Protein 1HOY (pdb70)

Secondary structure (DSSP, 8-state):
-EEE-SSSSSS-EEE--TT-SEEEEE----TT--TT-S--EEEEESS----SSS-----B-STT----TT-S--/----SS-SSTTTT-

InterPro domains:
  IPR003571 Snake three-finger toxin [cd00206] (29-87)
  IPR018354 Snake toxin, conserved site [PS00272] (64-84)
  IPR045860 Snake toxin-like superfamily [G3DSA:2.10.60.10] (22-95)
  IPR045860 Snake toxin-like superfamily [SSF57302] (14-92)
  IPR054131 Snake toxin cobra-type [PF21947] (24-87)

GO terms:
  GO:0005576 extracellular region (C, EXP)
  GO:0005515 protein binding (F, IPI)

CATH classification: 2.10.60.10

Nearest PDB structures (foldseek):
  1hoy-assembly1_A  TM=9.989E-01  e=5.665E-15  Bungarus multicinctus
  1jbd-assembly1_A  TM=8.588E-01  e=6.688E-11  Bungarus multicinctus
  1hc9-assembly1_A  TM=7.743E-01  e=1.215E-10  Bungarus multicinctus
  1haj-assembly1_A  TM=7.677E-01  e=2.976E-10  Bungarus multicinctus
  1kc4-assembly1_A  TM=6.108E-01  e=3.354E-10  Bungarus multicinctus

Organism: Bungarus multicinctus (NCBI:txid8616)

Radius of gyration: 12.23 Å; Cα contacts (8 Å, |Δi|>4): 233; chains: 2; bounding box: 27×25×37 Å

Solvent-accessible surface area: 5371 Å² total; per-residue (Å²): 102,34,1,18,16,0,56,109,56,90,42,48,22,68,97,48,84,138,44,50,107,29,0,26,63,45,33,67,40,21,98,152,75,39,113,97,29,95,0,0,20,2,5,14,13,50,81,82,36,50,80,173,86,142,50,109,7,56,37,9,68,93,129,114,24,0,61,1,89,10,116,185,108,100,113,45,13,0,85,27,1,23,87,75,216,136,5,89

Sequence (88 aa):
IVCHTTATSPISAVTCPPGENLCYRKMWCDAFCSSRGKVVELGCAATCPSKKPYEEVTCCSTDKCNPHPKQRPGHRYYESSLEPWYPDIVCHTTATSPISAVTCPPGENLCYRKMWCDAFCSSRGKVVELGCAATCPSKKPYEEVTCCSTDKCNPHPKQRPGHRYYESSLEPWYPDIVCHTTATSPISAVTCPPGENLCYRKMWCDAFCSSRGKVVELGCAATCPSKKPYEEVTCCSTDKCNPHPKQRPGHRYYESSLEPWYPDIVCHTTATSPISAVTCPPGENLCYRKMWCDAFCSSRGKVVELGCAATCPSKKPYEEVTCCSTDKCNPHPKQRPGHRYYESSLEPWYPDIVCHTTATSPISAVTCPPGENLCYRKMWCDAFCSSRGKVVELGCAATCPSKKPYEEVTCCSTDKCNPHPKQRPGHRYYESSLEPWYPDIVCHTTATSPISAVTCPPGENLCYRKMWCDAFCSSRGKVVELGCAATCPSKKPYEEVTCCSTDKCNPHPKQRPGHRYYESSLEPWYPDIVCHTTATSPISAVTCPPGENLCYRKMWCDAFCSSRGKVVELGCAATCPSKKPYEEVTCCSTDKCNPHPKQRPGHRYYESSLEPWYPDIVCHTTATSPISAVTCPPGENLCYRKMWCDAFCSSRGKVVELGCAATCPSKKPYEEVTCCSTDKCNPHPKQRPGHRYYESSLEPWYPDIVCHTTATSPISAVTCPPGENLCYRKMWCDAFCSSRGKVVELGCAATCPSKKPYEEVTCCSTDKCNPHPKQRPGHRYYESSLEPWYPDIVCHTTATSPISAVTCPPGENLCYRKMWCDAFCSSRGKVVELGCAATCPSKKPYEEVTCCSTDKCNPHPKQRPGHRYYESSLEPWYPDIVCHTTATSPISAVTCPPGENLCYRKMWCDAFCSSRGKVVELGCAATCPSKKPYEEVTCCSTDKCNPHPKQRPGHRYYESSLEPWYPDIVCHTTATSPISAVTCPPGENLCYRKMWCDAFCSSRGKVVELGCAATCPSKKPYEEVTCCSTDKCNPHPKQRPGHRYYESSLEPWYPDIVCHTTATSPISAVTCPPGENLCYRKMWCDAFCSSRGKVVELGCAATCPSKKPYEEVTCCSTDKCNPHPKQRPGHRYYESSLEPWYPDIVCHTTATSPISAVTCPPGENLCYRKMWCDAFCSSRGKVVELGCAATCPSKKPYEEVTCCSTDKCNPHPKQRPGHRYYESSLEPWYPDIVCHTTATSPISAVTCPPGENLCYRKMWCDAFCSSRGKVVELGCAATCPSKKPYEEVTCCSTDKCNPHPKQRPGHRYYESSLEPWYPDIVCHTTATSPISAVTCPPGENLCYRKMWCDAFCSSRGKVVELGCAATCPSKKPYEEVTCCSTDKCNPHPKQRPGHRYYESSLEPWYPDIVCHTTATSPISAVTCPPGENLCYRKMWCDAFCSSRGKVVELGCAATCPSKKPYEEVTCCSTDKCNPHPKQRPGHRYYESSLEPWYPDIVCHTTATSPISAVTCPPGENLCYRKMWCDAFCSSRGKVVELGCAATCPSKKPYEEVTCCSTDKCNPHPKQRPGHRYYESSLEPWYPDIVCHTTATSPISAVTCPPGENLCYRKMWCDAFCSSRGKVVELGCAATCPSKKPYEEVTCCSTDKCNPHPKQRPGHRYYESSLEPWYPDIVCHTTATSPISAVTCPPGENLCYRKMWCDAFCSSRGKVVELGCAATCPSKKPYEEVTCCSTDKCNPHPKQRPGHRYYESSLEPWYPD

Structure (mmCIF, N/CA/C/O backbone):
data_1HOY
#
_entry.id   1HOY
#
_cell.length_a   1.000
_cell.length_b   1.000
_cell.length_c   1.000
_cell.angle_alpha   90.00
_cell.angle_beta   90.00
_cell.angle_gamma   90.00
#
_symmetry.space_group_name_H-M   'P 1'
#
loop_
_entity.id
_entity.type
_entity.pdbx_description
1 polymer 'LONG NEUROTOXIN 1'
2 polymer 'MIMOTOPE OF THE NICOTINIC ACETYLCHOLINE RECEPTOR'
#
loop_
_atom_site.group_PDB
_atom_site.id
_atom_site.type_symbol
_atom_site.label_atom_id
_atom_site.label_alt_id
_atom_site.label_comp_id
_atom_site.label_asym_id
_atom_site.label_entity_id
_atom_site.label_seq_id
_atom_site.pdbx_PDB_ins_code
_atom_site.Cartn_x
_atom_site.Cartn_y
_atom_site.Cartn_z
_atom_site.occupancy
_atom_site.B_iso_or_equiv
_atom_site.auth_seq_id
_atom_site.auth_comp_id
_atom_site.auth_asym_id
_atom_site.auth_atom_id
_atom_site.pdbx_PDB_model_num
ATOM 1 N N . ILE A 1 1 ? -5.886 6.540 12.443 1.00 0.00 1 ILE A N 1
ATOM 2 C CA . ILE A 1 1 ? -6.505 6.655 11.134 1.00 0.00 1 ILE A CA 1
ATOM 3 C C . ILE A 1 1 ? -6.770 5.256 10.575 1.00 0.00 1 ILE A C 1
ATOM 4 O O . ILE A 1 1 ? -6.663 4.265 11.297 1.00 0.00 1 ILE A O 1
ATOM 20 N N . VAL A 1 2 ? -7.113 5.219 9.296 1.00 0.00 2 VAL A N 1
ATOM 21 C CA . VAL A 1 2 ? -7.395 3.957 8.633 1.00 0.00 2 VAL A CA 1
ATOM 22 C C . VAL A 1 2 ? -6.517 3.835 7.384 1.00 0.00 2 VAL A C 1
ATOM 23 O O . VAL A 1 2 ? -6.039 4.838 6.857 1.00 0.00 2 VAL A O 1
ATOM 36 N N . CYS A 1 3 ? -6.334 2.598 6.949 1.00 0.00 3 CYS A N 1
ATOM 37 C CA . CYS A 1 3 ? -5.522 2.330 5.772 1.00 0.00 3 CYS A CA 1
ATOM 38 C C . CYS A 1 3 ? -6.114 1.122 5.044 1.00 0.00 3 CYS A C 1
ATOM 39 O O . CYS A 1 3 ? -6.709 0.246 5.670 1.00 0.00 3 CYS A O 1
ATOM 47 N N . HIS A 1 4 ? -5.931 1.115 3.732 1.00 0.00 4 HIS A N 1
ATOM 48 C CA . HIS A 1 4 ? -6.440 0.029 2.911 1.00 0.00 4 HIS A CA 1
ATOM 49 C C . HIS A 1 4 ? -5.439 -1.129 2.914 1.00 0.00 4 HIS A C 1
ATOM 50 O O . HIS A 1 4 ? -4.232 -0.909 2.998 1.00 0.00 4 HIS A O 1
ATOM 65 N N . THR A 1 5 ? -5.978 -2.335 2.821 1.00 0.00 5 THR A N 1
ATOM 66 C CA . THR A 1 5 ? -5.148 -3.527 2.813 1.00 0.00 5 THR A CA 1
ATOM 67 C C . THR A 1 5 ? -5.223 -4.218 1.449 1.00 0.00 5 THR A C 1
ATOM 68 O O . THR A 1 5 ? -6.277 -4.718 1.060 1.00 0.00 5 THR A O 1
ATOM 79 N N . THR A 1 6 ? -4.089 -4.226 0.762 1.00 0.00 6 THR A N 1
ATOM 80 C CA . THR A 1 6 ? -4.013 -4.847 -0.548 1.00 0.00 6 THR A CA 1
ATOM 81 C C . THR A 1 6 ? -3.318 -6.206 -0.455 1.00 0.00 6 THR A C 1
ATOM 82 O O . THR A 1 6 ? -3.421 -7.025 -1.368 1.00 0.00 6 THR A O 1
ATOM 93 N N . ALA A 1 7 ? -2.628 -6.407 0.658 1.00 0.00 7 ALA A N 1
ATOM 94 C CA . ALA A 1 7 ? -1.916 -7.654 0.884 1.00 0.00 7 ALA A CA 1
ATOM 95 C C . ALA A 1 7 ? -2.878 -8.684 1.481 1.00 0.00 7 ALA A C 1
ATOM 96 O O . ALA A 1 7 ? -2.958 -9.813 1.002 1.00 0.00 7 ALA A O 1
ATOM 103 N N . THR A 1 8 ? -3.582 -8.256 2.518 1.00 0.00 8 THR A N 1
ATOM 104 C CA . THR A 1 8 ? -4.534 -9.126 3.187 1.00 0.00 8 THR A CA 1
ATOM 105 C C . THR A 1 8 ? -5.797 -9.287 2.337 1.00 0.00 8 THR A C 1
ATOM 106 O O . THR A 1 8 ? -5.793 -10.013 1.343 1.00 0.00 8 THR A O 1
ATOM 117 N N . SER A 1 9 ? -6.847 -8.600 2.760 1.00 0.00 9 SER A N 1
ATOM 118 C CA . SER A 1 9 ? -8.114 -8.658 2.052 1.00 0.00 9 SER A CA 1
ATOM 119 C C . SER A 1 9 ? -7.949 -8.100 0.637 1.00 0.00 9 SER A C 1
ATOM 120 O O . SER A 1 9 ? -6.831 -8.001 0.132 1.00 0.00 9 SER A O 1
ATOM 128 N N . PRO A 1 10 ? -9.106 -7.740 0.021 1.00 0.00 10 PRO A N 1
ATOM 129 C CA . PRO A 1 10 ? -9.100 -7.193 -1.325 1.00 0.00 10 PRO A CA 1
ATOM 130 C C . PRO A 1 10 ? -8.609 -5.745 -1.328 1.00 0.00 10 PRO A C 1
ATOM 131 O O . PRO A 1 10 ? -7.670 -5.406 -2.045 1.00 0.00 10 PRO A O 1
ATOM 142 N N . ILE A 1 11 ? -9.264 -4.930 -0.516 1.00 0.00 11 ILE A N 1
ATOM 143 C CA . ILE A 1 11 ? -8.906 -3.525 -0.414 1.00 0.00 11 ILE A CA 1
ATOM 144 C C . ILE A 1 11 ? -10.020 -2.769 0.314 1.00 0.00 11 ILE A C 1
ATOM 145 O O . ILE A 1 11 ? -11.064 -2.485 -0.269 1.00 0.00 11 ILE A O 1
ATOM 161 N N . SER A 1 12 ? -9.757 -2.466 1.577 1.00 0.00 12 SER A N 1
ATOM 162 C CA . SER A 1 12 ? -10.725 -1.751 2.390 1.00 0.00 12 SER A CA 1
ATOM 163 C C . SER A 1 12 ? -10.008 -0.997 3.513 1.00 0.00 12 SER A C 1
ATOM 164 O O . SER A 1 12 ? -9.069 -1.516 4.113 1.00 0.00 12 SER A O 1
ATOM 172 N N . ALA A 1 13 ? -10.478 0.217 3.763 1.00 0.00 13 ALA A N 1
ATOM 173 C CA . ALA A 1 13 ? -9.895 1.047 4.802 1.00 0.00 13 ALA A CA 1
ATOM 174 C C . ALA A 1 13 ? -10.373 0.557 6.170 1.00 0.00 13 ALA A C 1
ATOM 175 O O . ALA A 1 13 ? -11.479 0.883 6.598 1.00 0.00 13 ALA A O 1
ATOM 182 N N . VAL A 1 14 ? -9.516 -0.220 6.818 1.00 0.00 14 VAL A N 1
ATOM 183 C CA . VAL A 1 14 ? -9.838 -0.760 8.127 1.00 0.00 14 VAL A CA 1
ATOM 184 C C . VAL A 1 14 ? -8.723 -0.397 9.110 1.00 0.00 14 VAL A C 1
ATOM 185 O O . VAL A 1 14 ? -7.548 -0.647 8.842 1.00 0.00 14 VAL A O 1
ATOM 198 N N . THR A 1 15 ? -9.131 0.185 10.229 1.00 0.00 15 THR A N 1
ATOM 199 C CA . THR A 1 15 ? -8.180 0.584 11.253 1.00 0.00 15 THR A CA 1
ATOM 200 C C . THR A 1 15 ? -7.210 -0.560 11.557 1.00 0.00 15 THR A C 1
ATOM 201 O O . THR A 1 15 ? -7.604 -1.725 11.574 1.00 0.00 15 THR A O 1
ATOM 212 N N . CYS A 1 16 ? -5.959 -0.187 11.786 1.00 0.00 16 CYS A N 1
ATOM 213 C CA . CYS A 1 16 ? -4.930 -1.167 12.087 1.00 0.00 16 CYS A CA 1
ATOM 214 C C . CYS A 1 16 ? -4.748 -1.222 13.605 1.00 0.00 16 CYS A C 1
ATOM 215 O O . CYS A 1 16 ? -5.404 -0.486 14.339 1.00 0.00 16 CYS A O 1
ATOM 223 N N . PRO A 1 17 ? -3.829 -2.126 14.041 1.00 0.00 17 PRO A N 1
ATOM 224 C CA . PRO A 1 17 ? -3.552 -2.286 15.457 1.00 0.00 17 PRO A CA 1
ATOM 225 C C . PRO A 1 17 ? -2.712 -1.122 15.988 1.00 0.00 17 PRO A C 1
ATOM 226 O O . PRO A 1 17 ? -2.449 -0.163 15.267 1.00 0.00 17 PRO A O 1
ATOM 237 N N . PRO A 1 18 ? -2.301 -1.252 17.279 1.00 0.00 18 PRO A N 1
ATOM 238 C CA . PRO A 1 18 ? -1.494 -0.223 17.914 1.00 0.00 18 PRO A CA 1
ATOM 239 C C . PRO A 1 18 ? -0.050 -0.272 17.412 1.00 0.00 18 PRO A C 1
ATOM 240 O O . PRO A 1 18 ? 0.656 -1.254 17.635 1.00 0.00 18 PRO A O 1
ATOM 251 N N . GLY A 1 19 ? 0.348 0.802 16.743 1.00 0.00 19 GLY A N 1
ATOM 252 C CA . GLY A 1 19 ? 1.695 0.894 16.209 1.00 0.00 19 GLY A CA 1
ATOM 253 C C . GLY A 1 19 ? 1.733 1.792 14.972 1.00 0.00 19 GLY A C 1
ATOM 254 O O . GLY A 1 19 ? 2.488 2.763 14.929 1.00 0.00 19 GLY A O 1
ATOM 258 N N . GLU A 1 20 ? 0.911 1.438 13.996 1.00 0.00 20 GLU A N 1
ATOM 259 C CA . GLU A 1 20 ? 0.842 2.200 12.761 1.00 0.00 20 GLU A CA 1
ATOM 260 C C . GLU A 1 20 ? 0.274 3.595 13.029 1.00 0.00 20 GLU A C 1
ATOM 261 O O . GLU A 1 20 ? -0.927 3.749 13.246 1.00 0.00 20 GLU A O 1
ATOM 274 N N . ASN A 1 21 ? 1.163 4.576 13.006 1.00 0.00 21 ASN A N 1
ATOM 275 C CA . ASN A 1 21 ? 0.766 5.953 13.245 1.00 0.00 21 ASN A CA 1
ATOM 276 C C . ASN A 1 21 ? 0.303 6.581 11.929 1.00 0.00 21 ASN A C 1
ATOM 277 O O . ASN A 1 21 ? 0.046 7.783 11.867 1.00 0.00 21 ASN A O 1
ATOM 288 N N . LEU A 1 22 ? 0.212 5.741 10.910 1.00 0.00 22 LEU A N 1
ATOM 289 C CA . LEU A 1 22 ? -0.215 6.199 9.598 1.00 0.00 22 LEU A CA 1
ATOM 290 C C . LEU A 1 22 ? -0.353 4.996 8.662 1.00 0.00 22 LEU A C 1
ATOM 291 O O . LEU A 1 22 ? -0.277 3.850 9.103 1.00 0.00 22 LEU A O 1
ATOM 307 N N . CYS A 1 23 ? -0.552 5.297 7.388 1.00 0.00 23 CYS A N 1
ATOM 308 C CA . CYS A 1 23 ? -0.703 4.256 6.387 1.00 0.00 23 CYS A CA 1
ATOM 309 C C . CYS A 1 23 ? 0.600 4.166 5.589 1.00 0.00 23 CYS A C 1
ATOM 310 O O . CYS A 1 23 ? 1.595 4.794 5.946 1.00 0.00 23 CYS A O 1
ATOM 318 N N . TYR A 1 24 ? 0.551 3.378 4.525 1.00 0.00 24 TYR A N 1
ATOM 319 C CA . TYR A 1 24 ? 1.716 3.196 3.675 1.00 0.00 24 TYR A CA 1
ATOM 320 C C . TYR A 1 24 ? 1.332 2.518 2.358 1.00 0.00 24 TYR A C 1
ATOM 321 O O . TYR A 1 24 ? 0.222 2.006 2.220 1.00 0.00 24 TYR A O 1
ATOM 339 N N . ARG A 1 25 ? 2.272 2.537 1.424 1.00 0.00 25 ARG A N 1
ATOM 340 C CA . ARG A 1 25 ? 2.047 1.930 0.123 1.00 0.00 25 ARG A CA 1
ATOM 341 C C . ARG A 1 25 ? 3.279 1.136 -0.314 1.00 0.00 25 ARG A C 1
ATOM 342 O O . ARG A 1 25 ? 4.244 1.708 -0.820 1.00 0.00 25 ARG A O 1
ATOM 363 N N . LYS A 1 26 ? 3.208 -0.170 -0.102 1.00 0.00 26 LYS A N 1
ATOM 364 C CA . LYS A 1 26 ? 4.306 -1.048 -0.466 1.00 0.00 26 LYS A CA 1
ATOM 365 C C . LYS A 1 26 ? 4.214 -1.381 -1.956 1.00 0.00 26 LYS A C 1
ATOM 366 O O . LYS A 1 26 ? 3.136 -1.314 -2.546 1.00 0.00 26 LYS A O 1
ATOM 385 N N . MET A 1 27 ? 5.359 -1.733 -2.524 1.00 0.00 27 MET A N 1
ATOM 386 C CA . MET A 1 27 ? 5.420 -2.077 -3.934 1.00 0.00 27 MET A CA 1
ATOM 387 C C . MET A 1 27 ? 6.525 -3.099 -4.201 1.00 0.00 27 MET A C 1
ATOM 388 O O . MET A 1 27 ? 7.540 -3.119 -3.505 1.00 0.00 27 MET A O 1
ATOM 402 N N . TRP A 1 28 ? 6.293 -3.925 -5.211 1.00 0.00 28 TRP A N 1
ATOM 403 C CA . TRP A 1 28 ? 7.256 -4.949 -5.580 1.00 0.00 28 TRP A CA 1
ATOM 404 C C . TRP A 1 28 ? 6.870 -5.487 -6.959 1.00 0.00 28 TRP A C 1
ATOM 405 O O . TRP A 1 28 ? 7.142 -4.851 -7.975 1.00 0.00 28 TRP A O 1
ATOM 426 N N . CYS A 1 29 ? 6.243 -6.654 -6.948 1.00 0.00 29 CYS A N 1
ATOM 427 C CA . CYS A 1 29 ? 5.816 -7.285 -8.187 1.00 0.00 29 CYS A CA 1
ATOM 428 C C . CYS A 1 29 ? 5.035 -8.552 -7.834 1.00 0.00 29 CYS A C 1
ATOM 429 O O . CYS A 1 29 ? 5.570 -9.464 -7.206 1.00 0.00 29 CYS A O 1
ATOM 437 N N . ASP A 1 30 ? 3.776 -8.567 -8.254 1.00 0.00 30 ASP A N 1
ATOM 438 C CA . ASP A 1 30 ? 2.914 -9.706 -7.991 1.00 0.00 30 ASP A CA 1
ATOM 439 C C . ASP A 1 30 ? 3.649 -10.994 -8.365 1.00 0.00 30 ASP A C 1
ATOM 440 O O . ASP A 1 30 ? 4.780 -10.951 -8.845 1.00 0.00 30 ASP A O 1
ATOM 450 N N . ALA A 1 31 ? 2.977 -12.112 -8.131 1.00 0.00 31 ALA A N 1
ATOM 451 C CA . ALA A 1 31 ? 3.552 -13.410 -8.436 1.00 0.00 31 ALA A CA 1
ATOM 452 C C . ALA A 1 31 ? 3.570 -13.610 -9.953 1.00 0.00 31 ALA A C 1
ATOM 453 O O . ALA A 1 31 ? 4.031 -14.641 -10.441 1.00 0.00 31 ALA A O 1
ATOM 460 N N . PHE A 1 32 ? 3.063 -12.607 -10.656 1.00 0.00 32 PHE A N 1
ATOM 461 C CA . PHE A 1 32 ? 3.016 -12.660 -12.108 1.00 0.00 32 PHE A CA 1
ATOM 462 C C . PHE A 1 32 ? 3.817 -11.513 -12.724 1.00 0.00 32 PHE A C 1
ATOM 463 O O . PHE A 1 32 ? 4.078 -11.509 -13.926 1.00 0.00 32 PHE A O 1
ATOM 480 N N . CYS A 1 33 ? 4.186 -10.566 -11.873 1.00 0.00 33 CYS A N 1
ATOM 481 C CA . CYS A 1 33 ? 4.953 -9.416 -12.320 1.00 0.00 33 CYS A CA 1
ATOM 482 C C . CYS A 1 33 ? 4.447 -9.010 -13.706 1.00 0.00 33 CYS A C 1
ATOM 483 O O . CYS A 1 33 ? 5.212 -8.995 -14.671 1.00 0.00 33 CYS A O 1
ATOM 491 N N . SER A 1 34 ? 3.162 -8.691 -13.763 1.00 0.00 34 SER A N 1
ATOM 492 C CA . SER A 1 34 ? 2.546 -8.287 -15.013 1.00 0.00 34 SER A CA 1
ATOM 493 C C . SER A 1 34 ? 3.245 -7.042 -15.564 1.00 0.00 34 SER A C 1
ATOM 494 O O . SER A 1 34 ? 4.144 -6.499 -14.926 1.00 0.00 34 SER A O 1
ATOM 502 N N . SER A 1 35 ? 2.806 -6.629 -16.744 1.00 0.00 35 SER A N 1
ATOM 503 C CA . SER A 1 35 ? 3.380 -5.460 -17.389 1.00 0.00 35 SER A CA 1
ATOM 504 C C . SER A 1 35 ? 2.920 -4.189 -16.671 1.00 0.00 35 SER A C 1
ATOM 505 O O . SER A 1 35 ? 3.326 -3.085 -17.034 1.00 0.00 35 SER A O 1
ATOM 513 N N . ARG A 1 36 ? 2.077 -4.386 -15.669 1.00 0.00 36 ARG A N 1
ATOM 514 C CA . ARG A 1 36 ? 1.555 -3.269 -14.898 1.00 0.00 36 ARG A CA 1
ATOM 515 C C . ARG A 1 36 ? 2.612 -2.765 -13.915 1.00 0.00 36 ARG A C 1
ATOM 516 O O . ARG A 1 36 ? 2.345 -1.866 -13.118 1.00 0.00 36 ARG A O 1
ATOM 537 N N . GLY A 1 37 ? 3.790 -3.364 -14.002 1.00 0.00 37 GLY A N 1
ATOM 538 C CA . GLY A 1 37 ? 4.889 -2.986 -13.129 1.00 0.00 37 GLY A CA 1
ATOM 539 C C . GLY A 1 37 ? 4.849 -3.781 -11.823 1.00 0.00 37 GLY A C 1
ATOM 540 O O . GLY A 1 37 ? 4.847 -5.011 -11.840 1.00 0.00 37 GLY A O 1
ATOM 544 N N . LYS A 1 38 ? 4.819 -3.046 -10.720 1.00 0.00 38 LYS A N 1
ATOM 545 C CA . LYS A 1 38 ? 4.779 -3.666 -9.407 1.00 0.00 38 LYS A CA 1
ATOM 546 C C . LYS A 1 38 ? 3.335 -3.698 -8.905 1.00 0.00 38 LYS A C 1
ATOM 547 O O . LYS A 1 38 ? 2.404 -3.429 -9.663 1.00 0.00 38 LYS A O 1
ATOM 566 N N . VAL A 1 39 ? 3.192 -4.026 -7.631 1.00 0.00 39 VAL A N 1
ATOM 567 C CA . VAL A 1 39 ? 1.876 -4.097 -7.019 1.00 0.00 39 VAL A CA 1
ATOM 568 C C . VAL A 1 39 ? 1.664 -2.870 -6.130 1.00 0.00 39 VAL A C 1
ATOM 569 O O . VAL A 1 39 ? 2.372 -1.872 -6.265 1.00 0.00 39 VAL A O 1
ATOM 582 N N . VAL A 1 40 ? 0.688 -2.982 -5.242 1.00 0.00 40 VAL A N 1
ATOM 583 C CA . VAL A 1 40 ? 0.374 -1.893 -4.332 1.00 0.00 40 VAL A CA 1
ATOM 584 C C . VAL A 1 40 ? -0.261 -2.461 -3.062 1.00 0.00 40 VAL A C 1
ATOM 585 O O . VAL A 1 40 ? -1.473 -2.368 -2.876 1.00 0.00 40 VAL A O 1
ATOM 598 N N . GLU A 1 41 ? 0.586 -3.038 -2.222 1.00 0.00 41 GLU A N 1
ATOM 599 C CA . GLU A 1 41 ? 0.121 -3.622 -0.975 1.00 0.00 41 GLU A CA 1
ATOM 600 C C . GLU A 1 41 ? 0.153 -2.580 0.144 1.00 0.00 41 GLU A C 1
ATOM 601 O O . GLU A 1 41 ? 0.953 -2.686 1.073 1.00 0.00 41 GLU A O 1
ATOM 614 N N . LEU A 1 42 ? -0.725 -1.597 0.018 1.00 0.00 42 LEU A N 1
ATOM 615 C CA . LEU A 1 42 ? -0.807 -0.535 1.007 1.00 0.00 42 LEU A CA 1
ATOM 616 C C . LEU A 1 42 ? -1.302 -1.118 2.333 1.00 0.00 42 LEU A C 1
ATOM 617 O O . LEU A 1 42 ? -1.549 -2.318 2.435 1.00 0.00 42 LEU A O 1
ATOM 633 N N . GLY A 1 43 ? -1.432 -0.239 3.316 1.00 0.00 43 GLY A N 1
ATOM 634 C CA . GLY A 1 43 ? -1.893 -0.650 4.632 1.00 0.00 43 GLY A CA 1
ATOM 635 C C . GLY A 1 43 ? -1.494 0.373 5.697 1.00 0.00 43 GLY A C 1
ATOM 636 O O . GLY A 1 43 ? -1.440 1.571 5.424 1.00 0.00 43 GLY A O 1
ATOM 640 N N . CYS A 1 44 ? -1.224 -0.138 6.890 1.00 0.00 44 CYS A N 1
ATOM 641 C CA . CYS A 1 44 ? -0.831 0.717 7.998 1.00 0.00 44 CYS A CA 1
ATOM 642 C C . CYS A 1 44 ? 0.631 0.422 8.337 1.00 0.00 44 CYS A C 1
ATOM 643 O O . CYS A 1 44 ? 1.130 -0.668 8.058 1.00 0.00 44 CYS A O 1
ATOM 651 N N . ALA A 1 45 ? 1.279 1.413 8.933 1.00 0.00 45 ALA A N 1
ATOM 652 C CA . ALA A 1 45 ? 2.674 1.274 9.312 1.00 0.00 45 ALA A CA 1
ATOM 653 C C . ALA A 1 45 ? 3.065 2.429 10.236 1.00 0.00 45 ALA A C 1
ATOM 654 O O . ALA A 1 45 ? 2.583 3.549 10.073 1.00 0.00 45 ALA A O 1
ATOM 661 N N . ALA A 1 46 ? 3.934 2.116 11.186 1.00 0.00 46 ALA A N 1
ATOM 662 C CA . ALA A 1 46 ? 4.395 3.115 12.138 1.00 0.00 46 ALA A CA 1
ATOM 663 C C . ALA A 1 46 ? 4.922 4.333 11.375 1.00 0.00 46 ALA A C 1
ATOM 664 O O . ALA A 1 46 ? 4.587 5.469 11.705 1.00 0.00 46 ALA A O 1
ATOM 671 N N . THR A 1 47 ? 5.740 4.053 10.371 1.00 0.00 47 THR A N 1
ATOM 672 C CA . THR A 1 47 ? 6.320 5.111 9.560 1.00 0.00 47 THR A CA 1
ATOM 673 C C . THR A 1 47 ? 6.810 4.552 8.224 1.00 0.00 47 THR A C 1
ATOM 674 O O . THR A 1 47 ? 6.987 3.343 8.081 1.00 0.00 47 THR A O 1
ATOM 685 N N . CYS A 1 48 ? 7.016 5.458 7.280 1.00 0.00 48 CYS A N 1
ATOM 686 C CA . CYS A 1 48 ? 7.484 5.069 5.960 1.00 0.00 48 CYS A CA 1
ATOM 687 C C . CYS A 1 48 ? 8.438 3.884 6.117 1.00 0.00 48 CYS A C 1
ATOM 688 O O . CYS A 1 48 ? 9.618 4.066 6.413 1.00 0.00 48 CYS A O 1
ATOM 696 N N . PRO A 1 49 ? 7.877 2.663 5.907 1.00 0.00 49 PRO A N 1
ATOM 697 C CA . PRO A 1 49 ? 8.664 1.446 6.023 1.00 0.00 49 PRO A CA 1
ATOM 698 C C . PRO A 1 49 ? 9.584 1.271 4.812 1.00 0.00 49 PRO A C 1
ATOM 699 O O . PRO A 1 49 ? 10.387 0.342 4.768 1.00 0.00 49 PRO A O 1
ATOM 710 N N . SER A 1 50 ? 9.433 2.179 3.859 1.00 0.00 50 SER A N 1
ATOM 711 C CA . SER A 1 50 ? 10.237 2.137 2.650 1.00 0.00 50 SER A CA 1
ATOM 712 C C . SER A 1 50 ? 11.555 1.408 2.925 1.00 0.00 50 SER A C 1
ATOM 713 O O . SER A 1 50 ? 12.165 1.597 3.976 1.00 0.00 50 SER A O 1
ATOM 721 N N . LYS A 1 51 ? 11.956 0.592 1.962 1.00 0.00 51 LYS A N 1
ATOM 722 C CA . LYS A 1 51 ? 13.189 -0.165 2.087 1.00 0.00 51 LYS A CA 1
ATOM 723 C C . LYS A 1 51 ? 14.329 0.614 1.429 1.00 0.00 51 LYS A C 1
ATOM 724 O O . LYS A 1 51 ? 14.694 1.695 1.889 1.00 0.00 51 LYS A O 1
ATOM 743 N N . LYS A 1 52 ? 14.861 0.033 0.363 1.00 0.00 52 LYS A N 1
ATOM 744 C CA . LYS A 1 52 ? 15.953 0.659 -0.364 1.00 0.00 52 LYS A CA 1
ATOM 745 C C . LYS A 1 52 ? 15.967 0.139 -1.803 1.00 0.00 52 LYS A C 1
ATOM 746 O O . LYS A 1 52 ? 15.971 0.924 -2.750 1.00 0.00 52 LYS A O 1
ATOM 765 N N . PRO A 1 53 ? 15.975 -1.215 -1.925 1.00 0.00 53 PRO A N 1
ATOM 766 C CA . PRO A 1 53 ? 15.989 -1.849 -3.232 1.00 0.00 53 PRO A CA 1
ATOM 767 C C . PRO A 1 53 ? 14.613 -1.762 -3.897 1.00 0.00 53 PRO A C 1
ATOM 768 O O . PRO A 1 53 ? 14.203 -0.693 -4.344 1.00 0.00 53 PRO A O 1
ATOM 779 N N . TYR A 1 54 ? 13.940 -2.903 -3.942 1.00 0.00 54 TYR A N 1
ATOM 780 C CA . TYR A 1 54 ? 12.622 -2.970 -4.545 1.00 0.00 54 TYR A CA 1
ATOM 781 C C . TYR A 1 54 ? 11.544 -2.513 -3.560 1.00 0.00 54 TYR A C 1
ATOM 782 O O . TYR A 1 54 ? 10.742 -1.634 -3.875 1.00 0.00 54 TYR A O 1
ATOM 800 N N . GLU A 1 55 ? 11.558 -3.130 -2.388 1.00 0.00 55 GLU A N 1
ATOM 801 C CA . GLU A 1 55 ? 10.592 -2.797 -1.355 1.00 0.00 55 GLU A CA 1
ATOM 802 C C . GLU A 1 55 ? 10.298 -1.297 -1.367 1.00 0.00 55 GLU A C 1
ATOM 803 O O . GLU A 1 55 ? 10.735 -0.568 -0.476 1.00 0.00 55 GLU A O 1
ATOM 816 N N . GLU A 1 56 ? 9.560 -0.878 -2.383 1.00 0.00 56 GLU A N 1
ATOM 817 C CA . GLU A 1 56 ? 9.203 0.524 -2.523 1.00 0.00 56 GLU A CA 1
ATOM 818 C C . GLU A 1 56 ? 7.922 0.824 -1.743 1.00 0.00 56 GLU A C 1
ATOM 819 O O . GLU A 1 56 ? 6.822 0.706 -2.280 1.00 0.00 56 GLU A O 1
ATOM 832 N N . VAL A 1 57 ? 8.107 1.209 -0.488 1.00 0.00 57 VAL A N 1
ATOM 833 C CA . VAL A 1 57 ? 6.979 1.527 0.371 1.00 0.00 57 VAL A CA 1
ATOM 834 C C . VAL A 1 57 ? 6.780 3.045 0.401 1.00 0.00 57 VAL A C 1
ATOM 835 O O . VAL A 1 57 ? 7.706 3.801 0.116 1.00 0.00 57 VAL A O 1
ATOM 848 N N . THR A 1 58 ? 5.565 3.442 0.749 1.00 0.00 58 THR A N 1
ATOM 849 C CA . THR A 1 58 ? 5.231 4.856 0.820 1.00 0.00 58 THR A CA 1
ATOM 850 C C . THR A 1 58 ? 4.613 5.190 2.179 1.00 0.00 58 THR A C 1
ATOM 851 O O . THR A 1 58 ? 4.989 4.608 3.196 1.00 0.00 58 THR A O 1
ATOM 862 N N . CYS A 1 59 ? 3.676 6.126 2.152 1.00 0.00 59 CYS A N 1
ATOM 863 C CA . CYS A 1 59 ? 3.002 6.545 3.369 1.00 0.00 59 CYS A CA 1
ATOM 864 C C . CYS A 1 59 ? 1.614 7.067 2.996 1.00 0.00 59 CYS A C 1
ATOM 865 O O . CYS A 1 59 ? 1.300 7.215 1.815 1.00 0.00 59 CYS A O 1
ATOM 873 N N . CYS A 1 60 ? 0.819 7.331 4.022 1.00 0.00 60 CYS A N 1
ATOM 874 C CA . CYS A 1 60 ? -0.528 7.833 3.816 1.00 0.00 60 CYS A CA 1
ATOM 875 C C . CYS A 1 60 ? -1.180 8.036 5.185 1.00 0.00 60 CYS A C 1
ATOM 876 O O . CYS A 1 60 ? -1.406 7.073 5.916 1.00 0.00 60 CYS A O 1
ATOM 884 N N . SER A 1 61 ? -1.465 9.292 5.489 1.00 0.00 61 SER A N 1
ATOM 885 C CA . SER A 1 61 ? -2.086 9.634 6.757 1.00 0.00 61 SER A CA 1
ATOM 886 C C . SER A 1 61 ? -3.527 10.091 6.528 1.00 0.00 61 SER A C 1
ATOM 887 O O . SER A 1 61 ? -4.403 9.834 7.353 1.00 0.00 61 SER A O 1
ATOM 895 N N . THR A 1 62 ? -3.731 10.761 5.402 1.00 0.00 62 THR A N 1
ATOM 896 C CA . THR A 1 62 ? -5.052 11.256 5.054 1.00 0.00 62 THR A CA 1
ATOM 897 C C . THR A 1 62 ? -6.094 10.145 5.202 1.00 0.00 62 THR A C 1
ATOM 898 O O . THR A 1 62 ? -5.744 8.970 5.300 1.00 0.00 62 THR A O 1
ATOM 909 N N . ASP A 1 63 ? -7.353 10.557 5.211 1.00 0.00 63 ASP A N 1
ATOM 910 C CA . ASP A 1 63 ? -8.448 9.612 5.346 1.00 0.00 63 ASP A CA 1
ATOM 911 C C . ASP A 1 63 ? -8.569 8.791 4.060 1.00 0.00 63 ASP A C 1
ATOM 912 O O . ASP A 1 63 ? -9.076 9.280 3.052 1.00 0.00 63 ASP A O 1
ATOM 922 N N . LYS A 1 64 ? -8.092 7.557 4.137 1.00 0.00 64 LYS A N 1
ATOM 923 C CA . LYS A 1 64 ? -8.139 6.664 2.993 1.00 0.00 64 LYS A CA 1
ATOM 924 C C . LYS A 1 64 ? -7.242 7.217 1.882 1.00 0.00 64 LYS A C 1
ATOM 925 O O . LYS A 1 64 ? -7.675 7.348 0.739 1.00 0.00 64 LYS A O 1
ATOM 944 N N . CYS A 1 65 ? -6.011 7.528 2.258 1.00 0.00 65 CYS A N 1
ATOM 945 C CA . CYS A 1 65 ? -5.051 8.064 1.309 1.00 0.00 65 CYS A CA 1
ATOM 946 C C . CYS A 1 65 ? -4.139 6.923 0.852 1.00 0.00 65 CYS A C 1
ATOM 947 O O . CYS A 1 65 ? -2.991 7.154 0.477 1.00 0.00 65 CYS A O 1
ATOM 955 N N . ASN A 1 66 ? -4.683 5.717 0.899 1.00 0.00 66 ASN A N 1
ATOM 956 C CA . ASN A 1 66 ? -3.933 4.539 0.496 1.00 0.00 66 ASN A CA 1
ATOM 957 C C . ASN A 1 66 ? -4.489 4.015 -0.829 1.00 0.00 66 ASN A C 1
ATOM 958 O O . ASN A 1 66 ? -4.127 2.927 -1.272 1.00 0.00 66 ASN A O 1
ATOM 969 N N . PRO A 1 67 ? -5.386 4.835 -1.442 1.00 0.00 67 PRO A N 1
ATOM 970 C CA . PRO A 1 67 ? -5.996 4.466 -2.706 1.00 0.00 67 PRO A CA 1
ATOM 971 C C . PRO A 1 67 ? -5.006 4.628 -3.862 1.00 0.00 67 PRO A C 1
ATOM 972 O O . PRO A 1 67 ? -5.163 5.514 -4.699 1.00 0.00 67 PRO A O 1
ATOM 983 N N . HIS A 1 68 ? -4.006 3.758 -3.869 1.00 0.00 68 HIS A N 1
ATOM 984 C CA . HIS A 1 68 ? -2.990 3.794 -4.906 1.00 0.00 68 HIS A CA 1
ATOM 985 C C . HIS A 1 68 ? -3.639 4.144 -6.248 1.00 0.00 68 HIS A C 1
ATOM 986 O O . HIS A 1 68 ? -4.840 3.956 -6.428 1.00 0.00 68 HIS A O 1
ATOM 1001 N N . PRO A 1 69 ? -2.791 4.661 -7.179 1.00 0.00 69 PRO A N 1
ATOM 1002 C CA . PRO A 1 69 ? -3.269 5.038 -8.498 1.00 0.00 69 PRO A CA 1
ATOM 1003 C C . PRO A 1 69 ? -3.522 3.803 -9.363 1.00 0.00 69 PRO A C 1
ATOM 1004 O O . PRO A 1 69 ? -2.580 3.181 -9.854 1.00 0.00 69 PRO A O 1
ATOM 1015 N N . LYS A 1 70 ? -4.798 3.484 -9.524 1.00 0.00 70 LYS A N 1
ATOM 1016 C CA . LYS A 1 70 ? -5.187 2.334 -10.323 1.00 0.00 70 LYS A CA 1
ATOM 1017 C C . LYS A 1 70 ? -6.656 2.471 -10.727 1.00 0.00 70 LYS A C 1
ATOM 1018 O O . LYS A 1 70 ? -7.025 2.152 -11.856 1.00 0.00 70 LYS A O 1
ATOM 1037 N N . GLN A 1 71 ? -7.454 2.947 -9.782 1.00 0.00 71 GLN A N 1
ATOM 1038 C CA . GLN A 1 71 ? -8.874 3.131 -10.027 1.00 0.00 71 GLN A CA 1
ATOM 1039 C C . GLN A 1 71 ? -9.092 4.051 -11.229 1.00 0.00 71 GLN A C 1
ATOM 1040 O O . GLN A 1 71 ? -9.397 5.231 -11.066 1.00 0.00 71 GLN A O 1
ATOM 1054 N N . ARG A 1 72 ? -8.926 3.474 -12.412 1.00 0.00 72 ARG A N 1
ATOM 1055 C CA . ARG A 1 72 ? -9.100 4.228 -13.642 1.00 0.00 72 ARG A CA 1
ATOM 1056 C C . ARG A 1 72 ? -9.148 3.281 -14.842 1.00 0.00 72 ARG A C 1
ATOM 1057 O O . ARG A 1 72 ? -8.414 2.295 -14.889 1.00 0.00 72 ARG A O 1
ATOM 1078 N N . PRO A 1 73 ? -10.043 3.621 -15.808 1.00 0.00 73 PRO A N 1
ATOM 1079 C CA . PRO A 1 73 ? -10.196 2.811 -17.005 1.00 0.00 73 PRO A CA 1
ATOM 1080 C C . PRO A 1 73 ? -9.025 3.027 -17.966 1.00 0.00 73 PRO A C 1
ATOM 1081 O O . PRO A 1 73 ? -8.910 4.086 -18.582 1.00 0.00 73 PRO A O 1
ATOM 1092 N N . GLY A 1 74 ? -8.186 2.006 -18.063 1.00 0.00 74 GLY A N 1
ATOM 1093 C CA . GLY A 1 74 ? -7.028 2.071 -18.938 1.00 0.00 74 GLY A CA 1
ATOM 1094 C C . GLY A 1 74 ? -6.310 0.721 -18.998 1.00 0.00 74 GLY A C 1
ATOM 1095 O O . GLY A 1 74 ? -5.430 0.519 -19.833 1.00 0.00 74 GLY A O 1
ATOM 1099 N N . HIS B 2 1 ? -7.102 -10.426 -10.916 1.00 0.00 1 HIS B N 1
ATOM 1100 C CA . HIS B 2 1 ? -7.433 -10.118 -9.535 1.00 0.00 1 HIS B CA 1
ATOM 1101 C C . HIS B 2 1 ? -6.176 -9.646 -8.800 1.00 0.00 1 HIS B C 1
ATOM 1102 O O . HIS B 2 1 ? -5.376 -10.461 -8.343 1.00 0.00 1 HIS B O 1
ATOM 1117 N N . ARG B 2 2 ? -6.042 -8.330 -8.710 1.00 0.00 2 ARG B N 1
ATOM 1118 C CA . ARG B 2 2 ? -4.896 -7.740 -8.038 1.00 0.00 2 ARG B CA 1
ATOM 1119 C C . ARG B 2 2 ? -5.076 -6.225 -7.915 1.00 0.00 2 ARG B C 1
ATOM 1120 O O . ARG B 2 2 ? -5.968 -5.651 -8.538 1.00 0.00 2 ARG B O 1
ATOM 1141 N N . TYR B 2 3 ? -4.215 -5.623 -7.107 1.00 0.00 3 TYR B N 1
ATOM 1142 C CA . TYR B 2 3 ? -4.267 -4.187 -6.895 1.00 0.00 3 TYR B CA 1
ATOM 1143 C C . TYR B 2 3 ? -2.989 -3.513 -7.394 1.00 0.00 3 TYR B C 1
ATOM 1144 O O . TYR B 2 3 ? -2.380 -2.721 -6.676 1.00 0.00 3 TYR B O 1
ATOM 1162 N N . TYR B 2 4 ? -2.620 -3.849 -8.622 1.00 0.00 4 TYR B N 1
ATOM 1163 C CA . TYR B 2 4 ? -1.425 -3.285 -9.225 1.00 0.00 4 TYR B CA 1
ATOM 1164 C C . TYR B 2 4 ? -1.511 -1.759 -9.289 1.00 0.00 4 TYR B C 1
ATOM 1165 O O . TYR B 2 4 ? -2.359 -1.152 -8.636 1.00 0.00 4 TYR B O 1
ATOM 1183 N N . GLU B 2 5 ? -0.621 -1.181 -10.083 1.00 0.00 5 GLU B N 1
ATOM 1184 C CA . GLU B 2 5 ? -0.586 0.264 -10.241 1.00 0.00 5 GLU B CA 1
ATOM 1185 C C . GLU B 2 5 ? -1.139 0.661 -11.611 1.00 0.00 5 GLU B C 1
ATOM 1186 O O . GLU B 2 5 ? -0.610 1.561 -12.260 1.00 0.00 5 GLU B O 1
ATOM 1199 N N . SER B 2 6 ? -2.196 -0.029 -12.010 1.00 0.00 6 SER B N 1
ATOM 1200 C CA . SER B 2 6 ? -2.826 0.239 -13.291 1.00 0.00 6 SER B CA 1
ATOM 1201 C C . SER B 2 6 ? -4.327 -0.048 -13.207 1.00 0.00 6 SER B C 1
ATOM 1202 O O . SER B 2 6 ? -5.064 0.195 -14.161 1.00 0.00 6 SER B O 1
ATOM 1210 N N . SER B 2 7 ? -4.735 -0.561 -12.056 1.00 0.00 7 SER B N 1
ATOM 1211 C CA . SER B 2 7 ? -6.134 -0.885 -11.834 1.00 0.00 7 SER B CA 1
ATOM 1212 C C . SER B 2 7 ? -6.352 -1.296 -10.377 1.00 0.00 7 SER B C 1
ATOM 1213 O O . SER B 2 7 ? -5.393 -1.549 -9.649 1.00 0.00 7 SER B O 1
ATOM 1221 N N . LEU B 2 8 ? -7.620 -1.350 -9.993 1.00 0.00 8 LEU B N 1
ATOM 1222 C CA . LEU B 2 8 ? -7.976 -1.726 -8.636 1.00 0.00 8 LEU B CA 1
ATOM 1223 C C . LEU B 2 8 ? -8.969 -2.889 -8.676 1.00 0.00 8 LEU B C 1
ATOM 1224 O O . LEU B 2 8 ? -9.088 -3.643 -7.712 1.00 0.00 8 LEU B O 1
ATOM 1240 N N . GLU B 2 9 ? -9.656 -2.998 -9.805 1.00 0.00 9 GLU B N 1
ATOM 1241 C CA . GLU B 2 9 ? -10.635 -4.057 -9.984 1.00 0.00 9 GLU B CA 1
ATOM 1242 C C . GLU B 2 9 ? -9.946 -5.347 -10.433 1.00 0.00 9 GLU B C 1
ATOM 1243 O O . GLU B 2 9 ? -8.979 -5.307 -11.190 1.00 0.00 9 GLU B O 1
ATOM 1256 N N . PRO B 2 10 ? -10.486 -6.490 -9.932 1.00 0.00 10 PRO B N 1
ATOM 1257 C CA . PRO B 2 10 ? -9.935 -7.791 -10.274 1.00 0.00 10 PRO B CA 1
ATOM 1258 C C . PRO B 2 10 ? -10.319 -8.191 -11.699 1.00 0.00 10 PRO B C 1
ATOM 1259 O O . PRO B 2 10 ? -10.359 -9.377 -12.025 1.00 0.00 10 PRO B O 1
ATOM 1270 N N . TRP B 2 11 ? -10.589 -7.181 -12.512 1.00 0.00 11 TRP B N 1
ATOM 1271 C CA . TRP B 2 11 ? -10.969 -7.415 -13.895 1.00 0.00 11 TRP B CA 1
ATOM 1272 C C . TRP B 2 11 ? -10.006 -6.627 -14.788 1.00 0.00 11 TRP B C 1
ATOM 1273 O O . TRP B 2 11 ? -9.665 -7.073 -15.883 1.00 0.00 11 TRP B O 1
ATOM 1294 N N . TYR B 2 12 ? -9.598 -5.471 -14.288 1.00 0.00 12 TYR B N 1
ATOM 1295 C CA . TYR B 2 12 ? -8.683 -4.617 -15.026 1.00 0.00 12 TYR B CA 1
ATOM 1296 C C . TYR B 2 12 ? -7.238 -4.837 -14.570 1.00 0.00 12 TYR B C 1
ATOM 1297 O O . TYR B 2 12 ? -6.313 -4.780 -15.378 1.00 0.00 12 TYR B O 1
ATOM 1315 N N . PRO B 2 13 ? -7.089 -5.090 -13.242 1.00 0.00 13 PRO B N 1
ATOM 1316 C CA . PRO B 2 13 ? -5.772 -5.318 -12.668 1.00 0.00 13 PRO B CA 1
ATOM 1317 C C . PRO B 2 13 ? -5.252 -6.711 -13.029 1.00 0.00 13 PRO B C 1
ATOM 1318 O O . PRO B 2 13 ? -4.061 -6.886 -13.278 1.00 0.00 13 PRO B O 1
ATOM 1329 N N . ASP B 2 14 ? -6.171 -7.666 -13.047 1.00 0.00 14 ASP B N 1
ATOM 1330 C CA . ASP B 2 14 ? -5.818 -9.038 -13.372 1.00 0.00 14 ASP B CA 1
ATOM 1331 C C . ASP B 2 14 ? -7.091 -9.884 -13.437 1.00 0.00 14 ASP B C 1
ATOM 1332 O O . ASP B 2 14 ? -7.938 -9.674 -14.304 1.00 0.00 14 ASP B O 1
ATOM 1342 N N . ILE A 1 1 ? -5.985 6.481 12.444 1.00 0.00 1 ILE A N 2
ATOM 1343 C CA . ILE A 1 1 ? -6.551 6.622 11.114 1.00 0.00 1 ILE A CA 2
ATOM 1344 C C . ILE A 1 1 ? -6.840 5.235 10.537 1.00 0.00 1 ILE A C 2
ATOM 1345 O O . ILE A 1 1 ? -6.785 4.237 11.254 1.00 0.00 1 ILE A O 2
ATOM 1361 N N . VAL A 1 2 ? -7.143 5.216 9.247 1.00 0.00 2 VAL A N 2
ATOM 1362 C CA . VAL A 1 2 ? -7.442 3.968 8.567 1.00 0.00 2 VAL A CA 2
ATOM 1363 C C . VAL A 1 2 ? -6.555 3.844 7.326 1.00 0.00 2 VAL A C 2
ATOM 1364 O O . VAL A 1 2 ? -6.089 4.847 6.788 1.00 0.00 2 VAL A O 2
ATOM 1377 N N . CYS A 1 3 ? -6.347 2.603 6.907 1.00 0.00 3 CYS A N 2
ATOM 1378 C CA . CYS A 1 3 ? -5.524 2.335 5.742 1.00 0.00 3 CYS A CA 2
ATOM 1379 C C . CYS A 1 3 ? -6.116 1.133 5.002 1.00 0.00 3 CYS A C 2
ATOM 1380 O O . CYS A 1 3 ? -6.720 0.256 5.619 1.00 0.00 3 CYS A O 2
ATOM 1388 N N . HIS A 1 4 ? -5.922 1.131 3.691 1.00 0.00 4 HIS A N 2
ATOM 1389 C CA . HIS A 1 4 ? -6.430 0.052 2.862 1.00 0.00 4 HIS A CA 2
ATOM 1390 C C . HIS A 1 4 ? -5.429 -1.107 2.859 1.00 0.00 4 HIS A C 2
ATOM 1391 O O . HIS A 1 4 ? -4.220 -0.888 2.914 1.00 0.00 4 HIS A O 2
ATOM 1406 N N . THR A 1 5 ? -5.971 -2.314 2.793 1.00 0.00 5 THR A N 2
ATOM 1407 C CA . THR A 1 5 ? -5.141 -3.507 2.783 1.00 0.00 5 THR A CA 2
ATOM 1408 C C . THR A 1 5 ? -5.212 -4.194 1.418 1.00 0.00 5 THR A C 2
ATOM 1409 O O . THR A 1 5 ? -6.268 -4.684 1.020 1.00 0.00 5 THR A O 2
ATOM 1420 N N . THR A 1 6 ? -4.075 -4.206 0.736 1.00 0.00 6 THR A N 2
ATOM 1421 C CA . THR A 1 6 ? -3.995 -4.825 -0.575 1.00 0.00 6 THR A CA 2
ATOM 1422 C C . THR A 1 6 ? -3.298 -6.183 -0.483 1.00 0.00 6 THR A C 2
ATOM 1423 O O . THR A 1 6 ? -3.385 -6.993 -1.405 1.00 0.00 6 THR A O 2
ATOM 1434 N N . ALA A 1 7 ? -2.620 -6.391 0.636 1.00 0.00 7 ALA A N 2
ATOM 1435 C CA . ALA A 1 7 ? -1.908 -7.636 0.859 1.00 0.00 7 ALA A CA 2
ATOM 1436 C C . ALA A 1 7 ? -2.867 -8.668 1.458 1.00 0.00 7 ALA A C 2
ATOM 1437 O O . ALA A 1 7 ? -2.943 -9.800 0.982 1.00 0.00 7 ALA A O 2
ATOM 1444 N N . THR A 1 8 ? -3.578 -8.240 2.491 1.00 0.00 8 THR A N 2
ATOM 1445 C CA . THR A 1 8 ? -4.529 -9.112 3.158 1.00 0.00 8 THR A CA 2
ATOM 1446 C C . THR A 1 8 ? -5.788 -9.280 2.305 1.00 0.00 8 THR A C 2
ATOM 1447 O O . THR A 1 8 ? -5.780 -10.010 1.317 1.00 0.00 8 THR A O 2
ATOM 1458 N N . SER A 1 9 ? -6.840 -8.589 2.719 1.00 0.00 9 SER A N 2
ATOM 1459 C CA . SER A 1 9 ? -8.104 -8.652 2.006 1.00 0.00 9 SER A CA 2
ATOM 1460 C C . SER A 1 9 ? -7.938 -8.088 0.594 1.00 0.00 9 SER A C 2
ATOM 1461 O O . SER A 1 9 ? -6.820 -7.986 0.090 1.00 0.00 9 SER A O 2
ATOM 1469 N N . PRO A 1 10 ? -9.095 -7.726 -0.020 1.00 0.00 10 PRO A N 2
ATOM 1470 C CA . PRO A 1 10 ? -9.089 -7.174 -1.365 1.00 0.00 10 PRO A CA 2
ATOM 1471 C C . PRO A 1 10 ? -8.597 -5.725 -1.360 1.00 0.00 10 PRO A C 2
ATOM 1472 O O . PRO A 1 10 ? -7.658 -5.382 -2.077 1.00 0.00 10 PRO A O 2
ATOM 1483 N N . ILE A 1 11 ? -9.254 -4.914 -0.545 1.00 0.00 11 ILE A N 2
ATOM 1484 C CA . ILE A 1 11 ? -8.896 -3.510 -0.437 1.00 0.00 11 ILE A CA 2
ATOM 1485 C C . ILE A 1 11 ? -10.014 -2.756 0.287 1.00 0.00 11 ILE A C 2
ATOM 1486 O O . ILE A 1 11 ? -11.057 -2.471 -0.300 1.00 0.00 11 ILE A O 2
ATOM 1502 N N . SER A 1 12 ? -9.759 -2.456 1.552 1.00 0.00 12 SER A N 2
ATOM 1503 C CA . SER A 1 12 ? -10.730 -1.744 2.362 1.00 0.00 12 SER A CA 2
ATOM 1504 C C . SER A 1 12 ? -10.019 -0.979 3.482 1.00 0.00 12 SER A C 2
ATOM 1505 O O . SER A 1 12 ? -9.084 -1.495 4.091 1.00 0.00 12 SER A O 2
ATOM 1513 N N . ALA A 1 13 ? -10.490 0.236 3.716 1.00 0.00 13 ALA A N 2
ATOM 1514 C CA . ALA A 1 13 ? -9.909 1.077 4.749 1.00 0.00 13 ALA A CA 2
ATOM 1515 C C . ALA A 1 13 ? -10.391 0.598 6.120 1.00 0.00 13 ALA A C 2
ATOM 1516 O O . ALA A 1 13 ? -11.504 0.911 6.536 1.00 0.00 13 ALA A O 2
ATOM 1523 N N . VAL A 1 14 ? -9.527 -0.157 6.785 1.00 0.00 14 VAL A N 2
ATOM 1524 C CA . VAL A 1 14 ? -9.850 -0.683 8.100 1.00 0.00 14 VAL A CA 2
ATOM 1525 C C . VAL A 1 14 ? -8.729 -0.325 9.077 1.00 0.00 14 VAL A C 2
ATOM 1526 O O . VAL A 1 14 ? -7.559 -0.604 8.815 1.00 0.00 14 VAL A O 2
ATOM 1539 N N . THR A 1 15 ? -9.125 0.286 10.185 1.00 0.00 15 THR A N 2
ATOM 1540 C CA . THR A 1 15 ? -8.167 0.684 11.203 1.00 0.00 15 THR A CA 2
ATOM 1541 C C . THR A 1 15 ? -7.219 -0.473 11.525 1.00 0.00 15 THR A C 2
ATOM 1542 O O . THR A 1 15 ? -7.634 -1.630 11.553 1.00 0.00 15 THR A O 2
ATOM 1553 N N . CYS A 1 16 ? -5.965 -0.119 11.760 1.00 0.00 16 CYS A N 2
ATOM 1554 C CA . CYS A 1 16 ? -4.953 -1.113 12.079 1.00 0.00 16 CYS A CA 2
ATOM 1555 C C . CYS A 1 16 ? -4.788 -1.161 13.599 1.00 0.00 16 CYS A C 2
ATOM 1556 O O . CYS A 1 16 ? -5.439 -0.406 14.321 1.00 0.00 16 CYS A O 2
ATOM 1564 N N . PRO A 1 17 ? -3.892 -2.076 14.052 1.00 0.00 17 PRO A N 2
ATOM 1565 C CA . PRO A 1 17 ? -3.631 -2.231 15.473 1.00 0.00 17 PRO A CA 2
ATOM 1566 C C . PRO A 1 17 ? -2.776 -1.079 16.002 1.00 0.00 17 PRO A C 2
ATOM 1567 O O . PRO A 1 17 ? -2.499 -0.122 15.281 1.00 0.00 17 PRO A O 2
ATOM 1578 N N . PRO A 1 18 ? -2.368 -1.211 17.294 1.00 0.00 18 PRO A N 2
ATOM 1579 C CA . PRO A 1 18 ? -1.549 -0.194 17.929 1.00 0.00 18 PRO A CA 2
ATOM 1580 C C . PRO A 1 18 ? -0.104 -0.262 17.431 1.00 0.00 18 PRO A C 2
ATOM 1581 O O . PRO A 1 18 ? 0.594 -1.243 17.677 1.00 0.00 18 PRO A O 2
ATOM 1592 N N . GLY A 1 19 ? 0.300 0.792 16.737 1.00 0.00 19 GLY A N 2
ATOM 1593 C CA . GLY A 1 19 ? 1.648 0.864 16.202 1.00 0.00 19 GLY A CA 2
ATOM 1594 C C . GLY A 1 19 ? 1.700 1.761 14.962 1.00 0.00 19 GLY A C 2
ATOM 1595 O O . GLY A 1 19 ? 2.462 2.726 14.923 1.00 0.00 19 GLY A O 2
ATOM 1599 N N . GLU A 1 20 ? 0.878 1.412 13.984 1.00 0.00 20 GLU A N 2
ATOM 1600 C CA . GLU A 1 20 ? 0.821 2.174 12.748 1.00 0.00 20 GLU A CA 2
ATOM 1601 C C . GLU A 1 20 ? 0.261 3.573 13.013 1.00 0.00 20 GLU A C 2
ATOM 1602 O O . GLU A 1 20 ? -0.945 3.739 13.192 1.00 0.00 20 GLU A O 2
ATOM 1615 N N . ASN A 1 21 ? 1.162 4.544 13.028 1.00 0.00 21 ASN A N 2
ATOM 1616 C CA . ASN A 1 21 ? 0.773 5.922 13.268 1.00 0.00 21 ASN A CA 2
ATOM 1617 C C . ASN A 1 21 ? 0.308 6.552 11.954 1.00 0.00 21 ASN A C 2
ATOM 1618 O O . ASN A 1 21 ? 0.033 7.750 11.899 1.00 0.00 21 ASN A O 2
ATOM 1629 N N . LEU A 1 22 ? 0.237 5.718 10.928 1.00 0.00 22 LEU A N 2
ATOM 1630 C CA . LEU A 1 22 ? -0.190 6.179 9.617 1.00 0.00 22 LEU A CA 2
ATOM 1631 C C . LEU A 1 22 ? -0.327 4.978 8.678 1.00 0.00 22 LEU A C 2
ATOM 1632 O O . LEU A 1 22 ? -0.242 3.832 9.116 1.00 0.00 22 LEU A O 2
ATOM 1648 N N . CYS A 1 23 ? -0.537 5.283 7.407 1.00 0.00 23 CYS A N 2
ATOM 1649 C CA . CYS A 1 23 ? -0.688 4.243 6.403 1.00 0.00 23 CYS A CA 2
ATOM 1650 C C . CYS A 1 23 ? 0.619 4.145 5.613 1.00 0.00 23 CYS A C 2
ATOM 1651 O O . CYS A 1 23 ? 1.620 4.755 5.985 1.00 0.00 23 CYS A O 2
ATOM 1659 N N . TYR A 1 24 ? 0.567 3.371 4.539 1.00 0.00 24 TYR A N 2
ATOM 1660 C CA . TYR A 1 24 ? 1.734 3.185 3.695 1.00 0.00 24 TYR A CA 2
ATOM 1661 C C . TYR A 1 24 ? 1.355 2.508 2.375 1.00 0.00 24 TYR A C 2
ATOM 1662 O O . TYR A 1 24 ? 0.248 1.988 2.237 1.00 0.00 24 TYR A O 2
ATOM 1680 N N . ARG A 1 25 ? 2.293 2.535 1.442 1.00 0.00 25 ARG A N 2
ATOM 1681 C CA . ARG A 1 25 ? 2.071 1.932 0.139 1.00 0.00 25 ARG A CA 2
ATOM 1682 C C . ARG A 1 25 ? 3.303 1.134 -0.295 1.00 0.00 25 ARG A C 2
ATOM 1683 O O . ARG A 1 25 ? 4.273 1.705 -0.792 1.00 0.00 25 ARG A O 2
ATOM 1704 N N . LYS A 1 26 ? 3.225 -0.172 -0.089 1.00 0.00 26 LYS A N 2
ATOM 1705 C CA . LYS A 1 26 ? 4.321 -1.055 -0.452 1.00 0.00 26 LYS A CA 2
ATOM 1706 C C . LYS A 1 26 ? 4.232 -1.386 -1.943 1.00 0.00 26 LYS A C 2
ATOM 1707 O O . LYS A 1 26 ? 3.156 -1.310 -2.537 1.00 0.00 26 LYS A O 2
ATOM 1726 N N . MET A 1 27 ? 5.375 -1.745 -2.507 1.00 0.00 27 MET A N 2
ATOM 1727 C CA . MET A 1 27 ? 5.440 -2.088 -3.917 1.00 0.00 27 MET A CA 2
ATOM 1728 C C . MET A 1 27 ? 6.544 -3.113 -4.182 1.00 0.00 27 MET A C 2
ATOM 1729 O O . MET A 1 27 ? 7.543 -3.155 -3.466 1.00 0.00 27 MET A O 2
ATOM 1743 N N . TRP A 1 28 ? 6.324 -3.918 -5.212 1.00 0.00 28 TRP A N 2
ATOM 1744 C CA . TRP A 1 28 ? 7.289 -4.941 -5.581 1.00 0.00 28 TRP A CA 2
ATOM 1745 C C . TRP A 1 28 ? 6.910 -5.471 -6.965 1.00 0.00 28 TRP A C 2
ATOM 1746 O O . TRP A 1 28 ? 7.190 -4.830 -7.976 1.00 0.00 28 TRP A O 2
ATOM 1767 N N . CYS A 1 29 ? 6.277 -6.635 -6.964 1.00 0.00 29 CYS A N 2
ATOM 1768 C CA . CYS A 1 29 ? 5.857 -7.260 -8.208 1.00 0.00 29 CYS A CA 2
ATOM 1769 C C . CYS A 1 29 ? 5.083 -8.533 -7.869 1.00 0.00 29 CYS A C 2
ATOM 1770 O O . CYS A 1 29 ? 5.630 -9.456 -7.266 1.00 0.00 29 CYS A O 2
ATOM 1778 N N . ASP A 1 30 ? 3.819 -8.545 -8.271 1.00 0.00 30 ASP A N 2
ATOM 1779 C CA . ASP A 1 30 ? 2.963 -9.690 -8.016 1.00 0.00 30 ASP A CA 2
ATOM 1780 C C . ASP A 1 30 ? 3.707 -10.972 -8.396 1.00 0.00 30 ASP A C 2
ATOM 1781 O O . ASP A 1 30 ? 4.837 -10.918 -8.880 1.00 0.00 30 ASP A O 2
ATOM 1791 N N . ALA A 1 31 ? 3.042 -12.095 -8.163 1.00 0.00 31 ALA A N 2
ATOM 1792 C CA . ALA A 1 31 ? 3.627 -13.388 -8.475 1.00 0.00 31 ALA A CA 2
ATOM 1793 C C . ALA A 1 31 ? 3.643 -13.583 -9.993 1.00 0.00 31 ALA A C 2
ATOM 1794 O O . ALA A 1 31 ? 4.110 -14.609 -10.485 1.00 0.00 31 ALA A O 2
ATOM 1801 N N . PHE A 1 32 ? 3.129 -12.582 -10.692 1.00 0.00 32 PHE A N 2
ATOM 1802 C CA . PHE A 1 32 ? 3.078 -12.630 -12.143 1.00 0.00 32 PHE A CA 2
ATOM 1803 C C . PHE A 1 32 ? 3.850 -11.462 -12.758 1.00 0.00 32 PHE A C 2
ATOM 1804 O O . PHE A 1 32 ? 4.080 -11.433 -13.966 1.00 0.00 32 PHE A O 2
ATOM 1821 N N . CYS A 1 33 ? 4.229 -10.528 -11.899 1.00 0.00 33 CYS A N 2
ATOM 1822 C CA . CYS A 1 33 ? 4.972 -9.360 -12.344 1.00 0.00 33 CYS A CA 2
ATOM 1823 C C . CYS A 1 33 ? 4.433 -8.941 -13.713 1.00 0.00 33 CYS A C 2
ATOM 1824 O O . CYS A 1 33 ? 5.162 -8.959 -14.702 1.00 0.00 33 CYS A O 2
ATOM 1832 N N . SER A 1 34 ? 3.160 -8.574 -13.725 1.00 0.00 34 SER A N 2
ATOM 1833 C CA . SER A 1 34 ? 2.516 -8.151 -14.957 1.00 0.00 34 SER A CA 2
ATOM 1834 C C . SER A 1 34 ? 3.226 -6.921 -15.524 1.00 0.00 34 SER A C 2
ATOM 1835 O O . SER A 1 34 ? 4.141 -6.386 -14.902 1.00 0.00 34 SER A O 2
ATOM 1843 N N . SER A 1 35 ? 2.776 -6.508 -16.701 1.00 0.00 35 SER A N 2
ATOM 1844 C CA . SER A 1 35 ? 3.358 -5.349 -17.359 1.00 0.00 35 SER A CA 2
ATOM 1845 C C . SER A 1 35 ? 2.931 -4.069 -16.639 1.00 0.00 35 SER A C 2
ATOM 1846 O O . SER A 1 35 ? 3.387 -2.979 -16.982 1.00 0.00 35 SER A O 2
ATOM 1854 N N . ARG A 1 36 ? 2.064 -4.244 -15.653 1.00 0.00 36 ARG A N 2
ATOM 1855 C CA . ARG A 1 36 ? 1.571 -3.116 -14.881 1.00 0.00 36 ARG A CA 2
ATOM 1856 C C . ARG A 1 36 ? 2.638 -2.643 -13.890 1.00 0.00 36 ARG A C 2
ATOM 1857 O O . ARG A 1 36 ? 2.381 -1.763 -13.070 1.00 0.00 36 ARG A O 2
ATOM 1878 N N . GLY A 1 37 ? 3.810 -3.251 -13.999 1.00 0.00 37 GLY A N 2
ATOM 1879 C CA . GLY A 1 37 ? 4.916 -2.904 -13.123 1.00 0.00 37 GLY A CA 2
ATOM 1880 C C . GLY A 1 37 ? 4.863 -3.715 -11.826 1.00 0.00 37 GLY A C 2
ATOM 1881 O O . GLY A 1 37 ? 4.828 -4.944 -11.860 1.00 0.00 37 GLY A O 2
ATOM 1885 N N . LYS A 1 38 ? 4.856 -2.994 -10.715 1.00 0.00 38 LYS A N 2
ATOM 1886 C CA . LYS A 1 38 ? 4.809 -3.632 -9.410 1.00 0.00 38 LYS A CA 2
ATOM 1887 C C . LYS A 1 38 ? 3.361 -3.656 -8.912 1.00 0.00 38 LYS A C 2
ATOM 1888 O O . LYS A 1 38 ? 2.437 -3.361 -9.667 1.00 0.00 38 LYS A O 2
ATOM 1907 N N . VAL A 1 39 ? 3.211 -4.011 -7.645 1.00 0.00 39 VAL A N 2
ATOM 1908 C CA . VAL A 1 39 ? 1.893 -4.080 -7.038 1.00 0.00 39 VAL A CA 2
ATOM 1909 C C . VAL A 1 39 ? 1.682 -2.854 -6.147 1.00 0.00 39 VAL A C 2
ATOM 1910 O O . VAL A 1 39 ? 2.388 -1.855 -6.283 1.00 0.00 39 VAL A O 2
ATOM 1923 N N . VAL A 1 40 ? 0.709 -2.969 -5.256 1.00 0.00 40 VAL A N 2
ATOM 1924 C CA . VAL A 1 40 ? 0.397 -1.883 -4.343 1.00 0.00 40 VAL A CA 2
ATOM 1925 C C . VAL A 1 40 ? -0.243 -2.453 -3.077 1.00 0.00 40 VAL A C 2
ATOM 1926 O O . VAL A 1 40 ? -1.456 -2.363 -2.896 1.00 0.00 40 VAL A O 2
ATOM 1939 N N . GLU A 1 41 ? 0.600 -3.029 -2.233 1.00 0.00 41 GLU A N 2
ATOM 1940 C CA . GLU A 1 41 ? 0.131 -3.615 -0.989 1.00 0.00 41 GLU A CA 2
ATOM 1941 C C . GLU A 1 41 ? 0.167 -2.577 0.134 1.00 0.00 41 GLU A C 2
ATOM 1942 O O . GLU A 1 41 ? 0.964 -2.688 1.063 1.00 0.00 41 GLU A O 2
ATOM 1955 N N . LEU A 1 42 ? -0.708 -1.588 0.011 1.00 0.00 42 LEU A N 2
ATOM 1956 C CA . LEU A 1 42 ? -0.786 -0.531 1.004 1.00 0.00 42 LEU A CA 2
ATOM 1957 C C . LEU A 1 42 ? -1.281 -1.115 2.328 1.00 0.00 42 LEU A C 2
ATOM 1958 O O . LEU A 1 42 ? -1.514 -2.318 2.431 1.00 0.00 42 LEU A O 2
ATOM 1974 N N . GLY A 1 43 ? -1.427 -0.236 3.308 1.00 0.00 43 GLY A N 2
ATOM 1975 C CA . GLY A 1 43 ? -1.891 -0.650 4.621 1.00 0.00 43 GLY A CA 2
ATOM 1976 C C . GLY A 1 43 ? -1.490 0.369 5.690 1.00 0.00 43 GLY A C 2
ATOM 1977 O O . GLY A 1 43 ? -1.431 1.568 5.420 1.00 0.00 43 GLY A O 2
ATOM 1981 N N . CYS A 1 44 ? -1.226 -0.145 6.883 1.00 0.00 44 CYS A N 2
ATOM 1982 C CA . CYS A 1 44 ? -0.833 0.705 7.995 1.00 0.00 44 CYS A CA 2
ATOM 1983 C C . CYS A 1 44 ? 0.626 0.403 8.338 1.00 0.00 44 CYS A C 2
ATOM 1984 O O . CYS A 1 44 ? 1.119 -0.690 8.063 1.00 0.00 44 CYS A O 2
ATOM 1992 N N . ALA A 1 45 ? 1.278 1.389 8.935 1.00 0.00 45 ALA A N 2
ATOM 1993 C CA . ALA A 1 45 ? 2.671 1.243 9.319 1.00 0.00 45 ALA A CA 2
ATOM 1994 C C . ALA A 1 45 ? 3.063 2.393 10.250 1.00 0.00 45 ALA A C 2
ATOM 1995 O O . ALA A 1 45 ? 2.588 3.515 10.089 1.00 0.00 45 ALA A O 2
ATOM 2002 N N . ALA A 1 46 ? 3.927 2.073 11.202 1.00 0.00 46 ALA A N 2
ATOM 2003 C CA . ALA A 1 46 ? 4.389 3.064 12.158 1.00 0.00 46 ALA A CA 2
ATOM 2004 C C . ALA A 1 46 ? 4.922 4.284 11.404 1.00 0.00 46 ALA A C 2
ATOM 2005 O O . ALA A 1 46 ? 4.579 5.419 11.730 1.00 0.00 46 ALA A O 2
ATOM 2012 N N . THR A 1 47 ? 5.752 4.007 10.408 1.00 0.00 47 THR A N 2
ATOM 2013 C CA . THR A 1 47 ? 6.337 5.068 9.605 1.00 0.00 47 THR A CA 2
ATOM 2014 C C . THR A 1 47 ? 6.838 4.512 8.271 1.00 0.00 47 THR A C 2
ATOM 2015 O O . THR A 1 47 ? 7.044 3.307 8.135 1.00 0.00 47 THR A O 2
ATOM 2026 N N . CYS A 1 48 ? 7.023 5.416 7.321 1.00 0.00 48 CYS A N 2
ATOM 2027 C CA . CYS A 1 48 ? 7.496 5.031 6.003 1.00 0.00 48 CYS A CA 2
ATOM 2028 C C . CYS A 1 48 ? 8.440 3.839 6.161 1.00 0.00 48 CYS A C 2
ATOM 2029 O O . CYS A 1 48 ? 9.619 4.012 6.466 1.00 0.00 48 CYS A O 2
ATOM 2037 N N . PRO A 1 49 ? 7.872 2.621 5.941 1.00 0.00 49 PRO A N 2
ATOM 2038 C CA . PRO A 1 49 ? 8.650 1.400 6.057 1.00 0.00 49 PRO A CA 2
ATOM 2039 C C . PRO A 1 49 ? 9.577 1.224 4.852 1.00 0.00 49 PRO A C 2
ATOM 2040 O O . PRO A 1 49 ? 10.381 0.295 4.813 1.00 0.00 49 PRO A O 2
ATOM 2051 N N . SER A 1 50 ? 9.431 2.131 3.897 1.00 0.00 50 SER A N 2
ATOM 2052 C CA . SER A 1 50 ? 10.244 2.088 2.693 1.00 0.00 50 SER A CA 2
ATOM 2053 C C . SER A 1 50 ? 11.558 1.356 2.975 1.00 0.00 50 SER A C 2
ATOM 2054 O O . SER A 1 50 ? 12.159 1.538 4.032 1.00 0.00 50 SER A O 2
ATOM 2062 N N . LYS A 1 51 ? 11.962 0.542 2.011 1.00 0.00 51 LYS A N 2
ATOM 2063 C CA . LYS A 1 51 ? 13.194 -0.219 2.142 1.00 0.00 51 LYS A CA 2
ATOM 2064 C C . LYS A 1 51 ? 14.341 0.557 1.493 1.00 0.00 51 LYS A C 2
ATOM 2065 O O . LYS A 1 51 ? 14.708 1.636 1.958 1.00 0.00 51 LYS A O 2
ATOM 2084 N N . LYS A 1 52 ? 14.875 -0.019 0.426 1.00 0.00 52 LYS A N 2
ATOM 2085 C CA . LYS A 1 52 ? 15.972 0.605 -0.292 1.00 0.00 52 LYS A CA 2
ATOM 2086 C C . LYS A 1 52 ? 15.995 0.087 -1.732 1.00 0.00 52 LYS A C 2
ATOM 2087 O O . LYS A 1 52 ? 16.011 0.872 -2.678 1.00 0.00 52 LYS A O 2
ATOM 2106 N N . PRO A 1 53 ? 15.996 -1.268 -1.855 1.00 0.00 53 PRO A N 2
ATOM 2107 C CA . PRO A 1 53 ? 16.016 -1.901 -3.162 1.00 0.00 53 PRO A CA 2
ATOM 2108 C C . PRO A 1 53 ? 14.648 -1.805 -3.838 1.00 0.00 53 PRO A C 2
ATOM 2109 O O . PRO A 1 53 ? 14.253 -0.737 -4.302 1.00 0.00 53 PRO A O 2
ATOM 2120 N N . TYR A 1 54 ? 13.961 -2.938 -3.874 1.00 0.00 54 TYR A N 2
ATOM 2121 C CA . TYR A 1 54 ? 12.645 -2.997 -4.486 1.00 0.00 54 TYR A CA 2
ATOM 2122 C C . TYR A 1 54 ? 11.563 -2.535 -3.507 1.00 0.00 54 TYR A C 2
ATOM 2123 O O . TYR A 1 54 ? 10.776 -1.644 -3.822 1.00 0.00 54 TYR A O 2
ATOM 2141 N N . GLU A 1 55 ? 11.560 -3.162 -2.340 1.00 0.00 55 GLU A N 2
ATOM 2142 C CA . GLU A 1 55 ? 10.588 -2.828 -1.314 1.00 0.00 55 GLU A CA 2
ATOM 2143 C C . GLU A 1 55 ? 10.300 -1.325 -1.325 1.00 0.00 55 GLU A C 2
ATOM 2144 O O . GLU A 1 55 ? 10.726 -0.601 -0.427 1.00 0.00 55 GLU A O 2
ATOM 2157 N N . GLU A 1 56 ? 9.578 -0.901 -2.352 1.00 0.00 56 GLU A N 2
ATOM 2158 C CA . GLU A 1 56 ? 9.229 0.503 -2.491 1.00 0.00 56 GLU A CA 2
ATOM 2159 C C . GLU A 1 56 ? 7.946 0.810 -1.716 1.00 0.00 56 GLU A C 2
ATOM 2160 O O . GLU A 1 56 ? 6.847 0.696 -2.255 1.00 0.00 56 GLU A O 2
ATOM 2173 N N . VAL A 1 57 ? 8.129 1.195 -0.461 1.00 0.00 57 VAL A N 2
ATOM 2174 C CA . VAL A 1 57 ? 7.001 1.519 0.395 1.00 0.00 57 VAL A CA 2
ATOM 2175 C C . VAL A 1 57 ? 6.810 3.037 0.427 1.00 0.00 57 VAL A C 2
ATOM 2176 O O . VAL A 1 57 ? 7.741 3.789 0.142 1.00 0.00 57 VAL A O 2
ATOM 2189 N N . THR A 1 58 ? 5.597 3.442 0.774 1.00 0.00 58 THR A N 2
ATOM 2190 C CA . THR A 1 58 ? 5.272 4.856 0.845 1.00 0.00 58 THR A CA 2
ATOM 2191 C C . THR A 1 58 ? 4.658 5.195 2.206 1.00 0.00 58 THR A C 2
ATOM 2192 O O . THR A 1 58 ? 5.049 4.627 3.225 1.00 0.00 58 THR A O 2
ATOM 2203 N N . CYS A 1 59 ? 3.707 6.117 2.178 1.00 0.00 59 CYS A N 2
ATOM 2204 C CA . CYS A 1 59 ? 3.036 6.537 3.396 1.00 0.00 59 CYS A CA 2
ATOM 2205 C C . CYS A 1 59 ? 1.649 7.063 3.023 1.00 0.00 59 CYS A C 2
ATOM 2206 O O . CYS A 1 59 ? 1.336 7.215 1.843 1.00 0.00 59 CYS A O 2
ATOM 2214 N N . CYS A 1 60 ? 0.855 7.326 4.050 1.00 0.00 60 CYS A N 2
ATOM 2215 C CA . CYS A 1 60 ? -0.491 7.833 3.845 1.00 0.00 60 CYS A CA 2
ATOM 2216 C C . CYS A 1 60 ? -1.146 8.027 5.214 1.00 0.00 60 CYS A C 2
ATOM 2217 O O . CYS A 1 60 ? -1.374 7.061 5.941 1.00 0.00 60 CYS A O 2
ATOM 2225 N N . SER A 1 61 ? -1.427 9.285 5.525 1.00 0.00 61 SER A N 2
ATOM 2226 C CA . SER A 1 61 ? -2.049 9.619 6.794 1.00 0.00 61 SER A CA 2
ATOM 2227 C C . SER A 1 61 ? -3.487 10.088 6.566 1.00 0.00 61 SER A C 2
ATOM 2228 O O . SER A 1 61 ? -4.365 9.840 7.390 1.00 0.00 61 SER A O 2
ATOM 2236 N N . THR A 1 62 ? -3.684 10.758 5.440 1.00 0.00 62 THR A N 2
ATOM 2237 C CA . THR A 1 62 ? -5.001 11.265 5.091 1.00 0.00 62 THR A CA 2
ATOM 2238 C C . THR A 1 62 ? -6.051 10.162 5.232 1.00 0.00 62 THR A C 2
ATOM 2239 O O . THR A 1 62 ? -5.710 8.986 5.348 1.00 0.00 62 THR A O 2
ATOM 2250 N N . ASP A 1 63 ? -7.309 10.580 5.218 1.00 0.00 63 ASP A N 2
ATOM 2251 C CA . ASP A 1 63 ? -8.411 9.642 5.343 1.00 0.00 63 ASP A CA 2
ATOM 2252 C C . ASP A 1 63 ? -8.532 8.828 4.052 1.00 0.00 63 ASP A C 2
ATOM 2253 O O . ASP A 1 63 ? -9.036 9.324 3.047 1.00 0.00 63 ASP A O 2
ATOM 2263 N N . LYS A 1 64 ? -8.060 7.593 4.125 1.00 0.00 64 LYS A N 2
ATOM 2264 C CA . LYS A 1 64 ? -8.107 6.705 2.974 1.00 0.00 64 LYS A CA 2
ATOM 2265 C C . LYS A 1 64 ? -7.201 7.257 1.872 1.00 0.00 64 LYS A C 2
ATOM 2266 O O . LYS A 1 64 ? -7.627 7.399 0.726 1.00 0.00 64 LYS A O 2
ATOM 2285 N N . CYS A 1 65 ? -5.968 7.553 2.257 1.00 0.00 65 CYS A N 2
ATOM 2286 C CA . CYS A 1 65 ? -4.999 8.087 1.315 1.00 0.00 65 CYS A CA 2
ATOM 2287 C C . CYS A 1 65 ? -4.090 6.944 0.861 1.00 0.00 65 CYS A C 2
ATOM 2288 O O . CYS A 1 65 ? -2.938 7.170 0.495 1.00 0.00 65 CYS A O 2
ATOM 2296 N N . ASN A 1 66 ? -4.642 5.740 0.901 1.00 0.00 66 ASN A N 2
ATOM 2297 C CA . ASN A 1 66 ? -3.894 4.560 0.498 1.00 0.00 66 ASN A CA 2
ATOM 2298 C C . ASN A 1 66 ? -4.450 4.038 -0.827 1.00 0.00 66 ASN A C 2
ATOM 2299 O O . ASN A 1 66 ? -4.089 2.948 -1.270 1.00 0.00 66 ASN A O 2
ATOM 2310 N N . PRO A 1 67 ? -5.342 4.862 -1.442 1.00 0.00 67 PRO A N 2
ATOM 2311 C CA . PRO A 1 67 ? -5.949 4.494 -2.710 1.00 0.00 67 PRO A CA 2
ATOM 2312 C C . PRO A 1 67 ? -4.956 4.652 -3.862 1.00 0.00 67 PRO A C 2
ATOM 2313 O O . PRO A 1 67 ? -5.107 5.543 -4.698 1.00 0.00 67 PRO A O 2
ATOM 2324 N N . HIS A 1 68 ? -3.961 3.776 -3.869 1.00 0.00 68 HIS A N 2
ATOM 2325 C CA . HIS A 1 68 ? -2.943 3.809 -4.904 1.00 0.00 68 HIS A CA 2
ATOM 2326 C C . HIS A 1 68 ? -3.588 4.154 -6.249 1.00 0.00 68 HIS A C 2
ATOM 2327 O O . HIS A 1 68 ? -4.789 3.963 -6.432 1.00 0.00 68 HIS A O 2
ATOM 2342 N N . PRO A 1 69 ? -2.739 4.666 -7.179 1.00 0.00 69 PRO A N 2
ATOM 2343 C CA . PRO A 1 69 ? -3.214 5.037 -8.501 1.00 0.00 69 PRO A CA 2
ATOM 2344 C C . PRO A 1 69 ? -3.464 3.799 -9.362 1.00 0.00 69 PRO A C 2
ATOM 2345 O O . PRO A 1 69 ? -2.522 3.172 -9.845 1.00 0.00 69 PRO A O 2
ATOM 2356 N N . LYS A 1 70 ? -4.740 3.481 -9.529 1.00 0.00 70 LYS A N 2
ATOM 2357 C CA . LYS A 1 70 ? -5.127 2.326 -10.323 1.00 0.00 70 LYS A CA 2
ATOM 2358 C C . LYS A 1 70 ? -6.593 2.467 -10.738 1.00 0.00 70 LYS A C 2
ATOM 2359 O O . LYS A 1 70 ? -6.951 2.158 -11.873 1.00 0.00 70 LYS A O 2
ATOM 2378 N N . GLN A 1 71 ? -7.400 2.933 -9.796 1.00 0.00 71 GLN A N 2
ATOM 2379 C CA . GLN A 1 71 ? -8.818 3.117 -10.050 1.00 0.00 71 GLN A CA 2
ATOM 2380 C C . GLN A 1 71 ? -9.027 3.998 -11.283 1.00 0.00 71 GLN A C 2
ATOM 2381 O O . GLN A 1 71 ? -9.292 5.192 -11.161 1.00 0.00 71 GLN A O 2
ATOM 2395 N N . ARG A 1 72 ? -8.897 3.373 -12.445 1.00 0.00 72 ARG A N 2
ATOM 2396 C CA . ARG A 1 72 ? -9.069 4.086 -13.700 1.00 0.00 72 ARG A CA 2
ATOM 2397 C C . ARG A 1 72 ? -9.248 3.096 -14.853 1.00 0.00 72 ARG A C 2
ATOM 2398 O O . ARG A 1 72 ? -8.492 2.132 -14.972 1.00 0.00 72 ARG A O 2
ATOM 2419 N N . PRO A 1 73 ? -10.280 3.374 -15.694 1.00 0.00 73 PRO A N 2
ATOM 2420 C CA . PRO A 1 73 ? -10.570 2.518 -16.832 1.00 0.00 73 PRO A CA 2
ATOM 2421 C C . PRO A 1 73 ? -9.552 2.736 -17.954 1.00 0.00 73 PRO A C 2
ATOM 2422 O O . PRO A 1 73 ? -9.518 3.801 -18.567 1.00 0.00 73 PRO A O 2
ATOM 2433 N N . GLY A 1 74 ? -8.748 1.709 -18.187 1.00 0.00 74 GLY A N 2
ATOM 2434 C CA . GLY A 1 74 ? -7.732 1.775 -19.224 1.00 0.00 74 GLY A CA 2
ATOM 2435 C C . GLY A 1 74 ? -6.922 0.478 -19.281 1.00 0.00 74 GLY A C 2
ATOM 2436 O O . GLY A 1 74 ? -6.012 0.346 -20.098 1.00 0.00 74 GLY A O 2
ATOM 2440 N N . HIS B 2 1 ? -7.122 -10.455 -10.818 1.00 0.00 1 HIS B N 2
ATOM 2441 C CA . HIS B 2 1 ? -7.476 -10.096 -9.456 1.00 0.00 1 HIS B CA 2
ATOM 2442 C C . HIS B 2 1 ? -6.227 -9.625 -8.709 1.00 0.00 1 HIS B C 2
ATOM 2443 O O . HIS B 2 1 ? -5.495 -10.436 -8.142 1.00 0.00 1 HIS B O 2
ATOM 2458 N N . ARG B 2 2 ? -6.021 -8.316 -8.731 1.00 0.00 2 ARG B N 2
ATOM 2459 C CA . ARG B 2 2 ? -4.873 -7.728 -8.063 1.00 0.00 2 ARG B CA 2
ATOM 2460 C C . ARG B 2 2 ? -5.049 -6.213 -7.940 1.00 0.00 2 ARG B C 2
ATOM 2461 O O . ARG B 2 2 ? -5.933 -5.635 -8.568 1.00 0.00 2 ARG B O 2
ATOM 2482 N N . TYR B 2 3 ? -4.193 -5.614 -7.125 1.00 0.00 3 TYR B N 2
ATOM 2483 C CA . TYR B 2 3 ? -4.243 -4.178 -6.910 1.00 0.00 3 TYR B CA 2
ATOM 2484 C C . TYR B 2 3 ? -2.964 -3.504 -7.412 1.00 0.00 3 TYR B C 2
ATOM 2485 O O . TYR B 2 3 ? -2.352 -2.714 -6.693 1.00 0.00 3 TYR B O 2
ATOM 2503 N N . TYR B 2 4 ? -2.599 -3.838 -8.641 1.00 0.00 4 TYR B N 2
ATOM 2504 C CA . TYR B 2 4 ? -1.404 -3.276 -9.246 1.00 0.00 4 TYR B CA 2
ATOM 2505 C C . TYR B 2 4 ? -1.494 -1.749 -9.319 1.00 0.00 4 TYR B C 2
ATOM 2506 O O . TYR B 2 4 ? -2.350 -1.143 -8.678 1.00 0.00 4 TYR B O 2
ATOM 2524 N N . GLU B 2 5 ? -0.596 -1.174 -10.105 1.00 0.00 5 GLU B N 2
ATOM 2525 C CA . GLU B 2 5 ? -0.562 0.270 -10.271 1.00 0.00 5 GLU B CA 2
ATOM 2526 C C . GLU B 2 5 ? -1.122 0.661 -11.640 1.00 0.00 5 GLU B C 2
ATOM 2527 O O . GLU B 2 5 ? -0.602 1.564 -12.292 1.00 0.00 5 GLU B O 2
ATOM 2540 N N . SER B 2 6 ? -2.175 -0.039 -12.035 1.00 0.00 6 SER B N 2
ATOM 2541 C CA . SER B 2 6 ? -2.810 0.222 -13.316 1.00 0.00 6 SER B CA 2
ATOM 2542 C C . SER B 2 6 ? -4.307 -0.077 -13.229 1.00 0.00 6 SER B C 2
ATOM 2543 O O . SER B 2 6 ? -5.043 0.133 -14.191 1.00 0.00 6 SER B O 2
ATOM 2551 N N . SER B 2 7 ? -4.714 -0.564 -12.065 1.00 0.00 7 SER B N 2
ATOM 2552 C CA . SER B 2 7 ? -6.111 -0.894 -11.840 1.00 0.00 7 SER B CA 2
ATOM 2553 C C . SER B 2 7 ? -6.323 -1.295 -10.378 1.00 0.00 7 SER B C 2
ATOM 2554 O O . SER B 2 7 ? -5.362 -1.535 -9.650 1.00 0.00 7 SER B O 2
ATOM 2562 N N . LEU B 2 8 ? -7.591 -1.356 -9.993 1.00 0.00 8 LEU B N 2
ATOM 2563 C CA . LEU B 2 8 ? -7.942 -1.723 -8.632 1.00 0.00 8 LEU B CA 2
ATOM 2564 C C . LEU B 2 8 ? -8.940 -2.883 -8.662 1.00 0.00 8 LEU B C 2
ATOM 2565 O O . LEU B 2 8 ? -9.059 -3.630 -7.693 1.00 0.00 8 LEU B O 2
ATOM 2581 N N . GLU B 2 9 ? -9.631 -2.996 -9.787 1.00 0.00 9 GLU B N 2
ATOM 2582 C CA . GLU B 2 9 ? -10.615 -4.052 -9.957 1.00 0.00 9 GLU B CA 2
ATOM 2583 C C . GLU B 2 9 ? -9.935 -5.345 -10.409 1.00 0.00 9 GLU B C 2
ATOM 2584 O O . GLU B 2 9 ? -8.961 -5.308 -11.159 1.00 0.00 9 GLU B O 2
ATOM 2597 N N . PRO B 2 10 ? -10.486 -6.488 -9.921 1.00 0.00 10 PRO B N 2
ATOM 2598 C CA . PRO B 2 10 ? -9.943 -7.789 -10.266 1.00 0.00 10 PRO B CA 2
ATOM 2599 C C . PRO B 2 10 ? -10.319 -8.178 -11.697 1.00 0.00 10 PRO B C 2
ATOM 2600 O O . PRO B 2 10 ? -10.354 -9.361 -12.034 1.00 0.00 10 PRO B O 2
ATOM 2611 N N . TRP B 2 11 ? -10.591 -7.161 -12.500 1.00 0.00 11 TRP B N 2
ATOM 2612 C CA . TRP B 2 11 ? -10.963 -7.381 -13.887 1.00 0.00 11 TRP B CA 2
ATOM 2613 C C . TRP B 2 11 ? -9.983 -6.606 -14.770 1.00 0.00 11 TRP B C 2
ATOM 2614 O O . TRP B 2 11 ? -9.587 -7.083 -15.831 1.00 0.00 11 TRP B O 2
ATOM 2635 N N . TYR B 2 12 ? -9.620 -5.424 -14.296 1.00 0.00 12 TYR B N 2
ATOM 2636 C CA . TYR B 2 12 ? -8.692 -4.577 -15.029 1.00 0.00 12 TYR B CA 2
ATOM 2637 C C . TYR B 2 12 ? -7.252 -4.819 -14.574 1.00 0.00 12 TYR B C 2
ATOM 2638 O O . TYR B 2 12 ? -6.325 -4.770 -15.382 1.00 0.00 12 TYR B O 2
ATOM 2656 N N . PRO B 2 13 ? -7.105 -5.079 -13.247 1.00 0.00 13 PRO B N 2
ATOM 2657 C CA . PRO B 2 13 ? -5.793 -5.329 -12.674 1.00 0.00 13 PRO B CA 2
ATOM 2658 C C . PRO B 2 13 ? -5.291 -6.727 -13.041 1.00 0.00 13 PRO B C 2
ATOM 2659 O O . PRO B 2 13 ? -4.103 -6.916 -13.298 1.00 0.00 13 PRO B O 2
ATOM 2670 N N . ASP B 2 14 ? -6.221 -7.669 -13.054 1.00 0.00 14 ASP B N 2
ATOM 2671 C CA . ASP B 2 14 ? -5.888 -9.045 -13.384 1.00 0.00 14 ASP B CA 2
ATOM 2672 C C . ASP B 2 14 ? -7.163 -9.890 -13.378 1.00 0.00 14 ASP B C 2
ATOM 2673 O O . ASP B 2 14 ? -7.953 -9.837 -14.321 1.00 0.00 14 ASP B O 2
ATOM 2683 N N . ILE A 1 1 ? -5.864 6.490 12.462 1.00 0.00 1 ILE A N 3
ATOM 2684 C CA . ILE A 1 1 ? -6.489 6.622 11.157 1.00 0.00 1 ILE A CA 3
ATOM 2685 C C . ILE A 1 1 ? -6.761 5.229 10.584 1.00 0.00 1 ILE A C 3
ATOM 2686 O O . ILE A 1 1 ? -6.645 4.230 11.290 1.00 0.00 1 ILE A O 3
ATOM 2702 N N . VAL A 1 2 ? -7.116 5.209 9.307 1.00 0.00 2 VAL A N 3
ATOM 2703 C CA . VAL A 1 2 ? -7.405 3.955 8.630 1.00 0.00 2 VAL A CA 3
ATOM 2704 C C . VAL A 1 2 ? -6.537 3.848 7.375 1.00 0.00 2 VAL A C 3
ATOM 2705 O O . VAL A 1 2 ? -6.097 4.859 6.831 1.00 0.00 2 VAL A O 3
ATOM 2718 N N . CYS A 1 3 ? -6.321 2.613 6.949 1.00 0.00 3 CYS A N 3
ATOM 2719 C CA . CYS A 1 3 ? -5.514 2.358 5.767 1.00 0.00 3 CYS A CA 3
ATOM 2720 C C . CYS A 1 3 ? -6.102 1.150 5.035 1.00 0.00 3 CYS A C 3
ATOM 2721 O O . CYS A 1 3 ? -6.678 0.261 5.659 1.00 0.00 3 CYS A O 3
ATOM 2729 N N . HIS A 1 4 ? -5.937 1.158 3.720 1.00 0.00 4 HIS A N 3
ATOM 2730 C CA . HIS A 1 4 ? -6.444 0.074 2.896 1.00 0.00 4 HIS A CA 3
ATOM 2731 C C . HIS A 1 4 ? -5.443 -1.083 2.897 1.00 0.00 4 HIS A C 3
ATOM 2732 O O . HIS A 1 4 ? -4.235 -0.865 2.965 1.00 0.00 4 HIS A O 3
ATOM 2747 N N . THR A 1 5 ? -5.984 -2.291 2.821 1.00 0.00 5 THR A N 3
ATOM 2748 C CA . THR A 1 5 ? -5.154 -3.483 2.814 1.00 0.00 5 THR A CA 3
ATOM 2749 C C . THR A 1 5 ? -5.228 -4.175 1.451 1.00 0.00 5 THR A C 3
ATOM 2750 O O . THR A 1 5 ? -6.283 -4.668 1.056 1.00 0.00 5 THR A O 3
ATOM 2761 N N . THR A 1 6 ? -4.092 -4.189 0.768 1.00 0.00 6 THR A N 3
ATOM 2762 C CA . THR A 1 6 ? -4.013 -4.812 -0.542 1.00 0.00 6 THR A CA 3
ATOM 2763 C C . THR A 1 6 ? -3.322 -6.173 -0.445 1.00 0.00 6 THR A C 3
ATOM 2764 O O . THR A 1 6 ? -3.431 -6.995 -1.355 1.00 0.00 6 THR A O 3
ATOM 2775 N N . ALA A 1 7 ? -2.626 -6.370 0.666 1.00 0.00 7 ALA A N 3
ATOM 2776 C CA . ALA A 1 7 ? -1.917 -7.617 0.892 1.00 0.00 7 ALA A CA 3
ATOM 2777 C C . ALA A 1 7 ? -2.880 -8.646 1.488 1.00 0.00 7 ALA A C 3
ATOM 2778 O O . ALA A 1 7 ? -2.956 -9.778 1.013 1.00 0.00 7 ALA A O 3
ATOM 2785 N N . THR A 1 8 ? -3.592 -8.216 2.519 1.00 0.00 8 THR A N 3
ATOM 2786 C CA . THR A 1 8 ? -4.547 -9.084 3.185 1.00 0.00 8 THR A CA 3
ATOM 2787 C C . THR A 1 8 ? -5.805 -9.248 2.330 1.00 0.00 8 THR A C 3
ATOM 2788 O O . THR A 1 8 ? -5.796 -9.975 1.339 1.00 0.00 8 THR A O 3
ATOM 2799 N N . SER A 1 9 ? -6.857 -8.558 2.746 1.00 0.00 9 SER A N 3
ATOM 2800 C CA . SER A 1 9 ? -8.120 -8.618 2.032 1.00 0.00 9 SER A CA 3
ATOM 2801 C C . SER A 1 9 ? -7.951 -8.058 0.618 1.00 0.00 9 SER A C 3
ATOM 2802 O O . SER A 1 9 ? -6.831 -7.961 0.116 1.00 0.00 9 SER A O 3
ATOM 2810 N N . PRO A 1 10 ? -9.105 -7.697 -0.001 1.00 0.00 10 PRO A N 3
ATOM 2811 C CA . PRO A 1 10 ? -9.093 -7.150 -1.347 1.00 0.00 10 PRO A CA 3
ATOM 2812 C C . PRO A 1 10 ? -8.599 -5.701 -1.346 1.00 0.00 10 PRO A C 3
ATOM 2813 O O . PRO A 1 10 ? -7.651 -5.365 -2.053 1.00 0.00 10 PRO A O 3
ATOM 2824 N N . ILE A 1 11 ? -9.267 -4.883 -0.546 1.00 0.00 11 ILE A N 3
ATOM 2825 C CA . ILE A 1 11 ? -8.908 -3.478 -0.445 1.00 0.00 11 ILE A CA 3
ATOM 2826 C C . ILE A 1 11 ? -10.025 -2.723 0.277 1.00 0.00 11 ILE A C 3
ATOM 2827 O O . ILE A 1 11 ? -11.071 -2.446 -0.307 1.00 0.00 11 ILE A O 3
ATOM 2843 N N . SER A 1 12 ? -9.765 -2.409 1.537 1.00 0.00 12 SER A N 3
ATOM 2844 C CA . SER A 1 12 ? -10.736 -1.690 2.347 1.00 0.00 12 SER A CA 3
ATOM 2845 C C . SER A 1 12 ? -10.026 -0.951 3.482 1.00 0.00 12 SER A C 3
ATOM 2846 O O . SER A 1 12 ? -9.105 -1.487 4.097 1.00 0.00 12 SER A O 3
ATOM 2854 N N . ALA A 1 13 ? -10.480 0.271 3.724 1.00 0.00 13 ALA A N 3
ATOM 2855 C CA . ALA A 1 13 ? -9.900 1.091 4.774 1.00 0.00 13 ALA A CA 3
ATOM 2856 C C . ALA A 1 13 ? -10.386 0.586 6.136 1.00 0.00 13 ALA A C 3
ATOM 2857 O O . ALA A 1 13 ? -11.490 0.918 6.566 1.00 0.00 13 ALA A O 3
ATOM 2864 N N . VAL A 1 14 ? -9.538 -0.205 6.775 1.00 0.00 14 VAL A N 3
ATOM 2865 C CA . VAL A 1 14 ? -9.868 -0.757 8.078 1.00 0.00 14 VAL A CA 3
ATOM 2866 C C . VAL A 1 14 ? -8.750 -0.422 9.067 1.00 0.00 14 VAL A C 3
ATOM 2867 O O . VAL A 1 14 ? -7.578 -0.678 8.796 1.00 0.00 14 VAL A O 3
ATOM 2880 N N . THR A 1 15 ? -9.152 0.148 10.194 1.00 0.00 15 THR A N 3
ATOM 2881 C CA . THR A 1 15 ? -8.200 0.522 11.225 1.00 0.00 15 THR A CA 3
ATOM 2882 C C . THR A 1 15 ? -7.227 -0.629 11.495 1.00 0.00 15 THR A C 3
ATOM 2883 O O . THR A 1 15 ? -7.617 -1.793 11.470 1.00 0.00 15 THR A O 3
ATOM 2894 N N . CYS A 1 16 ? -5.979 -0.259 11.746 1.00 0.00 16 CYS A N 3
ATOM 2895 C CA . CYS A 1 16 ? -4.948 -1.246 12.021 1.00 0.00 16 CYS A CA 3
ATOM 2896 C C . CYS A 1 16 ? -4.751 -1.326 13.535 1.00 0.00 16 CYS A C 3
ATOM 2897 O O . CYS A 1 16 ? -5.402 -0.606 14.289 1.00 0.00 16 CYS A O 3
ATOM 2905 N N . PRO A 1 17 ? -3.826 -2.234 13.947 1.00 0.00 17 PRO A N 3
ATOM 2906 C CA . PRO A 1 17 ? -3.535 -2.419 15.358 1.00 0.00 17 PRO A CA 3
ATOM 2907 C C . PRO A 1 17 ? -2.692 -1.263 15.901 1.00 0.00 17 PRO A C 3
ATOM 2908 O O . PRO A 1 17 ? -2.433 -0.291 15.189 1.00 0.00 17 PRO A O 3
ATOM 2919 N N . PRO A 1 18 ? -2.276 -1.408 17.186 1.00 0.00 18 PRO A N 3
ATOM 2920 C CA . PRO A 1 18 ? -1.467 -0.387 17.832 1.00 0.00 18 PRO A CA 3
ATOM 2921 C C . PRO A 1 18 ? -0.024 -0.428 17.324 1.00 0.00 18 PRO A C 3
ATOM 2922 O O . PRO A 1 18 ? 0.666 -1.433 17.484 1.00 0.00 18 PRO A O 3
ATOM 2933 N N . GLY A 1 19 ? 0.389 0.678 16.722 1.00 0.00 19 GLY A N 3
ATOM 2934 C CA . GLY A 1 19 ? 1.738 0.781 16.189 1.00 0.00 19 GLY A CA 3
ATOM 2935 C C . GLY A 1 19 ? 1.774 1.699 14.965 1.00 0.00 19 GLY A C 3
ATOM 2936 O O . GLY A 1 19 ? 2.539 2.662 14.930 1.00 0.00 19 GLY A O 3
ATOM 2940 N N . GLU A 1 20 ? 0.937 1.367 13.992 1.00 0.00 20 GLU A N 3
ATOM 2941 C CA . GLU A 1 20 ? 0.866 2.149 12.769 1.00 0.00 20 GLU A CA 3
ATOM 2942 C C . GLU A 1 20 ? 0.287 3.536 13.060 1.00 0.00 20 GLU A C 3
ATOM 2943 O O . GLU A 1 20 ? -0.912 3.675 13.297 1.00 0.00 20 GLU A O 3
ATOM 2956 N N . ASN A 1 21 ? 1.166 4.527 13.029 1.00 0.00 21 ASN A N 3
ATOM 2957 C CA . ASN A 1 21 ? 0.758 5.897 13.286 1.00 0.00 21 ASN A CA 3
ATOM 2958 C C . ASN A 1 21 ? 0.285 6.538 11.980 1.00 0.00 21 ASN A C 3
ATOM 2959 O O . ASN A 1 21 ? -0.018 7.730 11.943 1.00 0.00 21 ASN A O 3
ATOM 2970 N N . LEU A 1 22 ? 0.237 5.719 10.941 1.00 0.00 22 LEU A N 3
ATOM 2971 C CA . LEU A 1 22 ? -0.193 6.190 9.634 1.00 0.00 22 LEU A CA 3
ATOM 2972 C C . LEU A 1 22 ? -0.337 4.997 8.689 1.00 0.00 22 LEU A C 3
ATOM 2973 O O . LEU A 1 22 ? -0.252 3.846 9.115 1.00 0.00 22 LEU A O 3
ATOM 2989 N N . CYS A 1 23 ? -0.550 5.312 7.419 1.00 0.00 23 CYS A N 3
ATOM 2990 C CA . CYS A 1 23 ? -0.706 4.280 6.408 1.00 0.00 23 CYS A CA 3
ATOM 2991 C C . CYS A 1 23 ? 0.599 4.184 5.614 1.00 0.00 23 CYS A C 3
ATOM 2992 O O . CYS A 1 23 ? 1.597 4.802 5.978 1.00 0.00 23 CYS A O 3
ATOM 3000 N N . TYR A 1 24 ? 0.547 3.403 4.545 1.00 0.00 24 TYR A N 3
ATOM 3001 C CA . TYR A 1 24 ? 1.712 3.217 3.697 1.00 0.00 24 TYR A CA 3
ATOM 3002 C C . TYR A 1 24 ? 1.329 2.543 2.379 1.00 0.00 24 TYR A C 3
ATOM 3003 O O . TYR A 1 24 ? 0.218 2.033 2.238 1.00 0.00 24 TYR A O 3
ATOM 3021 N N . ARG A 1 25 ? 2.270 2.559 1.446 1.00 0.00 25 ARG A N 3
ATOM 3022 C CA . ARG A 1 25 ? 2.044 1.955 0.144 1.00 0.00 25 ARG A CA 3
ATOM 3023 C C . ARG A 1 25 ? 3.277 1.159 -0.293 1.00 0.00 25 ARG A C 3
ATOM 3024 O O . ARG A 1 25 ? 4.244 1.732 -0.793 1.00 0.00 25 ARG A O 3
ATOM 3045 N N . LYS A 1 26 ? 3.201 -0.147 -0.086 1.00 0.00 26 LYS A N 3
ATOM 3046 C CA . LYS A 1 26 ? 4.297 -1.027 -0.453 1.00 0.00 26 LYS A CA 3
ATOM 3047 C C . LYS A 1 26 ? 4.205 -1.358 -1.943 1.00 0.00 26 LYS A C 3
ATOM 3048 O O . LYS A 1 26 ? 3.128 -1.292 -2.532 1.00 0.00 26 LYS A O 3
ATOM 3067 N N . MET A 1 27 ? 5.350 -1.708 -2.511 1.00 0.00 27 MET A N 3
ATOM 3068 C CA . MET A 1 27 ? 5.412 -2.048 -3.922 1.00 0.00 27 MET A CA 3
ATOM 3069 C C . MET A 1 27 ? 6.515 -3.075 -4.190 1.00 0.00 27 MET A C 3
ATOM 3070 O O . MET A 1 27 ? 7.528 -3.099 -3.494 1.00 0.00 27 MET A O 3
ATOM 3084 N N . TRP A 1 28 ? 6.279 -3.898 -5.202 1.00 0.00 28 TRP A N 3
ATOM 3085 C CA . TRP A 1 28 ? 7.240 -4.924 -5.570 1.00 0.00 28 TRP A CA 3
ATOM 3086 C C . TRP A 1 28 ? 6.849 -5.465 -6.948 1.00 0.00 28 TRP A C 3
ATOM 3087 O O . TRP A 1 28 ? 7.124 -4.834 -7.966 1.00 0.00 28 TRP A O 3
ATOM 3108 N N . CYS A 1 29 ? 6.213 -6.627 -6.933 1.00 0.00 29 CYS A N 3
ATOM 3109 C CA . CYS A 1 29 ? 5.781 -7.259 -8.168 1.00 0.00 29 CYS A CA 3
ATOM 3110 C C . CYS A 1 29 ? 4.964 -8.502 -7.812 1.00 0.00 29 CYS A C 3
ATOM 3111 O O . CYS A 1 29 ? 5.456 -9.400 -7.130 1.00 0.00 29 CYS A O 3
ATOM 3119 N N . ASP A 1 30 ? 3.727 -8.514 -8.287 1.00 0.00 30 ASP A N 3
ATOM 3120 C CA . ASP A 1 30 ? 2.835 -9.632 -8.027 1.00 0.00 30 ASP A CA 3
ATOM 3121 C C . ASP A 1 30 ? 3.555 -10.940 -8.359 1.00 0.00 30 ASP A C 3
ATOM 3122 O O . ASP A 1 30 ? 4.700 -10.927 -8.808 1.00 0.00 30 ASP A O 3
ATOM 3132 N N . ALA A 1 31 ? 2.853 -12.040 -8.125 1.00 0.00 31 ALA A N 3
ATOM 3133 C CA . ALA A 1 31 ? 3.410 -13.355 -8.394 1.00 0.00 31 ALA A CA 3
ATOM 3134 C C . ALA A 1 31 ? 3.480 -13.575 -9.905 1.00 0.00 31 ALA A C 3
ATOM 3135 O O . ALA A 1 31 ? 3.946 -14.617 -10.364 1.00 0.00 31 ALA A O 3
ATOM 3142 N N . PHE A 1 32 ? 3.010 -12.576 -10.639 1.00 0.00 32 PHE A N 3
ATOM 3143 C CA . PHE A 1 32 ? 3.012 -12.649 -12.091 1.00 0.00 32 PHE A CA 3
ATOM 3144 C C . PHE A 1 32 ? 3.903 -11.561 -12.692 1.00 0.00 32 PHE A C 3
ATOM 3145 O O . PHE A 1 32 ? 4.253 -11.620 -13.871 1.00 0.00 32 PHE A O 3
ATOM 3162 N N . CYS A 1 33 ? 4.247 -10.593 -11.856 1.00 0.00 33 CYS A N 3
ATOM 3163 C CA . CYS A 1 33 ? 5.091 -9.493 -12.290 1.00 0.00 33 CYS A CA 3
ATOM 3164 C C . CYS A 1 33 ? 4.740 -9.161 -13.742 1.00 0.00 33 CYS A C 3
ATOM 3165 O O . CYS A 1 33 ? 5.589 -9.254 -14.627 1.00 0.00 33 CYS A O 3
ATOM 3173 N N . SER A 1 34 ? 3.486 -8.785 -13.942 1.00 0.00 34 SER A N 3
ATOM 3174 C CA . SER A 1 34 ? 3.011 -8.441 -15.272 1.00 0.00 34 SER A CA 3
ATOM 3175 C C . SER A 1 34 ? 3.585 -7.089 -15.699 1.00 0.00 34 SER A C 3
ATOM 3176 O O . SER A 1 34 ? 4.288 -6.437 -14.928 1.00 0.00 34 SER A O 3
ATOM 3184 N N . SER A 1 35 ? 3.263 -6.706 -16.926 1.00 0.00 35 SER A N 3
ATOM 3185 C CA . SER A 1 35 ? 3.738 -5.443 -17.464 1.00 0.00 35 SER A CA 3
ATOM 3186 C C . SER A 1 35 ? 3.155 -4.279 -16.661 1.00 0.00 35 SER A C 3
ATOM 3187 O O . SER A 1 35 ? 3.562 -3.131 -16.839 1.00 0.00 35 SER A O 3
ATOM 3195 N N . ARG A 1 36 ? 2.209 -4.614 -15.796 1.00 0.00 36 ARG A N 3
ATOM 3196 C CA . ARG A 1 36 ? 1.565 -3.610 -14.965 1.00 0.00 36 ARG A CA 3
ATOM 3197 C C . ARG A 1 36 ? 2.560 -3.040 -13.953 1.00 0.00 36 ARG A C 3
ATOM 3198 O O . ARG A 1 36 ? 2.204 -2.194 -13.135 1.00 0.00 36 ARG A O 3
ATOM 3219 N N . GLY A 1 37 ? 3.791 -3.528 -14.040 1.00 0.00 37 GLY A N 3
ATOM 3220 C CA . GLY A 1 37 ? 4.839 -3.078 -13.142 1.00 0.00 37 GLY A CA 3
ATOM 3221 C C . GLY A 1 37 ? 4.799 -3.849 -11.821 1.00 0.00 37 GLY A C 3
ATOM 3222 O O . GLY A 1 37 ? 4.762 -5.079 -11.817 1.00 0.00 37 GLY A O 3
ATOM 3226 N N . LYS A 1 38 ? 4.805 -3.094 -10.731 1.00 0.00 38 LYS A N 3
ATOM 3227 C CA . LYS A 1 38 ? 4.770 -3.691 -9.408 1.00 0.00 38 LYS A CA 3
ATOM 3228 C C . LYS A 1 38 ? 3.325 -3.721 -8.905 1.00 0.00 38 LYS A C 3
ATOM 3229 O O . LYS A 1 38 ? 2.393 -3.483 -9.671 1.00 0.00 38 LYS A O 3
ATOM 3248 N N . VAL A 1 39 ? 3.185 -4.014 -7.621 1.00 0.00 39 VAL A N 3
ATOM 3249 C CA . VAL A 1 39 ? 1.869 -4.078 -7.007 1.00 0.00 39 VAL A CA 3
ATOM 3250 C C . VAL A 1 39 ? 1.666 -2.849 -6.119 1.00 0.00 39 VAL A C 3
ATOM 3251 O O . VAL A 1 39 ? 2.384 -1.858 -6.250 1.00 0.00 39 VAL A O 3
ATOM 3264 N N . VAL A 1 40 ? 0.685 -2.952 -5.234 1.00 0.00 40 VAL A N 3
ATOM 3265 C CA . VAL A 1 40 ? 0.378 -1.862 -4.325 1.00 0.00 40 VAL A CA 3
ATOM 3266 C C . VAL A 1 40 ? -0.261 -2.426 -3.055 1.00 0.00 40 VAL A C 3
ATOM 3267 O O . VAL A 1 40 ? -1.473 -2.330 -2.870 1.00 0.00 40 VAL A O 3
ATOM 3280 N N . GLU A 1 41 ? 0.583 -3.004 -2.213 1.00 0.00 41 GLU A N 3
ATOM 3281 C CA . GLU A 1 41 ? 0.116 -3.585 -0.965 1.00 0.00 41 GLU A CA 3
ATOM 3282 C C . GLU A 1 41 ? 0.155 -2.542 0.153 1.00 0.00 41 GLU A C 3
ATOM 3283 O O . GLU A 1 41 ? 0.963 -2.645 1.074 1.00 0.00 41 GLU A O 3
ATOM 3296 N N . LEU A 1 42 ? -0.728 -1.561 0.035 1.00 0.00 42 LEU A N 3
ATOM 3297 C CA . LEU A 1 42 ? -0.803 -0.498 1.025 1.00 0.00 42 LEU A CA 3
ATOM 3298 C C . LEU A 1 42 ? -1.288 -1.082 2.355 1.00 0.00 42 LEU A C 3
ATOM 3299 O O . LEU A 1 42 ? -1.488 -2.289 2.471 1.00 0.00 42 LEU A O 3
ATOM 3315 N N . GLY A 1 43 ? -1.461 -0.195 3.323 1.00 0.00 43 GLY A N 3
ATOM 3316 C CA . GLY A 1 43 ? -1.918 -0.605 4.641 1.00 0.00 43 GLY A CA 3
ATOM 3317 C C . GLY A 1 43 ? -1.502 0.410 5.706 1.00 0.00 43 GLY A C 3
ATOM 3318 O O . GLY A 1 43 ? -1.412 1.605 5.429 1.00 0.00 43 GLY A O 3
ATOM 3322 N N . CYS A 1 44 ? -1.262 -0.101 6.904 1.00 0.00 44 CYS A N 3
ATOM 3323 C CA . CYS A 1 44 ? -0.859 0.747 8.013 1.00 0.00 44 CYS A CA 3
ATOM 3324 C C . CYS A 1 44 ? 0.598 0.427 8.358 1.00 0.00 44 CYS A C 3
ATOM 3325 O O . CYS A 1 44 ? 1.071 -0.678 8.102 1.00 0.00 44 CYS A O 3
ATOM 3333 N N . ALA A 1 45 ? 1.266 1.416 8.932 1.00 0.00 45 ALA A N 3
ATOM 3334 C CA . ALA A 1 45 ? 2.659 1.255 9.313 1.00 0.00 45 ALA A CA 3
ATOM 3335 C C . ALA A 1 45 ? 3.063 2.397 10.247 1.00 0.00 45 ALA A C 3
ATOM 3336 O O . ALA A 1 45 ? 2.600 3.527 10.089 1.00 0.00 45 ALA A O 3
ATOM 3343 N N . ALA A 1 46 ? 3.923 2.065 11.199 1.00 0.00 46 ALA A N 3
ATOM 3344 C CA . ALA A 1 46 ? 4.394 3.050 12.157 1.00 0.00 46 ALA A CA 3
ATOM 3345 C C . ALA A 1 46 ? 4.919 4.275 11.407 1.00 0.00 46 ALA A C 3
ATOM 3346 O O . ALA A 1 46 ? 4.574 5.408 11.742 1.00 0.00 46 ALA A O 3
ATOM 3353 N N . THR A 1 47 ? 5.746 4.008 10.408 1.00 0.00 47 THR A N 3
ATOM 3354 C CA . THR A 1 47 ? 6.323 5.076 9.607 1.00 0.00 47 THR A CA 3
ATOM 3355 C C . THR A 1 47 ? 6.823 4.528 8.270 1.00 0.00 47 THR A C 3
ATOM 3356 O O . THR A 1 47 ? 7.026 3.323 8.125 1.00 0.00 47 THR A O 3
ATOM 3367 N N . CYS A 1 48 ? 7.010 5.439 7.327 1.00 0.00 48 CYS A N 3
ATOM 3368 C CA . CYS A 1 48 ? 7.483 5.062 6.005 1.00 0.00 48 CYS A CA 3
ATOM 3369 C C . CYS A 1 48 ? 8.435 3.874 6.156 1.00 0.00 48 CYS A C 3
ATOM 3370 O O . CYS A 1 48 ? 9.616 4.053 6.457 1.00 0.00 48 CYS A O 3
ATOM 3378 N N . PRO A 1 49 ? 7.873 2.656 5.937 1.00 0.00 49 PRO A N 3
ATOM 3379 C CA . PRO A 1 49 ? 8.660 1.439 6.045 1.00 0.00 49 PRO A CA 3
ATOM 3380 C C . PRO A 1 49 ? 9.580 1.271 4.835 1.00 0.00 49 PRO A C 3
ATOM 3381 O O . PRO A 1 49 ? 10.389 0.344 4.789 1.00 0.00 49 PRO A O 3
ATOM 3392 N N . SER A 1 50 ? 9.427 2.180 3.886 1.00 0.00 50 SER A N 3
ATOM 3393 C CA . SER A 1 50 ? 10.234 2.144 2.678 1.00 0.00 50 SER A CA 3
ATOM 3394 C C . SER A 1 50 ? 11.550 1.414 2.950 1.00 0.00 50 SER A C 3
ATOM 3395 O O . SER A 1 50 ? 12.157 1.592 4.005 1.00 0.00 50 SER A O 3
ATOM 3403 N N . LYS A 1 51 ? 11.954 0.607 1.979 1.00 0.00 51 LYS A N 3
ATOM 3404 C CA . LYS A 1 51 ? 13.186 -0.153 2.102 1.00 0.00 51 LYS A CA 3
ATOM 3405 C C . LYS A 1 51 ? 14.328 0.627 1.444 1.00 0.00 51 LYS A C 3
ATOM 3406 O O . LYS A 1 51 ? 14.701 1.702 1.912 1.00 0.00 51 LYS A O 3
ATOM 3425 N N . LYS A 1 52 ? 14.851 0.055 0.369 1.00 0.00 52 LYS A N 3
ATOM 3426 C CA . LYS A 1 52 ? 15.940 0.683 -0.357 1.00 0.00 52 LYS A CA 3
ATOM 3427 C C . LYS A 1 52 ? 15.954 0.165 -1.798 1.00 0.00 52 LYS A C 3
ATOM 3428 O O . LYS A 1 52 ? 15.958 0.951 -2.743 1.00 0.00 52 LYS A O 3
ATOM 3447 N N . PRO A 1 53 ? 15.961 -1.189 -1.921 1.00 0.00 53 PRO A N 3
ATOM 3448 C CA . PRO A 1 53 ? 15.973 -1.822 -3.229 1.00 0.00 53 PRO A CA 3
ATOM 3449 C C . PRO A 1 53 ? 14.598 -1.732 -3.894 1.00 0.00 53 PRO A C 3
ATOM 3450 O O . PRO A 1 53 ? 14.189 -0.663 -4.340 1.00 0.00 53 PRO A O 3
ATOM 3461 N N . TYR A 1 54 ? 13.923 -2.871 -3.939 1.00 0.00 54 TYR A N 3
ATOM 3462 C CA . TYR A 1 54 ? 12.604 -2.936 -4.542 1.00 0.00 54 TYR A CA 3
ATOM 3463 C C . TYR A 1 54 ? 11.526 -2.480 -3.556 1.00 0.00 54 TYR A C 3
ATOM 3464 O O . TYR A 1 54 ? 10.728 -1.597 -3.868 1.00 0.00 54 TYR A O 3
ATOM 3482 N N . GLU A 1 55 ? 11.540 -3.101 -2.385 1.00 0.00 55 GLU A N 3
ATOM 3483 C CA . GLU A 1 55 ? 10.574 -2.769 -1.352 1.00 0.00 55 GLU A CA 3
ATOM 3484 C C . GLU A 1 55 ? 10.279 -1.268 -1.362 1.00 0.00 55 GLU A C 3
ATOM 3485 O O . GLU A 1 55 ? 10.707 -0.542 -0.466 1.00 0.00 55 GLU A O 3
ATOM 3498 N N . GLU A 1 56 ? 9.551 -0.847 -2.386 1.00 0.00 56 GLU A N 3
ATOM 3499 C CA . GLU A 1 56 ? 9.195 0.554 -2.524 1.00 0.00 56 GLU A CA 3
ATOM 3500 C C . GLU A 1 56 ? 7.916 0.857 -1.740 1.00 0.00 56 GLU A C 3
ATOM 3501 O O . GLU A 1 56 ? 6.815 0.757 -2.278 1.00 0.00 56 GLU A O 3
ATOM 3514 N N . VAL A 1 57 ? 8.105 1.223 -0.481 1.00 0.00 57 VAL A N 3
ATOM 3515 C CA . VAL A 1 57 ? 6.980 1.541 0.384 1.00 0.00 57 VAL A CA 3
ATOM 3516 C C . VAL A 1 57 ? 6.783 3.057 0.420 1.00 0.00 57 VAL A C 3
ATOM 3517 O O . VAL A 1 57 ? 7.709 3.814 0.134 1.00 0.00 57 VAL A O 3
ATOM 3530 N N . THR A 1 58 ? 5.571 3.456 0.773 1.00 0.00 58 THR A N 3
ATOM 3531 C CA . THR A 1 58 ? 5.240 4.869 0.850 1.00 0.00 58 THR A CA 3
ATOM 3532 C C . THR A 1 58 ? 4.622 5.199 2.209 1.00 0.00 58 THR A C 3
ATOM 3533 O O . THR A 1 58 ? 4.989 4.606 3.223 1.00 0.00 58 THR A O 3
ATOM 3544 N N . CYS A 1 59 ? 3.696 6.146 2.188 1.00 0.00 59 CYS A N 3
ATOM 3545 C CA . CYS A 1 59 ? 3.023 6.563 3.408 1.00 0.00 59 CYS A CA 3
ATOM 3546 C C . CYS A 1 59 ? 1.635 7.088 3.036 1.00 0.00 59 CYS A C 3
ATOM 3547 O O . CYS A 1 59 ? 1.319 7.235 1.856 1.00 0.00 59 CYS A O 3
ATOM 3555 N N . CYS A 1 60 ? 0.845 7.357 4.064 1.00 0.00 60 CYS A N 3
ATOM 3556 C CA . CYS A 1 60 ? -0.502 7.862 3.861 1.00 0.00 60 CYS A CA 3
ATOM 3557 C C . CYS A 1 60 ? -1.155 8.059 5.230 1.00 0.00 60 CYS A C 3
ATOM 3558 O O . CYS A 1 60 ? -1.372 7.094 5.962 1.00 0.00 60 CYS A O 3
ATOM 3566 N N . SER A 1 61 ? -1.449 9.314 5.535 1.00 0.00 61 SER A N 3
ATOM 3567 C CA . SER A 1 61 ? -2.071 9.649 6.806 1.00 0.00 61 SER A CA 3
ATOM 3568 C C . SER A 1 61 ? -3.513 10.108 6.576 1.00 0.00 61 SER A C 3
ATOM 3569 O O . SER A 1 61 ? -4.392 9.836 7.392 1.00 0.00 61 SER A O 3
ATOM 3577 N N . THR A 1 62 ? -3.710 10.797 5.461 1.00 0.00 62 THR A N 3
ATOM 3578 C CA . THR A 1 62 ? -5.029 11.297 5.115 1.00 0.00 62 THR A CA 3
ATOM 3579 C C . THR A 1 62 ? -6.073 10.187 5.249 1.00 0.00 62 THR A C 3
ATOM 3580 O O . THR A 1 62 ? -5.725 9.010 5.345 1.00 0.00 62 THR A O 3
ATOM 3591 N N . ASP A 1 63 ? -7.333 10.598 5.251 1.00 0.00 63 ASP A N 3
ATOM 3592 C CA . ASP A 1 63 ? -8.429 9.653 5.372 1.00 0.00 63 ASP A CA 3
ATOM 3593 C C . ASP A 1 63 ? -8.544 8.842 4.079 1.00 0.00 63 ASP A C 3
ATOM 3594 O O . ASP A 1 63 ? -9.031 9.347 3.067 1.00 0.00 63 ASP A O 3
ATOM 3604 N N . LYS A 1 64 ? -8.087 7.601 4.153 1.00 0.00 64 LYS A N 3
ATOM 3605 C CA . LYS A 1 64 ? -8.132 6.717 3.001 1.00 0.00 64 LYS A CA 3
ATOM 3606 C C . LYS A 1 64 ? -7.228 7.276 1.899 1.00 0.00 64 LYS A C 3
ATOM 3607 O O . LYS A 1 64 ? -7.656 7.422 0.756 1.00 0.00 64 LYS A O 3
ATOM 3626 N N . CYS A 1 65 ? -5.995 7.573 2.283 1.00 0.00 65 CYS A N 3
ATOM 3627 C CA . CYS A 1 65 ? -5.029 8.113 1.342 1.00 0.00 65 CYS A CA 3
ATOM 3628 C C . CYS A 1 65 ? -4.117 6.973 0.884 1.00 0.00 65 CYS A C 3
ATOM 3629 O O . CYS A 1 65 ? -2.966 7.204 0.516 1.00 0.00 65 CYS A O 3
ATOM 3637 N N . ASN A 1 66 ? -4.666 5.768 0.921 1.00 0.00 66 ASN A N 3
ATOM 3638 C CA . ASN A 1 66 ? -3.916 4.591 0.513 1.00 0.00 66 ASN A CA 3
ATOM 3639 C C . ASN A 1 66 ? -4.472 4.072 -0.814 1.00 0.00 66 ASN A C 3
ATOM 3640 O O . ASN A 1 66 ? -4.119 2.979 -1.255 1.00 0.00 66 ASN A O 3
ATOM 3651 N N . PRO A 1 67 ? -5.360 4.900 -1.429 1.00 0.00 67 PRO A N 3
ATOM 3652 C CA . PRO A 1 67 ? -5.969 4.535 -2.696 1.00 0.00 67 PRO A CA 3
ATOM 3653 C C . PRO A 1 67 ? -4.972 4.688 -3.848 1.00 0.00 67 PRO A C 3
ATOM 3654 O O . PRO A 1 67 ? -5.123 5.573 -4.688 1.00 0.00 67 PRO A O 3
ATOM 3665 N N . HIS A 1 68 ? -3.978 3.811 -3.848 1.00 0.00 68 HIS A N 3
ATOM 3666 C CA . HIS A 1 68 ? -2.959 3.839 -4.883 1.00 0.00 68 HIS A CA 3
ATOM 3667 C C . HIS A 1 68 ? -3.601 4.179 -6.229 1.00 0.00 68 HIS A C 3
ATOM 3668 O O . HIS A 1 68 ? -4.801 3.984 -6.414 1.00 0.00 68 HIS A O 3
ATOM 3683 N N . PRO A 1 69 ? -2.751 4.693 -7.158 1.00 0.00 69 PRO A N 3
ATOM 3684 C CA . PRO A 1 69 ? -3.223 5.061 -8.482 1.00 0.00 69 PRO A CA 3
ATOM 3685 C C . PRO A 1 69 ? -3.468 3.820 -9.343 1.00 0.00 69 PRO A C 3
ATOM 3686 O O . PRO A 1 69 ? -2.521 3.192 -9.816 1.00 0.00 69 PRO A O 3
ATOM 3697 N N . LYS A 1 70 ? -4.741 3.502 -9.519 1.00 0.00 70 LYS A N 3
ATOM 3698 C CA . LYS A 1 70 ? -5.122 2.348 -10.312 1.00 0.00 70 LYS A CA 3
ATOM 3699 C C . LYS A 1 70 ? -6.582 2.491 -10.749 1.00 0.00 70 LYS A C 3
ATOM 3700 O O . LYS A 1 70 ? -6.926 2.178 -11.887 1.00 0.00 70 LYS A O 3
ATOM 3719 N N . GLN A 1 71 ? -7.399 2.967 -9.822 1.00 0.00 71 GLN A N 3
ATOM 3720 C CA . GLN A 1 71 ? -8.813 3.158 -10.095 1.00 0.00 71 GLN A CA 3
ATOM 3721 C C . GLN A 1 71 ? -9.001 4.040 -11.331 1.00 0.00 71 GLN A C 3
ATOM 3722 O O . GLN A 1 71 ? -9.261 5.236 -11.210 1.00 0.00 71 GLN A O 3
ATOM 3736 N N . ARG A 1 72 ? -8.859 3.416 -12.491 1.00 0.00 72 ARG A N 3
ATOM 3737 C CA . ARG A 1 72 ? -9.009 4.130 -13.749 1.00 0.00 72 ARG A CA 3
ATOM 3738 C C . ARG A 1 72 ? -9.210 3.142 -14.899 1.00 0.00 72 ARG A C 3
ATOM 3739 O O . ARG A 1 72 ? -8.481 2.158 -15.012 1.00 0.00 72 ARG A O 3
ATOM 3760 N N . PRO A 1 73 ? -10.229 3.447 -15.747 1.00 0.00 73 PRO A N 3
ATOM 3761 C CA . PRO A 1 73 ? -10.535 2.597 -16.886 1.00 0.00 73 PRO A CA 3
ATOM 3762 C C . PRO A 1 73 ? -9.504 2.784 -18.001 1.00 0.00 73 PRO A C 3
ATOM 3763 O O . PRO A 1 73 ? -9.412 3.858 -18.594 1.00 0.00 73 PRO A O 3
ATOM 3774 N N . GLY A 1 74 ? -8.756 1.721 -18.254 1.00 0.00 74 GLY A N 3
ATOM 3775 C CA . GLY A 1 74 ? -7.734 1.753 -19.288 1.00 0.00 74 GLY A CA 3
ATOM 3776 C C . GLY A 1 74 ? -6.948 0.441 -19.322 1.00 0.00 74 GLY A C 3
ATOM 3777 O O . GLY A 1 74 ? -6.034 0.282 -20.131 1.00 0.00 74 GLY A O 3
ATOM 3781 N N . HIS B 2 1 ? -7.194 -10.427 -10.753 1.00 0.00 1 HIS B N 3
ATOM 3782 C CA . HIS B 2 1 ? -7.546 -10.056 -9.393 1.00 0.00 1 HIS B CA 3
ATOM 3783 C C . HIS B 2 1 ? -6.294 -9.587 -8.650 1.00 0.00 1 HIS B C 3
ATOM 3784 O O . HIS B 2 1 ? -5.572 -10.397 -8.069 1.00 0.00 1 HIS B O 3
ATOM 3799 N N . ARG B 2 2 ? -6.074 -8.282 -8.690 1.00 0.00 2 ARG B N 3
ATOM 3800 C CA . ARG B 2 2 ? -4.921 -7.696 -8.028 1.00 0.00 2 ARG B CA 3
ATOM 3801 C C . ARG B 2 2 ? -5.095 -6.180 -7.901 1.00 0.00 2 ARG B C 3
ATOM 3802 O O . ARG B 2 2 ? -5.988 -5.602 -8.517 1.00 0.00 2 ARG B O 3
ATOM 3823 N N . TYR B 2 3 ? -4.228 -5.582 -7.098 1.00 0.00 3 TYR B N 3
ATOM 3824 C CA . TYR B 2 3 ? -4.274 -4.146 -6.883 1.00 0.00 3 TYR B CA 3
ATOM 3825 C C . TYR B 2 3 ? -2.998 -3.473 -7.392 1.00 0.00 3 TYR B C 3
ATOM 3826 O O . TYR B 2 3 ? -2.390 -2.671 -6.685 1.00 0.00 3 TYR B O 3
ATOM 3844 N N . TYR B 2 4 ? -2.628 -3.826 -8.615 1.00 0.00 4 TYR B N 3
ATOM 3845 C CA . TYR B 2 4 ? -1.436 -3.266 -9.227 1.00 0.00 4 TYR B CA 3
ATOM 3846 C C . TYR B 2 4 ? -1.502 -1.737 -9.260 1.00 0.00 4 TYR B C 3
ATOM 3847 O O . TYR B 2 4 ? -2.330 -1.134 -8.583 1.00 0.00 4 TYR B O 3
ATOM 3865 N N . GLU B 2 5 ? -0.619 -1.158 -10.059 1.00 0.00 5 GLU B N 3
ATOM 3866 C CA . GLU B 2 5 ? -0.567 0.290 -10.193 1.00 0.00 5 GLU B CA 3
ATOM 3867 C C . GLU B 2 5 ? -1.125 0.719 -11.550 1.00 0.00 5 GLU B C 3
ATOM 3868 O O . GLU B 2 5 ? -0.652 1.688 -12.142 1.00 0.00 5 GLU B O 3
ATOM 3881 N N . SER B 2 6 ? -2.124 -0.025 -12.006 1.00 0.00 6 SER B N 3
ATOM 3882 C CA . SER B 2 6 ? -2.752 0.267 -13.283 1.00 0.00 6 SER B CA 3
ATOM 3883 C C . SER B 2 6 ? -4.247 -0.051 -13.216 1.00 0.00 6 SER B C 3
ATOM 3884 O O . SER B 2 6 ? -4.968 0.130 -14.196 1.00 0.00 6 SER B O 3
ATOM 3892 N N . SER B 2 7 ? -4.667 -0.522 -12.051 1.00 0.00 7 SER B N 3
ATOM 3893 C CA . SER B 2 7 ? -6.062 -0.869 -11.843 1.00 0.00 7 SER B CA 3
ATOM 3894 C C . SER B 2 7 ? -6.293 -1.266 -10.383 1.00 0.00 7 SER B C 3
ATOM 3895 O O . SER B 2 7 ? -5.339 -1.498 -9.643 1.00 0.00 7 SER B O 3
ATOM 3903 N N . LEU B 2 8 ? -7.563 -1.329 -10.015 1.00 0.00 8 LEU B N 3
ATOM 3904 C CA . LEU B 2 8 ? -7.931 -1.691 -8.657 1.00 0.00 8 LEU B CA 3
ATOM 3905 C C . LEU B 2 8 ? -8.938 -2.843 -8.695 1.00 0.00 8 LEU B C 3
ATOM 3906 O O . LEU B 2 8 ? -9.059 -3.599 -7.734 1.00 0.00 8 LEU B O 3
ATOM 3922 N N . GLU B 2 9 ? -9.635 -2.938 -9.817 1.00 0.00 9 GLU B N 3
ATOM 3923 C CA . GLU B 2 9 ? -10.629 -3.984 -9.995 1.00 0.00 9 GLU B CA 3
ATOM 3924 C C . GLU B 2 9 ? -9.955 -5.290 -10.420 1.00 0.00 9 GLU B C 3
ATOM 3925 O O . GLU B 2 9 ? -8.970 -5.273 -11.157 1.00 0.00 9 GLU B O 3
ATOM 3938 N N . PRO B 2 10 ? -10.527 -6.420 -9.926 1.00 0.00 10 PRO B N 3
ATOM 3939 C CA . PRO B 2 10 ? -9.993 -7.732 -10.246 1.00 0.00 10 PRO B CA 3
ATOM 3940 C C . PRO B 2 10 ? -10.352 -8.136 -11.677 1.00 0.00 10 PRO B C 3
ATOM 3941 O O . PRO B 2 10 ? -10.412 -9.322 -11.996 1.00 0.00 10 PRO B O 3
ATOM 3952 N N . TRP B 2 11 ? -10.580 -7.125 -12.504 1.00 0.00 11 TRP B N 3
ATOM 3953 C CA . TRP B 2 11 ? -10.933 -7.359 -13.894 1.00 0.00 11 TRP B CA 3
ATOM 3954 C C . TRP B 2 11 ? -9.941 -6.588 -14.768 1.00 0.00 11 TRP B C 3
ATOM 3955 O O . TRP B 2 11 ? -9.537 -7.070 -15.826 1.00 0.00 11 TRP B O 3
ATOM 3976 N N . TYR B 2 12 ? -9.580 -5.405 -14.295 1.00 0.00 12 TYR B N 3
ATOM 3977 C CA . TYR B 2 12 ? -8.644 -4.564 -15.022 1.00 0.00 12 TYR B CA 3
ATOM 3978 C C . TYR B 2 12 ? -7.208 -4.804 -14.547 1.00 0.00 12 TYR B C 3
ATOM 3979 O O . TYR B 2 12 ? -6.271 -4.754 -15.343 1.00 0.00 12 TYR B O 3
ATOM 3997 N N . PRO B 2 13 ? -7.078 -5.063 -13.218 1.00 0.00 13 PRO B N 3
ATOM 3998 C CA . PRO B 2 13 ? -5.773 -5.310 -12.628 1.00 0.00 13 PRO B CA 3
ATOM 3999 C C . PRO B 2 13 ? -5.265 -6.709 -12.988 1.00 0.00 13 PRO B C 3
ATOM 4000 O O . PRO B 2 13 ? -4.079 -6.891 -13.256 1.00 0.00 13 PRO B O 3
ATOM 4011 N N . ASP B 2 14 ? -6.189 -7.659 -12.981 1.00 0.00 14 ASP B N 3
ATOM 4012 C CA . ASP B 2 14 ? -5.849 -9.034 -13.303 1.00 0.00 14 ASP B CA 3
ATOM 4013 C C . ASP B 2 14 ? -7.123 -9.882 -13.302 1.00 0.00 14 ASP B C 3
ATOM 4014 O O . ASP B 2 14 ? -7.306 -10.733 -14.172 1.00 0.00 14 ASP B O 3
ATOM 4024 N N . ILE A 1 1 ? -5.955 6.448 12.438 1.00 0.00 1 ILE A N 4
ATOM 4025 C CA . ILE A 1 1 ? -6.539 6.598 11.116 1.00 0.00 1 ILE A CA 4
ATOM 4026 C C . ILE A 1 1 ? -6.838 5.216 10.534 1.00 0.00 1 ILE A C 4
ATOM 4027 O O . ILE A 1 1 ? -6.783 4.213 11.246 1.00 0.00 1 ILE A O 4
ATOM 4043 N N . VAL A 1 2 ? -7.148 5.205 9.245 1.00 0.00 2 VAL A N 4
ATOM 4044 C CA . VAL A 1 2 ? -7.457 3.961 8.561 1.00 0.00 2 VAL A CA 4
ATOM 4045 C C . VAL A 1 2 ? -6.570 3.834 7.321 1.00 0.00 2 VAL A C 4
ATOM 4046 O O . VAL A 1 2 ? -6.105 4.835 6.780 1.00 0.00 2 VAL A O 4
ATOM 4059 N N . CYS A 1 3 ? -6.361 2.591 6.909 1.00 0.00 3 CYS A N 4
ATOM 4060 C CA . CYS A 1 3 ? -5.537 2.319 5.743 1.00 0.00 3 CYS A CA 4
ATOM 4061 C C . CYS A 1 3 ? -6.129 1.117 5.005 1.00 0.00 3 CYS A C 4
ATOM 4062 O O . CYS A 1 3 ? -6.744 0.249 5.622 1.00 0.00 3 CYS A O 4
ATOM 4070 N N . HIS A 1 4 ? -5.923 1.105 3.696 1.00 0.00 4 HIS A N 4
ATOM 4071 C CA . HIS A 1 4 ? -6.429 0.024 2.869 1.00 0.00 4 HIS A CA 4
ATOM 4072 C C . HIS A 1 4 ? -5.425 -1.129 2.861 1.00 0.00 4 HIS A C 4
ATOM 4073 O O . HIS A 1 4 ? -4.217 -0.906 2.914 1.00 0.00 4 HIS A O 4
ATOM 4088 N N . THR A 1 5 ? -5.962 -2.339 2.794 1.00 0.00 5 THR A N 4
ATOM 4089 C CA . THR A 1 5 ? -5.128 -3.528 2.778 1.00 0.00 5 THR A CA 4
ATOM 4090 C C . THR A 1 5 ? -5.206 -4.217 1.414 1.00 0.00 5 THR A C 4
ATOM 4091 O O . THR A 1 5 ? -6.265 -4.706 1.022 1.00 0.00 5 THR A O 4
ATOM 4102 N N . THR A 1 6 ? -4.072 -4.234 0.729 1.00 0.00 6 THR A N 4
ATOM 4103 C CA . THR A 1 6 ? -4.000 -4.854 -0.583 1.00 0.00 6 THR A CA 4
ATOM 4104 C C . THR A 1 6 ? -3.304 -6.213 -0.491 1.00 0.00 6 THR A C 4
ATOM 4105 O O . THR A 1 6 ? -3.417 -7.036 -1.401 1.00 0.00 6 THR A O 4
ATOM 4116 N N . ALA A 1 7 ? -2.600 -6.410 0.614 1.00 0.00 7 ALA A N 4
ATOM 4117 C CA . ALA A 1 7 ? -1.887 -7.656 0.835 1.00 0.00 7 ALA A CA 4
ATOM 4118 C C . ALA A 1 7 ? -2.843 -8.686 1.438 1.00 0.00 7 ALA A C 4
ATOM 4119 O O . ALA A 1 7 ? -2.925 -9.818 0.961 1.00 0.00 7 ALA A O 4
ATOM 4126 N N . THR A 1 8 ? -3.542 -8.259 2.480 1.00 0.00 8 THR A N 4
ATOM 4127 C CA . THR A 1 8 ? -4.489 -9.131 3.153 1.00 0.00 8 THR A CA 4
ATOM 4128 C C . THR A 1 8 ? -5.752 -9.303 2.306 1.00 0.00 8 THR A C 4
ATOM 4129 O O . THR A 1 8 ? -5.746 -10.037 1.319 1.00 0.00 8 THR A O 4
ATOM 4140 N N . SER A 1 9 ? -6.804 -8.615 2.725 1.00 0.00 9 SER A N 4
ATOM 4141 C CA . SER A 1 9 ? -8.070 -8.683 2.017 1.00 0.00 9 SER A CA 4
ATOM 4142 C C . SER A 1 9 ? -7.913 -8.113 0.606 1.00 0.00 9 SER A C 4
ATOM 4143 O O . SER A 1 9 ? -6.798 -8.007 0.097 1.00 0.00 9 SER A O 4
ATOM 4151 N N . PRO A 1 10 ? -9.075 -7.754 -0.003 1.00 0.00 10 PRO A N 4
ATOM 4152 C CA . PRO A 1 10 ? -9.077 -7.198 -1.344 1.00 0.00 10 PRO A CA 4
ATOM 4153 C C . PRO A 1 10 ? -8.592 -5.747 -1.338 1.00 0.00 10 PRO A C 4
ATOM 4154 O O . PRO A 1 10 ? -7.654 -5.399 -2.055 1.00 0.00 10 PRO A O 4
ATOM 4165 N N . ILE A 1 11 ? -9.251 -4.940 -0.521 1.00 0.00 11 ILE A N 4
ATOM 4166 C CA . ILE A 1 11 ? -8.898 -3.535 -0.411 1.00 0.00 11 ILE A CA 4
ATOM 4167 C C . ILE A 1 11 ? -10.017 -2.787 0.316 1.00 0.00 11 ILE A C 4
ATOM 4168 O O . ILE A 1 11 ? -11.059 -2.501 -0.270 1.00 0.00 11 ILE A O 4
ATOM 4184 N N . SER A 1 12 ? -9.763 -2.494 1.583 1.00 0.00 12 SER A N 4
ATOM 4185 C CA . SER A 1 12 ? -10.736 -1.786 2.397 1.00 0.00 12 SER A CA 4
ATOM 4186 C C . SER A 1 12 ? -10.024 -1.009 3.507 1.00 0.00 12 SER A C 4
ATOM 4187 O O . SER A 1 12 ? -9.083 -1.513 4.116 1.00 0.00 12 SER A O 4
ATOM 4195 N N . ALA A 1 13 ? -10.501 0.205 3.734 1.00 0.00 13 ALA A N 4
ATOM 4196 C CA . ALA A 1 13 ? -9.922 1.057 4.759 1.00 0.00 13 ALA A CA 4
ATOM 4197 C C . ALA A 1 13 ? -10.405 0.593 6.134 1.00 0.00 13 ALA A C 4
ATOM 4198 O O . ALA A 1 13 ? -11.525 0.901 6.541 1.00 0.00 13 ALA A O 4
ATOM 4205 N N . VAL A 1 14 ? -9.535 -0.141 6.814 1.00 0.00 14 VAL A N 4
ATOM 4206 C CA . VAL A 1 14 ? -9.860 -0.652 8.136 1.00 0.00 14 VAL A CA 4
ATOM 4207 C C . VAL A 1 14 ? -8.732 -0.292 9.106 1.00 0.00 14 VAL A C 4
ATOM 4208 O O . VAL A 1 14 ? -7.565 -0.579 8.843 1.00 0.00 14 VAL A O 4
ATOM 4221 N N . THR A 1 15 ? -9.121 0.333 10.208 1.00 0.00 15 THR A N 4
ATOM 4222 C CA . THR A 1 15 ? -8.157 0.735 11.219 1.00 0.00 15 THR A CA 4
ATOM 4223 C C . THR A 1 15 ? -7.218 -0.425 11.552 1.00 0.00 15 THR A C 4
ATOM 4224 O O . THR A 1 15 ? -7.642 -1.578 11.602 1.00 0.00 15 THR A O 4
ATOM 4235 N N . CYS A 1 16 ? -5.957 -0.079 11.773 1.00 0.00 16 CYS A N 4
ATOM 4236 C CA . CYS A 1 16 ? -4.953 -1.078 12.098 1.00 0.00 16 CYS A CA 4
ATOM 4237 C C . CYS A 1 16 ? -4.789 -1.113 13.618 1.00 0.00 16 CYS A C 4
ATOM 4238 O O . CYS A 1 16 ? -5.435 -0.350 14.335 1.00 0.00 16 CYS A O 4
ATOM 4246 N N . PRO A 1 17 ? -3.898 -2.032 14.079 1.00 0.00 17 PRO A N 4
ATOM 4247 C CA . PRO A 1 17 ? -3.640 -2.178 15.501 1.00 0.00 17 PRO A CA 4
ATOM 4248 C C . PRO A 1 17 ? -2.776 -1.028 16.022 1.00 0.00 17 PRO A C 4
ATOM 4249 O O . PRO A 1 17 ? -2.497 -0.077 15.294 1.00 0.00 17 PRO A O 4
ATOM 4260 N N . PRO A 1 18 ? -2.367 -1.156 17.313 1.00 0.00 18 PRO A N 4
ATOM 4261 C CA . PRO A 1 18 ? -1.541 -0.139 17.940 1.00 0.00 18 PRO A CA 4
ATOM 4262 C C . PRO A 1 18 ? -0.097 -0.219 17.438 1.00 0.00 18 PRO A C 4
ATOM 4263 O O . PRO A 1 18 ? 0.597 -1.203 17.688 1.00 0.00 18 PRO A O 4
ATOM 4274 N N . GLY A 1 19 ? 0.312 0.831 16.741 1.00 0.00 19 GLY A N 4
ATOM 4275 C CA . GLY A 1 19 ? 1.659 0.892 16.201 1.00 0.00 19 GLY A CA 4
ATOM 4276 C C . GLY A 1 19 ? 1.713 1.784 14.959 1.00 0.00 19 GLY A C 4
ATOM 4277 O O . GLY A 1 19 ? 2.484 2.741 14.911 1.00 0.00 19 GLY A O 4
ATOM 4281 N N . GLU A 1 20 ? 0.884 1.438 13.985 1.00 0.00 20 GLU A N 4
ATOM 4282 C CA . GLU A 1 20 ? 0.828 2.195 12.747 1.00 0.00 20 GLU A CA 4
ATOM 4283 C C . GLU A 1 20 ? 0.262 3.593 13.004 1.00 0.00 20 GLU A C 4
ATOM 4284 O O . GLU A 1 20 ? -0.946 3.756 13.173 1.00 0.00 20 GLU A O 4
ATOM 4297 N N . ASN A 1 21 ? 1.161 4.565 13.026 1.00 0.00 21 ASN A N 4
ATOM 4298 C CA . ASN A 1 21 ? 0.766 5.944 13.260 1.00 0.00 21 ASN A CA 4
ATOM 4299 C C . ASN A 1 21 ? 0.299 6.567 11.944 1.00 0.00 21 ASN A C 4
ATOM 4300 O O . ASN A 1 21 ? 0.014 7.762 11.884 1.00 0.00 21 ASN A O 4
ATOM 4311 N N . LEU A 1 22 ? 0.234 5.729 10.919 1.00 0.00 22 LEU A N 4
ATOM 4312 C CA . LEU A 1 22 ? -0.193 6.183 9.606 1.00 0.00 22 LEU A CA 4
ATOM 4313 C C . LEU A 1 22 ? -0.330 4.978 8.674 1.00 0.00 22 LEU A C 4
ATOM 4314 O O . LEU A 1 22 ? -0.244 3.833 9.117 1.00 0.00 22 LEU A O 4
ATOM 4330 N N . CYS A 1 23 ? -0.540 5.276 7.401 1.00 0.00 23 CYS A N 4
ATOM 4331 C CA . CYS A 1 23 ? -0.689 4.231 6.403 1.00 0.00 23 CYS A CA 4
ATOM 4332 C C . CYS A 1 23 ? 0.615 4.133 5.607 1.00 0.00 23 CYS A C 4
ATOM 4333 O O . CYS A 1 23 ? 1.619 4.740 5.980 1.00 0.00 23 CYS A O 4
ATOM 4341 N N . TYR A 1 24 ? 0.558 3.367 4.529 1.00 0.00 24 TYR A N 4
ATOM 4342 C CA . TYR A 1 24 ? 1.723 3.183 3.680 1.00 0.00 24 TYR A CA 4
ATOM 4343 C C . TYR A 1 24 ? 1.340 2.505 2.363 1.00 0.00 24 TYR A C 4
ATOM 4344 O O . TYR A 1 24 ? 0.230 1.991 2.225 1.00 0.00 24 TYR A O 4
ATOM 4362 N N . ARG A 1 25 ? 2.278 2.523 1.429 1.00 0.00 25 ARG A N 4
ATOM 4363 C CA . ARG A 1 25 ? 2.053 1.916 0.129 1.00 0.00 25 ARG A CA 4
ATOM 4364 C C . ARG A 1 25 ? 3.284 1.119 -0.306 1.00 0.00 25 ARG A C 4
ATOM 4365 O O . ARG A 1 25 ? 4.249 1.689 -0.815 1.00 0.00 25 ARG A O 4
ATOM 4386 N N . LYS A 1 26 ? 3.213 -0.185 -0.090 1.00 0.00 26 LYS A N 4
ATOM 4387 C CA . LYS A 1 26 ? 4.310 -1.067 -0.452 1.00 0.00 26 LYS A CA 4
ATOM 4388 C C . LYS A 1 26 ? 4.221 -1.399 -1.943 1.00 0.00 26 LYS A C 4
ATOM 4389 O O . LYS A 1 26 ? 3.145 -1.324 -2.536 1.00 0.00 26 LYS A O 4
ATOM 4408 N N . MET A 1 27 ? 5.365 -1.759 -2.506 1.00 0.00 27 MET A N 4
ATOM 4409 C CA . MET A 1 27 ? 5.429 -2.103 -3.916 1.00 0.00 27 MET A CA 4
ATOM 4410 C C . MET A 1 27 ? 6.532 -3.129 -4.180 1.00 0.00 27 MET A C 4
ATOM 4411 O O . MET A 1 27 ? 7.527 -3.176 -3.459 1.00 0.00 27 MET A O 4
ATOM 4425 N N . TRP A 1 28 ? 6.319 -3.925 -5.217 1.00 0.00 28 TRP A N 4
ATOM 4426 C CA . TRP A 1 28 ? 7.282 -4.949 -5.587 1.00 0.00 28 TRP A CA 4
ATOM 4427 C C . TRP A 1 28 ? 6.905 -5.476 -6.973 1.00 0.00 28 TRP A C 4
ATOM 4428 O O . TRP A 1 28 ? 7.199 -4.840 -7.984 1.00 0.00 28 TRP A O 4
ATOM 4449 N N . CYS A 1 29 ? 6.261 -6.633 -6.975 1.00 0.00 29 CYS A N 4
ATOM 4450 C CA . CYS A 1 29 ? 5.841 -7.253 -8.220 1.00 0.00 29 CYS A CA 4
ATOM 4451 C C . CYS A 1 29 ? 5.092 -8.544 -7.886 1.00 0.00 29 CYS A C 4
ATOM 4452 O O . CYS A 1 29 ? 5.663 -9.464 -7.300 1.00 0.00 29 CYS A O 4
ATOM 4460 N N . ASP A 1 30 ? 3.825 -8.573 -8.272 1.00 0.00 30 ASP A N 4
ATOM 4461 C CA . ASP A 1 30 ? 2.991 -9.735 -8.020 1.00 0.00 30 ASP A CA 4
ATOM 4462 C C . ASP A 1 30 ? 3.736 -10.996 -8.461 1.00 0.00 30 ASP A C 4
ATOM 4463 O O . ASP A 1 30 ? 4.828 -10.913 -9.020 1.00 0.00 30 ASP A O 4
ATOM 4473 N N . ALA A 1 31 ? 3.115 -12.136 -8.193 1.00 0.00 31 ALA A N 4
ATOM 4474 C CA . ALA A 1 31 ? 3.704 -13.413 -8.555 1.00 0.00 31 ALA A CA 4
ATOM 4475 C C . ALA A 1 31 ? 3.681 -13.569 -10.077 1.00 0.00 31 ALA A C 4
ATOM 4476 O O . ALA A 1 31 ? 4.166 -14.566 -10.611 1.00 0.00 31 ALA A O 4
ATOM 4483 N N . PHE A 1 32 ? 3.111 -12.569 -10.732 1.00 0.00 32 PHE A N 4
ATOM 4484 C CA . PHE A 1 32 ? 3.015 -12.582 -12.183 1.00 0.00 32 PHE A CA 4
ATOM 4485 C C . PHE A 1 32 ? 3.804 -11.423 -12.794 1.00 0.00 32 PHE A C 4
ATOM 4486 O O . PHE A 1 32 ? 4.044 -11.398 -14.001 1.00 0.00 32 PHE A O 4
ATOM 4503 N N . CYS A 1 33 ? 4.187 -10.490 -11.934 1.00 0.00 33 CYS A N 4
ATOM 4504 C CA . CYS A 1 33 ? 4.944 -9.332 -12.375 1.00 0.00 33 CYS A CA 4
ATOM 4505 C C . CYS A 1 33 ? 4.410 -8.900 -13.741 1.00 0.00 33 CYS A C 4
ATOM 4506 O O . CYS A 1 33 ? 5.148 -8.887 -14.726 1.00 0.00 33 CYS A O 4
ATOM 4514 N N . SER A 1 34 ? 3.130 -8.556 -13.759 1.00 0.00 34 SER A N 4
ATOM 4515 C CA . SER A 1 34 ? 2.487 -8.126 -14.990 1.00 0.00 34 SER A CA 4
ATOM 4516 C C . SER A 1 34 ? 3.191 -6.884 -15.540 1.00 0.00 34 SER A C 4
ATOM 4517 O O . SER A 1 34 ? 4.087 -6.338 -14.899 1.00 0.00 34 SER A O 4
ATOM 4525 N N . SER A 1 35 ? 2.760 -6.474 -16.724 1.00 0.00 35 SER A N 4
ATOM 4526 C CA . SER A 1 35 ? 3.338 -5.307 -17.369 1.00 0.00 35 SER A CA 4
ATOM 4527 C C . SER A 1 35 ? 2.901 -4.036 -16.637 1.00 0.00 35 SER A C 4
ATOM 4528 O O . SER A 1 35 ? 3.344 -2.939 -16.974 1.00 0.00 35 SER A O 4
ATOM 4536 N N . ARG A 1 36 ? 2.038 -4.226 -15.651 1.00 0.00 36 ARG A N 4
ATOM 4537 C CA . ARG A 1 36 ? 1.536 -3.108 -14.869 1.00 0.00 36 ARG A CA 4
ATOM 4538 C C . ARG A 1 36 ? 2.601 -2.635 -13.876 1.00 0.00 36 ARG A C 4
ATOM 4539 O O . ARG A 1 36 ? 2.336 -1.768 -13.044 1.00 0.00 36 ARG A O 4
ATOM 4560 N N . GLY A 1 37 ? 3.781 -3.225 -13.996 1.00 0.00 37 GLY A N 4
ATOM 4561 C CA . GLY A 1 37 ? 4.885 -2.876 -13.119 1.00 0.00 37 GLY A CA 4
ATOM 4562 C C . GLY A 1 37 ? 4.839 -3.694 -11.827 1.00 0.00 37 GLY A C 4
ATOM 4563 O O . GLY A 1 37 ? 4.801 -4.922 -11.867 1.00 0.00 37 GLY A O 4
ATOM 4567 N N . LYS A 1 38 ? 4.843 -2.979 -10.711 1.00 0.00 38 LYS A N 4
ATOM 4568 C CA . LYS A 1 38 ? 4.802 -3.623 -9.410 1.00 0.00 38 LYS A CA 4
ATOM 4569 C C . LYS A 1 38 ? 3.358 -3.657 -8.907 1.00 0.00 38 LYS A C 4
ATOM 4570 O O . LYS A 1 38 ? 2.429 -3.362 -9.657 1.00 0.00 38 LYS A O 4
ATOM 4589 N N . VAL A 1 39 ? 3.213 -4.018 -7.640 1.00 0.00 39 VAL A N 4
ATOM 4590 C CA . VAL A 1 39 ? 1.898 -4.094 -7.029 1.00 0.00 39 VAL A CA 4
ATOM 4591 C C . VAL A 1 39 ? 1.683 -2.868 -6.138 1.00 0.00 39 VAL A C 4
ATOM 4592 O O . VAL A 1 39 ? 2.392 -1.872 -6.266 1.00 0.00 39 VAL A O 4
ATOM 4605 N N . VAL A 1 40 ? 0.700 -2.982 -5.257 1.00 0.00 40 VAL A N 4
ATOM 4606 C CA . VAL A 1 40 ? 0.382 -1.897 -4.346 1.00 0.00 40 VAL A CA 4
ATOM 4607 C C . VAL A 1 40 ? -0.263 -2.468 -3.083 1.00 0.00 40 VAL A C 4
ATOM 4608 O O . VAL A 1 40 ? -1.478 -2.386 -2.909 1.00 0.00 40 VAL A O 4
ATOM 4621 N N . GLU A 1 41 ? 0.579 -3.036 -2.232 1.00 0.00 41 GLU A N 4
ATOM 4622 C CA . GLU A 1 41 ? 0.106 -3.623 -0.989 1.00 0.00 41 GLU A CA 4
ATOM 4623 C C . GLU A 1 41 ? 0.146 -2.586 0.136 1.00 0.00 41 GLU A C 4
ATOM 4624 O O . GLU A 1 41 ? 0.939 -2.706 1.068 1.00 0.00 41 GLU A O 4
ATOM 4637 N N . LEU A 1 42 ? -0.720 -1.591 0.011 1.00 0.00 42 LEU A N 4
ATOM 4638 C CA . LEU A 1 42 ? -0.794 -0.533 1.006 1.00 0.00 42 LEU A CA 4
ATOM 4639 C C . LEU A 1 42 ? -1.283 -1.120 2.332 1.00 0.00 42 LEU A C 4
ATOM 4640 O O . LEU A 1 42 ? -1.506 -2.325 2.437 1.00 0.00 42 LEU A O 4
ATOM 4656 N N . GLY A 1 43 ? -1.435 -0.240 3.311 1.00 0.00 43 GLY A N 4
ATOM 4657 C CA . GLY A 1 43 ? -1.891 -0.655 4.625 1.00 0.00 43 GLY A CA 4
ATOM 4658 C C . GLY A 1 43 ? -1.492 0.366 5.693 1.00 0.00 43 GLY A C 4
ATOM 4659 O O . GLY A 1 43 ? -1.438 1.564 5.422 1.00 0.00 43 GLY A O 4
ATOM 4663 N N . CYS A 1 44 ? -1.220 -0.147 6.884 1.00 0.00 44 CYS A N 4
ATOM 4664 C CA . CYS A 1 44 ? -0.827 0.705 7.994 1.00 0.00 44 CYS A CA 4
ATOM 4665 C C . CYS A 1 44 ? 0.634 0.407 8.334 1.00 0.00 44 CYS A C 4
ATOM 4666 O O . CYS A 1 44 ? 1.131 -0.684 8.054 1.00 0.00 44 CYS A O 4
ATOM 4674 N N . ALA A 1 45 ? 1.283 1.396 8.931 1.00 0.00 45 ALA A N 4
ATOM 4675 C CA . ALA A 1 45 ? 2.679 1.255 9.311 1.00 0.00 45 ALA A CA 4
ATOM 4676 C C . ALA A 1 45 ? 3.071 2.409 10.235 1.00 0.00 45 ALA A C 4
ATOM 4677 O O . ALA A 1 45 ? 2.596 3.531 10.067 1.00 0.00 45 ALA A O 4
ATOM 4684 N N . ALA A 1 46 ? 3.933 2.094 11.190 1.00 0.00 46 ALA A N 4
ATOM 4685 C CA . ALA A 1 46 ? 4.394 3.090 12.142 1.00 0.00 46 ALA A CA 4
ATOM 4686 C C . ALA A 1 46 ? 4.922 4.309 11.381 1.00 0.00 46 ALA A C 4
ATOM 4687 O O . ALA A 1 46 ? 4.572 5.444 11.700 1.00 0.00 46 ALA A O 4
ATOM 4694 N N . THR A 1 47 ? 5.755 4.031 10.387 1.00 0.00 47 THR A N 4
ATOM 4695 C CA . THR A 1 47 ? 6.334 5.091 9.580 1.00 0.00 47 THR A CA 4
ATOM 4696 C C . THR A 1 47 ? 6.833 4.531 8.246 1.00 0.00 47 THR A C 4
ATOM 4697 O O . THR A 1 47 ? 7.039 3.326 8.112 1.00 0.00 47 THR A O 4
ATOM 4708 N N . CYS A 1 48 ? 7.016 5.434 7.294 1.00 0.00 48 CYS A N 4
ATOM 4709 C CA . CYS A 1 48 ? 7.487 5.046 5.974 1.00 0.00 48 CYS A CA 4
ATOM 4710 C C . CYS A 1 48 ? 8.439 3.858 6.135 1.00 0.00 48 CYS A C 4
ATOM 4711 O O . CYS A 1 48 ? 9.617 4.040 6.435 1.00 0.00 48 CYS A O 4
ATOM 4719 N N . PRO A 1 49 ? 7.876 2.638 5.923 1.00 0.00 49 PRO A N 4
ATOM 4720 C CA . PRO A 1 49 ? 8.663 1.422 6.040 1.00 0.00 49 PRO A CA 4
ATOM 4721 C C . PRO A 1 49 ? 9.585 1.245 4.832 1.00 0.00 49 PRO A C 4
ATOM 4722 O O . PRO A 1 49 ? 10.400 0.325 4.798 1.00 0.00 49 PRO A O 4
ATOM 4733 N N . SER A 1 50 ? 9.426 2.144 3.871 1.00 0.00 50 SER A N 4
ATOM 4734 C CA . SER A 1 50 ? 10.235 2.099 2.666 1.00 0.00 50 SER A CA 4
ATOM 4735 C C . SER A 1 50 ? 11.548 1.366 2.943 1.00 0.00 50 SER A C 4
ATOM 4736 O O . SER A 1 50 ? 12.158 1.553 3.993 1.00 0.00 50 SER A O 4
ATOM 4744 N N . LYS A 1 51 ? 11.946 0.544 1.980 1.00 0.00 51 LYS A N 4
ATOM 4745 C CA . LYS A 1 51 ? 13.174 -0.219 2.109 1.00 0.00 51 LYS A CA 4
ATOM 4746 C C . LYS A 1 51 ? 14.321 0.556 1.455 1.00 0.00 51 LYS A C 4
ATOM 4747 O O . LYS A 1 51 ? 14.690 1.634 1.917 1.00 0.00 51 LYS A O 4
ATOM 4766 N N . LYS A 1 52 ? 14.852 -0.024 0.389 1.00 0.00 52 LYS A N 4
ATOM 4767 C CA . LYS A 1 52 ? 15.950 0.597 -0.333 1.00 0.00 52 LYS A CA 4
ATOM 4768 C C . LYS A 1 52 ? 15.966 0.080 -1.773 1.00 0.00 52 LYS A C 4
ATOM 4769 O O . LYS A 1 52 ? 15.977 0.866 -2.719 1.00 0.00 52 LYS A O 4
ATOM 4788 N N . PRO A 1 53 ? 15.968 -1.273 -1.896 1.00 0.00 53 PRO A N 4
ATOM 4789 C CA . PRO A 1 53 ? 15.982 -1.907 -3.204 1.00 0.00 53 PRO A CA 4
ATOM 4790 C C . PRO A 1 53 ? 14.610 -1.811 -3.875 1.00 0.00 53 PRO A C 4
ATOM 4791 O O . PRO A 1 53 ? 14.208 -0.741 -4.328 1.00 0.00 53 PRO A O 4
ATOM 4802 N N . TYR A 1 54 ? 13.929 -2.947 -3.916 1.00 0.00 54 TYR A N 4
ATOM 4803 C CA . TYR A 1 54 ? 12.611 -3.007 -4.524 1.00 0.00 54 TYR A CA 4
ATOM 4804 C C . TYR A 1 54 ? 11.532 -2.545 -3.542 1.00 0.00 54 TYR A C 4
ATOM 4805 O O . TYR A 1 54 ? 10.739 -1.659 -3.856 1.00 0.00 54 TYR A O 4
ATOM 4823 N N . GLU A 1 55 ? 11.538 -3.165 -2.372 1.00 0.00 55 GLU A N 4
ATOM 4824 C CA . GLU A 1 55 ? 10.571 -2.830 -1.341 1.00 0.00 55 GLU A CA 4
ATOM 4825 C C . GLU A 1 55 ? 10.284 -1.327 -1.351 1.00 0.00 55 GLU A C 4
ATOM 4826 O O . GLU A 1 55 ? 10.716 -0.602 -0.456 1.00 0.00 55 GLU A O 4
ATOM 4839 N N . GLU A 1 56 ? 9.557 -0.902 -2.375 1.00 0.00 56 GLU A N 4
ATOM 4840 C CA . GLU A 1 56 ? 9.209 0.501 -2.514 1.00 0.00 56 GLU A CA 4
ATOM 4841 C C . GLU A 1 56 ? 7.928 0.809 -1.735 1.00 0.00 56 GLU A C 4
ATOM 4842 O O . GLU A 1 56 ? 6.828 0.706 -2.277 1.00 0.00 56 GLU A O 4
ATOM 4855 N N . VAL A 1 57 ? 8.113 1.182 -0.477 1.00 0.00 57 VAL A N 4
ATOM 4856 C CA . VAL A 1 57 ? 6.986 1.505 0.383 1.00 0.00 57 VAL A CA 4
ATOM 4857 C C . VAL A 1 57 ? 6.788 3.022 0.406 1.00 0.00 57 VAL A C 4
ATOM 4858 O O . VAL A 1 57 ? 7.713 3.777 0.111 1.00 0.00 57 VAL A O 4
ATOM 4871 N N . THR A 1 58 ? 5.576 3.423 0.762 1.00 0.00 58 THR A N 4
ATOM 4872 C CA . THR A 1 58 ? 5.245 4.836 0.829 1.00 0.00 58 THR A CA 4
ATOM 4873 C C . THR A 1 58 ? 4.634 5.177 2.188 1.00 0.00 58 THR A C 4
ATOM 4874 O O . THR A 1 58 ? 5.017 4.604 3.207 1.00 0.00 58 THR A O 4
ATOM 4885 N N . CYS A 1 59 ? 3.691 6.108 2.161 1.00 0.00 59 CYS A N 4
ATOM 4886 C CA . CYS A 1 59 ? 3.021 6.532 3.379 1.00 0.00 59 CYS A CA 4
ATOM 4887 C C . CYS A 1 59 ? 1.632 7.052 3.007 1.00 0.00 59 CYS A C 4
ATOM 4888 O O . CYS A 1 59 ? 1.313 7.195 1.828 1.00 0.00 59 CYS A O 4
ATOM 4896 N N . CYS A 1 60 ? 0.841 7.321 4.035 1.00 0.00 60 CYS A N 4
ATOM 4897 C CA . CYS A 1 60 ? -0.507 7.823 3.832 1.00 0.00 60 CYS A CA 4
ATOM 4898 C C . CYS A 1 60 ? -1.158 8.022 5.203 1.00 0.00 60 CYS A C 4
ATOM 4899 O O . CYS A 1 60 ? -1.380 7.059 5.935 1.00 0.00 60 CYS A O 4
ATOM 4907 N N . SER A 1 61 ? -1.444 9.279 5.508 1.00 0.00 61 SER A N 4
ATOM 4908 C CA . SER A 1 61 ? -2.065 9.618 6.777 1.00 0.00 61 SER A CA 4
ATOM 4909 C C . SER A 1 61 ? -3.504 10.083 6.550 1.00 0.00 61 SER A C 4
ATOM 4910 O O . SER A 1 61 ? -4.380 9.828 7.375 1.00 0.00 61 SER A O 4
ATOM 4918 N N . THR A 1 62 ? -3.703 10.756 5.427 1.00 0.00 62 THR A N 4
ATOM 4919 C CA . THR A 1 62 ? -5.022 11.259 5.080 1.00 0.00 62 THR A CA 4
ATOM 4920 C C . THR A 1 62 ? -6.069 10.153 5.220 1.00 0.00 62 THR A C 4
ATOM 4921 O O . THR A 1 62 ? -5.725 8.977 5.326 1.00 0.00 62 THR A O 4
ATOM 4932 N N . ASP A 1 63 ? -7.327 10.569 5.217 1.00 0.00 63 ASP A N 4
ATOM 4933 C CA . ASP A 1 63 ? -8.427 9.628 5.343 1.00 0.00 63 ASP A CA 4
ATOM 4934 C C . ASP A 1 63 ? -8.547 8.815 4.053 1.00 0.00 63 ASP A C 4
ATOM 4935 O O . ASP A 1 63 ? -9.046 9.314 3.046 1.00 0.00 63 ASP A O 4
ATOM 4945 N N . LYS A 1 64 ? -8.082 7.578 4.126 1.00 0.00 64 LYS A N 4
ATOM 4946 C CA . LYS A 1 64 ? -8.131 6.691 2.975 1.00 0.00 64 LYS A CA 4
ATOM 4947 C C . LYS A 1 64 ? -7.226 7.243 1.872 1.00 0.00 64 LYS A C 4
ATOM 4948 O O . LYS A 1 64 ? -7.653 7.383 0.727 1.00 0.00 64 LYS A O 4
ATOM 4967 N N . CYS A 1 65 ? -5.994 7.542 2.256 1.00 0.00 65 CYS A N 4
ATOM 4968 C CA . CYS A 1 65 ? -5.026 8.077 1.313 1.00 0.00 65 CYS A CA 4
ATOM 4969 C C . CYS A 1 65 ? -4.115 6.933 0.861 1.00 0.00 65 CYS A C 4
ATOM 4970 O O . CYS A 1 65 ? -2.963 7.162 0.493 1.00 0.00 65 CYS A O 4
ATOM 4978 N N . ASN A 1 66 ? -4.664 5.729 0.904 1.00 0.00 66 ASN A N 4
ATOM 4979 C CA . ASN A 1 66 ? -3.914 4.550 0.503 1.00 0.00 66 ASN A CA 4
ATOM 4980 C C . ASN A 1 66 ? -4.467 4.026 -0.823 1.00 0.00 66 ASN A C 4
ATOM 4981 O O . ASN A 1 66 ? -4.101 2.937 -1.265 1.00 0.00 66 ASN A O 4
ATOM 4992 N N . PRO A 1 67 ? -5.362 4.845 -1.436 1.00 0.00 67 PRO A N 4
ATOM 4993 C CA . PRO A 1 67 ? -5.968 4.476 -2.704 1.00 0.00 67 PRO A CA 4
ATOM 4994 C C . PRO A 1 67 ? -4.975 4.639 -3.856 1.00 0.00 67 PRO A C 4
ATOM 4995 O O . PRO A 1 67 ? -5.130 5.529 -4.692 1.00 0.00 67 PRO A O 4
ATOM 5006 N N . HIS A 1 68 ? -3.978 3.768 -3.864 1.00 0.00 68 HIS A N 4
ATOM 5007 C CA . HIS A 1 68 ? -2.958 3.805 -4.899 1.00 0.00 68 HIS A CA 4
ATOM 5008 C C . HIS A 1 68 ? -3.605 4.152 -6.242 1.00 0.00 68 HIS A C 4
ATOM 5009 O O . HIS A 1 68 ? -4.806 3.964 -6.424 1.00 0.00 68 HIS A O 4
ATOM 5024 N N . PRO A 1 69 ? -2.755 4.668 -7.171 1.00 0.00 69 PRO A N 4
ATOM 5025 C CA . PRO A 1 69 ? -3.231 5.044 -8.492 1.00 0.00 69 PRO A CA 4
ATOM 5026 C C . PRO A 1 69 ? -3.482 3.806 -9.357 1.00 0.00 69 PRO A C 4
ATOM 5027 O O . PRO A 1 69 ? -2.540 3.184 -9.845 1.00 0.00 69 PRO A O 4
ATOM 5038 N N . LYS A 1 70 ? -4.758 3.488 -9.520 1.00 0.00 70 LYS A N 4
ATOM 5039 C CA . LYS A 1 70 ? -5.144 2.335 -10.317 1.00 0.00 70 LYS A CA 4
ATOM 5040 C C . LYS A 1 70 ? -6.614 2.470 -10.721 1.00 0.00 70 LYS A C 4
ATOM 5041 O O . LYS A 1 70 ? -6.981 2.166 -11.854 1.00 0.00 70 LYS A O 4
ATOM 5060 N N . GLN A 1 71 ? -7.417 2.926 -9.769 1.00 0.00 71 GLN A N 4
ATOM 5061 C CA . GLN A 1 71 ? -8.838 3.104 -10.011 1.00 0.00 71 GLN A CA 4
ATOM 5062 C C . GLN A 1 71 ? -9.060 4.012 -11.222 1.00 0.00 71 GLN A C 4
ATOM 5063 O O . GLN A 1 71 ? -9.338 5.200 -11.070 1.00 0.00 71 GLN A O 4
ATOM 5077 N N . ARG A 1 72 ? -8.933 3.417 -12.399 1.00 0.00 72 ARG A N 4
ATOM 5078 C CA . ARG A 1 72 ? -9.115 4.156 -13.637 1.00 0.00 72 ARG A CA 4
ATOM 5079 C C . ARG A 1 72 ? -9.188 3.194 -14.824 1.00 0.00 72 ARG A C 4
ATOM 5080 O O . ARG A 1 72 ? -8.455 2.208 -14.874 1.00 0.00 72 ARG A O 4
ATOM 5101 N N . PRO A 1 73 ? -10.103 3.523 -15.775 1.00 0.00 73 PRO A N 4
ATOM 5102 C CA . PRO A 1 73 ? -10.282 2.698 -16.958 1.00 0.00 73 PRO A CA 4
ATOM 5103 C C . PRO A 1 73 ? -9.131 2.903 -17.946 1.00 0.00 73 PRO A C 4
ATOM 5104 O O . PRO A 1 73 ? -8.988 3.979 -18.523 1.00 0.00 73 PRO A O 4
ATOM 5115 N N . GLY A 1 74 ? -8.340 1.852 -18.111 1.00 0.00 74 GLY A N 4
ATOM 5116 C CA . GLY A 1 74 ? -7.208 1.903 -19.018 1.00 0.00 74 GLY A CA 4
ATOM 5117 C C . GLY A 1 74 ? -6.499 0.548 -19.085 1.00 0.00 74 GLY A C 4
ATOM 5118 O O . GLY A 1 74 ? -5.559 0.374 -19.859 1.00 0.00 74 GLY A O 4
ATOM 5122 N N . HIS B 2 1 ? -7.144 -10.473 -10.772 1.00 0.00 1 HIS B N 4
ATOM 5123 C CA . HIS B 2 1 ? -7.527 -10.099 -9.420 1.00 0.00 1 HIS B CA 4
ATOM 5124 C C . HIS B 2 1 ? -6.290 -9.631 -8.649 1.00 0.00 1 HIS B C 4
ATOM 5125 O O . HIS B 2 1 ? -5.609 -10.435 -8.017 1.00 0.00 1 HIS B O 4
ATOM 5140 N N . ARG B 2 2 ? -6.041 -8.332 -8.728 1.00 0.00 2 ARG B N 4
ATOM 5141 C CA . ARG B 2 2 ? -4.898 -7.748 -8.046 1.00 0.00 2 ARG B CA 4
ATOM 5142 C C . ARG B 2 2 ? -5.074 -6.232 -7.920 1.00 0.00 2 ARG B C 4
ATOM 5143 O O . ARG B 2 2 ? -5.961 -5.652 -8.544 1.00 0.00 2 ARG B O 4
ATOM 5164 N N . TYR B 2 3 ? -4.214 -5.635 -7.108 1.00 0.00 3 TYR B N 4
ATOM 5165 C CA . TYR B 2 3 ? -4.264 -4.200 -6.892 1.00 0.00 3 TYR B CA 4
ATOM 5166 C C . TYR B 2 3 ? -2.983 -3.525 -7.388 1.00 0.00 3 TYR B C 4
ATOM 5167 O O . TYR B 2 3 ? -2.369 -2.741 -6.667 1.00 0.00 3 TYR B O 4
ATOM 5185 N N . TYR B 2 4 ? -2.617 -3.856 -8.619 1.00 0.00 4 TYR B N 4
ATOM 5186 C CA . TYR B 2 4 ? -1.421 -3.293 -9.220 1.00 0.00 4 TYR B CA 4
ATOM 5187 C C . TYR B 2 4 ? -1.512 -1.768 -9.300 1.00 0.00 4 TYR B C 4
ATOM 5188 O O . TYR B 2 4 ? -2.374 -1.160 -8.668 1.00 0.00 4 TYR B O 4
ATOM 5206 N N . GLU B 2 5 ? -0.612 -1.194 -10.084 1.00 0.00 5 GLU B N 4
ATOM 5207 C CA . GLU B 2 5 ? -0.581 0.249 -10.255 1.00 0.00 5 GLU B CA 4
ATOM 5208 C C . GLU B 2 5 ? -1.139 0.633 -11.626 1.00 0.00 5 GLU B C 4
ATOM 5209 O O . GLU B 2 5 ? -0.626 1.543 -12.278 1.00 0.00 5 GLU B O 4
ATOM 5222 N N . SER B 2 6 ? -2.183 -0.078 -12.025 1.00 0.00 6 SER B N 4
ATOM 5223 C CA . SER B 2 6 ? -2.818 0.177 -13.308 1.00 0.00 6 SER B CA 4
ATOM 5224 C C . SER B 2 6 ? -4.322 -0.084 -13.209 1.00 0.00 6 SER B C 4
ATOM 5225 O O . SER B 2 6 ? -5.063 0.170 -14.157 1.00 0.00 6 SER B O 4
ATOM 5233 N N . SER B 2 7 ? -4.728 -0.587 -12.052 1.00 0.00 7 SER B N 4
ATOM 5234 C CA . SER B 2 7 ? -6.131 -0.886 -11.819 1.00 0.00 7 SER B CA 4
ATOM 5235 C C . SER B 2 7 ? -6.343 -1.287 -10.356 1.00 0.00 7 SER B C 4
ATOM 5236 O O . SER B 2 7 ? -5.381 -1.515 -9.626 1.00 0.00 7 SER B O 4
ATOM 5244 N N . LEU B 2 8 ? -7.609 -1.361 -9.975 1.00 0.00 8 LEU B N 4
ATOM 5245 C CA . LEU B 2 8 ? -7.961 -1.729 -8.613 1.00 0.00 8 LEU B CA 4
ATOM 5246 C C . LEU B 2 8 ? -8.970 -2.878 -8.646 1.00 0.00 8 LEU B C 4
ATOM 5247 O O . LEU B 2 8 ? -9.117 -3.607 -7.666 1.00 0.00 8 LEU B O 4
ATOM 5263 N N . GLU B 2 9 ? -9.639 -3.005 -9.782 1.00 0.00 9 GLU B N 4
ATOM 5264 C CA . GLU B 2 9 ? -10.631 -4.053 -9.955 1.00 0.00 9 GLU B CA 4
ATOM 5265 C C . GLU B 2 9 ? -9.958 -5.351 -10.407 1.00 0.00 9 GLU B C 4
ATOM 5266 O O . GLU B 2 9 ? -8.989 -5.322 -11.161 1.00 0.00 9 GLU B O 4
ATOM 5279 N N . PRO B 2 10 ? -10.514 -6.489 -9.911 1.00 0.00 10 PRO B N 4
ATOM 5280 C CA . PRO B 2 10 ? -9.979 -7.794 -10.254 1.00 0.00 10 PRO B CA 4
ATOM 5281 C C . PRO B 2 10 ? -10.365 -8.186 -11.682 1.00 0.00 10 PRO B C 4
ATOM 5282 O O . PRO B 2 10 ? -10.443 -9.372 -12.005 1.00 0.00 10 PRO B O 4
ATOM 5293 N N . TRP B 2 11 ? -10.598 -7.169 -12.499 1.00 0.00 11 TRP B N 4
ATOM 5294 C CA . TRP B 2 11 ? -10.974 -7.393 -13.884 1.00 0.00 11 TRP B CA 4
ATOM 5295 C C . TRP B 2 11 ? -9.982 -6.637 -14.771 1.00 0.00 11 TRP B C 4
ATOM 5296 O O . TRP B 2 11 ? -9.605 -7.121 -15.838 1.00 0.00 11 TRP B O 4
ATOM 5317 N N . TYR B 2 12 ? -9.589 -5.464 -14.297 1.00 0.00 12 TYR B N 4
ATOM 5318 C CA . TYR B 2 12 ? -8.648 -4.637 -15.035 1.00 0.00 12 TYR B CA 4
ATOM 5319 C C . TYR B 2 12 ? -7.214 -4.886 -14.564 1.00 0.00 12 TYR B C 4
ATOM 5320 O O . TYR B 2 12 ? -6.280 -4.850 -15.364 1.00 0.00 12 TYR B O 4
ATOM 5338 N N . PRO B 2 13 ? -7.081 -5.136 -13.235 1.00 0.00 13 PRO B N 4
ATOM 5339 C CA . PRO B 2 13 ? -5.777 -5.390 -12.648 1.00 0.00 13 PRO B CA 4
ATOM 5340 C C . PRO B 2 13 ? -5.281 -6.795 -12.998 1.00 0.00 13 PRO B C 4
ATOM 5341 O O . PRO B 2 13 ? -4.096 -6.992 -13.259 1.00 0.00 13 PRO B O 4
ATOM 5352 N N . ASP B 2 14 ? -6.215 -7.735 -12.991 1.00 0.00 14 ASP B N 4
ATOM 5353 C CA . ASP B 2 14 ? -5.889 -9.116 -13.305 1.00 0.00 14 ASP B CA 4
ATOM 5354 C C . ASP B 2 14 ? -7.175 -9.943 -13.345 1.00 0.00 14 ASP B C 4
ATOM 5355 O O . ASP B 2 14 ? -7.825 -10.035 -14.386 1.00 0.00 14 ASP B O 4
ATOM 5365 N N . ILE A 1 1 ? -5.814 6.470 12.481 1.00 0.00 1 ILE A N 5
ATOM 5366 C CA . ILE A 1 1 ? -6.457 6.601 11.185 1.00 0.00 1 ILE A CA 5
ATOM 5367 C C . ILE A 1 1 ? -6.726 5.210 10.609 1.00 0.00 1 ILE A C 5
ATOM 5368 O O . ILE A 1 1 ? -6.594 4.208 11.311 1.00 0.00 1 ILE A O 5
ATOM 5384 N N . VAL A 1 2 ? -7.097 5.191 9.337 1.00 0.00 2 VAL A N 5
ATOM 5385 C CA . VAL A 1 2 ? -7.386 3.937 8.660 1.00 0.00 2 VAL A CA 5
ATOM 5386 C C . VAL A 1 2 ? -6.520 3.831 7.403 1.00 0.00 2 VAL A C 5
ATOM 5387 O O . VAL A 1 2 ? -6.063 4.843 6.872 1.00 0.00 2 VAL A O 5
ATOM 5400 N N . CYS A 1 3 ? -6.321 2.598 6.963 1.00 0.00 3 CYS A N 5
ATOM 5401 C CA . CYS A 1 3 ? -5.518 2.347 5.779 1.00 0.00 3 CYS A CA 5
ATOM 5402 C C . CYS A 1 3 ? -6.105 1.138 5.048 1.00 0.00 3 CYS A C 5
ATOM 5403 O O . CYS A 1 3 ? -6.680 0.249 5.674 1.00 0.00 3 CYS A O 5
ATOM 5411 N N . HIS A 1 4 ? -5.940 1.144 3.733 1.00 0.00 4 HIS A N 5
ATOM 5412 C CA . HIS A 1 4 ? -6.447 0.058 2.911 1.00 0.00 4 HIS A CA 5
ATOM 5413 C C . HIS A 1 4 ? -5.444 -1.097 2.910 1.00 0.00 4 HIS A C 5
ATOM 5414 O O . HIS A 1 4 ? -4.238 -0.876 2.994 1.00 0.00 4 HIS A O 5
ATOM 5429 N N . THR A 1 5 ? -5.981 -2.304 2.814 1.00 0.00 5 THR A N 5
ATOM 5430 C CA . THR A 1 5 ? -5.149 -3.495 2.801 1.00 0.00 5 THR A CA 5
ATOM 5431 C C . THR A 1 5 ? -5.229 -4.187 1.438 1.00 0.00 5 THR A C 5
ATOM 5432 O O . THR A 1 5 ? -6.285 -4.687 1.054 1.00 0.00 5 THR A O 5
ATOM 5443 N N . THR A 1 6 ? -4.100 -4.196 0.748 1.00 0.00 6 THR A N 5
ATOM 5444 C CA . THR A 1 6 ? -4.029 -4.819 -0.564 1.00 0.00 6 THR A CA 5
ATOM 5445 C C . THR A 1 6 ? -3.335 -6.179 -0.471 1.00 0.00 6 THR A C 5
ATOM 5446 O O . THR A 1 6 ? -3.442 -6.998 -1.382 1.00 0.00 6 THR A O 5
ATOM 5457 N N . ALA A 1 7 ? -2.639 -6.378 0.639 1.00 0.00 7 ALA A N 5
ATOM 5458 C CA . ALA A 1 7 ? -1.928 -7.625 0.862 1.00 0.00 7 ALA A CA 5
ATOM 5459 C C . ALA A 1 7 ? -2.886 -8.654 1.466 1.00 0.00 7 ALA A C 5
ATOM 5460 O O . ALA A 1 7 ? -2.966 -9.786 0.991 1.00 0.00 7 ALA A O 5
ATOM 5467 N N . THR A 1 8 ? -3.589 -8.223 2.503 1.00 0.00 8 THR A N 5
ATOM 5468 C CA . THR A 1 8 ? -4.539 -9.092 3.177 1.00 0.00 8 THR A CA 5
ATOM 5469 C C . THR A 1 8 ? -5.802 -9.258 2.330 1.00 0.00 8 THR A C 5
ATOM 5470 O O . THR A 1 8 ? -5.800 -9.986 1.339 1.00 0.00 8 THR A O 5
ATOM 5481 N N . SER A 1 9 ? -6.852 -8.569 2.753 1.00 0.00 9 SER A N 5
ATOM 5482 C CA . SER A 1 9 ? -8.121 -8.631 2.047 1.00 0.00 9 SER A CA 5
ATOM 5483 C C . SER A 1 9 ? -7.961 -8.073 0.631 1.00 0.00 9 SER A C 5
ATOM 5484 O O . SER A 1 9 ? -6.844 -7.976 0.122 1.00 0.00 9 SER A O 5
ATOM 5492 N N . PRO A 1 10 ? -9.120 -7.713 0.020 1.00 0.00 10 PRO A N 5
ATOM 5493 C CA . PRO A 1 10 ? -9.118 -7.168 -1.327 1.00 0.00 10 PRO A CA 5
ATOM 5494 C C . PRO A 1 10 ? -8.624 -5.720 -1.332 1.00 0.00 10 PRO A C 5
ATOM 5495 O O . PRO A 1 10 ? -7.683 -5.384 -2.049 1.00 0.00 10 PRO A O 5
ATOM 5506 N N . ILE A 1 11 ? -9.282 -4.902 -0.524 1.00 0.00 11 ILE A N 5
ATOM 5507 C CA . ILE A 1 11 ? -8.923 -3.497 -0.427 1.00 0.00 11 ILE A CA 5
ATOM 5508 C C . ILE A 1 11 ? -10.035 -2.740 0.300 1.00 0.00 11 ILE A C 5
ATOM 5509 O O . ILE A 1 11 ? -11.090 -2.474 -0.275 1.00 0.00 11 ILE A O 5
ATOM 5525 N N . SER A 1 12 ? -9.762 -2.412 1.555 1.00 0.00 12 SER A N 5
ATOM 5526 C CA . SER A 1 12 ? -10.727 -1.690 2.367 1.00 0.00 12 SER A CA 5
ATOM 5527 C C . SER A 1 12 ? -10.010 -0.956 3.502 1.00 0.00 12 SER A C 5
ATOM 5528 O O . SER A 1 12 ? -9.083 -1.493 4.105 1.00 0.00 12 SER A O 5
ATOM 5536 N N . ALA A 1 13 ? -10.469 0.260 3.760 1.00 0.00 13 ALA A N 5
ATOM 5537 C CA . ALA A 1 13 ? -9.883 1.073 4.813 1.00 0.00 13 ALA A CA 5
ATOM 5538 C C . ALA A 1 13 ? -10.364 0.564 6.173 1.00 0.00 13 ALA A C 5
ATOM 5539 O O . ALA A 1 13 ? -11.460 0.904 6.615 1.00 0.00 13 ALA A O 5
ATOM 5546 N N . VAL A 1 14 ? -9.521 -0.245 6.797 1.00 0.00 14 VAL A N 5
ATOM 5547 C CA . VAL A 1 14 ? -9.846 -0.805 8.098 1.00 0.00 14 VAL A CA 5
ATOM 5548 C C . VAL A 1 14 ? -8.734 -0.459 9.091 1.00 0.00 14 VAL A C 5
ATOM 5549 O O . VAL A 1 14 ? -7.557 -0.680 8.810 1.00 0.00 14 VAL A O 5
ATOM 5562 N N . THR A 1 15 ? -9.147 0.076 10.230 1.00 0.00 15 THR A N 5
ATOM 5563 C CA . THR A 1 15 ? -8.200 0.455 11.265 1.00 0.00 15 THR A CA 5
ATOM 5564 C C . THR A 1 15 ? -7.210 -0.682 11.523 1.00 0.00 15 THR A C 5
ATOM 5565 O O . THR A 1 15 ? -7.579 -1.853 11.481 1.00 0.00 15 THR A O 5
ATOM 5576 N N . CYS A 1 16 ? -5.970 -0.295 11.784 1.00 0.00 16 CYS A N 5
ATOM 5577 C CA . CYS A 1 16 ? -4.922 -1.266 12.049 1.00 0.00 16 CYS A CA 5
ATOM 5578 C C . CYS A 1 16 ? -4.708 -1.344 13.562 1.00 0.00 16 CYS A C 5
ATOM 5579 O O . CYS A 1 16 ? -5.364 -0.632 14.321 1.00 0.00 16 CYS A O 5
ATOM 5587 N N . PRO A 1 17 ? -3.764 -2.235 13.964 1.00 0.00 17 PRO A N 5
ATOM 5588 C CA . PRO A 1 17 ? -3.455 -2.414 15.373 1.00 0.00 17 PRO A CA 5
ATOM 5589 C C . PRO A 1 17 ? -2.626 -1.243 15.905 1.00 0.00 17 PRO A C 5
ATOM 5590 O O . PRO A 1 17 ? -2.384 -0.273 15.188 1.00 0.00 17 PRO A O 5
ATOM 5601 N N . PRO A 1 18 ? -2.203 -1.377 17.191 1.00 0.00 18 PRO A N 5
ATOM 5602 C CA . PRO A 1 18 ? -1.406 -0.342 17.826 1.00 0.00 18 PRO A CA 5
ATOM 5603 C C . PRO A 1 18 ? 0.035 -0.365 17.315 1.00 0.00 18 PRO A C 5
ATOM 5604 O O . PRO A 1 18 ? 0.738 -1.362 17.475 1.00 0.00 18 PRO A O 5
ATOM 5615 N N . GLY A 1 19 ? 0.432 0.743 16.707 1.00 0.00 19 GLY A N 5
ATOM 5616 C CA . GLY A 1 19 ? 1.777 0.861 16.169 1.00 0.00 19 GLY A CA 5
ATOM 5617 C C . GLY A 1 19 ? 1.798 1.776 14.942 1.00 0.00 19 GLY A C 5
ATOM 5618 O O . GLY A 1 19 ? 2.544 2.754 14.906 1.00 0.00 19 GLY A O 5
ATOM 5622 N N . GLU A 1 20 ? 0.972 1.424 13.968 1.00 0.00 20 GLU A N 5
ATOM 5623 C CA . GLU A 1 20 ? 0.887 2.202 12.742 1.00 0.00 20 GLU A CA 5
ATOM 5624 C C . GLU A 1 20 ? 0.305 3.587 13.033 1.00 0.00 20 GLU A C 5
ATOM 5625 O O . GLU A 1 20 ? -0.894 3.723 13.270 1.00 0.00 20 GLU A O 5
ATOM 5638 N N . ASN A 1 21 ? 1.181 4.580 13.002 1.00 0.00 21 ASN A N 5
ATOM 5639 C CA . ASN A 1 21 ? 0.770 5.950 13.259 1.00 0.00 21 ASN A CA 5
ATOM 5640 C C . ASN A 1 21 ? 0.288 6.586 11.953 1.00 0.00 21 ASN A C 5
ATOM 5641 O O . ASN A 1 21 ? -0.015 7.778 11.913 1.00 0.00 21 ASN A O 5
ATOM 5652 N N . LEU A 1 22 ? 0.235 5.764 10.915 1.00 0.00 22 LEU A N 5
ATOM 5653 C CA . LEU A 1 22 ? -0.203 6.231 9.612 1.00 0.00 22 LEU A CA 5
ATOM 5654 C C . LEU A 1 22 ? -0.347 5.035 8.668 1.00 0.00 22 LEU A C 5
ATOM 5655 O O . LEU A 1 22 ? -0.252 3.886 9.098 1.00 0.00 22 LEU A O 5
ATOM 5671 N N . CYS A 1 23 ? -0.572 5.347 7.400 1.00 0.00 23 CYS A N 5
ATOM 5672 C CA . CYS A 1 23 ? -0.731 4.312 6.392 1.00 0.00 23 CYS A CA 5
ATOM 5673 C C . CYS A 1 23 ? 0.573 4.214 5.596 1.00 0.00 23 CYS A C 5
ATOM 5674 O O . CYS A 1 23 ? 1.570 4.839 5.951 1.00 0.00 23 CYS A O 5
ATOM 5682 N N . TYR A 1 24 ? 0.523 3.422 4.535 1.00 0.00 24 TYR A N 5
ATOM 5683 C CA . TYR A 1 24 ? 1.687 3.233 3.686 1.00 0.00 24 TYR A CA 5
ATOM 5684 C C . TYR A 1 24 ? 1.303 2.548 2.373 1.00 0.00 24 TYR A C 5
ATOM 5685 O O . TYR A 1 24 ? 0.196 2.028 2.240 1.00 0.00 24 TYR A O 5
ATOM 5703 N N . ARG A 1 25 ? 2.239 2.567 1.436 1.00 0.00 25 ARG A N 5
ATOM 5704 C CA . ARG A 1 25 ? 2.013 1.954 0.139 1.00 0.00 25 ARG A CA 5
ATOM 5705 C C . ARG A 1 25 ? 3.245 1.157 -0.294 1.00 0.00 25 ARG A C 5
ATOM 5706 O O . ARG A 1 25 ? 4.213 1.726 -0.796 1.00 0.00 25 ARG A O 5
ATOM 5727 N N . LYS A 1 26 ? 3.168 -0.149 -0.084 1.00 0.00 26 LYS A N 5
ATOM 5728 C CA . LYS A 1 26 ? 4.266 -1.031 -0.445 1.00 0.00 26 LYS A CA 5
ATOM 5729 C C . LYS A 1 26 ? 4.170 -1.372 -1.935 1.00 0.00 26 LYS A C 5
ATOM 5730 O O . LYS A 1 26 ? 3.095 -1.289 -2.526 1.00 0.00 26 LYS A O 5
ATOM 5749 N N . MET A 1 27 ? 5.310 -1.749 -2.496 1.00 0.00 27 MET A N 5
ATOM 5750 C CA . MET A 1 27 ? 5.369 -2.102 -3.905 1.00 0.00 27 MET A CA 5
ATOM 5751 C C . MET A 1 27 ? 6.464 -3.139 -4.164 1.00 0.00 27 MET A C 5
ATOM 5752 O O . MET A 1 27 ? 7.446 -3.208 -3.426 1.00 0.00 27 MET A O 5
ATOM 5766 N N . TRP A 1 28 ? 6.257 -3.920 -5.214 1.00 0.00 28 TRP A N 5
ATOM 5767 C CA . TRP A 1 28 ? 7.214 -4.951 -5.580 1.00 0.00 28 TRP A CA 5
ATOM 5768 C C . TRP A 1 28 ? 6.825 -5.488 -6.959 1.00 0.00 28 TRP A C 5
ATOM 5769 O O . TRP A 1 28 ? 7.100 -4.854 -7.977 1.00 0.00 28 TRP A O 5
ATOM 5790 N N . CYS A 1 29 ? 6.193 -6.653 -6.947 1.00 0.00 29 CYS A N 5
ATOM 5791 C CA . CYS A 1 29 ? 5.764 -7.283 -8.185 1.00 0.00 29 CYS A CA 5
ATOM 5792 C C . CYS A 1 29 ? 4.949 -8.529 -7.831 1.00 0.00 29 CYS A C 5
ATOM 5793 O O . CYS A 1 29 ? 5.448 -9.432 -7.164 1.00 0.00 29 CYS A O 5
ATOM 5801 N N . ASP A 1 30 ? 3.708 -8.536 -8.296 1.00 0.00 30 ASP A N 5
ATOM 5802 C CA . ASP A 1 30 ? 2.820 -9.657 -8.037 1.00 0.00 30 ASP A CA 5
ATOM 5803 C C . ASP A 1 30 ? 3.538 -10.963 -8.381 1.00 0.00 30 ASP A C 5
ATOM 5804 O O . ASP A 1 30 ? 4.678 -10.945 -8.843 1.00 0.00 30 ASP A O 5
ATOM 5814 N N . ALA A 1 31 ? 2.843 -12.065 -8.141 1.00 0.00 31 ALA A N 5
ATOM 5815 C CA . ALA A 1 31 ? 3.401 -13.377 -8.419 1.00 0.00 31 ALA A CA 5
ATOM 5816 C C . ALA A 1 31 ? 3.458 -13.593 -9.933 1.00 0.00 31 ALA A C 5
ATOM 5817 O O . ALA A 1 31 ? 3.927 -14.631 -10.399 1.00 0.00 31 ALA A O 5
ATOM 5824 N N . PHE A 1 32 ? 2.974 -12.596 -10.659 1.00 0.00 32 PHE A N 5
ATOM 5825 C CA . PHE A 1 32 ? 2.964 -12.664 -12.110 1.00 0.00 32 PHE A CA 5
ATOM 5826 C C . PHE A 1 32 ? 3.842 -11.567 -12.716 1.00 0.00 32 PHE A C 5
ATOM 5827 O O . PHE A 1 32 ? 4.168 -11.611 -13.902 1.00 0.00 32 PHE A O 5
ATOM 5844 N N . CYS A 1 33 ? 4.201 -10.608 -11.875 1.00 0.00 33 CYS A N 5
ATOM 5845 C CA . CYS A 1 33 ? 5.036 -9.502 -12.313 1.00 0.00 33 CYS A CA 5
ATOM 5846 C C . CYS A 1 33 ? 4.657 -9.156 -13.755 1.00 0.00 33 CYS A C 5
ATOM 5847 O O . CYS A 1 33 ? 5.487 -9.239 -14.656 1.00 0.00 33 CYS A O 5
ATOM 5855 N N . SER A 1 34 ? 3.399 -8.773 -13.925 1.00 0.00 34 SER A N 5
ATOM 5856 C CA . SER A 1 34 ? 2.899 -8.414 -15.241 1.00 0.00 34 SER A CA 5
ATOM 5857 C C . SER A 1 34 ? 3.494 -7.075 -15.680 1.00 0.00 34 SER A C 5
ATOM 5858 O O . SER A 1 34 ? 4.215 -6.433 -14.917 1.00 0.00 34 SER A O 5
ATOM 5866 N N . SER A 1 35 ? 3.169 -6.693 -16.907 1.00 0.00 35 SER A N 5
ATOM 5867 C CA . SER A 1 35 ? 3.664 -5.441 -17.455 1.00 0.00 35 SER A CA 5
ATOM 5868 C C . SER A 1 35 ? 3.100 -4.263 -16.659 1.00 0.00 35 SER A C 5
ATOM 5869 O O . SER A 1 35 ? 3.517 -3.122 -16.853 1.00 0.00 35 SER A O 5
ATOM 5877 N N . ARG A 1 36 ? 2.160 -4.578 -15.780 1.00 0.00 36 ARG A N 5
ATOM 5878 C CA . ARG A 1 36 ? 1.535 -3.559 -14.954 1.00 0.00 36 ARG A CA 5
ATOM 5879 C C . ARG A 1 36 ? 2.543 -2.998 -13.949 1.00 0.00 36 ARG A C 5
ATOM 5880 O O . ARG A 1 36 ? 2.203 -2.141 -13.136 1.00 0.00 36 ARG A O 5
ATOM 5901 N N . GLY A 1 37 ? 3.764 -3.505 -14.038 1.00 0.00 37 GLY A N 5
ATOM 5902 C CA . GLY A 1 37 ? 4.823 -3.066 -13.148 1.00 0.00 37 GLY A CA 5
ATOM 5903 C C . GLY A 1 37 ? 4.790 -3.843 -11.830 1.00 0.00 37 GLY A C 5
ATOM 5904 O O . GLY A 1 37 ? 4.772 -5.072 -11.831 1.00 0.00 37 GLY A O 5
ATOM 5908 N N . LYS A 1 38 ? 4.781 -3.093 -10.737 1.00 0.00 38 LYS A N 5
ATOM 5909 C CA . LYS A 1 38 ? 4.749 -3.698 -9.416 1.00 0.00 38 LYS A CA 5
ATOM 5910 C C . LYS A 1 38 ? 3.307 -3.728 -8.907 1.00 0.00 38 LYS A C 5
ATOM 5911 O O . LYS A 1 38 ? 2.373 -3.468 -9.665 1.00 0.00 38 LYS A O 5
ATOM 5930 N N . VAL A 1 39 ? 3.170 -4.047 -7.628 1.00 0.00 39 VAL A N 5
ATOM 5931 C CA . VAL A 1 39 ? 1.858 -4.114 -7.011 1.00 0.00 39 VAL A CA 5
ATOM 5932 C C . VAL A 1 39 ? 1.652 -2.885 -6.123 1.00 0.00 39 VAL A C 5
ATOM 5933 O O . VAL A 1 39 ? 2.381 -1.902 -6.241 1.00 0.00 39 VAL A O 5
ATOM 5946 N N . VAL A 1 40 ? 0.656 -2.983 -5.254 1.00 0.00 40 VAL A N 5
ATOM 5947 C CA . VAL A 1 40 ? 0.346 -1.890 -4.348 1.00 0.00 40 VAL A CA 5
ATOM 5948 C C . VAL A 1 40 ? -0.300 -2.454 -3.080 1.00 0.00 40 VAL A C 5
ATOM 5949 O O . VAL A 1 40 ? -1.517 -2.383 -2.914 1.00 0.00 40 VAL A O 5
ATOM 5962 N N . GLU A 1 41 ? 0.545 -3.001 -2.218 1.00 0.00 41 GLU A N 5
ATOM 5963 C CA . GLU A 1 41 ? 0.072 -3.576 -0.971 1.00 0.00 41 GLU A CA 5
ATOM 5964 C C . GLU A 1 41 ? 0.122 -2.534 0.149 1.00 0.00 41 GLU A C 5
ATOM 5965 O O . GLU A 1 41 ? 0.943 -2.634 1.059 1.00 0.00 41 GLU A O 5
ATOM 5978 N N . LEU A 1 42 ? -0.767 -1.556 0.043 1.00 0.00 42 LEU A N 5
ATOM 5979 C CA . LEU A 1 42 ? -0.834 -0.497 1.034 1.00 0.00 42 LEU A CA 5
ATOM 5980 C C . LEU A 1 42 ? -1.308 -1.078 2.366 1.00 0.00 42 LEU A C 5
ATOM 5981 O O . LEU A 1 42 ? -1.506 -2.287 2.485 1.00 0.00 42 LEU A O 5
ATOM 5997 N N . GLY A 1 43 ? -1.476 -0.193 3.338 1.00 0.00 43 GLY A N 5
ATOM 5998 C CA . GLY A 1 43 ? -1.922 -0.604 4.657 1.00 0.00 43 GLY A CA 5
ATOM 5999 C C . GLY A 1 43 ? -1.508 0.417 5.719 1.00 0.00 43 GLY A C 5
ATOM 6000 O O . GLY A 1 43 ? -1.417 1.611 5.435 1.00 0.00 43 GLY A O 5
ATOM 6004 N N . CYS A 1 44 ? -1.270 -0.090 6.919 1.00 0.00 44 CYS A N 5
ATOM 6005 C CA . CYS A 1 44 ? -0.869 0.764 8.025 1.00 0.00 44 CYS A CA 5
ATOM 6006 C C . CYS A 1 44 ? 0.590 0.452 8.368 1.00 0.00 44 CYS A C 5
ATOM 6007 O O . CYS A 1 44 ? 1.065 -0.656 8.123 1.00 0.00 44 CYS A O 5
ATOM 6015 N N . ALA A 1 45 ? 1.259 1.449 8.928 1.00 0.00 45 ALA A N 5
ATOM 6016 C CA . ALA A 1 45 ? 2.652 1.296 9.306 1.00 0.00 45 ALA A CA 5
ATOM 6017 C C . ALA A 1 45 ? 3.055 2.445 10.234 1.00 0.00 45 ALA A C 5
ATOM 6018 O O . ALA A 1 45 ? 2.574 3.568 10.081 1.00 0.00 45 ALA A O 5
ATOM 6025 N N . ALA A 1 46 ? 3.932 2.126 11.173 1.00 0.00 46 ALA A N 5
ATOM 6026 C CA . ALA A 1 46 ? 4.404 3.117 12.125 1.00 0.00 46 ALA A CA 5
ATOM 6027 C C . ALA A 1 46 ? 4.923 4.339 11.365 1.00 0.00 46 ALA A C 5
ATOM 6028 O O . ALA A 1 46 ? 4.577 5.473 11.696 1.00 0.00 46 ALA A O 5
ATOM 6035 N N . THR A 1 47 ? 5.743 4.068 10.362 1.00 0.00 47 THR A N 5
ATOM 6036 C CA . THR A 1 47 ? 6.314 5.131 9.553 1.00 0.00 47 THR A CA 5
ATOM 6037 C C . THR A 1 47 ? 6.810 4.578 8.216 1.00 0.00 47 THR A C 5
ATOM 6038 O O . THR A 1 47 ? 7.002 3.372 8.073 1.00 0.00 47 THR A O 5
ATOM 6049 N N . CYS A 1 48 ? 7.003 5.486 7.270 1.00 0.00 48 CYS A N 5
ATOM 6050 C CA . CYS A 1 48 ? 7.472 5.104 5.950 1.00 0.00 48 CYS A CA 5
ATOM 6051 C C . CYS A 1 48 ? 8.424 3.915 6.103 1.00 0.00 48 CYS A C 5
ATOM 6052 O O . CYS A 1 48 ? 9.606 4.096 6.395 1.00 0.00 48 CYS A O 5
ATOM 6060 N N . PRO A 1 49 ? 7.859 2.695 5.897 1.00 0.00 49 PRO A N 5
ATOM 6061 C CA . PRO A 1 49 ? 8.644 1.478 6.009 1.00 0.00 49 PRO A CA 5
ATOM 6062 C C . PRO A 1 49 ? 9.557 1.300 4.796 1.00 0.00 49 PRO A C 5
ATOM 6063 O O . PRO A 1 49 ? 10.360 0.370 4.749 1.00 0.00 49 PRO A O 5
ATOM 6074 N N . SER A 1 50 ? 9.403 2.207 3.841 1.00 0.00 50 SER A N 5
ATOM 6075 C CA . SER A 1 50 ? 10.203 2.160 2.628 1.00 0.00 50 SER A CA 5
ATOM 6076 C C . SER A 1 50 ? 11.522 1.434 2.901 1.00 0.00 50 SER A C 5
ATOM 6077 O O . SER A 1 50 ? 12.134 1.624 3.950 1.00 0.00 50 SER A O 5
ATOM 6085 N N . LYS A 1 51 ? 11.921 0.617 1.935 1.00 0.00 51 LYS A N 5
ATOM 6086 C CA . LYS A 1 51 ? 13.156 -0.138 2.058 1.00 0.00 51 LYS A CA 5
ATOM 6087 C C . LYS A 1 51 ? 14.292 0.639 1.389 1.00 0.00 51 LYS A C 5
ATOM 6088 O O . LYS A 1 51 ? 14.661 1.720 1.843 1.00 0.00 51 LYS A O 5
ATOM 6107 N N . LYS A 1 52 ? 14.815 0.056 0.320 1.00 0.00 52 LYS A N 5
ATOM 6108 C CA . LYS A 1 52 ? 15.902 0.678 -0.416 1.00 0.00 52 LYS A CA 5
ATOM 6109 C C . LYS A 1 52 ? 15.909 0.152 -1.853 1.00 0.00 52 LYS A C 5
ATOM 6110 O O . LYS A 1 52 ? 15.905 0.932 -2.805 1.00 0.00 52 LYS A O 5
ATOM 6129 N N . PRO A 1 53 ? 15.917 -1.204 -1.967 1.00 0.00 53 PRO A N 5
ATOM 6130 C CA . PRO A 1 53 ? 15.924 -1.845 -3.271 1.00 0.00 53 PRO A CA 5
ATOM 6131 C C . PRO A 1 53 ? 14.545 -1.763 -3.930 1.00 0.00 53 PRO A C 5
ATOM 6132 O O . PRO A 1 53 ? 14.131 -0.696 -4.380 1.00 0.00 53 PRO A O 5
ATOM 6143 N N . TYR A 1 54 ? 13.872 -2.904 -3.964 1.00 0.00 54 TYR A N 5
ATOM 6144 C CA . TYR A 1 54 ? 12.548 -2.975 -4.560 1.00 0.00 54 TYR A CA 5
ATOM 6145 C C . TYR A 1 54 ? 11.477 -2.515 -3.571 1.00 0.00 54 TYR A C 5
ATOM 6146 O O . TYR A 1 54 ? 10.671 -1.640 -3.886 1.00 0.00 54 TYR A O 5
ATOM 6164 N N . GLU A 1 55 ? 11.501 -3.125 -2.394 1.00 0.00 55 GLU A N 5
ATOM 6165 C CA . GLU A 1 55 ? 10.540 -2.788 -1.357 1.00 0.00 55 GLU A CA 5
ATOM 6166 C C . GLU A 1 55 ? 10.246 -1.287 -1.373 1.00 0.00 55 GLU A C 5
ATOM 6167 O O . GLU A 1 55 ? 10.684 -0.555 -0.487 1.00 0.00 55 GLU A O 5
ATOM 6180 N N . GLU A 1 56 ? 9.506 -0.871 -2.390 1.00 0.00 56 GLU A N 5
ATOM 6181 C CA . GLU A 1 56 ? 9.148 0.529 -2.535 1.00 0.00 56 GLU A CA 5
ATOM 6182 C C . GLU A 1 56 ? 7.872 0.833 -1.748 1.00 0.00 56 GLU A C 5
ATOM 6183 O O . GLU A 1 56 ? 6.768 0.714 -2.277 1.00 0.00 56 GLU A O 5
ATOM 6196 N N . VAL A 1 57 ? 8.063 1.222 -0.495 1.00 0.00 57 VAL A N 5
ATOM 6197 C CA . VAL A 1 57 ? 6.941 1.545 0.369 1.00 0.00 57 VAL A CA 5
ATOM 6198 C C . VAL A 1 57 ? 6.742 3.062 0.393 1.00 0.00 57 VAL A C 5
ATOM 6199 O O . VAL A 1 57 ? 7.665 3.818 0.096 1.00 0.00 57 VAL A O 5
ATOM 6212 N N . THR A 1 58 ? 5.530 3.460 0.750 1.00 0.00 58 THR A N 5
ATOM 6213 C CA . THR A 1 58 ? 5.196 4.873 0.818 1.00 0.00 58 THR A CA 5
ATOM 6214 C C . THR A 1 58 ? 4.586 5.213 2.178 1.00 0.00 58 THR A C 5
ATOM 6215 O O . THR A 1 58 ? 4.958 4.628 3.194 1.00 0.00 58 THR A O 5
ATOM 6226 N N . CYS A 1 59 ? 3.657 6.158 2.154 1.00 0.00 59 CYS A N 5
ATOM 6227 C CA . CYS A 1 59 ? 2.991 6.584 3.374 1.00 0.00 59 CYS A CA 5
ATOM 6228 C C . CYS A 1 59 ? 1.601 7.106 3.004 1.00 0.00 59 CYS A C 5
ATOM 6229 O O . CYS A 1 59 ? 1.279 7.246 1.825 1.00 0.00 59 CYS A O 5
ATOM 6237 N N . CYS A 1 60 ? 0.815 7.382 4.033 1.00 0.00 60 CYS A N 5
ATOM 6238 C CA . CYS A 1 60 ? -0.532 7.887 3.833 1.00 0.00 60 CYS A CA 5
ATOM 6239 C C . CYS A 1 60 ? -1.185 8.076 5.204 1.00 0.00 60 CYS A C 5
ATOM 6240 O O . CYS A 1 60 ? -1.406 7.108 5.929 1.00 0.00 60 CYS A O 5
ATOM 6248 N N . SER A 1 61 ? -1.474 9.331 5.518 1.00 0.00 61 SER A N 5
ATOM 6249 C CA . SER A 1 61 ? -2.095 9.660 6.789 1.00 0.00 61 SER A CA 5
ATOM 6250 C C . SER A 1 61 ? -3.542 10.105 6.565 1.00 0.00 61 SER A C 5
ATOM 6251 O O . SER A 1 61 ? -4.415 9.828 7.386 1.00 0.00 61 SER A O 5
ATOM 6259 N N . THR A 1 62 ? -3.751 10.789 5.449 1.00 0.00 62 THR A N 5
ATOM 6260 C CA . THR A 1 62 ? -5.076 11.275 5.106 1.00 0.00 62 THR A CA 5
ATOM 6261 C C . THR A 1 62 ? -6.109 10.158 5.256 1.00 0.00 62 THR A C 5
ATOM 6262 O O . THR A 1 62 ? -5.753 8.983 5.333 1.00 0.00 62 THR A O 5
ATOM 6273 N N . ASP A 1 63 ? -7.370 10.562 5.293 1.00 0.00 63 ASP A N 5
ATOM 6274 C CA . ASP A 1 63 ? -8.459 9.610 5.432 1.00 0.00 63 ASP A CA 5
ATOM 6275 C C . ASP A 1 63 ? -8.595 8.804 4.139 1.00 0.00 63 ASP A C 5
ATOM 6276 O O . ASP A 1 63 ? -9.128 9.302 3.147 1.00 0.00 63 ASP A O 5
ATOM 6286 N N . LYS A 1 64 ? -8.105 7.575 4.190 1.00 0.00 64 LYS A N 5
ATOM 6287 C CA . LYS A 1 64 ? -8.165 6.697 3.034 1.00 0.00 64 LYS A CA 5
ATOM 6288 C C . LYS A 1 64 ? -7.270 7.255 1.926 1.00 0.00 64 LYS A C 5
ATOM 6289 O O . LYS A 1 64 ? -7.702 7.392 0.783 1.00 0.00 64 LYS A O 5
ATOM 6308 N N . CYS A 1 65 ? -6.038 7.563 2.305 1.00 0.00 65 CYS A N 5
ATOM 6309 C CA . CYS A 1 65 ? -5.078 8.105 1.359 1.00 0.00 65 CYS A CA 5
ATOM 6310 C C . CYS A 1 65 ? -4.157 6.970 0.904 1.00 0.00 65 CYS A C 5
ATOM 6311 O O . CYS A 1 65 ? -3.001 7.206 0.553 1.00 0.00 65 CYS A O 5
ATOM 6319 N N . ASN A 1 66 ? -4.704 5.764 0.928 1.00 0.00 66 ASN A N 5
ATOM 6320 C CA . ASN A 1 66 ? -3.946 4.591 0.522 1.00 0.00 66 ASN A CA 5
ATOM 6321 C C . ASN A 1 66 ? -4.497 4.066 -0.805 1.00 0.00 66 ASN A C 5
ATOM 6322 O O . ASN A 1 66 ? -4.135 2.976 -1.243 1.00 0.00 66 ASN A O 5
ATOM 6333 N N . PRO A 1 67 ? -5.384 4.890 -1.425 1.00 0.00 67 PRO A N 5
ATOM 6334 C CA . PRO A 1 67 ? -5.987 4.521 -2.694 1.00 0.00 67 PRO A CA 5
ATOM 6335 C C . PRO A 1 67 ? -4.988 4.676 -3.842 1.00 0.00 67 PRO A C 5
ATOM 6336 O O . PRO A 1 67 ? -5.135 5.563 -4.681 1.00 0.00 67 PRO A O 5
ATOM 6347 N N . HIS A 1 68 ? -3.994 3.800 -3.843 1.00 0.00 68 HIS A N 5
ATOM 6348 C CA . HIS A 1 68 ? -2.972 3.830 -4.873 1.00 0.00 68 HIS A CA 5
ATOM 6349 C C . HIS A 1 68 ? -3.610 4.171 -6.221 1.00 0.00 68 HIS A C 5
ATOM 6350 O O . HIS A 1 68 ? -4.811 3.987 -6.407 1.00 0.00 68 HIS A O 5
ATOM 6365 N N . PRO A 1 69 ? -2.755 4.677 -7.149 1.00 0.00 69 PRO A N 5
ATOM 6366 C CA . PRO A 1 69 ? -3.223 5.046 -8.475 1.00 0.00 69 PRO A CA 5
ATOM 6367 C C . PRO A 1 69 ? -3.477 3.805 -9.333 1.00 0.00 69 PRO A C 5
ATOM 6368 O O . PRO A 1 69 ? -2.537 3.179 -9.818 1.00 0.00 69 PRO A O 5
ATOM 6379 N N . LYS A 1 70 ? -4.753 3.486 -9.493 1.00 0.00 70 LYS A N 5
ATOM 6380 C CA . LYS A 1 70 ? -5.143 2.330 -10.283 1.00 0.00 70 LYS A CA 5
ATOM 6381 C C . LYS A 1 70 ? -6.608 2.473 -10.699 1.00 0.00 70 LYS A C 5
ATOM 6382 O O . LYS A 1 70 ? -6.970 2.156 -11.831 1.00 0.00 70 LYS A O 5
ATOM 6401 N N . GLN A 1 71 ? -7.413 2.950 -9.762 1.00 0.00 71 GLN A N 5
ATOM 6402 C CA . GLN A 1 71 ? -8.830 3.138 -10.016 1.00 0.00 71 GLN A CA 5
ATOM 6403 C C . GLN A 1 71 ? -9.037 4.048 -11.228 1.00 0.00 71 GLN A C 5
ATOM 6404 O O . GLN A 1 71 ? -9.335 5.233 -11.076 1.00 0.00 71 GLN A O 5
ATOM 6418 N N . ARG A 1 72 ? -8.868 3.462 -12.404 1.00 0.00 72 ARG A N 5
ATOM 6419 C CA . ARG A 1 72 ? -9.029 4.207 -13.641 1.00 0.00 72 ARG A CA 5
ATOM 6420 C C . ARG A 1 72 ? -9.091 3.249 -14.833 1.00 0.00 72 ARG A C 5
ATOM 6421 O O . ARG A 1 72 ? -8.372 2.252 -14.870 1.00 0.00 72 ARG A O 5
ATOM 6442 N N . PRO A 1 73 ? -9.977 3.594 -15.804 1.00 0.00 73 PRO A N 5
ATOM 6443 C CA . PRO A 1 73 ? -10.142 2.777 -16.993 1.00 0.00 73 PRO A CA 5
ATOM 6444 C C . PRO A 1 73 ? -8.965 2.964 -17.954 1.00 0.00 73 PRO A C 5
ATOM 6445 O O . PRO A 1 73 ? -8.789 4.040 -18.525 1.00 0.00 73 PRO A O 5
ATOM 6456 N N . GLY A 1 74 ? -8.190 1.900 -18.104 1.00 0.00 74 GLY A N 5
ATOM 6457 C CA . GLY A 1 74 ? -7.034 1.933 -18.984 1.00 0.00 74 GLY A CA 5
ATOM 6458 C C . GLY A 1 74 ? -6.350 0.565 -19.043 1.00 0.00 74 GLY A C 5
ATOM 6459 O O . GLY A 1 74 ? -5.458 0.350 -19.861 1.00 0.00 74 GLY A O 5
ATOM 6463 N N . HIS B 2 1 ? -7.119 -10.490 -10.829 1.00 0.00 1 HIS B N 5
ATOM 6464 C CA . HIS B 2 1 ? -7.463 -10.112 -9.471 1.00 0.00 1 HIS B CA 5
ATOM 6465 C C . HIS B 2 1 ? -6.208 -9.637 -8.736 1.00 0.00 1 HIS B C 5
ATOM 6466 O O . HIS B 2 1 ? -5.433 -10.450 -8.234 1.00 0.00 1 HIS B O 5
ATOM 6481 N N . ARG B 2 2 ? -6.047 -8.324 -8.696 1.00 0.00 2 ARG B N 5
ATOM 6482 C CA . ARG B 2 2 ? -4.899 -7.729 -8.033 1.00 0.00 2 ARG B CA 5
ATOM 6483 C C . ARG B 2 2 ? -5.083 -6.216 -7.903 1.00 0.00 2 ARG B C 5
ATOM 6484 O O . ARG B 2 2 ? -5.980 -5.642 -8.519 1.00 0.00 2 ARG B O 5
ATOM 6505 N N . TYR B 2 3 ? -4.221 -5.614 -7.098 1.00 0.00 3 TYR B N 5
ATOM 6506 C CA . TYR B 2 3 ? -4.279 -4.178 -6.880 1.00 0.00 3 TYR B CA 5
ATOM 6507 C C . TYR B 2 3 ? -3.006 -3.495 -7.387 1.00 0.00 3 TYR B C 5
ATOM 6508 O O . TYR B 2 3 ? -2.409 -2.683 -6.681 1.00 0.00 3 TYR B O 5
ATOM 6526 N N . TYR B 2 4 ? -2.629 -3.849 -8.606 1.00 0.00 4 TYR B N 5
ATOM 6527 C CA . TYR B 2 4 ? -1.438 -3.281 -9.215 1.00 0.00 4 TYR B CA 5
ATOM 6528 C C . TYR B 2 4 ? -1.514 -1.753 -9.248 1.00 0.00 4 TYR B C 5
ATOM 6529 O O . TYR B 2 4 ? -2.348 -1.155 -8.568 1.00 0.00 4 TYR B O 5
ATOM 6547 N N . GLU B 2 5 ? -0.631 -1.165 -10.040 1.00 0.00 5 GLU B N 5
ATOM 6548 C CA . GLU B 2 5 ? -0.587 0.282 -10.168 1.00 0.00 5 GLU B CA 5
ATOM 6549 C C . GLU B 2 5 ? -1.153 0.712 -11.523 1.00 0.00 5 GLU B C 5
ATOM 6550 O O . GLU B 2 5 ? -0.714 1.711 -12.093 1.00 0.00 5 GLU B O 5
ATOM 6563 N N . SER B 2 6 ? -2.116 -0.060 -12.000 1.00 0.00 6 SER B N 5
ATOM 6564 C CA . SER B 2 6 ? -2.745 0.228 -13.277 1.00 0.00 6 SER B CA 5
ATOM 6565 C C . SER B 2 6 ? -4.242 -0.080 -13.205 1.00 0.00 6 SER B C 5
ATOM 6566 O O . SER B 2 6 ? -4.964 0.099 -14.184 1.00 0.00 6 SER B O 5
ATOM 6574 N N . SER B 2 7 ? -4.664 -0.539 -12.036 1.00 0.00 7 SER B N 5
ATOM 6575 C CA . SER B 2 7 ? -6.061 -0.874 -11.823 1.00 0.00 7 SER B CA 5
ATOM 6576 C C . SER B 2 7 ? -6.285 -1.286 -10.367 1.00 0.00 7 SER B C 5
ATOM 6577 O O . SER B 2 7 ? -5.328 -1.518 -9.630 1.00 0.00 7 SER B O 5
ATOM 6585 N N . LEU B 2 8 ? -7.554 -1.363 -9.995 1.00 0.00 8 LEU B N 5
ATOM 6586 C CA . LEU B 2 8 ? -7.917 -1.742 -8.639 1.00 0.00 8 LEU B CA 5
ATOM 6587 C C . LEU B 2 8 ? -8.902 -2.911 -8.687 1.00 0.00 8 LEU B C 5
ATOM 6588 O O . LEU B 2 8 ? -8.969 -3.710 -7.754 1.00 0.00 8 LEU B O 5
ATOM 6604 N N . GLU B 2 9 ? -9.642 -2.975 -9.784 1.00 0.00 9 GLU B N 5
ATOM 6605 C CA . GLU B 2 9 ? -10.621 -4.032 -9.966 1.00 0.00 9 GLU B CA 5
ATOM 6606 C C . GLU B 2 9 ? -9.932 -5.324 -10.413 1.00 0.00 9 GLU B C 5
ATOM 6607 O O . GLU B 2 9 ? -8.960 -5.284 -11.167 1.00 0.00 9 GLU B O 5
ATOM 6620 N N . PRO B 2 10 ? -10.475 -6.467 -9.916 1.00 0.00 10 PRO B N 5
ATOM 6621 C CA . PRO B 2 10 ? -9.923 -7.768 -10.255 1.00 0.00 10 PRO B CA 5
ATOM 6622 C C . PRO B 2 10 ? -10.300 -8.167 -11.683 1.00 0.00 10 PRO B C 5
ATOM 6623 O O . PRO B 2 10 ? -10.340 -9.353 -12.009 1.00 0.00 10 PRO B O 5
ATOM 6634 N N . TRP B 2 11 ? -10.567 -7.155 -12.496 1.00 0.00 11 TRP B N 5
ATOM 6635 C CA . TRP B 2 11 ? -10.941 -7.386 -13.881 1.00 0.00 11 TRP B CA 5
ATOM 6636 C C . TRP B 2 11 ? -9.956 -6.624 -14.770 1.00 0.00 11 TRP B C 5
ATOM 6637 O O . TRP B 2 11 ? -9.560 -7.113 -15.826 1.00 0.00 11 TRP B O 5
ATOM 6658 N N . TYR B 2 12 ? -9.590 -5.437 -14.309 1.00 0.00 12 TYR B N 5
ATOM 6659 C CA . TYR B 2 12 ? -8.659 -4.601 -15.049 1.00 0.00 12 TYR B CA 5
ATOM 6660 C C . TYR B 2 12 ? -7.223 -4.826 -14.574 1.00 0.00 12 TYR B C 5
ATOM 6661 O O . TYR B 2 12 ? -6.287 -4.783 -15.371 1.00 0.00 12 TYR B O 5
ATOM 6679 N N . PRO B 2 13 ? -7.090 -5.067 -13.241 1.00 0.00 13 PRO B N 5
ATOM 6680 C CA . PRO B 2 13 ? -5.783 -5.299 -12.651 1.00 0.00 13 PRO B CA 5
ATOM 6681 C C . PRO B 2 13 ? -5.267 -6.699 -12.991 1.00 0.00 13 PRO B C 5
ATOM 6682 O O . PRO B 2 13 ? -4.072 -6.885 -13.221 1.00 0.00 13 PRO B O 5
ATOM 6693 N N . ASP B 2 14 ? -6.193 -7.647 -13.014 1.00 0.00 14 ASP B N 5
ATOM 6694 C CA . ASP B 2 14 ? -5.846 -9.023 -13.323 1.00 0.00 14 ASP B CA 5
ATOM 6695 C C . ASP B 2 14 ? -7.119 -9.871 -13.351 1.00 0.00 14 ASP B C 5
ATOM 6696 O O . ASP B 2 14 ? -7.998 -9.650 -14.183 1.00 0.00 14 ASP B O 5
ATOM 6706 N N . ILE A 1 1 ? -6.005 6.565 12.305 1.00 0.00 1 ILE A N 6
ATOM 6707 C CA . ILE A 1 1 ? -6.585 6.702 10.980 1.00 0.00 1 ILE A CA 6
ATOM 6708 C C . ILE A 1 1 ? -6.862 5.311 10.404 1.00 0.00 1 ILE A C 6
ATOM 6709 O O . ILE A 1 1 ? -6.791 4.314 11.119 1.00 0.00 1 ILE A O 6
ATOM 6725 N N . VAL A 1 2 ? -7.175 5.290 9.117 1.00 0.00 2 VAL A N 6
ATOM 6726 C CA . VAL A 1 2 ? -7.464 4.040 8.436 1.00 0.00 2 VAL A CA 6
ATOM 6727 C C . VAL A 1 2 ? -6.563 3.913 7.207 1.00 0.00 2 VAL A C 6
ATOM 6728 O O . VAL A 1 2 ? -6.069 4.913 6.688 1.00 0.00 2 VAL A O 6
ATOM 6741 N N . CYS A 1 3 ? -6.376 2.674 6.775 1.00 0.00 3 CYS A N 6
ATOM 6742 C CA . CYS A 1 3 ? -5.542 2.403 5.617 1.00 0.00 3 CYS A CA 6
ATOM 6743 C C . CYS A 1 3 ? -6.133 1.206 4.869 1.00 0.00 3 CYS A C 6
ATOM 6744 O O . CYS A 1 3 ? -6.751 0.333 5.478 1.00 0.00 3 CYS A O 6
ATOM 6752 N N . HIS A 1 4 ? -5.921 1.201 3.561 1.00 0.00 4 HIS A N 6
ATOM 6753 C CA . HIS A 1 4 ? -6.425 0.126 2.725 1.00 0.00 4 HIS A CA 6
ATOM 6754 C C . HIS A 1 4 ? -5.432 -1.039 2.734 1.00 0.00 4 HIS A C 6
ATOM 6755 O O . HIS A 1 4 ? -4.224 -0.829 2.828 1.00 0.00 4 HIS A O 6
ATOM 6770 N N . THR A 1 5 ? -5.979 -2.241 2.634 1.00 0.00 5 THR A N 6
ATOM 6771 C CA . THR A 1 5 ? -5.157 -3.440 2.629 1.00 0.00 5 THR A CA 6
ATOM 6772 C C . THR A 1 5 ? -5.225 -4.128 1.264 1.00 0.00 5 THR A C 6
ATOM 6773 O O . THR A 1 5 ? -6.284 -4.598 0.854 1.00 0.00 5 THR A O 6
ATOM 6784 N N . THR A 1 6 ? -4.079 -4.163 0.600 1.00 0.00 6 THR A N 6
ATOM 6785 C CA . THR A 1 6 ? -3.994 -4.786 -0.711 1.00 0.00 6 THR A CA 6
ATOM 6786 C C . THR A 1 6 ? -3.327 -6.158 -0.609 1.00 0.00 6 THR A C 6
ATOM 6787 O O . THR A 1 6 ? -3.445 -6.980 -1.516 1.00 0.00 6 THR A O 6
ATOM 6798 N N . ALA A 1 7 ? -2.638 -6.363 0.504 1.00 0.00 7 ALA A N 6
ATOM 6799 C CA . ALA A 1 7 ? -1.950 -7.621 0.738 1.00 0.00 7 ALA A CA 6
ATOM 6800 C C . ALA A 1 7 ? -2.934 -8.635 1.324 1.00 0.00 7 ALA A C 6
ATOM 6801 O O . ALA A 1 7 ? -3.031 -9.762 0.842 1.00 0.00 7 ALA A O 6
ATOM 6808 N N . THR A 1 8 ? -3.640 -8.196 2.356 1.00 0.00 8 THR A N 6
ATOM 6809 C CA . THR A 1 8 ? -4.614 -9.052 3.013 1.00 0.00 8 THR A CA 6
ATOM 6810 C C . THR A 1 8 ? -5.864 -9.204 2.143 1.00 0.00 8 THR A C 6
ATOM 6811 O O . THR A 1 8 ? -5.854 -9.941 1.159 1.00 0.00 8 THR A O 6
ATOM 6822 N N . SER A 1 9 ? -6.910 -8.493 2.539 1.00 0.00 9 SER A N 6
ATOM 6823 C CA . SER A 1 9 ? -8.165 -8.540 1.810 1.00 0.00 9 SER A CA 6
ATOM 6824 C C . SER A 1 9 ? -7.972 -7.976 0.400 1.00 0.00 9 SER A C 6
ATOM 6825 O O . SER A 1 9 ? -6.846 -7.887 -0.088 1.00 0.00 9 SER A O 6
ATOM 6833 N N . PRO A 1 10 ? -9.117 -7.599 -0.231 1.00 0.00 10 PRO A N 6
ATOM 6834 C CA . PRO A 1 10 ? -9.084 -7.046 -1.574 1.00 0.00 10 PRO A CA 6
ATOM 6835 C C . PRO A 1 10 ? -8.577 -5.602 -1.561 1.00 0.00 10 PRO A C 6
ATOM 6836 O O . PRO A 1 10 ? -7.620 -5.271 -2.258 1.00 0.00 10 PRO A O 6
ATOM 6847 N N . ILE A 1 11 ? -9.240 -4.783 -0.758 1.00 0.00 11 ILE A N 6
ATOM 6848 C CA . ILE A 1 11 ? -8.868 -3.383 -0.645 1.00 0.00 11 ILE A CA 6
ATOM 6849 C C . ILE A 1 11 ? -9.990 -2.617 0.060 1.00 0.00 11 ILE A C 6
ATOM 6850 O O . ILE A 1 11 ? -11.013 -2.309 -0.548 1.00 0.00 11 ILE A O 6
ATOM 6866 N N . SER A 1 12 ? -9.757 -2.334 1.334 1.00 0.00 12 SER A N 6
ATOM 6867 C CA . SER A 1 12 ? -10.736 -1.611 2.129 1.00 0.00 12 SER A CA 6
ATOM 6868 C C . SER A 1 12 ? -10.036 -0.867 3.268 1.00 0.00 12 SER A C 6
ATOM 6869 O O . SER A 1 12 ? -9.124 -1.401 3.896 1.00 0.00 12 SER A O 6
ATOM 6877 N N . ALA A 1 13 ? -10.492 0.356 3.501 1.00 0.00 13 ALA A N 6
ATOM 6878 C CA . ALA A 1 13 ? -9.921 1.179 4.554 1.00 0.00 13 ALA A CA 6
ATOM 6879 C C . ALA A 1 13 ? -10.433 0.692 5.911 1.00 0.00 13 ALA A C 6
ATOM 6880 O O . ALA A 1 13 ? -11.552 1.015 6.307 1.00 0.00 13 ALA A O 6
ATOM 6887 N N . VAL A 1 14 ? -9.590 -0.078 6.584 1.00 0.00 14 VAL A N 6
ATOM 6888 C CA . VAL A 1 14 ? -9.943 -0.613 7.888 1.00 0.00 14 VAL A CA 6
ATOM 6889 C C . VAL A 1 14 ? -8.838 -0.274 8.890 1.00 0.00 14 VAL A C 6
ATOM 6890 O O . VAL A 1 14 ? -7.665 -0.545 8.640 1.00 0.00 14 VAL A O 6
ATOM 6903 N N . THR A 1 15 ? -9.253 0.314 10.003 1.00 0.00 15 THR A N 6
ATOM 6904 C CA . THR A 1 15 ? -8.313 0.692 11.044 1.00 0.00 15 THR A CA 6
ATOM 6905 C C . THR A 1 15 ? -7.365 -0.468 11.356 1.00 0.00 15 THR A C 6
ATOM 6906 O O . THR A 1 15 ? -7.776 -1.628 11.348 1.00 0.00 15 THR A O 6
ATOM 6917 N N . CYS A 1 16 ? -6.116 -0.116 11.622 1.00 0.00 16 CYS A N 6
ATOM 6918 C CA . CYS A 1 16 ? -5.109 -1.114 11.936 1.00 0.00 16 CYS A CA 6
ATOM 6919 C C . CYS A 1 16 ? -4.951 -1.177 13.457 1.00 0.00 16 CYS A C 6
ATOM 6920 O O . CYS A 1 16 ? -5.611 -0.437 14.184 1.00 0.00 16 CYS A O 6
ATOM 6928 N N . PRO A 1 17 ? -4.050 -2.092 13.904 1.00 0.00 17 PRO A N 6
ATOM 6929 C CA . PRO A 1 17 ? -3.798 -2.261 15.325 1.00 0.00 17 PRO A CA 6
ATOM 6930 C C . PRO A 1 17 ? -2.953 -1.110 15.873 1.00 0.00 17 PRO A C 6
ATOM 6931 O O . PRO A 1 17 ? -2.663 -0.152 15.157 1.00 0.00 17 PRO A O 6
ATOM 6942 N N . PRO A 1 18 ? -2.571 -1.245 17.170 1.00 0.00 18 PRO A N 6
ATOM 6943 C CA . PRO A 1 18 ? -1.765 -0.227 17.825 1.00 0.00 18 PRO A CA 6
ATOM 6944 C C . PRO A 1 18 ? -0.311 -0.294 17.353 1.00 0.00 18 PRO A C 6
ATOM 6945 O O . PRO A 1 18 ? 0.381 -1.280 17.599 1.00 0.00 18 PRO A O 6
ATOM 6956 N N . GLY A 1 19 ? 0.111 0.769 16.683 1.00 0.00 19 GLY A N 6
ATOM 6957 C CA . GLY A 1 19 ? 1.469 0.844 16.176 1.00 0.00 19 GLY A CA 6
ATOM 6958 C C . GLY A 1 19 ? 1.546 1.748 14.944 1.00 0.00 19 GLY A C 6
ATOM 6959 O O . GLY A 1 19 ? 2.311 2.712 14.924 1.00 0.00 19 GLY A O 6
ATOM 6963 N N . GLU A 1 20 ? 0.745 1.406 13.947 1.00 0.00 20 GLU A N 6
ATOM 6964 C CA . GLU A 1 20 ? 0.711 2.176 12.715 1.00 0.00 20 GLU A CA 6
ATOM 6965 C C . GLU A 1 20 ? 0.145 3.572 12.976 1.00 0.00 20 GLU A C 6
ATOM 6966 O O . GLU A 1 20 ? -1.061 3.736 13.147 1.00 0.00 20 GLU A O 6
ATOM 6979 N N . ASN A 1 21 ? 1.044 4.546 12.999 1.00 0.00 21 ASN A N 6
ATOM 6980 C CA . ASN A 1 21 ? 0.651 5.923 13.237 1.00 0.00 21 ASN A CA 6
ATOM 6981 C C . ASN A 1 21 ? 0.210 6.559 11.916 1.00 0.00 21 ASN A C 6
ATOM 6982 O O . ASN A 1 21 ? -0.062 7.757 11.861 1.00 0.00 21 ASN A O 6
ATOM 6993 N N . LEU A 1 22 ? 0.154 5.727 10.887 1.00 0.00 22 LEU A N 6
ATOM 6994 C CA . LEU A 1 22 ? -0.247 6.194 9.570 1.00 0.00 22 LEU A CA 6
ATOM 6995 C C . LEU A 1 22 ? -0.385 4.995 8.630 1.00 0.00 22 LEU A C 6
ATOM 6996 O O . LEU A 1 22 ? -0.332 3.847 9.069 1.00 0.00 22 LEU A O 6
ATOM 7012 N N . CYS A 1 23 ? -0.560 5.302 7.353 1.00 0.00 23 CYS A N 6
ATOM 7013 C CA . CYS A 1 23 ? -0.705 4.263 6.346 1.00 0.00 23 CYS A CA 6
ATOM 7014 C C . CYS A 1 23 ? 0.611 4.153 5.575 1.00 0.00 23 CYS A C 6
ATOM 7015 O O . CYS A 1 23 ? 1.612 4.756 5.959 1.00 0.00 23 CYS A O 6
ATOM 7023 N N . TYR A 1 24 ? 0.569 3.377 4.502 1.00 0.00 24 TYR A N 6
ATOM 7024 C CA . TYR A 1 24 ? 1.747 3.179 3.675 1.00 0.00 24 TYR A CA 6
ATOM 7025 C C . TYR A 1 24 ? 1.380 2.507 2.351 1.00 0.00 24 TYR A C 6
ATOM 7026 O O . TYR A 1 24 ? 0.269 2.002 2.194 1.00 0.00 24 TYR A O 6
ATOM 7044 N N . ARG A 1 25 ? 2.334 2.520 1.432 1.00 0.00 25 ARG A N 6
ATOM 7045 C CA . ARG A 1 25 ? 2.126 1.918 0.126 1.00 0.00 25 ARG A CA 6
ATOM 7046 C C . ARG A 1 25 ? 3.355 1.109 -0.288 1.00 0.00 25 ARG A C 6
ATOM 7047 O O . ARG A 1 25 ? 4.338 1.671 -0.770 1.00 0.00 25 ARG A O 6
ATOM 7068 N N . LYS A 1 26 ? 3.261 -0.197 -0.088 1.00 0.00 26 LYS A N 6
ATOM 7069 C CA . LYS A 1 26 ? 4.355 -1.089 -0.435 1.00 0.00 26 LYS A CA 6
ATOM 7070 C C . LYS A 1 26 ? 4.287 -1.415 -1.928 1.00 0.00 26 LYS A C 6
ATOM 7071 O O . LYS A 1 26 ? 3.225 -1.318 -2.540 1.00 0.00 26 LYS A O 6
ATOM 7090 N N . MET A 1 27 ? 5.434 -1.795 -2.470 1.00 0.00 27 MET A N 6
ATOM 7091 C CA . MET A 1 27 ? 5.518 -2.136 -3.880 1.00 0.00 27 MET A CA 6
ATOM 7092 C C . MET A 1 27 ? 6.610 -3.180 -4.128 1.00 0.00 27 MET A C 6
ATOM 7093 O O . MET A 1 27 ? 7.589 -3.246 -3.386 1.00 0.00 27 MET A O 6
ATOM 7107 N N . TRP A 1 28 ? 6.404 -3.968 -5.173 1.00 0.00 28 TRP A N 6
ATOM 7108 C CA . TRP A 1 28 ? 7.358 -5.005 -5.526 1.00 0.00 28 TRP A CA 6
ATOM 7109 C C . TRP A 1 28 ? 6.990 -5.533 -6.914 1.00 0.00 28 TRP A C 6
ATOM 7110 O O . TRP A 1 28 ? 7.298 -4.901 -7.924 1.00 0.00 28 TRP A O 6
ATOM 7131 N N . CYS A 1 29 ? 6.336 -6.685 -6.919 1.00 0.00 29 CYS A N 6
ATOM 7132 C CA . CYS A 1 29 ? 5.922 -7.305 -8.168 1.00 0.00 29 CYS A CA 6
ATOM 7133 C C . CYS A 1 29 ? 5.101 -8.553 -7.836 1.00 0.00 29 CYS A C 6
ATOM 7134 O O . CYS A 1 29 ? 5.595 -9.467 -7.176 1.00 0.00 29 CYS A O 6
ATOM 7142 N N . ASP A 1 30 ? 3.864 -8.551 -8.306 1.00 0.00 30 ASP A N 6
ATOM 7143 C CA . ASP A 1 30 ? 2.969 -9.671 -8.068 1.00 0.00 30 ASP A CA 6
ATOM 7144 C C . ASP A 1 30 ? 3.687 -10.975 -8.427 1.00 0.00 30 ASP A C 6
ATOM 7145 O O . ASP A 1 30 ? 4.830 -10.954 -8.879 1.00 0.00 30 ASP A O 6
ATOM 7155 N N . ALA A 1 31 ? 2.983 -12.077 -8.211 1.00 0.00 31 ALA A N 6
ATOM 7156 C CA . ALA A 1 31 ? 3.538 -13.388 -8.506 1.00 0.00 31 ALA A CA 6
ATOM 7157 C C . ALA A 1 31 ? 3.595 -13.582 -10.023 1.00 0.00 31 ALA A C 6
ATOM 7158 O O . ALA A 1 31 ? 4.045 -14.622 -10.501 1.00 0.00 31 ALA A O 6
ATOM 7165 N N . PHE A 1 32 ? 3.132 -12.567 -10.735 1.00 0.00 32 PHE A N 6
ATOM 7166 C CA . PHE A 1 32 ? 3.125 -12.614 -12.187 1.00 0.00 32 PHE A CA 6
ATOM 7167 C C . PHE A 1 32 ? 4.005 -11.510 -12.777 1.00 0.00 32 PHE A C 6
ATOM 7168 O O . PHE A 1 32 ? 4.328 -11.535 -13.963 1.00 0.00 32 PHE A O 6
ATOM 7185 N N . CYS A 1 33 ? 4.366 -10.565 -11.920 1.00 0.00 33 CYS A N 6
ATOM 7186 C CA . CYS A 1 33 ? 5.202 -9.453 -12.341 1.00 0.00 33 CYS A CA 6
ATOM 7187 C C . CYS A 1 33 ? 4.813 -9.075 -13.771 1.00 0.00 33 CYS A C 6
ATOM 7188 O O . CYS A 1 33 ? 5.641 -9.131 -14.680 1.00 0.00 33 CYS A O 6
ATOM 7196 N N . SER A 1 34 ? 3.553 -8.696 -13.927 1.00 0.00 34 SER A N 6
ATOM 7197 C CA . SER A 1 34 ? 3.043 -8.309 -15.232 1.00 0.00 34 SER A CA 6
ATOM 7198 C C . SER A 1 34 ? 3.697 -7.000 -15.681 1.00 0.00 34 SER A C 6
ATOM 7199 O O . SER A 1 34 ? 4.468 -6.399 -14.934 1.00 0.00 34 SER A O 6
ATOM 7207 N N . SER A 1 35 ? 3.367 -6.599 -16.899 1.00 0.00 35 SER A N 6
ATOM 7208 C CA . SER A 1 35 ? 3.913 -5.373 -17.456 1.00 0.00 35 SER A CA 6
ATOM 7209 C C . SER A 1 35 ? 3.377 -4.164 -16.688 1.00 0.00 35 SER A C 6
ATOM 7210 O O . SER A 1 35 ? 3.809 -3.036 -16.918 1.00 0.00 35 SER A O 6
ATOM 7218 N N . ARG A 1 36 ? 2.443 -4.441 -15.789 1.00 0.00 36 ARG A N 6
ATOM 7219 C CA . ARG A 1 36 ? 1.842 -3.390 -14.986 1.00 0.00 36 ARG A CA 6
ATOM 7220 C C . ARG A 1 36 ? 2.850 -2.865 -13.960 1.00 0.00 36 ARG A C 6
ATOM 7221 O O . ARG A 1 36 ? 2.522 -2.000 -13.149 1.00 0.00 36 ARG A O 6
ATOM 7242 N N . GLY A 1 37 ? 4.056 -3.408 -14.032 1.00 0.00 37 GLY A N 6
ATOM 7243 C CA . GLY A 1 37 ? 5.112 -3.006 -13.119 1.00 0.00 37 GLY A CA 6
ATOM 7244 C C . GLY A 1 37 ? 5.042 -3.800 -11.814 1.00 0.00 37 GLY A C 6
ATOM 7245 O O . GLY A 1 37 ? 4.994 -5.030 -11.832 1.00 0.00 37 GLY A O 6
ATOM 7249 N N . LYS A 1 38 ? 5.039 -3.066 -10.711 1.00 0.00 38 LYS A N 6
ATOM 7250 C CA . LYS A 1 38 ? 4.975 -3.687 -9.398 1.00 0.00 38 LYS A CA 6
ATOM 7251 C C . LYS A 1 38 ? 3.523 -3.703 -8.917 1.00 0.00 38 LYS A C 6
ATOM 7252 O O . LYS A 1 38 ? 2.606 -3.420 -9.687 1.00 0.00 38 LYS A O 6
ATOM 7271 N N . VAL A 1 39 ? 3.358 -4.038 -7.645 1.00 0.00 39 VAL A N 6
ATOM 7272 C CA . VAL A 1 39 ? 2.034 -4.095 -7.053 1.00 0.00 39 VAL A CA 6
ATOM 7273 C C . VAL A 1 39 ? 1.825 -2.869 -6.161 1.00 0.00 39 VAL A C 6
ATOM 7274 O O . VAL A 1 39 ? 2.566 -1.892 -6.261 1.00 0.00 39 VAL A O 6
ATOM 7287 N N . VAL A 1 40 ? 0.814 -2.960 -5.310 1.00 0.00 40 VAL A N 6
ATOM 7288 C CA . VAL A 1 40 ? 0.497 -1.870 -4.403 1.00 0.00 40 VAL A CA 6
ATOM 7289 C C . VAL A 1 40 ? -0.178 -2.434 -3.152 1.00 0.00 40 VAL A C 6
ATOM 7290 O O . VAL A 1 40 ? -1.396 -2.342 -3.004 1.00 0.00 40 VAL A O 6
ATOM 7303 N N . GLU A 1 41 ? 0.641 -3.005 -2.281 1.00 0.00 41 GLU A N 6
ATOM 7304 C CA . GLU A 1 41 ? 0.137 -3.585 -1.048 1.00 0.00 41 GLU A CA 6
ATOM 7305 C C . GLU A 1 41 ? 0.173 -2.548 0.079 1.00 0.00 41 GLU A C 6
ATOM 7306 O O . GLU A 1 41 ? 0.969 -2.667 1.009 1.00 0.00 41 GLU A O 6
ATOM 7319 N N . LEU A 1 42 ? -0.698 -1.558 -0.044 1.00 0.00 42 LEU A N 6
ATOM 7320 C CA . LEU A 1 42 ? -0.774 -0.502 0.952 1.00 0.00 42 LEU A CA 6
ATOM 7321 C C . LEU A 1 42 ? -1.301 -1.084 2.266 1.00 0.00 42 LEU A C 6
ATOM 7322 O O . LEU A 1 42 ? -1.566 -2.281 2.356 1.00 0.00 42 LEU A O 6
ATOM 7338 N N . GLY A 1 43 ? -1.435 -0.208 3.251 1.00 0.00 43 GLY A N 6
ATOM 7339 C CA . GLY A 1 43 ? -1.925 -0.619 4.556 1.00 0.00 43 GLY A CA 6
ATOM 7340 C C . GLY A 1 43 ? -1.536 0.396 5.632 1.00 0.00 43 GLY A C 6
ATOM 7341 O O . GLY A 1 43 ? -1.480 1.595 5.368 1.00 0.00 43 GLY A O 6
ATOM 7345 N N . CYS A 1 44 ? -1.277 -0.124 6.824 1.00 0.00 44 CYS A N 6
ATOM 7346 C CA . CYS A 1 44 ? -0.895 0.723 7.941 1.00 0.00 44 CYS A CA 6
ATOM 7347 C C . CYS A 1 44 ? 0.554 0.403 8.314 1.00 0.00 44 CYS A C 6
ATOM 7348 O O . CYS A 1 44 ? 1.031 -0.703 8.068 1.00 0.00 44 CYS A O 6
ATOM 7356 N N . ALA A 1 45 ? 1.212 1.390 8.903 1.00 0.00 45 ALA A N 6
ATOM 7357 C CA . ALA A 1 45 ? 2.597 1.227 9.313 1.00 0.00 45 ALA A CA 6
ATOM 7358 C C . ALA A 1 45 ? 2.986 2.375 10.245 1.00 0.00 45 ALA A C 6
ATOM 7359 O O . ALA A 1 45 ? 2.533 3.504 10.069 1.00 0.00 45 ALA A O 6
ATOM 7366 N N . ALA A 1 46 ? 3.825 2.046 11.219 1.00 0.00 46 ALA A N 6
ATOM 7367 C CA . ALA A 1 46 ? 4.280 3.035 12.179 1.00 0.00 46 ALA A CA 6
ATOM 7368 C C . ALA A 1 46 ? 4.832 4.250 11.431 1.00 0.00 46 ALA A C 6
ATOM 7369 O O . ALA A 1 46 ? 4.499 5.388 11.757 1.00 0.00 46 ALA A O 6
ATOM 7376 N N . THR A 1 47 ? 5.667 3.968 10.442 1.00 0.00 47 THR A N 6
ATOM 7377 C CA . THR A 1 47 ? 6.269 5.023 9.645 1.00 0.00 47 THR A CA 6
ATOM 7378 C C . THR A 1 47 ? 6.784 4.461 8.317 1.00 0.00 47 THR A C 6
ATOM 7379 O O . THR A 1 47 ? 6.965 3.253 8.179 1.00 0.00 47 THR A O 6
ATOM 7390 N N . CYS A 1 48 ? 7.004 5.365 7.375 1.00 0.00 48 CYS A N 6
ATOM 7391 C CA . CYS A 1 48 ? 7.493 4.976 6.064 1.00 0.00 48 CYS A CA 6
ATOM 7392 C C . CYS A 1 48 ? 8.426 3.776 6.236 1.00 0.00 48 CYS A C 6
ATOM 7393 O O . CYS A 1 48 ? 9.603 3.941 6.556 1.00 0.00 48 CYS A O 6
ATOM 7401 N N . PRO A 1 49 ? 7.852 2.564 6.012 1.00 0.00 49 PRO A N 6
ATOM 7402 C CA . PRO A 1 49 ? 8.619 1.337 6.140 1.00 0.00 49 PRO A CA 6
ATOM 7403 C C . PRO A 1 49 ? 9.558 1.151 4.947 1.00 0.00 49 PRO A C 6
ATOM 7404 O O . PRO A 1 49 ? 10.345 0.207 4.912 1.00 0.00 49 PRO A O 6
ATOM 7415 N N . SER A 1 50 ? 9.443 2.067 3.995 1.00 0.00 50 SER A N 6
ATOM 7416 C CA . SER A 1 50 ? 10.272 2.016 2.804 1.00 0.00 50 SER A CA 6
ATOM 7417 C C . SER A 1 50 ? 11.572 1.266 3.102 1.00 0.00 50 SER A C 6
ATOM 7418 O O . SER A 1 50 ? 12.167 1.447 4.163 1.00 0.00 50 SER A O 6
ATOM 7426 N N . LYS A 1 51 ? 11.975 0.442 2.145 1.00 0.00 51 LYS A N 6
ATOM 7427 C CA . LYS A 1 51 ? 13.194 -0.334 2.293 1.00 0.00 51 LYS A CA 6
ATOM 7428 C C . LYS A 1 51 ? 14.362 0.430 1.665 1.00 0.00 51 LYS A C 6
ATOM 7429 O O . LYS A 1 51 ? 14.734 1.500 2.142 1.00 0.00 51 LYS A O 6
ATOM 7448 N N . LYS A 1 52 ? 14.905 -0.148 0.604 1.00 0.00 52 LYS A N 6
ATOM 7449 C CA . LYS A 1 52 ? 16.021 0.466 -0.093 1.00 0.00 52 LYS A CA 6
ATOM 7450 C C . LYS A 1 52 ? 16.065 -0.052 -1.532 1.00 0.00 52 LYS A C 6
ATOM 7451 O O . LYS A 1 52 ? 16.107 0.735 -2.478 1.00 0.00 52 LYS A O 6
ATOM 7470 N N . PRO A 1 53 ? 16.054 -1.406 -1.656 1.00 0.00 53 PRO A N 6
ATOM 7471 C CA . PRO A 1 53 ? 16.091 -2.038 -2.965 1.00 0.00 53 PRO A CA 6
ATOM 7472 C C . PRO A 1 53 ? 14.736 -1.927 -3.666 1.00 0.00 53 PRO A C 6
ATOM 7473 O O . PRO A 1 53 ? 14.360 -0.853 -4.132 1.00 0.00 53 PRO A O 6
ATOM 7484 N N . TYR A 1 54 ? 14.039 -3.052 -3.720 1.00 0.00 54 TYR A N 6
ATOM 7485 C CA . TYR A 1 54 ? 12.734 -3.095 -4.357 1.00 0.00 54 TYR A CA 6
ATOM 7486 C C . TYR A 1 54 ? 11.639 -2.629 -3.396 1.00 0.00 54 TYR A C 6
ATOM 7487 O O . TYR A 1 54 ? 10.859 -1.736 -3.724 1.00 0.00 54 TYR A O 6
ATOM 7505 N N . GLU A 1 55 ? 11.614 -3.255 -2.228 1.00 0.00 55 GLU A N 6
ATOM 7506 C CA . GLU A 1 55 ? 10.628 -2.916 -1.217 1.00 0.00 55 GLU A CA 6
ATOM 7507 C C . GLU A 1 55 ? 10.350 -1.412 -1.231 1.00 0.00 55 GLU A C 6
ATOM 7508 O O . GLU A 1 55 ? 10.779 -0.689 -0.332 1.00 0.00 55 GLU A O 6
ATOM 7521 N N . GLU A 1 56 ? 9.635 -0.983 -2.260 1.00 0.00 56 GLU A N 6
ATOM 7522 C CA . GLU A 1 56 ? 9.296 0.422 -2.404 1.00 0.00 56 GLU A CA 6
ATOM 7523 C C . GLU A 1 56 ? 8.005 0.736 -1.643 1.00 0.00 56 GLU A C 6
ATOM 7524 O O . GLU A 1 56 ? 6.912 0.625 -2.195 1.00 0.00 56 GLU A O 6
ATOM 7537 N N . VAL A 1 57 ? 8.176 1.121 -0.387 1.00 0.00 57 VAL A N 6
ATOM 7538 C CA . VAL A 1 57 ? 7.039 1.452 0.455 1.00 0.00 57 VAL A CA 6
ATOM 7539 C C . VAL A 1 57 ? 6.856 2.971 0.484 1.00 0.00 57 VAL A C 6
ATOM 7540 O O . VAL A 1 57 ? 7.794 3.718 0.210 1.00 0.00 57 VAL A O 6
ATOM 7553 N N . THR A 1 58 ? 5.641 3.382 0.819 1.00 0.00 58 THR A N 6
ATOM 7554 C CA . THR A 1 58 ? 5.323 4.798 0.886 1.00 0.00 58 THR A CA 6
ATOM 7555 C C . THR A 1 58 ? 4.686 5.137 2.235 1.00 0.00 58 THR A C 6
ATOM 7556 O O . THR A 1 58 ? 5.029 4.542 3.255 1.00 0.00 58 THR A O 6
ATOM 7567 N N . CYS A 1 59 ? 3.770 6.093 2.197 1.00 0.00 59 CYS A N 6
ATOM 7568 C CA . CYS A 1 59 ? 3.081 6.520 3.404 1.00 0.00 59 CYS A CA 6
ATOM 7569 C C . CYS A 1 59 ? 1.707 7.061 3.009 1.00 0.00 59 CYS A C 6
ATOM 7570 O O . CYS A 1 59 ? 1.416 7.219 1.823 1.00 0.00 59 CYS A O 6
ATOM 7578 N N . CYS A 1 60 ? 0.897 7.330 4.022 1.00 0.00 60 CYS A N 6
ATOM 7579 C CA . CYS A 1 60 ? -0.440 7.850 3.794 1.00 0.00 60 CYS A CA 6
ATOM 7580 C C . CYS A 1 60 ? -1.115 8.051 5.152 1.00 0.00 60 CYS A C 6
ATOM 7581 O O . CYS A 1 60 ? -1.348 7.089 5.884 1.00 0.00 60 CYS A O 6
ATOM 7589 N N . SER A 1 61 ? -1.408 9.308 5.450 1.00 0.00 61 SER A N 6
ATOM 7590 C CA . SER A 1 61 ? -2.051 9.648 6.709 1.00 0.00 61 SER A CA 6
ATOM 7591 C C . SER A 1 61 ? -3.484 10.122 6.453 1.00 0.00 61 SER A C 6
ATOM 7592 O O . SER A 1 61 ? -4.380 9.858 7.253 1.00 0.00 61 SER A O 6
ATOM 7600 N N . THR A 1 62 ? -3.653 10.815 5.337 1.00 0.00 62 THR A N 6
ATOM 7601 C CA . THR A 1 62 ? -4.961 11.328 4.966 1.00 0.00 62 THR A CA 6
ATOM 7602 C C . THR A 1 62 ? -6.020 10.229 5.088 1.00 0.00 62 THR A C 6
ATOM 7603 O O . THR A 1 62 ? -5.685 9.051 5.200 1.00 0.00 62 THR A O 6
ATOM 7614 N N . ASP A 1 63 ? -7.274 10.654 5.060 1.00 0.00 63 ASP A N 6
ATOM 7615 C CA . ASP A 1 63 ? -8.383 9.721 5.166 1.00 0.00 63 ASP A CA 6
ATOM 7616 C C . ASP A 1 63 ? -8.486 8.908 3.874 1.00 0.00 63 ASP A C 6
ATOM 7617 O O . ASP A 1 63 ? -8.967 9.408 2.859 1.00 0.00 63 ASP A O 6
ATOM 7627 N N . LYS A 1 64 ? -8.024 7.669 3.955 1.00 0.00 64 LYS A N 6
ATOM 7628 C CA . LYS A 1 64 ? -8.057 6.782 2.804 1.00 0.00 64 LYS A CA 6
ATOM 7629 C C . LYS A 1 64 ? -7.131 7.330 1.717 1.00 0.00 64 LYS A C 6
ATOM 7630 O O . LYS A 1 64 ? -7.539 7.475 0.565 1.00 0.00 64 LYS A O 6
ATOM 7649 N N . CYS A 1 65 ? -5.902 7.618 2.120 1.00 0.00 65 CYS A N 6
ATOM 7650 C CA . CYS A 1 65 ? -4.915 8.146 1.195 1.00 0.00 65 CYS A CA 6
ATOM 7651 C C . CYS A 1 65 ? -4.004 6.997 0.757 1.00 0.00 65 CYS A C 6
ATOM 7652 O O . CYS A 1 65 ? -2.844 7.218 0.412 1.00 0.00 65 CYS A O 6
ATOM 7660 N N . ASN A 1 66 ? -4.565 5.797 0.784 1.00 0.00 66 ASN A N 6
ATOM 7661 C CA . ASN A 1 66 ? -3.817 4.614 0.395 1.00 0.00 66 ASN A CA 6
ATOM 7662 C C . ASN A 1 66 ? -4.348 4.098 -0.945 1.00 0.00 66 ASN A C 6
ATOM 7663 O O . ASN A 1 66 ? -3.984 3.007 -1.382 1.00 0.00 66 ASN A O 6
ATOM 7674 N N . PRO A 1 67 ? -5.224 4.927 -1.573 1.00 0.00 67 PRO A N 6
ATOM 7675 C CA . PRO A 1 67 ? -5.809 4.566 -2.853 1.00 0.00 67 PRO A CA 6
ATOM 7676 C C . PRO A 1 67 ? -4.793 4.723 -3.985 1.00 0.00 67 PRO A C 6
ATOM 7677 O O . PRO A 1 67 ? -4.923 5.614 -4.823 1.00 0.00 67 PRO A O 6
ATOM 7688 N N . HIS A 1 68 ? -3.801 3.844 -3.974 1.00 0.00 68 HIS A N 6
ATOM 7689 C CA . HIS A 1 68 ? -2.763 3.874 -4.990 1.00 0.00 68 HIS A CA 6
ATOM 7690 C C . HIS A 1 68 ? -3.380 4.227 -6.345 1.00 0.00 68 HIS A C 6
ATOM 7691 O O . HIS A 1 68 ? -4.579 4.041 -6.552 1.00 0.00 68 HIS A O 6
ATOM 7706 N N . PRO A 1 69 ? -2.511 4.742 -7.255 1.00 0.00 69 PRO A N 6
ATOM 7707 C CA . PRO A 1 69 ? -2.958 5.122 -8.585 1.00 0.00 69 PRO A CA 6
ATOM 7708 C C . PRO A 1 69 ? -3.194 3.887 -9.457 1.00 0.00 69 PRO A C 6
ATOM 7709 O O . PRO A 1 69 ? -2.245 3.266 -9.931 1.00 0.00 69 PRO A O 6
ATOM 7720 N N . LYS A 1 70 ? -4.467 3.568 -9.643 1.00 0.00 70 LYS A N 6
ATOM 7721 C CA . LYS A 1 70 ? -4.840 2.419 -10.449 1.00 0.00 70 LYS A CA 6
ATOM 7722 C C . LYS A 1 70 ? -6.310 2.541 -10.856 1.00 0.00 70 LYS A C 6
ATOM 7723 O O . LYS A 1 70 ? -6.682 2.177 -11.970 1.00 0.00 70 LYS A O 6
ATOM 7742 N N . GLN A 1 71 ? -7.106 3.056 -9.931 1.00 0.00 71 GLN A N 6
ATOM 7743 C CA . GLN A 1 71 ? -8.527 3.232 -10.177 1.00 0.00 71 GLN A CA 6
ATOM 7744 C C . GLN A 1 71 ? -8.747 4.170 -11.366 1.00 0.00 71 GLN A C 6
ATOM 7745 O O . GLN A 1 71 ? -9.351 5.231 -11.219 1.00 0.00 71 GLN A O 6
ATOM 7759 N N . ARG A 1 72 ? -8.246 3.744 -12.515 1.00 0.00 72 ARG A N 6
ATOM 7760 C CA . ARG A 1 72 ? -8.380 4.533 -13.728 1.00 0.00 72 ARG A CA 6
ATOM 7761 C C . ARG A 1 72 ? -9.539 4.009 -14.578 1.00 0.00 72 ARG A C 6
ATOM 7762 O O . ARG A 1 72 ? -10.435 4.765 -14.949 1.00 0.00 72 ARG A O 6
ATOM 7783 N N . PRO A 1 73 ? -9.481 2.682 -14.871 1.00 0.00 73 PRO A N 6
ATOM 7784 C CA . PRO A 1 73 ? -10.515 2.047 -15.670 1.00 0.00 73 PRO A CA 6
ATOM 7785 C C . PRO A 1 73 ? -11.793 1.847 -14.856 1.00 0.00 73 PRO A C 6
ATOM 7786 O O . PRO A 1 73 ? -11.969 2.467 -13.807 1.00 0.00 73 PRO A O 6
ATOM 7797 N N . GLY A 1 74 ? -12.653 0.980 -15.366 1.00 0.00 74 GLY A N 6
ATOM 7798 C CA . GLY A 1 74 ? -13.912 0.691 -14.699 1.00 0.00 74 GLY A CA 6
ATOM 7799 C C . GLY A 1 74 ? -14.002 -0.787 -14.315 1.00 0.00 74 GLY A C 6
ATOM 7800 O O . GLY A 1 74 ? -15.045 -1.251 -13.855 1.00 0.00 74 GLY A O 6
ATOM 7804 N N . HIS B 2 1 ? -7.091 -10.412 -10.868 1.00 0.00 1 HIS B N 6
ATOM 7805 C CA . HIS B 2 1 ? -7.446 -9.980 -9.527 1.00 0.00 1 HIS B CA 6
ATOM 7806 C C . HIS B 2 1 ? -6.188 -9.526 -8.785 1.00 0.00 1 HIS B C 6
ATOM 7807 O O . HIS B 2 1 ? -5.481 -10.343 -8.196 1.00 0.00 1 HIS B O 6
ATOM 7822 N N . ARG B 2 2 ? -5.945 -8.225 -8.837 1.00 0.00 2 ARG B N 6
ATOM 7823 C CA . ARG B 2 2 ? -4.785 -7.652 -8.177 1.00 0.00 2 ARG B CA 6
ATOM 7824 C C . ARG B 2 2 ? -4.943 -6.136 -8.044 1.00 0.00 2 ARG B C 6
ATOM 7825 O O . ARG B 2 2 ? -5.824 -5.543 -8.666 1.00 0.00 2 ARG B O 6
ATOM 7846 N N . TYR B 2 3 ? -4.077 -5.551 -7.230 1.00 0.00 3 TYR B N 6
ATOM 7847 C CA . TYR B 2 3 ? -4.112 -4.115 -7.007 1.00 0.00 3 TYR B CA 6
ATOM 7848 C C . TYR B 2 3 ? -2.818 -3.456 -7.490 1.00 0.00 3 TYR B C 6
ATOM 7849 O O . TYR B 2 3 ? -2.208 -2.671 -6.764 1.00 0.00 3 TYR B O 6
ATOM 7867 N N . TYR B 2 4 ? -2.437 -3.798 -8.711 1.00 0.00 4 TYR B N 6
ATOM 7868 C CA . TYR B 2 4 ? -1.227 -3.249 -9.300 1.00 0.00 4 TYR B CA 6
ATOM 7869 C C . TYR B 2 4 ? -1.281 -1.721 -9.337 1.00 0.00 4 TYR B C 6
ATOM 7870 O O . TYR B 2 4 ? -2.122 -1.109 -8.680 1.00 0.00 4 TYR B O 6
ATOM 7888 N N . GLU B 2 5 ? -0.373 -1.148 -10.115 1.00 0.00 5 GLU B N 6
ATOM 7889 C CA . GLU B 2 5 ? -0.306 0.298 -10.247 1.00 0.00 5 GLU B CA 6
ATOM 7890 C C . GLU B 2 5 ? -0.832 0.730 -11.618 1.00 0.00 5 GLU B C 6
ATOM 7891 O O . GLU B 2 5 ? -0.338 1.694 -12.200 1.00 0.00 5 GLU B O 6
ATOM 7904 N N . SER B 2 6 ? -1.828 -0.003 -12.091 1.00 0.00 6 SER B N 6
ATOM 7905 C CA . SER B 2 6 ? -2.426 0.293 -13.383 1.00 0.00 6 SER B CA 6
ATOM 7906 C C . SER B 2 6 ? -3.929 0.006 -13.341 1.00 0.00 6 SER B C 6
ATOM 7907 O O . SER B 2 6 ? -4.637 0.253 -14.315 1.00 0.00 6 SER B O 6
ATOM 7915 N N . SER B 2 7 ? -4.369 -0.509 -12.203 1.00 0.00 7 SER B N 6
ATOM 7916 C CA . SER B 2 7 ? -5.774 -0.830 -12.022 1.00 0.00 7 SER B CA 6
ATOM 7917 C C . SER B 2 7 ? -6.036 -1.234 -10.570 1.00 0.00 7 SER B C 6
ATOM 7918 O O . SER B 2 7 ? -5.100 -1.509 -9.819 1.00 0.00 7 SER B O 6
ATOM 7926 N N . LEU B 2 8 ? -7.312 -1.258 -10.216 1.00 0.00 8 LEU B N 6
ATOM 7927 C CA . LEU B 2 8 ? -7.708 -1.622 -8.867 1.00 0.00 8 LEU B CA 6
ATOM 7928 C C . LEU B 2 8 ? -8.735 -2.755 -8.929 1.00 0.00 8 LEU B C 6
ATOM 7929 O O . LEU B 2 8 ? -8.893 -3.509 -7.971 1.00 0.00 8 LEU B O 6
ATOM 7945 N N . GLU B 2 9 ? -9.407 -2.840 -10.068 1.00 0.00 9 GLU B N 6
ATOM 7946 C CA . GLU B 2 9 ? -10.413 -3.868 -10.269 1.00 0.00 9 GLU B CA 6
ATOM 7947 C C . GLU B 2 9 ? -9.753 -5.186 -10.677 1.00 0.00 9 GLU B C 6
ATOM 7948 O O . GLU B 2 9 ? -8.759 -5.188 -11.401 1.00 0.00 9 GLU B O 6
ATOM 7961 N N . PRO B 2 10 ? -10.346 -6.304 -10.182 1.00 0.00 10 PRO B N 6
ATOM 7962 C CA . PRO B 2 10 ? -9.826 -7.626 -10.488 1.00 0.00 10 PRO B CA 6
ATOM 7963 C C . PRO B 2 10 ? -10.173 -8.035 -11.920 1.00 0.00 10 PRO B C 6
ATOM 7964 O O . PRO B 2 10 ? -10.295 -9.222 -12.220 1.00 0.00 10 PRO B O 6
ATOM 7975 N N . TRP B 2 11 ? -10.322 -7.028 -12.769 1.00 0.00 11 TRP B N 6
ATOM 7976 C CA . TRP B 2 11 ? -10.653 -7.267 -14.163 1.00 0.00 11 TRP B CA 6
ATOM 7977 C C . TRP B 2 11 ? -9.622 -6.537 -15.027 1.00 0.00 11 TRP B C 6
ATOM 7978 O O . TRP B 2 11 ? -9.205 -7.045 -16.065 1.00 0.00 11 TRP B O 6
ATOM 7999 N N . TYR B 2 12 ? -9.242 -5.354 -14.564 1.00 0.00 12 TYR B N 6
ATOM 8000 C CA . TYR B 2 12 ? -8.267 -4.549 -15.281 1.00 0.00 12 TYR B CA 6
ATOM 8001 C C . TYR B 2 12 ? -6.855 -4.798 -14.752 1.00 0.00 12 TYR B C 6
ATOM 8002 O O . TYR B 2 12 ? -5.889 -4.776 -15.514 1.00 0.00 12 TYR B O 6
ATOM 8020 N N . PRO B 2 13 ? -6.774 -5.034 -13.415 1.00 0.00 13 PRO B N 6
ATOM 8021 C CA . PRO B 2 13 ? -5.495 -5.287 -12.775 1.00 0.00 13 PRO B CA 6
ATOM 8022 C C . PRO B 2 13 ? -4.994 -6.698 -13.089 1.00 0.00 13 PRO B C 6
ATOM 8023 O O . PRO B 2 13 ? -3.809 -6.895 -13.358 1.00 0.00 13 PRO B O 6
ATOM 8034 N N . ASP B 2 14 ? -5.919 -7.645 -13.046 1.00 0.00 14 ASP B N 6
ATOM 8035 C CA . ASP B 2 14 ? -5.587 -9.032 -13.322 1.00 0.00 14 ASP B CA 6
ATOM 8036 C C . ASP B 2 14 ? -6.874 -9.851 -13.416 1.00 0.00 14 ASP B C 6
ATOM 8037 O O . ASP B 2 14 ? -7.172 -10.430 -14.461 1.00 0.00 14 ASP B O 6
ATOM 8047 N N . ILE A 1 1 ? -6.063 6.537 12.287 1.00 0.00 1 ILE A N 7
ATOM 8048 C CA . ILE A 1 1 ? -6.618 6.683 10.952 1.00 0.00 1 ILE A CA 7
ATOM 8049 C C . ILE A 1 1 ? -6.908 5.298 10.371 1.00 0.00 1 ILE A C 7
ATOM 8050 O O . ILE A 1 1 ? -6.869 4.300 11.088 1.00 0.00 1 ILE A O 7
ATOM 8066 N N . VAL A 1 2 ? -7.194 5.281 9.078 1.00 0.00 2 VAL A N 7
ATOM 8067 C CA . VAL A 1 2 ? -7.492 4.035 8.392 1.00 0.00 2 VAL A CA 7
ATOM 8068 C C . VAL A 1 2 ? -6.583 3.902 7.168 1.00 0.00 2 VAL A C 7
ATOM 8069 O O . VAL A 1 2 ? -6.096 4.901 6.641 1.00 0.00 2 VAL A O 7
ATOM 8082 N N . CYS A 1 3 ? -6.384 2.661 6.751 1.00 0.00 3 CYS A N 7
ATOM 8083 C CA . CYS A 1 3 ? -5.542 2.383 5.599 1.00 0.00 3 CYS A CA 7
ATOM 8084 C C . CYS A 1 3 ? -6.127 1.182 4.855 1.00 0.00 3 CYS A C 7
ATOM 8085 O O . CYS A 1 3 ? -6.731 0.301 5.467 1.00 0.00 3 CYS A O 7
ATOM 8093 N N . HIS A 1 4 ? -5.930 1.183 3.545 1.00 0.00 4 HIS A N 7
ATOM 8094 C CA . HIS A 1 4 ? -6.430 0.105 2.711 1.00 0.00 4 HIS A CA 7
ATOM 8095 C C . HIS A 1 4 ? -5.433 -1.056 2.720 1.00 0.00 4 HIS A C 7
ATOM 8096 O O . HIS A 1 4 ? -4.226 -0.842 2.795 1.00 0.00 4 HIS A O 7
ATOM 8111 N N . THR A 1 5 ? -5.979 -2.262 2.642 1.00 0.00 5 THR A N 7
ATOM 8112 C CA . THR A 1 5 ? -5.153 -3.457 2.642 1.00 0.00 5 THR A CA 7
ATOM 8113 C C . THR A 1 5 ? -5.224 -4.155 1.283 1.00 0.00 5 THR A C 7
ATOM 8114 O O . THR A 1 5 ? -6.283 -4.636 0.882 1.00 0.00 5 THR A O 7
ATOM 8125 N N . THR A 1 6 ? -4.085 -4.186 0.608 1.00 0.00 6 THR A N 7
ATOM 8126 C CA . THR A 1 6 ? -4.004 -4.816 -0.699 1.00 0.00 6 THR A CA 7
ATOM 8127 C C . THR A 1 6 ? -3.333 -6.186 -0.590 1.00 0.00 6 THR A C 7
ATOM 8128 O O . THR A 1 6 ? -3.466 -7.020 -1.485 1.00 0.00 6 THR A O 7
ATOM 8139 N N . ALA A 1 7 ? -2.625 -6.377 0.513 1.00 0.00 7 ALA A N 7
ATOM 8140 C CA . ALA A 1 7 ? -1.932 -7.632 0.750 1.00 0.00 7 ALA A CA 7
ATOM 8141 C C . ALA A 1 7 ? -2.912 -8.648 1.343 1.00 0.00 7 ALA A C 7
ATOM 8142 O O . ALA A 1 7 ? -3.012 -9.773 0.860 1.00 0.00 7 ALA A O 7
ATOM 8149 N N . THR A 1 8 ? -3.609 -8.211 2.382 1.00 0.00 8 THR A N 7
ATOM 8150 C CA . THR A 1 8 ? -4.577 -9.067 3.045 1.00 0.00 8 THR A CA 7
ATOM 8151 C C . THR A 1 8 ? -5.830 -9.226 2.182 1.00 0.00 8 THR A C 7
ATOM 8152 O O . THR A 1 8 ? -5.820 -9.965 1.198 1.00 0.00 8 THR A O 7
ATOM 8163 N N . SER A 1 9 ? -6.878 -8.521 2.581 1.00 0.00 9 SER A N 7
ATOM 8164 C CA . SER A 1 9 ? -8.135 -8.575 1.856 1.00 0.00 9 SER A CA 7
ATOM 8165 C C . SER A 1 9 ? -7.951 -8.018 0.444 1.00 0.00 9 SER A C 7
ATOM 8166 O O . SER A 1 9 ? -6.826 -7.925 -0.049 1.00 0.00 9 SER A O 7
ATOM 8174 N N . PRO A 1 10 ? -9.099 -7.653 -0.186 1.00 0.00 10 PRO A N 7
ATOM 8175 C CA . PRO A 1 10 ? -9.073 -7.107 -1.533 1.00 0.00 10 PRO A CA 7
ATOM 8176 C C . PRO A 1 10 ? -8.575 -5.660 -1.530 1.00 0.00 10 PRO A C 7
ATOM 8177 O O . PRO A 1 10 ? -7.620 -5.327 -2.230 1.00 0.00 10 PRO A O 7
ATOM 8188 N N . ILE A 1 11 ? -9.243 -4.840 -0.733 1.00 0.00 11 ILE A N 7
ATOM 8189 C CA . ILE A 1 11 ? -8.879 -3.436 -0.628 1.00 0.00 11 ILE A CA 7
ATOM 8190 C C . ILE A 1 11 ? -10.003 -2.675 0.079 1.00 0.00 11 ILE A C 7
ATOM 8191 O O . ILE A 1 11 ? -11.032 -2.378 -0.525 1.00 0.00 11 ILE A O 7
ATOM 8207 N N . SER A 1 12 ? -9.764 -2.379 1.348 1.00 0.00 12 SER A N 7
ATOM 8208 C CA . SER A 1 12 ? -10.742 -1.658 2.145 1.00 0.00 12 SER A CA 7
ATOM 8209 C C . SER A 1 12 ? -10.041 -0.896 3.270 1.00 0.00 12 SER A C 7
ATOM 8210 O O . SER A 1 12 ? -9.114 -1.414 3.891 1.00 0.00 12 SER A O 7
ATOM 8218 N N . ALA A 1 13 ? -10.510 0.321 3.501 1.00 0.00 13 ALA A N 7
ATOM 8219 C CA . ALA A 1 13 ? -9.940 1.159 4.540 1.00 0.00 13 ALA A CA 7
ATOM 8220 C C . ALA A 1 13 ? -10.447 0.688 5.906 1.00 0.00 13 ALA A C 7
ATOM 8221 O O . ALA A 1 13 ? -11.569 1.003 6.298 1.00 0.00 13 ALA A O 7
ATOM 8228 N N . VAL A 1 14 ? -9.593 -0.059 6.592 1.00 0.00 14 VAL A N 7
ATOM 8229 C CA . VAL A 1 14 ? -9.941 -0.577 7.904 1.00 0.00 14 VAL A CA 7
ATOM 8230 C C . VAL A 1 14 ? -8.828 -0.233 8.896 1.00 0.00 14 VAL A C 7
ATOM 8231 O O . VAL A 1 14 ? -7.660 -0.533 8.650 1.00 0.00 14 VAL A O 7
ATOM 8244 N N . THR A 1 15 ? -9.228 0.390 9.993 1.00 0.00 15 THR A N 7
ATOM 8245 C CA . THR A 1 15 ? -8.278 0.778 11.022 1.00 0.00 15 THR A CA 7
ATOM 8246 C C . THR A 1 15 ? -7.348 -0.389 11.357 1.00 0.00 15 THR A C 7
ATOM 8247 O O . THR A 1 15 ? -7.775 -1.542 11.381 1.00 0.00 15 THR A O 7
ATOM 8258 N N . CYS A 1 16 ? -6.090 -0.049 11.604 1.00 0.00 16 CYS A N 7
ATOM 8259 C CA . CYS A 1 16 ? -5.095 -1.055 11.935 1.00 0.00 16 CYS A CA 7
ATOM 8260 C C . CYS A 1 16 ? -4.950 -1.105 13.457 1.00 0.00 16 CYS A C 7
ATOM 8261 O O . CYS A 1 16 ? -5.611 -0.353 14.172 1.00 0.00 16 CYS A O 7
ATOM 8269 N N . PRO A 1 17 ? -4.060 -2.023 13.920 1.00 0.00 17 PRO A N 7
ATOM 8270 C CA . PRO A 1 17 ? -3.820 -2.180 15.345 1.00 0.00 17 PRO A CA 7
ATOM 8271 C C . PRO A 1 17 ? -2.971 -1.031 15.888 1.00 0.00 17 PRO A C 7
ATOM 8272 O O . PRO A 1 17 ? -2.675 -0.078 15.168 1.00 0.00 17 PRO A O 7
ATOM 8283 N N . PRO A 1 18 ? -2.593 -1.160 17.188 1.00 0.00 18 PRO A N 7
ATOM 8284 C CA . PRO A 1 18 ? -1.783 -0.144 17.837 1.00 0.00 18 PRO A CA 7
ATOM 8285 C C . PRO A 1 18 ? -0.328 -0.219 17.370 1.00 0.00 18 PRO A C 7
ATOM 8286 O O . PRO A 1 18 ? 0.362 -1.202 17.635 1.00 0.00 18 PRO A O 7
ATOM 8297 N N . GLY A 1 19 ? 0.096 0.832 16.684 1.00 0.00 19 GLY A N 7
ATOM 8298 C CA . GLY A 1 19 ? 1.457 0.896 16.177 1.00 0.00 19 GLY A CA 7
ATOM 8299 C C . GLY A 1 19 ? 1.538 1.794 14.940 1.00 0.00 19 GLY A C 7
ATOM 8300 O O . GLY A 1 19 ? 2.304 2.757 14.918 1.00 0.00 19 GLY A O 7
ATOM 8304 N N . GLU A 1 20 ? 0.740 1.447 13.941 1.00 0.00 20 GLU A N 7
ATOM 8305 C CA . GLU A 1 20 ? 0.715 2.209 12.706 1.00 0.00 20 GLU A CA 7
ATOM 8306 C C . GLU A 1 20 ? 0.152 3.608 12.957 1.00 0.00 20 GLU A C 7
ATOM 8307 O O . GLU A 1 20 ? -1.056 3.777 13.123 1.00 0.00 20 GLU A O 7
ATOM 8320 N N . ASN A 1 21 ? 1.054 4.580 12.977 1.00 0.00 21 ASN A N 7
ATOM 8321 C CA . ASN A 1 21 ? 0.662 5.960 13.206 1.00 0.00 21 ASN A CA 7
ATOM 8322 C C . ASN A 1 21 ? 0.224 6.588 11.882 1.00 0.00 21 ASN A C 7
ATOM 8323 O O . ASN A 1 21 ? -0.041 7.787 11.816 1.00 0.00 21 ASN A O 7
ATOM 8334 N N . LEU A 1 22 ? 0.161 5.749 10.857 1.00 0.00 22 LEU A N 7
ATOM 8335 C CA . LEU A 1 22 ? -0.239 6.207 9.539 1.00 0.00 22 LEU A CA 7
ATOM 8336 C C . LEU A 1 22 ? -0.375 5.002 8.604 1.00 0.00 22 LEU A C 7
ATOM 8337 O O . LEU A 1 22 ? -0.309 3.858 9.049 1.00 0.00 22 LEU A O 7
ATOM 8353 N N . CYS A 1 23 ? -0.561 5.303 7.327 1.00 0.00 23 CYS A N 7
ATOM 8354 C CA . CYS A 1 23 ? -0.706 4.259 6.327 1.00 0.00 23 CYS A CA 7
ATOM 8355 C C . CYS A 1 23 ? 0.610 4.146 5.554 1.00 0.00 23 CYS A C 7
ATOM 8356 O O . CYS A 1 23 ? 1.615 4.740 5.943 1.00 0.00 23 CYS A O 7
ATOM 8364 N N . TYR A 1 24 ? 0.561 3.381 4.474 1.00 0.00 24 TYR A N 7
ATOM 8365 C CA . TYR A 1 24 ? 1.738 3.184 3.644 1.00 0.00 24 TYR A CA 7
ATOM 8366 C C . TYR A 1 24 ? 1.368 2.506 2.323 1.00 0.00 24 TYR A C 7
ATOM 8367 O O . TYR A 1 24 ? 0.260 1.995 2.171 1.00 0.00 24 TYR A O 7
ATOM 8385 N N . ARG A 1 25 ? 2.319 2.522 1.400 1.00 0.00 25 ARG A N 7
ATOM 8386 C CA . ARG A 1 25 ? 2.108 1.916 0.097 1.00 0.00 25 ARG A CA 7
ATOM 8387 C C . ARG A 1 25 ? 3.338 1.108 -0.318 1.00 0.00 25 ARG A C 7
ATOM 8388 O O . ARG A 1 25 ? 4.320 1.668 -0.805 1.00 0.00 25 ARG A O 7
ATOM 8409 N N . LYS A 1 26 ? 3.248 -0.199 -0.110 1.00 0.00 26 LYS A N 7
ATOM 8410 C CA . LYS A 1 26 ? 4.342 -1.090 -0.457 1.00 0.00 26 LYS A CA 7
ATOM 8411 C C . LYS A 1 26 ? 4.271 -1.420 -1.949 1.00 0.00 26 LYS A C 7
ATOM 8412 O O . LYS A 1 26 ? 3.208 -1.329 -2.560 1.00 0.00 26 LYS A O 7
ATOM 8431 N N . MET A 1 27 ? 5.418 -1.799 -2.494 1.00 0.00 27 MET A N 7
ATOM 8432 C CA . MET A 1 27 ? 5.501 -2.144 -3.903 1.00 0.00 27 MET A CA 7
ATOM 8433 C C . MET A 1 27 ? 6.596 -3.184 -4.150 1.00 0.00 27 MET A C 7
ATOM 8434 O O . MET A 1 27 ? 7.585 -3.234 -3.419 1.00 0.00 27 MET A O 7
ATOM 8448 N N . TRP A 1 28 ? 6.383 -3.987 -5.183 1.00 0.00 28 TRP A N 7
ATOM 8449 C CA . TRP A 1 28 ? 7.340 -5.021 -5.535 1.00 0.00 28 TRP A CA 7
ATOM 8450 C C . TRP A 1 28 ? 6.971 -5.554 -6.921 1.00 0.00 28 TRP A C 7
ATOM 8451 O O . TRP A 1 28 ? 7.265 -4.920 -7.933 1.00 0.00 28 TRP A O 7
ATOM 8472 N N . CYS A 1 29 ? 6.332 -6.714 -6.922 1.00 0.00 29 CYS A N 7
ATOM 8473 C CA . CYS A 1 29 ? 5.919 -7.340 -8.168 1.00 0.00 29 CYS A CA 7
ATOM 8474 C C . CYS A 1 29 ? 5.110 -8.594 -7.831 1.00 0.00 29 CYS A C 7
ATOM 8475 O O . CYS A 1 29 ? 5.622 -9.513 -7.190 1.00 0.00 29 CYS A O 7
ATOM 8483 N N . ASP A 1 30 ? 3.863 -8.593 -8.277 1.00 0.00 30 ASP A N 7
ATOM 8484 C CA . ASP A 1 30 ? 2.979 -9.720 -8.031 1.00 0.00 30 ASP A CA 7
ATOM 8485 C C . ASP A 1 30 ? 3.701 -11.018 -8.397 1.00 0.00 30 ASP A C 7
ATOM 8486 O O . ASP A 1 30 ? 4.836 -10.990 -8.870 1.00 0.00 30 ASP A O 7
ATOM 8496 N N . ALA A 1 31 ? 3.011 -12.126 -8.163 1.00 0.00 31 ALA A N 7
ATOM 8497 C CA . ALA A 1 31 ? 3.574 -13.432 -8.463 1.00 0.00 31 ALA A CA 7
ATOM 8498 C C . ALA A 1 31 ? 3.611 -13.631 -9.979 1.00 0.00 31 ALA A C 7
ATOM 8499 O O . ALA A 1 31 ? 4.069 -14.666 -10.462 1.00 0.00 31 ALA A O 7
ATOM 8506 N N . PHE A 1 32 ? 3.123 -12.623 -10.690 1.00 0.00 32 PHE A N 7
ATOM 8507 C CA . PHE A 1 32 ? 3.095 -12.676 -12.140 1.00 0.00 32 PHE A CA 7
ATOM 8508 C C . PHE A 1 32 ? 3.940 -11.553 -12.746 1.00 0.00 32 PHE A C 7
ATOM 8509 O O . PHE A 1 32 ? 4.223 -11.559 -13.943 1.00 0.00 32 PHE A O 7
ATOM 8526 N N . CYS A 1 33 ? 4.322 -10.616 -11.890 1.00 0.00 33 CYS A N 7
ATOM 8527 C CA . CYS A 1 33 ? 5.130 -9.489 -12.326 1.00 0.00 33 CYS A CA 7
ATOM 8528 C C . CYS A 1 33 ? 4.674 -9.086 -13.728 1.00 0.00 33 CYS A C 7
ATOM 8529 O O . CYS A 1 33 ? 5.460 -9.117 -14.674 1.00 0.00 33 CYS A O 7
ATOM 8537 N N . SER A 1 34 ? 3.406 -8.713 -13.820 1.00 0.00 34 SER A N 7
ATOM 8538 C CA . SER A 1 34 ? 2.836 -8.304 -15.093 1.00 0.00 34 SER A CA 7
ATOM 8539 C C . SER A 1 34 ? 3.544 -7.047 -15.603 1.00 0.00 34 SER A C 7
ATOM 8540 O O . SER A 1 34 ? 4.407 -6.496 -14.920 1.00 0.00 34 SER A O 7
ATOM 8548 N N . SER A 1 35 ? 3.154 -6.632 -16.799 1.00 0.00 35 SER A N 7
ATOM 8549 C CA . SER A 1 35 ? 3.742 -5.451 -17.408 1.00 0.00 35 SER A CA 7
ATOM 8550 C C . SER A 1 35 ? 3.264 -4.192 -16.680 1.00 0.00 35 SER A C 7
ATOM 8551 O O . SER A 1 35 ? 3.709 -3.088 -16.986 1.00 0.00 35 SER A O 7
ATOM 8559 N N . ARG A 1 36 ? 2.366 -4.403 -15.729 1.00 0.00 36 ARG A N 7
ATOM 8560 C CA . ARG A 1 36 ? 1.824 -3.299 -14.955 1.00 0.00 36 ARG A CA 7
ATOM 8561 C C . ARG A 1 36 ? 2.857 -2.805 -13.941 1.00 0.00 36 ARG A C 7
ATOM 8562 O O . ARG A 1 36 ? 2.564 -1.930 -13.128 1.00 0.00 36 ARG A O 7
ATOM 8583 N N . GLY A 1 37 ? 4.044 -3.388 -14.021 1.00 0.00 37 GLY A N 7
ATOM 8584 C CA . GLY A 1 37 ? 5.121 -3.017 -13.120 1.00 0.00 37 GLY A CA 7
ATOM 8585 C C . GLY A 1 37 ? 5.049 -3.819 -11.818 1.00 0.00 37 GLY A C 7
ATOM 8586 O O . GLY A 1 37 ? 5.021 -5.048 -11.844 1.00 0.00 37 GLY A O 7
ATOM 8590 N N . LYS A 1 38 ? 5.020 -3.090 -10.713 1.00 0.00 38 LYS A N 7
ATOM 8591 C CA . LYS A 1 38 ? 4.950 -3.717 -9.404 1.00 0.00 38 LYS A CA 7
ATOM 8592 C C . LYS A 1 38 ? 3.496 -3.738 -8.928 1.00 0.00 38 LYS A C 7
ATOM 8593 O O . LYS A 1 38 ? 2.582 -3.461 -9.704 1.00 0.00 38 LYS A O 7
ATOM 8612 N N . VAL A 1 39 ? 3.329 -4.065 -7.655 1.00 0.00 39 VAL A N 7
ATOM 8613 C CA . VAL A 1 39 ? 2.001 -4.124 -7.068 1.00 0.00 39 VAL A CA 7
ATOM 8614 C C . VAL A 1 39 ? 1.782 -2.893 -6.186 1.00 0.00 39 VAL A C 7
ATOM 8615 O O . VAL A 1 39 ? 2.501 -1.902 -6.310 1.00 0.00 39 VAL A O 7
ATOM 8628 N N . VAL A 1 40 ? 0.788 -2.995 -5.317 1.00 0.00 40 VAL A N 7
ATOM 8629 C CA . VAL A 1 40 ? 0.467 -1.902 -4.416 1.00 0.00 40 VAL A CA 7
ATOM 8630 C C . VAL A 1 40 ? -0.204 -2.462 -3.160 1.00 0.00 40 VAL A C 7
ATOM 8631 O O . VAL A 1 40 ? -1.422 -2.372 -3.009 1.00 0.00 40 VAL A O 7
ATOM 8644 N N . GLU A 1 41 ? 0.620 -3.028 -2.290 1.00 0.00 41 GLU A N 7
ATOM 8645 C CA . GLU A 1 41 ? 0.122 -3.604 -1.053 1.00 0.00 41 GLU A CA 7
ATOM 8646 C C . GLU A 1 41 ? 0.160 -2.565 0.070 1.00 0.00 41 GLU A C 7
ATOM 8647 O O . GLU A 1 41 ? 0.950 -2.684 1.004 1.00 0.00 41 GLU A O 7
ATOM 8660 N N . LEU A 1 42 ? -0.705 -1.568 -0.061 1.00 0.00 42 LEU A N 7
ATOM 8661 C CA . LEU A 1 42 ? -0.779 -0.508 0.930 1.00 0.00 42 LEU A CA 7
ATOM 8662 C C . LEU A 1 42 ? -1.298 -1.085 2.248 1.00 0.00 42 LEU A C 7
ATOM 8663 O O . LEU A 1 42 ? -1.561 -2.282 2.347 1.00 0.00 42 LEU A O 7
ATOM 8679 N N . GLY A 1 43 ? -1.434 -0.204 3.230 1.00 0.00 43 GLY A N 7
ATOM 8680 C CA . GLY A 1 43 ? -1.917 -0.610 4.538 1.00 0.00 43 GLY A CA 7
ATOM 8681 C C . GLY A 1 43 ? -1.518 0.405 5.611 1.00 0.00 43 GLY A C 7
ATOM 8682 O O . GLY A 1 43 ? -1.430 1.600 5.335 1.00 0.00 43 GLY A O 7
ATOM 8686 N N . CYS A 1 44 ? -1.287 -0.107 6.810 1.00 0.00 44 CYS A N 7
ATOM 8687 C CA . CYS A 1 44 ? -0.900 0.740 7.925 1.00 0.00 44 CYS A CA 7
ATOM 8688 C C . CYS A 1 44 ? 0.553 0.424 8.285 1.00 0.00 44 CYS A C 7
ATOM 8689 O O . CYS A 1 44 ? 1.038 -0.672 8.019 1.00 0.00 44 CYS A O 7
ATOM 8697 N N . ALA A 1 45 ? 1.207 1.408 8.886 1.00 0.00 45 ALA A N 7
ATOM 8698 C CA . ALA A 1 45 ? 2.594 1.250 9.286 1.00 0.00 45 ALA A CA 7
ATOM 8699 C C . ALA A 1 45 ? 2.989 2.403 10.211 1.00 0.00 45 ALA A C 7
ATOM 8700 O O . ALA A 1 45 ? 2.535 3.531 10.032 1.00 0.00 45 ALA A O 7
ATOM 8707 N N . ALA A 1 46 ? 3.832 2.078 11.182 1.00 0.00 46 ALA A N 7
ATOM 8708 C CA . ALA A 1 46 ? 4.291 3.072 12.136 1.00 0.00 46 ALA A CA 7
ATOM 8709 C C . ALA A 1 46 ? 4.838 4.285 11.380 1.00 0.00 46 ALA A C 7
ATOM 8710 O O . ALA A 1 46 ? 4.492 5.423 11.692 1.00 0.00 46 ALA A O 7
ATOM 8717 N N . THR A 1 47 ? 5.682 3.999 10.400 1.00 0.00 47 THR A N 7
ATOM 8718 C CA . THR A 1 47 ? 6.281 5.051 9.597 1.00 0.00 47 THR A CA 7
ATOM 8719 C C . THR A 1 47 ? 6.790 4.486 8.270 1.00 0.00 47 THR A C 7
ATOM 8720 O O . THR A 1 47 ? 6.965 3.277 8.133 1.00 0.00 47 THR A O 7
ATOM 8731 N N . CYS A 1 48 ? 7.011 5.388 7.325 1.00 0.00 48 CYS A N 7
ATOM 8732 C CA . CYS A 1 48 ? 7.496 4.994 6.013 1.00 0.00 48 CYS A CA 7
ATOM 8733 C C . CYS A 1 48 ? 8.432 3.795 6.186 1.00 0.00 48 CYS A C 7
ATOM 8734 O O . CYS A 1 48 ? 9.610 3.962 6.499 1.00 0.00 48 CYS A O 7
ATOM 8742 N N . PRO A 1 49 ? 7.857 2.581 5.968 1.00 0.00 49 PRO A N 7
ATOM 8743 C CA . PRO A 1 49 ? 8.627 1.356 6.097 1.00 0.00 49 PRO A CA 7
ATOM 8744 C C . PRO A 1 49 ? 9.561 1.167 4.900 1.00 0.00 49 PRO A C 7
ATOM 8745 O O . PRO A 1 49 ? 10.352 0.225 4.868 1.00 0.00 49 PRO A O 7
ATOM 8756 N N . SER A 1 50 ? 9.439 2.077 3.945 1.00 0.00 50 SER A N 7
ATOM 8757 C CA . SER A 1 50 ? 10.263 2.022 2.751 1.00 0.00 50 SER A CA 7
ATOM 8758 C C . SER A 1 50 ? 11.567 1.278 3.047 1.00 0.00 50 SER A C 7
ATOM 8759 O O . SER A 1 50 ? 12.161 1.459 4.108 1.00 0.00 50 SER A O 7
ATOM 8767 N N . LYS A 1 51 ? 11.973 0.456 2.089 1.00 0.00 51 LYS A N 7
ATOM 8768 C CA . LYS A 1 51 ? 13.195 -0.316 2.234 1.00 0.00 51 LYS A CA 7
ATOM 8769 C C . LYS A 1 51 ? 14.356 0.450 1.596 1.00 0.00 51 LYS A C 7
ATOM 8770 O O . LYS A 1 51 ? 14.733 1.521 2.068 1.00 0.00 51 LYS A O 7
ATOM 8789 N N . LYS A 1 52 ? 14.890 -0.130 0.530 1.00 0.00 52 LYS A N 7
ATOM 8790 C CA . LYS A 1 52 ? 16.001 0.485 -0.178 1.00 0.00 52 LYS A CA 7
ATOM 8791 C C . LYS A 1 52 ? 16.036 -0.042 -1.614 1.00 0.00 52 LYS A C 7
ATOM 8792 O O . LYS A 1 52 ? 16.069 0.740 -2.563 1.00 0.00 52 LYS A O 7
ATOM 8811 N N . PRO A 1 53 ? 16.029 -1.396 -1.732 1.00 0.00 53 PRO A N 7
ATOM 8812 C CA . PRO A 1 53 ? 16.060 -2.034 -3.036 1.00 0.00 53 PRO A CA 7
ATOM 8813 C C . PRO A 1 53 ? 14.701 -1.932 -3.729 1.00 0.00 53 PRO A C 7
ATOM 8814 O O . PRO A 1 53 ? 14.317 -0.861 -4.197 1.00 0.00 53 PRO A O 7
ATOM 8825 N N . TYR A 1 54 ? 14.008 -3.061 -3.774 1.00 0.00 54 TYR A N 7
ATOM 8826 C CA . TYR A 1 54 ? 12.700 -3.113 -4.402 1.00 0.00 54 TYR A CA 7
ATOM 8827 C C . TYR A 1 54 ? 11.609 -2.642 -3.439 1.00 0.00 54 TYR A C 7
ATOM 8828 O O . TYR A 1 54 ? 10.823 -1.755 -3.770 1.00 0.00 54 TYR A O 7
ATOM 8846 N N . GLU A 1 55 ? 11.597 -3.254 -2.264 1.00 0.00 55 GLU A N 7
ATOM 8847 C CA . GLU A 1 55 ? 10.616 -2.909 -1.250 1.00 0.00 55 GLU A CA 7
ATOM 8848 C C . GLU A 1 55 ? 10.344 -1.404 -1.266 1.00 0.00 55 GLU A C 7
ATOM 8849 O O . GLU A 1 55 ? 10.781 -0.680 -0.372 1.00 0.00 55 GLU A O 7
ATOM 8862 N N . GLU A 1 56 ? 9.623 -0.976 -2.292 1.00 0.00 56 GLU A N 7
ATOM 8863 C CA . GLU A 1 56 ? 9.286 0.430 -2.436 1.00 0.00 56 GLU A CA 7
ATOM 8864 C C . GLU A 1 56 ? 7.998 0.749 -1.676 1.00 0.00 56 GLU A C 7
ATOM 8865 O O . GLU A 1 56 ? 6.904 0.650 -2.231 1.00 0.00 56 GLU A O 7
ATOM 8878 N N . VAL A 1 57 ? 8.169 1.125 -0.417 1.00 0.00 57 VAL A N 7
ATOM 8879 C CA . VAL A 1 57 ? 7.033 1.459 0.425 1.00 0.00 57 VAL A CA 7
ATOM 8880 C C . VAL A 1 57 ? 6.850 2.977 0.451 1.00 0.00 57 VAL A C 7
ATOM 8881 O O . VAL A 1 57 ? 7.789 3.723 0.176 1.00 0.00 57 VAL A O 7
ATOM 8894 N N . THR A 1 58 ? 5.635 3.390 0.782 1.00 0.00 58 THR A N 7
ATOM 8895 C CA . THR A 1 58 ? 5.318 4.807 0.845 1.00 0.00 58 THR A CA 7
ATOM 8896 C C . THR A 1 58 ? 4.686 5.152 2.195 1.00 0.00 58 THR A C 7
ATOM 8897 O O . THR A 1 58 ? 5.049 4.575 3.220 1.00 0.00 58 THR A O 7
ATOM 8908 N N . CYS A 1 59 ? 3.752 6.090 2.153 1.00 0.00 59 CYS A N 7
ATOM 8909 C CA . CYS A 1 59 ? 3.067 6.518 3.361 1.00 0.00 59 CYS A CA 7
ATOM 8910 C C . CYS A 1 59 ? 1.689 7.053 2.966 1.00 0.00 59 CYS A C 7
ATOM 8911 O O . CYS A 1 59 ? 1.393 7.205 1.782 1.00 0.00 59 CYS A O 7
ATOM 8919 N N . CYS A 1 60 ? 0.882 7.327 3.983 1.00 0.00 60 CYS A N 7
ATOM 8920 C CA . CYS A 1 60 ? -0.457 7.841 3.757 1.00 0.00 60 CYS A CA 7
ATOM 8921 C C . CYS A 1 60 ? -1.128 8.048 5.116 1.00 0.00 60 CYS A C 7
ATOM 8922 O O . CYS A 1 60 ? -1.373 7.086 5.844 1.00 0.00 60 CYS A O 7
ATOM 8930 N N . SER A 1 61 ? -1.405 9.307 5.419 1.00 0.00 61 SER A N 7
ATOM 8931 C CA . SER A 1 61 ? -2.043 9.652 6.678 1.00 0.00 61 SER A CA 7
ATOM 8932 C C . SER A 1 61 ? -3.474 10.130 6.427 1.00 0.00 61 SER A C 7
ATOM 8933 O O . SER A 1 61 ? -4.365 9.890 7.241 1.00 0.00 61 SER A O 7
ATOM 8941 N N . THR A 1 62 ? -3.650 10.800 5.296 1.00 0.00 62 THR A N 7
ATOM 8942 C CA . THR A 1 62 ? -4.959 11.313 4.928 1.00 0.00 62 THR A CA 7
ATOM 8943 C C . THR A 1 62 ? -6.018 10.217 5.054 1.00 0.00 62 THR A C 7
ATOM 8944 O O . THR A 1 62 ? -5.686 9.036 5.156 1.00 0.00 62 THR A O 7
ATOM 8955 N N . ASP A 1 63 ? -7.272 10.645 5.041 1.00 0.00 63 ASP A N 7
ATOM 8956 C CA . ASP A 1 63 ? -8.382 9.714 5.151 1.00 0.00 63 ASP A CA 7
ATOM 8957 C C . ASP A 1 63 ? -8.490 8.900 3.860 1.00 0.00 63 ASP A C 7
ATOM 8958 O O . ASP A 1 63 ? -8.975 9.399 2.847 1.00 0.00 63 ASP A O 7
ATOM 8968 N N . LYS A 1 64 ? -8.031 7.659 3.940 1.00 0.00 64 LYS A N 7
ATOM 8969 C CA . LYS A 1 64 ? -8.069 6.772 2.791 1.00 0.00 64 LYS A CA 7
ATOM 8970 C C . LYS A 1 64 ? -7.146 7.317 1.700 1.00 0.00 64 LYS A C 7
ATOM 8971 O O . LYS A 1 64 ? -7.559 7.466 0.550 1.00 0.00 64 LYS A O 7
ATOM 8990 N N . CYS A 1 65 ? -5.915 7.603 2.097 1.00 0.00 65 CYS A N 7
ATOM 8991 C CA . CYS A 1 65 ? -4.931 8.129 1.166 1.00 0.00 65 CYS A CA 7
ATOM 8992 C C . CYS A 1 65 ? -4.025 6.979 0.724 1.00 0.00 65 CYS A C 7
ATOM 8993 O O . CYS A 1 65 ? -2.868 7.197 0.367 1.00 0.00 65 CYS A O 7
ATOM 9001 N N . ASN A 1 66 ? -4.585 5.779 0.760 1.00 0.00 66 ASN A N 7
ATOM 9002 C CA . ASN A 1 66 ? -3.842 4.594 0.367 1.00 0.00 66 ASN A CA 7
ATOM 9003 C C . ASN A 1 66 ? -4.387 4.072 -0.964 1.00 0.00 66 ASN A C 7
ATOM 9004 O O . ASN A 1 66 ? -4.035 2.976 -1.396 1.00 0.00 66 ASN A O 7
ATOM 9015 N N . PRO A 1 67 ? -5.262 4.903 -1.592 1.00 0.00 67 PRO A N 7
ATOM 9016 C CA . PRO A 1 67 ? -5.861 4.538 -2.864 1.00 0.00 67 PRO A CA 7
ATOM 9017 C C . PRO A 1 67 ? -4.851 4.680 -4.006 1.00 0.00 67 PRO A C 7
ATOM 9018 O O . PRO A 1 67 ? -4.985 5.565 -4.849 1.00 0.00 67 PRO A O 7
ATOM 9029 N N . HIS A 1 68 ? -3.864 3.797 -3.994 1.00 0.00 68 HIS A N 7
ATOM 9030 C CA . HIS A 1 68 ? -2.832 3.813 -5.017 1.00 0.00 68 HIS A CA 7
ATOM 9031 C C . HIS A 1 68 ? -3.461 4.142 -6.373 1.00 0.00 68 HIS A C 7
ATOM 9032 O O . HIS A 1 68 ? -4.660 3.955 -6.568 1.00 0.00 68 HIS A O 7
ATOM 9047 N N . PRO A 1 69 ? -2.599 4.636 -7.301 1.00 0.00 69 PRO A N 7
ATOM 9048 C CA . PRO A 1 69 ? -3.056 4.993 -8.634 1.00 0.00 69 PRO A CA 7
ATOM 9049 C C . PRO A 1 69 ? -3.304 3.743 -9.480 1.00 0.00 69 PRO A C 7
ATOM 9050 O O . PRO A 1 69 ? -2.359 3.108 -9.948 1.00 0.00 69 PRO A O 7
ATOM 9061 N N . LYS A 1 70 ? -4.579 3.428 -9.653 1.00 0.00 70 LYS A N 7
ATOM 9062 C CA . LYS A 1 70 ? -4.962 2.265 -10.436 1.00 0.00 70 LYS A CA 7
ATOM 9063 C C . LYS A 1 70 ? -6.412 2.422 -10.897 1.00 0.00 70 LYS A C 7
ATOM 9064 O O . LYS A 1 70 ? -6.748 2.081 -12.032 1.00 0.00 70 LYS A O 7
ATOM 9083 N N . GLN A 1 71 ? -7.235 2.940 -9.996 1.00 0.00 71 GLN A N 7
ATOM 9084 C CA . GLN A 1 71 ? -8.641 3.146 -10.295 1.00 0.00 71 GLN A CA 7
ATOM 9085 C C . GLN A 1 71 ? -8.798 4.139 -11.449 1.00 0.00 71 GLN A C 7
ATOM 9086 O O . GLN A 1 71 ? -9.393 5.201 -11.279 1.00 0.00 71 GLN A O 7
ATOM 9100 N N . ARG A 1 72 ? -8.253 3.757 -12.595 1.00 0.00 72 ARG A N 7
ATOM 9101 C CA . ARG A 1 72 ? -8.325 4.602 -13.774 1.00 0.00 72 ARG A CA 7
ATOM 9102 C C . ARG A 1 72 ? -9.497 4.178 -14.661 1.00 0.00 72 ARG A C 7
ATOM 9103 O O . ARG A 1 72 ? -10.358 4.992 -14.989 1.00 0.00 72 ARG A O 7
ATOM 9124 N N . PRO A 1 73 ? -9.491 2.870 -15.034 1.00 0.00 73 PRO A N 7
ATOM 9125 C CA . PRO A 1 73 ? -10.544 2.326 -15.876 1.00 0.00 73 PRO A CA 7
ATOM 9126 C C . PRO A 1 73 ? -11.836 2.130 -15.079 1.00 0.00 73 PRO A C 7
ATOM 9127 O O . PRO A 1 73 ? -12.929 2.201 -15.639 1.00 0.00 73 PRO A O 7
ATOM 9138 N N . GLY A 1 74 ? -11.667 1.890 -13.789 1.00 0.00 74 GLY A N 7
ATOM 9139 C CA . GLY A 1 74 ? -12.808 1.683 -12.911 1.00 0.00 74 GLY A CA 7
ATOM 9140 C C . GLY A 1 74 ? -12.625 0.422 -12.064 1.00 0.00 74 GLY A C 7
ATOM 9141 O O . GLY A 1 74 ? -13.297 0.249 -11.049 1.00 0.00 74 GLY A O 7
ATOM 9145 N N . HIS B 2 1 ? -7.029 -10.210 -11.163 1.00 0.00 1 HIS B N 7
ATOM 9146 C CA . HIS B 2 1 ? -7.315 -10.032 -9.750 1.00 0.00 1 HIS B CA 7
ATOM 9147 C C . HIS B 2 1 ? -6.048 -9.574 -9.023 1.00 0.00 1 HIS B C 7
ATOM 9148 O O . HIS B 2 1 ? -5.223 -10.396 -8.629 1.00 0.00 1 HIS B O 7
ATOM 9163 N N . ARG B 2 2 ? -5.935 -8.263 -8.868 1.00 0.00 2 ARG B N 7
ATOM 9164 C CA . ARG B 2 2 ? -4.784 -7.686 -8.197 1.00 0.00 2 ARG B CA 7
ATOM 9165 C C . ARG B 2 2 ? -4.945 -6.169 -8.077 1.00 0.00 2 ARG B C 7
ATOM 9166 O O . ARG B 2 2 ? -5.815 -5.580 -8.717 1.00 0.00 2 ARG B O 7
ATOM 9187 N N . TYR B 2 3 ? -4.092 -5.579 -7.252 1.00 0.00 3 TYR B N 7
ATOM 9188 C CA . TYR B 2 3 ? -4.129 -4.142 -7.040 1.00 0.00 3 TYR B CA 7
ATOM 9189 C C . TYR B 2 3 ? -2.838 -3.482 -7.526 1.00 0.00 3 TYR B C 7
ATOM 9190 O O . TYR B 2 3 ? -2.233 -2.688 -6.807 1.00 0.00 3 TYR B O 7
ATOM 9208 N N . TYR B 2 4 ? -2.452 -3.836 -8.744 1.00 0.00 4 TYR B N 7
ATOM 9209 C CA . TYR B 2 4 ? -1.242 -3.289 -9.333 1.00 0.00 4 TYR B CA 7
ATOM 9210 C C . TYR B 2 4 ? -1.306 -1.761 -9.399 1.00 0.00 4 TYR B C 7
ATOM 9211 O O . TYR B 2 4 ? -2.162 -1.144 -8.765 1.00 0.00 4 TYR B O 7
ATOM 9229 N N . GLU B 2 5 ? -0.390 -1.194 -10.170 1.00 0.00 5 GLU B N 7
ATOM 9230 C CA . GLU B 2 5 ? -0.331 0.249 -10.325 1.00 0.00 5 GLU B CA 7
ATOM 9231 C C . GLU B 2 5 ? -0.861 0.657 -11.700 1.00 0.00 5 GLU B C 7
ATOM 9232 O O . GLU B 2 5 ? -0.325 1.566 -12.333 1.00 0.00 5 GLU B O 7
ATOM 9245 N N . SER B 2 6 ? -1.910 -0.035 -12.123 1.00 0.00 6 SER B N 7
ATOM 9246 C CA . SER B 2 6 ? -2.519 0.243 -13.413 1.00 0.00 6 SER B CA 7
ATOM 9247 C C . SER B 2 6 ? -3.990 -0.179 -13.399 1.00 0.00 6 SER B C 7
ATOM 9248 O O . SER B 2 6 ? -4.639 -0.211 -14.442 1.00 0.00 6 SER B O 7
ATOM 9256 N N . SER B 2 7 ? -4.472 -0.493 -12.205 1.00 0.00 7 SER B N 7
ATOM 9257 C CA . SER B 2 7 ? -5.852 -0.911 -12.041 1.00 0.00 7 SER B CA 7
ATOM 9258 C C . SER B 2 7 ? -6.109 -1.316 -10.587 1.00 0.00 7 SER B C 7
ATOM 9259 O O . SER B 2 7 ? -5.170 -1.591 -9.842 1.00 0.00 7 SER B O 7
ATOM 9267 N N . LEU B 2 8 ? -7.383 -1.336 -10.229 1.00 0.00 8 LEU B N 7
ATOM 9268 C CA . LEU B 2 8 ? -7.774 -1.701 -8.877 1.00 0.00 8 LEU B CA 7
ATOM 9269 C C . LEU B 2 8 ? -8.781 -2.852 -8.936 1.00 0.00 8 LEU B C 7
ATOM 9270 O O . LEU B 2 8 ? -8.913 -3.614 -7.980 1.00 0.00 8 LEU B O 7
ATOM 9286 N N . GLU B 2 9 ? -9.465 -2.941 -10.067 1.00 0.00 9 GLU B N 7
ATOM 9287 C CA . GLU B 2 9 ? -10.457 -3.985 -10.261 1.00 0.00 9 GLU B CA 7
ATOM 9288 C C . GLU B 2 9 ? -9.776 -5.292 -10.679 1.00 0.00 9 GLU B C 7
ATOM 9289 O O . GLU B 2 9 ? -8.802 -5.275 -11.431 1.00 0.00 9 GLU B O 7
ATOM 9302 N N . PRO B 2 10 ? -10.330 -6.419 -10.160 1.00 0.00 10 PRO B N 7
ATOM 9303 C CA . PRO B 2 10 ? -9.787 -7.731 -10.471 1.00 0.00 10 PRO B CA 7
ATOM 9304 C C . PRO B 2 10 ? -10.165 -8.158 -11.891 1.00 0.00 10 PRO B C 7
ATOM 9305 O O . PRO B 2 10 ? -10.357 -9.343 -12.157 1.00 0.00 10 PRO B O 7
ATOM 9316 N N . TRP B 2 11 ? -10.258 -7.168 -12.767 1.00 0.00 11 TRP B N 7
ATOM 9317 C CA . TRP B 2 11 ? -10.609 -7.426 -14.153 1.00 0.00 11 TRP B CA 7
ATOM 9318 C C . TRP B 2 11 ? -9.620 -6.666 -15.040 1.00 0.00 11 TRP B C 7
ATOM 9319 O O . TRP B 2 11 ? -9.236 -7.150 -16.104 1.00 0.00 11 TRP B O 7
ATOM 9340 N N . TYR B 2 12 ? -9.235 -5.488 -14.570 1.00 0.00 12 TYR B N 7
ATOM 9341 C CA . TYR B 2 12 ? -8.299 -4.658 -15.307 1.00 0.00 12 TYR B CA 7
ATOM 9342 C C . TYR B 2 12 ? -6.874 -4.837 -14.780 1.00 0.00 12 TYR B C 7
ATOM 9343 O O . TYR B 2 12 ? -5.911 -4.741 -15.538 1.00 0.00 12 TYR B O 7
ATOM 9361 N N . PRO B 2 13 ? -6.783 -5.099 -13.449 1.00 0.00 13 PRO B N 7
ATOM 9362 C CA . PRO B 2 13 ? -5.492 -5.292 -12.810 1.00 0.00 13 PRO B CA 7
ATOM 9363 C C . PRO B 2 13 ? -4.909 -6.664 -13.156 1.00 0.00 13 PRO B C 7
ATOM 9364 O O . PRO B 2 13 ? -3.717 -6.782 -13.440 1.00 0.00 13 PRO B O 7
ATOM 9375 N N . ASP B 2 14 ? -5.775 -7.665 -13.122 1.00 0.00 14 ASP B N 7
ATOM 9376 C CA . ASP B 2 14 ? -5.361 -9.023 -13.428 1.00 0.00 14 ASP B CA 7
ATOM 9377 C C . ASP B 2 14 ? -6.599 -9.880 -13.703 1.00 0.00 14 ASP B C 7
ATOM 9378 O O . ASP B 2 14 ? -7.351 -9.608 -14.639 1.00 0.00 14 ASP B O 7
ATOM 9388 N N . ILE A 1 1 ? -6.017 6.573 12.296 1.00 0.00 1 ILE A N 8
ATOM 9389 C CA . ILE A 1 1 ? -6.590 6.710 10.968 1.00 0.00 1 ILE A CA 8
ATOM 9390 C C . ILE A 1 1 ? -6.874 5.320 10.394 1.00 0.00 1 ILE A C 8
ATOM 9391 O O . ILE A 1 1 ? -6.813 4.323 11.113 1.00 0.00 1 ILE A O 8
ATOM 9407 N N . VAL A 1 2 ? -7.178 5.296 9.105 1.00 0.00 2 VAL A N 8
ATOM 9408 C CA . VAL A 1 2 ? -7.471 4.045 8.427 1.00 0.00 2 VAL A CA 8
ATOM 9409 C C . VAL A 1 2 ? -6.570 3.914 7.198 1.00 0.00 2 VAL A C 8
ATOM 9410 O O . VAL A 1 2 ? -6.091 4.913 6.664 1.00 0.00 2 VAL A O 8
ATOM 9423 N N . CYS A 1 3 ? -6.367 2.671 6.782 1.00 0.00 3 CYS A N 8
ATOM 9424 C CA . CYS A 1 3 ? -5.532 2.396 5.626 1.00 0.00 3 CYS A CA 8
ATOM 9425 C C . CYS A 1 3 ? -6.120 1.194 4.884 1.00 0.00 3 CYS A C 8
ATOM 9426 O O . CYS A 1 3 ? -6.732 0.320 5.497 1.00 0.00 3 CYS A O 8
ATOM 9434 N N . HIS A 1 4 ? -5.917 1.190 3.575 1.00 0.00 4 HIS A N 8
ATOM 9435 C CA . HIS A 1 4 ? -6.420 0.110 2.742 1.00 0.00 4 HIS A CA 8
ATOM 9436 C C . HIS A 1 4 ? -5.428 -1.055 2.758 1.00 0.00 4 HIS A C 8
ATOM 9437 O O . HIS A 1 4 ? -4.221 -0.845 2.857 1.00 0.00 4 HIS A O 8
ATOM 9452 N N . THR A 1 5 ? -5.976 -2.257 2.660 1.00 0.00 5 THR A N 8
ATOM 9453 C CA . THR A 1 5 ? -5.155 -3.457 2.661 1.00 0.00 5 THR A CA 8
ATOM 9454 C C . THR A 1 5 ? -5.223 -4.150 1.301 1.00 0.00 5 THR A C 8
ATOM 9455 O O . THR A 1 5 ? -6.278 -4.634 0.897 1.00 0.00 5 THR A O 8
ATOM 9466 N N . THR A 1 6 ? -4.080 -4.177 0.629 1.00 0.00 6 THR A N 8
ATOM 9467 C CA . THR A 1 6 ? -3.995 -4.803 -0.679 1.00 0.00 6 THR A CA 8
ATOM 9468 C C . THR A 1 6 ? -3.319 -6.173 -0.573 1.00 0.00 6 THR A C 8
ATOM 9469 O O . THR A 1 6 ? -3.429 -6.995 -1.479 1.00 0.00 6 THR A O 8
ATOM 9480 N N . ALA A 1 7 ? -2.634 -6.373 0.544 1.00 0.00 7 ALA A N 8
ATOM 9481 C CA . ALA A 1 7 ? -1.939 -7.626 0.782 1.00 0.00 7 ALA A CA 8
ATOM 9482 C C . ALA A 1 7 ? -2.920 -8.642 1.374 1.00 0.00 7 ALA A C 8
ATOM 9483 O O . ALA A 1 7 ? -3.007 -9.774 0.900 1.00 0.00 7 ALA A O 8
ATOM 9490 N N . THR A 1 8 ? -3.630 -8.200 2.401 1.00 0.00 8 THR A N 8
ATOM 9491 C CA . THR A 1 8 ? -4.599 -9.057 3.064 1.00 0.00 8 THR A CA 8
ATOM 9492 C C . THR A 1 8 ? -5.850 -9.216 2.198 1.00 0.00 8 THR A C 8
ATOM 9493 O O . THR A 1 8 ? -5.841 -9.957 1.217 1.00 0.00 8 THR A O 8
ATOM 9504 N N . SER A 1 9 ? -6.898 -8.507 2.593 1.00 0.00 9 SER A N 8
ATOM 9505 C CA . SER A 1 9 ? -8.155 -8.560 1.866 1.00 0.00 9 SER A CA 8
ATOM 9506 C C . SER A 1 9 ? -7.966 -8.002 0.454 1.00 0.00 9 SER A C 8
ATOM 9507 O O . SER A 1 9 ? -6.841 -7.912 -0.037 1.00 0.00 9 SER A O 8
ATOM 9515 N N . PRO A 1 10 ? -9.113 -7.633 -0.176 1.00 0.00 10 PRO A N 8
ATOM 9516 C CA . PRO A 1 10 ? -9.085 -7.086 -1.522 1.00 0.00 10 PRO A CA 8
ATOM 9517 C C . PRO A 1 10 ? -8.582 -5.641 -1.516 1.00 0.00 10 PRO A C 8
ATOM 9518 O O . PRO A 1 10 ? -7.629 -5.310 -2.220 1.00 0.00 10 PRO A O 8
ATOM 9529 N N . ILE A 1 11 ? -9.244 -4.821 -0.714 1.00 0.00 11 ILE A N 8
ATOM 9530 C CA . ILE A 1 11 ? -8.875 -3.419 -0.608 1.00 0.00 11 ILE A CA 8
ATOM 9531 C C . ILE A 1 11 ? -9.997 -2.654 0.098 1.00 0.00 11 ILE A C 8
ATOM 9532 O O . ILE A 1 11 ? -11.026 -2.356 -0.507 1.00 0.00 11 ILE A O 8
ATOM 9548 N N . SER A 1 12 ? -9.759 -2.356 1.367 1.00 0.00 12 SER A N 8
ATOM 9549 C CA . SER A 1 12 ? -10.737 -1.632 2.161 1.00 0.00 12 SER A CA 8
ATOM 9550 C C . SER A 1 12 ? -10.036 -0.885 3.297 1.00 0.00 12 SER A C 8
ATOM 9551 O O . SER A 1 12 ? -9.126 -1.420 3.930 1.00 0.00 12 SER A O 8
ATOM 9559 N N . ALA A 1 13 ? -10.487 0.341 3.525 1.00 0.00 13 ALA A N 8
ATOM 9560 C CA . ALA A 1 13 ? -9.915 1.167 4.573 1.00 0.00 13 ALA A CA 8
ATOM 9561 C C . ALA A 1 13 ? -10.431 0.687 5.932 1.00 0.00 13 ALA A C 8
ATOM 9562 O O . ALA A 1 13 ? -11.548 1.016 6.327 1.00 0.00 13 ALA A O 8
ATOM 9569 N N . VAL A 1 14 ? -9.591 -0.083 6.610 1.00 0.00 14 VAL A N 8
ATOM 9570 C CA . VAL A 1 14 ? -9.948 -0.611 7.915 1.00 0.00 14 VAL A CA 8
ATOM 9571 C C . VAL A 1 14 ? -8.845 -0.267 8.919 1.00 0.00 14 VAL A C 8
ATOM 9572 O O . VAL A 1 14 ? -7.671 -0.547 8.678 1.00 0.00 14 VAL A O 8
ATOM 9585 N N . THR A 1 15 ? -9.260 0.337 10.022 1.00 0.00 15 THR A N 8
ATOM 9586 C CA . THR A 1 15 ? -8.322 0.721 11.064 1.00 0.00 15 THR A CA 8
ATOM 9587 C C . THR A 1 15 ? -7.371 -0.434 11.379 1.00 0.00 15 THR A C 8
ATOM 9588 O O . THR A 1 15 ? -7.777 -1.595 11.376 1.00 0.00 15 THR A O 8
ATOM 9599 N N . CYS A 1 16 ? -6.124 -0.076 11.643 1.00 0.00 16 CYS A N 8
ATOM 9600 C CA . CYS A 1 16 ? -5.111 -1.069 11.961 1.00 0.00 16 CYS A CA 8
ATOM 9601 C C . CYS A 1 16 ? -4.955 -1.127 13.481 1.00 0.00 16 CYS A C 8
ATOM 9602 O O . CYS A 1 16 ? -5.612 -0.383 14.205 1.00 0.00 16 CYS A O 8
ATOM 9610 N N . PRO A 1 17 ? -4.056 -2.042 13.932 1.00 0.00 17 PRO A N 8
ATOM 9611 C CA . PRO A 1 17 ? -3.803 -2.208 15.352 1.00 0.00 17 PRO A CA 8
ATOM 9612 C C . PRO A 1 17 ? -2.956 -1.057 15.897 1.00 0.00 17 PRO A C 8
ATOM 9613 O O . PRO A 1 17 ? -2.667 -0.100 15.179 1.00 0.00 17 PRO A O 8
ATOM 9624 N N . PRO A 1 18 ? -2.570 -1.190 17.195 1.00 0.00 18 PRO A N 8
ATOM 9625 C CA . PRO A 1 18 ? -1.761 -0.172 17.843 1.00 0.00 18 PRO A CA 8
ATOM 9626 C C . PRO A 1 18 ? -0.308 -0.242 17.369 1.00 0.00 18 PRO A C 8
ATOM 9627 O O . PRO A 1 18 ? 0.378 -1.235 17.604 1.00 0.00 18 PRO A O 8
ATOM 9638 N N . GLY A 1 19 ? 0.118 0.826 16.709 1.00 0.00 19 GLY A N 8
ATOM 9639 C CA . GLY A 1 19 ? 1.477 0.897 16.199 1.00 0.00 19 GLY A CA 8
ATOM 9640 C C . GLY A 1 19 ? 1.551 1.796 14.963 1.00 0.00 19 GLY A C 8
ATOM 9641 O O . GLY A 1 19 ? 2.318 2.755 14.935 1.00 0.00 19 GLY A O 8
ATOM 9645 N N . GLU A 1 20 ? 0.745 1.450 13.970 1.00 0.00 20 GLU A N 8
ATOM 9646 C CA . GLU A 1 20 ? 0.710 2.212 12.734 1.00 0.00 20 GLU A CA 8
ATOM 9647 C C . GLU A 1 20 ? 0.156 3.616 12.991 1.00 0.00 20 GLU A C 8
ATOM 9648 O O . GLU A 1 20 ? -1.046 3.785 13.182 1.00 0.00 20 GLU A O 8
ATOM 9661 N N . ASN A 1 21 ? 1.059 4.583 12.987 1.00 0.00 21 ASN A N 8
ATOM 9662 C CA . ASN A 1 21 ? 0.678 5.966 13.218 1.00 0.00 21 ASN A CA 8
ATOM 9663 C C . ASN A 1 21 ? 0.239 6.597 11.894 1.00 0.00 21 ASN A C 8
ATOM 9664 O O . ASN A 1 21 ? -0.018 7.798 11.831 1.00 0.00 21 ASN A O 8
ATOM 9675 N N . LEU A 1 22 ? 0.167 5.758 10.871 1.00 0.00 22 LEU A N 8
ATOM 9676 C CA . LEU A 1 22 ? -0.235 6.219 9.553 1.00 0.00 22 LEU A CA 8
ATOM 9677 C C . LEU A 1 22 ? -0.374 5.016 8.618 1.00 0.00 22 LEU A C 8
ATOM 9678 O O . LEU A 1 22 ? -0.312 3.870 9.061 1.00 0.00 22 LEU A O 8
ATOM 9694 N N . CYS A 1 23 ? -0.557 5.318 7.340 1.00 0.00 23 CYS A N 8
ATOM 9695 C CA . CYS A 1 23 ? -0.703 4.277 6.338 1.00 0.00 23 CYS A CA 8
ATOM 9696 C C . CYS A 1 23 ? 0.614 4.162 5.568 1.00 0.00 23 CYS A C 8
ATOM 9697 O O . CYS A 1 23 ? 1.617 4.761 5.953 1.00 0.00 23 CYS A O 8
ATOM 9705 N N . TYR A 1 24 ? 0.569 3.387 4.494 1.00 0.00 24 TYR A N 8
ATOM 9706 C CA . TYR A 1 24 ? 1.746 3.185 3.666 1.00 0.00 24 TYR A CA 8
ATOM 9707 C C . TYR A 1 24 ? 1.379 2.504 2.347 1.00 0.00 24 TYR A C 8
ATOM 9708 O O . TYR A 1 24 ? 0.271 1.991 2.197 1.00 0.00 24 TYR A O 8
ATOM 9726 N N . ARG A 1 25 ? 2.330 2.520 1.424 1.00 0.00 25 ARG A N 8
ATOM 9727 C CA . ARG A 1 25 ? 2.120 1.912 0.122 1.00 0.00 25 ARG A CA 8
ATOM 9728 C C . ARG A 1 25 ? 3.350 1.100 -0.288 1.00 0.00 25 ARG A C 8
ATOM 9729 O O . ARG A 1 25 ? 4.335 1.660 -0.767 1.00 0.00 25 ARG A O 8
ATOM 9750 N N . LYS A 1 26 ? 3.253 -0.206 -0.085 1.00 0.00 26 LYS A N 8
ATOM 9751 C CA . LYS A 1 26 ? 4.346 -1.099 -0.429 1.00 0.00 26 LYS A CA 8
ATOM 9752 C C . LYS A 1 26 ? 4.278 -1.434 -1.920 1.00 0.00 26 LYS A C 8
ATOM 9753 O O . LYS A 1 26 ? 3.214 -1.345 -2.531 1.00 0.00 26 LYS A O 8
ATOM 9772 N N . MET A 1 27 ? 5.425 -1.814 -2.463 1.00 0.00 27 MET A N 8
ATOM 9773 C CA . MET A 1 27 ? 5.507 -2.161 -3.870 1.00 0.00 27 MET A CA 8
ATOM 9774 C C . MET A 1 27 ? 6.599 -3.206 -4.114 1.00 0.00 27 MET A C 8
ATOM 9775 O O . MET A 1 27 ? 7.583 -3.264 -3.377 1.00 0.00 27 MET A O 8
ATOM 9789 N N . TRP A 1 28 ? 6.389 -4.004 -5.150 1.00 0.00 28 TRP A N 8
ATOM 9790 C CA . TRP A 1 28 ? 7.344 -5.043 -5.499 1.00 0.00 28 TRP A CA 8
ATOM 9791 C C . TRP A 1 28 ? 6.979 -5.573 -6.887 1.00 0.00 28 TRP A C 8
ATOM 9792 O O . TRP A 1 28 ? 7.288 -4.942 -7.898 1.00 0.00 28 TRP A O 8
ATOM 9813 N N . CYS A 1 29 ? 6.325 -6.725 -6.893 1.00 0.00 29 CYS A N 8
ATOM 9814 C CA . CYS A 1 29 ? 5.916 -7.348 -8.140 1.00 0.00 29 CYS A CA 8
ATOM 9815 C C . CYS A 1 29 ? 5.093 -8.594 -7.807 1.00 0.00 29 CYS A C 8
ATOM 9816 O O . CYS A 1 29 ? 5.587 -9.512 -7.154 1.00 0.00 29 CYS A O 8
ATOM 9824 N N . ASP A 1 30 ? 3.853 -8.588 -8.275 1.00 0.00 30 ASP A N 8
ATOM 9825 C CA . ASP A 1 30 ? 2.958 -9.706 -8.035 1.00 0.00 30 ASP A CA 8
ATOM 9826 C C . ASP A 1 30 ? 3.672 -11.012 -8.387 1.00 0.00 30 ASP A C 8
ATOM 9827 O O . ASP A 1 30 ? 4.818 -10.994 -8.838 1.00 0.00 30 ASP A O 8
ATOM 9837 N N . ALA A 1 31 ? 2.970 -12.113 -8.168 1.00 0.00 31 ALA A N 8
ATOM 9838 C CA . ALA A 1 31 ? 3.524 -13.424 -8.458 1.00 0.00 31 ALA A CA 8
ATOM 9839 C C . ALA A 1 31 ? 3.590 -13.623 -9.973 1.00 0.00 31 ALA A C 8
ATOM 9840 O O . ALA A 1 31 ? 4.056 -14.658 -10.447 1.00 0.00 31 ALA A O 8
ATOM 9847 N N . PHE A 1 32 ? 3.118 -12.615 -10.690 1.00 0.00 32 PHE A N 8
ATOM 9848 C CA . PHE A 1 32 ? 3.117 -12.667 -12.143 1.00 0.00 32 PHE A CA 8
ATOM 9849 C C . PHE A 1 32 ? 3.993 -11.558 -12.730 1.00 0.00 32 PHE A C 8
ATOM 9850 O O . PHE A 1 32 ? 4.318 -11.581 -13.917 1.00 0.00 32 PHE A O 8
ATOM 9867 N N . CYS A 1 33 ? 4.348 -10.611 -11.875 1.00 0.00 33 CYS A N 8
ATOM 9868 C CA . CYS A 1 33 ? 5.178 -9.494 -12.293 1.00 0.00 33 CYS A CA 8
ATOM 9869 C C . CYS A 1 33 ? 4.785 -9.115 -13.722 1.00 0.00 33 CYS A C 8
ATOM 9870 O O . CYS A 1 33 ? 5.608 -9.180 -14.636 1.00 0.00 33 CYS A O 8
ATOM 9878 N N . SER A 1 34 ? 3.527 -8.726 -13.872 1.00 0.00 34 SER A N 8
ATOM 9879 C CA . SER A 1 34 ? 3.014 -8.336 -15.176 1.00 0.00 34 SER A CA 8
ATOM 9880 C C . SER A 1 34 ? 3.682 -7.036 -15.632 1.00 0.00 34 SER A C 8
ATOM 9881 O O . SER A 1 34 ? 4.463 -6.442 -14.890 1.00 0.00 34 SER A O 8
ATOM 9889 N N . SER A 1 35 ? 3.349 -6.633 -16.850 1.00 0.00 35 SER A N 8
ATOM 9890 C CA . SER A 1 35 ? 3.906 -5.415 -17.413 1.00 0.00 35 SER A CA 8
ATOM 9891 C C . SER A 1 35 ? 3.384 -4.198 -16.649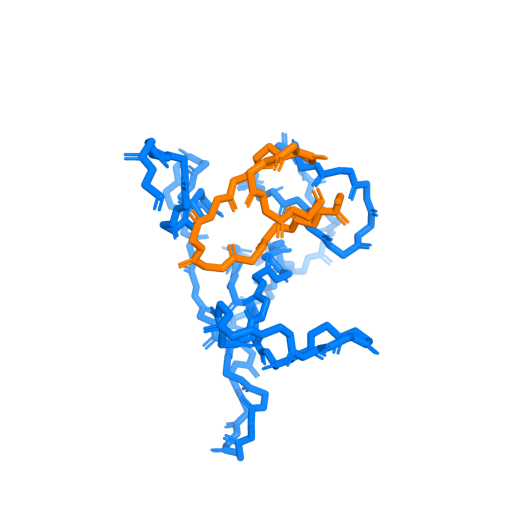 1.00 0.00 35 SER A C 8
ATOM 9892 O O . SER A 1 35 ? 3.833 -3.076 -16.880 1.00 0.00 35 SER A O 8
ATOM 9900 N N . ARG A 1 36 ? 2.442 -4.460 -15.754 1.00 0.00 36 ARG A N 8
ATOM 9901 C CA . ARG A 1 36 ? 1.854 -3.399 -14.955 1.00 0.00 36 ARG A CA 8
ATOM 9902 C C . ARG A 1 36 ? 2.865 -2.883 -13.930 1.00 0.00 36 ARG A C 8
ATOM 9903 O O . ARG A 1 36 ? 2.543 -2.018 -13.117 1.00 0.00 36 ARG A O 8
ATOM 9924 N N . GLY A 1 37 ? 4.067 -3.435 -14.003 1.00 0.00 37 GLY A N 8
ATOM 9925 C CA . GLY A 1 37 ? 5.128 -3.042 -13.091 1.00 0.00 37 GLY A CA 8
ATOM 9926 C C . GLY A 1 37 ? 5.053 -3.837 -11.787 1.00 0.00 37 GLY A C 8
ATOM 9927 O O . GLY A 1 37 ? 5.012 -5.067 -11.807 1.00 0.00 37 GLY A O 8
ATOM 9931 N N . LYS A 1 38 ? 5.039 -3.104 -10.684 1.00 0.00 38 LYS A N 8
ATOM 9932 C CA . LYS A 1 38 ? 4.972 -3.726 -9.373 1.00 0.00 38 LYS A CA 8
ATOM 9933 C C . LYS A 1 38 ? 3.518 -3.742 -8.895 1.00 0.00 38 LYS A C 8
ATOM 9934 O O . LYS A 1 38 ? 2.603 -3.460 -9.668 1.00 0.00 38 LYS A O 8
ATOM 9953 N N . VAL A 1 39 ? 3.350 -4.074 -7.623 1.00 0.00 39 VAL A N 8
ATOM 9954 C CA . VAL A 1 39 ? 2.023 -4.130 -7.035 1.00 0.00 39 VAL A CA 8
ATOM 9955 C C . VAL A 1 39 ? 1.810 -2.901 -6.150 1.00 0.00 39 VAL A C 8
ATOM 9956 O O . VAL A 1 39 ? 2.540 -1.919 -6.260 1.00 0.00 39 VAL A O 8
ATOM 9969 N N . VAL A 1 40 ? 0.804 -2.996 -5.291 1.00 0.00 40 VAL A N 8
ATOM 9970 C CA . VAL A 1 40 ? 0.485 -1.903 -4.389 1.00 0.00 40 VAL A CA 8
ATOM 9971 C C . VAL A 1 40 ? -0.189 -2.462 -3.135 1.00 0.00 40 VAL A C 8
ATOM 9972 O O . VAL A 1 40 ? -1.407 -2.375 -2.989 1.00 0.00 40 VAL A O 8
ATOM 9985 N N . GLU A 1 41 ? 0.632 -3.026 -2.261 1.00 0.00 41 GLU A N 8
ATOM 9986 C CA . GLU A 1 41 ? 0.131 -3.602 -1.025 1.00 0.00 41 GLU A CA 8
ATOM 9987 C C . GLU A 1 41 ? 0.170 -2.563 0.098 1.00 0.00 41 GLU A C 8
ATOM 9988 O O . GLU A 1 41 ? 0.962 -2.684 1.032 1.00 0.00 41 GLU A O 8
ATOM 10001 N N . LEU A 1 42 ? -0.693 -1.565 -0.031 1.00 0.00 42 LEU A N 8
ATOM 10002 C CA . LEU A 1 42 ? -0.766 -0.506 0.960 1.00 0.00 42 LEU A CA 8
ATOM 10003 C C . LEU A 1 42 ? -1.280 -1.084 2.280 1.00 0.00 42 LEU A C 8
ATOM 10004 O O . LEU A 1 42 ? -1.513 -2.287 2.387 1.00 0.00 42 LEU A O 8
ATOM 10020 N N . GLY A 1 43 ? -1.443 -0.200 3.253 1.00 0.00 43 GLY A N 8
ATOM 10021 C CA . GLY A 1 43 ? -1.924 -0.607 4.563 1.00 0.00 43 GLY A CA 8
ATOM 10022 C C . GLY A 1 43 ? -1.530 0.411 5.634 1.00 0.00 43 GLY A C 8
ATOM 10023 O O . GLY A 1 43 ? -1.456 1.609 5.360 1.00 0.00 43 GLY A O 8
ATOM 10027 N N . CYS A 1 44 ? -1.286 -0.100 6.831 1.00 0.00 44 CYS A N 8
ATOM 10028 C CA . CYS A 1 44 ? -0.901 0.750 7.944 1.00 0.00 44 CYS A CA 8
ATOM 10029 C C . CYS A 1 44 ? 0.550 0.434 8.310 1.00 0.00 44 CYS A C 8
ATOM 10030 O O . CYS A 1 44 ? 1.040 -0.661 8.036 1.00 0.00 44 CYS A O 8
ATOM 10038 N N . ALA A 1 45 ? 1.201 1.414 8.922 1.00 0.00 45 ALA A N 8
ATOM 10039 C CA . ALA A 1 45 ? 2.586 1.254 9.328 1.00 0.00 45 ALA A CA 8
ATOM 10040 C C . ALA A 1 45 ? 2.977 2.406 10.256 1.00 0.00 45 ALA A C 8
ATOM 10041 O O . ALA A 1 45 ? 2.507 3.530 10.089 1.00 0.00 45 ALA A O 8
ATOM 10048 N N . ALA A 1 46 ? 3.831 2.085 11.217 1.00 0.00 46 ALA A N 8
ATOM 10049 C CA . ALA A 1 46 ? 4.290 3.078 12.173 1.00 0.00 46 ALA A CA 8
ATOM 10050 C C . ALA A 1 46 ? 4.846 4.287 11.419 1.00 0.00 46 ALA A C 8
ATOM 10051 O O . ALA A 1 46 ? 4.517 5.429 11.741 1.00 0.00 46 ALA A O 8
ATOM 10058 N N . THR A 1 47 ? 5.678 3.997 10.430 1.00 0.00 47 THR A N 8
ATOM 10059 C CA . THR A 1 47 ? 6.284 5.046 9.628 1.00 0.00 47 THR A CA 8
ATOM 10060 C C . THR A 1 47 ? 6.791 4.478 8.301 1.00 0.00 47 THR A C 8
ATOM 10061 O O . THR A 1 47 ? 6.963 3.267 8.165 1.00 0.00 47 THR A O 8
ATOM 10072 N N . CYS A 1 48 ? 7.015 5.378 7.356 1.00 0.00 48 CYS A N 8
ATOM 10073 C CA . CYS A 1 48 ? 7.500 4.981 6.044 1.00 0.00 48 CYS A CA 8
ATOM 10074 C C . CYS A 1 48 ? 8.431 3.781 6.219 1.00 0.00 48 CYS A C 8
ATOM 10075 O O . CYS A 1 48 ? 9.609 3.946 6.535 1.00 0.00 48 CYS A O 8
ATOM 10083 N N . PRO A 1 49 ? 7.855 2.569 5.999 1.00 0.00 49 PRO A N 8
ATOM 10084 C CA . PRO A 1 49 ? 8.621 1.342 6.130 1.00 0.00 49 PRO A CA 8
ATOM 10085 C C . PRO A 1 49 ? 9.558 1.151 4.935 1.00 0.00 49 PRO A C 8
ATOM 10086 O O . PRO A 1 49 ? 10.349 0.210 4.905 1.00 0.00 49 PRO A O 8
ATOM 10097 N N . SER A 1 50 ? 9.437 2.059 3.978 1.00 0.00 50 SER A N 8
ATOM 10098 C CA . SER A 1 50 ? 10.263 2.003 2.785 1.00 0.00 50 SER A CA 8
ATOM 10099 C C . SER A 1 50 ? 11.565 1.256 3.083 1.00 0.00 50 SER A C 8
ATOM 10100 O O . SER A 1 50 ? 12.156 1.433 4.145 1.00 0.00 50 SER A O 8
ATOM 10108 N N . LYS A 1 51 ? 11.972 0.437 2.125 1.00 0.00 51 LYS A N 8
ATOM 10109 C CA . LYS A 1 51 ? 13.191 -0.338 2.272 1.00 0.00 51 LYS A CA 8
ATOM 10110 C C . LYS A 1 51 ? 14.355 0.424 1.634 1.00 0.00 51 LYS A C 8
ATOM 10111 O O . LYS A 1 51 ? 14.726 1.500 2.100 1.00 0.00 51 LYS A O 8
ATOM 10130 N N . LYS A 1 52 ? 14.899 -0.163 0.579 1.00 0.00 52 LYS A N 8
ATOM 10131 C 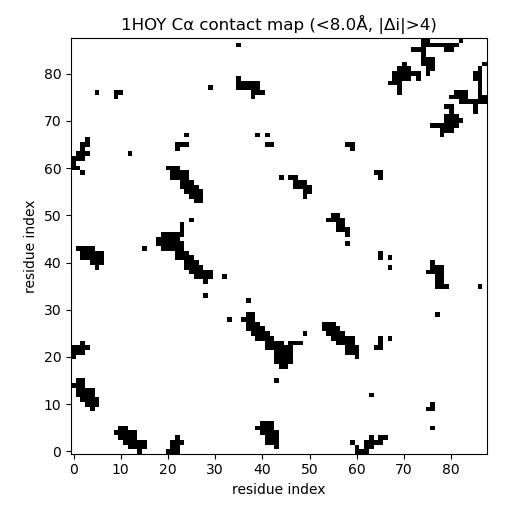CA . LYS A 1 52 ? 16.013 0.447 -0.127 1.00 0.00 52 LYS A CA 8
ATOM 10132 C C . LYS A 1 52 ? 16.046 -0.073 -1.565 1.00 0.00 52 LYS A C 8
ATOM 10133 O O . LYS A 1 52 ? 16.079 0.711 -2.512 1.00 0.00 52 LYS A O 8
ATOM 10152 N N . PRO A 1 53 ? 16.038 -1.428 -1.687 1.00 0.00 53 PRO A N 8
ATOM 10153 C CA . PRO A 1 53 ? 16.066 -2.062 -2.994 1.00 0.00 53 PRO A CA 8
ATOM 10154 C C . PRO A 1 53 ? 14.705 -1.955 -3.686 1.00 0.00 53 PRO A C 8
ATOM 10155 O O . PRO A 1 53 ? 14.323 -0.883 -4.148 1.00 0.00 53 PRO A O 8
ATOM 10166 N N . TYR A 1 54 ? 14.012 -3.085 -3.735 1.00 0.00 54 TYR A N 8
ATOM 10167 C CA . TYR A 1 54 ? 12.703 -3.131 -4.361 1.00 0.00 54 TYR A CA 8
ATOM 10168 C C . TYR A 1 54 ? 11.615 -2.661 -3.396 1.00 0.00 54 TYR A C 8
ATOM 10169 O O . TYR A 1 54 ? 10.835 -1.767 -3.721 1.00 0.00 54 TYR A O 8
ATOM 10187 N N . GLU A 1 55 ? 11.596 -3.283 -2.226 1.00 0.00 55 GLU A N 8
ATOM 10188 C CA . GLU A 1 55 ? 10.616 -2.938 -1.210 1.00 0.00 55 GLU A CA 8
ATOM 10189 C C . GLU A 1 55 ? 10.340 -1.434 -1.229 1.00 0.00 55 GLU A C 8
ATOM 10190 O O . GLU A 1 55 ? 10.764 -0.710 -0.329 1.00 0.00 55 GLU A O 8
ATOM 10203 N N . GLU A 1 56 ? 9.627 -1.008 -2.261 1.00 0.00 56 GLU A N 8
ATOM 10204 C CA . GLU A 1 56 ? 9.289 0.398 -2.408 1.00 0.00 56 GLU A CA 8
ATOM 10205 C C . GLU A 1 56 ? 8.001 0.716 -1.647 1.00 0.00 56 GLU A C 8
ATOM 10206 O O . GLU A 1 56 ? 6.907 0.604 -2.197 1.00 0.00 56 GLU A O 8
ATOM 10219 N N . VAL A 1 57 ? 8.174 1.106 -0.393 1.00 0.00 57 VAL A N 8
ATOM 10220 C CA . VAL A 1 57 ? 7.040 1.440 0.450 1.00 0.00 57 VAL A CA 8
ATOM 10221 C C . VAL A 1 57 ? 6.857 2.959 0.473 1.00 0.00 57 VAL A C 8
ATOM 10222 O O . VAL A 1 57 ? 7.796 3.705 0.199 1.00 0.00 57 VAL A O 8
ATOM 10235 N N . THR A 1 58 ? 5.642 3.373 0.801 1.00 0.00 58 THR A N 8
ATOM 10236 C CA . THR A 1 58 ? 5.323 4.789 0.863 1.00 0.00 58 THR A CA 8
ATOM 10237 C C . THR A 1 58 ? 4.691 5.135 2.212 1.00 0.00 58 THR A C 8
ATOM 10238 O O . THR A 1 58 ? 5.037 4.546 3.234 1.00 0.00 58 THR A O 8
ATOM 10249 N N . CYS A 1 59 ? 3.773 6.091 2.171 1.00 0.00 59 CYS A N 8
ATOM 10250 C CA . CYS A 1 59 ? 3.090 6.523 3.378 1.00 0.00 59 CYS A CA 8
ATOM 10251 C C . CYS A 1 59 ? 1.714 7.065 2.983 1.00 0.00 59 CYS A C 8
ATOM 10252 O O . CYS A 1 59 ? 1.422 7.223 1.797 1.00 0.00 59 CYS A O 8
ATOM 10260 N N . CYS A 1 60 ? 0.905 7.335 3.996 1.00 0.00 60 CYS A N 8
ATOM 10261 C CA . CYS A 1 60 ? -0.432 7.856 3.770 1.00 0.00 60 CYS A CA 8
ATOM 10262 C C . CYS A 1 60 ? -1.105 8.060 5.128 1.00 0.00 60 CYS A C 8
ATOM 10263 O O . CYS A 1 60 ? -1.347 7.099 5.856 1.00 0.00 60 CYS A O 8
ATOM 10271 N N . SER A 1 61 ? -1.386 9.320 5.430 1.00 0.00 61 SER A N 8
ATOM 10272 C CA . SER A 1 61 ? -2.025 9.663 6.688 1.00 0.00 61 SER A CA 8
ATOM 10273 C C . SER A 1 61 ? -3.459 10.136 6.435 1.00 0.00 61 SER A C 8
ATOM 10274 O O . SER A 1 61 ? -4.351 9.884 7.244 1.00 0.00 61 SER A O 8
ATOM 10282 N N . THR A 1 62 ? -3.634 10.813 5.310 1.00 0.00 62 THR A N 8
ATOM 10283 C CA . THR A 1 62 ? -4.943 11.324 4.941 1.00 0.00 62 THR A CA 8
ATOM 10284 C C . THR A 1 62 ? -6.001 10.226 5.070 1.00 0.00 62 THR A C 8
ATOM 10285 O O . THR A 1 62 ? -5.665 9.048 5.177 1.00 0.00 62 THR A O 8
ATOM 10296 N N . ASP A 1 63 ? -7.256 10.651 5.053 1.00 0.00 63 ASP A N 8
ATOM 10297 C CA . ASP A 1 63 ? -8.363 9.718 5.168 1.00 0.00 63 ASP A CA 8
ATOM 10298 C C . ASP A 1 63 ? -8.472 8.904 3.878 1.00 0.00 63 ASP A C 8
ATOM 10299 O O . ASP A 1 63 ? -8.961 9.402 2.863 1.00 0.00 63 ASP A O 8
ATOM 10309 N N . LYS A 1 64 ? -8.011 7.665 3.956 1.00 0.00 64 LYS A N 8
ATOM 10310 C CA . LYS A 1 64 ? -8.050 6.777 2.806 1.00 0.00 64 LYS A CA 8
ATOM 10311 C C . LYS A 1 64 ? -7.126 7.321 1.716 1.00 0.00 64 LYS A C 8
ATOM 10312 O O . LYS A 1 64 ? -7.536 7.462 0.563 1.00 0.00 64 LYS A O 8
ATOM 10331 N N . CYS A 1 65 ? -5.897 7.612 2.115 1.00 0.00 65 CYS A N 8
ATOM 10332 C CA . CYS A 1 65 ? -4.913 8.138 1.185 1.00 0.00 65 CYS A CA 8
ATOM 10333 C C . CYS A 1 65 ? -4.006 6.987 0.743 1.00 0.00 65 CYS A C 8
ATOM 10334 O O . CYS A 1 65 ? -2.849 7.205 0.388 1.00 0.00 65 CYS A O 8
ATOM 10342 N N . ASN A 1 66 ? -4.567 5.787 0.779 1.00 0.00 66 ASN A N 8
ATOM 10343 C CA . ASN A 1 66 ? -3.824 4.601 0.387 1.00 0.00 66 ASN A CA 8
ATOM 10344 C C . ASN A 1 66 ? -4.368 4.081 -0.944 1.00 0.00 66 ASN A C 8
ATOM 10345 O O . ASN A 1 66 ? -4.016 2.985 -1.378 1.00 0.00 66 ASN A O 8
ATOM 10356 N N . PRO A 1 67 ? -5.243 4.912 -1.573 1.00 0.00 67 PRO A N 8
ATOM 10357 C CA . PRO A 1 67 ? -5.838 4.546 -2.846 1.00 0.00 67 PRO A CA 8
ATOM 10358 C C . PRO A 1 67 ? -4.828 4.690 -3.986 1.00 0.00 67 PRO A C 8
ATOM 10359 O O . PRO A 1 67 ? -4.965 5.569 -4.836 1.00 0.00 67 PRO A O 8
ATOM 10370 N N . HIS A 1 68 ? -3.837 3.811 -3.969 1.00 0.00 68 HIS A N 8
ATOM 10371 C CA . HIS A 1 68 ? -2.803 3.830 -4.991 1.00 0.00 68 HIS A CA 8
ATOM 10372 C C . HIS A 1 68 ? -3.429 4.159 -6.348 1.00 0.00 68 HIS A C 8
ATOM 10373 O O . HIS A 1 68 ? -4.628 3.970 -6.544 1.00 0.00 68 HIS A O 8
ATOM 10388 N N . PRO A 1 69 ? -2.566 4.657 -7.271 1.00 0.00 69 PRO A N 8
ATOM 10389 C CA . PRO A 1 69 ? -3.022 5.014 -8.605 1.00 0.00 69 PRO A CA 8
ATOM 10390 C C . PRO A 1 69 ? -3.264 3.766 -9.455 1.00 0.00 69 PRO A C 8
ATOM 10391 O O . PRO A 1 69 ? -2.317 3.137 -9.926 1.00 0.00 69 PRO A O 8
ATOM 10402 N N . LYS A 1 70 ? -4.537 3.443 -9.626 1.00 0.00 70 LYS A N 8
ATOM 10403 C CA . LYS A 1 70 ? -4.917 2.281 -10.410 1.00 0.00 70 LYS A CA 8
ATOM 10404 C C . LYS A 1 70 ? -6.375 2.420 -10.849 1.00 0.00 70 LYS A C 8
ATOM 10405 O O . LYS A 1 70 ? -6.727 2.061 -11.972 1.00 0.00 70 LYS A O 8
ATOM 10424 N N . GLN A 1 71 ? -7.187 2.943 -9.941 1.00 0.00 71 GLN A N 8
ATOM 10425 C CA . GLN A 1 71 ? -8.599 3.135 -10.220 1.00 0.00 71 GLN A CA 8
ATOM 10426 C C . GLN A 1 71 ? -8.783 4.118 -11.379 1.00 0.00 71 GLN A C 8
ATOM 10427 O O . GLN A 1 71 ? -9.386 5.176 -11.209 1.00 0.00 71 GLN A O 8
ATOM 10441 N N . ARG A 1 72 ? -8.250 3.734 -12.529 1.00 0.00 72 ARG A N 8
ATOM 10442 C CA . ARG A 1 72 ? -8.346 4.569 -13.715 1.00 0.00 72 ARG A CA 8
ATOM 10443 C C . ARG A 1 72 ? -9.525 4.122 -14.582 1.00 0.00 72 ARG A C 8
ATOM 10444 O O . ARG A 1 72 ? -10.403 4.922 -14.903 1.00 0.00 72 ARG A O 8
ATOM 10465 N N . PRO A 1 73 ? -9.505 2.812 -14.949 1.00 0.00 73 PRO A N 8
ATOM 10466 C CA . PRO A 1 73 ? -10.562 2.250 -15.773 1.00 0.00 73 PRO A CA 8
ATOM 10467 C C . PRO A 1 73 ? -11.841 2.040 -14.960 1.00 0.00 73 PRO A C 8
ATOM 10468 O O . PRO A 1 73 ? -11.782 1.811 -13.753 1.00 0.00 73 PRO A O 8
ATOM 10479 N N . GLY A 1 74 ? -12.967 2.126 -15.654 1.00 0.00 74 GLY A N 8
ATOM 10480 C CA . GLY A 1 74 ? -14.257 1.949 -15.011 1.00 0.00 74 GLY A CA 8
ATOM 10481 C C . GLY A 1 74 ? -14.369 0.560 -14.379 1.00 0.00 74 GLY A C 8
ATOM 10482 O O . GLY A 1 74 ? -15.376 0.239 -13.750 1.00 0.00 74 GLY A O 8
ATOM 10486 N N . HIS B 2 1 ? -7.138 -9.926 -11.222 1.00 0.00 1 HIS B N 8
ATOM 10487 C CA . HIS B 2 1 ? -7.325 -9.967 -9.782 1.00 0.00 1 HIS B CA 8
ATOM 10488 C C . HIS B 2 1 ? -6.038 -9.523 -9.084 1.00 0.00 1 HIS B C 8
ATOM 10489 O O . HIS B 2 1 ? -5.168 -10.344 -8.797 1.00 0.00 1 HIS B O 8
ATOM 10504 N N . ARG B 2 2 ? -5.957 -8.225 -8.832 1.00 0.00 2 ARG B N 8
ATOM 10505 C CA . ARG B 2 2 ? -4.790 -7.661 -8.174 1.00 0.00 2 ARG B CA 8
ATOM 10506 C C . ARG B 2 2 ? -4.934 -6.144 -8.045 1.00 0.00 2 ARG B C 8
ATOM 10507 O O . ARG B 2 2 ? -5.793 -5.541 -8.688 1.00 0.00 2 ARG B O 8
ATOM 10528 N N . TYR B 2 3 ? -4.082 -5.570 -7.210 1.00 0.00 3 TYR B N 8
ATOM 10529 C CA . TYR B 2 3 ? -4.103 -4.134 -6.988 1.00 0.00 3 TYR B CA 8
ATOM 10530 C C . TYR B 2 3 ? -2.805 -3.484 -7.473 1.00 0.00 3 TYR B C 8
ATOM 10531 O O . TYR B 2 3 ? -2.182 -2.712 -6.743 1.00 0.00 3 TYR B O 8
ATOM 10549 N N . TYR B 2 4 ? -2.434 -3.821 -8.699 1.00 0.00 4 TYR B N 8
ATOM 10550 C CA . TYR B 2 4 ? -1.221 -3.281 -9.289 1.00 0.00 4 TYR B CA 8
ATOM 10551 C C . TYR B 2 4 ? -1.268 -1.752 -9.335 1.00 0.00 4 TYR B C 8
ATOM 10552 O O . TYR B 2 4 ? -2.097 -1.132 -8.670 1.00 0.00 4 TYR B O 8
ATOM 10570 N N . GLU B 2 5 ? -0.368 -1.187 -10.127 1.00 0.00 5 GLU B N 8
ATOM 10571 C CA . GLU B 2 5 ? -0.295 0.257 -10.268 1.00 0.00 5 GLU B CA 8
ATOM 10572 C C . GLU B 2 5 ? -0.822 0.683 -11.641 1.00 0.00 5 GLU B C 8
ATOM 10573 O O . GLU B 2 5 ? -0.274 1.591 -12.265 1.00 0.00 5 GLU B O 8
ATOM 10586 N N . SER B 2 6 ? -1.876 0.007 -12.070 1.00 0.00 6 SER B N 8
ATOM 10587 C CA . SER B 2 6 ? -2.482 0.303 -13.358 1.00 0.00 6 SER B CA 8
ATOM 10588 C C . SER B 2 6 ? -3.961 -0.085 -13.342 1.00 0.00 6 SER B C 8
ATOM 10589 O O . SER B 2 6 ? -4.643 0.012 -14.362 1.00 0.00 6 SER B O 8
ATOM 10597 N N . SER B 2 7 ? -4.415 -0.515 -12.173 1.00 0.00 7 SER B N 8
ATOM 10598 C CA . SER B 2 7 ? -5.802 -0.919 -12.012 1.00 0.00 7 SER B CA 8
ATOM 10599 C C . SER B 2 7 ? -6.067 -1.308 -10.556 1.00 0.00 7 SER B C 8
ATOM 10600 O O . SER B 2 7 ? -5.132 -1.561 -9.797 1.00 0.00 7 SER B O 8
ATOM 10608 N N . LEU B 2 8 ? -7.346 -1.344 -10.210 1.00 0.00 8 LEU B N 8
ATOM 10609 C CA . LEU B 2 8 ? -7.746 -1.697 -8.859 1.00 0.00 8 LEU B CA 8
ATOM 10610 C C . LEU B 2 8 ? -8.768 -2.833 -8.916 1.00 0.00 8 LEU B C 8
ATOM 10611 O O . LEU B 2 8 ? -8.936 -3.573 -7.947 1.00 0.00 8 LEU B O 8
ATOM 10627 N N . GLU B 2 9 ? -9.428 -2.936 -10.060 1.00 0.00 9 GLU B N 8
ATOM 10628 C CA . GLU B 2 9 ? -10.432 -3.969 -10.257 1.00 0.00 9 GLU B CA 8
ATOM 10629 C C . GLU B 2 9 ? -9.766 -5.283 -10.669 1.00 0.00 9 GLU B C 8
ATOM 10630 O O . GLU B 2 9 ? -8.789 -5.281 -11.414 1.00 0.00 9 GLU B O 8
ATOM 10643 N N . PRO B 2 10 ? -10.338 -6.404 -10.153 1.00 0.00 10 PRO B N 8
ATOM 10644 C CA . PRO B 2 10 ? -9.811 -7.723 -10.460 1.00 0.00 10 PRO B CA 8
ATOM 10645 C C . PRO B 2 10 ? -10.186 -8.146 -11.882 1.00 0.00 10 PRO B C 8
ATOM 10646 O O . PRO B 2 10 ? -10.475 -9.315 -12.131 1.00 0.00 10 PRO B O 8
ATOM 10657 N N . TRP B 2 11 ? -10.168 -7.171 -12.779 1.00 0.00 11 TRP B N 8
ATOM 10658 C CA . TRP B 2 11 ? -10.502 -7.426 -14.169 1.00 0.00 11 TRP B CA 8
ATOM 10659 C C . TRP B 2 11 ? -9.489 -6.684 -15.043 1.00 0.00 11 TRP B C 8
ATOM 10660 O O . TRP B 2 11 ? -9.088 -7.183 -16.094 1.00 0.00 11 TRP B O 8
ATOM 10681 N N . TYR B 2 12 ? -9.103 -5.506 -14.577 1.00 0.00 12 TYR B N 8
ATOM 10682 C CA . TYR B 2 12 ? -8.144 -4.691 -15.304 1.00 0.00 12 TYR B CA 8
ATOM 10683 C C . TYR B 2 12 ? -6.733 -4.872 -14.741 1.00 0.00 12 TYR B C 8
ATOM 10684 O O . TYR B 2 12 ? -5.750 -4.761 -15.472 1.00 0.00 12 TYR B O 8
ATOM 10702 N N . PRO B 2 13 ? -6.676 -5.153 -13.410 1.00 0.00 13 PRO B N 8
ATOM 10703 C CA . PRO B 2 13 ? -5.402 -5.352 -12.741 1.00 0.00 13 PRO B CA 8
ATOM 10704 C C . PRO B 2 13 ? -4.804 -6.715 -13.092 1.00 0.00 13 PRO B C 8
ATOM 10705 O O . PRO B 2 13 ? -3.608 -6.824 -13.354 1.00 0.00 13 PRO B O 8
ATOM 10716 N N . ASP B 2 14 ? -5.665 -7.722 -13.085 1.00 0.00 14 ASP B N 8
ATOM 10717 C CA . ASP B 2 14 ? -5.237 -9.075 -13.399 1.00 0.00 14 ASP B CA 8
ATOM 10718 C C . ASP B 2 14 ? -6.462 -9.928 -13.736 1.00 0.00 14 ASP B C 8
ATOM 10719 O O . ASP B 2 14 ? -6.970 -9.876 -14.854 1.00 0.00 14 ASP B O 8
ATOM 10729 N N . ILE A 1 1 ? -5.950 6.585 12.215 1.00 0.00 1 ILE A N 9
ATOM 10730 C CA . ILE A 1 1 ? -6.554 6.717 10.901 1.00 0.00 1 ILE A CA 9
ATOM 10731 C C . ILE A 1 1 ? -6.829 5.325 10.329 1.00 0.00 1 ILE A C 9
ATOM 10732 O O . ILE A 1 1 ? -6.717 4.327 11.037 1.00 0.00 1 ILE A O 9
ATOM 10748 N N . VAL A 1 2 ? -7.184 5.304 9.052 1.00 0.00 2 VAL A N 9
ATOM 10749 C CA . VAL A 1 2 ? -7.476 4.051 8.376 1.00 0.00 2 VAL A CA 9
ATOM 10750 C C . VAL A 1 2 ? -6.566 3.911 7.155 1.00 0.00 2 VAL A C 9
ATOM 10751 O O . VAL A 1 2 ? -6.068 4.906 6.631 1.00 0.00 2 VAL A O 9
ATOM 10764 N N . CYS A 1 3 ? -6.378 2.668 6.736 1.00 0.00 3 CYS A N 9
ATOM 10765 C CA . CYS A 1 3 ? -5.536 2.385 5.586 1.00 0.00 3 CYS A CA 9
ATOM 10766 C C . CYS A 1 3 ? -6.129 1.186 4.841 1.00 0.00 3 CYS A C 9
ATOM 10767 O O . CYS A 1 3 ? -6.756 0.321 5.449 1.00 0.00 3 CYS A O 9
ATOM 10775 N N . HIS A 1 4 ? -5.910 1.176 3.534 1.00 0.00 4 HIS A N 9
ATOM 10776 C CA . HIS A 1 4 ? -6.416 0.099 2.699 1.00 0.00 4 HIS A CA 9
ATOM 10777 C C . HIS A 1 4 ? -5.426 -1.068 2.714 1.00 0.00 4 HIS A C 9
ATOM 10778 O O . HIS A 1 4 ? -4.216 -0.861 2.799 1.00 0.00 4 HIS A O 9
ATOM 10793 N N . THR A 1 5 ? -5.978 -2.270 2.630 1.00 0.00 5 THR A N 9
ATOM 10794 C CA . THR A 1 5 ? -5.158 -3.470 2.632 1.00 0.00 5 THR A CA 9
ATOM 10795 C C . THR A 1 5 ? -5.212 -4.154 1.265 1.00 0.00 5 THR A C 9
ATOM 10796 O O . THR A 1 5 ? -6.263 -4.637 0.848 1.00 0.00 5 THR A O 9
ATOM 10807 N N . THR A 1 6 ? -4.062 -4.175 0.604 1.00 0.00 6 THR A N 9
ATOM 10808 C CA . THR A 1 6 ? -3.963 -4.792 -0.707 1.00 0.00 6 THR A CA 9
ATOM 10809 C C . THR A 1 6 ? -3.284 -6.158 -0.604 1.00 0.00 6 THR A C 9
ATOM 10810 O O . THR A 1 6 ? -3.372 -6.971 -1.526 1.00 0.00 6 THR A O 9
ATOM 10821 N N . ALA A 1 7 ? -2.623 -6.373 0.524 1.00 0.00 7 ALA A N 9
ATOM 10822 C CA . ALA A 1 7 ? -1.931 -7.627 0.759 1.00 0.00 7 ALA A CA 9
ATOM 10823 C C . ALA A 1 7 ? -2.912 -8.648 1.334 1.00 0.00 7 ALA A C 9
ATOM 10824 O O . ALA A 1 7 ? -2.993 -9.777 0.853 1.00 0.00 7 ALA A O 9
ATOM 10831 N N . THR A 1 8 ? -3.636 -8.215 2.356 1.00 0.00 8 THR A N 9
ATOM 10832 C CA . THR A 1 8 ? -4.611 -9.078 3.002 1.00 0.00 8 THR A CA 9
ATOM 10833 C C . THR A 1 8 ? -5.856 -9.227 2.126 1.00 0.00 8 THR A C 9
ATOM 10834 O O . THR A 1 8 ? -5.838 -9.950 1.132 1.00 0.00 8 THR A O 9
ATOM 10845 N N . SER A 1 9 ? -6.909 -8.530 2.527 1.00 0.00 9 SER A N 9
ATOM 10846 C CA . SER A 1 9 ? -8.161 -8.575 1.791 1.00 0.00 9 SER A CA 9
ATOM 10847 C C . SER A 1 9 ? -7.962 -8.008 0.384 1.00 0.00 9 SER A C 9
ATOM 10848 O O . SER A 1 9 ? -6.834 -7.919 -0.100 1.00 0.00 9 SER A O 9
ATOM 10856 N N . PRO A 1 10 ? -9.103 -7.630 -0.251 1.00 0.00 10 PRO A N 9
ATOM 10857 C CA . PRO A 1 10 ? -9.065 -7.074 -1.594 1.00 0.00 10 PRO A CA 9
ATOM 10858 C C . PRO A 1 10 ? -8.556 -5.633 -1.577 1.00 0.00 10 PRO A C 9
ATOM 10859 O O . PRO A 1 10 ? -7.597 -5.300 -2.272 1.00 0.00 10 PRO A O 9
ATOM 10870 N N . ILE A 1 11 ? -9.220 -4.814 -0.773 1.00 0.00 11 ILE A N 9
ATOM 10871 C CA . ILE A 1 11 ? -8.847 -3.415 -0.657 1.00 0.00 11 ILE A CA 9
ATOM 10872 C C . ILE A 1 11 ? -9.971 -2.649 0.044 1.00 0.00 11 ILE A C 9
ATOM 10873 O O . ILE A 1 11 ? -10.993 -2.342 -0.568 1.00 0.00 11 ILE A O 9
ATOM 10889 N N . SER A 1 12 ? -9.744 -2.362 1.318 1.00 0.00 12 SER A N 9
ATOM 10890 C CA . SER A 1 12 ? -10.726 -1.637 2.108 1.00 0.00 12 SER A CA 9
ATOM 10891 C C . SER A 1 12 ? -10.031 -0.886 3.245 1.00 0.00 12 SER A C 9
ATOM 10892 O O . SER A 1 12 ? -9.120 -1.417 3.879 1.00 0.00 12 SER A O 9
ATOM 10900 N N . ALA A 1 13 ? -10.486 0.338 3.469 1.00 0.00 13 ALA A N 9
ATOM 10901 C CA . ALA A 1 13 ? -9.919 1.168 4.518 1.00 0.00 13 ALA A CA 9
ATOM 10902 C C . ALA A 1 13 ? -10.441 0.692 5.876 1.00 0.00 13 ALA A C 9
ATOM 10903 O O . ALA A 1 13 ? -11.542 1.057 6.284 1.00 0.00 13 ALA A O 9
ATOM 10910 N N . VAL A 1 14 ? -9.625 -0.115 6.539 1.00 0.00 14 VAL A N 9
ATOM 10911 C CA . VAL A 1 14 ? -9.992 -0.644 7.841 1.00 0.00 14 VAL A CA 9
ATOM 10912 C C . VAL A 1 14 ? -8.900 -0.294 8.855 1.00 0.00 14 VAL A C 9
ATOM 10913 O O . VAL A 1 14 ? -7.719 -0.543 8.612 1.00 0.00 14 VAL A O 9
ATOM 10926 N N . THR A 1 15 ? -9.333 0.277 9.969 1.00 0.00 15 THR A N 9
ATOM 10927 C CA . THR A 1 15 ? -8.407 0.665 11.020 1.00 0.00 15 THR A CA 9
ATOM 10928 C C . THR A 1 15 ? -7.445 -0.484 11.332 1.00 0.00 15 THR A C 9
ATOM 10929 O O . THR A 1 15 ? -7.836 -1.651 11.309 1.00 0.00 15 THR A O 9
ATOM 10940 N N . CYS A 1 16 ? -6.205 -0.114 11.619 1.00 0.00 16 CYS A N 9
ATOM 10941 C CA . CYS A 1 16 ? -5.185 -1.098 11.936 1.00 0.00 16 CYS A CA 9
ATOM 10942 C C . CYS A 1 16 ? -5.025 -1.152 13.457 1.00 0.00 16 CYS A C 9
ATOM 10943 O O . CYS A 1 16 ? -5.684 -0.407 14.180 1.00 0.00 16 CYS A O 9
ATOM 10951 N N . PRO A 1 17 ? -4.122 -2.063 13.907 1.00 0.00 17 PRO A N 9
ATOM 10952 C CA . PRO A 1 17 ? -3.867 -2.224 15.329 1.00 0.00 17 PRO A CA 9
ATOM 10953 C C . PRO A 1 17 ? -3.021 -1.068 15.869 1.00 0.00 17 PRO A C 9
ATOM 10954 O O . PRO A 1 17 ? -2.725 -0.119 15.143 1.00 0.00 17 PRO A O 9
ATOM 10965 N N . PRO A 1 18 ? -2.647 -1.189 17.170 1.00 0.00 18 PRO A N 9
ATOM 10966 C CA . PRO A 1 18 ? -1.841 -0.166 17.814 1.00 0.00 18 PRO A CA 9
ATOM 10967 C C . PRO A 1 18 ? -0.383 -0.243 17.352 1.00 0.00 18 PRO A C 9
ATOM 10968 O O . PRO A 1 18 ? 0.301 -1.231 17.610 1.00 0.00 18 PRO A O 9
ATOM 10979 N N . GLY A 1 19 ? 0.045 0.813 16.677 1.00 0.00 19 GLY A N 9
ATOM 10980 C CA . GLY A 1 19 ? 1.407 0.879 16.175 1.00 0.00 19 GLY A CA 9
ATOM 10981 C C . GLY A 1 19 ? 1.494 1.773 14.938 1.00 0.00 19 GLY A C 9
ATOM 10982 O O . GLY A 1 19 ? 2.275 2.725 14.909 1.00 0.00 19 GLY A O 9
ATOM 10986 N N . GLU A 1 20 ? 0.683 1.437 13.946 1.00 0.00 20 GLU A N 9
ATOM 10987 C CA . GLU A 1 20 ? 0.659 2.199 12.709 1.00 0.00 20 GLU A CA 9
ATOM 10988 C C . GLU A 1 20 ? 0.098 3.601 12.959 1.00 0.00 20 GLU A C 9
ATOM 10989 O O . GLU A 1 20 ? -1.107 3.770 13.133 1.00 0.00 20 GLU A O 9
ATOM 11002 N N . ASN A 1 21 ? 1.002 4.570 12.970 1.00 0.00 21 ASN A N 9
ATOM 11003 C CA . ASN A 1 21 ? 0.613 5.952 13.196 1.00 0.00 21 ASN A CA 9
ATOM 11004 C C . ASN A 1 21 ? 0.182 6.580 11.869 1.00 0.00 21 ASN A C 9
ATOM 11005 O O . ASN A 1 21 ? -0.088 7.779 11.805 1.00 0.00 21 ASN A O 9
ATOM 11016 N N . LEU A 1 22 ? 0.131 5.743 10.844 1.00 0.00 22 LEU A N 9
ATOM 11017 C CA . LEU A 1 22 ? -0.262 6.201 9.522 1.00 0.00 22 LEU A CA 9
ATOM 11018 C C . LEU A 1 22 ? -0.396 4.997 8.589 1.00 0.00 22 LEU A C 9
ATOM 11019 O O . LEU A 1 22 ? -0.342 3.852 9.035 1.00 0.00 22 LEU A O 9
ATOM 11035 N N . CYS A 1 23 ? -0.563 5.297 7.308 1.00 0.00 23 CYS A N 9
ATOM 11036 C CA . CYS A 1 23 ? -0.703 4.253 6.307 1.00 0.00 23 CYS A CA 9
ATOM 11037 C C . CYS A 1 23 ? 0.616 4.141 5.541 1.00 0.00 23 CYS A C 9
ATOM 11038 O O . CYS A 1 23 ? 1.613 4.749 5.925 1.00 0.00 23 CYS A O 9
ATOM 11046 N N . TYR A 1 24 ? 0.577 3.361 4.471 1.00 0.00 24 TYR A N 9
ATOM 11047 C CA . TYR A 1 24 ? 1.757 3.162 3.647 1.00 0.00 24 TYR A CA 9
ATOM 11048 C C . TYR A 1 24 ? 1.394 2.484 2.325 1.00 0.00 24 TYR A C 9
ATOM 11049 O O . TYR A 1 24 ? 0.284 1.979 2.166 1.00 0.00 24 TYR A O 9
ATOM 11067 N N . ARG A 1 25 ? 2.353 2.493 1.409 1.00 0.00 25 ARG A N 9
ATOM 11068 C CA . ARG A 1 25 ? 2.148 1.885 0.106 1.00 0.00 25 ARG A CA 9
ATOM 11069 C C . ARG A 1 25 ? 3.383 1.082 -0.305 1.00 0.00 25 ARG A C 9
ATOM 11070 O O . ARG A 1 25 ? 4.363 1.648 -0.788 1.00 0.00 25 ARG A O 9
ATOM 11091 N N . LYS A 1 26 ? 3.296 -0.225 -0.099 1.00 0.00 26 LYS A N 9
ATOM 11092 C CA . LYS A 1 26 ? 4.395 -1.110 -0.442 1.00 0.00 26 LYS A CA 9
ATOM 11093 C C . LYS A 1 26 ? 4.334 -1.440 -1.934 1.00 0.00 26 LYS A C 9
ATOM 11094 O O . LYS A 1 26 ? 3.271 -1.359 -2.548 1.00 0.00 26 LYS A O 9
ATOM 11113 N N . MET A 1 27 ? 5.487 -1.802 -2.476 1.00 0.00 27 MET A N 9
ATOM 11114 C CA . MET A 1 27 ? 5.579 -2.142 -3.886 1.00 0.00 27 MET A CA 9
ATOM 11115 C C . MET A 1 27 ? 6.681 -3.175 -4.132 1.00 0.00 27 MET A C 9
ATOM 11116 O O . MET A 1 27 ? 7.673 -3.209 -3.407 1.00 0.00 27 MET A O 9
ATOM 11130 N N . TRP A 1 28 ? 6.468 -3.989 -5.154 1.00 0.00 28 TRP A N 9
ATOM 11131 C CA . TRP A 1 28 ? 7.430 -5.019 -5.503 1.00 0.00 28 TRP A CA 9
ATOM 11132 C C . TRP A 1 28 ? 7.074 -5.547 -6.894 1.00 0.00 28 TRP A C 9
ATOM 11133 O O . TRP A 1 28 ? 7.375 -4.907 -7.902 1.00 0.00 28 TRP A O 9
ATOM 11154 N N . CYS A 1 29 ? 6.437 -6.709 -6.906 1.00 0.00 29 CYS A N 9
ATOM 11155 C CA . CYS A 1 29 ? 6.036 -7.331 -8.157 1.00 0.00 29 CYS A CA 9
ATOM 11156 C C . CYS A 1 29 ? 5.256 -8.605 -7.832 1.00 0.00 29 CYS A C 9
ATOM 11157 O O . CYS A 1 29 ? 5.797 -9.533 -7.231 1.00 0.00 29 CYS A O 9
ATOM 11165 N N . ASP A 1 30 ? 3.998 -8.611 -8.244 1.00 0.00 30 ASP A N 9
ATOM 11166 C CA . ASP A 1 30 ? 3.136 -9.758 -8.004 1.00 0.00 30 ASP A CA 9
ATOM 11167 C C . ASP A 1 30 ? 3.873 -11.037 -8.407 1.00 0.00 30 ASP A C 9
ATOM 11168 O O . ASP A 1 30 ? 4.989 -10.979 -8.919 1.00 0.00 30 ASP A O 9
ATOM 11178 N N . ALA A 1 31 ? 3.219 -12.161 -8.157 1.00 0.00 31 ALA A N 9
ATOM 11179 C CA . ALA A 1 31 ? 3.798 -13.453 -8.487 1.00 0.00 31 ALA A CA 9
ATOM 11180 C C . ALA A 1 31 ? 3.813 -13.626 -10.007 1.00 0.00 31 ALA A C 9
ATOM 11181 O O . ALA A 1 31 ? 4.283 -14.644 -10.514 1.00 0.00 31 ALA A O 9
ATOM 11188 N N . PHE A 1 32 ? 3.294 -12.618 -10.692 1.00 0.00 32 PHE A N 9
ATOM 11189 C CA . PHE A 1 32 ? 3.241 -12.647 -12.144 1.00 0.00 32 PHE A CA 9
ATOM 11190 C C . PHE A 1 32 ? 4.040 -11.489 -12.744 1.00 0.00 32 PHE A C 9
ATOM 11191 O O . PHE A 1 32 ? 4.290 -11.461 -13.949 1.00 0.00 32 PHE A O 9
ATOM 11208 N N . CYS A 1 33 ? 4.419 -10.560 -11.877 1.00 0.00 33 CYS A N 9
ATOM 11209 C CA . CYS A 1 33 ? 5.184 -9.403 -12.307 1.00 0.00 33 CYS A CA 9
ATOM 11210 C C . CYS A 1 33 ? 4.676 -8.976 -13.686 1.00 0.00 33 CYS A C 9
ATOM 11211 O O . CYS A 1 33 ? 5.434 -8.957 -14.654 1.00 0.00 33 CYS A O 9
ATOM 11219 N N . SER A 1 34 ? 3.393 -8.643 -13.731 1.00 0.00 34 SER A N 9
ATOM 11220 C CA . SER A 1 34 ? 2.774 -8.218 -14.976 1.00 0.00 34 SER A CA 9
ATOM 11221 C C . SER A 1 34 ? 3.505 -6.994 -15.532 1.00 0.00 34 SER A C 9
ATOM 11222 O O . SER A 1 34 ? 4.413 -6.464 -14.893 1.00 0.00 34 SER A O 9
ATOM 11230 N N . SER A 1 35 ? 3.083 -6.581 -16.718 1.00 0.00 35 SER A N 9
ATOM 11231 C CA . SER A 1 35 ? 3.686 -5.431 -17.369 1.00 0.00 35 SER A CA 9
ATOM 11232 C C . SER A 1 35 ? 3.250 -4.144 -16.666 1.00 0.00 35 SER A C 9
ATOM 11233 O O . SER A 1 35 ? 3.690 -3.053 -17.029 1.00 0.00 35 SER A O 9
ATOM 11241 N N . ARG A 1 36 ? 2.390 -4.313 -15.673 1.00 0.00 36 ARG A N 9
ATOM 11242 C CA . ARG A 1 36 ? 1.889 -3.177 -14.915 1.00 0.00 36 ARG A CA 9
ATOM 11243 C C . ARG A 1 36 ? 2.939 -2.706 -13.908 1.00 0.00 36 ARG A C 9
ATOM 11244 O O . ARG A 1 36 ? 2.675 -1.818 -13.099 1.00 0.00 36 ARG A O 9
ATOM 11265 N N . GLY A 1 37 ? 4.110 -3.322 -13.990 1.00 0.00 37 GLY A N 9
ATOM 11266 C CA . GLY A 1 37 ? 5.201 -2.977 -13.094 1.00 0.00 37 GLY A CA 9
ATOM 11267 C C . GLY A 1 37 ? 5.124 -3.786 -11.798 1.00 0.00 37 GLY A C 9
ATOM 11268 O O . GLY A 1 37 ? 5.088 -5.015 -11.831 1.00 0.00 37 GLY A O 9
ATOM 11272 N N . LYS A 1 38 ? 5.102 -3.062 -10.688 1.00 0.00 38 LYS A N 9
ATOM 11273 C CA . LYS A 1 38 ? 5.031 -3.698 -9.383 1.00 0.00 38 LYS A CA 9
ATOM 11274 C C . LYS A 1 38 ? 3.576 -3.715 -8.908 1.00 0.00 38 LYS A C 9
ATOM 11275 O O . LYS A 1 38 ? 2.664 -3.427 -9.681 1.00 0.00 38 LYS A O 9
ATOM 11294 N N . VAL A 1 39 ? 3.407 -4.056 -7.639 1.00 0.00 39 VAL A N 9
ATOM 11295 C CA . VAL A 1 39 ? 2.078 -4.114 -7.052 1.00 0.00 39 VAL A CA 9
ATOM 11296 C C . VAL A 1 39 ? 1.861 -2.886 -6.167 1.00 0.00 39 VAL A C 9
ATOM 11297 O O . VAL A 1 39 ? 2.583 -1.896 -6.285 1.00 0.00 39 VAL A O 9
ATOM 11310 N N . VAL A 1 40 ? 0.864 -2.988 -5.301 1.00 0.00 40 VAL A N 9
ATOM 11311 C CA . VAL A 1 40 ? 0.543 -1.897 -4.397 1.00 0.00 40 VAL A CA 9
ATOM 11312 C C . VAL A 1 40 ? -0.129 -2.459 -3.143 1.00 0.00 40 VAL A C 9
ATOM 11313 O O . VAL A 1 40 ? -1.342 -2.350 -2.982 1.00 0.00 40 VAL A O 9
ATOM 11326 N N . GLU A 1 41 ? 0.692 -3.050 -2.286 1.00 0.00 41 GLU A N 9
ATOM 11327 C CA . GLU A 1 41 ? 0.192 -3.629 -1.051 1.00 0.00 41 GLU A CA 9
ATOM 11328 C C . GLU A 1 41 ? 0.215 -2.590 0.071 1.00 0.00 41 GLU A C 9
ATOM 11329 O O . GLU A 1 41 ? 0.994 -2.708 1.016 1.00 0.00 41 GLU A O 9
ATOM 11342 N N . LEU A 1 42 ? -0.650 -1.596 -0.069 1.00 0.00 42 LEU A N 9
ATOM 11343 C CA . LEU A 1 42 ? -0.739 -0.537 0.920 1.00 0.00 42 LEU A CA 9
ATOM 11344 C C . LEU A 1 42 ? -1.265 -1.116 2.235 1.00 0.00 42 LEU A C 9
ATOM 11345 O O . LEU A 1 42 ? -1.516 -2.316 2.333 1.00 0.00 42 LEU A O 9
ATOM 11361 N N . GLY A 1 43 ? -1.415 -0.237 3.215 1.00 0.00 43 GLY A N 9
ATOM 11362 C CA . GLY A 1 43 ? -1.904 -0.645 4.520 1.00 0.00 43 GLY A CA 9
ATOM 11363 C C . GLY A 1 43 ? -1.519 0.373 5.595 1.00 0.00 43 GLY A C 9
ATOM 11364 O O . GLY A 1 43 ? -1.442 1.570 5.321 1.00 0.00 43 GLY A O 9
ATOM 11368 N N . CYS A 1 44 ? -1.286 -0.139 6.794 1.00 0.00 44 CYS A N 9
ATOM 11369 C CA . CYS A 1 44 ? -0.910 0.710 7.911 1.00 0.00 44 CYS A CA 9
ATOM 11370 C C . CYS A 1 44 ? 0.541 0.401 8.283 1.00 0.00 44 CYS A C 9
ATOM 11371 O O . CYS A 1 44 ? 1.034 -0.693 8.016 1.00 0.00 44 CYS A O 9
ATOM 11379 N N . ALA A 1 45 ? 1.185 1.387 8.893 1.00 0.00 45 ALA A N 9
ATOM 11380 C CA . ALA A 1 45 ? 2.570 1.232 9.304 1.00 0.00 45 ALA A CA 9
ATOM 11381 C C . ALA A 1 45 ? 2.951 2.385 10.235 1.00 0.00 45 ALA A C 9
ATOM 11382 O O . ALA A 1 45 ? 2.485 3.510 10.060 1.00 0.00 45 ALA A O 9
ATOM 11389 N N . ALA A 1 46 ? 3.795 2.065 11.206 1.00 0.00 46 ALA A N 9
ATOM 11390 C CA . ALA A 1 46 ? 4.244 3.059 12.166 1.00 0.00 46 ALA A CA 9
ATOM 11391 C C . ALA A 1 46 ? 4.803 4.269 11.416 1.00 0.00 46 ALA A C 9
ATOM 11392 O O . ALA A 1 46 ? 4.470 5.410 11.733 1.00 0.00 46 ALA A O 9
ATOM 11399 N N . THR A 1 47 ? 5.647 3.979 10.435 1.00 0.00 47 THR A N 9
ATOM 11400 C CA . THR A 1 47 ? 6.256 5.029 9.638 1.00 0.00 47 THR A CA 9
ATOM 11401 C C . THR A 1 47 ? 6.775 4.460 8.315 1.00 0.00 47 THR A C 9
ATOM 11402 O O . THR A 1 47 ? 6.961 3.252 8.185 1.00 0.00 47 THR A O 9
ATOM 11413 N N . CYS A 1 48 ? 6.994 5.360 7.366 1.00 0.00 48 CYS A N 9
ATOM 11414 C CA . CYS A 1 48 ? 7.487 4.963 6.058 1.00 0.00 48 CYS A CA 9
ATOM 11415 C C . CYS A 1 48 ? 8.423 3.765 6.240 1.00 0.00 48 CYS A C 9
ATOM 11416 O O . CYS A 1 48 ? 9.596 3.935 6.567 1.00 0.00 48 CYS A O 9
ATOM 11424 N N . PRO A 1 49 ? 7.851 2.552 6.016 1.00 0.00 49 PRO A N 9
ATOM 11425 C CA . PRO A 1 49 ? 8.621 1.327 6.153 1.00 0.00 49 PRO A CA 9
ATOM 11426 C C . PRO A 1 49 ? 9.569 1.139 4.965 1.00 0.00 49 PRO A C 9
ATOM 11427 O O . PRO A 1 49 ? 10.357 0.195 4.938 1.00 0.00 49 PRO A O 9
ATOM 11438 N N . SER A 1 50 ? 9.461 2.055 4.013 1.00 0.00 50 SER A N 9
ATOM 11439 C CA . SER A 1 50 ? 10.298 2.003 2.826 1.00 0.00 50 SER A CA 9
ATOM 11440 C C . SER A 1 50 ? 11.596 1.254 3.134 1.00 0.00 50 SER A C 9
ATOM 11441 O O . SER A 1 50 ? 12.180 1.432 4.202 1.00 0.00 50 SER A O 9
ATOM 11449 N N . LYS A 1 51 ? 12.008 0.432 2.181 1.00 0.00 51 LYS A N 9
ATOM 11450 C CA . LYS A 1 51 ? 13.227 -0.344 2.336 1.00 0.00 51 LYS A CA 9
ATOM 11451 C C . LYS A 1 51 ? 14.398 0.422 1.720 1.00 0.00 51 LYS A C 9
ATOM 11452 O O . LYS A 1 51 ? 14.767 1.492 2.202 1.00 0.00 51 LYS A O 9
ATOM 11471 N N . LYS A 1 52 ? 14.949 -0.153 0.662 1.00 0.00 52 LYS A N 9
ATOM 11472 C CA . LYS A 1 52 ? 16.072 0.462 -0.026 1.00 0.00 52 LYS A CA 9
ATOM 11473 C C . LYS A 1 52 ? 16.129 -0.054 -1.464 1.00 0.00 52 LYS A C 9
ATOM 11474 O O . LYS A 1 52 ? 16.178 0.733 -2.409 1.00 0.00 52 LYS A O 9
ATOM 11493 N N . PRO A 1 53 ? 16.121 -1.409 -1.590 1.00 0.00 53 PRO A N 9
ATOM 11494 C CA . PRO A 1 53 ? 16.171 -2.039 -2.897 1.00 0.00 53 PRO A CA 9
ATOM 11495 C C . PRO A 1 53 ? 14.821 -1.931 -3.610 1.00 0.00 53 PRO A C 9
ATOM 11496 O O . PRO A 1 53 ? 14.449 -0.859 -4.083 1.00 0.00 53 PRO A O 9
ATOM 11507 N N . TYR A 1 54 ? 14.125 -3.057 -3.665 1.00 0.00 54 TYR A N 9
ATOM 11508 C CA . TYR A 1 54 ? 12.826 -3.102 -4.313 1.00 0.00 54 TYR A CA 9
ATOM 11509 C C . TYR A 1 54 ? 11.722 -2.636 -3.361 1.00 0.00 54 TYR A C 9
ATOM 11510 O O . TYR A 1 54 ? 10.944 -1.744 -3.694 1.00 0.00 54 TYR A O 9
ATOM 11528 N N . GLU A 1 55 ? 11.688 -3.263 -2.194 1.00 0.00 55 GLU A N 9
ATOM 11529 C CA . GLU A 1 55 ? 10.693 -2.926 -1.191 1.00 0.00 55 GLU A CA 9
ATOM 11530 C C . GLU A 1 55 ? 10.414 -1.422 -1.205 1.00 0.00 55 GLU A C 9
ATOM 11531 O O . GLU A 1 55 ? 10.840 -0.700 -0.305 1.00 0.00 55 GLU A O 9
ATOM 11544 N N . GLU A 1 56 ? 9.702 -0.994 -2.237 1.00 0.00 56 GLU A N 9
ATOM 11545 C CA . GLU A 1 56 ? 9.362 0.412 -2.380 1.00 0.00 56 GLU A CA 9
ATOM 11546 C C . GLU A 1 56 ? 8.065 0.723 -1.632 1.00 0.00 56 GLU A C 9
ATOM 11547 O O . GLU A 1 56 ? 6.976 0.608 -2.195 1.00 0.00 56 GLU A O 9
ATOM 11560 N N . VAL A 1 57 ? 8.221 1.111 -0.375 1.00 0.00 57 VAL A N 9
ATOM 11561 C CA . VAL A 1 57 ? 7.074 1.439 0.455 1.00 0.00 57 VAL A CA 9
ATOM 11562 C C . VAL A 1 57 ? 6.887 2.958 0.480 1.00 0.00 57 VAL A C 9
ATOM 11563 O O . VAL A 1 57 ? 7.825 3.708 0.215 1.00 0.00 57 VAL A O 9
ATOM 11576 N N . THR A 1 58 ? 5.668 3.365 0.801 1.00 0.00 58 THR A N 9
ATOM 11577 C CA . THR A 1 58 ? 5.344 4.781 0.864 1.00 0.00 58 THR A CA 9
ATOM 11578 C C . THR A 1 58 ? 4.699 5.121 2.210 1.00 0.00 58 THR A C 9
ATOM 11579 O O . THR A 1 58 ? 5.029 4.520 3.230 1.00 0.00 58 THR A O 9
ATOM 11590 N N . CYS A 1 59 ? 3.790 6.085 2.166 1.00 0.00 59 CYS A N 9
ATOM 11591 C CA . CYS A 1 59 ? 3.096 6.513 3.370 1.00 0.00 59 CYS A CA 9
ATOM 11592 C C . CYS A 1 59 ? 1.723 7.054 2.964 1.00 0.00 59 CYS A C 9
ATOM 11593 O O . CYS A 1 59 ? 1.440 7.216 1.778 1.00 0.00 59 CYS A O 9
ATOM 11601 N N . CYS A 1 60 ? 0.906 7.318 3.973 1.00 0.00 60 CYS A N 9
ATOM 11602 C CA . CYS A 1 60 ? -0.431 7.836 3.738 1.00 0.00 60 CYS A CA 9
ATOM 11603 C C . CYS A 1 60 ? -1.107 8.056 5.092 1.00 0.00 60 CYS A C 9
ATOM 11604 O O . CYS A 1 60 ? -1.362 7.101 5.824 1.00 0.00 60 CYS A O 9
ATOM 11612 N N . SER A 1 61 ? -1.378 9.319 5.385 1.00 0.00 61 SER A N 9
ATOM 11613 C CA . SER A 1 61 ? -2.020 9.676 6.640 1.00 0.00 61 SER A CA 9
ATOM 11614 C C . SER A 1 61 ? -3.449 10.153 6.378 1.00 0.00 61 SER A C 9
ATOM 11615 O O . SER A 1 61 ? -4.343 9.918 7.189 1.00 0.00 61 SER A O 9
ATOM 11623 N N . THR A 1 62 ? -3.621 10.816 5.244 1.00 0.00 62 THR A N 9
ATOM 11624 C CA . THR A 1 62 ? -4.927 11.328 4.866 1.00 0.00 62 THR A CA 9
ATOM 11625 C C . THR A 1 62 ? -5.987 10.233 4.993 1.00 0.00 62 THR A C 9
ATOM 11626 O O . THR A 1 62 ? -5.656 9.054 5.107 1.00 0.00 62 THR A O 9
ATOM 11637 N N . ASP A 1 63 ? -7.240 10.661 4.970 1.00 0.00 63 ASP A N 9
ATOM 11638 C CA . ASP A 1 63 ? -8.352 9.732 5.082 1.00 0.00 63 ASP A CA 9
ATOM 11639 C C . ASP A 1 63 ? -8.456 8.912 3.795 1.00 0.00 63 ASP A C 9
ATOM 11640 O O . ASP A 1 63 ? -8.935 9.407 2.776 1.00 0.00 63 ASP A O 9
ATOM 11650 N N . LYS A 1 64 ? -7.999 7.671 3.882 1.00 0.00 64 LYS A N 9
ATOM 11651 C CA . LYS A 1 64 ? -8.034 6.777 2.737 1.00 0.00 64 LYS A CA 9
ATOM 11652 C C . LYS A 1 64 ? -7.107 7.317 1.646 1.00 0.00 64 LYS A C 9
ATOM 11653 O O . LYS A 1 64 ? -7.518 7.467 0.495 1.00 0.00 64 LYS A O 9
ATOM 11672 N N . CYS A 1 65 ? -5.875 7.595 2.045 1.00 0.00 65 CYS A N 9
ATOM 11673 C CA . CYS A 1 65 ? -4.886 8.115 1.115 1.00 0.00 65 CYS A CA 9
ATOM 11674 C C . CYS A 1 65 ? -3.980 6.962 0.683 1.00 0.00 65 CYS A C 9
ATOM 11675 O O . CYS A 1 65 ? -2.822 7.177 0.328 1.00 0.00 65 CYS A O 9
ATOM 11683 N N . ASN A 1 66 ? -4.541 5.762 0.726 1.00 0.00 66 ASN A N 9
ATOM 11684 C CA . ASN A 1 66 ? -3.797 4.574 0.344 1.00 0.00 66 ASN A CA 9
ATOM 11685 C C . ASN A 1 66 ? -4.330 4.052 -0.992 1.00 0.00 66 ASN A C 9
ATOM 11686 O O . ASN A 1 66 ? -3.962 2.963 -1.429 1.00 0.00 66 ASN A O 9
ATOM 11697 N N . PRO A 1 67 ? -5.210 4.875 -1.622 1.00 0.00 67 PRO A N 9
ATOM 11698 C CA . PRO A 1 67 ? -5.799 4.509 -2.899 1.00 0.00 67 PRO A CA 9
ATOM 11699 C C . PRO A 1 67 ? -4.786 4.668 -4.034 1.00 0.00 67 PRO A C 9
ATOM 11700 O O . PRO A 1 67 ? -4.927 5.555 -4.875 1.00 0.00 67 PRO A O 9
ATOM 11711 N N . HIS A 1 68 ? -3.788 3.796 -4.021 1.00 0.00 68 HIS A N 9
ATOM 11712 C CA . HIS A 1 68 ? -2.752 3.831 -5.039 1.00 0.00 68 HIS A CA 9
ATOM 11713 C C . HIS A 1 68 ? -3.374 4.180 -6.393 1.00 0.00 68 HIS A C 9
ATOM 11714 O O . HIS A 1 68 ? -4.573 3.995 -6.596 1.00 0.00 68 HIS A O 9
ATOM 11729 N N . PRO A 1 69 ? -2.508 4.694 -7.308 1.00 0.00 69 PRO A N 9
ATOM 11730 C CA . PRO A 1 69 ? -2.960 5.072 -8.636 1.00 0.00 69 PRO A CA 9
ATOM 11731 C C . PRO A 1 69 ? -3.199 3.837 -9.506 1.00 0.00 69 PRO A C 9
ATOM 11732 O O . PRO A 1 69 ? -2.250 3.214 -9.982 1.00 0.00 69 PRO A O 9
ATOM 11743 N N . LYS A 1 70 ? -4.474 3.518 -9.686 1.00 0.00 70 LYS A N 9
ATOM 11744 C CA . LYS A 1 70 ? -4.850 2.368 -10.491 1.00 0.00 70 LYS A CA 9
ATOM 11745 C C . LYS A 1 70 ? -6.316 2.499 -10.905 1.00 0.00 70 LYS A C 9
ATOM 11746 O O . LYS A 1 70 ? -6.683 2.148 -12.026 1.00 0.00 70 LYS A O 9
ATOM 11765 N N . GLN A 1 71 ? -7.117 3.004 -9.978 1.00 0.00 71 GLN A N 9
ATOM 11766 C CA . GLN A 1 71 ? -8.536 3.185 -10.232 1.00 0.00 71 GLN A CA 9
ATOM 11767 C C . GLN A 1 71 ? -8.747 4.153 -11.399 1.00 0.00 71 GLN A C 9
ATOM 11768 O O . GLN A 1 71 ? -9.373 5.200 -11.236 1.00 0.00 71 GLN A O 9
ATOM 11782 N N . ARG A 1 72 ? -8.212 3.769 -12.548 1.00 0.00 72 ARG A N 9
ATOM 11783 C CA . ARG A 1 72 ? -8.333 4.590 -13.742 1.00 0.00 72 ARG A CA 9
ATOM 11784 C C . ARG A 1 72 ? -9.567 4.175 -14.547 1.00 0.00 72 ARG A C 9
ATOM 11785 O O . ARG A 1 72 ? -10.380 5.018 -14.922 1.00 0.00 72 ARG A O 9
ATOM 11806 N N . PRO A 1 73 ? -9.667 2.841 -14.798 1.00 0.00 73 PRO A N 9
ATOM 11807 C CA . PRO A 1 73 ? -10.787 2.304 -15.553 1.00 0.00 73 PRO A CA 9
ATOM 11808 C C . PRO A 1 73 ? -12.059 2.277 -14.703 1.00 0.00 73 PRO A C 9
ATOM 11809 O O . PRO A 1 73 ? -12.140 2.954 -13.679 1.00 0.00 73 PRO A O 9
ATOM 11820 N N . GLY A 1 74 ? -13.019 1.489 -15.159 1.00 0.00 74 GLY A N 9
ATOM 11821 C CA . GLY A 1 74 ? -14.284 1.363 -14.453 1.00 0.00 74 GLY A CA 9
ATOM 11822 C C . GLY A 1 74 ? -14.243 0.204 -13.455 1.00 0.00 74 GLY A C 9
ATOM 11823 O O . GLY A 1 74 ? -14.955 0.220 -12.451 1.00 0.00 74 GLY A O 9
ATOM 11827 N N . HIS B 2 1 ? -7.231 -9.917 -10.969 1.00 0.00 1 HIS B N 9
ATOM 11828 C CA . HIS B 2 1 ? -7.477 -9.945 -9.537 1.00 0.00 1 HIS B CA 9
ATOM 11829 C C . HIS B 2 1 ? -6.214 -9.507 -8.792 1.00 0.00 1 HIS B C 9
ATOM 11830 O O . HIS B 2 1 ? -5.519 -10.334 -8.202 1.00 0.00 1 HIS B O 9
ATOM 11845 N N . ARG B 2 2 ? -5.956 -8.209 -8.844 1.00 0.00 2 ARG B N 9
ATOM 11846 C CA . ARG B 2 2 ? -4.788 -7.652 -8.181 1.00 0.00 2 ARG B CA 9
ATOM 11847 C C . ARG B 2 2 ? -4.934 -6.135 -8.038 1.00 0.00 2 ARG B C 9
ATOM 11848 O O . ARG B 2 2 ? -5.820 -5.533 -8.642 1.00 0.00 2 ARG B O 9
ATOM 11869 N N . TYR B 2 3 ? -4.048 -5.562 -7.236 1.00 0.00 3 TYR B N 9
ATOM 11870 C CA . TYR B 2 3 ? -4.067 -4.127 -7.005 1.00 0.00 3 TYR B CA 9
ATOM 11871 C C . TYR B 2 3 ? -2.770 -3.477 -7.489 1.00 0.00 3 TYR B C 9
ATOM 11872 O O . TYR B 2 3 ? -2.156 -2.694 -6.766 1.00 0.00 3 TYR B O 9
ATOM 11890 N N . TYR B 2 4 ? -2.390 -3.826 -8.710 1.00 0.00 4 TYR B N 9
ATOM 11891 C CA . TYR B 2 4 ? -1.176 -3.287 -9.300 1.00 0.00 4 TYR B CA 9
ATOM 11892 C C . TYR B 2 4 ? -1.240 -1.761 -9.387 1.00 0.00 4 TYR B C 9
ATOM 11893 O O . TYR B 2 4 ? -2.095 -1.135 -8.761 1.00 0.00 4 TYR B O 9
ATOM 11911 N N . GLU B 2 5 ? -0.325 -1.207 -10.167 1.00 0.00 5 GLU B N 9
ATOM 11912 C CA . GLU B 2 5 ? -0.265 0.235 -10.344 1.00 0.00 5 GLU B CA 9
ATOM 11913 C C . GLU B 2 5 ? -0.784 0.621 -11.730 1.00 0.00 5 GLU B C 9
ATOM 11914 O O . GLU B 2 5 ? -0.218 1.494 -12.387 1.00 0.00 5 GLU B O 9
ATOM 11927 N N . SER B 2 6 ? -1.854 -0.046 -12.135 1.00 0.00 6 SER B N 9
ATOM 11928 C CA . SER B 2 6 ? -2.456 0.216 -13.430 1.00 0.00 6 SER B CA 9
ATOM 11929 C C . SER B 2 6 ? -3.965 -0.030 -13.367 1.00 0.00 6 SER B C 9
ATOM 11930 O O . SER B 2 6 ? -4.686 0.269 -14.318 1.00 0.00 6 SER B O 9
ATOM 11938 N N . SER B 2 7 ? -4.397 -0.572 -12.239 1.00 0.00 7 SER B N 9
ATOM 11939 C CA . SER B 2 7 ? -5.806 -0.862 -12.039 1.00 0.00 7 SER B CA 9
ATOM 11940 C C . SER B 2 7 ? -6.057 -1.267 -10.585 1.00 0.00 7 SER B C 9
ATOM 11941 O O . SER B 2 7 ? -5.115 -1.533 -9.839 1.00 0.00 7 SER B O 9
ATOM 11949 N N . LEU B 2 8 ? -7.332 -1.301 -10.224 1.00 0.00 8 LEU B N 9
ATOM 11950 C CA . LEU B 2 8 ? -7.717 -1.668 -8.873 1.00 0.00 8 LEU B CA 9
ATOM 11951 C C . LEU B 2 8 ? -8.751 -2.795 -8.932 1.00 0.00 8 LEU B C 9
ATOM 11952 O O . LEU B 2 8 ? -8.920 -3.537 -7.965 1.00 0.00 8 LEU B O 9
ATOM 11968 N N . GLU B 2 9 ? -9.415 -2.888 -10.073 1.00 0.00 9 GLU B N 9
ATOM 11969 C CA . GLU B 2 9 ? -10.428 -3.911 -10.271 1.00 0.00 9 GLU B CA 9
ATOM 11970 C C . GLU B 2 9 ? -9.771 -5.246 -10.628 1.00 0.00 9 GLU B C 9
ATOM 11971 O O . GLU B 2 9 ? -8.751 -5.275 -11.314 1.00 0.00 9 GLU B O 9
ATOM 11984 N N . PRO B 2 10 ? -10.400 -6.347 -10.135 1.00 0.00 10 PRO B N 9
ATOM 11985 C CA . PRO B 2 10 ? -9.887 -7.681 -10.396 1.00 0.00 10 PRO B CA 9
ATOM 11986 C C . PRO B 2 10 ? -10.187 -8.112 -11.833 1.00 0.00 10 PRO B C 9
ATOM 11987 O O . PRO B 2 10 ? -10.217 -9.304 -12.135 1.00 0.00 10 PRO B O 9
ATOM 11998 N N . TRP B 2 11 ? -10.398 -7.118 -12.684 1.00 0.00 11 TRP B N 9
ATOM 11999 C CA . TRP B 2 11 ? -10.693 -7.378 -14.081 1.00 0.00 11 TRP B CA 9
ATOM 12000 C C . TRP B 2 11 ? -9.670 -6.621 -14.931 1.00 0.00 11 TRP B C 9
ATOM 12001 O O . TRP B 2 11 ? -9.216 -7.124 -15.957 1.00 0.00 11 TRP B O 9
ATOM 12022 N N . TYR B 2 12 ? -9.339 -5.424 -14.472 1.00 0.00 12 TYR B N 9
ATOM 12023 C CA . TYR B 2 12 ? -8.379 -4.592 -15.176 1.00 0.00 12 TYR B CA 9
ATOM 12024 C C . TYR B 2 12 ? -6.955 -4.854 -14.679 1.00 0.00 12 TYR B C 9
ATOM 12025 O O . TYR B 2 12 ? -6.006 -4.821 -15.460 1.00 0.00 12 TYR B O 9
ATOM 12043 N N . PRO B 2 13 ? -6.851 -5.118 -13.349 1.00 0.00 13 PRO B N 9
ATOM 12044 C CA . PRO B 2 13 ? -5.561 -5.386 -12.738 1.00 0.00 13 PRO B CA 9
ATOM 12045 C C . PRO B 2 13 ? -5.070 -6.791 -13.090 1.00 0.00 13 PRO B C 9
ATOM 12046 O O . PRO B 2 13 ? -3.883 -6.994 -13.341 1.00 0.00 13 PRO B O 9
ATOM 12057 N N . ASP B 2 14 ? -6.009 -7.727 -13.096 1.00 0.00 14 ASP B N 9
ATOM 12058 C CA . ASP B 2 14 ? -5.686 -9.108 -13.413 1.00 0.00 14 ASP B CA 9
ATOM 12059 C C . ASP B 2 14 ? -6.981 -9.918 -13.520 1.00 0.00 14 ASP B C 9
ATOM 12060 O O . ASP B 2 14 ? -8.006 -9.401 -13.960 1.00 0.00 14 ASP B O 9
ATOM 12070 N N . ILE A 1 1 ? -5.862 6.503 12.379 1.00 0.00 1 ILE A N 10
ATOM 12071 C CA . ILE A 1 1 ? -6.490 6.639 11.076 1.00 0.00 1 ILE A CA 10
ATOM 12072 C C . ILE A 1 1 ? -6.766 5.249 10.500 1.00 0.00 1 ILE A C 10
ATOM 12073 O O . ILE A 1 1 ? -6.639 4.247 11.201 1.00 0.00 1 ILE A O 10
ATOM 12089 N N . VAL A 1 2 ? -7.141 5.234 9.229 1.00 0.00 2 VAL A N 10
ATOM 12090 C CA . VAL A 1 2 ? -7.436 3.982 8.551 1.00 0.00 2 VAL A CA 10
ATOM 12091 C C . VAL A 1 2 ? -6.548 3.856 7.311 1.00 0.00 2 VAL A C 10
ATOM 12092 O O . VAL A 1 2 ? -6.081 4.860 6.773 1.00 0.00 2 VAL A O 10
ATOM 12105 N N . CYS A 1 3 ? -6.343 2.617 6.894 1.00 0.00 3 CYS A N 10
ATOM 12106 C CA . CYS A 1 3 ? -5.519 2.347 5.727 1.00 0.00 3 CYS A CA 10
ATOM 12107 C C . CYS A 1 3 ? -6.110 1.143 4.989 1.00 0.00 3 CYS A C 10
ATOM 12108 O O . CYS A 1 3 ? -6.715 0.269 5.607 1.00 0.00 3 CYS A O 10
ATOM 12116 N N . HIS A 1 4 ? -5.915 1.140 3.679 1.00 0.00 4 HIS A N 10
ATOM 12117 C CA . HIS A 1 4 ? -6.421 0.058 2.851 1.00 0.00 4 HIS A CA 10
ATOM 12118 C C . HIS A 1 4 ? -5.421 -1.102 2.853 1.00 0.00 4 HIS A C 10
ATOM 12119 O O . HIS A 1 4 ? -4.212 -0.883 2.907 1.00 0.00 4 HIS A O 10
ATOM 12134 N N . THR A 1 5 ? -5.965 -2.308 2.794 1.00 0.00 5 THR A N 10
ATOM 12135 C CA . THR A 1 5 ? -5.136 -3.502 2.789 1.00 0.00 5 THR A CA 10
ATOM 12136 C C . THR A 1 5 ? -5.225 -4.206 1.434 1.00 0.00 5 THR A C 10
ATOM 12137 O O . THR A 1 5 ? -6.285 -4.701 1.056 1.00 0.00 5 THR A O 10
ATOM 12148 N N . THR A 1 6 ? -4.095 -4.231 0.741 1.00 0.00 6 THR A N 10
ATOM 12149 C CA . THR A 1 6 ? -4.032 -4.867 -0.565 1.00 0.00 6 THR A CA 10
ATOM 12150 C C . THR A 1 6 ? -3.384 -6.247 -0.454 1.00 0.00 6 THR A C 10
ATOM 12151 O O . THR A 1 6 ? -3.593 -7.106 -1.310 1.00 0.00 6 THR A O 10
ATOM 12162 N N . ALA A 1 7 ? -2.607 -6.418 0.606 1.00 0.00 7 ALA A N 10
ATOM 12163 C CA . ALA A 1 7 ? -1.926 -7.680 0.840 1.00 0.00 7 ALA A CA 10
ATOM 12164 C C . ALA A 1 7 ? -2.911 -8.683 1.443 1.00 0.00 7 ALA A C 10
ATOM 12165 O O . ALA A 1 7 ? -3.038 -9.804 0.955 1.00 0.00 7 ALA A O 10
ATOM 12172 N N . THR A 1 8 ? -3.584 -8.243 2.497 1.00 0.00 8 THR A N 10
ATOM 12173 C CA . THR A 1 8 ? -4.553 -9.089 3.171 1.00 0.00 8 THR A CA 10
ATOM 12174 C C . THR A 1 8 ? -5.813 -9.240 2.318 1.00 0.00 8 THR A C 10
ATOM 12175 O O . THR A 1 8 ? -5.810 -9.964 1.323 1.00 0.00 8 THR A O 10
ATOM 12186 N N . SER A 1 9 ? -6.862 -8.548 2.738 1.00 0.00 9 SER A N 10
ATOM 12187 C CA . SER A 1 9 ? -8.126 -8.598 2.024 1.00 0.00 9 SER A CA 10
ATOM 12188 C C . SER A 1 9 ? -7.951 -8.046 0.609 1.00 0.00 9 SER A C 10
ATOM 12189 O O . SER A 1 9 ? -6.832 -7.967 0.103 1.00 0.00 9 SER A O 10
ATOM 12197 N N . PRO A 1 10 ? -9.103 -7.670 -0.010 1.00 0.00 10 PRO A N 10
ATOM 12198 C CA . PRO A 1 10 ? -9.086 -7.129 -1.358 1.00 0.00 10 PRO A CA 10
ATOM 12199 C C . PRO A 1 10 ? -8.572 -5.689 -1.365 1.00 0.00 10 PRO A C 10
ATOM 12200 O O . PRO A 1 10 ? -7.616 -5.369 -2.072 1.00 0.00 10 PRO A O 10
ATOM 12211 N N . ILE A 1 11 ? -9.225 -4.856 -0.568 1.00 0.00 11 ILE A N 10
ATOM 12212 C CA . ILE A 1 11 ? -8.846 -3.457 -0.473 1.00 0.00 11 ILE A CA 10
ATOM 12213 C C . ILE A 1 11 ? -9.960 -2.676 0.227 1.00 0.00 11 ILE A C 10
ATOM 12214 O O . ILE A 1 11 ? -10.966 -2.334 -0.392 1.00 0.00 11 ILE A O 10
ATOM 12230 N N . SER A 1 12 ? -9.743 -2.418 1.508 1.00 0.00 12 SER A N 10
ATOM 12231 C CA . SER A 1 12 ? -10.717 -1.684 2.300 1.00 0.00 12 SER A CA 10
ATOM 12232 C C . SER A 1 12 ? -10.013 -0.937 3.433 1.00 0.00 12 SER A C 10
ATOM 12233 O O . SER A 1 12 ? -9.091 -1.466 4.052 1.00 0.00 12 SER A O 10
ATOM 12241 N N . ALA A 1 13 ? -10.474 0.282 3.671 1.00 0.00 13 ALA A N 10
ATOM 12242 C CA . ALA A 1 13 ? -9.901 1.108 4.719 1.00 0.00 13 ALA A CA 10
ATOM 12243 C C . ALA A 1 13 ? -10.401 0.620 6.080 1.00 0.00 13 ALA A C 10
ATOM 12244 O O . ALA A 1 13 ? -11.501 0.971 6.503 1.00 0.00 13 ALA A O 10
ATOM 12251 N N . VAL A 1 14 ? -9.570 -0.184 6.727 1.00 0.00 14 VAL A N 10
ATOM 12252 C CA . VAL A 1 14 ? -9.914 -0.725 8.030 1.00 0.00 14 VAL A CA 10
ATOM 12253 C C . VAL A 1 14 ? -8.812 -0.377 9.031 1.00 0.00 14 VAL A C 10
ATOM 12254 O O . VAL A 1 14 ? -7.633 -0.622 8.772 1.00 0.00 14 VAL A O 10
ATOM 12267 N N . THR A 1 15 ? -9.230 0.189 10.153 1.00 0.00 15 THR A N 10
ATOM 12268 C CA . THR A 1 15 ? -8.291 0.575 11.193 1.00 0.00 15 THR A CA 10
ATOM 12269 C C . THR A 1 15 ? -7.313 -0.567 11.478 1.00 0.00 15 THR A C 10
ATOM 12270 O O . THR A 1 15 ? -7.691 -1.737 11.445 1.00 0.00 15 THR A O 10
ATOM 12281 N N . CYS A 1 16 ? -6.074 -0.186 11.750 1.00 0.00 16 CYS A N 10
ATOM 12282 C CA . CYS A 1 16 ? -5.038 -1.163 12.039 1.00 0.00 16 CYS A CA 10
ATOM 12283 C C . CYS A 1 16 ? -4.850 -1.230 13.556 1.00 0.00 16 CYS A C 10
ATOM 12284 O O . CYS A 1 16 ? -5.504 -0.499 14.299 1.00 0.00 16 CYS A O 10
ATOM 12292 N N . PRO A 1 17 ? -3.929 -2.136 13.983 1.00 0.00 17 PRO A N 10
ATOM 12293 C CA . PRO A 1 17 ? -3.647 -2.307 15.399 1.00 0.00 17 PRO A CA 10
ATOM 12294 C C . PRO A 1 17 ? -2.806 -1.147 15.934 1.00 0.00 17 PRO A C 10
ATOM 12295 O O . PRO A 1 17 ? -2.529 -0.191 15.212 1.00 0.00 17 PRO A O 10
ATOM 12306 N N . PRO A 1 18 ? -2.411 -1.274 17.228 1.00 0.00 18 PRO A N 10
ATOM 12307 C CA . PRO A 1 18 ? -1.606 -0.248 17.870 1.00 0.00 18 PRO A CA 10
ATOM 12308 C C . PRO A 1 18 ? -0.156 -0.308 17.386 1.00 0.00 18 PRO A C 10
ATOM 12309 O O . PRO A 1 18 ? 0.538 -1.299 17.610 1.00 0.00 18 PRO A O 10
ATOM 12320 N N . GLY A 1 19 ? 0.260 0.766 16.730 1.00 0.00 19 GLY A N 10
ATOM 12321 C CA . GLY A 1 19 ? 1.616 0.850 16.212 1.00 0.00 19 GLY A CA 10
ATOM 12322 C C . GLY A 1 19 ? 1.676 1.752 14.978 1.00 0.00 19 GLY A C 10
ATOM 12323 O O . GLY A 1 19 ? 2.447 2.711 14.944 1.00 0.00 19 GLY A O 10
ATOM 12327 N N . GLU A 1 20 ? 0.855 1.413 13.995 1.00 0.00 20 GLU A N 10
ATOM 12328 C CA . GLU A 1 20 ? 0.808 2.181 12.762 1.00 0.00 20 GLU A CA 10
ATOM 12329 C C . GLU A 1 20 ? 0.246 3.577 13.029 1.00 0.00 20 GLU A C 10
ATOM 12330 O O . GLU A 1 20 ? -0.956 3.739 13.238 1.00 0.00 20 GLU A O 10
ATOM 12343 N N . ASN A 1 21 ? 1.141 4.554 13.014 1.00 0.00 21 ASN A N 10
ATOM 12344 C CA . ASN A 1 21 ? 0.751 5.933 13.252 1.00 0.00 21 ASN A CA 10
ATOM 12345 C C . ASN A 1 21 ? 0.296 6.565 11.934 1.00 0.00 21 ASN A C 10
ATOM 12346 O O . ASN A 1 21 ? 0.030 7.764 11.877 1.00 0.00 21 ASN A O 10
ATOM 12357 N N . LEU A 1 22 ? 0.220 5.728 10.910 1.00 0.00 22 LEU A N 10
ATOM 12358 C CA . LEU A 1 22 ? -0.197 6.190 9.597 1.00 0.00 22 LEU A CA 10
ATOM 12359 C C . LEU A 1 22 ? -0.336 4.989 8.659 1.00 0.00 22 LEU A C 10
ATOM 12360 O O . LEU A 1 22 ? -0.259 3.843 9.097 1.00 0.00 22 LEU A O 10
ATOM 12376 N N . CYS A 1 23 ? -0.536 5.293 7.385 1.00 0.00 23 CYS A N 10
ATOM 12377 C CA . CYS A 1 23 ? -0.686 4.254 6.382 1.00 0.00 23 CYS A CA 10
ATOM 12378 C C . CYS A 1 23 ? 0.621 4.153 5.594 1.00 0.00 23 CYS A C 10
ATOM 12379 O O . CYS A 1 23 ? 1.621 4.767 5.963 1.00 0.00 23 CYS A O 10
ATOM 12387 N N . TYR A 1 24 ? 0.573 3.374 4.523 1.00 0.00 24 TYR A N 10
ATOM 12388 C CA . TYR A 1 24 ? 1.741 3.187 3.681 1.00 0.00 24 TYR A CA 10
ATOM 12389 C C . TYR A 1 24 ? 1.362 2.513 2.361 1.00 0.00 24 TYR A C 10
ATOM 12390 O O . TYR A 1 24 ? 0.254 2.000 2.217 1.00 0.00 24 TYR A O 10
ATOM 12408 N N . ARG A 1 25 ? 2.304 2.537 1.429 1.00 0.00 25 ARG A N 10
ATOM 12409 C CA . ARG A 1 25 ? 2.083 1.934 0.125 1.00 0.00 25 ARG A CA 10
ATOM 12410 C C . ARG A 1 25 ? 3.313 1.134 -0.306 1.00 0.00 25 ARG A C 10
ATOM 12411 O O . ARG A 1 25 ? 4.286 1.703 -0.800 1.00 0.00 25 ARG A O 10
ATOM 12432 N N . LYS A 1 26 ? 3.232 -0.172 -0.103 1.00 0.00 26 LYS A N 10
ATOM 12433 C CA . LYS A 1 26 ? 4.326 -1.055 -0.464 1.00 0.00 26 LYS A CA 10
ATOM 12434 C C . LYS A 1 26 ? 4.243 -1.381 -1.956 1.00 0.00 26 LYS A C 10
ATOM 12435 O O . LYS A 1 26 ? 3.170 -1.307 -2.552 1.00 0.00 26 LYS A O 10
ATOM 12454 N N . MET A 1 27 ? 5.390 -1.733 -2.517 1.00 0.00 27 MET A N 10
ATOM 12455 C CA . MET A 1 27 ? 5.460 -2.069 -3.929 1.00 0.00 27 MET A CA 10
ATOM 12456 C C . MET A 1 27 ? 6.562 -3.097 -4.196 1.00 0.00 27 MET A C 10
ATOM 12457 O O . MET A 1 27 ? 7.572 -3.126 -3.493 1.00 0.00 27 MET A O 10
ATOM 12471 N N . TRP A 1 28 ? 6.332 -3.915 -5.211 1.00 0.00 28 TRP A N 10
ATOM 12472 C CA . TRP A 1 28 ? 7.293 -4.942 -5.577 1.00 0.00 28 TRP A CA 10
ATOM 12473 C C . TRP A 1 28 ? 6.912 -5.475 -6.959 1.00 0.00 28 TRP A C 10
ATOM 12474 O O . TRP A 1 28 ? 7.197 -4.840 -7.974 1.00 0.00 28 TRP A O 10
ATOM 12495 N N . CYS A 1 29 ? 6.274 -6.636 -6.957 1.00 0.00 29 CYS A N 10
ATOM 12496 C CA . CYS A 1 29 ? 5.850 -7.261 -8.198 1.00 0.00 29 CYS A CA 10
ATOM 12497 C C . CYS A 1 29 ? 5.065 -8.528 -7.854 1.00 0.00 29 CYS A C 10
ATOM 12498 O O . CYS A 1 29 ? 5.599 -9.445 -7.232 1.00 0.00 29 CYS A O 10
ATOM 12506 N N . ASP A 1 30 ? 3.808 -8.540 -8.274 1.00 0.00 30 ASP A N 10
ATOM 12507 C CA . ASP A 1 30 ? 2.943 -9.680 -8.019 1.00 0.00 30 ASP A CA 10
ATOM 12508 C C . ASP A 1 30 ? 3.682 -10.967 -8.389 1.00 0.00 30 ASP A C 10
ATOM 12509 O O . ASP A 1 30 ? 4.815 -10.923 -8.867 1.00 0.00 30 ASP A O 10
ATOM 12519 N N . ALA A 1 31 ? 3.011 -12.085 -8.155 1.00 0.00 31 ALA A N 10
ATOM 12520 C CA . ALA A 1 31 ? 3.589 -13.383 -8.458 1.00 0.00 31 ALA A CA 10
ATOM 12521 C C . ALA A 1 31 ? 3.607 -13.588 -9.973 1.00 0.00 31 ALA A C 10
ATOM 12522 O O . ALA A 1 31 ? 4.062 -14.622 -10.459 1.00 0.00 31 ALA A O 10
ATOM 12529 N N . PHE A 1 32 ? 3.105 -12.586 -10.680 1.00 0.00 32 PHE A N 10
ATOM 12530 C CA . PHE A 1 32 ? 3.057 -12.643 -12.131 1.00 0.00 32 PHE A CA 10
ATOM 12531 C C . PHE A 1 32 ? 3.841 -11.485 -12.751 1.00 0.00 32 PHE A C 10
ATOM 12532 O O . PHE A 1 32 ? 4.077 -11.467 -13.959 1.00 0.00 32 PHE A O 10
ATOM 12549 N N . CYS A 1 33 ? 4.223 -10.547 -11.899 1.00 0.00 33 CYS A N 10
ATOM 12550 C CA . CYS A 1 33 ? 4.977 -9.389 -12.348 1.00 0.00 33 CYS A CA 10
ATOM 12551 C C . CYS A 1 33 ? 4.442 -8.971 -13.718 1.00 0.00 33 CYS A C 10
ATOM 12552 O O . CYS A 1 33 ? 5.177 -8.979 -14.704 1.00 0.00 33 CYS A O 10
ATOM 12560 N N . SER A 1 34 ? 3.166 -8.613 -13.738 1.00 0.00 34 SER A N 10
ATOM 12561 C CA . SER A 1 34 ? 2.524 -8.194 -14.972 1.00 0.00 34 SER A CA 10
ATOM 12562 C C . SER A 1 34 ? 3.240 -6.968 -15.542 1.00 0.00 34 SER A C 10
ATOM 12563 O O . SER A 1 34 ? 4.151 -6.429 -14.916 1.00 0.00 34 SER A O 10
ATOM 12571 N N . SER A 1 35 ? 2.801 -6.563 -16.725 1.00 0.00 35 SER A N 10
ATOM 12572 C CA . SER A 1 35 ? 3.388 -5.411 -17.387 1.00 0.00 35 SER A CA 10
ATOM 12573 C C . SER A 1 35 ? 2.959 -4.124 -16.679 1.00 0.00 35 SER A C 10
ATOM 12574 O O . SER A 1 35 ? 3.396 -3.035 -17.045 1.00 0.00 35 SER A O 10
ATOM 12582 N N . ARG A 1 36 ? 2.109 -4.294 -15.677 1.00 0.00 36 ARG A N 10
ATOM 12583 C CA . ARG A 1 36 ? 1.616 -3.161 -14.915 1.00 0.00 36 ARG A CA 10
ATOM 12584 C C . ARG A 1 36 ? 2.682 -2.680 -13.927 1.00 0.00 36 ARG A C 10
ATOM 12585 O O . ARG A 1 36 ? 2.430 -1.783 -13.125 1.00 0.00 36 ARG A O 10
ATOM 12606 N N . GLY A 1 37 ? 3.849 -3.300 -14.020 1.00 0.00 37 GLY A N 10
ATOM 12607 C CA . GLY A 1 37 ? 4.955 -2.947 -13.145 1.00 0.00 37 GLY A CA 10
ATOM 12608 C C . GLY A 1 37 ? 4.900 -3.749 -11.842 1.00 0.00 37 GLY A C 10
ATOM 12609 O O . GLY A 1 37 ? 4.876 -4.978 -11.866 1.00 0.00 37 GLY A O 10
ATOM 12613 N N . LYS A 1 38 ? 4.883 -3.019 -10.737 1.00 0.00 38 LYS A N 10
ATOM 12614 C CA . LYS A 1 38 ? 4.832 -3.647 -9.427 1.00 0.00 38 LYS A CA 10
ATOM 12615 C C . LYS A 1 38 ? 3.384 -3.672 -8.933 1.00 0.00 38 LYS A C 10
ATOM 12616 O O . LYS A 1 38 ? 2.461 -3.392 -9.697 1.00 0.00 38 LYS A O 10
ATOM 12635 N N . VAL A 1 39 ? 3.232 -4.008 -7.661 1.00 0.00 39 VAL A N 10
ATOM 12636 C CA . VAL A 1 39 ? 1.912 -4.073 -7.058 1.00 0.00 39 VAL A CA 10
ATOM 12637 C C . VAL A 1 39 ? 1.703 -2.847 -6.166 1.00 0.00 39 VAL A C 10
ATOM 12638 O O . VAL A 1 39 ? 2.410 -1.849 -6.301 1.00 0.00 39 VAL A O 10
ATOM 12651 N N . VAL A 1 40 ? 0.728 -2.963 -5.276 1.00 0.00 40 VAL A N 10
ATOM 12652 C CA . VAL A 1 40 ? 0.417 -1.876 -4.363 1.00 0.00 40 VAL A CA 10
ATOM 12653 C C . VAL A 1 40 ? -0.226 -2.446 -3.098 1.00 0.00 40 VAL A C 10
ATOM 12654 O O . VAL A 1 40 ? -1.440 -2.358 -2.921 1.00 0.00 40 VAL A O 10
ATOM 12667 N N . GLU A 1 41 ? 0.617 -3.017 -2.251 1.00 0.00 41 GLU A N 10
ATOM 12668 C CA . GLU A 1 41 ? 0.146 -3.603 -1.006 1.00 0.00 41 GLU A CA 10
ATOM 12669 C C . GLU A 1 41 ? 0.187 -2.565 0.117 1.00 0.00 41 GLU A C 10
ATOM 12670 O O . GLU A 1 41 ? 0.988 -2.680 1.043 1.00 0.00 41 GLU A O 10
ATOM 12683 N N . LEU A 1 42 ? -0.687 -1.578 -0.001 1.00 0.00 42 LEU A N 10
ATOM 12684 C CA . LEU A 1 42 ? -0.762 -0.520 0.993 1.00 0.00 42 LEU A CA 10
ATOM 12685 C C . LEU A 1 42 ? -1.252 -1.107 2.319 1.00 0.00 42 LEU A C 10
ATOM 12686 O O . LEU A 1 42 ? -1.462 -2.313 2.429 1.00 0.00 42 LEU A O 10
ATOM 12702 N N . GLY A 1 43 ? -1.423 -0.223 3.292 1.00 0.00 43 GLY A N 10
ATOM 12703 C CA . GLY A 1 43 ? -1.885 -0.639 4.606 1.00 0.00 43 GLY A CA 10
ATOM 12704 C C . GLY A 1 43 ? -1.485 0.381 5.675 1.00 0.00 43 GLY A C 10
ATOM 12705 O O . GLY A 1 43 ? -1.428 1.579 5.403 1.00 0.00 43 GLY A O 10
ATOM 12709 N N . CYS A 1 44 ? -1.219 -0.134 6.867 1.00 0.00 44 CYS A N 10
ATOM 12710 C CA . CYS A 1 44 ? -0.827 0.717 7.978 1.00 0.00 44 CYS A CA 10
ATOM 12711 C C . CYS A 1 44 ? 0.633 0.413 8.324 1.00 0.00 44 CYS A C 10
ATOM 12712 O O . CYS A 1 44 ? 1.129 -0.675 8.034 1.00 0.00 44 CYS A O 10
ATOM 12720 N N . ALA A 1 45 ? 1.278 1.392 8.939 1.00 0.00 45 ALA A N 10
ATOM 12721 C CA . ALA A 1 45 ? 2.671 1.243 9.327 1.00 0.00 45 ALA A CA 10
ATOM 12722 C C . ALA A 1 45 ? 3.063 2.396 10.254 1.00 0.00 45 ALA A C 10
ATOM 12723 O O . ALA A 1 45 ? 2.595 3.520 10.085 1.00 0.00 45 ALA A O 10
ATOM 12730 N N . ALA A 1 46 ? 3.919 2.075 11.214 1.00 0.00 46 ALA A N 10
ATOM 12731 C CA . ALA A 1 46 ? 4.380 3.069 12.169 1.00 0.00 46 ALA A CA 10
ATOM 12732 C C . ALA A 1 46 ? 4.914 4.285 11.412 1.00 0.00 46 ALA A C 10
ATOM 12733 O O . ALA A 1 46 ? 4.575 5.423 11.739 1.00 0.00 46 ALA A O 10
ATOM 12740 N N . THR A 1 47 ? 5.741 4.008 10.417 1.00 0.00 47 THR A N 10
ATOM 12741 C CA . THR A 1 47 ? 6.327 5.067 9.611 1.00 0.00 47 THR A CA 10
ATOM 12742 C C . THR A 1 47 ? 6.825 4.509 8.276 1.00 0.00 47 THR A C 10
ATOM 12743 O O . THR A 1 47 ? 7.008 3.300 8.134 1.00 0.00 47 THR A O 10
ATOM 12754 N N . CYS A 1 48 ? 7.029 5.415 7.332 1.00 0.00 48 CYS A N 10
ATOM 12755 C CA . CYS A 1 48 ? 7.501 5.028 6.013 1.00 0.00 48 CYS A CA 10
ATOM 12756 C C . CYS A 1 48 ? 8.446 3.836 6.171 1.00 0.00 48 CYS A C 10
ATOM 12757 O O . CYS A 1 48 ? 9.625 4.009 6.473 1.00 0.00 48 CYS A O 10
ATOM 12765 N N . PRO A 1 49 ? 7.877 2.619 5.954 1.00 0.00 49 PRO A N 10
ATOM 12766 C CA . PRO A 1 49 ? 8.656 1.398 6.071 1.00 0.00 49 PRO A CA 10
ATOM 12767 C C . PRO A 1 49 ? 9.579 1.221 4.863 1.00 0.00 49 PRO A C 10
ATOM 12768 O O . PRO A 1 49 ? 10.381 0.288 4.821 1.00 0.00 49 PRO A O 10
ATOM 12779 N N . SER A 1 50 ? 9.437 2.129 3.910 1.00 0.00 50 SER A N 10
ATOM 12780 C CA . SER A 1 50 ? 10.248 2.084 2.705 1.00 0.00 50 SER A CA 10
ATOM 12781 C C . SER A 1 50 ? 11.562 1.353 2.986 1.00 0.00 50 SER A C 10
ATOM 12782 O O . SER A 1 50 ? 12.166 1.535 4.041 1.00 0.00 50 SER A O 10
ATOM 12790 N N . LYS A 1 51 ? 11.964 0.537 2.023 1.00 0.00 51 LYS A N 10
ATOM 12791 C CA . LYS A 1 51 ? 13.196 -0.224 2.153 1.00 0.00 51 LYS A CA 10
ATOM 12792 C C . LYS A 1 51 ? 14.342 0.553 1.503 1.00 0.00 51 LYS A C 10
ATOM 12793 O O . LYS A 1 51 ? 14.709 1.630 1.968 1.00 0.00 51 LYS A O 10
ATOM 12812 N N . LYS A 1 52 ? 14.877 -0.025 0.437 1.00 0.00 52 LYS A N 10
ATOM 12813 C CA . LYS A 1 52 ? 15.974 0.599 -0.281 1.00 0.00 52 LYS A CA 10
ATOM 12814 C C . LYS A 1 52 ? 15.996 0.081 -1.721 1.00 0.00 52 LYS A C 10
ATOM 12815 O O . LYS A 1 52 ? 16.012 0.865 -2.668 1.00 0.00 52 LYS A O 10
ATOM 12834 N N . PRO A 1 53 ? 15.998 -1.274 -1.843 1.00 0.00 53 PRO A N 10
ATOM 12835 C CA . PRO A 1 53 ? 16.018 -1.907 -3.151 1.00 0.00 53 PRO A CA 10
ATOM 12836 C C . PRO A 1 53 ? 14.649 -1.813 -3.828 1.00 0.00 53 PRO A C 10
ATOM 12837 O O . PRO A 1 53 ? 14.247 -0.741 -4.275 1.00 0.00 53 PRO A O 10
ATOM 12848 N N . TYR A 1 54 ? 13.972 -2.950 -3.881 1.00 0.00 54 TYR A N 10
ATOM 12849 C CA . TYR A 1 54 ? 12.657 -3.010 -4.496 1.00 0.00 54 TYR A CA 10
ATOM 12850 C C . TYR A 1 54 ? 11.574 -2.550 -3.518 1.00 0.00 54 TYR A C 10
ATOM 12851 O O . TYR A 1 54 ? 10.774 -1.674 -3.841 1.00 0.00 54 TYR A O 10
ATOM 12869 N N . GLU A 1 55 ? 11.584 -3.161 -2.343 1.00 0.00 55 GLU A N 10
ATOM 12870 C CA . GLU A 1 55 ? 10.611 -2.825 -1.317 1.00 0.00 55 GLU A CA 10
ATOM 12871 C C . GLU A 1 55 ? 10.332 -1.321 -1.324 1.00 0.00 55 GLU A C 10
ATOM 12872 O O . GLU A 1 55 ? 10.774 -0.600 -0.431 1.00 0.00 55 GLU A O 10
ATOM 12885 N N . GLU A 1 56 ? 9.597 -0.892 -2.340 1.00 0.00 56 GLU A N 10
ATOM 12886 C CA . GLU A 1 56 ? 9.254 0.513 -2.475 1.00 0.00 56 GLU A CA 10
ATOM 12887 C C . GLU A 1 56 ? 7.969 0.821 -1.703 1.00 0.00 56 GLU A C 10
ATOM 12888 O O . GLU A 1 56 ? 6.872 0.730 -2.255 1.00 0.00 56 GLU A O 10
ATOM 12901 N N . VAL A 1 57 ? 8.144 1.177 -0.440 1.00 0.00 57 VAL A N 10
ATOM 12902 C CA . VAL A 1 57 ? 7.013 1.500 0.412 1.00 0.00 57 VAL A CA 10
ATOM 12903 C C . VAL A 1 57 ? 6.819 3.016 0.445 1.00 0.00 57 VAL A C 10
ATOM 12904 O O . VAL A 1 57 ? 7.752 3.771 0.173 1.00 0.00 57 VAL A O 10
ATOM 12917 N N . THR A 1 58 ? 5.602 3.418 0.781 1.00 0.00 58 THR A N 10
ATOM 12918 C CA . THR A 1 58 ? 5.274 4.832 0.853 1.00 0.00 58 THR A CA 10
ATOM 12919 C C . THR A 1 58 ? 4.648 5.166 2.208 1.00 0.00 58 THR A C 10
ATOM 12920 O O . THR A 1 58 ? 5.004 4.572 3.223 1.00 0.00 58 THR A O 10
ATOM 12931 N N . CYS A 1 59 ? 3.725 6.117 2.179 1.00 0.00 59 CYS A N 10
ATOM 12932 C CA . CYS A 1 59 ? 3.046 6.538 3.393 1.00 0.00 59 CYS A CA 10
ATOM 12933 C C . CYS A 1 59 ? 1.663 7.068 3.010 1.00 0.00 59 CYS A C 10
ATOM 12934 O O . CYS A 1 59 ? 1.359 7.223 1.828 1.00 0.00 59 CYS A O 10
ATOM 12942 N N . CYS A 1 60 ? 0.864 7.335 4.032 1.00 0.00 60 CYS A N 10
ATOM 12943 C CA . CYS A 1 60 ? -0.481 7.845 3.817 1.00 0.00 60 CYS A CA 10
ATOM 12944 C C . CYS A 1 60 ? -1.139 8.051 5.182 1.00 0.00 60 CYS A C 10
ATOM 12945 O O . CYS A 1 60 ? -1.366 7.092 5.918 1.00 0.00 60 CYS A O 10
ATOM 12953 N N . SER A 1 61 ? -1.428 9.310 5.481 1.00 0.00 61 SER A N 10
ATOM 12954 C CA . SER A 1 61 ? -2.056 9.654 6.744 1.00 0.00 61 SER A CA 10
ATOM 12955 C C . SER A 1 61 ? -3.494 10.119 6.505 1.00 0.00 61 SER A C 10
ATOM 12956 O O . SER A 1 61 ? -4.377 9.865 7.322 1.00 0.00 61 SER A O 10
ATOM 12964 N N . THR A 1 62 ? -3.684 10.795 5.380 1.00 0.00 62 THR A N 10
ATOM 12965 C CA . THR A 1 62 ? -4.998 11.299 5.023 1.00 0.00 62 THR A CA 10
ATOM 12966 C C . THR A 1 62 ? -6.048 10.194 5.159 1.00 0.00 62 THR A C 10
ATOM 12967 O O . THR A 1 62 ? -5.707 9.016 5.254 1.00 0.00 62 THR A O 10
ATOM 12978 N N . ASP A 1 63 ? -7.306 10.613 5.164 1.00 0.00 63 ASP A N 10
ATOM 12979 C CA . ASP A 1 63 ? -8.407 9.674 5.287 1.00 0.00 63 ASP A CA 10
ATOM 12980 C C . ASP A 1 63 ? -8.520 8.856 3.999 1.00 0.00 63 ASP A C 10
ATOM 12981 O O . ASP A 1 63 ? -9.010 9.353 2.986 1.00 0.00 63 ASP A O 10
ATOM 12991 N N . LYS A 1 64 ? -8.060 7.617 4.081 1.00 0.00 64 LYS A N 10
ATOM 12992 C CA . LYS A 1 64 ? -8.104 6.725 2.935 1.00 0.00 64 LYS A CA 10
ATOM 12993 C C . LYS A 1 64 ? -7.195 7.274 1.833 1.00 0.00 64 LYS A C 10
ATOM 12994 O O . LYS A 1 64 ? -7.616 7.406 0.685 1.00 0.00 64 LYS A O 10
ATOM 13013 N N . CYS A 1 65 ? -5.965 7.577 2.221 1.00 0.00 65 CYS A N 10
ATOM 13014 C CA . CYS A 1 65 ? -4.994 8.109 1.281 1.00 0.00 65 CYS A CA 10
ATOM 13015 C C . CYS A 1 65 ? -4.085 6.963 0.829 1.00 0.00 65 CYS A C 10
ATOM 13016 O O . CYS A 1 65 ? -2.932 7.187 0.466 1.00 0.00 65 CYS A O 10
ATOM 13024 N N . ASN A 1 66 ? -4.640 5.760 0.869 1.00 0.00 66 ASN A N 10
ATOM 13025 C CA . ASN A 1 66 ? -3.894 4.580 0.468 1.00 0.00 66 ASN A CA 10
ATOM 13026 C C . ASN A 1 66 ? -4.451 4.054 -0.855 1.00 0.00 66 ASN A C 10
ATOM 13027 O O . ASN A 1 66 ? -4.106 2.954 -1.286 1.00 0.00 66 ASN A O 10
ATOM 13038 N N . PRO A 1 67 ? -5.326 4.885 -1.482 1.00 0.00 67 PRO A N 10
ATOM 13039 C CA . PRO A 1 67 ? -5.936 4.515 -2.748 1.00 0.00 67 PRO A CA 10
ATOM 13040 C C . PRO A 1 67 ? -4.935 4.648 -3.897 1.00 0.00 67 PRO A C 10
ATOM 13041 O O . PRO A 1 67 ? -5.067 5.533 -4.740 1.00 0.00 67 PRO A O 10
ATOM 13052 N N . HIS A 1 68 ? -3.956 3.755 -3.894 1.00 0.00 68 HIS A N 10
ATOM 13053 C CA . HIS A 1 68 ? -2.933 3.762 -4.925 1.00 0.00 68 HIS A CA 10
ATOM 13054 C C . HIS A 1 68 ? -3.563 4.132 -6.270 1.00 0.00 68 HIS A C 10
ATOM 13055 O O . HIS A 1 68 ? -4.762 3.947 -6.470 1.00 0.00 68 HIS A O 10
ATOM 13070 N N . PRO A 1 69 ? -2.702 4.662 -7.181 1.00 0.00 69 PRO A N 10
ATOM 13071 C CA . PRO A 1 69 ? -3.162 5.059 -8.500 1.00 0.00 69 PRO A CA 10
ATOM 13072 C C . PRO A 1 69 ? -3.404 3.835 -9.388 1.00 0.00 69 PRO A C 10
ATOM 13073 O O . PRO A 1 69 ? -2.457 3.236 -9.895 1.00 0.00 69 PRO A O 10
ATOM 13084 N N . LYS A 1 70 ? -4.676 3.503 -9.548 1.00 0.00 70 LYS A N 10
ATOM 13085 C CA . LYS A 1 70 ? -5.055 2.363 -10.365 1.00 0.00 70 LYS A CA 10
ATOM 13086 C C . LYS A 1 70 ? -6.544 2.453 -10.701 1.00 0.00 70 LYS A C 10
ATOM 13087 O O . LYS A 1 70 ? -6.953 2.129 -11.816 1.00 0.00 70 LYS A O 10
ATOM 13106 N N . GLN A 1 71 ? -7.315 2.896 -9.719 1.00 0.00 71 GLN A N 10
ATOM 13107 C CA . GLN A 1 71 ? -8.750 3.031 -9.896 1.00 0.00 71 GLN A CA 10
ATOM 13108 C C . GLN A 1 71 ? -9.052 3.937 -11.093 1.00 0.00 71 GLN A C 10
ATOM 13109 O O . GLN A 1 71 ? -9.385 5.109 -10.921 1.00 0.00 71 GLN A O 10
ATOM 13123 N N . ARG A 1 72 ? -8.927 3.359 -12.278 1.00 0.00 72 ARG A N 10
ATOM 13124 C CA . ARG A 1 72 ? -9.182 4.100 -13.502 1.00 0.00 72 ARG A CA 10
ATOM 13125 C C . ARG A 1 72 ? -9.474 3.136 -14.654 1.00 0.00 72 ARG A C 10
ATOM 13126 O O . ARG A 1 72 ? -8.722 2.189 -14.882 1.00 0.00 72 ARG A O 10
ATOM 13147 N N . PRO A 1 73 ? -10.596 3.418 -15.370 1.00 0.00 73 PRO A N 10
ATOM 13148 C CA . PRO A 1 73 ? -10.996 2.587 -16.492 1.00 0.00 73 PRO A CA 10
ATOM 13149 C C . PRO A 1 73 ? -10.111 2.850 -17.712 1.00 0.00 73 PRO A C 10
ATOM 13150 O O . PRO A 1 73 ? -10.343 3.799 -18.459 1.00 0.00 73 PRO A O 10
ATOM 13161 N N . GLY A 1 74 ? -9.113 1.993 -17.875 1.00 0.00 74 GLY A N 10
ATOM 13162 C CA . GLY A 1 74 ? -8.192 2.121 -18.992 1.00 0.00 74 GLY A CA 10
ATOM 13163 C C . GLY A 1 74 ? -7.139 1.010 -18.964 1.00 0.00 74 GLY A C 10
ATOM 13164 O O . GLY A 1 74 ? -6.252 0.971 -19.814 1.00 0.00 74 GLY A O 10
ATOM 13168 N N . HIS B 2 1 ? -7.485 -9.304 -11.005 1.00 0.00 1 HIS B N 10
ATOM 13169 C CA . HIS B 2 1 ? -7.571 -9.843 -9.660 1.00 0.00 1 HIS B CA 10
ATOM 13170 C C . HIS B 2 1 ? -6.327 -9.440 -8.864 1.00 0.00 1 HIS B C 10
ATOM 13171 O O . HIS B 2 1 ? -5.633 -10.296 -8.316 1.00 0.00 1 HIS B O 10
ATOM 13186 N N . ARG B 2 2 ? -6.084 -8.139 -8.826 1.00 0.00 2 ARG B N 10
ATOM 13187 C CA . ARG B 2 2 ? -4.936 -7.613 -8.108 1.00 0.00 2 ARG B CA 10
ATOM 13188 C C . ARG B 2 2 ? -5.088 -6.105 -7.895 1.00 0.00 2 ARG B C 10
ATOM 13189 O O . ARG B 2 2 ? -6.040 -5.499 -8.385 1.00 0.00 2 ARG B O 10
ATOM 13210 N N . TYR B 2 3 ? -4.136 -5.543 -7.165 1.00 0.00 3 TYR B N 10
ATOM 13211 C CA . TYR B 2 3 ? -4.153 -4.118 -6.882 1.00 0.00 3 TYR B CA 10
ATOM 13212 C C . TYR B 2 3 ? -2.922 -3.428 -7.473 1.00 0.00 3 TYR B C 10
ATOM 13213 O O . TYR B 2 3 ? -2.336 -2.548 -6.843 1.00 0.00 3 TYR B O 10
ATOM 13231 N N . TYR B 2 4 ? -2.566 -3.851 -8.677 1.00 0.00 4 TYR B N 10
ATOM 13232 C CA . TYR B 2 4 ? -1.416 -3.285 -9.360 1.00 0.00 4 TYR B CA 10
ATOM 13233 C C . TYR B 2 4 ? -1.560 -1.769 -9.510 1.00 0.00 4 TYR B C 10
ATOM 13234 O O . TYR B 2 4 ? -2.588 -1.200 -9.149 1.00 0.00 4 TYR B O 10
ATOM 13252 N N . GLU B 2 5 ? -0.513 -1.158 -10.047 1.00 0.00 5 GLU B N 10
ATOM 13253 C CA . GLU B 2 5 ? -0.511 0.280 -10.250 1.00 0.00 5 GLU B CA 10
ATOM 13254 C C . GLU B 2 5 ? -1.059 0.623 -11.636 1.00 0.00 5 GLU B C 10
ATOM 13255 O O . GLU B 2 5 ? -0.527 1.495 -12.322 1.00 0.00 5 GLU B O 10
ATOM 13268 N N . SER B 2 6 ? -2.118 -0.082 -12.009 1.00 0.00 6 SER B N 10
ATOM 13269 C CA . SER B 2 6 ? -2.745 0.135 -13.302 1.00 0.00 6 SER B CA 10
ATOM 13270 C C . SER B 2 6 ? -4.257 -0.063 -13.189 1.00 0.00 6 SER B C 10
ATOM 13271 O O . SER B 2 6 ? -5.008 0.344 -14.074 1.00 0.00 6 SER B O 10
ATOM 13279 N N . SER B 2 7 ? -4.660 -0.689 -12.094 1.00 0.00 7 SER B N 10
ATOM 13280 C CA . SER B 2 7 ? -6.070 -0.947 -11.853 1.00 0.00 7 SER B CA 10
ATOM 13281 C C . SER B 2 7 ? -6.291 -1.331 -10.389 1.00 0.00 7 SER B C 10
ATOM 13282 O O . SER B 2 7 ? -5.332 -1.536 -9.647 1.00 0.00 7 SER B O 10
ATOM 13290 N N . LEU B 2 8 ? -7.560 -1.419 -10.019 1.00 0.00 8 LEU B N 10
ATOM 13291 C CA . LEU B 2 8 ? -7.919 -1.775 -8.656 1.00 0.00 8 LEU B CA 10
ATOM 13292 C C . LEU B 2 8 ? -8.965 -2.891 -8.685 1.00 0.00 8 LEU B C 10
ATOM 13293 O O . LEU B 2 8 ? -9.153 -3.597 -7.694 1.00 0.00 8 LEU B O 10
ATOM 13309 N N . GLU B 2 9 ? -9.620 -3.016 -9.830 1.00 0.00 9 GLU B N 10
ATOM 13310 C CA . GLU B 2 9 ? -10.642 -4.034 -10.000 1.00 0.00 9 GLU B CA 10
ATOM 13311 C C . GLU B 2 9 ? -10.007 -5.362 -10.409 1.00 0.00 9 GLU B C 10
ATOM 13312 O O . GLU B 2 9 ? -9.024 -5.383 -11.148 1.00 0.00 9 GLU B O 10
ATOM 13325 N N . PRO B 2 10 ? -10.608 -6.470 -9.898 1.00 0.00 10 PRO B N 10
ATOM 13326 C CA . PRO B 2 10 ? -10.111 -7.801 -10.203 1.00 0.00 10 PRO B CA 10
ATOM 13327 C C . PRO B 2 10 ? -10.485 -8.213 -11.628 1.00 0.00 10 PRO B C 10
ATOM 13328 O O . PRO B 2 10 ? -10.803 -9.375 -11.879 1.00 0.00 10 PRO B O 10
ATOM 13339 N N . TRP B 2 11 ? -10.435 -7.238 -12.524 1.00 0.00 11 TRP B N 10
ATOM 13340 C CA . TRP B 2 11 ? -10.765 -7.486 -13.917 1.00 0.00 11 TRP B CA 10
ATOM 13341 C C . TRP B 2 11 ? -9.701 -6.807 -14.782 1.00 0.00 11 TRP B C 10
ATOM 13342 O O . TRP B 2 11 ? -9.267 -7.364 -15.790 1.00 0.00 11 TRP B O 10
ATOM 13363 N N . TYR B 2 12 ? -9.312 -5.613 -14.359 1.00 0.00 12 TYR B N 10
ATOM 13364 C CA . TYR B 2 12 ? -8.308 -4.853 -15.083 1.00 0.00 12 TYR B CA 10
ATOM 13365 C C . TYR B 2 12 ? -6.914 -5.090 -14.498 1.00 0.00 12 TYR B C 10
ATOM 13366 O O . TYR B 2 12 ? -5.920 -5.062 -15.222 1.00 0.00 12 TYR B O 10
ATOM 13384 N N . PRO B 2 13 ? -6.885 -5.324 -13.159 1.00 0.00 13 PRO B N 10
ATOM 13385 C CA . PRO B 2 13 ? -5.629 -5.566 -12.469 1.00 0.00 13 PRO B CA 10
ATOM 13386 C C . PRO B 2 13 ? -5.105 -6.974 -12.762 1.00 0.00 13 PRO B C 10
ATOM 13387 O O . PRO B 2 13 ? -3.903 -7.168 -12.941 1.00 0.00 13 PRO B O 10
ATOM 13398 N N . ASP B 2 14 ? -6.032 -7.920 -12.802 1.00 0.00 14 ASP B N 10
ATOM 13399 C CA . ASP B 2 14 ? -5.678 -9.304 -13.071 1.00 0.00 14 ASP B CA 10
ATOM 13400 C C . ASP B 2 14 ? -6.954 -10.114 -13.311 1.00 0.00 14 ASP B C 10
ATOM 13401 O O . ASP B 2 14 ? -7.322 -10.372 -14.456 1.00 0.00 14 ASP B O 10
ATOM 13411 N N . ILE A 1 1 ? -6.046 6.503 12.379 1.00 0.00 1 ILE A N 11
ATOM 13412 C CA . ILE A 1 1 ? -6.597 6.657 11.044 1.00 0.00 1 ILE A CA 11
ATOM 13413 C C . ILE A 1 1 ? -6.895 5.275 10.458 1.00 0.00 1 ILE A C 11
ATOM 13414 O O . ILE A 1 1 ? -6.877 4.275 11.174 1.00 0.00 1 ILE A O 11
ATOM 13430 N N . VAL A 1 2 ? -7.163 5.263 9.160 1.00 0.00 2 VAL A N 11
ATOM 13431 C CA . VAL A 1 2 ? -7.464 4.020 8.469 1.00 0.00 2 VAL A CA 11
ATOM 13432 C C . VAL A 1 2 ? -6.566 3.896 7.236 1.00 0.00 2 VAL A C 11
ATOM 13433 O O . VAL A 1 2 ? -6.075 4.898 6.718 1.00 0.00 2 VAL A O 11
ATOM 13446 N N . CYS A 1 3 ? -6.379 2.658 6.803 1.00 0.00 3 CYS A N 11
ATOM 13447 C CA . CYS A 1 3 ? -5.549 2.390 5.640 1.00 0.00 3 CYS A CA 11
ATOM 13448 C C . CYS A 1 3 ? -6.141 1.195 4.892 1.00 0.00 3 CYS A C 11
ATOM 13449 O O . CYS A 1 3 ? -6.766 0.326 5.499 1.00 0.00 3 CYS A O 11
ATOM 13457 N N . HIS A 1 4 ? -5.926 1.190 3.585 1.00 0.00 4 HIS A N 11
ATOM 13458 C CA . HIS A 1 4 ? -6.431 0.116 2.747 1.00 0.00 4 HIS A CA 11
ATOM 13459 C C . HIS A 1 4 ? -5.439 -1.050 2.754 1.00 0.00 4 HIS A C 11
ATOM 13460 O O . HIS A 1 4 ? -4.231 -0.840 2.830 1.00 0.00 4 HIS A O 11
ATOM 13475 N N . THR A 1 5 ? -5.990 -2.252 2.672 1.00 0.00 5 THR A N 11
ATOM 13476 C CA . THR A 1 5 ? -5.169 -3.452 2.669 1.00 0.00 5 THR A CA 11
ATOM 13477 C C . THR A 1 5 ? -5.239 -4.140 1.305 1.00 0.00 5 THR A C 11
ATOM 13478 O O . THR A 1 5 ? -6.293 -4.630 0.905 1.00 0.00 5 THR A O 11
ATOM 13489 N N . THR A 1 6 ? -4.100 -4.157 0.628 1.00 0.00 6 THR A N 11
ATOM 13490 C CA . THR A 1 6 ? -4.017 -4.778 -0.683 1.00 0.00 6 THR A CA 11
ATOM 13491 C C . THR A 1 6 ? -3.341 -6.148 -0.584 1.00 0.00 6 THR A C 11
ATOM 13492 O O . THR A 1 6 ? -3.458 -6.968 -1.491 1.00 0.00 6 THR A O 11
ATOM 13503 N N . ALA A 1 7 ? -2.648 -6.350 0.527 1.00 0.00 7 ALA A N 11
ATOM 13504 C CA . ALA A 1 7 ? -1.953 -7.605 0.756 1.00 0.00 7 ALA A CA 11
ATOM 13505 C C . ALA A 1 7 ? -2.931 -8.625 1.342 1.00 0.00 7 ALA A C 11
ATOM 13506 O O . ALA A 1 7 ? -3.019 -9.754 0.860 1.00 0.00 7 ALA A O 11
ATOM 13513 N N . THR A 1 8 ? -3.643 -8.193 2.372 1.00 0.00 8 THR A N 11
ATOM 13514 C CA . THR A 1 8 ? -4.611 -9.053 3.029 1.00 0.00 8 THR A CA 11
ATOM 13515 C C . THR A 1 8 ? -5.863 -9.205 2.162 1.00 0.00 8 THR A C 11
ATOM 13516 O O . THR A 1 8 ? -5.853 -9.940 1.174 1.00 0.00 8 THR A O 11
ATOM 13527 N N . SER A 1 9 ? -6.911 -8.501 2.564 1.00 0.00 9 SER A N 11
ATOM 13528 C CA . SER A 1 9 ? -8.168 -8.548 1.837 1.00 0.00 9 SER A CA 11
ATOM 13529 C C . SER A 1 9 ? -7.979 -7.982 0.429 1.00 0.00 9 SER A C 11
ATOM 13530 O O . SER A 1 9 ? -6.855 -7.888 -0.062 1.00 0.00 9 SER A O 11
ATOM 13538 N N . PRO A 1 10 ? -9.127 -7.609 -0.200 1.00 0.00 10 PRO A N 11
ATOM 13539 C CA . PRO A 1 10 ? -9.099 -7.055 -1.542 1.00 0.00 10 PRO A CA 11
ATOM 13540 C C . PRO A 1 10 ? -8.596 -5.609 -1.529 1.00 0.00 10 PRO A C 11
ATOM 13541 O O . PRO A 1 10 ? -7.646 -5.272 -2.232 1.00 0.00 10 PRO A O 11
ATOM 13552 N N . ILE A 1 11 ? -9.256 -4.794 -0.718 1.00 0.00 11 ILE A N 11
ATOM 13553 C CA . ILE A 1 11 ? -8.888 -3.394 -0.603 1.00 0.00 11 ILE A CA 11
ATOM 13554 C C . ILE A 1 11 ? -10.006 -2.635 0.115 1.00 0.00 11 ILE A C 11
ATOM 13555 O O . ILE A 1 11 ? -11.042 -2.339 -0.479 1.00 0.00 11 ILE A O 11
ATOM 13571 N N . SER A 1 12 ? -9.759 -2.342 1.382 1.00 0.00 12 SER A N 11
ATOM 13572 C CA . SER A 1 12 ? -10.732 -1.622 2.188 1.00 0.00 12 SER A CA 11
ATOM 13573 C C . SER A 1 12 ? -10.024 -0.873 3.319 1.00 0.00 12 SER A C 11
ATOM 13574 O O . SER A 1 12 ? -9.098 -1.400 3.933 1.00 0.00 12 SER A O 11
ATOM 13582 N N . ALA A 1 13 ? -10.487 0.344 3.559 1.00 0.00 13 ALA A N 11
ATOM 13583 C CA . ALA A 1 13 ? -9.908 1.172 4.604 1.00 0.00 13 ALA A CA 11
ATOM 13584 C C . ALA A 1 13 ? -10.409 0.688 5.967 1.00 0.00 13 ALA A C 11
ATOM 13585 O O . ALA A 1 13 ? -11.534 0.991 6.361 1.00 0.00 13 ALA A O 11
ATOM 13592 N N . VAL A 1 14 ? -9.550 -0.054 6.648 1.00 0.00 14 VAL A N 11
ATOM 13593 C CA . VAL A 1 14 ? -9.890 -0.584 7.957 1.00 0.00 14 VAL A CA 11
ATOM 13594 C C . VAL A 1 14 ? -8.773 -0.246 8.946 1.00 0.00 14 VAL A C 11
ATOM 13595 O O . VAL A 1 14 ? -7.606 -0.544 8.694 1.00 0.00 14 VAL A O 11
ATOM 13608 N N . THR A 1 15 ? -9.169 0.371 10.050 1.00 0.00 15 THR A N 11
ATOM 13609 C CA . THR A 1 15 ? -8.214 0.753 11.077 1.00 0.00 15 THR A CA 11
ATOM 13610 C C . THR A 1 15 ? -7.288 -0.420 11.406 1.00 0.00 15 THR A C 11
ATOM 13611 O O . THR A 1 15 ? -7.722 -1.569 11.436 1.00 0.00 15 THR A O 11
ATOM 13622 N N . CYS A 1 16 ? -6.028 -0.086 11.645 1.00 0.00 16 CYS A N 11
ATOM 13623 C CA . CYS A 1 16 ? -5.036 -1.097 11.969 1.00 0.00 16 CYS A CA 11
ATOM 13624 C C . CYS A 1 16 ? -4.889 -1.154 13.492 1.00 0.00 16 CYS A C 11
ATOM 13625 O O . CYS A 1 16 ? -5.540 -0.398 14.211 1.00 0.00 16 CYS A O 11
ATOM 13633 N N . PRO A 1 17 ? -4.007 -2.083 13.949 1.00 0.00 17 PRO A N 11
ATOM 13634 C CA . PRO A 1 17 ? -3.766 -2.248 15.372 1.00 0.00 17 PRO A CA 11
ATOM 13635 C C . PRO A 1 17 ? -2.904 -1.109 15.919 1.00 0.00 17 PRO A C 11
ATOM 13636 O O . PRO A 1 17 ? -2.613 -0.148 15.207 1.00 0.00 17 PRO A O 11
ATOM 13647 N N . PRO A 1 18 ? -2.507 -1.257 17.212 1.00 0.00 18 PRO A N 11
ATOM 13648 C CA . PRO A 1 18 ? -1.684 -0.251 17.862 1.00 0.00 18 PRO A CA 11
ATOM 13649 C C . PRO A 1 18 ? -0.236 -0.329 17.373 1.00 0.00 18 PRO A C 11
ATOM 13650 O O . PRO A 1 18 ? 0.449 -1.324 17.606 1.00 0.00 18 PRO A O 11
ATOM 13661 N N . GLY A 1 19 ? 0.187 0.734 16.705 1.00 0.00 19 GLY A N 11
ATOM 13662 C CA . GLY A 1 19 ? 1.540 0.799 16.180 1.00 0.00 19 GLY A CA 11
ATOM 13663 C C . GLY A 1 19 ? 1.610 1.702 14.948 1.00 0.00 19 GLY A C 11
ATOM 13664 O O . GLY A 1 19 ? 2.389 2.654 14.915 1.00 0.00 19 GLY A O 11
ATOM 13668 N N . GLU A 1 20 ? 0.783 1.373 13.966 1.00 0.00 20 GLU A N 11
ATOM 13669 C CA . GLU A 1 20 ? 0.740 2.144 12.735 1.00 0.00 20 GLU A CA 11
ATOM 13670 C C . GLU A 1 20 ? 0.184 3.544 13.003 1.00 0.00 20 GLU A C 11
ATOM 13671 O O . GLU A 1 20 ? -1.020 3.711 13.190 1.00 0.00 20 GLU A O 11
ATOM 13684 N N . ASN A 1 21 ? 1.088 4.512 13.016 1.00 0.00 21 ASN A N 11
ATOM 13685 C CA . ASN A 1 21 ? 0.703 5.893 13.258 1.00 0.00 21 ASN A CA 11
ATOM 13686 C C . ASN A 1 21 ? 0.254 6.532 11.942 1.00 0.00 21 ASN A C 11
ATOM 13687 O O . ASN A 1 21 ? -0.014 7.731 11.889 1.00 0.00 21 ASN A O 11
ATOM 13698 N N . LEU A 1 22 ? 0.185 5.701 10.911 1.00 0.00 22 LEU A N 11
ATOM 13699 C CA . LEU A 1 22 ? -0.227 6.170 9.599 1.00 0.00 22 LEU A CA 11
ATOM 13700 C C . LEU A 1 22 ? -0.371 4.974 8.656 1.00 0.00 22 LEU A C 11
ATOM 13701 O O . LEU A 1 22 ? -0.317 3.825 9.093 1.00 0.00 22 LEU A O 11
ATOM 13717 N N . CYS A 1 23 ? -0.550 5.284 7.381 1.00 0.00 23 CYS A N 11
ATOM 13718 C CA . CYS A 1 23 ? -0.701 4.248 6.373 1.00 0.00 23 CYS A CA 11
ATOM 13719 C C . CYS A 1 23 ? 0.612 4.140 5.594 1.00 0.00 23 CYS A C 11
ATOM 13720 O O . CYS A 1 23 ? 1.618 4.734 5.980 1.00 0.00 23 CYS A O 11
ATOM 13728 N N . TYR A 1 24 ? 0.560 3.377 4.513 1.00 0.00 24 TYR A N 11
ATOM 13729 C CA . TYR A 1 24 ? 1.733 3.183 3.678 1.00 0.00 24 TYR A CA 11
ATOM 13730 C C . TYR A 1 24 ? 1.358 2.509 2.355 1.00 0.00 24 TYR A C 11
ATOM 13731 O O . TYR A 1 24 ? 0.245 2.012 2.201 1.00 0.00 24 TYR A O 11
ATOM 13749 N N . ARG A 1 25 ? 2.312 2.516 1.434 1.00 0.00 25 ARG A N 11
ATOM 13750 C CA . ARG A 1 25 ? 2.095 1.912 0.130 1.00 0.00 25 ARG A CA 11
ATOM 13751 C C . ARG A 1 25 ? 3.324 1.105 -0.291 1.00 0.00 25 ARG A C 11
ATOM 13752 O O . ARG A 1 25 ? 4.304 1.668 -0.778 1.00 0.00 25 ARG A O 11
ATOM 13773 N N . LYS A 1 26 ? 3.235 -0.200 -0.088 1.00 0.00 26 LYS A N 11
ATOM 13774 C CA . LYS A 1 26 ? 4.327 -1.090 -0.442 1.00 0.00 26 LYS A CA 11
ATOM 13775 C C . LYS A 1 26 ? 4.250 -1.422 -1.934 1.00 0.00 26 LYS A C 11
ATOM 13776 O O . LYS A 1 26 ? 3.178 -1.348 -2.533 1.00 0.00 26 LYS A O 11
ATOM 13795 N N . MET A 1 27 ? 5.398 -1.776 -2.489 1.00 0.00 27 MET A N 11
ATOM 13796 C CA . MET A 1 27 ? 5.475 -2.119 -3.899 1.00 0.00 27 MET A CA 11
ATOM 13797 C C . MET A 1 27 ? 6.565 -3.161 -4.153 1.00 0.00 27 MET A C 11
ATOM 13798 O O . MET A 1 27 ? 7.545 -3.231 -3.414 1.00 0.00 27 MET A O 11
ATOM 13812 N N . TRP A 1 28 ? 6.358 -3.943 -5.203 1.00 0.00 28 TRP A N 11
ATOM 13813 C CA . TRP A 1 28 ? 7.310 -4.979 -5.562 1.00 0.00 28 TRP A CA 11
ATOM 13814 C C . TRP A 1 28 ? 6.933 -5.507 -6.948 1.00 0.00 28 TRP A C 11
ATOM 13815 O O . TRP A 1 28 ? 7.231 -4.873 -7.960 1.00 0.00 28 TRP A O 11
ATOM 13836 N N . CYS A 1 29 ? 6.284 -6.663 -6.950 1.00 0.00 29 CYS A N 11
ATOM 13837 C CA . CYS A 1 29 ? 5.864 -7.283 -8.194 1.00 0.00 29 CYS A CA 11
ATOM 13838 C C . CYS A 1 29 ? 5.035 -8.523 -7.857 1.00 0.00 29 CYS A C 11
ATOM 13839 O O . CYS A 1 29 ? 5.523 -9.441 -7.199 1.00 0.00 29 CYS A O 11
ATOM 13847 N N . ASP A 1 30 ? 3.794 -8.510 -8.322 1.00 0.00 30 ASP A N 11
ATOM 13848 C CA . ASP A 1 30 ? 2.891 -9.622 -8.078 1.00 0.00 30 ASP A CA 11
ATOM 13849 C C . ASP A 1 30 ? 3.601 -10.934 -8.420 1.00 0.00 30 ASP A C 11
ATOM 13850 O O . ASP A 1 30 ? 4.747 -10.926 -8.868 1.00 0.00 30 ASP A O 11
ATOM 13860 N N . ALA A 1 31 ? 2.891 -12.030 -8.194 1.00 0.00 31 ALA A N 11
ATOM 13861 C CA . ALA A 1 31 ? 3.439 -13.347 -8.472 1.00 0.00 31 ALA A CA 11
ATOM 13862 C C . ALA A 1 31 ? 3.503 -13.558 -9.987 1.00 0.00 31 ALA A C 11
ATOM 13863 O O . ALA A 1 31 ? 3.958 -14.602 -10.452 1.00 0.00 31 ALA A O 11
ATOM 13870 N N . PHE A 1 32 ? 3.043 -12.550 -10.713 1.00 0.00 32 PHE A N 11
ATOM 13871 C CA . PHE A 1 32 ? 3.043 -12.613 -12.164 1.00 0.00 32 PHE A CA 11
ATOM 13872 C C . PHE A 1 32 ? 3.922 -11.513 -12.762 1.00 0.00 32 PHE A C 11
ATOM 13873 O O . PHE A 1 32 ? 4.257 -11.554 -13.944 1.00 0.00 32 PHE A O 11
ATOM 13890 N N . CYS A 1 33 ? 4.273 -10.555 -11.915 1.00 0.00 33 CYS A N 11
ATOM 13891 C CA . CYS A 1 33 ? 5.106 -9.445 -12.345 1.00 0.00 33 CYS A CA 11
ATOM 13892 C C . CYS A 1 33 ? 4.705 -9.067 -13.772 1.00 0.00 33 CYS A C 11
ATOM 13893 O O . CYS A 1 33 ? 5.519 -9.147 -14.691 1.00 0.00 33 CYS A O 11
ATOM 13901 N N . SER A 1 34 ? 3.451 -8.662 -13.913 1.00 0.00 34 SER A N 11
ATOM 13902 C CA . SER A 1 34 ? 2.933 -8.272 -15.212 1.00 0.00 34 SER A CA 11
ATOM 13903 C C . SER A 1 34 ? 3.602 -6.975 -15.675 1.00 0.00 34 SER A C 11
ATOM 13904 O O . SER A 1 34 ? 4.398 -6.388 -14.943 1.00 0.00 34 SER A O 11
ATOM 13912 N N . SER A 1 35 ? 3.255 -6.568 -16.886 1.00 0.00 35 SER A N 11
ATOM 13913 C CA . SER A 1 35 ? 3.812 -5.352 -17.456 1.00 0.00 35 SER A CA 11
ATOM 13914 C C . SER A 1 35 ? 3.282 -4.131 -16.701 1.00 0.00 35 SER A C 11
ATOM 13915 O O . SER A 1 35 ? 3.720 -3.008 -16.947 1.00 0.00 35 SER A O 11
ATOM 13923 N N . ARG A 1 36 ? 2.347 -4.392 -15.798 1.00 0.00 36 ARG A N 11
ATOM 13924 C CA . ARG A 1 36 ? 1.754 -3.328 -15.007 1.00 0.00 36 ARG A CA 11
ATOM 13925 C C . ARG A 1 36 ? 2.762 -2.803 -13.982 1.00 0.00 36 ARG A C 11
ATOM 13926 O O . ARG A 1 36 ? 2.436 -1.934 -13.175 1.00 0.00 36 ARG A O 11
ATOM 13947 N N . GLY A 1 37 ? 3.965 -3.354 -14.047 1.00 0.00 37 GLY A N 11
ATOM 13948 C CA . GLY A 1 37 ? 5.023 -2.953 -13.133 1.00 0.00 37 GLY A CA 11
ATOM 13949 C C . GLY A 1 37 ? 4.959 -3.757 -11.834 1.00 0.00 37 GLY A C 11
ATOM 13950 O O . GLY A 1 37 ? 4.915 -4.986 -11.862 1.00 0.00 37 GLY A O 11
ATOM 13954 N N . LYS A 1 38 ? 4.956 -3.032 -10.725 1.00 0.00 38 LYS A N 11
ATOM 13955 C CA . LYS A 1 38 ? 4.899 -3.661 -9.418 1.00 0.00 38 LYS A CA 11
ATOM 13956 C C . LYS A 1 38 ? 3.449 -3.683 -8.930 1.00 0.00 38 LYS A C 11
ATOM 13957 O O . LYS A 1 38 ? 2.528 -3.410 -9.698 1.00 0.00 38 LYS A O 11
ATOM 13976 N N . VAL A 1 39 ? 3.292 -4.012 -7.656 1.00 0.00 39 VAL A N 11
ATOM 13977 C CA . VAL A 1 39 ? 1.970 -4.073 -7.056 1.00 0.00 39 VAL A CA 11
ATOM 13978 C C . VAL A 1 39 ? 1.761 -2.847 -6.166 1.00 0.00 39 VAL A C 11
ATOM 13979 O O . VAL A 1 39 ? 2.488 -1.862 -6.279 1.00 0.00 39 VAL A O 11
ATOM 13992 N N . VAL A 1 40 ? 0.764 -2.949 -5.299 1.00 0.00 40 VAL A N 11
ATOM 13993 C CA . VAL A 1 40 ? 0.450 -1.860 -4.389 1.00 0.00 40 VAL A CA 11
ATOM 13994 C C . VAL A 1 40 ? -0.221 -2.426 -3.135 1.00 0.00 40 VAL A C 11
ATOM 13995 O O . VAL A 1 40 ? -1.437 -2.331 -2.981 1.00 0.00 40 VAL A O 11
ATOM 14008 N N . GLU A 1 41 ? 0.602 -3.002 -2.272 1.00 0.00 41 GLU A N 11
ATOM 14009 C CA . GLU A 1 41 ? 0.104 -3.583 -1.036 1.00 0.00 41 GLU A CA 11
ATOM 14010 C C . GLU A 1 41 ? 0.141 -2.549 0.090 1.00 0.00 41 GLU A C 11
ATOM 14011 O O . GLU A 1 41 ? 0.929 -2.674 1.027 1.00 0.00 41 GLU A O 11
ATOM 14024 N N . LEU A 1 42 ? -0.720 -1.550 -0.038 1.00 0.00 42 LEU A N 11
ATOM 14025 C CA . LEU A 1 42 ? -0.796 -0.495 0.957 1.00 0.00 42 LEU A CA 11
ATOM 14026 C C . LEU A 1 42 ? -1.315 -1.077 2.273 1.00 0.00 42 LEU A C 11
ATOM 14027 O O . LEU A 1 42 ? -1.572 -2.276 2.368 1.00 0.00 42 LEU A O 11
ATOM 14043 N N . GLY A 1 43 ? -1.455 -0.201 3.257 1.00 0.00 43 GLY A N 11
ATOM 14044 C CA . GLY A 1 43 ? -1.938 -0.612 4.564 1.00 0.00 43 GLY A CA 11
ATOM 14045 C C . GLY A 1 43 ? -1.538 0.398 5.641 1.00 0.00 43 GLY A C 11
ATOM 14046 O O . GLY A 1 43 ? -1.471 1.598 5.377 1.00 0.00 43 GLY A O 11
ATOM 14050 N N . CYS A 1 44 ? -1.282 -0.124 6.831 1.00 0.00 44 CYS A N 11
ATOM 14051 C CA . CYS A 1 44 ? -0.891 0.717 7.949 1.00 0.00 44 CYS A CA 11
ATOM 14052 C C . CYS A 1 44 ? 0.563 0.399 8.303 1.00 0.00 44 CYS A C 11
ATOM 14053 O O . CYS A 1 44 ? 1.052 -0.695 8.016 1.00 0.00 44 CYS A O 11
ATOM 14061 N N . ALA A 1 45 ? 1.215 1.371 8.923 1.00 0.00 45 ALA A N 11
ATOM 14062 C CA . ALA A 1 45 ? 2.604 1.209 9.318 1.00 0.00 45 ALA A CA 11
ATOM 14063 C C . ALA A 1 45 ? 3.001 2.354 10.252 1.00 0.00 45 ALA A C 11
ATOM 14064 O O . ALA A 1 45 ? 2.544 3.483 10.083 1.00 0.00 45 ALA A O 11
ATOM 14071 N N . ALA A 1 46 ? 3.846 2.022 11.217 1.00 0.00 46 ALA A N 11
ATOM 14072 C CA . ALA A 1 46 ? 4.309 3.009 12.179 1.00 0.00 46 ALA A CA 11
ATOM 14073 C C . ALA A 1 46 ? 4.855 4.227 11.430 1.00 0.00 46 ALA A C 11
ATOM 14074 O O . ALA A 1 46 ? 4.517 5.363 11.757 1.00 0.00 46 ALA A O 11
ATOM 14081 N N . THR A 1 47 ? 5.689 3.947 10.439 1.00 0.00 47 THR A N 11
ATOM 14082 C CA . THR A 1 47 ? 6.285 5.007 9.642 1.00 0.00 47 THR A CA 11
ATOM 14083 C C . THR A 1 47 ? 6.791 4.450 8.309 1.00 0.00 47 THR A C 11
ATOM 14084 O O . THR A 1 47 ? 6.964 3.240 8.163 1.00 0.00 47 THR A O 11
ATOM 14095 N N . CYS A 1 48 ? 7.013 5.359 7.372 1.00 0.00 48 CYS A N 11
ATOM 14096 C CA . CYS A 1 48 ? 7.497 4.974 6.056 1.00 0.00 48 CYS A CA 11
ATOM 14097 C C . CYS A 1 48 ? 8.433 3.776 6.219 1.00 0.00 48 CYS A C 11
ATOM 14098 O O . CYS A 1 48 ? 9.611 3.943 6.531 1.00 0.00 48 CYS A O 11
ATOM 14106 N N . PRO A 1 49 ? 7.859 2.563 5.994 1.00 0.00 49 PRO A N 11
ATOM 14107 C CA . PRO A 1 49 ? 8.631 1.338 6.113 1.00 0.00 49 PRO A CA 11
ATOM 14108 C C . PRO A 1 49 ? 9.564 1.158 4.913 1.00 0.00 49 PRO A C 11
ATOM 14109 O O . PRO A 1 49 ? 10.360 0.220 4.877 1.00 0.00 49 PRO A O 11
ATOM 14120 N N . SER A 1 50 ? 9.435 2.072 3.962 1.00 0.00 50 SER A N 11
ATOM 14121 C CA . SER A 1 50 ? 10.256 2.026 2.765 1.00 0.00 50 SER A CA 11
ATOM 14122 C C . SER A 1 50 ? 11.560 1.280 3.053 1.00 0.00 50 SER A C 11
ATOM 14123 O O . SER A 1 50 ? 12.159 1.455 4.114 1.00 0.00 50 SER A O 11
ATOM 14131 N N . LYS A 1 51 ? 11.965 0.464 2.090 1.00 0.00 51 LYS A N 11
ATOM 14132 C CA . LYS A 1 51 ? 13.187 -0.308 2.227 1.00 0.00 51 LYS A CA 11
ATOM 14133 C C . LYS A 1 51 ? 14.346 0.463 1.594 1.00 0.00 51 LYS A C 11
ATOM 14134 O O . LYS A 1 51 ? 14.720 1.533 2.071 1.00 0.00 51 LYS A O 11
ATOM 14153 N N . LYS A 1 52 ? 14.883 -0.111 0.526 1.00 0.00 52 LYS A N 11
ATOM 14154 C CA . LYS A 1 52 ? 15.993 0.509 -0.178 1.00 0.00 52 LYS A CA 11
ATOM 14155 C C . LYS A 1 52 ? 16.025 -0.002 -1.619 1.00 0.00 52 LYS A C 11
ATOM 14156 O O . LYS A 1 52 ? 16.053 0.789 -2.562 1.00 0.00 52 LYS A O 11
ATOM 14175 N N . PRO A 1 53 ? 16.018 -1.355 -1.751 1.00 0.00 53 PRO A N 11
ATOM 14176 C CA . PRO A 1 53 ? 16.047 -1.980 -3.062 1.00 0.00 53 PRO A CA 11
ATOM 14177 C C . PRO A 1 53 ? 14.685 -1.873 -3.750 1.00 0.00 53 PRO A C 11
ATOM 14178 O O . PRO A 1 53 ? 14.295 -0.796 -4.200 1.00 0.00 53 PRO A O 11
ATOM 14189 N N . TYR A 1 54 ? 13.997 -3.004 -3.810 1.00 0.00 54 TYR A N 11
ATOM 14190 C CA . TYR A 1 54 ? 12.686 -3.050 -4.436 1.00 0.00 54 TYR A CA 11
ATOM 14191 C C . TYR A 1 54 ? 11.598 -2.591 -3.464 1.00 0.00 54 TYR A C 11
ATOM 14192 O O . TYR A 1 54 ? 10.810 -1.700 -3.783 1.00 0.00 54 TYR A O 11
ATOM 14210 N N . GLU A 1 55 ? 11.587 -3.219 -2.297 1.00 0.00 55 GLU A N 11
ATOM 14211 C CA . GLU A 1 55 ? 10.608 -2.885 -1.276 1.00 0.00 55 GLU A CA 11
ATOM 14212 C C . GLU A 1 55 ? 10.328 -1.382 -1.281 1.00 0.00 55 GLU A C 11
ATOM 14213 O O . GLU A 1 55 ? 10.761 -0.663 -0.381 1.00 0.00 55 GLU A O 11
ATOM 14226 N N . GLU A 1 56 ? 9.605 -0.950 -2.304 1.00 0.00 56 GLU A N 11
ATOM 14227 C CA . GLU A 1 56 ? 9.262 0.457 -2.437 1.00 0.00 56 GLU A CA 11
ATOM 14228 C C . GLU A 1 56 ? 7.975 0.764 -1.669 1.00 0.00 56 GLU A C 11
ATOM 14229 O O . GLU A 1 56 ? 6.880 0.661 -2.218 1.00 0.00 56 GLU A O 11
ATOM 14242 N N . VAL A 1 57 ? 8.151 1.135 -0.408 1.00 0.00 57 VAL A N 11
ATOM 14243 C CA . VAL A 1 57 ? 7.018 1.458 0.441 1.00 0.00 57 VAL A CA 11
ATOM 14244 C C . VAL A 1 57 ? 6.832 2.975 0.480 1.00 0.00 57 VAL A C 11
ATOM 14245 O O . VAL A 1 57 ? 7.770 3.728 0.219 1.00 0.00 57 VAL A O 11
ATOM 14258 N N . THR A 1 58 ? 5.614 3.382 0.810 1.00 0.00 58 THR A N 11
ATOM 14259 C CA . THR A 1 58 ? 5.293 4.798 0.886 1.00 0.00 58 THR A CA 11
ATOM 14260 C C . THR A 1 58 ? 4.655 5.128 2.237 1.00 0.00 58 THR A C 11
ATOM 14261 O O . THR A 1 58 ? 4.973 4.501 3.247 1.00 0.00 58 THR A O 11
ATOM 14272 N N . CYS A 1 59 ? 3.766 6.109 2.212 1.00 0.00 59 CYS A N 11
ATOM 14273 C CA . CYS A 1 59 ? 3.081 6.531 3.422 1.00 0.00 59 CYS A CA 11
ATOM 14274 C C . CYS A 1 59 ? 1.705 7.070 3.031 1.00 0.00 59 CYS A C 11
ATOM 14275 O O . CYS A 1 59 ? 1.412 7.237 1.848 1.00 0.00 59 CYS A O 11
ATOM 14283 N N . CYS A 1 60 ? 0.894 7.327 4.048 1.00 0.00 60 CYS A N 11
ATOM 14284 C CA . CYS A 1 60 ? -0.445 7.843 3.827 1.00 0.00 60 CYS A CA 11
ATOM 14285 C C . CYS A 1 60 ? -1.116 8.039 5.187 1.00 0.00 60 CYS A C 11
ATOM 14286 O O . CYS A 1 60 ? -1.362 7.073 5.908 1.00 0.00 60 CYS A O 11
ATOM 14294 N N . SER A 1 61 ? -1.394 9.297 5.498 1.00 0.00 61 SER A N 11
ATOM 14295 C CA . SER A 1 61 ? -2.030 9.633 6.761 1.00 0.00 61 SER A CA 11
ATOM 14296 C C . SER A 1 61 ? -3.465 10.106 6.512 1.00 0.00 61 SER A C 11
ATOM 14297 O O . SER A 1 61 ? -4.359 9.837 7.315 1.00 0.00 61 SER A O 11
ATOM 14305 N N . THR A 1 62 ? -3.640 10.804 5.400 1.00 0.00 62 THR A N 11
ATOM 14306 C CA . THR A 1 62 ? -4.949 11.318 5.038 1.00 0.00 62 THR A CA 11
ATOM 14307 C C . THR A 1 62 ? -6.008 10.218 5.162 1.00 0.00 62 THR A C 11
ATOM 14308 O O . THR A 1 62 ? -5.673 9.040 5.274 1.00 0.00 62 THR A O 11
ATOM 14319 N N . ASP A 1 63 ? -7.261 10.644 5.138 1.00 0.00 63 ASP A N 11
ATOM 14320 C CA . ASP A 1 63 ? -8.371 9.711 5.247 1.00 0.00 63 ASP A CA 11
ATOM 14321 C C . ASP A 1 63 ? -8.481 8.903 3.952 1.00 0.00 63 ASP A C 11
ATOM 14322 O O . ASP A 1 63 ? -8.968 9.408 2.941 1.00 0.00 63 ASP A O 11
ATOM 14332 N N . LYS A 1 64 ? -8.021 7.663 4.024 1.00 0.00 64 LYS A N 11
ATOM 14333 C CA . LYS A 1 64 ? -8.061 6.781 2.869 1.00 0.00 64 LYS A CA 11
ATOM 14334 C C . LYS A 1 64 ? -7.139 7.331 1.780 1.00 0.00 64 LYS A C 11
ATOM 14335 O O . LYS A 1 64 ? -7.550 7.479 0.630 1.00 0.00 64 LYS A O 11
ATOM 14354 N N . CYS A 1 65 ? -5.908 7.617 2.181 1.00 0.00 65 CYS A N 11
ATOM 14355 C CA . CYS A 1 65 ? -4.924 8.149 1.253 1.00 0.00 65 CYS A CA 11
ATOM 14356 C C . CYS A 1 65 ? -4.016 7.001 0.809 1.00 0.00 65 CYS A C 11
ATOM 14357 O O . CYS A 1 65 ? -2.856 7.219 0.464 1.00 0.00 65 CYS A O 11
ATOM 14365 N N . ASN A 1 66 ? -4.579 5.801 0.829 1.00 0.00 66 ASN A N 11
ATOM 14366 C CA . ASN A 1 66 ? -3.833 4.619 0.432 1.00 0.00 66 ASN A CA 11
ATOM 14367 C C . ASN A 1 66 ? -4.373 4.105 -0.905 1.00 0.00 66 ASN A C 11
ATOM 14368 O O . ASN A 1 66 ? -4.016 3.014 -1.345 1.00 0.00 66 ASN A O 11
ATOM 14379 N N . PRO A 1 67 ? -5.245 4.941 -1.531 1.00 0.00 67 PRO A N 11
ATOM 14380 C CA . PRO A 1 67 ? -5.836 4.583 -2.809 1.00 0.00 67 PRO A CA 11
ATOM 14381 C C . PRO A 1 67 ? -4.823 4.737 -3.945 1.00 0.00 67 PRO A C 11
ATOM 14382 O O . PRO A 1 67 ? -4.951 5.629 -4.780 1.00 0.00 67 PRO A O 11
ATOM 14393 N N . HIS A 1 68 ? -3.837 3.850 -3.938 1.00 0.00 68 HIS A N 11
ATOM 14394 C CA . HIS A 1 68 ? -2.801 3.876 -4.957 1.00 0.00 68 HIS A CA 11
ATOM 14395 C C . HIS A 1 68 ? -3.420 4.241 -6.308 1.00 0.00 68 HIS A C 11
ATOM 14396 O O . HIS A 1 68 ? -4.619 4.064 -6.514 1.00 0.00 68 HIS A O 11
ATOM 14411 N N . PRO A 1 69 ? -2.550 4.759 -7.216 1.00 0.00 69 PRO A N 11
ATOM 14412 C CA . PRO A 1 69 ? -2.997 5.151 -8.541 1.00 0.00 69 PRO A CA 11
ATOM 14413 C C . PRO A 1 69 ? -3.242 3.925 -9.422 1.00 0.00 69 PRO A C 11
ATOM 14414 O O . PRO A 1 69 ? -2.295 3.297 -9.896 1.00 0.00 69 PRO A O 11
ATOM 14425 N N . LYS A 1 70 ? -4.516 3.620 -9.616 1.00 0.00 70 LYS A N 11
ATOM 14426 C CA . LYS A 1 70 ? -4.897 2.479 -10.432 1.00 0.00 70 LYS A CA 11
ATOM 14427 C C . LYS A 1 70 ? -6.353 2.637 -10.875 1.00 0.00 70 LYS A C 11
ATOM 14428 O O . LYS A 1 70 ? -6.684 2.390 -12.033 1.00 0.00 70 LYS A O 11
ATOM 14447 N N . GLN A 1 71 ? -7.185 3.050 -9.928 1.00 0.00 71 GLN A N 11
ATOM 14448 C CA . GLN A 1 71 ? -8.597 3.244 -10.207 1.00 0.00 71 GLN A CA 11
ATOM 14449 C C . GLN A 1 71 ? -8.780 4.208 -11.381 1.00 0.00 71 GLN A C 11
ATOM 14450 O O . GLN A 1 71 ? -8.969 5.407 -11.182 1.00 0.00 71 GLN A O 11
ATOM 14464 N N . ARG A 1 72 ? -8.717 3.648 -12.581 1.00 0.00 72 ARG A N 11
ATOM 14465 C CA . ARG A 1 72 ? -8.873 4.440 -13.786 1.00 0.00 72 ARG A CA 11
ATOM 14466 C C . ARG A 1 72 ? -9.574 3.624 -14.873 1.00 0.00 72 ARG A C 11
ATOM 14467 O O . ARG A 1 72 ? -10.658 3.989 -15.327 1.00 0.00 72 ARG A O 11
ATOM 14488 N N . PRO A 1 73 ? -8.911 2.505 -15.268 1.00 0.00 73 PRO A N 11
ATOM 14489 C CA . PRO A 1 73 ? -9.459 1.632 -16.294 1.00 0.00 73 PRO A CA 11
ATOM 14490 C C . PRO A 1 73 ? -10.615 0.795 -15.739 1.00 0.00 73 PRO A C 11
ATOM 14491 O O . PRO A 1 73 ? -10.418 -0.351 -15.337 1.00 0.00 73 PRO A O 11
ATOM 14502 N N . GLY A 1 74 ? -11.794 1.399 -15.736 1.00 0.00 74 GLY A N 11
ATOM 14503 C CA . GLY A 1 74 ? -12.980 0.722 -15.238 1.00 0.00 74 GLY A CA 11
ATOM 14504 C C . GLY A 1 74 ? -12.635 -0.201 -14.068 1.00 0.00 74 GLY A C 11
ATOM 14505 O O . GLY A 1 74 ? -13.232 -0.102 -12.998 1.00 0.00 74 GLY A O 11
ATOM 14509 N N . HIS B 2 1 ? -7.111 -10.483 -10.850 1.00 0.00 1 HIS B N 11
ATOM 14510 C CA . HIS B 2 1 ? -7.449 -9.995 -9.525 1.00 0.00 1 HIS B CA 11
ATOM 14511 C C . HIS B 2 1 ? -6.178 -9.528 -8.811 1.00 0.00 1 HIS B C 11
ATOM 14512 O O . HIS B 2 1 ? -5.415 -10.346 -8.299 1.00 0.00 1 HIS B O 11
ATOM 14527 N N . ARG B 2 2 ? -5.992 -8.217 -8.798 1.00 0.00 2 ARG B N 11
ATOM 14528 C CA . ARG B 2 2 ? -4.827 -7.633 -8.156 1.00 0.00 2 ARG B CA 11
ATOM 14529 C C . ARG B 2 2 ? -4.995 -6.117 -8.030 1.00 0.00 2 ARG B C 11
ATOM 14530 O O . ARG B 2 2 ? -5.883 -5.534 -8.647 1.00 0.00 2 ARG B O 11
ATOM 14551 N N . TYR B 2 3 ? -4.125 -5.523 -7.225 1.00 0.00 3 TYR B N 11
ATOM 14552 C CA . TYR B 2 3 ? -4.167 -4.087 -7.009 1.00 0.00 3 TYR B CA 11
ATOM 14553 C C . TYR B 2 3 ? -2.877 -3.422 -7.498 1.00 0.00 3 TYR B C 11
ATOM 14554 O O . TYR B 2 3 ? -2.270 -2.632 -6.776 1.00 0.00 3 TYR B O 11
ATOM 14572 N N . TYR B 2 4 ? -2.498 -3.767 -8.720 1.00 0.00 4 TYR B N 11
ATOM 14573 C CA . TYR B 2 4 ? -1.293 -3.213 -9.313 1.00 0.00 4 TYR B CA 11
ATOM 14574 C C . TYR B 2 4 ? -1.351 -1.685 -9.348 1.00 0.00 4 TYR B C 11
ATOM 14575 O O . TYR B 2 4 ? -2.194 -1.076 -8.690 1.00 0.00 4 TYR B O 11
ATOM 14593 N N . GLU B 2 5 ? -0.445 -1.108 -10.124 1.00 0.00 5 GLU B N 11
ATOM 14594 C CA . GLU B 2 5 ? -0.383 0.339 -10.255 1.00 0.00 5 GLU B CA 11
ATOM 14595 C C . GLU B 2 5 ? -0.911 0.771 -11.624 1.00 0.00 5 GLU B C 11
ATOM 14596 O O . GLU B 2 5 ? -0.379 1.697 -12.233 1.00 0.00 5 GLU B O 11
ATOM 14609 N N . SER B 2 6 ? -1.951 0.080 -12.066 1.00 0.00 6 SER B N 11
ATOM 14610 C CA . SER B 2 6 ? -2.557 0.382 -13.352 1.00 0.00 6 SER B CA 11
ATOM 14611 C C . SER B 2 6 ? -4.065 0.128 -13.292 1.00 0.00 6 SER B C 11
ATOM 14612 O O . SER B 2 6 ? -4.789 0.445 -14.234 1.00 0.00 6 SER B O 11
ATOM 14620 N N . SER B 2 7 ? -4.492 -0.439 -12.175 1.00 0.00 7 SER B N 11
ATOM 14621 C CA . SER B 2 7 ? -5.902 -0.739 -11.979 1.00 0.00 7 SER B CA 11
ATOM 14622 C C . SER B 2 7 ? -6.153 -1.144 -10.526 1.00 0.00 7 SER B C 11
ATOM 14623 O O . SER B 2 7 ? -5.211 -1.358 -9.763 1.00 0.00 7 SER B O 11
ATOM 14631 N N . LEU B 2 8 ? -7.430 -1.239 -10.184 1.00 0.00 8 LEU B N 11
ATOM 14632 C CA . LEU B 2 8 ? -7.818 -1.613 -8.835 1.00 0.00 8 LEU B CA 11
ATOM 14633 C C . LEU B 2 8 ? -8.842 -2.750 -8.902 1.00 0.00 8 LEU B C 11
ATOM 14634 O O . LEU B 2 8 ? -9.037 -3.471 -7.924 1.00 0.00 8 LEU B O 11
ATOM 14650 N N . GLU B 2 9 ? -9.468 -2.872 -10.062 1.00 0.00 9 GLU B N 11
ATOM 14651 C CA . GLU B 2 9 ? -10.467 -3.906 -10.269 1.00 0.00 9 GLU B CA 11
ATOM 14652 C C . GLU B 2 9 ? -9.796 -5.219 -10.676 1.00 0.00 9 GLU B C 11
ATOM 14653 O O . GLU B 2 9 ? -8.812 -5.215 -11.414 1.00 0.00 9 GLU B O 11
ATOM 14666 N N . PRO B 2 10 ? -10.369 -6.341 -10.164 1.00 0.00 10 PRO B N 11
ATOM 14667 C CA . PRO B 2 10 ? -9.835 -7.659 -10.467 1.00 0.00 10 PRO B CA 11
ATOM 14668 C C . PRO B 2 10 ? -10.198 -8.083 -11.892 1.00 0.00 10 PRO B C 11
ATOM 14669 O O . PRO B 2 10 ? -10.391 -9.267 -12.161 1.00 0.00 10 PRO B O 11
ATOM 14680 N N . TRP B 2 11 ? -10.280 -7.092 -12.767 1.00 0.00 11 TRP B N 11
ATOM 14681 C CA . TRP B 2 11 ? -10.617 -7.346 -14.157 1.00 0.00 11 TRP B CA 11
ATOM 14682 C C . TRP B 2 11 ? -9.582 -6.637 -15.031 1.00 0.00 11 TRP B C 11
ATOM 14683 O O . TRP B 2 11 ? -9.181 -7.157 -16.072 1.00 0.00 11 TRP B O 11
ATOM 14704 N N . TYR B 2 12 ? -9.178 -5.459 -14.578 1.00 0.00 12 TYR B N 11
ATOM 14705 C CA . TYR B 2 12 ? -8.196 -4.673 -15.306 1.00 0.00 12 TYR B CA 11
ATOM 14706 C C . TYR B 2 12 ? -6.788 -4.902 -14.753 1.00 0.00 12 TYR B C 11
ATOM 14707 O O . TYR B 2 12 ? -5.813 -4.890 -15.502 1.00 0.00 12 TYR B O 11
ATOM 14725 N N . PRO B 2 13 ? -6.726 -5.113 -13.411 1.00 0.00 13 PRO B N 11
ATOM 14726 C CA . PRO B 2 13 ? -5.455 -5.345 -12.747 1.00 0.00 13 PRO B CA 11
ATOM 14727 C C . PRO B 2 13 ? -4.940 -6.758 -13.028 1.00 0.00 13 PRO B C 11
ATOM 14728 O O . PRO B 2 13 ? -3.753 -6.952 -13.285 1.00 0.00 13 PRO B O 11
ATOM 14739 N N . ASP B 2 14 ? -5.860 -7.710 -12.969 1.00 0.00 14 ASP B N 11
ATOM 14740 C CA . ASP B 2 14 ? -5.515 -9.101 -13.213 1.00 0.00 14 ASP B CA 11
ATOM 14741 C C . ASP B 2 14 ? -6.796 -9.919 -13.377 1.00 0.00 14 ASP B C 11
ATOM 14742 O O . ASP B 2 14 ? -7.793 -9.420 -13.897 1.00 0.00 14 ASP B O 11
ATOM 14752 N N . ILE A 1 1 ? -6.087 6.518 12.317 1.00 0.00 1 ILE A N 12
ATOM 14753 C CA . ILE A 1 1 ? -6.631 6.667 10.979 1.00 0.00 1 ILE A CA 12
ATOM 14754 C C . ILE A 1 1 ? -6.926 5.283 10.396 1.00 0.00 1 ILE A C 12
ATOM 14755 O O . ILE A 1 1 ? -6.893 4.284 11.112 1.00 0.00 1 ILE A O 12
ATOM 14771 N N . VAL A 1 2 ? -7.211 5.270 9.101 1.00 0.00 2 VAL A N 12
ATOM 14772 C CA . VAL A 1 2 ? -7.510 4.026 8.414 1.00 0.00 2 VAL A CA 12
ATOM 14773 C C . VAL A 1 2 ? -6.604 3.893 7.188 1.00 0.00 2 VAL A C 12
ATOM 14774 O O . VAL A 1 2 ? -6.136 4.894 6.647 1.00 0.00 2 VAL A O 12
ATOM 14787 N N . CYS A 1 3 ? -6.383 2.649 6.787 1.00 0.00 3 CYS A N 12
ATOM 14788 C CA . CYS A 1 3 ? -5.541 2.373 5.636 1.00 0.00 3 CYS A CA 12
ATOM 14789 C C . CYS A 1 3 ? -6.130 1.176 4.887 1.00 0.00 3 CYS A C 12
ATOM 14790 O O . CYS A 1 3 ? -6.751 0.303 5.492 1.00 0.00 3 CYS A O 12
ATOM 14798 N N . HIS A 1 4 ? -5.914 1.173 3.579 1.00 0.00 4 HIS A N 12
ATOM 14799 C CA . HIS A 1 4 ? -6.416 0.097 2.741 1.00 0.00 4 HIS A CA 12
ATOM 14800 C C . HIS A 1 4 ? -5.422 -1.065 2.749 1.00 0.00 4 HIS A C 12
ATOM 14801 O O . HIS A 1 4 ? -4.213 -0.853 2.832 1.00 0.00 4 HIS A O 12
ATOM 14816 N N . THR A 1 5 ? -5.968 -2.269 2.659 1.00 0.00 5 THR A N 12
ATOM 14817 C CA . THR A 1 5 ? -5.145 -3.467 2.655 1.00 0.00 5 THR A CA 12
ATOM 14818 C C . THR A 1 5 ? -5.209 -4.154 1.290 1.00 0.00 5 THR A C 12
ATOM 14819 O O . THR A 1 5 ? -6.266 -4.631 0.880 1.00 0.00 5 THR A O 12
ATOM 14830 N N . THR A 1 6 ? -4.065 -4.182 0.622 1.00 0.00 6 THR A N 12
ATOM 14831 C CA . THR A 1 6 ? -3.978 -4.802 -0.689 1.00 0.00 6 THR A CA 12
ATOM 14832 C C . THR A 1 6 ? -3.302 -6.171 -0.588 1.00 0.00 6 THR A C 12
ATOM 14833 O O . THR A 1 6 ? -3.415 -6.991 -1.496 1.00 0.00 6 THR A O 12
ATOM 14844 N N . ALA A 1 7 ? -2.615 -6.374 0.526 1.00 0.00 7 ALA A N 12
ATOM 14845 C CA . ALA A 1 7 ? -1.920 -7.629 0.758 1.00 0.00 7 ALA A CA 12
ATOM 14846 C C . ALA A 1 7 ? -2.898 -8.648 1.344 1.00 0.00 7 ALA A C 12
ATOM 14847 O O . ALA A 1 7 ? -2.995 -9.772 0.857 1.00 0.00 7 ALA A O 12
ATOM 14854 N N . THR A 1 8 ? -3.598 -8.217 2.384 1.00 0.00 8 THR A N 12
ATOM 14855 C CA . THR A 1 8 ? -4.566 -9.077 3.044 1.00 0.00 8 THR A CA 12
ATOM 14856 C C . THR A 1 8 ? -5.815 -9.236 2.176 1.00 0.00 8 THR A C 12
ATOM 14857 O O . THR A 1 8 ? -5.803 -9.973 1.191 1.00 0.00 8 THR A O 12
ATOM 14868 N N . SER A 1 9 ? -6.865 -8.534 2.574 1.00 0.00 9 SER A N 12
ATOM 14869 C CA . SER A 1 9 ? -8.123 -8.588 1.847 1.00 0.00 9 SER A CA 12
ATOM 14870 C C . SER A 1 9 ? -7.936 -8.019 0.439 1.00 0.00 9 SER A C 12
ATOM 14871 O O . SER A 1 9 ? -6.812 -7.923 -0.053 1.00 0.00 9 SER A O 12
ATOM 14879 N N . PRO A 1 10 ? -9.084 -7.647 -0.188 1.00 0.00 10 PRO A N 12
ATOM 14880 C CA . PRO A 1 10 ? -9.058 -7.091 -1.530 1.00 0.00 10 PRO A CA 12
ATOM 14881 C C . PRO A 1 10 ? -8.557 -5.645 -1.515 1.00 0.00 10 PRO A C 12
ATOM 14882 O O . PRO A 1 10 ? -7.598 -5.309 -2.208 1.00 0.00 10 PRO A O 12
ATOM 14893 N N . ILE A 1 11 ? -9.229 -4.829 -0.717 1.00 0.00 11 ILE A N 12
ATOM 14894 C CA . ILE A 1 11 ? -8.864 -3.426 -0.602 1.00 0.00 11 ILE A CA 12
ATOM 14895 C C . ILE A 1 11 ? -9.989 -2.669 0.106 1.00 0.00 11 ILE A C 12
ATOM 14896 O O . ILE A 1 11 ? -11.014 -2.364 -0.501 1.00 0.00 11 ILE A O 12
ATOM 14912 N N . SER A 1 12 ? -9.757 -2.384 1.378 1.00 0.00 12 SER A N 12
ATOM 14913 C CA . SER A 1 12 ? -10.738 -1.667 2.177 1.00 0.00 12 SER A CA 12
ATOM 14914 C C . SER A 1 12 ? -10.040 -0.908 3.305 1.00 0.00 12 SER A C 12
ATOM 14915 O O . SER A 1 12 ? -9.120 -1.429 3.933 1.00 0.00 12 SER A O 12
ATOM 14923 N N . ALA A 1 13 ? -10.504 0.313 3.530 1.00 0.00 13 ALA A N 12
ATOM 14924 C CA . ALA A 1 13 ? -9.935 1.150 4.572 1.00 0.00 13 ALA A CA 12
ATOM 14925 C C . ALA A 1 13 ? -10.451 0.682 5.935 1.00 0.00 13 ALA A C 12
ATOM 14926 O O . ALA A 1 13 ? -11.578 0.998 6.316 1.00 0.00 13 ALA A O 12
ATOM 14933 N N . VAL A 1 14 ? -9.604 -0.061 6.630 1.00 0.00 14 VAL A N 12
ATOM 14934 C CA . VAL A 1 14 ? -9.962 -0.576 7.941 1.00 0.00 14 VAL A CA 12
ATOM 14935 C C . VAL A 1 14 ? -8.849 -0.239 8.935 1.00 0.00 14 VAL A C 12
ATOM 14936 O O . VAL A 1 14 ? -7.685 -0.556 8.700 1.00 0.00 14 VAL A O 12
ATOM 14949 N N . THR A 1 15 ? -9.249 0.397 10.026 1.00 0.00 15 THR A N 12
ATOM 14950 C CA . THR A 1 15 ? -8.300 0.781 11.060 1.00 0.00 15 THR A CA 12
ATOM 14951 C C . THR A 1 15 ? -7.371 -0.389 11.391 1.00 0.00 15 THR A C 12
ATOM 14952 O O . THR A 1 15 ? -7.801 -1.542 11.407 1.00 0.00 15 THR A O 12
ATOM 14963 N N . CYS A 1 16 ? -6.117 -0.052 11.648 1.00 0.00 16 CYS A N 12
ATOM 14964 C CA . CYS A 1 16 ? -5.124 -1.061 11.978 1.00 0.00 16 CYS A CA 12
ATOM 14965 C C . CYS A 1 16 ? -4.976 -1.108 13.500 1.00 0.00 16 CYS A C 12
ATOM 14966 O O . CYS A 1 16 ? -5.624 -0.345 14.214 1.00 0.00 16 CYS A O 12
ATOM 14974 N N . PRO A 1 17 ? -4.094 -2.035 13.962 1.00 0.00 17 PRO A N 12
ATOM 14975 C CA . PRO A 1 17 ? -3.851 -2.192 15.387 1.00 0.00 17 PRO A CA 12
ATOM 14976 C C . PRO A 1 17 ? -2.986 -1.050 15.924 1.00 0.00 17 PRO A C 12
ATOM 14977 O O . PRO A 1 17 ? -2.687 -0.100 15.202 1.00 0.00 17 PRO A O 12
ATOM 14988 N N . PRO A 1 18 ? -2.598 -1.185 17.221 1.00 0.00 18 PRO A N 12
ATOM 14989 C CA . PRO A 1 18 ? -1.773 -0.177 17.864 1.00 0.00 18 PRO A CA 12
ATOM 14990 C C . PRO A 1 18 ? -0.324 -0.267 17.385 1.00 0.00 18 PRO A C 12
ATOM 14991 O O . PRO A 1 18 ? 0.349 -1.270 17.615 1.00 0.00 18 PRO A O 12
ATOM 15002 N N . GLY A 1 19 ? 0.116 0.794 16.726 1.00 0.00 19 GLY A N 12
ATOM 15003 C CA . GLY A 1 19 ? 1.475 0.847 16.212 1.00 0.00 19 GLY A CA 12
ATOM 15004 C C . GLY A 1 19 ? 1.560 1.751 14.979 1.00 0.00 19 GLY A C 12
ATOM 15005 O O . GLY A 1 19 ? 2.328 2.709 14.960 1.00 0.00 19 GLY A O 12
ATOM 15009 N N . GLU A 1 20 ? 0.758 1.411 13.981 1.00 0.00 20 GLU A N 12
ATOM 15010 C CA . GLU A 1 20 ? 0.733 2.179 12.746 1.00 0.00 20 GLU A CA 12
ATOM 15011 C C . GLU A 1 20 ? 0.171 3.578 13.003 1.00 0.00 20 GLU A C 12
ATOM 15012 O O . GLU A 1 20 ? -1.035 3.744 13.181 1.00 0.00 20 GLU A O 12
ATOM 15025 N N . ASN A 1 21 ? 1.072 4.549 13.016 1.00 0.00 21 ASN A N 12
ATOM 15026 C CA . ASN A 1 21 ? 0.682 5.929 13.248 1.00 0.00 21 ASN A CA 12
ATOM 15027 C C . ASN A 1 21 ? 0.241 6.560 11.925 1.00 0.00 21 ASN A C 12
ATOM 15028 O O . ASN A 1 21 ? -0.020 7.759 11.863 1.00 0.00 21 ASN A O 12
ATOM 15039 N N . LEU A 1 22 ? 0.174 5.723 10.900 1.00 0.00 22 LEU A N 12
ATOM 15040 C CA . LEU A 1 22 ? -0.231 6.183 9.583 1.00 0.00 22 LEU A CA 12
ATOM 15041 C C . LEU A 1 22 ? -0.366 4.980 8.647 1.00 0.00 22 LEU A C 12
ATOM 15042 O O . LEU A 1 22 ? -0.303 3.835 9.090 1.00 0.00 22 LEU A O 12
ATOM 15058 N N . CYS A 1 23 ? -0.549 5.284 7.370 1.00 0.00 23 CYS A N 12
ATOM 15059 C CA . CYS A 1 23 ? -0.694 4.242 6.368 1.00 0.00 23 CYS A CA 12
ATOM 15060 C C . CYS A 1 23 ? 0.622 4.132 5.596 1.00 0.00 23 CYS A C 12
ATOM 15061 O O . CYS A 1 23 ? 1.625 4.731 5.981 1.00 0.00 23 CYS A O 12
ATOM 15069 N N . TYR A 1 24 ? 0.576 3.362 4.518 1.00 0.00 24 TYR A N 12
ATOM 15070 C CA . TYR A 1 24 ? 1.752 3.165 3.688 1.00 0.00 24 TYR A CA 12
ATOM 15071 C C . TYR A 1 24 ? 1.383 2.492 2.364 1.00 0.00 24 TYR A C 12
ATOM 15072 O O . TYR A 1 24 ? 0.274 1.985 2.211 1.00 0.00 24 TYR A O 12
ATOM 15090 N N . ARG A 1 25 ? 2.336 2.509 1.443 1.00 0.00 25 ARG A N 12
ATOM 15091 C CA . ARG A 1 25 ? 2.125 1.907 0.138 1.00 0.00 25 ARG A CA 12
ATOM 15092 C C . ARG A 1 25 ? 3.356 1.100 -0.280 1.00 0.00 25 ARG A C 12
ATOM 15093 O O . ARG A 1 25 ? 4.338 1.665 -0.761 1.00 0.00 25 ARG A O 12
ATOM 15114 N N . LYS A 1 26 ? 3.265 -0.206 -0.081 1.00 0.00 26 LYS A N 12
ATOM 15115 C CA . LYS A 1 26 ? 4.359 -1.095 -0.430 1.00 0.00 26 LYS A CA 12
ATOM 15116 C C . LYS A 1 26 ? 4.287 -1.422 -1.923 1.00 0.00 26 LYS A C 12
ATOM 15117 O O . LYS A 1 26 ? 3.222 -1.336 -2.531 1.00 0.00 26 LYS A O 12
ATOM 15136 N N . MET A 1 27 ? 5.436 -1.792 -2.472 1.00 0.00 27 MET A N 12
ATOM 15137 C CA . MET A 1 27 ? 5.516 -2.133 -3.881 1.00 0.00 27 MET A CA 12
ATOM 15138 C C . MET A 1 27 ? 6.608 -3.176 -4.132 1.00 0.00 27 MET A C 12
ATOM 15139 O O . MET A 1 27 ? 7.584 -3.248 -3.389 1.00 0.00 27 MET A O 12
ATOM 15153 N N . TRP A 1 28 ? 6.404 -3.959 -5.181 1.00 0.00 28 TRP A N 12
ATOM 15154 C CA . TRP A 1 28 ? 7.357 -4.994 -5.540 1.00 0.00 28 TRP A CA 12
ATOM 15155 C C . TRP A 1 28 ? 6.983 -5.525 -6.925 1.00 0.00 28 TRP A C 12
ATOM 15156 O O . TRP A 1 28 ? 7.282 -4.893 -7.937 1.00 0.00 28 TRP A O 12
ATOM 15177 N N . CYS A 1 29 ? 6.333 -6.680 -6.926 1.00 0.00 29 CYS A N 12
ATOM 15178 C CA . CYS A 1 29 ? 5.914 -7.302 -8.170 1.00 0.00 29 CYS A CA 12
ATOM 15179 C C . CYS A 1 29 ? 5.092 -8.546 -7.832 1.00 0.00 29 CYS A C 12
ATOM 15180 O O . CYS A 1 29 ? 5.582 -9.460 -7.170 1.00 0.00 29 CYS A O 12
ATOM 15188 N N . ASP A 1 30 ? 3.852 -8.542 -8.300 1.00 0.00 30 ASP A N 12
ATOM 15189 C CA . ASP A 1 30 ? 2.954 -9.658 -8.055 1.00 0.00 30 ASP A CA 12
ATOM 15190 C C . ASP A 1 30 ? 3.666 -10.965 -8.413 1.00 0.00 30 ASP A C 12
ATOM 15191 O O . ASP A 1 30 ? 4.809 -10.951 -8.867 1.00 0.00 30 ASP A O 12
ATOM 15201 N N . ALA A 1 31 ? 2.959 -12.065 -8.193 1.00 0.00 31 ALA A N 12
ATOM 15202 C CA . ALA A 1 31 ? 3.508 -13.378 -8.486 1.00 0.00 31 ALA A CA 12
ATOM 15203 C C . ALA A 1 31 ? 3.557 -13.580 -10.002 1.00 0.00 31 ALA A C 12
ATOM 15204 O O . ALA A 1 31 ? 3.998 -14.623 -10.479 1.00 0.00 31 ALA A O 12
ATOM 15211 N N . PHE A 1 32 ? 3.095 -12.563 -10.717 1.00 0.00 32 PHE A N 12
ATOM 15212 C CA . PHE A 1 32 ? 3.079 -12.617 -12.169 1.00 0.00 32 PHE A CA 12
ATOM 15213 C C . PHE A 1 32 ? 3.931 -11.493 -12.767 1.00 0.00 32 PHE A C 12
ATOM 15214 O O . PHE A 1 32 ? 4.213 -11.496 -13.964 1.00 0.00 32 PHE A O 12
ATOM 15231 N N . CYS A 1 33 ? 4.315 -10.562 -11.907 1.00 0.00 33 CYS A N 12
ATOM 15232 C CA . CYS A 1 33 ? 5.127 -9.437 -12.335 1.00 0.00 33 CYS A CA 12
ATOM 15233 C C . CYS A 1 33 ? 4.685 -9.035 -13.744 1.00 0.00 33 CYS A C 12
ATOM 15234 O O . CYS A 1 33 ? 5.483 -9.055 -14.679 1.00 0.00 33 CYS A O 12
ATOM 15242 N N . SER A 1 34 ? 3.413 -8.676 -13.849 1.00 0.00 34 SER A N 12
ATOM 15243 C CA . SER A 1 34 ? 2.855 -8.270 -15.128 1.00 0.00 34 SER A CA 12
ATOM 15244 C C . SER A 1 34 ? 3.547 -6.997 -15.621 1.00 0.00 34 SER A C 12
ATOM 15245 O O . SER A 1 34 ? 4.377 -6.425 -14.915 1.00 0.00 34 SER A O 12
ATOM 15253 N N . SER A 1 35 ? 3.181 -6.592 -16.827 1.00 0.00 35 SER A N 12
ATOM 15254 C CA . SER A 1 35 ? 3.758 -5.398 -17.423 1.00 0.00 35 SER A CA 12
ATOM 15255 C C . SER A 1 35 ? 3.268 -4.154 -16.678 1.00 0.00 35 SER A C 12
ATOM 15256 O O . SER A 1 35 ? 3.709 -3.042 -16.964 1.00 0.00 35 SER A O 12
ATOM 15264 N N . ARG A 1 36 ? 2.363 -4.384 -15.739 1.00 0.00 36 ARG A N 12
ATOM 15265 C CA . ARG A 1 36 ? 1.809 -3.295 -14.951 1.00 0.00 36 ARG A CA 12
ATOM 15266 C C . ARG A 1 36 ? 2.841 -2.791 -13.941 1.00 0.00 36 ARG A C 12
ATOM 15267 O O . ARG A 1 36 ? 2.549 -1.907 -13.138 1.00 0.00 36 ARG A O 12
ATOM 15288 N N . GLY A 1 37 ? 4.028 -3.376 -14.015 1.00 0.00 37 GLY A N 12
ATOM 15289 C CA . GLY A 1 37 ? 5.105 -2.997 -13.116 1.00 0.00 37 GLY A CA 12
ATOM 15290 C C . GLY A 1 37 ? 5.036 -3.792 -11.811 1.00 0.00 37 GLY A C 12
ATOM 15291 O O . GLY A 1 37 ? 4.992 -5.021 -11.831 1.00 0.00 37 GLY A O 12
ATOM 15295 N N . LYS A 1 38 ? 5.031 -3.059 -10.708 1.00 0.00 38 LYS A N 12
ATOM 15296 C CA . LYS A 1 38 ? 4.968 -3.679 -9.396 1.00 0.00 38 LYS A CA 12
ATOM 15297 C C . LYS A 1 38 ? 3.517 -3.699 -8.914 1.00 0.00 38 LYS A C 12
ATOM 15298 O O . LYS A 1 38 ? 2.599 -3.417 -9.684 1.00 0.00 38 LYS A O 12
ATOM 15317 N N . VAL A 1 39 ? 3.352 -4.035 -7.643 1.00 0.00 39 VAL A N 12
ATOM 15318 C CA . VAL A 1 39 ? 2.028 -4.095 -7.050 1.00 0.00 39 VAL A CA 12
ATOM 15319 C C . VAL A 1 39 ? 1.816 -2.868 -6.161 1.00 0.00 39 VAL A C 12
ATOM 15320 O O . VAL A 1 39 ? 2.545 -1.883 -6.271 1.00 0.00 39 VAL A O 12
ATOM 15333 N N . VAL A 1 40 ? 0.813 -2.966 -5.300 1.00 0.00 40 VAL A N 12
ATOM 15334 C CA . VAL A 1 40 ? 0.496 -1.875 -4.394 1.00 0.00 40 VAL A CA 12
ATOM 15335 C C . VAL A 1 40 ? -0.175 -2.441 -3.139 1.00 0.00 40 VAL A C 12
ATOM 15336 O O . VAL A 1 40 ? -1.392 -2.346 -2.987 1.00 0.00 40 VAL A O 12
ATOM 15349 N N . GLU A 1 41 ? 0.648 -3.014 -2.275 1.00 0.00 41 GLU A N 12
ATOM 15350 C CA . GLU A 1 41 ? 0.150 -3.594 -1.039 1.00 0.00 41 GLU A CA 12
ATOM 15351 C C . GLU A 1 41 ? 0.190 -2.559 0.087 1.00 0.00 41 GLU A C 12
ATOM 15352 O O . GLU A 1 41 ? 0.991 -2.675 1.013 1.00 0.00 41 GLU A O 12
ATOM 15365 N N . LEU A 1 42 ? -0.685 -1.571 -0.029 1.00 0.00 42 LEU A N 12
ATOM 15366 C CA . LEU A 1 42 ? -0.760 -0.516 0.968 1.00 0.00 42 LEU A CA 12
ATOM 15367 C C . LEU A 1 42 ? -1.276 -1.100 2.284 1.00 0.00 42 LEU A C 12
ATOM 15368 O O . LEU A 1 42 ? -1.519 -2.301 2.382 1.00 0.00 42 LEU A O 12
ATOM 15384 N N . GLY A 1 43 ? -1.430 -0.222 3.264 1.00 0.00 43 GLY A N 12
ATOM 15385 C CA . GLY A 1 43 ? -1.913 -0.636 4.571 1.00 0.00 43 GLY A CA 12
ATOM 15386 C C . GLY A 1 43 ? -1.520 0.379 5.647 1.00 0.00 43 GLY A C 12
ATOM 15387 O O . GLY A 1 43 ? -1.451 1.578 5.379 1.00 0.00 43 GLY A O 12
ATOM 15391 N N . CYS A 1 44 ? -1.273 -0.138 6.841 1.00 0.00 44 CYS A N 12
ATOM 15392 C CA . CYS A 1 44 ? -0.890 0.709 7.958 1.00 0.00 44 CYS A CA 12
ATOM 15393 C C . CYS A 1 44 ? 0.564 0.395 8.322 1.00 0.00 44 CYS A C 12
ATOM 15394 O O . CYS A 1 44 ? 1.049 -0.706 8.064 1.00 0.00 44 CYS A O 12
ATOM 15402 N N . ALA A 1 45 ? 1.218 1.385 8.912 1.00 0.00 45 ALA A N 12
ATOM 15403 C CA . ALA A 1 45 ? 2.606 1.230 9.314 1.00 0.00 45 ALA A CA 12
ATOM 15404 C C . ALA A 1 45 ? 2.995 2.378 10.246 1.00 0.00 45 ALA A C 12
ATOM 15405 O O . ALA A 1 45 ? 2.527 3.503 10.079 1.00 0.00 45 ALA A O 12
ATOM 15412 N N . ALA A 1 46 ? 3.848 2.055 11.207 1.00 0.00 46 ALA A N 12
ATOM 15413 C CA . ALA A 1 46 ? 4.305 3.045 12.166 1.00 0.00 46 ALA A CA 12
ATOM 15414 C C . ALA A 1 46 ? 4.858 4.258 11.415 1.00 0.00 46 ALA A C 12
ATOM 15415 O O . ALA A 1 46 ? 4.527 5.397 11.740 1.00 0.00 46 ALA A O 12
ATOM 15422 N N . THR A 1 47 ? 5.692 3.972 10.426 1.00 0.00 47 THR A N 12
ATOM 15423 C CA . THR A 1 47 ? 6.297 5.026 9.628 1.00 0.00 47 THR A CA 12
ATOM 15424 C C . THR A 1 47 ? 6.799 4.464 8.296 1.00 0.00 47 THR A C 12
ATOM 15425 O O . THR A 1 47 ? 6.964 3.253 8.152 1.00 0.00 47 THR A O 12
ATOM 15436 N N . CYS A 1 48 ? 7.028 5.369 7.358 1.00 0.00 48 CYS A N 12
ATOM 15437 C CA . CYS A 1 48 ? 7.507 4.980 6.043 1.00 0.00 48 CYS A CA 12
ATOM 15438 C C . CYS A 1 48 ? 8.447 3.784 6.210 1.00 0.00 48 CYS A C 12
ATOM 15439 O O . CYS A 1 48 ? 9.625 3.954 6.519 1.00 0.00 48 CYS A O 12
ATOM 15447 N N . PRO A 1 49 ? 7.876 2.569 5.991 1.00 0.00 49 PRO A N 12
ATOM 15448 C CA . PRO A 1 49 ? 8.649 1.345 6.113 1.00 0.00 49 PRO A CA 12
ATOM 15449 C C . PRO A 1 49 ? 9.580 1.163 4.913 1.00 0.00 49 PRO A C 12
ATOM 15450 O O . PRO A 1 49 ? 10.375 0.224 4.876 1.00 0.00 49 PRO A O 12
ATOM 15461 N N . SER A 1 50 ? 9.451 2.073 3.959 1.00 0.00 50 SER A N 12
ATOM 15462 C CA . SER A 1 50 ? 10.271 2.025 2.762 1.00 0.00 50 SER A CA 12
ATOM 15463 C C . SER A 1 50 ? 11.579 1.285 3.051 1.00 0.00 50 SER A C 12
ATOM 15464 O O . SER A 1 50 ? 12.177 1.466 4.110 1.00 0.00 50 SER A O 12
ATOM 15472 N N . LYS A 1 51 ? 11.985 0.467 2.091 1.00 0.00 51 LYS A N 12
ATOM 15473 C CA . LYS A 1 51 ? 13.210 -0.300 2.230 1.00 0.00 51 LYS A CA 12
ATOM 15474 C C . LYS A 1 51 ? 14.365 0.470 1.586 1.00 0.00 51 LYS A C 12
ATOM 15475 O O . LYS A 1 51 ? 14.738 1.544 2.054 1.00 0.00 51 LYS A O 12
ATOM 15494 N N . LYS A 1 52 ? 14.900 -0.111 0.522 1.00 0.00 52 LYS A N 12
ATOM 15495 C CA . LYS A 1 52 ? 16.005 0.508 -0.191 1.00 0.00 52 LYS A CA 12
ATOM 15496 C C . LYS A 1 52 ? 16.035 -0.016 -1.629 1.00 0.00 52 LYS A C 12
ATOM 15497 O O . LYS A 1 52 ? 16.058 0.768 -2.578 1.00 0.00 52 LYS A O 12
ATOM 15516 N N . PRO A 1 53 ? 16.033 -1.370 -1.748 1.00 0.00 53 PRO A N 12
ATOM 15517 C CA . PRO A 1 53 ? 16.060 -2.006 -3.054 1.00 0.00 53 PRO A CA 12
ATOM 15518 C C . PRO A 1 53 ? 14.695 -1.910 -3.738 1.00 0.00 53 PRO A C 12
ATOM 15519 O O . PRO A 1 53 ? 14.305 -0.841 -4.205 1.00 0.00 53 PRO A O 12
ATOM 15530 N N . TYR A 1 54 ? 14.006 -3.042 -3.775 1.00 0.00 54 TYR A N 12
ATOM 15531 C CA . TYR A 1 54 ? 12.693 -3.099 -4.396 1.00 0.00 54 TYR A CA 12
ATOM 15532 C C . TYR A 1 54 ? 11.608 -2.631 -3.425 1.00 0.00 54 TYR A C 12
ATOM 15533 O O . TYR A 1 54 ? 10.819 -1.745 -3.751 1.00 0.00 54 TYR A O 12
ATOM 15551 N N . GLU A 1 55 ? 11.603 -3.247 -2.251 1.00 0.00 55 GLU A N 12
ATOM 15552 C CA . GLU A 1 55 ? 10.627 -2.904 -1.232 1.00 0.00 55 GLU A CA 12
ATOM 15553 C C . GLU A 1 55 ? 10.353 -1.398 -1.243 1.00 0.00 55 GLU A C 12
ATOM 15554 O O . GLU A 1 55 ? 10.782 -0.679 -0.343 1.00 0.00 55 GLU A O 12
ATOM 15567 N N . GLU A 1 56 ? 9.637 -0.968 -2.273 1.00 0.00 56 GLU A N 12
ATOM 15568 C CA . GLU A 1 56 ? 9.302 0.439 -2.414 1.00 0.00 56 GLU A CA 12
ATOM 15569 C C . GLU A 1 56 ? 8.011 0.754 -1.655 1.00 0.00 56 GLU A C 12
ATOM 15570 O O . GLU A 1 56 ? 6.920 0.664 -2.215 1.00 0.00 56 GLU A O 12
ATOM 15583 N N . VAL A 1 57 ? 8.179 1.119 -0.392 1.00 0.00 57 VAL A N 12
ATOM 15584 C CA . VAL A 1 57 ? 7.041 1.448 0.450 1.00 0.00 57 VAL A CA 12
ATOM 15585 C C . VAL A 1 57 ? 6.857 2.966 0.478 1.00 0.00 57 VAL A C 12
ATOM 15586 O O . VAL A 1 57 ? 7.792 3.715 0.203 1.00 0.00 57 VAL A O 12
ATOM 15599 N N . THR A 1 58 ? 5.641 3.376 0.813 1.00 0.00 58 THR A N 12
ATOM 15600 C CA . THR A 1 58 ? 5.321 4.791 0.881 1.00 0.00 58 THR A CA 12
ATOM 15601 C C . THR A 1 58 ? 4.689 5.131 2.233 1.00 0.00 58 THR A C 12
ATOM 15602 O O . THR A 1 58 ? 5.038 4.540 3.252 1.00 0.00 58 THR A O 12
ATOM 15613 N N . CYS A 1 59 ? 3.768 6.083 2.196 1.00 0.00 59 CYS A N 12
ATOM 15614 C CA . CYS A 1 59 ? 3.083 6.509 3.404 1.00 0.00 59 CYS A CA 12
ATOM 15615 C C . CYS A 1 59 ? 1.706 7.047 3.012 1.00 0.00 59 CYS A C 12
ATOM 15616 O O . CYS A 1 59 ? 1.410 7.200 1.829 1.00 0.00 59 CYS A O 12
ATOM 15624 N N . CYS A 1 60 ? 0.900 7.318 4.028 1.00 0.00 60 CYS A N 12
ATOM 15625 C CA . CYS A 1 60 ? -0.440 7.835 3.804 1.00 0.00 60 CYS A CA 12
ATOM 15626 C C . CYS A 1 60 ? -1.109 8.039 5.164 1.00 0.00 60 CYS A C 12
ATOM 15627 O O . CYS A 1 60 ? -1.335 7.079 5.900 1.00 0.00 60 CYS A O 12
ATOM 15635 N N . SER A 1 61 ? -1.407 9.296 5.458 1.00 0.00 61 SER A N 12
ATOM 15636 C CA . SER A 1 61 ? -2.047 9.640 6.717 1.00 0.00 61 SER A CA 12
ATOM 15637 C C . SER A 1 61 ? -3.478 10.114 6.465 1.00 0.00 61 SER A C 12
ATOM 15638 O O . SER A 1 61 ? -4.372 9.859 7.272 1.00 0.00 61 SER A O 12
ATOM 15646 N N . THR A 1 62 ? -3.653 10.798 5.343 1.00 0.00 62 THR A N 12
ATOM 15647 C CA . THR A 1 62 ? -4.961 11.311 4.975 1.00 0.00 62 THR A CA 12
ATOM 15648 C C . THR A 1 62 ? -6.019 10.214 5.103 1.00 0.00 62 THR A C 12
ATOM 15649 O O . THR A 1 62 ? -5.686 9.036 5.222 1.00 0.00 62 THR A O 12
ATOM 15660 N N . ASP A 1 63 ? -7.273 10.640 5.073 1.00 0.00 63 ASP A N 12
ATOM 15661 C CA . ASP A 1 63 ? -8.383 9.708 5.184 1.00 0.00 63 ASP A CA 12
ATOM 15662 C C . ASP A 1 63 ? -8.492 8.896 3.892 1.00 0.00 63 ASP A C 12
ATOM 15663 O O . ASP A 1 63 ? -8.982 9.393 2.880 1.00 0.00 63 ASP A O 12
ATOM 15673 N N . LYS A 1 64 ? -8.026 7.657 3.970 1.00 0.00 64 LYS A N 12
ATOM 15674 C CA . LYS A 1 64 ? -8.064 6.770 2.819 1.00 0.00 64 LYS A CA 12
ATOM 15675 C C . LYS A 1 64 ? -7.137 7.314 1.730 1.00 0.00 64 LYS A C 12
ATOM 15676 O O . LYS A 1 64 ? -7.546 7.461 0.578 1.00 0.00 64 LYS A O 12
ATOM 15695 N N . CYS A 1 65 ? -5.908 7.600 2.133 1.00 0.00 65 CYS A N 12
ATOM 15696 C CA . CYS A 1 65 ? -4.920 8.126 1.205 1.00 0.00 65 CYS A CA 12
ATOM 15697 C C . CYS A 1 65 ? -4.012 6.974 0.768 1.00 0.00 65 CYS A C 12
ATOM 15698 O O . CYS A 1 65 ? -2.855 7.193 0.412 1.00 0.00 65 CYS A O 12
ATOM 15706 N N . ASN A 1 66 ? -4.570 5.774 0.810 1.00 0.00 66 ASN A N 12
ATOM 15707 C CA . ASN A 1 66 ? -3.824 4.588 0.423 1.00 0.00 66 ASN A CA 12
ATOM 15708 C C . ASN A 1 66 ? -4.361 4.065 -0.911 1.00 0.00 66 ASN A C 12
ATOM 15709 O O . ASN A 1 66 ? -3.994 2.976 -1.348 1.00 0.00 66 ASN A O 12
ATOM 15720 N N . PRO A 1 67 ? -5.246 4.889 -1.536 1.00 0.00 67 PRO A N 12
ATOM 15721 C CA . PRO A 1 67 ? -5.838 4.520 -2.811 1.00 0.00 67 PRO A CA 12
ATOM 15722 C C . PRO A 1 67 ? -4.828 4.681 -3.950 1.00 0.00 67 PRO A C 12
ATOM 15723 O O . PRO A 1 67 ? -4.973 5.568 -4.791 1.00 0.00 67 PRO A O 12
ATOM 15734 N N . HIS A 1 68 ? -3.831 3.810 -3.942 1.00 0.00 68 HIS A N 12
ATOM 15735 C CA . HIS A 1 68 ? -2.798 3.846 -4.964 1.00 0.00 68 HIS A CA 12
ATOM 15736 C C . HIS A 1 68 ? -3.424 4.197 -6.314 1.00 0.00 68 HIS A C 12
ATOM 15737 O O . HIS A 1 68 ? -4.624 4.011 -6.514 1.00 0.00 68 HIS A O 12
ATOM 15752 N N . PRO A 1 69 ? -2.562 4.712 -7.232 1.00 0.00 69 PRO A N 12
ATOM 15753 C CA . PRO A 1 69 ? -3.019 5.091 -8.558 1.00 0.00 69 PRO A CA 12
ATOM 15754 C C . PRO A 1 69 ? -3.261 3.856 -9.428 1.00 0.00 69 PRO A C 12
ATOM 15755 O O . PRO A 1 69 ? -2.313 3.231 -9.903 1.00 0.00 69 PRO A O 12
ATOM 15766 N N . LYS A 1 70 ? -4.534 3.539 -9.610 1.00 0.00 70 LYS A N 12
ATOM 15767 C CA . LYS A 1 70 ? -4.912 2.390 -10.414 1.00 0.00 70 LYS A CA 12
ATOM 15768 C C . LYS A 1 70 ? -6.376 2.529 -10.837 1.00 0.00 70 LYS A C 12
ATOM 15769 O O . LYS A 1 70 ? -6.730 2.212 -11.973 1.00 0.00 70 LYS A O 12
ATOM 15788 N N . GLN A 1 71 ? -7.187 3.003 -9.903 1.00 0.00 71 GLN A N 12
ATOM 15789 C CA . GLN A 1 71 ? -8.605 3.187 -10.166 1.00 0.00 71 GLN A CA 12
ATOM 15790 C C . GLN A 1 71 ? -8.808 4.186 -11.308 1.00 0.00 71 GLN A C 12
ATOM 15791 O O . GLN A 1 71 ? -9.335 5.277 -11.096 1.00 0.00 71 GLN A O 12
ATOM 15805 N N . ARG A 1 72 ? -8.378 3.777 -12.492 1.00 0.00 72 ARG A N 12
ATOM 15806 C CA . ARG A 1 72 ? -8.504 4.622 -13.667 1.00 0.00 72 ARG A CA 12
ATOM 15807 C C . ARG A 1 72 ? -9.443 3.975 -14.687 1.00 0.00 72 ARG A C 12
ATOM 15808 O O . ARG A 1 72 ? -10.477 4.545 -15.035 1.00 0.00 72 ARG A O 12
ATOM 15829 N N . PRO A 1 73 ? -9.039 2.762 -15.151 1.00 0.00 73 PRO A N 12
ATOM 15830 C CA . PRO A 1 73 ? -9.833 2.031 -16.125 1.00 0.00 73 PRO A CA 12
ATOM 15831 C C . PRO A 1 73 ? -11.067 1.409 -15.470 1.00 0.00 73 PRO A C 12
ATOM 15832 O O . PRO A 1 73 ? -10.955 0.441 -14.719 1.00 0.00 73 PRO A O 12
ATOM 15843 N N . GLY A 1 74 ? -12.217 1.990 -15.779 1.00 0.00 74 GLY A N 12
ATOM 15844 C CA . GLY A 1 74 ? -13.472 1.504 -15.229 1.00 0.00 74 GLY A CA 12
ATOM 15845 C C . GLY A 1 74 ? -13.549 -0.022 -15.304 1.00 0.00 74 GLY A C 12
ATOM 15846 O O . GLY A 1 74 ? -14.610 -0.583 -15.576 1.00 0.00 74 GLY A O 12
ATOM 15850 N N . HIS B 2 1 ? -7.100 -10.223 -10.942 1.00 0.00 1 HIS B N 12
ATOM 15851 C CA . HIS B 2 1 ? -7.403 -10.010 -9.538 1.00 0.00 1 HIS B CA 12
ATOM 15852 C C . HIS B 2 1 ? -6.140 -9.552 -8.804 1.00 0.00 1 HIS B C 12
ATOM 15853 O O . HIS B 2 1 ? -5.399 -10.372 -8.265 1.00 0.00 1 HIS B O 12
ATOM 15868 N N . ARG B 2 2 ? -5.934 -8.243 -8.809 1.00 0.00 2 ARG B N 12
ATOM 15869 C CA . ARG B 2 2 ? -4.774 -7.667 -8.151 1.00 0.00 2 ARG B CA 12
ATOM 15870 C C . ARG B 2 2 ? -4.936 -6.150 -8.021 1.00 0.00 2 ARG B C 12
ATOM 15871 O O . ARG B 2 2 ? -5.822 -5.562 -8.639 1.00 0.00 2 ARG B O 12
ATOM 15892 N N . TYR B 2 3 ? -4.067 -5.561 -7.212 1.00 0.00 3 TYR B N 12
ATOM 15893 C CA . TYR B 2 3 ? -4.104 -4.126 -6.992 1.00 0.00 3 TYR B CA 12
ATOM 15894 C C . TYR B 2 3 ? -2.814 -3.464 -7.481 1.00 0.00 3 TYR B C 12
ATOM 15895 O O . TYR B 2 3 ? -2.202 -2.680 -6.757 1.00 0.00 3 TYR B O 12
ATOM 15913 N N . TYR B 2 4 ? -2.438 -3.805 -8.705 1.00 0.00 4 TYR B N 12
ATOM 15914 C CA . TYR B 2 4 ? -1.231 -3.253 -9.298 1.00 0.00 4 TYR B CA 12
ATOM 15915 C C . TYR B 2 4 ? -1.293 -1.725 -9.346 1.00 0.00 4 TYR B C 12
ATOM 15916 O O . TYR B 2 4 ? -2.133 -1.114 -8.687 1.00 0.00 4 TYR B O 12
ATOM 15934 N N . GLU B 2 5 ? -0.392 -1.152 -10.130 1.00 0.00 5 GLU B N 12
ATOM 15935 C CA . GLU B 2 5 ? -0.332 0.292 -10.272 1.00 0.00 5 GLU B CA 12
ATOM 15936 C C . GLU B 2 5 ? -0.860 0.713 -11.645 1.00 0.00 5 GLU B C 12
ATOM 15937 O O . GLU B 2 5 ? -0.312 1.618 -12.273 1.00 0.00 5 GLU B O 12
ATOM 15950 N N . SER B 2 6 ? -1.917 0.037 -12.070 1.00 0.00 6 SER B N 12
ATOM 15951 C CA . SER B 2 6 ? -2.524 0.330 -13.358 1.00 0.00 6 SER B CA 12
ATOM 15952 C C . SER B 2 6 ? -4.025 0.040 -13.307 1.00 0.00 6 SER B C 12
ATOM 15953 O O . SER B 2 6 ? -4.746 0.305 -14.267 1.00 0.00 6 SER B O 12
ATOM 15961 N N . SER B 2 7 ? -4.453 -0.503 -12.175 1.00 0.00 7 SER B N 12
ATOM 15962 C CA . SER B 2 7 ? -5.854 -0.832 -11.986 1.00 0.00 7 SER B CA 12
ATOM 15963 C C . SER B 2 7 ? -6.105 -1.239 -10.533 1.00 0.00 7 SER B C 12
ATOM 15964 O O . SER B 2 7 ? -5.163 -1.493 -9.785 1.00 0.00 7 SER B O 12
ATOM 15972 N N . LEU B 2 8 ? -7.381 -1.290 -10.178 1.00 0.00 8 LEU B N 12
ATOM 15973 C CA . LEU B 2 8 ? -7.768 -1.661 -8.827 1.00 0.00 8 LEU B CA 12
ATOM 15974 C C . LEU B 2 8 ? -8.795 -2.794 -8.889 1.00 0.00 8 LEU B C 12
ATOM 15975 O O . LEU B 2 8 ? -8.984 -3.520 -7.914 1.00 0.00 8 LEU B O 12
ATOM 15991 N N . GLU B 2 9 ? -9.432 -2.908 -10.045 1.00 0.00 9 GLU B N 12
ATOM 15992 C CA . GLU B 2 9 ? -10.436 -3.940 -10.246 1.00 0.00 9 GLU B CA 12
ATOM 15993 C C . GLU B 2 9 ? -9.769 -5.263 -10.631 1.00 0.00 9 GLU B C 12
ATOM 15994 O O . GLU B 2 9 ? -8.773 -5.272 -11.352 1.00 0.00 9 GLU B O 12
ATOM 16007 N N . PRO B 2 10 ? -10.361 -6.375 -10.119 1.00 0.00 10 PRO B N 12
ATOM 16008 C CA . PRO B 2 10 ? -9.834 -7.699 -10.401 1.00 0.00 10 PRO B CA 12
ATOM 16009 C C . PRO B 2 10 ? -10.177 -8.133 -11.828 1.00 0.00 10 PRO B C 12
ATOM 16010 O O . PRO B 2 10 ? -10.275 -9.325 -12.111 1.00 0.00 10 PRO B O 12
ATOM 16021 N N . TRP B 2 11 ? -10.348 -7.140 -12.689 1.00 0.00 11 TRP B N 12
ATOM 16022 C CA . TRP B 2 11 ? -10.678 -7.404 -14.079 1.00 0.00 11 TRP B CA 12
ATOM 16023 C C . TRP B 2 11 ? -9.666 -6.663 -14.954 1.00 0.00 11 TRP B C 12
ATOM 16024 O O . TRP B 2 11 ? -9.279 -7.153 -16.013 1.00 0.00 11 TRP B O 12
ATOM 16045 N N . TYR B 2 12 ? -9.263 -5.494 -14.477 1.00 0.00 12 TYR B N 12
ATOM 16046 C CA . TYR B 2 12 ? -8.302 -4.681 -15.203 1.00 0.00 12 TYR B CA 12
ATOM 16047 C C . TYR B 2 12 ? -6.881 -4.918 -14.686 1.00 0.00 12 TYR B C 12
ATOM 16048 O O . TYR B 2 12 ? -5.923 -4.888 -15.456 1.00 0.00 12 TYR B O 12
ATOM 16066 N N . PRO B 2 13 ? -6.789 -5.153 -13.350 1.00 0.00 13 PRO B N 12
ATOM 16067 C CA . PRO B 2 13 ? -5.501 -5.395 -12.720 1.00 0.00 13 PRO B CA 12
ATOM 16068 C C . PRO B 2 13 ? -4.990 -6.802 -13.040 1.00 0.00 13 PRO B C 12
ATOM 16069 O O . PRO B 2 13 ? -3.794 -6.999 -13.245 1.00 0.00 13 PRO B O 12
ATOM 16080 N N . ASP B 2 14 ? -5.922 -7.743 -13.071 1.00 0.00 14 ASP B N 12
ATOM 16081 C CA . ASP B 2 14 ? -5.582 -9.125 -13.361 1.00 0.00 14 ASP B CA 12
ATOM 16082 C C . ASP B 2 14 ? -6.866 -9.945 -13.497 1.00 0.00 14 ASP B C 12
ATOM 16083 O O . ASP B 2 14 ? -7.144 -10.499 -14.559 1.00 0.00 14 ASP B O 12
ATOM 16093 N N . ILE A 1 1 ? -5.957 6.522 12.228 1.00 0.00 1 ILE A N 13
ATOM 16094 C CA . ILE A 1 1 ? -6.567 6.667 10.917 1.00 0.00 1 ILE A CA 13
ATOM 16095 C C . ILE A 1 1 ? -6.851 5.280 10.336 1.00 0.00 1 ILE A C 13
ATOM 16096 O O . ILE A 1 1 ? -6.755 4.275 11.040 1.00 0.00 1 ILE A O 13
ATOM 16112 N N . VAL A 1 2 ? -7.197 5.269 9.058 1.00 0.00 2 VAL A N 13
ATOM 16113 C CA . VAL A 1 2 ? -7.496 4.022 8.374 1.00 0.00 2 VAL A CA 13
ATOM 16114 C C . VAL A 1 2 ? -6.593 3.889 7.146 1.00 0.00 2 VAL A C 13
ATOM 16115 O O . VAL A 1 2 ? -6.131 4.889 6.598 1.00 0.00 2 VAL A O 13
ATOM 16128 N N . CYS A 1 3 ? -6.368 2.645 6.748 1.00 0.00 3 CYS A N 13
ATOM 16129 C CA . CYS A 1 3 ? -5.529 2.369 5.594 1.00 0.00 3 CYS A CA 13
ATOM 16130 C C . CYS A 1 3 ? -6.119 1.170 4.847 1.00 0.00 3 CYS A C 13
ATOM 16131 O O . CYS A 1 3 ? -6.734 0.297 5.456 1.00 0.00 3 CYS A O 13
ATOM 16139 N N . HIS A 1 4 ? -5.909 1.169 3.539 1.00 0.00 4 HIS A N 13
ATOM 16140 C CA . HIS A 1 4 ? -6.413 0.093 2.702 1.00 0.00 4 HIS A CA 13
ATOM 16141 C C . HIS A 1 4 ? -5.417 -1.069 2.706 1.00 0.00 4 HIS A C 13
ATOM 16142 O O . HIS A 1 4 ? -4.208 -0.854 2.759 1.00 0.00 4 HIS A O 13
ATOM 16157 N N . THR A 1 5 ? -5.963 -2.275 2.650 1.00 0.00 5 THR A N 13
ATOM 16158 C CA . THR A 1 5 ? -5.139 -3.470 2.646 1.00 0.00 5 THR A CA 13
ATOM 16159 C C . THR A 1 5 ? -5.205 -4.159 1.282 1.00 0.00 5 THR A C 13
ATOM 16160 O O . THR A 1 5 ? -6.263 -4.637 0.873 1.00 0.00 5 THR A O 13
ATOM 16171 N N . THR A 1 6 ? -4.060 -4.190 0.615 1.00 0.00 6 THR A N 13
ATOM 16172 C CA . THR A 1 6 ? -3.974 -4.813 -0.695 1.00 0.00 6 THR A CA 13
ATOM 16173 C C . THR A 1 6 ? -3.300 -6.183 -0.592 1.00 0.00 6 THR A C 13
ATOM 16174 O O . THR A 1 6 ? -3.416 -7.005 -1.500 1.00 0.00 6 THR A O 13
ATOM 16185 N N . ALA A 1 7 ? -2.613 -6.386 0.523 1.00 0.00 7 ALA A N 13
ATOM 16186 C CA . ALA A 1 7 ? -1.922 -7.642 0.757 1.00 0.00 7 ALA A CA 13
ATOM 16187 C C . ALA A 1 7 ? -2.902 -8.658 1.347 1.00 0.00 7 ALA A C 13
ATOM 16188 O O . ALA A 1 7 ? -3.000 -9.784 0.865 1.00 0.00 7 ALA A O 13
ATOM 16195 N N . THR A 1 8 ? -3.603 -8.220 2.385 1.00 0.00 8 THR A N 13
ATOM 16196 C CA . THR A 1 8 ? -4.570 -9.078 3.047 1.00 0.00 8 THR A CA 13
ATOM 16197 C C . THR A 1 8 ? -5.823 -9.234 2.183 1.00 0.00 8 THR A C 13
ATOM 16198 O O . THR A 1 8 ? -5.814 -9.969 1.197 1.00 0.00 8 THR A O 13
ATOM 16209 N N . SER A 1 9 ? -6.872 -8.529 2.584 1.00 0.00 9 SER A N 13
ATOM 16210 C CA . SER A 1 9 ? -8.130 -8.580 1.860 1.00 0.00 9 SER A CA 13
ATOM 16211 C C . SER A 1 9 ? -7.942 -8.025 0.446 1.00 0.00 9 SER A C 13
ATOM 16212 O O . SER A 1 9 ? -6.819 -7.932 -0.045 1.00 0.00 9 SER A O 13
ATOM 16220 N N . PRO A 1 10 ? -9.091 -7.657 -0.184 1.00 0.00 10 PRO A N 13
ATOM 16221 C CA . PRO A 1 10 ? -9.064 -7.113 -1.531 1.00 0.00 10 PRO A CA 13
ATOM 16222 C C . PRO A 1 10 ? -8.563 -5.667 -1.528 1.00 0.00 10 PRO A C 13
ATOM 16223 O O . PRO A 1 10 ? -7.611 -5.334 -2.233 1.00 0.00 10 PRO A O 13
ATOM 16234 N N . ILE A 1 11 ? -9.226 -4.846 -0.727 1.00 0.00 11 ILE A N 13
ATOM 16235 C CA . ILE A 1 11 ? -8.861 -3.444 -0.623 1.00 0.00 11 ILE A CA 13
ATOM 16236 C C . ILE A 1 11 ? -9.985 -2.679 0.078 1.00 0.00 11 ILE A C 13
ATOM 16237 O O . ILE A 1 11 ? -11.016 -2.389 -0.530 1.00 0.00 11 ILE A O 13
ATOM 16253 N N . SER A 1 12 ? -9.749 -2.373 1.344 1.00 0.00 12 SER A N 13
ATOM 16254 C CA . SER A 1 12 ? -10.731 -1.647 2.133 1.00 0.00 12 SER A CA 13
ATOM 16255 C C . SER A 1 12 ? -10.036 -0.899 3.273 1.00 0.00 12 SER A C 13
ATOM 16256 O O . SER A 1 12 ? -9.131 -1.435 3.911 1.00 0.00 12 SER A O 13
ATOM 16264 N N . ALA A 1 13 ? -10.486 0.327 3.493 1.00 0.00 13 ALA A N 13
ATOM 16265 C CA . ALA A 1 13 ? -9.918 1.156 4.544 1.00 0.00 13 ALA A CA 13
ATOM 16266 C C . ALA A 1 13 ? -10.434 0.674 5.902 1.00 0.00 13 ALA A C 13
ATOM 16267 O O . ALA A 1 13 ? -11.536 1.033 6.314 1.00 0.00 13 ALA A O 13
ATOM 16274 N N . VAL A 1 14 ? -9.613 -0.134 6.559 1.00 0.00 14 VAL A N 13
ATOM 16275 C CA . VAL A 1 14 ? -9.974 -0.669 7.861 1.00 0.00 14 VAL A CA 13
ATOM 16276 C C . VAL A 1 14 ? -8.885 -0.306 8.874 1.00 0.00 14 VAL A C 13
ATOM 16277 O O . VAL A 1 14 ? -7.704 -0.543 8.631 1.00 0.00 14 VAL A O 13
ATOM 16290 N N . THR A 1 15 ? -9.324 0.258 9.989 1.00 0.00 15 THR A N 13
ATOM 16291 C CA . THR A 1 15 ? -8.404 0.655 11.040 1.00 0.00 15 THR A CA 13
ATOM 16292 C C . THR A 1 15 ? -7.433 -0.484 11.355 1.00 0.00 15 THR A C 13
ATOM 16293 O O . THR A 1 15 ? -7.813 -1.654 11.333 1.00 0.00 15 THR A O 13
ATOM 16304 N N . CYS A 1 16 ? -6.196 -0.103 11.643 1.00 0.00 16 CYS A N 13
ATOM 16305 C CA . CYS A 1 16 ? -5.167 -1.078 11.961 1.00 0.00 16 CYS A CA 13
ATOM 16306 C C . CYS A 1 16 ? -5.003 -1.123 13.482 1.00 0.00 16 CYS A C 13
ATOM 16307 O O . CYS A 1 16 ? -5.660 -0.376 14.203 1.00 0.00 16 CYS A O 13
ATOM 16315 N N . PRO A 1 17 ? -4.098 -2.032 13.936 1.00 0.00 17 PRO A N 13
ATOM 16316 C CA . PRO A 1 17 ? -3.839 -2.184 15.357 1.00 0.00 17 PRO A CA 13
ATOM 16317 C C . PRO A 1 17 ? -2.993 -1.025 15.888 1.00 0.00 17 PRO A C 13
ATOM 16318 O O . PRO A 1 17 ? -2.705 -0.077 15.158 1.00 0.00 17 PRO A O 13
ATOM 16329 N N . PRO A 1 18 ? -2.608 -1.141 17.187 1.00 0.00 18 PRO A N 13
ATOM 16330 C CA . PRO A 1 18 ? -1.801 -0.114 17.824 1.00 0.00 18 PRO A CA 13
ATOM 16331 C C . PRO A 1 18 ? -0.348 -0.188 17.350 1.00 0.00 18 PRO A C 13
ATOM 16332 O O . PRO A 1 18 ? 0.336 -1.182 17.586 1.00 0.00 18 PRO A O 13
ATOM 16343 N N . GLY A 1 19 ? 0.081 0.879 16.692 1.00 0.00 19 GLY A N 13
ATOM 16344 C CA . GLY A 1 19 ? 1.440 0.948 16.184 1.00 0.00 19 GLY A CA 13
ATOM 16345 C C . GLY A 1 19 ? 1.518 1.839 14.943 1.00 0.00 19 GLY A C 13
ATOM 16346 O O . GLY A 1 19 ? 2.283 2.803 14.913 1.00 0.00 19 GLY A O 13
ATOM 16350 N N . GLU A 1 20 ? 0.716 1.487 13.949 1.00 0.00 20 GLU A N 13
ATOM 16351 C CA . GLU A 1 20 ? 0.684 2.243 12.709 1.00 0.00 20 GLU A CA 13
ATOM 16352 C C . GLU A 1 20 ? 0.129 3.648 12.957 1.00 0.00 20 GLU A C 13
ATOM 16353 O O . GLU A 1 20 ? -1.074 3.819 13.139 1.00 0.00 20 GLU A O 13
ATOM 16366 N N . ASN A 1 21 ? 1.035 4.614 12.957 1.00 0.00 21 ASN A N 13
ATOM 16367 C CA . ASN A 1 21 ? 0.652 5.998 13.180 1.00 0.00 21 ASN A CA 13
ATOM 16368 C C . ASN A 1 21 ? 0.213 6.622 11.853 1.00 0.00 21 ASN A C 13
ATOM 16369 O O . ASN A 1 21 ? -0.054 7.822 11.786 1.00 0.00 21 ASN A O 13
ATOM 16380 N N . LEU A 1 22 ? 0.154 5.781 10.831 1.00 0.00 22 LEU A N 13
ATOM 16381 C CA . LEU A 1 22 ? -0.248 6.234 9.511 1.00 0.00 22 LEU A CA 13
ATOM 16382 C C . LEU A 1 22 ? -0.383 5.028 8.580 1.00 0.00 22 LEU A C 13
ATOM 16383 O O . LEU A 1 22 ? -0.328 3.884 9.031 1.00 0.00 22 LEU A O 13
ATOM 16399 N N . CYS A 1 23 ? -0.559 5.323 7.302 1.00 0.00 23 CYS A N 13
ATOM 16400 C CA . CYS A 1 23 ? -0.703 4.276 6.304 1.00 0.00 23 CYS A CA 13
ATOM 16401 C C . CYS A 1 23 ? 0.612 4.165 5.530 1.00 0.00 23 CYS A C 13
ATOM 16402 O O . CYS A 1 23 ? 1.610 4.779 5.904 1.00 0.00 23 CYS A O 13
ATOM 16410 N N . TYR A 1 24 ? 0.569 3.377 4.465 1.00 0.00 24 TYR A N 13
ATOM 16411 C CA . TYR A 1 24 ? 1.746 3.178 3.635 1.00 0.00 24 TYR A CA 13
ATOM 16412 C C . TYR A 1 24 ? 1.376 2.496 2.315 1.00 0.00 24 TYR A C 13
ATOM 16413 O O . TYR A 1 24 ? 0.264 1.995 2.162 1.00 0.00 24 TYR A O 13
ATOM 16431 N N . ARG A 1 25 ? 2.331 2.503 1.396 1.00 0.00 25 ARG A N 13
ATOM 16432 C CA . ARG A 1 25 ? 2.119 1.893 0.095 1.00 0.00 25 ARG A CA 13
ATOM 16433 C C . ARG A 1 25 ? 3.350 1.083 -0.319 1.00 0.00 25 ARG A C 13
ATOM 16434 O O . ARG A 1 25 ? 4.331 1.643 -0.806 1.00 0.00 25 ARG A O 13
ATOM 16455 N N . LYS A 1 26 ? 3.259 -0.222 -0.108 1.00 0.00 26 LYS A N 13
ATOM 16456 C CA . LYS A 1 26 ? 4.353 -1.114 -0.451 1.00 0.00 26 LYS A CA 13
ATOM 16457 C C . LYS A 1 26 ? 4.286 -1.446 -1.943 1.00 0.00 26 LYS A C 13
ATOM 16458 O O . LYS A 1 26 ? 3.220 -1.363 -2.552 1.00 0.00 26 LYS A O 13
ATOM 16477 N N . MET A 1 27 ? 5.434 -1.817 -2.487 1.00 0.00 27 MET A N 13
ATOM 16478 C CA . MET A 1 27 ? 5.519 -2.162 -3.896 1.00 0.00 27 MET A CA 13
ATOM 16479 C C . MET A 1 27 ? 6.613 -3.204 -4.141 1.00 0.00 27 MET A C 13
ATOM 16480 O O . MET A 1 27 ? 7.594 -3.264 -3.400 1.00 0.00 27 MET A O 13
ATOM 16494 N N . TRP A 1 28 ? 6.408 -3.997 -5.182 1.00 0.00 28 TRP A N 13
ATOM 16495 C CA . TRP A 1 28 ? 7.365 -5.033 -5.533 1.00 0.00 28 TRP A CA 13
ATOM 16496 C C . TRP A 1 28 ? 6.998 -5.566 -6.919 1.00 0.00 28 TRP A C 13
ATOM 16497 O O . TRP A 1 28 ? 7.306 -4.937 -7.931 1.00 0.00 28 TRP A O 13
ATOM 16518 N N . CYS A 1 29 ? 6.342 -6.716 -6.922 1.00 0.00 29 CYS A N 13
ATOM 16519 C CA . CYS A 1 29 ? 5.929 -7.340 -8.167 1.00 0.00 29 CYS A CA 13
ATOM 16520 C C . CYS A 1 29 ? 5.120 -8.594 -7.831 1.00 0.00 29 CYS A C 13
ATOM 16521 O O . CYS A 1 29 ? 5.633 -9.518 -7.202 1.00 0.00 29 CYS A O 13
ATOM 16529 N N . ASP A 1 30 ? 3.868 -8.586 -8.266 1.00 0.00 30 ASP A N 13
ATOM 16530 C CA . ASP A 1 30 ? 2.982 -9.711 -8.019 1.00 0.00 30 ASP A CA 13
ATOM 16531 C C . ASP A 1 30 ? 3.698 -11.010 -8.396 1.00 0.00 30 ASP A C 13
ATOM 16532 O O . ASP A 1 30 ? 4.831 -10.983 -8.873 1.00 0.00 30 ASP A O 13
ATOM 16542 N N . ALA A 1 31 ? 3.007 -12.117 -8.165 1.00 0.00 31 ALA A N 13
ATOM 16543 C CA . ALA A 1 31 ? 3.562 -13.425 -8.474 1.00 0.00 31 ALA A CA 13
ATOM 16544 C C . ALA A 1 31 ? 3.593 -13.616 -9.991 1.00 0.00 31 ALA A C 13
ATOM 16545 O O . ALA A 1 31 ? 4.034 -14.653 -10.481 1.00 0.00 31 ALA A O 13
ATOM 16552 N N . PHE A 1 32 ? 3.114 -12.599 -10.693 1.00 0.00 32 PHE A N 13
ATOM 16553 C CA . PHE A 1 32 ? 3.079 -12.643 -12.145 1.00 0.00 32 PHE A CA 13
ATOM 16554 C C . PHE A 1 32 ? 3.892 -11.496 -12.748 1.00 0.00 32 PHE A C 13
ATOM 16555 O O . PHE A 1 32 ? 4.131 -11.466 -13.955 1.00 0.00 32 PHE A O 13
ATOM 16572 N N . CYS A 1 33 ? 4.297 -10.579 -11.880 1.00 0.00 33 CYS A N 13
ATOM 16573 C CA . CYS A 1 33 ? 5.077 -9.433 -12.313 1.00 0.00 33 CYS A CA 13
ATOM 16574 C C . CYS A 1 33 ? 4.593 -9.017 -13.703 1.00 0.00 33 CYS A C 13
ATOM 16575 O O . CYS A 1 33 ? 5.358 -9.043 -14.665 1.00 0.00 33 CYS A O 13
ATOM 16583 N N . SER A 1 34 ? 3.322 -8.643 -13.764 1.00 0.00 34 SER A N 13
ATOM 16584 C CA . SER A 1 34 ? 2.726 -8.223 -15.021 1.00 0.00 34 SER A CA 13
ATOM 16585 C C . SER A 1 34 ? 3.454 -6.990 -15.559 1.00 0.00 34 SER A C 13
ATOM 16586 O O . SER A 1 34 ? 4.347 -6.456 -14.903 1.00 0.00 34 SER A O 13
ATOM 16594 N N . SER A 1 35 ? 3.047 -6.574 -16.750 1.00 0.00 35 SER A N 13
ATOM 16595 C CA . SER A 1 35 ? 3.650 -5.415 -17.384 1.00 0.00 35 SER A CA 13
ATOM 16596 C C . SER A 1 35 ? 3.203 -4.138 -16.672 1.00 0.00 35 SER A C 13
ATOM 16597 O O . SER A 1 35 ? 3.638 -3.041 -17.023 1.00 0.00 35 SER A O 13
ATOM 16605 N N . ARG A 1 36 ? 2.340 -4.320 -15.683 1.00 0.00 36 ARG A N 13
ATOM 16606 C CA . ARG A 1 36 ? 1.828 -3.194 -14.918 1.00 0.00 36 ARG A CA 13
ATOM 16607 C C . ARG A 1 36 ? 2.876 -2.720 -13.910 1.00 0.00 36 ARG A C 13
ATOM 16608 O O . ARG A 1 36 ? 2.603 -1.839 -13.095 1.00 0.00 36 ARG A O 13
ATOM 16629 N N . GLY A 1 37 ? 4.053 -3.322 -13.998 1.00 0.00 37 GLY A N 13
ATOM 16630 C CA . GLY A 1 37 ? 5.143 -2.970 -13.104 1.00 0.00 37 GLY A CA 13
ATOM 16631 C C . GLY A 1 37 ? 5.072 -3.784 -11.809 1.00 0.00 37 GLY A C 13
ATOM 16632 O O . GLY A 1 37 ? 5.047 -5.013 -11.844 1.00 0.00 37 GLY A O 13
ATOM 16636 N N . LYS A 1 38 ? 5.042 -3.065 -10.697 1.00 0.00 38 LYS A N 13
ATOM 16637 C CA . LYS A 1 38 ? 4.975 -3.703 -9.395 1.00 0.00 38 LYS A CA 13
ATOM 16638 C C . LYS A 1 38 ? 3.524 -3.717 -8.911 1.00 0.00 38 LYS A C 13
ATOM 16639 O O . LYS A 1 38 ? 2.608 -3.421 -9.677 1.00 0.00 38 LYS A O 13
ATOM 16658 N N . VAL A 1 39 ? 3.360 -4.066 -7.643 1.00 0.00 39 VAL A N 13
ATOM 16659 C CA . VAL A 1 39 ? 2.034 -4.123 -7.049 1.00 0.00 39 VAL A CA 13
ATOM 16660 C C . VAL A 1 39 ? 1.823 -2.893 -6.164 1.00 0.00 39 VAL A C 13
ATOM 16661 O O . VAL A 1 39 ? 2.555 -1.909 -6.276 1.00 0.00 39 VAL A O 13
ATOM 16674 N N . VAL A 1 40 ? 0.819 -2.987 -5.305 1.00 0.00 40 VAL A N 13
ATOM 16675 C CA . VAL A 1 40 ? 0.502 -1.894 -4.402 1.00 0.00 40 VAL A CA 13
ATOM 16676 C C . VAL A 1 40 ? -0.172 -2.454 -3.147 1.00 0.00 40 VAL A C 13
ATOM 16677 O O . VAL A 1 40 ? -1.388 -2.350 -2.991 1.00 0.00 40 VAL A O 13
ATOM 16690 N N . GLU A 1 41 ? 0.648 -3.036 -2.284 1.00 0.00 41 GLU A N 13
ATOM 16691 C CA . GLU A 1 41 ? 0.146 -3.614 -1.049 1.00 0.00 41 GLU A CA 13
ATOM 16692 C C . GLU A 1 41 ? 0.183 -2.575 0.075 1.00 0.00 41 GLU A C 13
ATOM 16693 O O . GLU A 1 41 ? 0.971 -2.694 1.011 1.00 0.00 41 GLU A O 13
ATOM 16706 N N . LEU A 1 42 ? -0.683 -1.580 -0.055 1.00 0.00 42 LEU A N 13
ATOM 16707 C CA . LEU A 1 42 ? -0.761 -0.522 0.937 1.00 0.00 42 LEU A CA 13
ATOM 16708 C C . LEU A 1 42 ? -1.279 -1.101 2.255 1.00 0.00 42 LEU A C 13
ATOM 16709 O O . LEU A 1 42 ? -1.523 -2.302 2.356 1.00 0.00 42 LEU A O 13
ATOM 16725 N N . GLY A 1 43 ? -1.430 -0.219 3.233 1.00 0.00 43 GLY A N 13
ATOM 16726 C CA . GLY A 1 43 ? -1.914 -0.627 4.540 1.00 0.00 43 GLY A CA 13
ATOM 16727 C C . GLY A 1 43 ? -1.528 0.394 5.611 1.00 0.00 43 GLY A C 13
ATOM 16728 O O . GLY A 1 43 ? -1.467 1.591 5.340 1.00 0.00 43 GLY A O 13
ATOM 16732 N N . CYS A 1 44 ? -1.277 -0.117 6.808 1.00 0.00 44 CYS A N 13
ATOM 16733 C CA . CYS A 1 44 ? -0.899 0.735 7.922 1.00 0.00 44 CYS A CA 13
ATOM 16734 C C . CYS A 1 44 ? 0.556 0.432 8.287 1.00 0.00 44 CYS A C 13
ATOM 16735 O O . CYS A 1 44 ? 1.053 -0.661 8.018 1.00 0.00 44 CYS A O 13
ATOM 16743 N N . ALA A 1 45 ? 1.198 1.418 8.896 1.00 0.00 45 ALA A N 13
ATOM 16744 C CA . ALA A 1 45 ? 2.585 1.270 9.300 1.00 0.00 45 ALA A CA 13
ATOM 16745 C C . ALA A 1 45 ? 2.969 2.427 10.226 1.00 0.00 45 ALA A C 13
ATOM 16746 O O . ALA A 1 45 ? 2.494 3.548 10.053 1.00 0.00 45 ALA A O 13
ATOM 16753 N N . ALA A 1 46 ? 3.825 2.114 11.189 1.00 0.00 46 ALA A N 13
ATOM 16754 C CA . ALA A 1 46 ? 4.276 3.114 12.141 1.00 0.00 46 ALA A CA 13
ATOM 16755 C C . ALA A 1 46 ? 4.837 4.318 11.383 1.00 0.00 46 ALA A C 13
ATOM 16756 O O . ALA A 1 46 ? 4.512 5.462 11.700 1.00 0.00 46 ALA A O 13
ATOM 16763 N N . THR A 1 47 ? 5.670 4.022 10.396 1.00 0.00 47 THR A N 13
ATOM 16764 C CA . THR A 1 47 ? 6.280 5.066 9.591 1.00 0.00 47 THR A CA 13
ATOM 16765 C C . THR A 1 47 ? 6.783 4.491 8.265 1.00 0.00 47 THR A C 13
ATOM 16766 O O . THR A 1 47 ? 6.951 3.281 8.133 1.00 0.00 47 THR A O 13
ATOM 16777 N N . CYS A 1 48 ? 7.011 5.388 7.316 1.00 0.00 48 CYS A N 13
ATOM 16778 C CA . CYS A 1 48 ? 7.493 4.986 6.007 1.00 0.00 48 CYS A CA 13
ATOM 16779 C C . CYS A 1 48 ? 8.427 3.789 6.186 1.00 0.00 48 CYS A C 13
ATOM 16780 O O . CYS A 1 48 ? 9.605 3.957 6.499 1.00 0.00 48 CYS A O 13
ATOM 16788 N N . PRO A 1 49 ? 7.853 2.575 5.972 1.00 0.00 49 PRO A N 13
ATOM 16789 C CA . PRO A 1 49 ? 8.623 1.348 6.106 1.00 0.00 49 PRO A CA 13
ATOM 16790 C C . PRO A 1 49 ? 9.558 1.155 4.911 1.00 0.00 49 PRO A C 13
ATOM 16791 O O . PRO A 1 49 ? 10.348 0.213 4.884 1.00 0.00 49 PRO A O 13
ATOM 16802 N N . SER A 1 50 ? 9.436 2.062 3.953 1.00 0.00 50 SER A N 13
ATOM 16803 C CA . SER A 1 50 ? 10.261 2.002 2.757 1.00 0.00 50 SER A CA 13
ATOM 16804 C C . SER A 1 50 ? 11.564 1.258 3.057 1.00 0.00 50 SER A C 13
ATOM 16805 O O . SER A 1 50 ? 12.157 1.439 4.119 1.00 0.00 50 SER A O 13
ATOM 16813 N N . LYS A 1 51 ? 11.971 0.435 2.102 1.00 0.00 51 LYS A N 13
ATOM 16814 C CA . LYS A 1 51 ? 13.194 -0.337 2.249 1.00 0.00 51 LYS A CA 13
ATOM 16815 C C . LYS A 1 51 ? 14.355 0.424 1.610 1.00 0.00 51 LYS A C 13
ATOM 16816 O O . LYS A 1 51 ? 14.732 1.497 2.081 1.00 0.00 51 LYS A O 13
ATOM 16835 N N . LYS A 1 52 ? 14.891 -0.157 0.548 1.00 0.00 52 LYS A N 13
ATOM 16836 C CA . LYS A 1 52 ? 16.002 0.453 -0.160 1.00 0.00 52 LYS A CA 13
ATOM 16837 C C . LYS A 1 52 ? 16.038 -0.073 -1.597 1.00 0.00 52 LYS A C 13
ATOM 16838 O O . LYS A 1 52 ? 16.069 0.708 -2.547 1.00 0.00 52 LYS A O 13
ATOM 16857 N N . PRO A 1 53 ? 16.032 -1.428 -1.713 1.00 0.00 53 PRO A N 13
ATOM 16858 C CA . PRO A 1 53 ? 16.063 -2.067 -3.017 1.00 0.00 53 PRO A CA 13
ATOM 16859 C C . PRO A 1 53 ? 14.701 -1.966 -3.710 1.00 0.00 53 PRO A C 13
ATOM 16860 O O . PRO A 1 53 ? 14.313 -0.894 -4.171 1.00 0.00 53 PRO A O 13
ATOM 16871 N N . TYR A 1 54 ? 14.014 -3.099 -3.759 1.00 0.00 54 TYR A N 13
ATOM 16872 C CA . TYR A 1 54 ? 12.705 -3.151 -4.387 1.00 0.00 54 TYR A CA 13
ATOM 16873 C C . TYR A 1 54 ? 11.615 -2.678 -3.424 1.00 0.00 54 TYR A C 13
ATOM 16874 O O . TYR A 1 54 ? 10.826 -1.796 -3.759 1.00 0.00 54 TYR A O 13
ATOM 16892 N N . GLU A 1 55 ? 11.605 -3.286 -2.246 1.00 0.00 55 GLU A N 13
ATOM 16893 C CA . GLU A 1 55 ? 10.624 -2.939 -1.233 1.00 0.00 55 GLU A CA 13
ATOM 16894 C C . GLU A 1 55 ? 10.354 -1.432 -1.250 1.00 0.00 55 GLU A C 13
ATOM 16895 O O . GLU A 1 55 ? 10.790 -0.711 -0.354 1.00 0.00 55 GLU A O 13
ATOM 16908 N N . GLU A 1 56 ? 9.638 -1.003 -2.278 1.00 0.00 56 GLU A N 13
ATOM 16909 C CA . GLU A 1 56 ? 9.306 0.405 -2.423 1.00 0.00 56 GLU A CA 13
ATOM 16910 C C . GLU A 1 56 ? 8.013 0.725 -1.671 1.00 0.00 56 GLU A C 13
ATOM 16911 O O . GLU A 1 56 ? 6.924 0.628 -2.232 1.00 0.00 56 GLU A O 13
ATOM 16924 N N . VAL A 1 57 ? 8.178 1.101 -0.411 1.00 0.00 57 VAL A N 13
ATOM 16925 C CA . VAL A 1 57 ? 7.038 1.435 0.425 1.00 0.00 57 VAL A CA 13
ATOM 16926 C C . VAL A 1 57 ? 6.856 2.955 0.446 1.00 0.00 57 VAL A C 13
ATOM 16927 O O . VAL A 1 57 ? 7.796 3.700 0.177 1.00 0.00 57 VAL A O 13
ATOM 16940 N N . THR A 1 58 ? 5.638 3.368 0.768 1.00 0.00 58 THR A N 13
ATOM 16941 C CA . THR A 1 58 ? 5.320 4.785 0.827 1.00 0.00 58 THR A CA 13
ATOM 16942 C C . THR A 1 58 ? 4.689 5.133 2.176 1.00 0.00 58 THR A C 13
ATOM 16943 O O . THR A 1 58 ? 5.046 4.554 3.201 1.00 0.00 58 THR A O 13
ATOM 16954 N N . CYS A 1 59 ? 3.762 6.079 2.133 1.00 0.00 59 CYS A N 13
ATOM 16955 C CA . CYS A 1 59 ? 3.077 6.512 3.340 1.00 0.00 59 CYS A CA 13
ATOM 16956 C C . CYS A 1 59 ? 1.700 7.049 2.945 1.00 0.00 59 CYS A C 13
ATOM 16957 O O . CYS A 1 59 ? 1.405 7.197 1.760 1.00 0.00 59 CYS A O 13
ATOM 16965 N N . CYS A 1 60 ? 0.894 7.325 3.960 1.00 0.00 60 CYS A N 13
ATOM 16966 C CA . CYS A 1 60 ? -0.444 7.842 3.733 1.00 0.00 60 CYS A CA 13
ATOM 16967 C C . CYS A 1 60 ? -1.115 8.052 5.092 1.00 0.00 60 CYS A C 13
ATOM 16968 O O . CYS A 1 60 ? -1.373 7.092 5.816 1.00 0.00 60 CYS A O 13
ATOM 16976 N N . SER A 1 61 ? -1.376 9.315 5.398 1.00 0.00 61 SER A N 13
ATOM 16977 C CA . SER A 1 61 ? -2.011 9.663 6.658 1.00 0.00 61 SER A CA 13
ATOM 16978 C C . SER A 1 61 ? -3.441 10.146 6.407 1.00 0.00 61 SER A C 13
ATOM 16979 O O . SER A 1 61 ? -4.330 9.918 7.226 1.00 0.00 61 SER A O 13
ATOM 16987 N N . THR A 1 62 ? -3.618 10.806 5.271 1.00 0.00 62 THR A N 13
ATOM 16988 C CA . THR A 1 62 ? -4.925 11.325 4.904 1.00 0.00 62 THR A CA 13
ATOM 16989 C C . THR A 1 62 ? -5.987 10.231 5.031 1.00 0.00 62 THR A C 13
ATOM 16990 O O . THR A 1 62 ? -5.659 9.053 5.156 1.00 0.00 62 THR A O 13
ATOM 17001 N N . ASP A 1 63 ? -7.240 10.663 4.995 1.00 0.00 63 ASP A N 13
ATOM 17002 C CA . ASP A 1 63 ? -8.353 9.735 5.106 1.00 0.00 63 ASP A CA 13
ATOM 17003 C C . ASP A 1 63 ? -8.459 8.916 3.819 1.00 0.00 63 ASP A C 13
ATOM 17004 O O . ASP A 1 63 ? -8.929 9.415 2.797 1.00 0.00 63 ASP A O 13
ATOM 17014 N N . LYS A 1 64 ? -8.015 7.670 3.910 1.00 0.00 64 LYS A N 13
ATOM 17015 C CA . LYS A 1 64 ? -8.053 6.777 2.765 1.00 0.00 64 LYS A CA 13
ATOM 17016 C C . LYS A 1 64 ? -7.129 7.316 1.671 1.00 0.00 64 LYS A C 13
ATOM 17017 O O . LYS A 1 64 ? -7.541 7.462 0.521 1.00 0.00 64 LYS A O 13
ATOM 17036 N N . CYS A 1 65 ? -5.897 7.598 2.068 1.00 0.00 65 CYS A N 13
ATOM 17037 C CA . CYS A 1 65 ? -4.910 8.118 1.137 1.00 0.00 65 CYS A CA 13
ATOM 17038 C C . CYS A 1 65 ? -4.005 6.965 0.702 1.00 0.00 65 CYS A C 13
ATOM 17039 O O . CYS A 1 65 ? -2.847 7.180 0.344 1.00 0.00 65 CYS A O 13
ATOM 17047 N N . ASN A 1 66 ? -4.565 5.765 0.748 1.00 0.00 66 ASN A N 13
ATOM 17048 C CA . ASN A 1 66 ? -3.822 4.576 0.364 1.00 0.00 66 ASN A CA 13
ATOM 17049 C C . ASN A 1 66 ? -4.365 4.050 -0.966 1.00 0.00 66 ASN A C 13
ATOM 17050 O O . ASN A 1 66 ? -3.999 2.958 -1.401 1.00 0.00 66 ASN A O 13
ATOM 17061 N N . PRO A 1 67 ? -5.251 4.870 -1.591 1.00 0.00 67 PRO A N 13
ATOM 17062 C CA . PRO A 1 67 ? -5.847 4.498 -2.864 1.00 0.00 67 PRO A CA 13
ATOM 17063 C C . PRO A 1 67 ? -4.842 4.655 -4.007 1.00 0.00 67 PRO A C 13
ATOM 17064 O O . PRO A 1 67 ? -4.994 5.530 -4.856 1.00 0.00 67 PRO A O 13
ATOM 17075 N N . HIS A 1 68 ? -3.837 3.790 -3.992 1.00 0.00 68 HIS A N 13
ATOM 17076 C CA . HIS A 1 68 ? -2.807 3.821 -5.017 1.00 0.00 68 HIS A CA 13
ATOM 17077 C C . HIS A 1 68 ? -3.439 4.159 -6.368 1.00 0.00 68 HIS A C 13
ATOM 17078 O O . HIS A 1 68 ? -4.639 3.965 -6.563 1.00 0.00 68 HIS A O 13
ATOM 17093 N N . PRO A 1 69 ? -2.581 4.671 -7.291 1.00 0.00 69 PRO A N 13
ATOM 17094 C CA . PRO A 1 69 ? -3.044 5.035 -8.620 1.00 0.00 69 PRO A CA 13
ATOM 17095 C C . PRO A 1 69 ? -3.281 3.793 -9.479 1.00 0.00 69 PRO A C 13
ATOM 17096 O O . PRO A 1 69 ? -2.332 3.176 -9.960 1.00 0.00 69 PRO A O 13
ATOM 17107 N N . LYS A 1 70 ? -4.553 3.462 -9.647 1.00 0.00 70 LYS A N 13
ATOM 17108 C CA . LYS A 1 70 ? -4.927 2.303 -10.439 1.00 0.00 70 LYS A CA 13
ATOM 17109 C C . LYS A 1 70 ? -6.393 2.428 -10.856 1.00 0.00 70 LYS A C 13
ATOM 17110 O O . LYS A 1 70 ? -6.755 2.075 -11.977 1.00 0.00 70 LYS A O 13
ATOM 17129 N N . GLN A 1 71 ? -7.198 2.932 -9.932 1.00 0.00 71 GLN A N 13
ATOM 17130 C CA . GLN A 1 71 ? -8.617 3.107 -10.190 1.00 0.00 71 GLN A CA 13
ATOM 17131 C C . GLN A 1 71 ? -8.830 4.083 -11.350 1.00 0.00 71 GLN A C 13
ATOM 17132 O O . GLN A 1 71 ? -9.441 5.135 -11.177 1.00 0.00 71 GLN A O 13
ATOM 17146 N N . ARG A 1 72 ? -8.310 3.698 -12.506 1.00 0.00 72 ARG A N 13
ATOM 17147 C CA . ARG A 1 72 ? -8.435 4.525 -13.695 1.00 0.00 72 ARG A CA 13
ATOM 17148 C C . ARG A 1 72 ? -9.521 3.970 -14.617 1.00 0.00 72 ARG A C 13
ATOM 17149 O O . ARG A 1 72 ? -10.474 4.671 -14.954 1.00 0.00 72 ARG A O 13
ATOM 17170 N N . PRO A 1 73 ? -9.335 2.681 -15.012 1.00 0.00 73 PRO A N 13
ATOM 17171 C CA . PRO A 1 73 ? -10.288 2.024 -15.889 1.00 0.00 73 PRO A CA 13
ATOM 17172 C C . PRO A 1 73 ? -11.562 1.644 -15.132 1.00 0.00 73 PRO A C 13
ATOM 17173 O O . PRO A 1 73 ? -11.986 0.491 -15.160 1.00 0.00 73 PRO A O 13
ATOM 17184 N N . GLY A 1 74 ? -12.137 2.639 -14.470 1.00 0.00 74 GLY A N 13
ATOM 17185 C CA . GLY A 1 74 ? -13.354 2.425 -13.705 1.00 0.00 74 GLY A CA 13
ATOM 17186 C C . GLY A 1 74 ? -13.225 1.195 -12.804 1.00 0.00 74 GLY A C 13
ATOM 17187 O O . GLY A 1 74 ? -13.919 1.085 -11.795 1.00 0.00 74 GLY A O 13
ATOM 17191 N N . HIS B 2 1 ? -7.190 -9.887 -11.125 1.00 0.00 1 HIS B N 13
ATOM 17192 C CA . HIS B 2 1 ? -7.372 -9.986 -9.686 1.00 0.00 1 HIS B CA 13
ATOM 17193 C C . HIS B 2 1 ? -6.090 -9.545 -8.977 1.00 0.00 1 HIS B C 13
ATOM 17194 O O . HIS B 2 1 ? -5.271 -10.378 -8.592 1.00 0.00 1 HIS B O 13
ATOM 17209 N N . ARG B 2 2 ? -5.957 -8.235 -8.825 1.00 0.00 2 ARG B N 13
ATOM 17210 C CA . ARG B 2 2 ? -4.788 -7.672 -8.169 1.00 0.00 2 ARG B CA 13
ATOM 17211 C C . ARG B 2 2 ? -4.935 -6.155 -8.032 1.00 0.00 2 ARG B C 13
ATOM 17212 O O . ARG B 2 2 ? -5.809 -5.554 -8.655 1.00 0.00 2 ARG B O 13
ATOM 17233 N N . TYR B 2 3 ? -4.068 -5.581 -7.212 1.00 0.00 3 TYR B N 13
ATOM 17234 C CA . TYR B 2 3 ? -4.091 -4.147 -6.984 1.00 0.00 3 TYR B CA 13
ATOM 17235 C C . TYR B 2 3 ? -2.796 -3.493 -7.473 1.00 0.00 3 TYR B C 13
ATOM 17236 O O . TYR B 2 3 ? -2.176 -2.717 -6.748 1.00 0.00 3 TYR B O 13
ATOM 17254 N N . TYR B 2 4 ? -2.426 -3.833 -8.699 1.00 0.00 4 TYR B N 13
ATOM 17255 C CA . TYR B 2 4 ? -1.216 -3.289 -9.293 1.00 0.00 4 TYR B CA 13
ATOM 17256 C C . TYR B 2 4 ? -1.274 -1.762 -9.355 1.00 0.00 4 TYR B C 13
ATOM 17257 O O . TYR B 2 4 ? -2.109 -1.141 -8.698 1.00 0.00 4 TYR B O 13
ATOM 17275 N N . GLU B 2 5 ? -0.378 -1.199 -10.153 1.00 0.00 5 GLU B N 13
ATOM 17276 C CA . GLU B 2 5 ? -0.317 0.243 -10.311 1.00 0.00 5 GLU B CA 13
ATOM 17277 C C . GLU B 2 5 ? -0.841 0.649 -11.690 1.00 0.00 5 GLU B C 13
ATOM 17278 O O . GLU B 2 5 ? -0.274 1.527 -12.339 1.00 0.00 5 GLU B O 13
ATOM 17291 N N . SER B 2 6 ? -1.917 -0.008 -12.095 1.00 0.00 6 SER B N 13
ATOM 17292 C CA . SER B 2 6 ? -2.525 0.274 -13.385 1.00 0.00 6 SER B CA 13
ATOM 17293 C C . SER B 2 6 ? -4.017 -0.061 -13.345 1.00 0.00 6 SER B C 13
ATOM 17294 O O . SER B 2 6 ? -4.727 0.136 -14.330 1.00 0.00 6 SER B O 13
ATOM 17302 N N . SER B 2 7 ? -4.449 -0.559 -12.196 1.00 0.00 7 SER B N 13
ATOM 17303 C CA . SER B 2 7 ? -5.844 -0.922 -12.015 1.00 0.00 7 SER B CA 13
ATOM 17304 C C . SER B 2 7 ? -6.096 -1.324 -10.560 1.00 0.00 7 SER B C 13
ATOM 17305 O O . SER B 2 7 ? -5.154 -1.583 -9.812 1.00 0.00 7 SER B O 13
ATOM 17313 N N . LEU B 2 8 ? -7.371 -1.362 -10.203 1.00 0.00 8 LEU B N 13
ATOM 17314 C CA . LEU B 2 8 ? -7.759 -1.727 -8.850 1.00 0.00 8 LEU B CA 13
ATOM 17315 C C . LEU B 2 8 ? -8.785 -2.859 -8.907 1.00 0.00 8 LEU B C 13
ATOM 17316 O O . LEU B 2 8 ? -8.967 -3.588 -7.933 1.00 0.00 8 LEU B O 13
ATOM 17332 N N . GLU B 2 9 ? -9.433 -2.971 -10.057 1.00 0.00 9 GLU B N 13
ATOM 17333 C CA . GLU B 2 9 ? -10.438 -4.001 -10.253 1.00 0.00 9 GLU B CA 13
ATOM 17334 C C . GLU B 2 9 ? -9.775 -5.324 -10.644 1.00 0.00 9 GLU B C 13
ATOM 17335 O O . GLU B 2 9 ? -8.783 -5.334 -11.371 1.00 0.00 9 GLU B O 13
ATOM 17348 N N . PRO B 2 10 ? -10.365 -6.436 -10.130 1.00 0.00 10 PRO B N 13
ATOM 17349 C CA . PRO B 2 10 ? -9.841 -7.761 -10.417 1.00 0.00 10 PRO B CA 13
ATOM 17350 C C . PRO B 2 10 ? -10.191 -8.191 -11.842 1.00 0.00 10 PRO B C 13
ATOM 17351 O O . PRO B 2 10 ? -10.427 -9.371 -12.098 1.00 0.00 10 PRO B O 13
ATOM 17362 N N . TRP B 2 11 ? -10.213 -7.212 -12.734 1.00 0.00 11 TRP B N 13
ATOM 17363 C CA . TRP B 2 11 ? -10.531 -7.475 -14.128 1.00 0.00 11 TRP B CA 13
ATOM 17364 C C . TRP B 2 11 ? -9.506 -6.738 -14.992 1.00 0.00 11 TRP B C 13
ATOM 17365 O O . TRP B 2 11 ? -9.080 -7.250 -16.026 1.00 0.00 11 TRP B O 13
ATOM 17386 N N . TYR B 2 12 ? -9.141 -5.549 -14.537 1.00 0.00 12 TYR B N 13
ATOM 17387 C CA . TYR B 2 12 ? -8.174 -4.736 -15.257 1.00 0.00 12 TYR B CA 13
ATOM 17388 C C . TYR B 2 12 ? -6.764 -4.941 -14.702 1.00 0.00 12 TYR B C 13
ATOM 17389 O O . TYR B 2 12 ? -5.784 -4.861 -15.441 1.00 0.00 12 TYR B O 13
ATOM 17407 N N . PRO B 2 13 ? -6.704 -5.207 -13.370 1.00 0.00 13 PRO B N 13
ATOM 17408 C CA . PRO B 2 13 ? -5.429 -5.424 -12.706 1.00 0.00 13 PRO B CA 13
ATOM 17409 C C . PRO B 2 13 ? -4.864 -6.805 -13.043 1.00 0.00 13 PRO B C 13
ATOM 17410 O O . PRO B 2 13 ? -3.663 -6.949 -13.273 1.00 0.00 13 PRO B O 13
ATOM 17421 N N . ASP B 2 14 ? -5.754 -7.786 -13.062 1.00 0.00 14 ASP B N 13
ATOM 17422 C CA . ASP B 2 14 ? -5.358 -9.150 -13.368 1.00 0.00 14 ASP B CA 13
ATOM 17423 C C . ASP B 2 14 ? -6.604 -9.980 -13.679 1.00 0.00 14 ASP B C 13
ATOM 17424 O O . ASP B 2 14 ? -7.392 -9.622 -14.552 1.00 0.00 14 ASP B O 13
ATOM 17434 N N . ILE A 1 1 ? -5.893 6.500 12.455 1.00 0.00 1 ILE A N 14
ATOM 17435 C CA . ILE A 1 1 ? -6.507 6.628 11.146 1.00 0.00 1 ILE A CA 14
ATOM 17436 C C . ILE A 1 1 ? -6.780 5.235 10.576 1.00 0.00 1 ILE A C 14
ATOM 17437 O O . ILE A 1 1 ? -6.666 4.236 11.287 1.00 0.00 1 ILE A O 14
ATOM 17453 N N . VAL A 1 2 ? -7.136 5.211 9.300 1.00 0.00 2 VAL A N 14
ATOM 17454 C CA . VAL A 1 2 ? -7.427 3.955 8.627 1.00 0.00 2 VAL A CA 14
ATOM 17455 C C . VAL A 1 2 ? -6.537 3.827 7.391 1.00 0.00 2 VAL A C 14
ATOM 17456 O O . VAL A 1 2 ? -6.048 4.826 6.865 1.00 0.00 2 VAL A O 14
ATOM 17469 N N . CYS A 1 3 ? -6.351 2.586 6.962 1.00 0.00 3 CYS A N 14
ATOM 17470 C CA . CYS A 1 3 ? -5.526 2.313 5.797 1.00 0.00 3 CYS A CA 14
ATOM 17471 C C . CYS A 1 3 ? -6.122 1.115 5.056 1.00 0.00 3 CYS A C 14
ATOM 17472 O O . CYS A 1 3 ? -6.734 0.243 5.671 1.00 0.00 3 CYS A O 14
ATOM 17480 N N . HIS A 1 4 ? -5.925 1.111 3.747 1.00 0.00 4 HIS A N 14
ATOM 17481 C CA . HIS A 1 4 ? -6.436 0.033 2.916 1.00 0.00 4 HIS A CA 14
ATOM 17482 C C . HIS A 1 4 ? -5.442 -1.130 2.914 1.00 0.00 4 HIS A C 14
ATOM 17483 O O . HIS A 1 4 ? -4.233 -0.917 2.992 1.00 0.00 4 HIS A O 14
ATOM 17498 N N . THR A 1 5 ? -5.989 -2.333 2.824 1.00 0.00 5 THR A N 14
ATOM 17499 C CA . THR A 1 5 ? -5.165 -3.530 2.811 1.00 0.00 5 THR A CA 14
ATOM 17500 C C . THR A 1 5 ? -5.264 -4.231 1.456 1.00 0.00 5 THR A C 14
ATOM 17501 O O . THR A 1 5 ? -6.330 -4.713 1.078 1.00 0.00 5 THR A O 14
ATOM 17512 N N . THR A 1 6 ? -4.137 -4.266 0.759 1.00 0.00 6 THR A N 14
ATOM 17513 C CA . THR A 1 6 ? -4.083 -4.900 -0.546 1.00 0.00 6 THR A CA 14
ATOM 17514 C C . THR A 1 6 ? -3.444 -6.286 -0.441 1.00 0.00 6 THR A C 14
ATOM 17515 O O . THR A 1 6 ? -3.672 -7.145 -1.291 1.00 0.00 6 THR A O 14
ATOM 17526 N N . ALA A 1 7 ? -2.657 -6.461 0.611 1.00 0.00 7 ALA A N 14
ATOM 17527 C CA . ALA A 1 7 ? -1.983 -7.728 0.839 1.00 0.00 7 ALA A CA 14
ATOM 17528 C C . ALA A 1 7 ? -2.972 -8.725 1.444 1.00 0.00 7 ALA A C 14
ATOM 17529 O O . ALA A 1 7 ? -3.111 -9.844 0.953 1.00 0.00 7 ALA A O 14
ATOM 17536 N N . THR A 1 8 ? -3.634 -8.283 2.504 1.00 0.00 8 THR A N 14
ATOM 17537 C CA . THR A 1 8 ? -4.606 -9.123 3.182 1.00 0.00 8 THR A CA 14
ATOM 17538 C C . THR A 1 8 ? -5.867 -9.276 2.330 1.00 0.00 8 THR A C 14
ATOM 17539 O O . THR A 1 8 ? -5.872 -10.018 1.348 1.00 0.00 8 THR A O 14
ATOM 17550 N N . SER A 1 9 ? -6.908 -8.562 2.735 1.00 0.00 9 SER A N 14
ATOM 17551 C CA . SER A 1 9 ? -8.171 -8.609 2.019 1.00 0.00 9 SER A CA 14
ATOM 17552 C C . SER A 1 9 ? -7.994 -8.053 0.605 1.00 0.00 9 SER A C 14
ATOM 17553 O O . SER A 1 9 ? -6.875 -7.971 0.102 1.00 0.00 9 SER A O 14
ATOM 17561 N N . PRO A 1 10 ? -9.145 -7.676 -0.013 1.00 0.00 10 PRO A N 14
ATOM 17562 C CA . PRO A 1 10 ? -9.127 -7.130 -1.360 1.00 0.00 10 PRO A CA 14
ATOM 17563 C C . PRO A 1 10 ? -8.615 -5.689 -1.360 1.00 0.00 10 PRO A C 14
ATOM 17564 O O . PRO A 1 10 ? -7.672 -5.362 -2.078 1.00 0.00 10 PRO A O 14
ATOM 17575 N N . ILE A 1 11 ? -9.259 -4.864 -0.547 1.00 0.00 11 ILE A N 14
ATOM 17576 C CA . ILE A 1 11 ? -8.881 -3.466 -0.444 1.00 0.00 11 ILE A CA 14
ATOM 17577 C C . ILE A 1 11 ? -9.991 -2.692 0.269 1.00 0.00 11 ILE A C 14
ATOM 17578 O O . ILE A 1 11 ? -11.008 -2.359 -0.338 1.00 0.00 11 ILE A O 14
ATOM 17594 N N . SER A 1 12 ? -9.759 -2.428 1.546 1.00 0.00 12 SER A N 14
ATOM 17595 C CA . SER A 1 12 ? -10.727 -1.700 2.348 1.00 0.00 12 SER A CA 14
ATOM 17596 C C . SER A 1 12 ? -10.015 -0.957 3.480 1.00 0.00 12 SER A C 14
ATOM 17597 O O . SER A 1 12 ? -9.083 -1.486 4.085 1.00 0.00 12 SER A O 14
ATOM 17605 N N . ALA A 1 13 ? -10.481 0.257 3.733 1.00 0.00 13 ALA A N 14
ATOM 17606 C CA . ALA A 1 13 ? -9.901 1.078 4.783 1.00 0.00 13 ALA A CA 14
ATOM 17607 C C . ALA A 1 13 ? -10.393 0.582 6.144 1.00 0.00 13 ALA A C 14
ATOM 17608 O O . ALA A 1 13 ? -11.504 0.904 6.561 1.00 0.00 13 ALA A O 14
ATOM 17615 N N . VAL A 1 14 ? -9.541 -0.194 6.799 1.00 0.00 14 VAL A N 14
ATOM 17616 C CA . VAL A 1 14 ? -9.877 -0.737 8.103 1.00 0.00 14 VAL A CA 14
ATOM 17617 C C . VAL A 1 14 ? -8.774 -0.375 9.101 1.00 0.00 14 VAL A C 14
ATOM 17618 O O . VAL A 1 14 ? -7.597 -0.626 8.848 1.00 0.00 14 VAL A O 14
ATOM 17631 N N . THR A 1 15 ? -9.195 0.208 10.213 1.00 0.00 15 THR A N 14
ATOM 17632 C CA . THR A 1 15 ? -8.258 0.608 11.249 1.00 0.00 15 THR A CA 14
ATOM 17633 C C . THR A 1 15 ? -7.297 -0.538 11.570 1.00 0.00 15 THR A C 14
ATOM 17634 O O . THR A 1 15 ? -7.695 -1.702 11.583 1.00 0.00 15 THR A O 14
ATOM 17645 N N . CYS A 1 16 ? -6.049 -0.169 11.822 1.00 0.00 16 CYS A N 14
ATOM 17646 C CA . CYS A 1 16 ? -5.028 -1.152 12.142 1.00 0.00 16 CYS A CA 14
ATOM 17647 C C . CYS A 1 16 ? -4.855 -1.187 13.661 1.00 0.00 16 CYS A C 14
ATOM 17648 O O . CYS A 1 16 ? -5.511 -0.438 14.382 1.00 0.00 16 CYS A O 14
ATOM 17656 N N . PRO A 1 17 ? -3.945 -2.092 14.114 1.00 0.00 17 PRO A N 14
ATOM 17657 C CA . PRO A 1 17 ? -3.677 -2.234 15.536 1.00 0.00 17 PRO A CA 14
ATOM 17658 C C . PRO A 1 17 ? -2.832 -1.070 16.055 1.00 0.00 17 PRO A C 14
ATOM 17659 O O . PRO A 1 17 ? -2.556 -0.122 15.320 1.00 0.00 17 PRO A O 14
ATOM 17670 N N . PRO A 1 18 ? -2.434 -1.181 17.351 1.00 0.00 18 PRO A N 14
ATOM 17671 C CA . PRO A 1 18 ? -1.626 -0.147 17.977 1.00 0.00 18 PRO A CA 14
ATOM 17672 C C . PRO A 1 18 ? -0.177 -0.215 17.490 1.00 0.00 18 PRO A C 14
ATOM 17673 O O . PRO A 1 18 ? 0.522 -1.196 17.739 1.00 0.00 18 PRO A O 14
ATOM 17684 N N . GLY A 1 19 ? 0.232 0.843 16.803 1.00 0.00 19 GLY A N 14
ATOM 17685 C CA . GLY A 1 19 ? 1.584 0.915 16.278 1.00 0.00 19 GLY A CA 14
ATOM 17686 C C . GLY A 1 19 ? 1.644 1.810 15.037 1.00 0.00 19 GLY A C 14
ATOM 17687 O O . GLY A 1 19 ? 2.399 2.781 15.004 1.00 0.00 19 GLY A O 14
ATOM 17691 N N . GLU A 1 20 ? 0.837 1.450 14.049 1.00 0.00 20 GLU A N 14
ATOM 17692 C CA . GLU A 1 20 ? 0.789 2.208 12.811 1.00 0.00 20 GLU A CA 14
ATOM 17693 C C . GLU A 1 20 ? 0.217 3.604 13.064 1.00 0.00 20 GLU A C 14
ATOM 17694 O O . GLU A 1 20 ? -0.989 3.761 13.246 1.00 0.00 20 GLU A O 14
ATOM 17707 N N . ASN A 1 21 ? 1.110 4.582 13.067 1.00 0.00 21 ASN A N 14
ATOM 17708 C CA . ASN A 1 21 ? 0.711 5.960 13.296 1.00 0.00 21 ASN A CA 14
ATOM 17709 C C . ASN A 1 21 ? 0.263 6.584 11.971 1.00 0.00 21 ASN A C 14
ATOM 17710 O O . ASN A 1 21 ? 0.041 7.791 11.892 1.00 0.00 21 ASN A O 14
ATOM 17721 N N . LEU A 1 22 ? 0.143 5.731 10.964 1.00 0.00 22 LEU A N 14
ATOM 17722 C CA . LEU A 1 22 ? -0.273 6.182 9.648 1.00 0.00 22 LEU A CA 14
ATOM 17723 C C . LEU A 1 22 ? -0.419 4.974 8.721 1.00 0.00 22 LEU A C 14
ATOM 17724 O O . LEU A 1 22 ? -0.408 3.832 9.177 1.00 0.00 22 LEU A O 14
ATOM 17740 N N . CYS A 1 23 ? -0.553 5.267 7.435 1.00 0.00 23 CYS A N 14
ATOM 17741 C CA . CYS A 1 23 ? -0.700 4.218 6.440 1.00 0.00 23 CYS A CA 14
ATOM 17742 C C . CYS A 1 23 ? 0.607 4.115 5.653 1.00 0.00 23 CYS A C 14
ATOM 17743 O O . CYS A 1 23 ? 1.604 4.737 6.015 1.00 0.00 23 CYS A O 14
ATOM 17751 N N . TYR A 1 24 ? 0.558 3.327 4.589 1.00 0.00 24 TYR A N 14
ATOM 17752 C CA . TYR A 1 24 ? 1.727 3.134 3.748 1.00 0.00 24 TYR A CA 14
ATOM 17753 C C . TYR A 1 24 ? 1.344 2.476 2.420 1.00 0.00 24 TYR A C 14
ATOM 17754 O O . TYR A 1 24 ? 0.228 1.981 2.268 1.00 0.00 24 TYR A O 14
ATOM 17772 N N . ARG A 1 25 ? 2.291 2.493 1.493 1.00 0.00 25 ARG A N 14
ATOM 17773 C CA . ARG A 1 25 ? 2.067 1.904 0.184 1.00 0.00 25 ARG A CA 14
ATOM 17774 C C . ARG A 1 25 ? 3.294 1.104 -0.257 1.00 0.00 25 ARG A C 14
ATOM 17775 O O . ARG A 1 25 ? 4.272 1.675 -0.739 1.00 0.00 25 ARG A O 14
ATOM 17796 N N . LYS A 1 26 ? 3.204 -0.206 -0.074 1.00 0.00 26 LYS A N 14
ATOM 17797 C CA . LYS A 1 26 ? 4.296 -1.088 -0.446 1.00 0.00 26 LYS A CA 14
ATOM 17798 C C . LYS A 1 26 ? 4.206 -1.404 -1.940 1.00 0.00 26 LYS A C 14
ATOM 17799 O O . LYS A 1 26 ? 3.130 -1.330 -2.530 1.00 0.00 26 LYS A O 14
ATOM 17818 N N . MET A 1 27 ? 5.351 -1.749 -2.511 1.00 0.00 27 MET A N 14
ATOM 17819 C CA . MET A 1 27 ? 5.415 -2.075 -3.925 1.00 0.00 27 MET A CA 14
ATOM 17820 C C . MET A 1 27 ? 6.520 -3.095 -4.203 1.00 0.00 27 MET A C 14
ATOM 17821 O O . MET A 1 27 ? 7.540 -3.114 -3.516 1.00 0.00 27 MET A O 14
ATOM 17835 N N . TRP A 1 28 ? 6.281 -3.919 -5.214 1.00 0.00 28 TRP A N 14
ATOM 17836 C CA . TRP A 1 28 ? 7.244 -4.939 -5.591 1.00 0.00 28 TRP A CA 14
ATOM 17837 C C . TRP A 1 28 ? 6.859 -5.463 -6.975 1.00 0.00 28 TRP A C 14
ATOM 17838 O O . TRP A 1 28 ? 7.140 -4.821 -7.987 1.00 0.00 28 TRP A O 14
ATOM 17859 N N . CYS A 1 29 ? 6.223 -6.626 -6.976 1.00 0.00 29 CYS A N 14
ATOM 17860 C CA . CYS A 1 29 ? 5.796 -7.245 -8.220 1.00 0.00 29 CYS A CA 14
ATOM 17861 C C . CYS A 1 29 ? 4.980 -8.494 -7.881 1.00 0.00 29 CYS A C 14
ATOM 17862 O O . CYS A 1 29 ? 5.476 -9.400 -7.214 1.00 0.00 29 CYS A O 14
ATOM 17870 N N . ASP A 1 30 ? 3.744 -8.501 -8.355 1.00 0.00 30 ASP A N 14
ATOM 17871 C CA . ASP A 1 30 ? 2.856 -9.623 -8.110 1.00 0.00 30 ASP A CA 14
ATOM 17872 C C . ASP A 1 30 ? 3.584 -10.928 -8.440 1.00 0.00 30 ASP A C 14
ATOM 17873 O O . ASP A 1 30 ? 4.734 -10.906 -8.876 1.00 0.00 30 ASP A O 14
ATOM 17883 N N . ALA A 1 31 ? 2.884 -12.031 -8.222 1.00 0.00 31 ALA A N 14
ATOM 17884 C CA . ALA A 1 31 ? 3.452 -13.342 -8.490 1.00 0.00 31 ALA A CA 14
ATOM 17885 C C . ALA A 1 31 ? 3.528 -13.559 -10.003 1.00 0.00 31 ALA A C 14
ATOM 17886 O O . ALA A 1 31 ? 3.985 -14.605 -10.461 1.00 0.00 31 ALA A O 14
ATOM 17893 N N . PHE A 1 32 ? 3.071 -12.554 -10.737 1.00 0.00 32 PHE A N 14
ATOM 17894 C CA . PHE A 1 32 ? 3.081 -12.623 -12.188 1.00 0.00 32 PHE A CA 14
ATOM 17895 C C . PHE A 1 32 ? 3.966 -11.526 -12.782 1.00 0.00 32 PHE A C 14
ATOM 17896 O O . PHE A 1 32 ? 4.339 -11.590 -13.953 1.00 0.00 32 PHE A O 14
ATOM 17913 N N . CYS A 1 33 ? 4.275 -10.543 -11.949 1.00 0.00 33 CYS A N 14
ATOM 17914 C CA . CYS A 1 33 ? 5.109 -9.434 -12.377 1.00 0.00 33 CYS A CA 14
ATOM 17915 C C . CYS A 1 33 ? 4.752 -9.095 -13.826 1.00 0.00 33 CYS A C 14
ATOM 17916 O O . CYS A 1 33 ? 5.595 -9.191 -14.716 1.00 0.00 33 CYS A O 14
ATOM 17924 N N . SER A 1 34 ? 3.499 -8.707 -14.017 1.00 0.00 34 SER A N 14
ATOM 17925 C CA . SER A 1 34 ? 3.019 -8.355 -15.343 1.00 0.00 34 SER A CA 14
ATOM 17926 C C . SER A 1 34 ? 3.591 -6.999 -15.763 1.00 0.00 34 SER A C 14
ATOM 17927 O O . SER A 1 34 ? 4.295 -6.352 -14.990 1.00 0.00 34 SER A O 14
ATOM 17935 N N . SER A 1 35 ? 3.267 -6.608 -16.987 1.00 0.00 35 SER A N 14
ATOM 17936 C CA . SER A 1 35 ? 3.739 -5.342 -17.520 1.00 0.00 35 SER A CA 14
ATOM 17937 C C . SER A 1 35 ? 3.162 -4.184 -16.702 1.00 0.00 35 SER A C 14
ATOM 17938 O O . SER A 1 35 ? 3.577 -3.037 -16.866 1.00 0.00 35 SER A O 14
ATOM 17946 N N . ARG A 1 36 ? 2.215 -4.524 -15.840 1.00 0.00 36 ARG A N 14
ATOM 17947 C CA . ARG A 1 36 ? 1.577 -3.526 -14.998 1.00 0.00 36 ARG A CA 14
ATOM 17948 C C . ARG A 1 36 ? 2.579 -2.967 -13.987 1.00 0.00 36 ARG A C 14
ATOM 17949 O O . ARG A 1 36 ? 2.235 -2.104 -13.179 1.00 0.00 36 ARG A O 14
ATOM 17970 N N . GLY A 1 37 ? 3.798 -3.480 -14.063 1.00 0.00 37 GLY A N 14
ATOM 17971 C CA . GLY A 1 37 ? 4.853 -3.043 -13.164 1.00 0.00 37 GLY A CA 14
ATOM 17972 C C . GLY A 1 37 ? 4.808 -3.820 -11.847 1.00 0.00 37 GLY A C 14
ATOM 17973 O O . GLY A 1 37 ? 4.762 -5.050 -11.850 1.00 0.00 37 GLY A O 14
ATOM 17977 N N . LYS A 1 38 ? 4.821 -3.073 -10.754 1.00 0.00 38 LYS A N 14
ATOM 17978 C CA . LYS A 1 38 ? 4.783 -3.677 -9.433 1.00 0.00 38 LYS A CA 14
ATOM 17979 C C . LYS A 1 38 ? 3.336 -3.718 -8.937 1.00 0.00 38 LYS A C 14
ATOM 17980 O O . LYS A 1 38 ? 2.407 -3.480 -9.706 1.00 0.00 38 LYS A O 14
ATOM 17999 N N . VAL A 1 39 ? 3.192 -4.024 -7.656 1.00 0.00 39 VAL A N 14
ATOM 18000 C CA . VAL A 1 39 ? 1.875 -4.101 -7.050 1.00 0.00 39 VAL A CA 14
ATOM 18001 C C . VAL A 1 39 ? 1.658 -2.879 -6.154 1.00 0.00 39 VAL A C 14
ATOM 18002 O O . VAL A 1 39 ? 2.355 -1.875 -6.289 1.00 0.00 39 VAL A O 14
ATOM 18015 N N . VAL A 1 40 ? 0.687 -3.004 -5.260 1.00 0.00 40 VAL A N 14
ATOM 18016 C CA . VAL A 1 40 ? 0.370 -1.922 -4.343 1.00 0.00 40 VAL A CA 14
ATOM 18017 C C . VAL A 1 40 ? -0.269 -2.502 -3.080 1.00 0.00 40 VAL A C 14
ATOM 18018 O O . VAL A 1 40 ? -1.485 -2.439 -2.909 1.00 0.00 40 VAL A O 14
ATOM 18031 N N . GLU A 1 41 ? 0.581 -3.054 -2.226 1.00 0.00 41 GLU A N 14
ATOM 18032 C CA . GLU A 1 41 ? 0.115 -3.645 -0.983 1.00 0.00 41 GLU A CA 14
ATOM 18033 C C . GLU A 1 41 ? 0.162 -2.612 0.145 1.00 0.00 41 GLU A C 14
ATOM 18034 O O . GLU A 1 41 ? 0.963 -2.734 1.070 1.00 0.00 4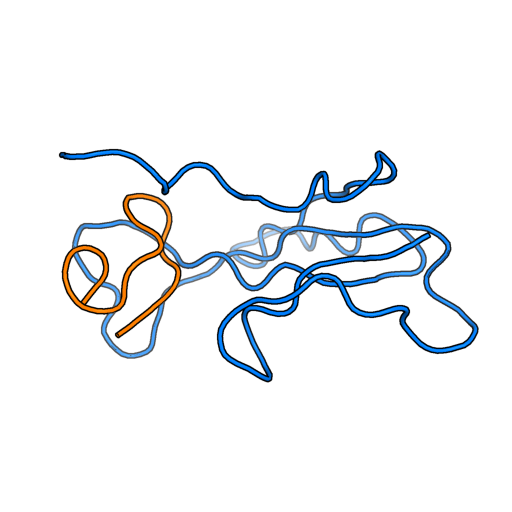1 GLU A O 14
ATOM 18047 N N . LEU A 1 42 ? -0.709 -1.619 0.031 1.00 0.00 42 LEU A N 14
ATOM 18048 C CA . LEU A 1 42 ? -0.777 -0.567 1.030 1.00 0.00 42 LEU A CA 14
ATOM 18049 C C . LEU A 1 42 ? -1.254 -1.158 2.358 1.00 0.00 42 LEU A C 14
ATOM 18050 O O . LEU A 1 42 ? -1.442 -2.369 2.470 1.00 0.00 42 LEU A O 14
ATOM 18066 N N . GLY A 1 43 ? -1.437 -0.278 3.330 1.00 0.00 43 GLY A N 14
ATOM 18067 C CA . GLY A 1 43 ? -1.890 -0.698 4.647 1.00 0.00 43 GLY A CA 14
ATOM 18068 C C . GLY A 1 43 ? -1.498 0.326 5.713 1.00 0.00 43 GLY A C 14
ATOM 18069 O O . GLY A 1 43 ? -1.427 1.523 5.435 1.00 0.00 43 GLY A O 14
ATOM 18073 N N . CYS A 1 44 ? -1.255 -0.181 6.913 1.00 0.00 44 CYS A N 14
ATOM 18074 C CA . CYS A 1 44 ? -0.873 0.675 8.024 1.00 0.00 44 CYS A CA 14
ATOM 18075 C C . CYS A 1 44 ? 0.597 0.405 8.354 1.00 0.00 44 CYS A C 14
ATOM 18076 O O . CYS A 1 44 ? 1.111 -0.676 8.073 1.00 0.00 44 CYS A O 14
ATOM 18084 N N . ALA A 1 45 ? 1.230 1.407 8.945 1.00 0.00 45 ALA A N 14
ATOM 18085 C CA . ALA A 1 45 ? 2.629 1.292 9.317 1.00 0.00 45 ALA A CA 14
ATOM 18086 C C . ALA A 1 45 ? 3.025 2.493 10.178 1.00 0.00 45 ALA A C 14
ATOM 18087 O O . ALA A 1 45 ? 2.560 3.608 9.946 1.00 0.00 45 ALA A O 14
ATOM 18094 N N . ALA A 1 46 ? 3.879 2.225 11.156 1.00 0.00 46 ALA A N 14
ATOM 18095 C CA . ALA A 1 46 ? 4.341 3.269 12.054 1.00 0.00 46 ALA A CA 14
ATOM 18096 C C . ALA A 1 46 ? 4.857 4.452 11.231 1.00 0.00 46 ALA A C 14
ATOM 18097 O O . ALA A 1 46 ? 4.522 5.602 11.513 1.00 0.00 46 ALA A O 14
ATOM 18104 N N . THR A 1 47 ? 5.663 4.129 10.230 1.00 0.00 47 THR A N 14
ATOM 18105 C CA . THR A 1 47 ? 6.228 5.150 9.365 1.00 0.00 47 THR A CA 14
ATOM 18106 C C . THR A 1 47 ? 6.686 4.533 8.042 1.00 0.00 47 THR A C 14
ATOM 18107 O O . THR A 1 47 ? 6.873 3.322 7.949 1.00 0.00 47 THR A O 14
ATOM 18118 N N . CYS A 1 48 ? 6.853 5.396 7.050 1.00 0.00 48 CYS A N 14
ATOM 18119 C CA . CYS A 1 48 ? 7.285 4.952 5.736 1.00 0.00 48 CYS A CA 14
ATOM 18120 C C . CYS A 1 48 ? 8.316 3.836 5.921 1.00 0.00 48 CYS A C 14
ATOM 18121 O O . CYS A 1 48 ? 9.487 4.105 6.179 1.00 0.00 48 CYS A O 14
ATOM 18129 N N . PRO A 1 49 ? 7.827 2.574 5.777 1.00 0.00 49 PRO A N 14
ATOM 18130 C CA . PRO A 1 49 ? 8.692 1.417 5.925 1.00 0.00 49 PRO A CA 14
ATOM 18131 C C . PRO A 1 49 ? 9.593 1.245 4.700 1.00 0.00 49 PRO A C 14
ATOM 18132 O O . PRO A 1 49 ? 10.390 0.310 4.638 1.00 0.00 49 PRO A O 14
ATOM 18143 N N . SER A 1 50 ? 9.438 2.163 3.758 1.00 0.00 50 SER A N 14
ATOM 18144 C CA . SER A 1 50 ? 10.227 2.124 2.538 1.00 0.00 50 SER A CA 14
ATOM 18145 C C . SER A 1 50 ? 11.560 1.423 2.801 1.00 0.00 50 SER A C 14
ATOM 18146 O O . SER A 1 50 ? 12.170 1.611 3.852 1.00 0.00 50 SER A O 14
ATOM 18154 N N . LYS A 1 51 ? 11.976 0.627 1.825 1.00 0.00 51 LYS A N 14
ATOM 18155 C CA . LYS A 1 51 ? 13.227 -0.105 1.938 1.00 0.00 51 LYS A CA 14
ATOM 18156 C C . LYS A 1 51 ? 14.340 0.688 1.251 1.00 0.00 51 LYS A C 14
ATOM 18157 O O . LYS A 1 51 ? 14.703 1.773 1.704 1.00 0.00 51 LYS A O 14
ATOM 18176 N N . LYS A 1 52 ? 14.849 0.118 0.170 1.00 0.00 52 LYS A N 14
ATOM 18177 C CA . LYS A 1 52 ? 15.914 0.757 -0.583 1.00 0.00 52 LYS A CA 14
ATOM 18178 C C . LYS A 1 52 ? 15.905 0.232 -2.020 1.00 0.00 52 LYS A C 14
ATOM 18179 O O . LYS A 1 52 ? 15.870 1.014 -2.969 1.00 0.00 52 LYS A O 14
ATOM 18198 N N . PRO A 1 53 ? 15.935 -1.122 -2.138 1.00 0.00 53 PRO A N 14
ATOM 18199 C CA . PRO A 1 53 ? 15.928 -1.759 -3.443 1.00 0.00 53 PRO A CA 14
ATOM 18200 C C . PRO A 1 53 ? 14.536 -1.701 -4.076 1.00 0.00 53 PRO A C 14
ATOM 18201 O O . PRO A 1 53 ? 14.100 -0.645 -4.528 1.00 0.00 53 PRO A O 14
ATOM 18212 N N . TYR A 1 54 ? 13.877 -2.851 -4.087 1.00 0.00 54 TYR A N 14
ATOM 18213 C CA . TYR A 1 54 ? 12.544 -2.944 -4.657 1.00 0.00 54 TYR A CA 14
ATOM 18214 C C . TYR A 1 54 ? 11.484 -2.503 -3.644 1.00 0.00 54 TYR A C 14
ATOM 18215 O O . TYR A 1 54 ? 10.652 -1.649 -3.946 1.00 0.00 54 TYR A O 14
ATOM 18233 N N . GLU A 1 55 ? 11.548 -3.107 -2.467 1.00 0.00 55 GLU A N 14
ATOM 18234 C CA . GLU A 1 55 ? 10.604 -2.787 -1.410 1.00 0.00 55 GLU A CA 14
ATOM 18235 C C . GLU A 1 55 ? 10.299 -1.289 -1.406 1.00 0.00 55 GLU A C 14
ATOM 18236 O O . GLU A 1 55 ? 10.742 -0.564 -0.517 1.00 0.00 55 GLU A O 14
ATOM 18249 N N . GLU A 1 56 ? 9.545 -0.868 -2.411 1.00 0.00 56 GLU A N 14
ATOM 18250 C CA . GLU A 1 56 ? 9.174 0.532 -2.535 1.00 0.00 56 GLU A CA 14
ATOM 18251 C C . GLU A 1 56 ? 7.899 0.816 -1.739 1.00 0.00 56 GLU A C 14
ATOM 18252 O O . GLU A 1 56 ? 6.796 0.727 -2.275 1.00 0.00 56 GLU A O 14
ATOM 18265 N N . VAL A 1 57 ? 8.094 1.153 -0.472 1.00 0.00 57 VAL A N 14
ATOM 18266 C CA . VAL A 1 57 ? 6.973 1.451 0.403 1.00 0.00 57 VAL A CA 14
ATOM 18267 C C . VAL A 1 57 ? 6.783 2.967 0.485 1.00 0.00 57 VAL A C 14
ATOM 18268 O O . VAL A 1 57 ? 7.712 3.727 0.211 1.00 0.00 57 VAL A O 14
ATOM 18281 N N . THR A 1 58 ? 5.576 3.362 0.862 1.00 0.00 58 THR A N 14
ATOM 18282 C CA . THR A 1 58 ? 5.254 4.774 0.982 1.00 0.00 58 THR A CA 14
ATOM 18283 C C . THR A 1 58 ? 4.559 5.049 2.318 1.00 0.00 58 THR A C 14
ATOM 18284 O O . THR A 1 58 ? 4.732 4.302 3.278 1.00 0.00 58 THR A O 14
ATOM 18295 N N . CYS A 1 59 ? 3.786 6.126 2.334 1.00 0.00 59 CYS A N 14
ATOM 18296 C CA . CYS A 1 59 ? 3.066 6.510 3.536 1.00 0.00 59 CYS A CA 14
ATOM 18297 C C . CYS A 1 59 ? 1.678 7.007 3.125 1.00 0.00 59 CYS A C 14
ATOM 18298 O O . CYS A 1 59 ? 1.370 7.085 1.936 1.00 0.00 59 CYS A O 14
ATOM 18306 N N . CYS A 1 60 ? 0.877 7.329 4.130 1.00 0.00 60 CYS A N 14
ATOM 18307 C CA . CYS A 1 60 ? -0.470 7.815 3.888 1.00 0.00 60 CYS A CA 14
ATOM 18308 C C . CYS A 1 60 ? -1.155 8.025 5.241 1.00 0.00 60 CYS A C 14
ATOM 18309 O O . CYS A 1 60 ? -1.434 7.063 5.955 1.00 0.00 60 CYS A O 14
ATOM 18317 N N . SER A 1 61 ? -1.407 9.288 5.551 1.00 0.00 61 SER A N 14
ATOM 18318 C CA . SER A 1 61 ? -2.054 9.636 6.803 1.00 0.00 61 SER A CA 14
ATOM 18319 C C . SER A 1 61 ? -3.488 10.099 6.542 1.00 0.00 61 SER A C 14
ATOM 18320 O O . SER A 1 61 ? -4.388 9.827 7.336 1.00 0.00 61 SER A O 14
ATOM 18328 N N . THR A 1 62 ? -3.658 10.791 5.425 1.00 0.00 62 THR A N 14
ATOM 18329 C CA . THR A 1 62 ? -4.968 11.295 5.048 1.00 0.00 62 THR A CA 14
ATOM 18330 C C . THR A 1 62 ? -6.020 10.192 5.173 1.00 0.00 62 THR A C 14
ATOM 18331 O O . THR A 1 62 ? -5.684 9.009 5.204 1.00 0.00 62 THR A O 14
ATOM 18342 N N . ASP A 1 63 ? -7.272 10.618 5.244 1.00 0.00 63 ASP A N 14
ATOM 18343 C CA . ASP A 1 63 ? -8.376 9.681 5.366 1.00 0.00 63 ASP A CA 14
ATOM 18344 C C . ASP A 1 63 ? -8.483 8.856 4.082 1.00 0.00 63 ASP A C 14
ATOM 18345 O O . ASP A 1 63 ? -8.965 9.348 3.062 1.00 0.00 63 ASP A O 14
ATOM 18355 N N . LYS A 1 64 ? -8.027 7.615 4.174 1.00 0.00 64 LYS A N 14
ATOM 18356 C CA . LYS A 1 64 ? -8.065 6.718 3.032 1.00 0.00 64 LYS A CA 14
ATOM 18357 C C . LYS A 1 64 ? -7.159 7.265 1.927 1.00 0.00 64 LYS A C 14
ATOM 18358 O O . LYS A 1 64 ? -7.586 7.408 0.782 1.00 0.00 64 LYS A O 14
ATOM 18377 N N . CYS A 1 65 ? -5.924 7.558 2.309 1.00 0.00 65 CYS A N 14
ATOM 18378 C CA . CYS A 1 65 ? -4.954 8.087 1.366 1.00 0.00 65 CYS A CA 14
ATOM 18379 C C . CYS A 1 65 ? -4.058 6.937 0.903 1.00 0.00 65 CYS A C 14
ATOM 18380 O O . CYS A 1 65 ? -2.908 7.155 0.527 1.00 0.00 65 CYS A O 14
ATOM 18388 N N . ASN A 1 66 ? -4.619 5.737 0.947 1.00 0.00 66 ASN A N 14
ATOM 18389 C CA . ASN A 1 66 ? -3.883 4.553 0.538 1.00 0.00 66 ASN A CA 14
ATOM 18390 C C . ASN A 1 66 ? -4.455 4.036 -0.785 1.00 0.00 66 ASN A C 14
ATOM 18391 O O . ASN A 1 66 ? -4.124 2.935 -1.221 1.00 0.00 66 ASN A O 14
ATOM 18402 N N . PRO A 1 67 ? -5.327 4.877 -1.403 1.00 0.00 67 PRO A N 14
ATOM 18403 C CA . PRO A 1 67 ? -5.947 4.518 -2.667 1.00 0.00 67 PRO A CA 14
ATOM 18404 C C . PRO A 1 67 ? -4.952 4.644 -3.822 1.00 0.00 67 PRO A C 14
ATOM 18405 O O . PRO A 1 67 ? -5.087 5.526 -4.668 1.00 0.00 67 PRO A O 14
ATOM 18416 N N . HIS A 1 68 ? -3.973 3.750 -3.820 1.00 0.00 68 HIS A N 14
ATOM 18417 C CA . HIS A 1 68 ? -2.957 3.751 -4.855 1.00 0.00 68 HIS A CA 14
ATOM 18418 C C . HIS A 1 68 ? -3.594 4.105 -6.201 1.00 0.00 68 HIS A C 14
ATOM 18419 O O . HIS A 1 68 ? -4.797 3.932 -6.387 1.00 0.00 68 HIS A O 14
ATOM 18434 N N . PRO A 1 69 ? -2.737 4.609 -7.129 1.00 0.00 69 PRO A N 14
ATOM 18435 C CA . PRO A 1 69 ? -3.204 4.989 -8.451 1.00 0.00 69 PRO A CA 14
ATOM 18436 C C . PRO A 1 69 ? -3.469 3.754 -9.315 1.00 0.00 69 PRO A C 14
ATOM 18437 O O . PRO A 1 69 ? -2.535 3.133 -9.821 1.00 0.00 69 PRO A O 14
ATOM 18448 N N . LYS A 1 70 ? -4.747 3.435 -9.458 1.00 0.00 70 LYS A N 14
ATOM 18449 C CA . LYS A 1 70 ? -5.147 2.287 -10.252 1.00 0.00 70 LYS A CA 14
ATOM 18450 C C . LYS A 1 70 ? -6.620 2.428 -10.641 1.00 0.00 70 LYS A C 14
ATOM 18451 O O . LYS A 1 70 ? -7.002 2.104 -11.764 1.00 0.00 70 LYS A O 14
ATOM 18470 N N . GLN A 1 71 ? -7.406 2.912 -9.690 1.00 0.00 71 GLN A N 14
ATOM 18471 C CA . GLN A 1 71 ? -8.829 3.099 -9.919 1.00 0.00 71 GLN A CA 14
ATOM 18472 C C . GLN A 1 71 ? -9.056 4.026 -11.116 1.00 0.00 71 GLN A C 14
ATOM 18473 O O . GLN A 1 71 ? -9.404 5.193 -10.943 1.00 0.00 71 GLN A O 14
ATOM 18487 N N . ARG A 1 72 ? -8.847 3.472 -12.301 1.00 0.00 72 ARG A N 14
ATOM 18488 C CA . ARG A 1 72 ? -9.026 4.233 -13.526 1.00 0.00 72 ARG A CA 14
ATOM 18489 C C . ARG A 1 72 ? -9.159 3.291 -14.724 1.00 0.00 72 ARG A C 14
ATOM 18490 O O . ARG A 1 72 ? -8.461 2.282 -14.804 1.00 0.00 72 ARG A O 14
ATOM 18511 N N . PRO A 1 73 ? -10.085 3.664 -15.646 1.00 0.00 73 PRO A N 14
ATOM 18512 C CA . PRO A 1 73 ? -10.319 2.863 -16.836 1.00 0.00 73 PRO A CA 14
ATOM 18513 C C . PRO A 1 73 ? -9.187 3.041 -17.849 1.00 0.00 73 PRO A C 14
ATOM 18514 O O . PRO A 1 73 ? -9.095 4.076 -18.508 1.00 0.00 73 PRO A O 14
ATOM 18525 N N . GLY A 1 74 ? -8.353 2.016 -17.943 1.00 0.00 74 GLY A N 14
ATOM 18526 C CA . GLY A 1 74 ? -7.230 2.046 -18.864 1.00 0.00 74 GLY A CA 14
ATOM 18527 C C . GLY A 1 74 ? -6.530 0.686 -18.920 1.00 0.00 74 GLY A C 14
ATOM 18528 O O . GLY A 1 74 ? -5.594 0.498 -19.694 1.00 0.00 74 GLY A O 14
ATOM 18532 N N . HIS B 2 1 ? -7.275 -10.389 -10.703 1.00 0.00 1 HIS B N 14
ATOM 18533 C CA . HIS B 2 1 ? -7.615 -10.027 -9.336 1.00 0.00 1 HIS B CA 14
ATOM 18534 C C . HIS B 2 1 ? -6.355 -9.573 -8.598 1.00 0.00 1 HIS B C 14
ATOM 18535 O O . HIS B 2 1 ? -5.674 -10.381 -7.968 1.00 0.00 1 HIS B O 14
ATOM 18550 N N . ARG B 2 2 ? -6.082 -8.281 -8.699 1.00 0.00 2 ARG B N 14
ATOM 18551 C CA . ARG B 2 2 ? -4.915 -7.709 -8.049 1.00 0.00 2 ARG B CA 14
ATOM 18552 C C . ARG B 2 2 ? -5.098 -6.202 -7.860 1.00 0.00 2 ARG B C 14
ATOM 18553 O O . ARG B 2 2 ? -6.054 -5.619 -8.372 1.00 0.00 2 ARG B O 14
ATOM 18574 N N . TYR B 2 3 ? -4.169 -5.613 -7.122 1.00 0.00 3 TYR B N 14
ATOM 18575 C CA . TYR B 2 3 ? -4.215 -4.185 -6.860 1.00 0.00 3 TYR B CA 14
ATOM 18576 C C . TYR B 2 3 ? -2.987 -3.479 -7.437 1.00 0.00 3 TYR B C 14
ATOM 18577 O O . TYR B 2 3 ? -2.422 -2.589 -6.803 1.00 0.00 3 TYR B O 14
ATOM 18595 N N . TYR B 2 4 ? -2.607 -3.905 -8.633 1.00 0.00 4 TYR B N 14
ATOM 18596 C CA . TYR B 2 4 ? -1.455 -3.326 -9.302 1.00 0.00 4 TYR B CA 14
ATOM 18597 C C . TYR B 2 4 ? -1.567 -1.801 -9.367 1.00 0.00 4 TYR B C 14
ATOM 18598 O O . TYR B 2 4 ? -2.505 -1.220 -8.820 1.00 0.00 4 TYR B O 14
ATOM 18616 N N . GLU B 2 5 ? -0.599 -1.196 -10.039 1.00 0.00 5 GLU B N 14
ATOM 18617 C CA . GLU B 2 5 ? -0.579 0.250 -10.182 1.00 0.00 5 GLU B CA 14
ATOM 18618 C C . GLU B 2 5 ? -1.131 0.657 -11.550 1.00 0.00 5 GLU B C 14
ATOM 18619 O O . GLU B 2 5 ? -0.672 1.630 -12.144 1.00 0.00 5 GLU B O 14
ATOM 18632 N N . SER B 2 6 ? -2.110 -0.110 -12.007 1.00 0.00 6 SER B N 14
ATOM 18633 C CA . SER B 2 6 ? -2.730 0.159 -13.294 1.00 0.00 6 SER B CA 14
ATOM 18634 C C . SER B 2 6 ? -4.224 -0.169 -13.232 1.00 0.00 6 SER B C 14
ATOM 18635 O O . SER B 2 6 ? -4.930 -0.050 -14.232 1.00 0.00 6 SER B O 14
ATOM 18643 N N . SER B 2 7 ? -4.660 -0.575 -12.049 1.00 0.00 7 SER B N 14
ATOM 18644 C CA . SER B 2 7 ? -6.057 -0.921 -11.844 1.00 0.00 7 SER B CA 14
ATOM 18645 C C . SER B 2 7 ? -6.287 -1.330 -10.389 1.00 0.00 7 SER B C 14
ATOM 18646 O O . SER B 2 7 ? -5.333 -1.578 -9.652 1.00 0.00 7 SER B O 14
ATOM 18654 N N . LEU B 2 8 ? -7.558 -1.387 -10.017 1.00 0.00 8 LEU B N 14
ATOM 18655 C CA . LEU B 2 8 ? -7.924 -1.762 -8.662 1.00 0.00 8 LEU B CA 14
ATOM 18656 C C . LEU B 2 8 ? -8.928 -2.916 -8.710 1.00 0.00 8 LEU B C 14
ATOM 18657 O O . LEU B 2 8 ? -9.003 -3.716 -7.780 1.00 0.00 8 LEU B O 14
ATOM 18673 N N . GLU B 2 9 ? -9.671 -2.965 -9.806 1.00 0.00 9 GLU B N 14
ATOM 18674 C CA . GLU B 2 9 ? -10.667 -4.009 -9.988 1.00 0.00 9 GLU B CA 14
ATOM 18675 C C . GLU B 2 9 ? -9.993 -5.319 -10.400 1.00 0.00 9 GLU B C 14
ATOM 18676 O O . GLU B 2 9 ? -9.003 -5.311 -11.131 1.00 0.00 9 GLU B O 14
ATOM 18689 N N . PRO B 2 10 ? -10.571 -6.445 -9.900 1.00 0.00 10 PRO B N 14
ATOM 18690 C CA . PRO B 2 10 ? -10.037 -7.760 -10.208 1.00 0.00 10 PRO B CA 14
ATOM 18691 C C . PRO B 2 10 ? -10.388 -8.173 -11.638 1.00 0.00 10 PRO B C 14
ATOM 18692 O O . PRO B 2 10 ? -10.523 -9.360 -11.930 1.00 0.00 10 PRO B O 14
ATOM 18703 N N . TRP B 2 11 ? -10.530 -7.170 -12.493 1.00 0.00 11 TRP B N 14
ATOM 18704 C CA . TRP B 2 11 ? -10.864 -7.414 -13.885 1.00 0.00 11 TRP B CA 14
ATOM 18705 C C . TRP B 2 11 ? -9.853 -6.663 -14.753 1.00 0.00 11 TRP B C 14
ATOM 18706 O O . TRP B 2 11 ? -9.434 -7.162 -15.797 1.00 0.00 11 TRP B O 14
ATOM 18727 N N . TYR B 2 12 ? -9.488 -5.477 -14.289 1.00 0.00 12 TYR B N 14
ATOM 18728 C CA . TYR B 2 12 ? -8.534 -4.652 -15.010 1.00 0.00 12 TYR B CA 14
ATOM 18729 C C . TYR B 2 12 ? -7.113 -4.871 -14.485 1.00 0.00 12 TYR B C 14
ATOM 18730 O O . TYR B 2 12 ? -6.150 -4.824 -15.250 1.00 0.00 12 TYR B O 14
ATOM 18748 N N . PRO B 2 13 ? -7.025 -5.111 -13.149 1.00 0.00 13 PRO B N 14
ATOM 18749 C CA . PRO B 2 13 ? -5.740 -5.338 -12.512 1.00 0.00 13 PRO B CA 14
ATOM 18750 C C . PRO B 2 13 ? -5.206 -6.736 -12.835 1.00 0.00 13 PRO B C 14
ATOM 18751 O O . PRO B 2 13 ? -4.016 -6.904 -13.100 1.00 0.00 13 PRO B O 14
ATOM 18762 N N . ASP B 2 14 ? -6.111 -7.702 -12.800 1.00 0.00 14 ASP B N 14
ATOM 18763 C CA . ASP B 2 14 ? -5.748 -9.079 -13.085 1.00 0.00 14 ASP B CA 14
ATOM 18764 C C . ASP B 2 14 ? -7.020 -9.913 -13.254 1.00 0.00 14 ASP B C 14
ATOM 18765 O O . ASP B 2 14 ? -8.067 -9.387 -13.624 1.00 0.00 14 ASP B O 14
ATOM 18775 N N . ILE A 1 1 ? -5.808 6.230 12.461 1.00 0.00 1 ILE A N 15
ATOM 18776 C CA . ILE A 1 1 ? -6.453 6.437 11.176 1.00 0.00 1 ILE A CA 15
ATOM 18777 C C . ILE A 1 1 ? -6.780 5.080 10.550 1.00 0.00 1 ILE A C 15
ATOM 18778 O O . ILE A 1 1 ? -6.691 4.048 11.212 1.00 0.00 1 ILE A O 15
ATOM 18794 N N . VAL A 1 2 ? -7.153 5.126 9.278 1.00 0.00 2 VAL A N 15
ATOM 18795 C CA . VAL A 1 2 ? -7.495 3.913 8.555 1.00 0.00 2 VAL A CA 15
ATOM 18796 C C . VAL A 1 2 ? -6.594 3.785 7.325 1.00 0.00 2 VAL A C 15
ATOM 18797 O O . VAL A 1 2 ? -6.128 4.789 6.787 1.00 0.00 2 VAL A O 15
ATOM 18810 N N . CYS A 1 3 ? -6.374 2.545 6.919 1.00 0.00 3 CYS A N 15
ATOM 18811 C CA . CYS A 1 3 ? -5.536 2.273 5.763 1.00 0.00 3 CYS A CA 15
ATOM 18812 C C . CYS A 1 3 ? -6.121 1.074 5.014 1.00 0.00 3 CYS A C 15
ATOM 18813 O O . CYS A 1 3 ? -6.726 0.192 5.624 1.00 0.00 3 CYS A O 15
ATOM 18821 N N . HIS A 1 4 ? -5.922 1.080 3.705 1.00 0.00 4 HIS A N 15
ATOM 18822 C CA . HIS A 1 4 ? -6.424 0.003 2.867 1.00 0.00 4 HIS A CA 15
ATOM 18823 C C . HIS A 1 4 ? -5.418 -1.149 2.855 1.00 0.00 4 HIS A C 15
ATOM 18824 O O . HIS A 1 4 ? -4.210 -0.924 2.909 1.00 0.00 4 HIS A O 15
ATOM 18839 N N . THR A 1 5 ? -5.953 -2.359 2.784 1.00 0.00 5 THR A N 15
ATOM 18840 C CA . THR A 1 5 ? -5.117 -3.548 2.765 1.00 0.00 5 THR A CA 15
ATOM 18841 C C . THR A 1 5 ? -5.197 -4.234 1.400 1.00 0.00 5 THR A C 15
ATOM 18842 O O . THR A 1 5 ? -6.255 -4.725 1.009 1.00 0.00 5 THR A O 15
ATOM 18853 N N . THR A 1 6 ? -4.064 -4.246 0.712 1.00 0.00 6 THR A N 15
ATOM 18854 C CA . THR A 1 6 ? -3.994 -4.864 -0.601 1.00 0.00 6 THR A CA 15
ATOM 18855 C C . THR A 1 6 ? -3.301 -6.224 -0.514 1.00 0.00 6 THR A C 15
ATOM 18856 O O . THR A 1 6 ? -3.419 -7.046 -1.422 1.00 0.00 6 THR A O 15
ATOM 18867 N N . ALA A 1 7 ? -2.591 -6.421 0.587 1.00 0.00 7 ALA A N 15
ATOM 18868 C CA . ALA A 1 7 ? -1.877 -7.669 0.805 1.00 0.00 7 ALA A CA 15
ATOM 18869 C C . ALA A 1 7 ? -2.834 -8.699 1.409 1.00 0.00 7 ALA A C 15
ATOM 18870 O O . ALA A 1 7 ? -2.915 -9.830 0.931 1.00 0.00 7 ALA A O 15
ATOM 18877 N N . THR A 1 8 ? -3.534 -8.271 2.450 1.00 0.00 8 THR A N 15
ATOM 18878 C CA . THR A 1 8 ? -4.482 -9.144 3.123 1.00 0.00 8 THR A CA 15
ATOM 18879 C C . THR A 1 8 ? -5.748 -9.308 2.281 1.00 0.00 8 THR A C 15
ATOM 18880 O O . THR A 1 8 ? -5.745 -10.031 1.285 1.00 0.00 8 THR A O 15
ATOM 18891 N N . SER A 1 9 ? -6.799 -8.625 2.710 1.00 0.00 9 SER A N 15
ATOM 18892 C CA . SER A 1 9 ? -8.069 -8.686 2.008 1.00 0.00 9 SER A CA 15
ATOM 18893 C C . SER A 1 9 ? -7.915 -8.117 0.596 1.00 0.00 9 SER A C 15
ATOM 18894 O O . SER A 1 9 ? -6.800 -8.011 0.084 1.00 0.00 9 SER A O 15
ATOM 18902 N N . PRO A 1 10 ? -9.078 -7.759 -0.010 1.00 0.00 10 PRO A N 15
ATOM 18903 C CA . PRO A 1 10 ? -9.082 -7.205 -1.353 1.00 0.00 10 PRO A CA 15
ATOM 18904 C C . PRO A 1 10 ? -8.597 -5.754 -1.349 1.00 0.00 10 PRO A C 15
ATOM 18905 O O . PRO A 1 10 ? -7.664 -5.405 -2.071 1.00 0.00 10 PRO A O 15
ATOM 18916 N N . ILE A 1 11 ? -9.253 -4.946 -0.528 1.00 0.00 11 ILE A N 15
ATOM 18917 C CA . ILE A 1 11 ? -8.900 -3.541 -0.420 1.00 0.00 11 ILE A CA 15
ATOM 18918 C C . ILE A 1 11 ? -10.019 -2.792 0.307 1.00 0.00 11 ILE A C 15
ATOM 18919 O O . ILE A 1 11 ? -11.061 -2.503 -0.281 1.00 0.00 11 ILE A O 15
ATOM 18935 N N . SER A 1 12 ? -9.767 -2.502 1.574 1.00 0.00 12 SER A N 15
ATOM 18936 C CA . SER A 1 12 ? -10.741 -1.795 2.388 1.00 0.00 12 SER A CA 15
ATOM 18937 C C . SER A 1 12 ? -10.030 -1.013 3.494 1.00 0.00 12 SER A C 15
ATOM 18938 O O . SER A 1 12 ? -9.083 -1.513 4.102 1.00 0.00 12 SER A O 15
ATOM 18946 N N . ALA A 1 13 ? -10.513 0.199 3.723 1.00 0.00 13 ALA A N 15
ATOM 18947 C CA . ALA A 1 13 ? -9.933 1.055 4.746 1.00 0.00 13 ALA A CA 15
ATOM 18948 C C . ALA A 1 13 ? -10.431 0.605 6.121 1.00 0.00 13 ALA A C 15
ATOM 18949 O O . ALA A 1 13 ? -11.569 0.888 6.496 1.00 0.00 13 ALA A O 15
ATOM 18956 N N . VAL A 1 14 ? -9.556 -0.084 6.836 1.00 0.00 14 VAL A N 15
ATOM 18957 C CA . VAL A 1 14 ? -9.893 -0.574 8.162 1.00 0.00 14 VAL A CA 15
ATOM 18958 C C . VAL A 1 14 ? -8.775 -0.200 9.138 1.00 0.00 14 VAL A C 15
ATOM 18959 O O . VAL A 1 14 ? -7.606 -0.491 8.891 1.00 0.00 14 VAL A O 15
ATOM 18972 N N . THR A 1 15 ? -9.176 0.439 10.228 1.00 0.00 15 THR A N 15
ATOM 18973 C CA . THR A 1 15 ? -8.223 0.857 11.242 1.00 0.00 15 THR A CA 15
ATOM 18974 C C . THR A 1 15 ? -7.298 -0.302 11.615 1.00 0.00 15 THR A C 15
ATOM 18975 O O . THR A 1 15 ? -7.733 -1.449 11.689 1.00 0.00 15 THR A O 15
ATOM 18986 N N . CYS A 1 16 ? -6.037 0.038 11.839 1.00 0.00 16 CYS A N 15
ATOM 18987 C CA . CYS A 1 16 ? -5.045 -0.960 12.202 1.00 0.00 16 CYS A CA 15
ATOM 18988 C C . CYS A 1 16 ? -4.893 -0.956 13.725 1.00 0.00 16 CYS A C 15
ATOM 18989 O O . CYS A 1 16 ? -5.529 -0.160 14.413 1.00 0.00 16 CYS A O 15
ATOM 18997 N N . PRO A 1 17 ? -4.024 -1.878 14.218 1.00 0.00 17 PRO A N 15
ATOM 18998 C CA . PRO A 1 17 ? -3.780 -1.988 15.646 1.00 0.00 17 PRO A CA 15
ATOM 18999 C C . PRO A 1 17 ? -2.898 -0.839 16.141 1.00 0.00 17 PRO A C 15
ATOM 19000 O O . PRO A 1 17 ? -2.594 0.083 15.388 1.00 0.00 17 PRO A O 15
ATOM 19011 N N . PRO A 1 18 ? -2.502 -0.937 17.439 1.00 0.00 18 PRO A N 15
ATOM 19012 C CA . PRO A 1 18 ? -1.661 0.082 18.044 1.00 0.00 18 PRO A CA 15
ATOM 19013 C C . PRO A 1 18 ? -0.216 -0.040 17.558 1.00 0.00 18 PRO A C 15
ATOM 19014 O O . PRO A 1 18 ? 0.467 -1.014 17.869 1.00 0.00 18 PRO A O 15
ATOM 19025 N N . GLY A 1 19 ? 0.207 0.962 16.801 1.00 0.00 19 GLY A N 15
ATOM 19026 C CA . GLY A 1 19 ? 1.558 0.979 16.270 1.00 0.00 19 GLY A CA 15
ATOM 19027 C C . GLY A 1 19 ? 1.644 1.856 15.019 1.00 0.00 19 GLY A C 15
ATOM 19028 O O . GLY A 1 19 ? 2.428 2.803 14.973 1.00 0.00 19 GLY A O 15
ATOM 19032 N N . GLU A 1 20 ? 0.828 1.510 14.035 1.00 0.00 20 GLU A N 15
ATOM 19033 C CA . GLU A 1 20 ? 0.801 2.253 12.788 1.00 0.00 20 GLU A CA 15
ATOM 19034 C C . GLU A 1 20 ? 0.256 3.663 13.021 1.00 0.00 20 GLU A C 15
ATOM 19035 O O . GLU A 1 20 ? -0.950 3.847 13.181 1.00 0.00 20 GLU A O 15
ATOM 19048 N N . ASN A 1 21 ? 1.170 4.623 13.032 1.00 0.00 21 ASN A N 15
ATOM 19049 C CA . ASN A 1 21 ? 0.795 6.011 13.244 1.00 0.00 21 ASN A CA 1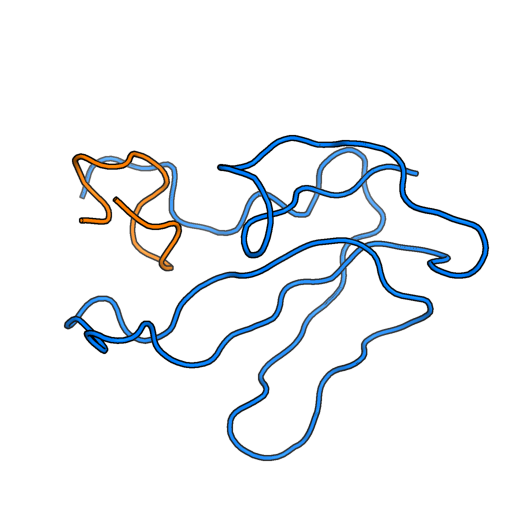5
ATOM 19050 C C . ASN A 1 21 ? 0.344 6.620 11.916 1.00 0.00 21 ASN A C 15
ATOM 19051 O O . ASN A 1 21 ? 0.106 7.825 11.830 1.00 0.00 21 ASN A O 15
ATOM 19062 N N . LEU A 1 22 ? 0.235 5.762 10.913 1.00 0.00 22 LEU A N 15
ATOM 19063 C CA . LEU A 1 22 ? -0.185 6.201 9.592 1.00 0.00 22 LEU A CA 15
ATOM 19064 C C . LEU A 1 22 ? -0.319 4.985 8.675 1.00 0.00 22 LEU A C 15
ATOM 19065 O O . LEU A 1 22 ? -0.239 3.845 9.132 1.00 0.00 22 LEU A O 15
ATOM 19081 N N . CYS A 1 23 ? -0.523 5.268 7.396 1.00 0.00 23 CYS A N 15
ATOM 19082 C CA . CYS A 1 23 ? -0.671 4.212 6.409 1.00 0.00 23 CYS A CA 15
ATOM 19083 C C . CYS A 1 23 ? 0.633 4.111 5.615 1.00 0.00 23 CYS A C 15
ATOM 19084 O O . CYS A 1 23 ? 1.638 4.716 5.985 1.00 0.00 23 CYS A O 15
ATOM 19092 N N . TYR A 1 24 ? 0.574 3.341 4.538 1.00 0.00 24 TYR A N 15
ATOM 19093 C CA . TYR A 1 24 ? 1.737 3.152 3.688 1.00 0.00 24 TYR A CA 15
ATOM 19094 C C . TYR A 1 24 ? 1.352 2.474 2.373 1.00 0.00 24 TYR A C 15
ATOM 19095 O O . TYR A 1 24 ? 0.244 1.953 2.240 1.00 0.00 24 TYR A O 15
ATOM 19113 N N . ARG A 1 25 ? 2.285 2.501 1.434 1.00 0.00 25 ARG A N 15
ATOM 19114 C CA . ARG A 1 25 ? 2.057 1.896 0.132 1.00 0.00 25 ARG A CA 15
ATOM 19115 C C . ARG A 1 25 ? 3.289 1.103 -0.308 1.00 0.00 25 ARG A C 15
ATOM 19116 O O . ARG A 1 25 ? 4.254 1.678 -0.812 1.00 0.00 25 ARG A O 15
ATOM 19137 N N . LYS A 1 26 ? 3.218 -0.204 -0.104 1.00 0.00 26 LYS A N 15
ATOM 19138 C CA . LYS A 1 26 ? 4.316 -1.081 -0.474 1.00 0.00 26 LYS A CA 15
ATOM 19139 C C . LYS A 1 26 ? 4.223 -1.407 -1.966 1.00 0.00 26 LYS A C 15
ATOM 19140 O O . LYS A 1 26 ? 3.147 -1.325 -2.557 1.00 0.00 26 LYS A O 15
ATOM 19159 N N . MET A 1 27 ? 5.364 -1.767 -2.533 1.00 0.00 27 MET A N 15
ATOM 19160 C CA . MET A 1 27 ? 5.426 -2.105 -3.945 1.00 0.00 27 MET A CA 15
ATOM 19161 C C . MET A 1 27 ? 6.525 -3.134 -4.215 1.00 0.00 27 MET A C 15
ATOM 19162 O O . MET A 1 27 ? 7.517 -3.192 -3.491 1.00 0.00 27 MET A O 15
ATOM 19176 N N . TRP A 1 28 ? 6.309 -3.922 -5.258 1.00 0.00 28 TRP A N 15
ATOM 19177 C CA . TRP A 1 28 ? 7.269 -4.946 -5.633 1.00 0.00 28 TRP A CA 15
ATOM 19178 C C . TRP A 1 28 ? 6.884 -5.470 -7.018 1.00 0.00 28 TRP A C 15
ATOM 19179 O O . TRP A 1 28 ? 7.161 -4.825 -8.028 1.00 0.00 28 TRP A O 15
ATOM 19200 N N . CYS A 1 29 ? 6.252 -6.635 -7.021 1.00 0.00 29 CYS A N 15
ATOM 19201 C CA . CYS A 1 29 ? 5.826 -7.253 -8.266 1.00 0.00 29 CYS A CA 15
ATOM 19202 C C . CYS A 1 29 ? 5.067 -8.538 -7.928 1.00 0.00 29 CYS A C 15
ATOM 19203 O O . CYS A 1 29 ? 5.630 -9.458 -7.339 1.00 0.00 29 CYS A O 15
ATOM 19211 N N . ASP A 1 30 ? 3.801 -8.558 -8.320 1.00 0.00 30 ASP A N 15
ATOM 19212 C CA . ASP A 1 30 ? 2.959 -9.715 -8.067 1.00 0.00 30 ASP A CA 15
ATOM 19213 C C . ASP A 1 30 ? 3.696 -10.982 -8.504 1.00 0.00 30 ASP A C 15
ATOM 19214 O O . ASP A 1 30 ? 4.800 -10.909 -9.040 1.00 0.00 30 ASP A O 15
ATOM 19224 N N . ALA A 1 31 ? 3.056 -12.116 -8.258 1.00 0.00 31 ALA A N 15
ATOM 19225 C CA . ALA A 1 31 ? 3.636 -13.398 -8.619 1.00 0.00 31 ALA A CA 15
ATOM 19226 C C . ALA A 1 31 ? 3.609 -13.554 -10.140 1.00 0.00 31 ALA A C 15
ATOM 19227 O O . ALA A 1 31 ? 4.070 -14.563 -10.673 1.00 0.00 31 ALA A O 15
ATOM 19234 N N . PHE A 1 32 ? 3.062 -12.542 -10.798 1.00 0.00 32 PHE A N 15
ATOM 19235 C CA . PHE A 1 32 ? 2.968 -12.556 -12.249 1.00 0.00 32 PHE A CA 15
ATOM 19236 C C . PHE A 1 32 ? 3.741 -11.385 -12.859 1.00 0.00 32 PHE A C 15
ATOM 19237 O O . PHE A 1 32 ? 3.941 -11.333 -14.071 1.00 0.00 32 PHE A O 15
ATOM 19254 N N . CYS A 1 33 ? 4.157 -10.474 -11.990 1.00 0.00 33 CYS A N 15
ATOM 19255 C CA . CYS A 1 33 ? 4.903 -9.308 -12.429 1.00 0.00 33 CYS A CA 15
ATOM 19256 C C . CYS A 1 33 ? 4.372 -8.884 -13.800 1.00 0.00 33 CYS A C 15
ATOM 19257 O O . CYS A 1 33 ? 5.116 -8.865 -14.779 1.00 0.00 33 CYS A O 15
ATOM 19265 N N . SER A 1 34 ? 3.088 -8.555 -13.826 1.00 0.00 34 SER A N 15
ATOM 19266 C CA . SER A 1 34 ? 2.449 -8.134 -15.060 1.00 0.00 34 SER A CA 15
ATOM 19267 C C . SER A 1 34 ? 3.145 -6.889 -15.612 1.00 0.00 34 SER A C 15
ATOM 19268 O O . SER A 1 34 ? 4.050 -6.347 -14.979 1.00 0.00 34 SER A O 15
ATOM 19276 N N . SER A 1 35 ? 2.697 -6.471 -16.787 1.00 0.00 35 SER A N 15
ATOM 19277 C CA . SER A 1 35 ? 3.266 -5.298 -17.430 1.00 0.00 35 SER A CA 15
ATOM 19278 C C . SER A 1 35 ? 2.823 -4.031 -16.698 1.00 0.00 35 SER A C 15
ATOM 19279 O O . SER A 1 35 ? 3.227 -2.927 -17.060 1.00 0.00 35 SER A O 15
ATOM 19287 N N . ARG A 1 36 ? 2.000 -4.232 -15.680 1.00 0.00 36 ARG A N 15
ATOM 19288 C CA . ARG A 1 36 ? 1.497 -3.118 -14.893 1.00 0.00 36 ARG A CA 15
ATOM 19289 C C . ARG A 1 36 ? 2.566 -2.638 -13.909 1.00 0.00 36 ARG A C 15
ATOM 19290 O O . ARG A 1 36 ? 2.307 -1.764 -13.085 1.00 0.00 36 ARG A O 15
ATOM 19311 N N . GLY A 1 37 ? 3.745 -3.233 -14.029 1.00 0.00 37 GLY A N 15
ATOM 19312 C CA . GLY A 1 37 ? 4.854 -2.876 -13.161 1.00 0.00 37 GLY A CA 15
ATOM 19313 C C . GLY A 1 37 ? 4.821 -3.693 -11.867 1.00 0.00 37 GLY A C 15
ATOM 19314 O O . GLY A 1 37 ? 4.807 -4.923 -11.904 1.00 0.00 37 GLY A O 15
ATOM 19318 N N . LYS A 1 38 ? 4.809 -2.976 -10.753 1.00 0.00 38 LYS A N 15
ATOM 19319 C CA . LYS A 1 38 ? 4.779 -3.619 -9.450 1.00 0.00 38 LYS A CA 15
ATOM 19320 C C . LYS A 1 38 ? 3.337 -3.654 -8.936 1.00 0.00 38 LYS A C 15
ATOM 19321 O O . LYS A 1 38 ? 2.402 -3.372 -9.684 1.00 0.00 38 LYS A O 15
ATOM 19340 N N . VAL A 1 39 ? 3.204 -4.000 -7.664 1.00 0.00 39 VAL A N 15
ATOM 19341 C CA . VAL A 1 39 ? 1.894 -4.075 -7.043 1.00 0.00 39 VAL A CA 15
ATOM 19342 C C . VAL A 1 39 ? 1.689 -2.855 -6.144 1.00 0.00 39 VAL A C 15
ATOM 19343 O O . VAL A 1 39 ? 2.417 -1.869 -6.255 1.00 0.00 39 VAL A O 15
ATOM 19356 N N . VAL A 1 40 ? 0.695 -2.959 -5.275 1.00 0.00 40 VAL A N 15
ATOM 19357 C CA . VAL A 1 40 ? 0.386 -1.875 -4.357 1.00 0.00 40 VAL A CA 15
ATOM 19358 C C . VAL A 1 40 ? -0.258 -2.450 -3.094 1.00 0.00 40 VAL A C 15
ATOM 19359 O O . VAL A 1 40 ? -1.471 -2.354 -2.913 1.00 0.00 40 VAL A O 15
ATOM 19372 N N . GLU A 1 41 ? 0.582 -3.034 -2.254 1.00 0.00 41 GLU A N 15
ATOM 19373 C CA . GLU A 1 41 ? 0.110 -3.625 -1.013 1.00 0.00 41 GLU A CA 15
ATOM 19374 C C . GLU A 1 41 ? 0.156 -2.595 0.117 1.00 0.00 41 GLU A C 15
ATOM 19375 O O . GLU A 1 41 ? 0.959 -2.716 1.042 1.00 0.00 41 GLU A O 15
ATOM 19388 N N . LEU A 1 42 ? -0.714 -1.601 0.005 1.00 0.00 42 LEU A N 15
ATOM 19389 C CA . LEU A 1 42 ? -0.783 -0.551 1.006 1.00 0.00 42 LEU A CA 15
ATOM 19390 C C . LEU A 1 42 ? -1.278 -1.141 2.328 1.00 0.00 42 LEU A C 15
ATOM 19391 O O . LEU A 1 42 ? -1.519 -2.344 2.423 1.00 0.00 42 LEU A O 15
ATOM 19407 N N . GLY A 1 43 ? -1.414 -0.269 3.315 1.00 0.00 43 GLY A N 15
ATOM 19408 C CA . GLY A 1 43 ? -1.876 -0.689 4.627 1.00 0.00 43 GLY A CA 15
ATOM 19409 C C . GLY A 1 43 ? -1.482 0.330 5.698 1.00 0.00 43 GLY A C 15
ATOM 19410 O O . GLY A 1 43 ? -1.439 1.531 5.433 1.00 0.00 43 GLY A O 15
ATOM 19414 N N . CYS A 1 44 ? -1.207 -0.186 6.887 1.00 0.00 44 CYS A N 15
ATOM 19415 C CA . CYS A 1 44 ? -0.819 0.665 8.001 1.00 0.00 44 CYS A CA 15
ATOM 19416 C C . CYS A 1 44 ? 0.647 0.381 8.334 1.00 0.00 44 CYS A C 15
ATOM 19417 O O . CYS A 1 44 ? 1.156 -0.700 8.040 1.00 0.00 44 CYS A O 15
ATOM 19425 N N . ALA A 1 45 ? 1.284 1.370 8.941 1.00 0.00 45 ALA A N 15
ATOM 19426 C CA . ALA A 1 45 ? 2.682 1.242 9.316 1.00 0.00 45 ALA A CA 15
ATOM 19427 C C . ALA A 1 45 ? 3.070 2.403 10.234 1.00 0.00 45 ALA A C 15
ATOM 19428 O O . ALA A 1 45 ? 2.579 3.519 10.067 1.00 0.00 45 ALA A O 15
ATOM 19435 N N . ALA A 1 46 ? 3.943 2.100 11.183 1.00 0.00 46 ALA A N 15
ATOM 19436 C CA . ALA A 1 46 ? 4.400 3.106 12.127 1.00 0.00 46 ALA A CA 15
ATOM 19437 C C . ALA A 1 46 ? 4.934 4.316 11.358 1.00 0.00 46 ALA A C 15
ATOM 19438 O O . ALA A 1 46 ? 4.600 5.455 11.679 1.00 0.00 46 ALA A O 15
ATOM 19445 N N . THR A 1 47 ? 5.756 4.026 10.361 1.00 0.00 47 THR A N 15
ATOM 19446 C CA . THR A 1 47 ? 6.341 5.077 9.545 1.00 0.00 47 THR A CA 15
ATOM 19447 C C . THR A 1 47 ? 6.823 4.509 8.209 1.00 0.00 47 THR A C 15
ATOM 19448 O O . THR A 1 47 ? 6.985 3.298 8.067 1.00 0.00 47 THR A O 15
ATOM 19459 N N . CYS A 1 48 ? 7.040 5.410 7.263 1.00 0.00 48 CYS A N 15
ATOM 19460 C CA . CYS A 1 48 ? 7.501 5.014 5.943 1.00 0.00 48 CYS A CA 15
ATOM 19461 C C . CYS A 1 48 ? 8.449 3.823 6.103 1.00 0.00 48 CYS A C 15
ATOM 19462 O O . CYS A 1 48 ? 9.629 4.001 6.399 1.00 0.00 48 CYS A O 15
ATOM 19470 N N . PRO A 1 49 ? 7.881 2.605 5.893 1.00 0.00 49 PRO A N 15
ATOM 19471 C CA . PRO A 1 49 ? 8.663 1.385 6.011 1.00 0.00 49 PRO A CA 15
ATOM 19472 C C . PRO A 1 49 ? 9.581 1.203 4.802 1.00 0.00 49 PRO A C 15
ATOM 19473 O O . PRO A 1 49 ? 10.376 0.266 4.756 1.00 0.00 49 PRO A O 15
ATOM 19484 N N . SER A 1 50 ? 9.443 2.116 3.851 1.00 0.00 50 SER A N 15
ATOM 19485 C CA . SER A 1 50 ? 10.249 2.068 2.643 1.00 0.00 50 SER A CA 15
ATOM 19486 C C . SER A 1 50 ? 11.562 1.332 2.920 1.00 0.00 50 SER A C 15
ATOM 19487 O O . SER A 1 50 ? 12.167 1.511 3.975 1.00 0.00 50 SER A O 15
ATOM 19495 N N . LYS A 1 51 ? 11.961 0.517 1.954 1.00 0.00 51 LYS A N 15
ATOM 19496 C CA . LYS A 1 51 ? 13.189 -0.248 2.081 1.00 0.00 51 LYS A CA 15
ATOM 19497 C C . LYS A 1 51 ? 14.338 0.526 1.428 1.00 0.00 51 LYS A C 15
ATOM 19498 O O . LYS A 1 51 ? 14.709 1.603 1.894 1.00 0.00 51 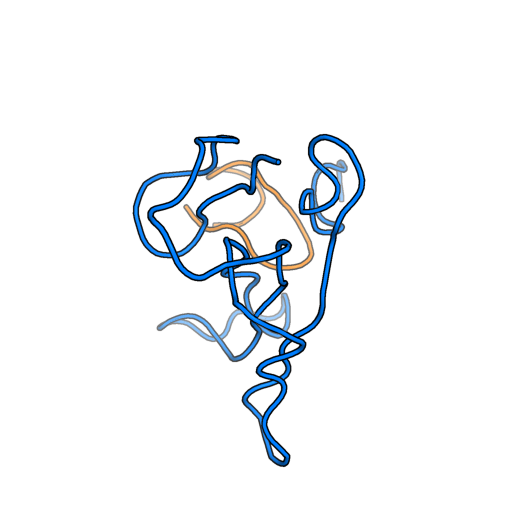LYS A O 15
ATOM 19517 N N . LYS A 1 52 ? 14.867 -0.051 0.361 1.00 0.00 52 LYS A N 15
ATOM 19518 C CA . LYS A 1 52 ? 15.965 0.570 -0.360 1.00 0.00 52 LYS A CA 15
ATOM 19519 C C . LYS A 1 52 ? 15.982 0.052 -1.800 1.00 0.00 52 LYS A C 15
ATOM 19520 O O . LYS A 1 52 ? 15.995 0.837 -2.746 1.00 0.00 52 LYS A O 15
ATOM 19539 N N . PRO A 1 53 ? 15.981 -1.303 -1.923 1.00 0.00 53 PRO A N 15
ATOM 19540 C CA . PRO A 1 53 ? 15.996 -1.934 -3.232 1.00 0.00 53 PRO A CA 15
ATOM 19541 C C . PRO A 1 53 ? 14.626 -1.838 -3.904 1.00 0.00 53 PRO A C 15
ATOM 19542 O O . PRO A 1 53 ? 14.231 -0.770 -4.367 1.00 0.00 53 PRO A O 15
ATOM 19553 N N . TYR A 1 54 ? 13.936 -2.968 -3.935 1.00 0.00 54 TYR A N 15
ATOM 19554 C CA . TYR A 1 54 ? 12.618 -3.025 -4.543 1.00 0.00 54 TYR A CA 15
ATOM 19555 C C . TYR A 1 54 ? 11.540 -2.563 -3.560 1.00 0.00 54 TYR A C 15
ATOM 19556 O O . TYR A 1 54 ? 10.748 -1.675 -3.873 1.00 0.00 54 TYR A O 15
ATOM 19574 N N . GLU A 1 55 ? 11.544 -3.187 -2.391 1.00 0.00 55 GLU A N 15
ATOM 19575 C CA . GLU A 1 55 ? 10.577 -2.851 -1.361 1.00 0.00 55 GLU A CA 15
ATOM 19576 C C . GLU A 1 55 ? 10.294 -1.348 -1.368 1.00 0.00 55 GLU A C 15
ATOM 19577 O O . GLU A 1 55 ? 10.727 -0.627 -0.470 1.00 0.00 55 GLU A O 15
ATOM 19590 N N . GLU A 1 56 ? 9.570 -0.919 -2.391 1.00 0.00 56 GLU A N 15
ATOM 19591 C CA . GLU A 1 56 ? 9.225 0.486 -2.527 1.00 0.00 56 GLU A CA 15
ATOM 19592 C C . GLU A 1 56 ? 7.942 0.794 -1.752 1.00 0.00 56 GLU A C 15
ATOM 19593 O O . GLU A 1 56 ? 6.844 0.697 -2.299 1.00 0.00 56 GLU A O 15
ATOM 19606 N N . VAL A 1 57 ? 8.122 1.161 -0.492 1.00 0.00 57 VAL A N 15
ATOM 19607 C CA . VAL A 1 57 ? 6.994 1.484 0.363 1.00 0.00 57 VAL A CA 15
ATOM 19608 C C . VAL A 1 57 ? 6.797 3.001 0.390 1.00 0.00 57 VAL A C 15
ATOM 19609 O O . VAL A 1 57 ? 7.724 3.755 0.098 1.00 0.00 57 VAL A O 15
ATOM 19622 N N . THR A 1 58 ? 5.586 3.403 0.745 1.00 0.00 58 THR A N 15
ATOM 19623 C CA . THR A 1 58 ? 5.257 4.817 0.815 1.00 0.00 58 THR A CA 15
ATOM 19624 C C . THR A 1 58 ? 4.648 5.156 2.176 1.00 0.00 58 THR A C 15
ATOM 19625 O O . THR A 1 58 ? 5.036 4.584 3.194 1.00 0.00 58 THR A O 15
ATOM 19636 N N . CYS A 1 59 ? 3.704 6.086 2.152 1.00 0.00 59 CYS A N 15
ATOM 19637 C CA . CYS A 1 59 ? 3.039 6.509 3.371 1.00 0.00 59 CYS A CA 15
ATOM 19638 C C . CYS A 1 59 ? 1.648 7.031 3.004 1.00 0.00 59 CYS A C 15
ATOM 19639 O O . CYS A 1 59 ? 1.328 7.178 1.826 1.00 0.00 59 CYS A O 15
ATOM 19647 N N . CYS A 1 60 ? 0.860 7.299 4.036 1.00 0.00 60 CYS A N 15
ATOM 19648 C CA . CYS A 1 60 ? -0.489 7.801 3.835 1.00 0.00 60 CYS A CA 15
ATOM 19649 C C . CYS A 1 60 ? -1.135 8.003 5.208 1.00 0.00 60 CYS A C 15
ATOM 19650 O O . CYS A 1 60 ? -1.353 7.042 5.942 1.00 0.00 60 CYS A O 15
ATOM 19658 N N . SER A 1 61 ? -1.422 9.260 5.512 1.00 0.00 61 SER A N 15
ATOM 19659 C CA . SER A 1 61 ? -2.038 9.600 6.782 1.00 0.00 61 SER A CA 15
ATOM 19660 C C . SER A 1 61 ? -3.480 10.060 6.559 1.00 0.00 61 SER A C 15
ATOM 19661 O O . SER A 1 61 ? -4.353 9.805 7.387 1.00 0.00 61 SER A O 15
ATOM 19669 N N . THR A 1 62 ? -3.686 10.731 5.435 1.00 0.00 62 THR A N 15
ATOM 19670 C CA . THR A 1 62 ? -5.006 11.229 5.092 1.00 0.00 62 THR A CA 15
ATOM 19671 C C . THR A 1 62 ? -6.050 10.122 5.244 1.00 0.00 62 THR A C 15
ATOM 19672 O O . THR A 1 62 ? -5.703 8.946 5.345 1.00 0.00 62 THR A O 15
ATOM 19683 N N . ASP A 1 63 ? -7.310 10.537 5.257 1.00 0.00 63 ASP A N 15
ATOM 19684 C CA . ASP A 1 63 ? -8.406 9.594 5.397 1.00 0.00 63 ASP A CA 15
ATOM 19685 C C . ASP A 1 63 ? -8.546 8.786 4.105 1.00 0.00 63 ASP A C 15
ATOM 19686 O O . ASP A 1 63 ? -9.087 9.280 3.116 1.00 0.00 63 ASP A O 15
ATOM 19696 N N . LYS A 1 64 ? -8.049 7.559 4.154 1.00 0.00 64 LYS A N 15
ATOM 19697 C CA . LYS A 1 64 ? -8.111 6.680 3.000 1.00 0.00 64 LYS A CA 15
ATOM 19698 C C . LYS A 1 64 ? -7.211 7.232 1.893 1.00 0.00 64 LYS A C 15
ATOM 19699 O O . LYS A 1 64 ? -7.646 7.382 0.753 1.00 0.00 64 LYS A O 15
ATOM 19718 N N . CYS A 1 65 ? -5.973 7.518 2.269 1.00 0.00 65 CYS A N 15
ATOM 19719 C CA . CYS A 1 65 ? -5.008 8.052 1.324 1.00 0.00 65 CYS A CA 15
ATOM 19720 C C . CYS A 1 65 ? -4.100 6.908 0.867 1.00 0.00 65 CYS A C 15
ATOM 19721 O O . CYS A 1 65 ? -2.953 7.136 0.488 1.00 0.00 65 CYS A O 15
ATOM 19729 N N . ASN A 1 66 ? -4.647 5.703 0.921 1.00 0.00 66 ASN A N 15
ATOM 19730 C CA . ASN A 1 66 ? -3.900 4.523 0.519 1.00 0.00 66 ASN A CA 15
ATOM 19731 C C . ASN A 1 66 ? -4.457 3.999 -0.806 1.00 0.00 66 ASN A C 15
ATOM 19732 O O . ASN A 1 66 ? -4.084 2.917 -1.257 1.00 0.00 66 ASN A O 15
ATOM 19743 N N . PRO A 1 67 ? -5.367 4.810 -1.409 1.00 0.00 67 PRO A N 15
ATOM 19744 C CA . PRO A 1 67 ? -5.980 4.441 -2.674 1.00 0.00 67 PRO A CA 15
ATOM 19745 C C . PRO A 1 67 ? -4.996 4.622 -3.833 1.00 0.00 67 PRO A C 15
ATOM 19746 O O . PRO A 1 67 ? -5.164 5.517 -4.660 1.00 0.00 67 PRO A O 15
ATOM 19757 N N . HIS A 1 68 ? -3.992 3.759 -3.855 1.00 0.00 68 HIS A N 15
ATOM 19758 C CA . HIS A 1 68 ? -2.983 3.812 -4.899 1.00 0.00 68 HIS A CA 15
ATOM 19759 C C . HIS A 1 68 ? -3.644 4.154 -6.236 1.00 0.00 68 HIS A C 15
ATOM 19760 O O . HIS A 1 68 ? -4.843 3.946 -6.410 1.00 0.00 68 HIS A O 15
ATOM 19775 N N . PRO A 1 69 ? -2.810 4.685 -7.170 1.00 0.00 69 PRO A N 15
ATOM 19776 C CA . PRO A 1 69 ? -3.303 5.058 -8.485 1.00 0.00 69 PRO A CA 15
ATOM 19777 C C . PRO A 1 69 ? -3.540 3.820 -9.352 1.00 0.00 69 PRO A C 15
ATOM 19778 O O . PRO A 1 69 ? -2.590 3.206 -9.839 1.00 0.00 69 PRO A O 15
ATOM 19789 N N . LYS A 1 70 ? -4.812 3.489 -9.520 1.00 0.00 70 LYS A N 15
ATOM 19790 C CA . LYS A 1 70 ? -5.187 2.335 -10.319 1.00 0.00 70 LYS A CA 15
ATOM 19791 C C . LYS A 1 70 ? -6.661 2.448 -10.710 1.00 0.00 70 LYS A C 15
ATOM 19792 O O . LYS A 1 70 ? -7.034 2.135 -11.840 1.00 0.00 70 LYS A O 15
ATOM 19811 N N . GLN A 1 71 ? -7.461 2.897 -9.754 1.00 0.00 71 GLN A N 15
ATOM 19812 C CA . GLN A 1 71 ? -8.888 3.055 -9.984 1.00 0.00 71 GLN A CA 15
ATOM 19813 C C . GLN A 1 71 ? -9.133 3.982 -11.177 1.00 0.00 71 GLN A C 15
ATOM 19814 O O . GLN A 1 71 ? -9.471 5.151 -11.000 1.00 0.00 71 GLN A O 15
ATOM 19828 N N . ARG A 1 72 ? -8.957 3.423 -12.364 1.00 0.00 72 ARG A N 15
ATOM 19829 C CA . ARG A 1 72 ? -9.154 4.184 -13.587 1.00 0.00 72 ARG A CA 15
ATOM 19830 C C . ARG A 1 72 ? -9.230 3.243 -14.791 1.00 0.00 72 ARG A C 15
ATOM 19831 O O . ARG A 1 72 ? -8.467 2.284 -14.883 1.00 0.00 72 ARG A O 15
ATOM 19852 N N . PRO A 1 73 ? -10.181 3.561 -15.709 1.00 0.00 73 PRO A N 15
ATOM 19853 C CA . PRO A 1 73 ? -10.366 2.757 -16.904 1.00 0.00 73 PRO A CA 15
ATOM 19854 C C . PRO A 1 73 ? -9.252 3.017 -17.919 1.00 0.00 73 PRO A C 15
ATOM 19855 O O . PRO A 1 73 ? -9.218 4.071 -18.553 1.00 0.00 73 PRO A O 15
ATOM 19866 N N . GLY A 1 74 ? -8.366 2.038 -18.042 1.00 0.00 74 GLY A N 15
ATOM 19867 C CA . GLY A 1 74 ? -7.252 2.149 -18.969 1.00 0.00 74 GLY A CA 15
ATOM 19868 C C . GLY A 1 74 ? -6.259 1.002 -18.771 1.00 0.00 74 GLY A C 15
ATOM 19869 O O . GLY A 1 74 ? -5.191 0.988 -19.383 1.00 0.00 74 GLY A O 15
ATOM 19873 N N . HIS B 2 1 ? -7.401 -9.786 -10.976 1.00 0.00 1 HIS B N 15
ATOM 19874 C CA . HIS B 2 1 ? -7.529 -10.018 -9.548 1.00 0.00 1 HIS B CA 15
ATOM 19875 C C . HIS B 2 1 ? -6.249 -9.574 -8.837 1.00 0.00 1 HIS B C 15
ATOM 19876 O O . HIS B 2 1 ? -5.434 -10.406 -8.442 1.00 0.00 1 HIS B O 15
ATOM 19891 N N . ARG B 2 2 ? -6.112 -8.263 -8.699 1.00 0.00 2 ARG B N 15
ATOM 19892 C CA . ARG B 2 2 ? -4.944 -7.700 -8.043 1.00 0.00 2 ARG B CA 15
ATOM 19893 C C . ARG B 2 2 ? -5.106 -6.185 -7.882 1.00 0.00 2 ARG B C 15
ATOM 19894 O O . ARG B 2 2 ? -6.016 -5.592 -8.456 1.00 0.00 2 ARG B O 15
ATOM 19915 N N . TYR B 2 3 ? -4.209 -5.608 -7.097 1.00 0.00 3 TYR B N 15
ATOM 19916 C CA . TYR B 2 3 ? -4.242 -4.177 -6.851 1.00 0.00 3 TYR B CA 15
ATOM 19917 C C . TYR B 2 3 ? -2.965 -3.504 -7.361 1.00 0.00 3 TYR B C 15
ATOM 19918 O O . TYR B 2 3 ? -2.341 -2.722 -6.643 1.00 0.00 3 TYR B O 15
ATOM 19936 N N . TYR B 2 4 ? -2.612 -3.833 -8.594 1.00 0.00 4 TYR B N 15
ATOM 19937 C CA . TYR B 2 4 ? -1.420 -3.271 -9.206 1.00 0.00 4 TYR B CA 15
ATOM 19938 C C . TYR B 2 4 ? -1.508 -1.745 -9.277 1.00 0.00 4 TYR B C 15
ATOM 19939 O O . TYR B 2 4 ? -2.353 -1.137 -8.621 1.00 0.00 4 TYR B O 15
ATOM 19957 N N . GLU B 2 5 ? -0.620 -1.170 -10.076 1.00 0.00 5 GLU B N 15
ATOM 19958 C CA . GLU B 2 5 ? -0.586 0.274 -10.239 1.00 0.00 5 GLU B CA 15
ATOM 19959 C C . GLU B 2 5 ? -1.143 0.666 -11.608 1.00 0.00 5 GLU B C 15
ATOM 19960 O O . GLU B 2 5 ? -0.602 1.548 -12.274 1.00 0.00 5 GLU B O 15
ATOM 19973 N N . SER B 2 6 ? -2.219 -0.007 -11.989 1.00 0.00 6 SER B N 15
ATOM 19974 C CA . SER B 2 6 ? -2.856 0.261 -13.268 1.00 0.00 6 SER B CA 15
ATOM 19975 C C . SER B 2 6 ? -4.359 -0.005 -13.169 1.00 0.00 6 SER B C 15
ATOM 19976 O O . SER B 2 6 ? -5.113 0.329 -14.083 1.00 0.00 6 SER B O 15
ATOM 19984 N N . SER B 2 7 ? -4.751 -0.601 -12.053 1.00 0.00 7 SER B N 15
ATOM 19985 C CA . SER B 2 7 ? -6.151 -0.915 -11.823 1.00 0.00 7 SER B CA 15
ATOM 19986 C C . SER B 2 7 ? -6.365 -1.315 -10.363 1.00 0.00 7 SER B C 15
ATOM 19987 O O . SER B 2 7 ? -5.403 -1.533 -9.628 1.00 0.00 7 SER B O 15
ATOM 19995 N N . LEU B 2 8 ? -7.633 -1.401 -9.985 1.00 0.00 8 LEU B N 15
ATOM 19996 C CA . LEU B 2 8 ? -7.985 -1.770 -8.624 1.00 0.00 8 LEU B CA 15
ATOM 19997 C C . LEU B 2 8 ? -9.023 -2.894 -8.659 1.00 0.00 8 LEU B C 15
ATOM 19998 O O . LEU B 2 8 ? -9.249 -3.566 -7.655 1.00 0.00 8 LEU B O 15
ATOM 20014 N N . GLU B 2 9 ? -9.625 -3.064 -9.826 1.00 0.00 9 GLU B N 15
ATOM 20015 C CA . GLU B 2 9 ? -10.635 -4.094 -10.004 1.00 0.00 9 GLU B CA 15
ATOM 20016 C C . GLU B 2 9 ? -9.979 -5.414 -10.413 1.00 0.00 9 GLU B C 15
ATOM 20017 O O . GLU B 2 9 ? -8.994 -5.420 -11.151 1.00 0.00 9 GLU B O 15
ATOM 20030 N N . PRO B 2 10 ? -10.566 -6.529 -9.905 1.00 0.00 10 PRO B N 15
ATOM 20031 C CA . PRO B 2 10 ? -10.050 -7.853 -10.208 1.00 0.00 10 PRO B CA 15
ATOM 20032 C C . PRO B 2 10 ? -10.414 -8.270 -11.635 1.00 0.00 10 PRO B C 15
ATOM 20033 O O . PRO B 2 10 ? -10.699 -9.439 -11.890 1.00 0.00 10 PRO B O 15
ATOM 20044 N N . TRP B 2 11 ? -10.395 -7.290 -12.526 1.00 0.00 11 TRP B N 15
ATOM 20045 C CA . TRP B 2 11 ? -10.721 -7.540 -13.921 1.00 0.00 11 TRP B CA 15
ATOM 20046 C C . TRP B 2 11 ? -9.683 -6.822 -14.785 1.00 0.00 11 TRP B C 15
ATOM 20047 O O . TRP B 2 11 ? -9.256 -7.346 -15.814 1.00 0.00 11 TRP B O 15
ATOM 20068 N N . TYR B 2 12 ? -9.306 -5.633 -14.336 1.00 0.00 12 TYR B N 15
ATOM 20069 C CA . TYR B 2 12 ? -8.326 -4.837 -15.056 1.00 0.00 12 TYR B CA 15
ATOM 20070 C C . TYR B 2 12 ? -6.919 -5.066 -14.499 1.00 0.00 12 TYR B C 15
ATOM 20071 O O . TYR B 2 12 ? -5.938 -5.007 -15.240 1.00 0.00 12 TYR B O 15
ATOM 20089 N N . PRO B 2 13 ? -6.864 -5.327 -13.167 1.00 0.00 13 PRO B N 15
ATOM 20090 C CA . PRO B 2 13 ? -5.594 -5.563 -12.502 1.00 0.00 13 PRO B CA 15
ATOM 20091 C C . PRO B 2 13 ? -5.053 -6.956 -12.833 1.00 0.00 13 PRO B C 15
ATOM 20092 O O . PRO B 2 13 ? -3.861 -7.119 -13.087 1.00 0.00 13 PRO B O 15
ATOM 20103 N N . ASP B 2 14 ? -5.957 -7.924 -12.820 1.00 0.00 14 ASP B N 15
ATOM 20104 C CA . ASP B 2 14 ? -5.586 -9.299 -13.113 1.00 0.00 14 ASP B CA 15
ATOM 20105 C C . ASP B 2 14 ? -6.842 -10.094 -13.475 1.00 0.00 14 ASP B C 15
ATOM 20106 O O . ASP B 2 14 ? -7.299 -10.055 -14.616 1.00 0.00 14 ASP B O 15
ATOM 20116 N N . ILE A 1 1 ? -5.875 6.491 12.448 1.00 0.00 1 ILE A N 16
ATOM 20117 C CA . ILE A 1 1 ? -6.505 6.622 11.146 1.00 0.00 1 ILE A CA 16
ATOM 20118 C C . ILE A 1 1 ? -6.780 5.230 10.575 1.00 0.00 1 ILE A C 16
ATOM 20119 O O . ILE A 1 1 ? -6.664 4.231 11.282 1.00 0.00 1 ILE A O 16
ATOM 20135 N N . VAL A 1 2 ? -7.139 5.208 9.299 1.00 0.00 2 VAL A N 16
ATOM 20136 C CA . VAL A 1 2 ? -7.432 3.954 8.625 1.00 0.00 2 VAL A CA 16
ATOM 20137 C C . VAL A 1 2 ? -6.543 3.829 7.387 1.00 0.00 2 VAL A C 16
ATOM 20138 O O . VAL A 1 2 ? -6.069 4.830 6.853 1.00 0.00 2 VAL A O 16
ATOM 20151 N N . CYS A 1 3 ? -6.344 2.587 6.964 1.00 0.00 3 CYS A N 16
ATOM 20152 C CA . CYS A 1 3 ? -5.521 2.317 5.798 1.00 0.00 3 CYS A CA 16
ATOM 20153 C C . CYS A 1 3 ? -6.117 1.119 5.056 1.00 0.00 3 CYS A C 16
ATOM 20154 O O . CYS A 1 3 ? -6.735 0.250 5.669 1.00 0.00 3 CYS A O 16
ATOM 20162 N N . HIS A 1 4 ? -5.913 1.115 3.748 1.00 0.00 4 HIS A N 16
ATOM 20163 C CA . HIS A 1 4 ? -6.424 0.038 2.914 1.00 0.00 4 HIS A CA 16
ATOM 20164 C C . HIS A 1 4 ? -5.432 -1.127 2.917 1.00 0.00 4 HIS A C 16
ATOM 20165 O O . HIS A 1 4 ? -4.223 -0.917 3.008 1.00 0.00 4 HIS A O 16
ATOM 20180 N N . THR A 1 5 ? -5.980 -2.328 2.815 1.00 0.00 5 THR A N 16
ATOM 20181 C CA . THR A 1 5 ? -5.158 -3.527 2.803 1.00 0.00 5 THR A CA 16
ATOM 20182 C C . THR A 1 5 ? -5.258 -4.231 1.448 1.00 0.00 5 THR A C 16
ATOM 20183 O O . THR A 1 5 ? -6.324 -4.717 1.074 1.00 0.00 5 THR A O 16
ATOM 20194 N N . THR A 1 6 ? -4.133 -4.259 0.748 1.00 0.00 6 THR A N 16
ATOM 20195 C CA . THR A 1 6 ? -4.081 -4.894 -0.558 1.00 0.00 6 THR A CA 16
ATOM 20196 C C . THR A 1 6 ? -3.449 -6.282 -0.451 1.00 0.00 6 THR A C 16
ATOM 20197 O O . THR A 1 6 ? -3.685 -7.143 -1.298 1.00 0.00 6 THR A O 16
ATOM 20208 N N . ALA A 1 7 ? -2.656 -6.458 0.597 1.00 0.00 7 ALA A N 16
ATOM 20209 C CA . ALA A 1 7 ? -1.988 -7.728 0.825 1.00 0.00 7 ALA A CA 16
ATOM 20210 C C . ALA A 1 7 ? -2.983 -8.723 1.425 1.00 0.00 7 ALA A C 16
ATOM 20211 O O . ALA A 1 7 ? -3.127 -9.839 0.929 1.00 0.00 7 ALA A O 16
ATOM 20218 N N . THR A 1 8 ? -3.644 -8.282 2.486 1.00 0.00 8 THR A N 16
ATOM 20219 C CA . THR A 1 8 ? -4.623 -9.120 3.158 1.00 0.00 8 THR A CA 16
ATOM 20220 C C . THR A 1 8 ? -5.887 -9.254 2.309 1.00 0.00 8 THR A C 16
ATOM 20221 O O . THR A 1 8 ? -5.895 -9.971 1.309 1.00 0.00 8 THR A O 16
ATOM 20232 N N . SER A 1 9 ? -6.926 -8.551 2.736 1.00 0.00 9 SER A N 16
ATOM 20233 C CA . SER A 1 9 ? -8.194 -8.582 2.027 1.00 0.00 9 SER A CA 16
ATOM 20234 C C . SER A 1 9 ? -8.014 -8.037 0.608 1.00 0.00 9 SER A C 16
ATOM 20235 O O . SER A 1 9 ? -6.893 -7.962 0.106 1.00 0.00 9 SER A O 16
ATOM 20243 N N . PRO A 1 10 ? -9.162 -7.658 -0.012 1.00 0.00 10 PRO A N 16
ATOM 20244 C CA . PRO A 1 10 ? -9.142 -7.121 -1.362 1.00 0.00 10 PRO A CA 16
ATOM 20245 C C . PRO A 1 10 ? -8.624 -5.682 -1.372 1.00 0.00 10 PRO A C 16
ATOM 20246 O O . PRO A 1 10 ? -7.682 -5.364 -2.096 1.00 0.00 10 PRO A O 16
ATOM 20257 N N . ILE A 1 11 ? -9.260 -4.851 -0.560 1.00 0.00 11 ILE A N 16
ATOM 20258 C CA . ILE A 1 11 ? -8.876 -3.454 -0.466 1.00 0.00 11 ILE A CA 16
ATOM 20259 C C . ILE A 1 11 ? -9.982 -2.671 0.243 1.00 0.00 11 ILE A C 16
ATOM 20260 O O . ILE A 1 11 ? -10.997 -2.335 -0.365 1.00 0.00 11 ILE A O 16
ATOM 20276 N N . SER A 1 12 ? -9.748 -2.404 1.520 1.00 0.00 12 SER A N 16
ATOM 20277 C CA . SER A 1 12 ? -10.712 -1.667 2.318 1.00 0.00 12 SER A CA 16
ATOM 20278 C C . SER A 1 12 ? -9.999 -0.938 3.460 1.00 0.00 12 SER A C 16
ATOM 20279 O O . SER A 1 12 ? -9.071 -1.478 4.060 1.00 0.00 12 SER A O 16
ATOM 20287 N N . ALA A 1 13 ? -10.459 0.275 3.724 1.00 0.00 13 ALA A N 16
ATOM 20288 C CA . ALA A 1 13 ? -9.877 1.084 4.782 1.00 0.00 13 ALA A CA 16
ATOM 20289 C C . ALA A 1 13 ? -10.378 0.580 6.137 1.00 0.00 13 ALA A C 16
ATOM 20290 O O . ALA A 1 13 ? -11.499 0.889 6.541 1.00 0.00 13 ALA A O 16
ATOM 20297 N N . VAL A 1 14 ? -9.525 -0.185 6.801 1.00 0.00 14 VAL A N 16
ATOM 20298 C CA . VAL A 1 14 ? -9.867 -0.733 8.102 1.00 0.00 14 VAL A CA 16
ATOM 20299 C C . VAL A 1 14 ? -8.772 -0.371 9.107 1.00 0.00 14 VAL A C 16
ATOM 20300 O O . VAL A 1 14 ? -7.593 -0.618 8.863 1.00 0.00 14 VAL A O 16
ATOM 20313 N N . THR A 1 15 ? -9.203 0.209 10.219 1.00 0.00 15 THR A N 16
ATOM 20314 C CA . THR A 1 15 ? -8.275 0.609 11.262 1.00 0.00 15 THR A CA 16
ATOM 20315 C C . THR A 1 15 ? -7.308 -0.534 11.582 1.00 0.00 15 THR A C 16
ATOM 20316 O O . THR A 1 15 ? -7.699 -1.700 11.582 1.00 0.00 15 THR A O 16
ATOM 20327 N N . CYS A 1 16 ? -6.066 -0.158 11.845 1.00 0.00 16 CYS A N 16
ATOM 20328 C CA . CYS A 1 16 ? -5.040 -1.136 12.165 1.00 0.00 16 CYS A CA 16
ATOM 20329 C C . CYS A 1 16 ? -4.863 -1.168 13.684 1.00 0.00 16 CYS A C 16
ATOM 20330 O O . CYS A 1 16 ? -5.518 -0.415 14.405 1.00 0.00 16 CYS A O 16
ATOM 20338 N N . PRO A 1 17 ? -3.953 -2.070 14.139 1.00 0.00 17 PRO A N 16
ATOM 20339 C CA . PRO A 1 17 ? -3.682 -2.210 15.559 1.00 0.00 17 PRO A CA 16
ATOM 20340 C C . PRO A 1 17 ? -2.834 -1.045 16.074 1.00 0.00 17 PRO A C 16
ATOM 20341 O O . PRO A 1 17 ? -2.563 -0.099 15.337 1.00 0.00 17 PRO A O 16
ATOM 20352 N N . PRO A 1 18 ? -2.431 -1.154 17.368 1.00 0.00 18 PRO A N 16
ATOM 20353 C CA . PRO A 1 18 ? -1.620 -0.121 17.989 1.00 0.00 18 PRO A CA 16
ATOM 20354 C C . PRO A 1 18 ? -0.173 -0.189 17.495 1.00 0.00 18 PRO A C 16
ATOM 20355 O O . PRO A 1 18 ? 0.523 -1.174 17.738 1.00 0.00 18 PRO A O 16
ATOM 20366 N N . GLY A 1 19 ? 0.235 0.870 16.813 1.00 0.00 19 GLY A N 16
ATOM 20367 C CA . GLY A 1 19 ? 1.586 0.943 16.283 1.00 0.00 19 GLY A CA 16
ATOM 20368 C C . GLY A 1 19 ? 1.641 1.835 15.040 1.00 0.00 19 GLY A C 16
ATOM 20369 O O . GLY A 1 19 ? 2.391 2.809 15.003 1.00 0.00 19 GLY A O 16
ATOM 20373 N N . GLU A 1 20 ? 0.836 1.468 14.052 1.00 0.00 20 GLU A N 16
ATOM 20374 C CA . GLU A 1 20 ? 0.783 2.223 12.814 1.00 0.00 20 GLU A CA 16
ATOM 20375 C C . GLU A 1 20 ? 0.215 3.620 13.064 1.00 0.00 20 GLU A C 16
ATOM 20376 O O . GLU A 1 20 ? -0.990 3.780 13.250 1.00 0.00 20 GLU A O 16
ATOM 20389 N N . ASN A 1 21 ? 1.110 4.598 13.063 1.00 0.00 21 ASN A N 16
ATOM 20390 C CA . ASN A 1 21 ? 0.713 5.977 13.290 1.00 0.00 21 ASN A CA 16
ATOM 20391 C C . ASN A 1 21 ? 0.267 6.599 11.965 1.00 0.00 21 ASN A C 16
ATOM 20392 O O . ASN A 1 21 ? 0.056 7.808 11.883 1.00 0.00 21 ASN A O 16
ATOM 20403 N N . LEU A 1 22 ? 0.137 5.745 10.961 1.00 0.00 22 LEU A N 16
ATOM 20404 C CA . LEU A 1 22 ? -0.279 6.195 9.644 1.00 0.00 22 LEU A CA 16
ATOM 20405 C C . LEU A 1 22 ? -0.426 4.986 8.720 1.00 0.00 22 LEU A C 16
ATOM 20406 O O . LEU A 1 22 ? -0.430 3.845 9.179 1.00 0.00 22 LEU A O 16
ATOM 20422 N N . CYS A 1 23 ? -0.545 5.277 7.431 1.00 0.00 23 CYS A N 16
ATOM 20423 C CA . CYS A 1 23 ? -0.692 4.227 6.437 1.00 0.00 23 CYS A CA 16
ATOM 20424 C C . CYS A 1 23 ? 0.615 4.123 5.650 1.00 0.00 23 CYS A C 16
ATOM 20425 O O . CYS A 1 23 ? 1.613 4.749 6.011 1.00 0.00 23 CYS A O 16
ATOM 20433 N N . TYR A 1 24 ? 0.570 3.330 4.590 1.00 0.00 24 TYR A N 16
ATOM 20434 C CA . TYR A 1 24 ? 1.738 3.137 3.748 1.00 0.00 24 TYR A CA 16
ATOM 20435 C C . TYR A 1 24 ? 1.356 2.479 2.421 1.00 0.00 24 TYR A C 16
ATOM 20436 O O . TYR A 1 24 ? 0.236 1.998 2.263 1.00 0.00 24 TYR A O 16
ATOM 20454 N N . ARG A 1 25 ? 2.310 2.482 1.501 1.00 0.00 25 ARG A N 16
ATOM 20455 C CA . ARG A 1 25 ? 2.086 1.891 0.192 1.00 0.00 25 ARG A CA 16
ATOM 20456 C C . ARG A 1 25 ? 3.313 1.090 -0.246 1.00 0.00 25 ARG A C 16
ATOM 20457 O O . ARG A 1 25 ? 4.291 1.658 -0.732 1.00 0.00 25 ARG A O 16
ATOM 20478 N N . LYS A 1 26 ? 3.225 -0.219 -0.057 1.00 0.00 26 LYS A N 16
ATOM 20479 C CA . LYS A 1 26 ? 4.315 -1.105 -0.426 1.00 0.00 26 LYS A CA 16
ATOM 20480 C C . LYS A 1 26 ? 4.229 -1.419 -1.920 1.00 0.00 26 LYS A C 16
ATOM 20481 O O . LYS A 1 26 ? 3.154 -1.337 -2.514 1.00 0.00 26 LYS A O 16
ATOM 20500 N N . MET A 1 27 ? 5.374 -1.773 -2.486 1.00 0.00 27 MET A N 16
ATOM 20501 C CA . MET A 1 27 ? 5.441 -2.100 -3.899 1.00 0.00 27 MET A CA 16
ATOM 20502 C C . MET A 1 27 ? 6.542 -3.127 -4.174 1.00 0.00 27 MET A C 16
ATOM 20503 O O . MET A 1 27 ? 7.550 -3.163 -3.472 1.00 0.00 27 MET A O 16
ATOM 20517 N N . TRP A 1 28 ? 6.310 -3.937 -5.196 1.00 0.00 28 TRP A N 16
ATOM 20518 C CA . TRP A 1 28 ? 7.269 -4.963 -5.571 1.00 0.00 28 TRP A CA 16
ATOM 20519 C C . TRP A 1 28 ? 6.887 -5.482 -6.958 1.00 0.00 28 TRP A C 16
ATOM 20520 O O . TRP A 1 28 ? 7.180 -4.843 -7.967 1.00 0.00 28 TRP A O 16
ATOM 20541 N N . CYS A 1 29 ? 6.238 -6.637 -6.964 1.00 0.00 29 CYS A N 16
ATOM 20542 C CA . CYS A 1 29 ? 5.815 -7.251 -8.211 1.00 0.00 29 CYS A CA 16
ATOM 20543 C C . CYS A 1 29 ? 4.999 -8.502 -7.878 1.00 0.00 29 CYS A C 16
ATOM 20544 O O . CYS A 1 29 ? 5.497 -9.413 -7.217 1.00 0.00 29 CYS A O 16
ATOM 20552 N N . ASP A 1 30 ? 3.762 -8.506 -8.349 1.00 0.00 30 ASP A N 16
ATOM 20553 C CA . ASP A 1 30 ? 2.873 -9.631 -8.110 1.00 0.00 30 ASP A CA 16
ATOM 20554 C C . ASP A 1 30 ? 3.600 -10.932 -8.453 1.00 0.00 30 ASP A C 16
ATOM 20555 O O . ASP A 1 30 ? 4.749 -10.908 -8.894 1.00 0.00 30 ASP A O 16
ATOM 20565 N N . ALA A 1 31 ? 2.902 -12.037 -8.235 1.00 0.00 31 ALA A N 16
ATOM 20566 C CA . ALA A 1 31 ? 3.468 -13.347 -8.514 1.00 0.00 31 ALA A CA 16
ATOM 20567 C C . ALA A 1 31 ? 3.534 -13.557 -10.028 1.00 0.00 31 ALA A C 16
ATOM 20568 O O . ALA A 1 31 ? 4.011 -14.590 -10.494 1.00 0.00 31 ALA A O 16
ATOM 20575 N N . PHE A 1 32 ? 3.047 -12.560 -10.753 1.00 0.00 32 PHE A N 16
ATOM 20576 C CA . PHE A 1 32 ? 3.045 -12.624 -12.205 1.00 0.00 32 PHE A CA 16
ATOM 20577 C C . PHE A 1 32 ? 3.876 -11.487 -12.804 1.00 0.00 32 PHE A C 16
ATOM 20578 O O . PHE A 1 32 ? 4.167 -11.490 -13.999 1.00 0.00 32 PHE A O 16
ATOM 20595 N N . CYS A 1 33 ? 4.233 -10.543 -11.947 1.00 0.00 33 CYS A N 16
ATOM 20596 C CA . CYS A 1 33 ? 5.026 -9.403 -12.378 1.00 0.00 33 CYS A CA 16
ATOM 20597 C C . CYS A 1 33 ? 4.575 -9.009 -13.786 1.00 0.00 33 CYS A C 16
ATOM 20598 O O . CYS A 1 33 ? 5.365 -9.049 -14.728 1.00 0.00 33 CYS A O 16
ATOM 20606 N N . SER A 1 34 ? 3.307 -8.638 -13.884 1.00 0.00 34 SER A N 16
ATOM 20607 C CA . SER A 1 34 ? 2.742 -8.239 -15.161 1.00 0.00 34 SER A CA 16
ATOM 20608 C C . SER A 1 34 ? 3.413 -6.955 -15.653 1.00 0.00 34 SER A C 16
ATOM 20609 O O . SER A 1 34 ? 4.244 -6.378 -14.950 1.00 0.00 34 SER A O 16
ATOM 20617 N N . SER A 1 35 ? 3.031 -6.546 -16.853 1.00 0.00 35 SER A N 16
ATOM 20618 C CA . SER A 1 35 ? 3.587 -5.341 -17.444 1.00 0.00 35 SER A CA 16
ATOM 20619 C C . SER A 1 35 ? 3.083 -4.108 -16.692 1.00 0.00 35 SER A C 16
ATOM 20620 O O . SER A 1 35 ? 3.512 -2.988 -16.970 1.00 0.00 35 SER A O 16
ATOM 20628 N N . ARG A 1 36 ? 2.180 -4.353 -15.755 1.00 0.00 36 ARG A N 16
ATOM 20629 C CA . ARG A 1 36 ? 1.613 -3.276 -14.960 1.00 0.00 36 ARG A CA 16
ATOM 20630 C C . ARG A 1 36 ? 2.640 -2.766 -13.949 1.00 0.00 36 ARG A C 16
ATOM 20631 O O . ARG A 1 36 ? 2.336 -1.896 -13.134 1.00 0.00 36 ARG A O 16
ATOM 20652 N N . GLY A 1 37 ? 3.838 -3.328 -14.034 1.00 0.00 37 GLY A N 16
ATOM 20653 C CA . GLY A 1 37 ? 4.913 -2.940 -13.135 1.00 0.00 37 GLY A CA 16
ATOM 20654 C C . GLY A 1 37 ? 4.859 -3.748 -11.837 1.00 0.00 37 GLY A C 16
ATOM 20655 O O . GLY A 1 37 ? 4.816 -4.977 -11.869 1.00 0.00 37 GLY A O 16
ATOM 20659 N N . LYS A 1 38 ? 4.865 -3.026 -10.727 1.00 0.00 38 LYS A N 16
ATOM 20660 C CA . LYS A 1 38 ? 4.818 -3.660 -9.421 1.00 0.00 38 LYS A CA 16
ATOM 20661 C C . LYS A 1 38 ? 3.370 -3.697 -8.928 1.00 0.00 38 LYS A C 16
ATOM 20662 O O . LYS A 1 38 ? 2.443 -3.439 -9.694 1.00 0.00 38 LYS A O 16
ATOM 20681 N N . VAL A 1 39 ? 3.221 -4.020 -7.652 1.00 0.00 39 VAL A N 16
ATOM 20682 C CA . VAL A 1 39 ? 1.902 -4.094 -7.047 1.00 0.00 39 VAL A CA 16
ATOM 20683 C C . VAL A 1 39 ? 1.685 -2.871 -6.155 1.00 0.00 39 VAL A C 16
ATOM 20684 O O . VAL A 1 39 ? 2.384 -1.868 -6.289 1.00 0.00 39 VAL A O 16
ATOM 20697 N N . VAL A 1 40 ? 0.714 -2.995 -5.261 1.00 0.00 40 VAL A N 16
ATOM 20698 C CA . VAL A 1 40 ? 0.396 -1.912 -4.347 1.00 0.00 40 VAL A CA 16
ATOM 20699 C C . VAL A 1 40 ? -0.245 -2.489 -3.083 1.00 0.00 40 VAL A C 16
ATOM 20700 O O . VAL A 1 40 ? -1.461 -2.418 -2.912 1.00 0.00 40 VAL A O 16
ATOM 20713 N N . GLU A 1 41 ? 0.603 -3.046 -2.230 1.00 0.00 41 GLU A N 16
ATOM 20714 C CA . GLU A 1 41 ? 0.133 -3.635 -0.988 1.00 0.00 41 GLU A CA 16
ATOM 20715 C C . GLU A 1 41 ? 0.182 -2.603 0.141 1.00 0.00 41 GLU A C 16
ATOM 20716 O O . GLU A 1 41 ? 0.990 -2.721 1.060 1.00 0.00 41 GLU A O 16
ATOM 20729 N N . LEU A 1 42 ? -0.694 -1.616 0.033 1.00 0.00 42 LEU A N 16
ATOM 20730 C CA . LEU A 1 42 ? -0.761 -0.563 1.033 1.00 0.00 42 LEU A CA 16
ATOM 20731 C C . LEU A 1 42 ? -1.244 -1.155 2.360 1.00 0.00 42 LEU A C 16
ATOM 20732 O O . LEU A 1 42 ? -1.430 -2.366 2.471 1.00 0.00 42 LEU A O 16
ATOM 20748 N N . GLY A 1 43 ? -1.431 -0.274 3.331 1.00 0.00 43 GLY A N 16
ATOM 20749 C CA . GLY A 1 43 ? -1.888 -0.694 4.645 1.00 0.00 43 GLY A CA 16
ATOM 20750 C C . GLY A 1 43 ? -1.500 0.330 5.714 1.00 0.00 43 GLY A C 16
ATOM 20751 O O . GLY A 1 43 ? -1.436 1.527 5.438 1.00 0.00 43 GLY A O 16
ATOM 20755 N N . CYS A 1 44 ? -1.250 -0.178 6.911 1.00 0.00 44 CYS A N 16
ATOM 20756 C CA . CYS A 1 44 ? -0.870 0.677 8.023 1.00 0.00 44 CYS A CA 16
ATOM 20757 C C . CYS A 1 44 ? 0.599 0.410 8.354 1.00 0.00 44 CYS A C 16
ATOM 20758 O O . CYS A 1 44 ? 1.116 -0.670 8.073 1.00 0.00 44 CYS A O 16
ATOM 20766 N N . ALA A 1 45 ? 1.231 1.412 8.948 1.00 0.00 45 ALA A N 16
ATOM 20767 C CA . ALA A 1 45 ? 2.631 1.299 9.321 1.00 0.00 45 ALA A CA 16
ATOM 20768 C C . ALA A 1 45 ? 3.024 2.502 10.179 1.00 0.00 45 ALA A C 16
ATOM 20769 O O . ALA A 1 45 ? 2.568 3.619 9.937 1.00 0.00 45 ALA A O 16
ATOM 20776 N N . ALA A 1 46 ? 3.867 2.234 11.166 1.00 0.00 46 ALA A N 16
ATOM 20777 C CA . ALA A 1 46 ? 4.327 3.281 12.064 1.00 0.00 46 ALA A CA 16
ATOM 20778 C C . ALA A 1 46 ? 4.845 4.461 11.241 1.00 0.00 46 ALA A C 16
ATOM 20779 O O . ALA A 1 46 ? 4.514 5.612 11.520 1.00 0.00 46 ALA A O 16
ATOM 20786 N N . THR A 1 47 ? 5.652 4.134 10.239 1.00 0.00 47 THR A N 16
ATOM 20787 C CA . THR A 1 47 ? 6.221 5.153 9.373 1.00 0.00 47 THR A CA 16
ATOM 20788 C C . THR A 1 47 ? 6.683 4.534 8.053 1.00 0.00 47 THR A C 16
ATOM 20789 O O . THR A 1 47 ? 6.873 3.321 7.966 1.00 0.00 47 THR A O 16
ATOM 20800 N N . CYS A 1 48 ? 6.846 5.393 7.059 1.00 0.00 48 CYS A N 16
ATOM 20801 C CA . CYS A 1 48 ? 7.281 4.946 5.746 1.00 0.00 48 CYS A CA 16
ATOM 20802 C C . CYS A 1 48 ? 8.311 3.829 5.936 1.00 0.00 48 CYS A C 16
ATOM 20803 O O . CYS A 1 48 ? 9.483 4.099 6.195 1.00 0.00 48 CYS A O 16
ATOM 20811 N N . PRO A 1 49 ? 7.824 2.567 5.796 1.00 0.00 49 PRO A N 16
ATOM 20812 C CA . PRO A 1 49 ? 8.689 1.410 5.949 1.00 0.00 49 PRO A CA 16
ATOM 20813 C C . PRO A 1 49 ? 9.591 1.236 4.727 1.00 0.00 49 PRO A C 16
ATOM 20814 O O . PRO A 1 49 ? 10.386 0.298 4.666 1.00 0.00 49 PRO A O 16
ATOM 20825 N N . SER A 1 50 ? 9.440 2.153 3.782 1.00 0.00 50 SER A N 16
ATOM 20826 C CA . SER A 1 50 ? 10.233 2.110 2.565 1.00 0.00 50 SER A CA 16
ATOM 20827 C C . SER A 1 50 ? 11.562 1.401 2.829 1.00 0.00 50 SER A C 16
ATOM 20828 O O . SER A 1 50 ? 12.177 1.597 3.877 1.00 0.00 50 SER A O 16
ATOM 20836 N N . LYS A 1 51 ? 11.966 0.592 1.861 1.00 0.00 51 LYS A N 16
ATOM 20837 C CA . LYS A 1 51 ? 13.211 -0.148 1.977 1.00 0.00 51 LYS A CA 16
ATOM 20838 C C . LYS A 1 51 ? 14.332 0.638 1.292 1.00 0.00 51 LYS A C 16
ATOM 20839 O O . LYS A 1 51 ? 14.701 1.720 1.742 1.00 0.00 51 LYS A O 16
ATOM 20858 N N . LYS A 1 52 ? 14.843 0.060 0.214 1.00 0.00 52 LYS A N 16
ATOM 20859 C CA . LYS A 1 52 ? 15.913 0.692 -0.537 1.00 0.00 52 LYS A CA 16
ATOM 20860 C C . LYS A 1 52 ? 15.900 0.167 -1.975 1.00 0.00 52 LYS A C 16
ATOM 20861 O O . LYS A 1 52 ? 15.867 0.950 -2.925 1.00 0.00 52 LYS A O 16
ATOM 20880 N N . PRO A 1 53 ? 15.928 -1.187 -2.093 1.00 0.00 53 PRO A N 16
ATOM 20881 C CA . PRO A 1 53 ? 15.920 -1.823 -3.399 1.00 0.00 53 PRO A CA 16
ATOM 20882 C C . PRO A 1 53 ? 14.527 -1.762 -4.030 1.00 0.00 53 PRO A C 16
ATOM 20883 O O . PRO A 1 53 ? 14.090 -0.703 -4.474 1.00 0.00 53 PRO A O 16
ATOM 20894 N N . TYR A 1 54 ? 13.870 -2.913 -4.051 1.00 0.00 54 TYR A N 16
ATOM 20895 C CA . TYR A 1 54 ? 12.537 -3.003 -4.622 1.00 0.00 54 TYR A CA 16
ATOM 20896 C C . TYR A 1 54 ? 11.477 -2.556 -3.612 1.00 0.00 54 TYR A C 16
ATOM 20897 O O . TYR A 1 54 ? 10.650 -1.696 -3.915 1.00 0.00 54 TYR A O 16
ATOM 20915 N N . GLU A 1 55 ? 11.538 -3.157 -2.433 1.00 0.00 55 GLU A N 16
ATOM 20916 C CA . GLU A 1 55 ? 10.593 -2.832 -1.377 1.00 0.00 55 GLU A CA 16
ATOM 20917 C C . GLU A 1 55 ? 10.297 -1.331 -1.375 1.00 0.00 55 GLU A C 16
ATOM 20918 O O . GLU A 1 55 ? 10.741 -0.609 -0.485 1.00 0.00 55 GLU A O 16
ATOM 20931 N N . GLU A 1 56 ? 9.548 -0.907 -2.381 1.00 0.00 56 GLU A N 16
ATOM 20932 C CA . GLU A 1 56 ? 9.187 0.496 -2.507 1.00 0.00 56 GLU A CA 16
ATOM 20933 C C . GLU A 1 56 ? 7.909 0.787 -1.717 1.00 0.00 56 GLU A C 16
ATOM 20934 O O . GLU A 1 56 ? 6.808 0.702 -2.257 1.00 0.00 56 GLU A O 16
ATOM 20947 N N . VAL A 1 57 ? 8.100 1.126 -0.450 1.00 0.00 57 VAL A N 16
ATOM 20948 C CA . VAL A 1 57 ? 6.977 1.432 0.420 1.00 0.00 57 VAL A CA 16
ATOM 20949 C C . VAL A 1 57 ? 6.791 2.948 0.493 1.00 0.00 57 VAL A C 16
ATOM 20950 O O . VAL A 1 57 ? 7.718 3.705 0.209 1.00 0.00 57 VAL A O 16
ATOM 20963 N N . THR A 1 58 ? 5.587 3.347 0.876 1.00 0.00 58 THR A N 16
ATOM 20964 C CA . THR A 1 58 ? 5.266 4.759 0.990 1.00 0.00 58 THR A CA 16
ATOM 20965 C C . THR A 1 58 ? 4.577 5.044 2.325 1.00 0.00 58 THR A C 16
ATOM 20966 O O . THR A 1 58 ? 4.758 4.306 3.292 1.00 0.00 58 THR A O 16
ATOM 20977 N N . CYS A 1 59 ? 3.799 6.117 2.336 1.00 0.00 59 CYS A N 16
ATOM 20978 C CA . CYS A 1 59 ? 3.081 6.510 3.536 1.00 0.00 59 CYS A CA 16
ATOM 20979 C C . CYS A 1 59 ? 1.694 7.009 3.126 1.00 0.00 59 CYS A C 16
ATOM 20980 O O . CYS A 1 59 ? 1.390 7.097 1.938 1.00 0.00 59 CYS A O 16
ATOM 20988 N N . CYS A 1 60 ? 0.891 7.322 4.132 1.00 0.00 60 CYS A N 16
ATOM 20989 C CA . CYS A 1 60 ? -0.456 7.809 3.892 1.00 0.00 60 CYS A CA 16
ATOM 20990 C C . CYS A 1 60 ? -1.141 8.017 5.243 1.00 0.00 60 CYS A C 16
ATOM 20991 O O . CYS A 1 60 ? -1.423 7.054 5.955 1.00 0.00 60 CYS A O 16
ATOM 20999 N N . SER A 1 61 ? -1.389 9.280 5.558 1.00 0.00 61 SER A N 16
ATOM 21000 C CA . SER A 1 61 ? -2.036 9.627 6.811 1.00 0.00 61 SER A CA 16
ATOM 21001 C C . SER A 1 61 ? -3.469 10.097 6.550 1.00 0.00 61 SER A C 16
ATOM 21002 O O . SER A 1 61 ? -4.366 9.836 7.348 1.00 0.00 61 SER A O 16
ATOM 21010 N N . THR A 1 62 ? -3.637 10.781 5.428 1.00 0.00 62 THR A N 16
ATOM 21011 C CA . THR A 1 62 ? -4.944 11.290 5.052 1.00 0.00 62 THR A CA 16
ATOM 21012 C C . THR A 1 62 ? -5.999 10.189 5.167 1.00 0.00 62 THR A C 16
ATOM 21013 O O . THR A 1 62 ? -5.666 9.005 5.179 1.00 0.00 62 THR A O 16
ATOM 21024 N N . ASP A 1 63 ? -7.250 10.618 5.249 1.00 0.00 63 ASP A N 16
ATOM 21025 C CA . ASP A 1 63 ? -8.356 9.683 5.364 1.00 0.00 63 ASP A CA 16
ATOM 21026 C C . ASP A 1 63 ? -8.461 8.862 4.075 1.00 0.00 63 ASP A C 16
ATOM 21027 O O . ASP A 1 63 ? -8.932 9.363 3.054 1.00 0.00 63 ASP A O 16
ATOM 21037 N N . LYS A 1 64 ? -8.014 7.619 4.164 1.00 0.00 64 LYS A N 16
ATOM 21038 C CA . LYS A 1 64 ? -8.053 6.726 3.019 1.00 0.00 64 LYS A CA 16
ATOM 21039 C C . LYS A 1 64 ? -7.142 7.277 1.919 1.00 0.00 64 LYS A C 16
ATOM 21040 O O . LYS A 1 64 ? -7.568 7.430 0.776 1.00 0.00 64 LYS A O 16
ATOM 21059 N N . CYS A 1 65 ? -5.907 7.559 2.303 1.00 0.00 65 CYS A N 16
ATOM 21060 C CA . CYS A 1 65 ? -4.933 8.089 1.365 1.00 0.00 65 CYS A CA 16
ATOM 21061 C C . CYS A 1 65 ? -4.036 6.940 0.903 1.00 0.00 65 CYS A C 16
ATOM 21062 O O . CYS A 1 65 ? -2.880 7.156 0.540 1.00 0.00 65 CYS A O 16
ATOM 21070 N N . ASN A 1 66 ? -4.601 5.741 0.930 1.00 0.00 66 ASN A N 16
ATOM 21071 C CA . ASN A 1 66 ? -3.867 4.558 0.518 1.00 0.00 66 ASN A CA 16
ATOM 21072 C C . ASN A 1 66 ? -4.441 4.040 -0.803 1.00 0.00 66 ASN A C 16
ATOM 21073 O O . ASN A 1 66 ? -4.110 2.938 -1.237 1.00 0.00 66 ASN A O 16
ATOM 21084 N N . PRO A 1 67 ? -5.313 4.880 -1.419 1.00 0.00 67 PRO A N 16
ATOM 21085 C CA . PRO A 1 67 ? -5.938 4.520 -2.680 1.00 0.00 67 PRO A CA 16
ATOM 21086 C C . PRO A 1 67 ? -4.945 4.645 -3.838 1.00 0.00 67 PRO A C 16
ATOM 21087 O O . PRO A 1 67 ? -5.079 5.529 -4.683 1.00 0.00 67 PRO A O 16
ATOM 21098 N N . HIS A 1 68 ? -3.971 3.746 -3.840 1.00 0.00 68 HIS A N 16
ATOM 21099 C CA . HIS A 1 68 ? -2.957 3.746 -4.880 1.00 0.00 68 HIS A CA 16
ATOM 21100 C C . HIS A 1 68 ? -3.602 4.078 -6.227 1.00 0.00 68 HIS A C 16
ATOM 21101 O O . HIS A 1 68 ? -4.806 3.899 -6.404 1.00 0.00 68 HIS A O 16
ATOM 21116 N N . PRO A 1 69 ? -2.750 4.567 -7.167 1.00 0.00 69 PRO A N 16
ATOM 21117 C CA . PRO A 1 69 ? -3.224 4.925 -8.493 1.00 0.00 69 PRO A CA 16
ATOM 21118 C C . PRO A 1 69 ? -3.492 3.676 -9.336 1.00 0.00 69 PRO A C 16
ATOM 21119 O O . PRO A 1 69 ? -2.558 3.044 -9.829 1.00 0.00 69 PRO A O 16
ATOM 21130 N N . LYS A 1 70 ? -4.770 3.359 -9.476 1.00 0.00 70 LYS A N 16
ATOM 21131 C CA . LYS A 1 70 ? -5.173 2.197 -10.250 1.00 0.00 70 LYS A CA 16
ATOM 21132 C C . LYS A 1 70 ? -6.639 2.346 -10.662 1.00 0.00 70 LYS A C 16
ATOM 21133 O O . LYS A 1 70 ? -7.011 2.000 -11.782 1.00 0.00 70 LYS A O 16
ATOM 21152 N N . GLN A 1 71 ? -7.431 2.861 -9.733 1.00 0.00 71 GLN A N 16
ATOM 21153 C CA . GLN A 1 71 ? -8.848 3.061 -9.985 1.00 0.00 71 GLN A CA 16
ATOM 21154 C C . GLN A 1 71 ? -9.049 3.976 -11.194 1.00 0.00 71 GLN A C 16
ATOM 21155 O O . GLN A 1 71 ? -9.394 5.147 -11.040 1.00 0.00 71 GLN A O 16
ATOM 21169 N N . ARG A 1 72 ? -8.824 3.409 -12.371 1.00 0.00 72 ARG A N 16
ATOM 21170 C CA . ARG A 1 72 ? -8.976 4.160 -13.605 1.00 0.00 72 ARG A CA 16
ATOM 21171 C C . ARG A 1 72 ? -9.210 3.209 -14.779 1.00 0.00 72 ARG A C 16
ATOM 21172 O O . ARG A 1 72 ? -8.497 2.219 -14.933 1.00 0.00 72 ARG A O 16
ATOM 21193 N N . PRO A 1 73 ? -10.240 3.551 -15.600 1.00 0.00 73 PRO A N 16
ATOM 21194 C CA . PRO A 1 73 ? -10.579 2.740 -16.755 1.00 0.00 73 PRO A CA 16
ATOM 21195 C C . PRO A 1 73 ? -9.567 2.945 -17.885 1.00 0.00 73 PRO A C 16
ATOM 21196 O O . PRO A 1 73 ? -9.688 3.883 -18.670 1.00 0.00 73 PRO A O 16
ATOM 21207 N N . GLY A 1 74 ? -8.590 2.050 -17.930 1.00 0.00 74 GLY A N 16
ATOM 21208 C CA . GLY A 1 74 ? -7.557 2.122 -18.950 1.00 0.00 74 GLY A CA 16
ATOM 21209 C C . GLY A 1 74 ? -6.688 0.862 -18.939 1.00 0.00 74 GLY A C 16
ATOM 21210 O O . GLY A 1 74 ? -5.850 0.674 -19.819 1.00 0.00 74 GLY A O 16
ATOM 21214 N N . HIS B 2 1 ? -7.363 -9.832 -10.941 1.00 0.00 1 HIS B N 16
ATOM 21215 C CA . HIS B 2 1 ? -7.511 -9.984 -9.504 1.00 0.00 1 HIS B CA 16
ATOM 21216 C C . HIS B 2 1 ? -6.221 -9.545 -8.805 1.00 0.00 1 HIS B C 16
ATOM 21217 O O . HIS B 2 1 ? -5.417 -10.381 -8.396 1.00 0.00 1 HIS B O 16
ATOM 21232 N N . ARG B 2 2 ? -6.067 -8.234 -8.692 1.00 0.00 2 ARG B N 16
ATOM 21233 C CA . ARG B 2 2 ? -4.890 -7.673 -8.050 1.00 0.00 2 ARG B CA 16
ATOM 21234 C C . ARG B 2 2 ? -5.057 -6.165 -7.858 1.00 0.00 2 ARG B C 16
ATOM 21235 O O . ARG B 2 2 ? -6.013 -5.573 -8.360 1.00 0.00 2 ARG B O 16
ATOM 21256 N N . TYR B 2 3 ? -4.114 -5.584 -7.131 1.00 0.00 3 TYR B N 16
ATOM 21257 C CA . TYR B 2 3 ? -4.146 -4.157 -6.866 1.00 0.00 3 TYR B CA 16
ATOM 21258 C C . TYR B 2 3 ? -2.906 -3.464 -7.435 1.00 0.00 3 TYR B C 16
ATOM 21259 O O . TYR B 2 3 ? -2.321 -2.599 -6.787 1.00 0.00 3 TYR B O 16
ATOM 21277 N N . TYR B 2 4 ? -2.541 -3.875 -8.642 1.00 0.00 4 TYR B N 16
ATOM 21278 C CA . TYR B 2 4 ? -1.380 -3.306 -9.305 1.00 0.00 4 TYR B CA 16
ATOM 21279 C C . TYR B 2 4 ? -1.482 -1.781 -9.378 1.00 0.00 4 TYR B C 16
ATOM 21280 O O . TYR B 2 4 ? -2.378 -1.186 -8.782 1.00 0.00 4 TYR B O 16
ATOM 21298 N N . GLU B 2 5 ? -0.552 -1.193 -10.117 1.00 0.00 5 GLU B N 16
ATOM 21299 C CA . GLU B 2 5 ? -0.526 0.251 -10.276 1.00 0.00 5 GLU B CA 16
ATOM 21300 C C . GLU B 2 5 ? -1.087 0.645 -11.644 1.00 0.00 5 GLU B C 16
ATOM 21301 O O . GLU B 2 5 ? -0.580 1.564 -12.286 1.00 0.00 5 GLU B O 16
ATOM 21314 N N . SER B 2 6 ? -2.124 -0.071 -12.051 1.00 0.00 6 SER B N 16
ATOM 21315 C CA . SER B 2 6 ? -2.758 0.191 -13.332 1.00 0.00 6 SER B CA 16
ATOM 21316 C C . SER B 2 6 ? -4.218 -0.265 -13.296 1.00 0.00 6 SER B C 16
ATOM 21317 O O . SER B 2 6 ? -4.865 -0.369 -14.337 1.00 0.00 6 SER B O 16
ATOM 21325 N N . SER B 2 7 ? -4.695 -0.527 -12.087 1.00 0.00 7 SER B N 16
ATOM 21326 C CA . SER B 2 7 ? -6.066 -0.970 -11.903 1.00 0.00 7 SER B CA 16
ATOM 21327 C C . SER B 2 7 ? -6.287 -1.392 -10.449 1.00 0.00 7 SER B C 16
ATOM 21328 O O . SER B 2 7 ? -5.333 -1.684 -9.731 1.00 0.00 7 SER B O 16
ATOM 21336 N N . LEU B 2 8 ? -7.554 -1.410 -10.058 1.00 0.00 8 LEU B N 16
ATOM 21337 C CA . LEU B 2 8 ? -7.913 -1.792 -8.703 1.00 0.00 8 LEU B CA 16
ATOM 21338 C C . LEU B 2 8 ? -8.900 -2.960 -8.751 1.00 0.00 8 LEU B C 16
ATOM 21339 O O . LEU B 2 8 ? -8.966 -3.761 -7.819 1.00 0.00 8 LEU B O 16
ATOM 21355 N N . GLU B 2 9 ? -9.641 -3.021 -9.847 1.00 0.00 9 GLU B N 16
ATOM 21356 C CA . GLU B 2 9 ? -10.622 -4.078 -10.029 1.00 0.00 9 GLU B CA 16
ATOM 21357 C C . GLU B 2 9 ? -9.925 -5.391 -10.390 1.00 0.00 9 GLU B C 16
ATOM 21358 O O . GLU B 2 9 ? -8.907 -5.388 -11.079 1.00 0.00 9 GLU B O 16
ATOM 21371 N N . PRO B 2 10 ? -10.519 -6.512 -9.897 1.00 0.00 10 PRO B N 16
ATOM 21372 C CA . PRO B 2 10 ? -9.966 -7.830 -10.162 1.00 0.00 10 PRO B CA 16
ATOM 21373 C C . PRO B 2 10 ? -10.256 -8.267 -11.599 1.00 0.00 10 PRO B C 16
ATOM 21374 O O . PRO B 2 10 ? -10.272 -9.460 -11.898 1.00 0.00 10 PRO B O 16
ATOM 21385 N N . TRP B 2 11 ? -10.477 -7.277 -12.453 1.00 0.00 11 TRP B N 16
ATOM 21386 C CA . TRP B 2 11 ? -10.766 -7.545 -13.850 1.00 0.00 11 TRP B CA 16
ATOM 21387 C C . TRP B 2 11 ? -9.776 -6.746 -14.700 1.00 0.00 11 TRP B C 16
ATOM 21388 O O . TRP B 2 11 ? -9.318 -7.220 -15.739 1.00 0.00 11 TRP B O 16
ATOM 21409 N N . TYR B 2 12 ? -9.471 -5.547 -14.225 1.00 0.00 12 TYR B N 16
ATOM 21410 C CA . TYR B 2 12 ? -8.542 -4.678 -14.927 1.00 0.00 12 TYR B CA 16
ATOM 21411 C C . TYR B 2 12 ? -7.113 -4.873 -14.415 1.00 0.00 12 TYR B C 16
ATOM 21412 O O . TYR B 2 12 ? -6.157 -4.779 -15.183 1.00 0.00 12 TYR B O 16
ATOM 21430 N N . PRO B 2 13 ? -7.011 -5.149 -13.089 1.00 0.00 13 PRO B N 16
ATOM 21431 C CA . PRO B 2 13 ? -5.715 -5.359 -12.464 1.00 0.00 13 PRO B CA 16
ATOM 21432 C C . PRO B 2 13 ? -5.148 -6.732 -12.830 1.00 0.00 13 PRO B C 16
ATOM 21433 O O . PRO B 2 13 ? -3.952 -6.865 -13.085 1.00 0.00 13 PRO B O 16
ATOM 21444 N N . ASP B 2 14 ? -6.032 -7.718 -12.842 1.00 0.00 14 ASP B N 16
ATOM 21445 C CA . ASP B 2 14 ? -5.633 -9.077 -13.170 1.00 0.00 14 ASP B CA 16
ATOM 21446 C C . ASP B 2 14 ? -6.879 -9.907 -13.485 1.00 0.00 14 ASP B C 16
ATOM 21447 O O . ASP B 2 14 ? -7.968 -9.360 -13.658 1.00 0.00 14 ASP B O 16
ATOM 21457 N N . ILE A 1 1 ? -6.040 6.531 12.321 1.00 0.00 1 ILE A N 17
ATOM 21458 C CA . ILE A 1 1 ? -6.600 6.682 10.990 1.00 0.00 1 ILE A CA 17
ATOM 21459 C C . ILE A 1 1 ? -6.895 5.299 10.404 1.00 0.00 1 ILE A C 17
ATOM 21460 O O . ILE A 1 1 ? -6.858 4.299 11.119 1.00 0.00 1 ILE A O 17
ATOM 21476 N N . VAL A 1 2 ? -7.179 5.287 9.111 1.00 0.00 2 VAL A N 17
ATOM 21477 C CA . VAL A 1 2 ? -7.481 4.043 8.422 1.00 0.00 2 VAL A CA 17
ATOM 21478 C C . VAL A 1 2 ? -6.575 3.912 7.195 1.00 0.00 2 VAL A C 17
ATOM 21479 O O . VAL A 1 2 ? -6.091 4.913 6.667 1.00 0.00 2 VAL A O 17
ATOM 21492 N N . CYS A 1 3 ? -6.373 2.671 6.779 1.00 0.00 3 CYS A N 17
ATOM 21493 C CA . CYS A 1 3 ? -5.533 2.396 5.625 1.00 0.00 3 CYS A CA 17
ATOM 21494 C C . CYS A 1 3 ? -6.120 1.196 4.880 1.00 0.00 3 CYS A C 17
ATOM 21495 O O . CYS A 1 3 ? -6.726 0.317 5.490 1.00 0.00 3 CYS A O 17
ATOM 21503 N N . HIS A 1 4 ? -5.919 1.197 3.570 1.00 0.00 4 HIS A N 17
ATOM 21504 C CA . HIS A 1 4 ? -6.419 0.119 2.734 1.00 0.00 4 HIS A CA 17
ATOM 21505 C C . HIS A 1 4 ? -5.424 -1.043 2.744 1.00 0.00 4 HIS A C 17
ATOM 21506 O O . HIS A 1 4 ? -4.216 -0.829 2.821 1.00 0.00 4 HIS A O 17
ATOM 21521 N N . THR A 1 5 ? -5.969 -2.248 2.663 1.00 0.00 5 THR A N 17
ATOM 21522 C CA . THR A 1 5 ? -5.144 -3.445 2.662 1.00 0.00 5 THR A CA 17
ATOM 21523 C C . THR A 1 5 ? -5.212 -4.137 1.300 1.00 0.00 5 THR A C 17
ATOM 21524 O O . THR A 1 5 ? -6.272 -4.610 0.893 1.00 0.00 5 THR A O 17
ATOM 21535 N N . THR A 1 6 ? -4.069 -4.176 0.634 1.00 0.00 6 THR A N 17
ATOM 21536 C CA . THR A 1 6 ? -3.985 -4.803 -0.675 1.00 0.00 6 THR A CA 17
ATOM 21537 C C . THR A 1 6 ? -3.311 -6.172 -0.567 1.00 0.00 6 THR A C 17
ATOM 21538 O O . THR A 1 6 ? -3.427 -6.998 -1.472 1.00 0.00 6 THR A O 17
ATOM 21549 N N . ALA A 1 7 ? -2.621 -6.371 0.546 1.00 0.00 7 ALA A N 17
ATOM 21550 C CA . ALA A 1 7 ? -1.929 -7.626 0.784 1.00 0.00 7 ALA A CA 17
ATOM 21551 C C . ALA A 1 7 ? -2.908 -8.640 1.379 1.00 0.00 7 ALA A C 17
ATOM 21552 O O . ALA A 1 7 ? -3.001 -9.771 0.904 1.00 0.00 7 ALA A O 17
ATOM 21559 N N . THR A 1 8 ? -3.613 -8.198 2.409 1.00 0.00 8 THR A N 17
ATOM 21560 C CA . THR A 1 8 ? -4.583 -9.053 3.075 1.00 0.00 8 THR A CA 17
ATOM 21561 C C . THR A 1 8 ? -5.835 -9.211 2.211 1.00 0.00 8 THR A C 17
ATOM 21562 O O . THR A 1 8 ? -5.828 -9.953 1.230 1.00 0.00 8 THR A O 17
ATOM 21573 N N . SER A 1 9 ? -6.881 -8.502 2.607 1.00 0.00 9 SER A N 17
ATOM 21574 C CA . SER A 1 9 ? -8.140 -8.556 1.883 1.00 0.00 9 SER A CA 17
ATOM 21575 C C . SER A 1 9 ? -7.953 -7.999 0.469 1.00 0.00 9 SER A C 17
ATOM 21576 O O . SER A 1 9 ? -6.829 -7.910 -0.022 1.00 0.00 9 SER A O 17
ATOM 21584 N N . PRO A 1 10 ? -9.101 -7.633 -0.160 1.00 0.00 10 PRO A N 17
ATOM 21585 C CA . PRO A 1 10 ? -9.075 -7.087 -1.506 1.00 0.00 10 PRO A CA 17
ATOM 21586 C C . PRO A 1 10 ? -8.572 -5.643 -1.504 1.00 0.00 10 PRO A C 17
ATOM 21587 O O . PRO A 1 10 ? -7.620 -5.311 -2.208 1.00 0.00 10 PRO A O 17
ATOM 21598 N N . ILE A 1 11 ? -9.236 -4.820 -0.704 1.00 0.00 11 ILE A N 17
ATOM 21599 C CA . ILE A 1 11 ? -8.868 -3.418 -0.601 1.00 0.00 11 ILE A CA 17
ATOM 21600 C C . ILE A 1 11 ? -9.990 -2.652 0.102 1.00 0.00 11 ILE A C 17
ATOM 21601 O O . ILE A 1 11 ? -11.020 -2.357 -0.502 1.00 0.00 11 ILE A O 17
ATOM 21617 N N . SER A 1 12 ? -9.752 -2.351 1.371 1.00 0.00 12 SER A N 17
ATOM 21618 C CA . SER A 1 12 ? -10.731 -1.624 2.163 1.00 0.00 12 SER A CA 17
ATOM 21619 C C . SER A 1 12 ? -10.031 -0.870 3.295 1.00 0.00 12 SER A C 17
ATOM 21620 O O . SER A 1 12 ? -9.110 -1.396 3.920 1.00 0.00 12 SER A O 17
ATOM 21628 N N . ALA A 1 13 ? -10.494 0.351 3.525 1.00 0.00 13 ALA A N 17
ATOM 21629 C CA . ALA A 1 13 ? -9.923 1.182 4.570 1.00 0.00 13 ALA A CA 17
ATOM 21630 C C . ALA A 1 13 ? -10.434 0.708 5.931 1.00 0.00 13 ALA A C 17
ATOM 21631 O O . ALA A 1 13 ? -11.553 1.037 6.326 1.00 0.00 13 ALA A O 17
ATOM 21638 N N . VAL A 1 14 ? -9.594 -0.057 6.611 1.00 0.00 14 VAL A N 17
ATOM 21639 C CA . VAL A 1 14 ? -9.947 -0.581 7.919 1.00 0.00 14 VAL A CA 17
ATOM 21640 C C . VAL A 1 14 ? -8.838 -0.242 8.916 1.00 0.00 14 VAL A C 17
ATOM 21641 O O . VAL A 1 14 ? -7.668 -0.532 8.672 1.00 0.00 14 VAL A O 17
ATOM 21654 N N . THR A 1 15 ? -9.245 0.369 10.019 1.00 0.00 15 THR A N 17
ATOM 21655 C CA . THR A 1 15 ? -8.300 0.752 11.055 1.00 0.00 15 THR A CA 17
ATOM 21656 C C . THR A 1 15 ? -7.362 -0.413 11.379 1.00 0.00 15 THR A C 17
ATOM 21657 O O . THR A 1 15 ? -7.783 -1.569 11.384 1.00 0.00 15 THR A O 17
ATOM 21668 N N . CYS A 1 16 ? -6.110 -0.068 11.640 1.00 0.00 16 CYS A N 17
ATOM 21669 C CA . CYS A 1 16 ? -5.110 -1.072 11.963 1.00 0.00 16 CYS A CA 17
ATOM 21670 C C . CYS A 1 16 ? -4.959 -1.126 13.484 1.00 0.00 16 CYS A C 17
ATOM 21671 O O . CYS A 1 16 ? -5.612 -0.372 14.204 1.00 0.00 16 CYS A O 17
ATOM 21679 N N . PRO A 1 17 ? -4.070 -2.048 13.942 1.00 0.00 17 PRO A N 17
ATOM 21680 C CA . PRO A 1 17 ? -3.823 -2.210 15.364 1.00 0.00 17 PRO A CA 17
ATOM 21681 C C . PRO A 1 17 ? -2.968 -1.065 15.908 1.00 0.00 17 PRO A C 17
ATOM 21682 O O . PRO A 1 17 ? -2.671 -0.112 15.189 1.00 0.00 17 PRO A O 17
ATOM 21693 N N . PRO A 1 18 ? -2.582 -1.200 17.204 1.00 0.00 18 PRO A N 17
ATOM 21694 C CA . PRO A 1 18 ? -1.765 -0.188 17.852 1.00 0.00 18 PRO A CA 17
ATOM 21695 C C . PRO A 1 18 ? -0.312 -0.269 17.376 1.00 0.00 18 PRO A C 17
ATOM 21696 O O . PRO A 1 18 ? 0.372 -1.260 17.626 1.00 0.00 18 PRO A O 17
ATOM 21707 N N . GLY A 1 19 ? 0.114 0.787 16.700 1.00 0.00 19 GLY A N 17
ATOM 21708 C CA . GLY A 1 19 ? 1.473 0.848 16.187 1.00 0.00 19 GLY A CA 17
ATOM 21709 C C . GLY A 1 19 ? 1.553 1.750 14.954 1.00 0.00 19 GLY A C 17
ATOM 21710 O O . GLY A 1 19 ? 2.327 2.706 14.928 1.00 0.00 19 GLY A O 17
ATOM 21714 N N . GLU A 1 20 ? 0.743 1.414 13.960 1.00 0.00 20 GLU A N 17
ATOM 21715 C CA . GLU A 1 20 ? 0.713 2.181 12.728 1.00 0.00 20 GLU A CA 17
ATOM 21716 C C . GLU A 1 20 ? 0.153 3.582 12.987 1.00 0.00 20 GLU A C 17
ATOM 21717 O O . GLU A 1 20 ? -1.054 3.749 13.159 1.00 0.00 20 GLU A O 17
ATOM 21730 N N . ASN A 1 21 ? 1.055 4.552 13.005 1.00 0.00 21 ASN A N 17
ATOM 21731 C CA . ASN A 1 21 ? 0.667 5.931 13.240 1.00 0.00 21 ASN A CA 17
ATOM 21732 C C . ASN A 1 21 ? 0.222 6.564 11.921 1.00 0.00 21 ASN A C 17
ATOM 21733 O O . ASN A 1 21 ? -0.057 7.761 11.865 1.00 0.00 21 ASN A O 17
ATOM 21744 N N . LEU A 1 22 ? 0.170 5.732 10.891 1.00 0.00 22 LEU A N 17
ATOM 21745 C CA . LEU A 1 22 ? -0.237 6.196 9.574 1.00 0.00 22 LEU A CA 17
ATOM 21746 C C . LEU A 1 22 ? -0.374 4.995 8.637 1.00 0.00 22 LEU A C 17
ATOM 21747 O O . LEU A 1 22 ? -0.313 3.848 9.076 1.00 0.00 22 LEU A O 17
ATOM 21763 N N . CYS A 1 23 ? -0.557 5.300 7.360 1.00 0.00 23 CYS A N 17
ATOM 21764 C CA . CYS A 1 23 ? -0.705 4.260 6.356 1.00 0.00 23 CYS A CA 17
ATOM 21765 C C . CYS A 1 23 ? 0.613 4.144 5.588 1.00 0.00 23 CYS A C 17
ATOM 21766 O O . CYS A 1 23 ? 1.619 4.735 5.980 1.00 0.00 23 CYS A O 17
ATOM 21774 N N . TYR A 1 24 ? 0.567 3.378 4.507 1.00 0.00 24 TYR A N 17
ATOM 21775 C CA . TYR A 1 24 ? 1.745 3.177 3.681 1.00 0.00 24 TYR A CA 17
ATOM 21776 C C . TYR A 1 24 ? 1.377 2.499 2.359 1.00 0.00 24 TYR A C 17
ATOM 21777 O O . TYR A 1 24 ? 0.268 1.991 2.205 1.00 0.00 24 TYR A O 17
ATOM 21795 N N . ARG A 1 25 ? 2.330 2.515 1.439 1.00 0.00 25 ARG A N 17
ATOM 21796 C CA . ARG A 1 25 ? 2.122 1.908 0.135 1.00 0.00 25 ARG A CA 17
ATOM 21797 C C . ARG A 1 25 ? 3.353 1.098 -0.277 1.00 0.00 25 ARG A C 17
ATOM 21798 O O . ARG A 1 25 ? 4.337 1.659 -0.754 1.00 0.00 25 ARG A O 17
ATOM 21819 N N . LYS A 1 26 ? 3.256 -0.207 -0.078 1.00 0.00 26 LYS A N 17
ATOM 21820 C CA . LYS A 1 26 ? 4.350 -1.100 -0.423 1.00 0.00 26 LYS A CA 17
ATOM 21821 C C . LYS A 1 26 ? 4.281 -1.431 -1.916 1.00 0.00 26 LYS A C 17
ATOM 21822 O O . LYS A 1 26 ? 3.216 -1.344 -2.526 1.00 0.00 26 LYS A O 17
ATOM 21841 N N . MET A 1 27 ? 5.429 -1.808 -2.460 1.00 0.00 27 MET A N 17
ATOM 21842 C CA . MET A 1 27 ? 5.512 -2.153 -3.868 1.00 0.00 27 MET A CA 17
ATOM 21843 C C . MET A 1 27 ? 6.600 -3.200 -4.114 1.00 0.00 27 MET A C 17
ATOM 21844 O O . MET A 1 27 ? 7.573 -3.277 -3.364 1.00 0.00 27 MET A O 17
ATOM 21858 N N . TRP A 1 28 ? 6.398 -3.981 -5.165 1.00 0.00 28 TRP A N 17
ATOM 21859 C CA . TRP A 1 28 ? 7.351 -5.020 -5.518 1.00 0.00 28 TRP A CA 17
ATOM 21860 C C . TRP A 1 28 ? 6.977 -5.554 -6.902 1.00 0.00 28 TRP A C 17
ATOM 21861 O O . TRP A 1 28 ? 7.275 -4.922 -7.915 1.00 0.00 28 TRP A O 17
ATOM 21882 N N . CYS A 1 29 ? 6.331 -6.710 -6.902 1.00 0.00 29 CYS A N 17
ATOM 21883 C CA . CYS A 1 29 ? 5.914 -7.336 -8.145 1.00 0.00 29 CYS A CA 17
ATOM 21884 C C . CYS A 1 29 ? 5.086 -8.576 -7.805 1.00 0.00 29 CYS A C 17
ATOM 21885 O O . CYS A 1 29 ? 5.575 -9.492 -7.145 1.00 0.00 29 CYS A O 17
ATOM 21893 N N . ASP A 1 30 ? 3.846 -8.566 -8.270 1.00 0.00 30 ASP A N 17
ATOM 21894 C CA . ASP A 1 30 ? 2.945 -9.678 -8.023 1.00 0.00 30 ASP A CA 17
ATOM 21895 C C . ASP A 1 30 ? 3.652 -10.990 -8.373 1.00 0.00 30 ASP A C 17
ATOM 21896 O O . ASP A 1 30 ? 4.796 -10.980 -8.822 1.00 0.00 30 ASP A O 17
ATOM 21906 N N . ALA A 1 31 ? 2.941 -12.085 -8.152 1.00 0.00 31 ALA A N 17
ATOM 21907 C CA . ALA A 1 31 ? 3.487 -13.401 -8.437 1.00 0.00 31 ALA A CA 17
ATOM 21908 C C . ALA A 1 31 ? 3.548 -13.606 -9.952 1.00 0.00 31 ALA A C 17
ATOM 21909 O O . ALA A 1 31 ? 3.998 -14.650 -10.425 1.00 0.00 31 ALA A O 17
ATOM 21916 N N . PHE A 1 32 ? 3.087 -12.594 -10.673 1.00 0.00 32 PHE A N 17
ATOM 21917 C CA . PHE A 1 32 ? 3.083 -12.650 -12.124 1.00 0.00 32 PHE A CA 17
ATOM 21918 C C . PHE A 1 32 ? 3.962 -11.547 -12.718 1.00 0.00 32 PHE A C 17
ATOM 21919 O O . PHE A 1 32 ? 4.285 -11.577 -13.905 1.00 0.00 32 PHE A O 17
ATOM 21936 N N . CYS A 1 33 ? 4.324 -10.599 -11.865 1.00 0.00 33 CYS A N 17
ATOM 21937 C CA . CYS A 1 33 ? 5.158 -9.489 -12.290 1.00 0.00 33 CYS A CA 17
ATOM 21938 C C . CYS A 1 33 ? 4.763 -9.109 -13.719 1.00 0.00 33 CYS A C 17
ATOM 21939 O O . CYS A 1 33 ? 5.583 -9.176 -14.633 1.00 0.00 33 CYS A O 17
ATOM 21947 N N . SER A 1 34 ? 3.504 -8.722 -13.868 1.00 0.00 34 SER A N 17
ATOM 21948 C CA . SER A 1 34 ? 2.990 -8.333 -15.170 1.00 0.00 34 SER A CA 17
ATOM 21949 C C . SER A 1 34 ? 3.657 -7.035 -15.630 1.00 0.00 34 SER A C 17
ATOM 21950 O O . SER A 1 34 ? 4.441 -6.440 -14.891 1.00 0.00 34 SER A O 17
ATOM 21958 N N . SER A 1 35 ? 3.322 -6.635 -16.847 1.00 0.00 35 SER A N 17
ATOM 21959 C CA . SER A 1 35 ? 3.879 -5.418 -17.414 1.00 0.00 35 SER A CA 17
ATOM 21960 C C . SER A 1 35 ? 3.361 -4.199 -16.650 1.00 0.00 35 SER A C 17
ATOM 21961 O O . SER A 1 35 ? 3.805 -3.078 -16.889 1.00 0.00 35 SER A O 17
ATOM 21969 N N . ARG A 1 36 ? 2.429 -4.459 -15.745 1.00 0.00 36 ARG A N 17
ATOM 21970 C CA . ARG A 1 36 ? 1.845 -3.397 -14.944 1.00 0.00 36 ARG A CA 17
ATOM 21971 C C . ARG A 1 36 ? 2.862 -2.882 -13.924 1.00 0.00 36 ARG A C 17
ATOM 21972 O O . ARG A 1 36 ? 2.542 -2.025 -13.100 1.00 0.00 36 ARG A O 17
ATOM 21993 N N . GLY A 1 37 ? 4.067 -3.425 -14.011 1.00 0.00 37 GLY A N 17
ATOM 21994 C CA . GLY A 1 37 ? 5.133 -3.032 -13.105 1.00 0.00 37 GLY A CA 17
ATOM 21995 C C . GLY A 1 37 ? 5.064 -3.826 -11.799 1.00 0.00 37 GLY A C 17
ATOM 21996 O O . GLY A 1 37 ? 5.042 -5.056 -11.817 1.00 0.00 37 GLY A O 17
ATOM 22000 N N . LYS A 1 38 ? 5.032 -3.090 -10.698 1.00 0.00 38 LYS A N 17
ATOM 22001 C CA . LYS A 1 38 ? 4.967 -3.712 -9.385 1.00 0.00 38 LYS A CA 17
ATOM 22002 C C . LYS A 1 38 ? 3.515 -3.727 -8.905 1.00 0.00 38 LYS A C 17
ATOM 22003 O O . LYS A 1 38 ? 2.597 -3.454 -9.679 1.00 0.00 38 LYS A O 17
ATOM 22022 N N . VAL A 1 39 ? 3.349 -4.049 -7.630 1.00 0.00 39 VAL A N 17
ATOM 22023 C CA . VAL A 1 39 ? 2.023 -4.104 -7.038 1.00 0.00 39 VAL A CA 17
ATOM 22024 C C . VAL A 1 39 ? 1.814 -2.874 -6.152 1.00 0.00 39 VAL A C 17
ATOM 22025 O O . VAL A 1 39 ? 2.543 -1.891 -6.268 1.00 0.00 39 VAL A O 17
ATOM 22038 N N . VAL A 1 40 ? 0.814 -2.970 -5.288 1.00 0.00 40 VAL A N 17
ATOM 22039 C CA . VAL A 1 40 ? 0.498 -1.878 -4.385 1.00 0.00 40 VAL A CA 17
ATOM 22040 C C . VAL A 1 40 ? -0.177 -2.437 -3.131 1.00 0.00 40 VAL A C 17
ATOM 22041 O O . VAL A 1 40 ? -1.393 -2.336 -2.979 1.00 0.00 40 VAL A O 17
ATOM 22054 N N . GLU A 1 41 ? 0.641 -3.017 -2.265 1.00 0.00 41 GLU A N 17
ATOM 22055 C CA . GLU A 1 41 ? 0.138 -3.594 -1.030 1.00 0.00 41 GLU A CA 17
ATOM 22056 C C . GLU A 1 41 ? 0.177 -2.556 0.095 1.00 0.00 41 GLU A C 17
ATOM 22057 O O . GLU A 1 41 ? 0.972 -2.675 1.026 1.00 0.00 41 GLU A O 17
ATOM 22070 N N . LEU A 1 42 ? -0.691 -1.563 -0.029 1.00 0.00 42 LEU A N 17
ATOM 22071 C CA . LEU A 1 42 ? -0.766 -0.506 0.966 1.00 0.00 42 LEU A CA 17
ATOM 22072 C C . LEU A 1 42 ? -1.283 -1.086 2.282 1.00 0.00 42 LEU A C 17
ATOM 22073 O O . LEU A 1 42 ? -1.524 -2.288 2.383 1.00 0.00 42 LEU A O 17
ATOM 22089 N N . GLY A 1 43 ? -1.439 -0.206 3.260 1.00 0.00 43 GLY A N 17
ATOM 22090 C CA . GLY A 1 43 ? -1.924 -0.616 4.568 1.00 0.00 43 GLY A CA 17
ATOM 22091 C C . GLY A 1 43 ? -1.528 0.400 5.641 1.00 0.00 43 GLY A C 17
ATOM 22092 O O . GLY A 1 43 ? -1.449 1.597 5.371 1.00 0.00 43 GLY A O 17
ATOM 22096 N N . CYS A 1 44 ? -1.292 -0.116 6.838 1.00 0.00 44 CYS A N 17
ATOM 22097 C CA . CYS A 1 44 ? -0.907 0.731 7.956 1.00 0.00 44 CYS A CA 17
ATOM 22098 C C . CYS A 1 44 ? 0.545 0.413 8.322 1.00 0.00 44 CYS A C 17
ATOM 22099 O O . CYS A 1 44 ? 1.023 -0.691 8.072 1.00 0.00 44 CYS A O 17
ATOM 22107 N N . ALA A 1 45 ? 1.204 1.401 8.909 1.00 0.00 45 ALA A N 17
ATOM 22108 C CA . ALA A 1 45 ? 2.589 1.242 9.312 1.00 0.00 45 ALA A CA 17
ATOM 22109 C C . ALA A 1 45 ? 2.980 2.387 10.247 1.00 0.00 45 ALA A C 17
ATOM 22110 O O . ALA A 1 45 ? 2.511 3.513 10.084 1.00 0.00 45 ALA A O 17
ATOM 22117 N N . ALA A 1 46 ? 3.834 2.061 11.206 1.00 0.00 46 ALA A N 17
ATOM 22118 C CA . ALA A 1 46 ? 4.293 3.049 12.168 1.00 0.00 46 ALA A CA 17
ATOM 22119 C C . ALA A 1 46 ? 4.850 4.262 11.420 1.00 0.00 46 ALA A C 17
ATOM 22120 O O . ALA A 1 46 ? 4.518 5.402 11.744 1.00 0.00 46 ALA A O 17
ATOM 22127 N N . THR A 1 47 ? 5.685 3.977 10.433 1.00 0.00 47 THR A N 17
ATOM 22128 C CA . THR A 1 47 ? 6.291 5.031 9.636 1.00 0.00 47 THR A CA 17
ATOM 22129 C C . THR A 1 47 ? 6.801 4.469 8.307 1.00 0.00 47 THR A C 17
ATOM 22130 O O . THR A 1 47 ? 6.986 3.261 8.170 1.00 0.00 47 THR A O 17
ATOM 22141 N N . CYS A 1 48 ? 7.014 5.373 7.363 1.00 0.00 48 CYS A N 17
ATOM 22142 C CA . CYS A 1 48 ? 7.498 4.983 6.050 1.00 0.00 48 CYS A CA 17
ATOM 22143 C C . CYS A 1 48 ? 8.436 3.785 6.220 1.00 0.00 48 CYS A C 17
ATOM 22144 O O . CYS A 1 48 ? 9.613 3.954 6.534 1.00 0.00 48 CYS A O 17
ATOM 22152 N N . PRO A 1 49 ? 7.863 2.572 6.000 1.00 0.00 49 PRO A N 17
ATOM 22153 C CA . PRO A 1 49 ? 8.634 1.346 6.125 1.00 0.00 49 PRO A CA 17
ATOM 22154 C C . PRO A 1 49 ? 9.568 1.161 4.928 1.00 0.00 49 PRO A C 17
ATOM 22155 O O . PRO A 1 49 ? 10.362 0.223 4.896 1.00 0.00 49 PRO A O 17
ATOM 22166 N N . SER A 1 50 ? 9.441 2.070 3.973 1.00 0.00 50 SER A N 17
ATOM 22167 C CA . SER A 1 50 ? 10.264 2.019 2.777 1.00 0.00 50 SER A CA 17
ATOM 22168 C C . SER A 1 50 ? 11.568 1.276 3.071 1.00 0.00 50 SER A C 17
ATOM 22169 O O . SER A 1 50 ? 12.168 1.462 4.129 1.00 0.00 50 SER A O 17
ATOM 22177 N N . LYS A 1 51 ? 11.970 0.450 2.116 1.00 0.00 51 LYS A N 17
ATOM 22178 C CA . LYS A 1 51 ? 13.193 -0.322 2.259 1.00 0.00 51 LYS A CA 17
ATOM 22179 C C . LYS A 1 51 ? 14.353 0.446 1.621 1.00 0.00 51 LYS A C 17
ATOM 22180 O O . LYS A 1 51 ? 14.728 1.517 2.093 1.00 0.00 51 LYS A O 17
ATOM 22199 N N . LYS A 1 52 ? 14.889 -0.135 0.556 1.00 0.00 52 LYS A N 17
ATOM 22200 C CA . LYS A 1 52 ? 15.999 0.481 -0.152 1.00 0.00 52 LYS A CA 17
ATOM 22201 C C . LYS A 1 52 ? 16.034 -0.043 -1.588 1.00 0.00 52 LYS A C 17
ATOM 22202 O O . LYS A 1 52 ? 16.065 0.738 -2.538 1.00 0.00 52 LYS A O 17
ATOM 22221 N N . PRO A 1 53 ? 16.029 -1.397 -1.707 1.00 0.00 53 PRO A N 17
ATOM 22222 C CA . PRO A 1 53 ? 16.061 -2.036 -3.012 1.00 0.00 53 PRO A CA 17
ATOM 22223 C C . PRO A 1 53 ? 14.700 -1.935 -3.704 1.00 0.00 53 PRO A C 17
ATOM 22224 O O . PRO A 1 53 ? 14.315 -0.865 -4.171 1.00 0.00 53 PRO A O 17
ATOM 22235 N N . TYR A 1 54 ? 14.010 -3.065 -3.747 1.00 0.00 54 TYR A N 17
ATOM 22236 C CA . TYR A 1 54 ? 12.700 -3.120 -4.375 1.00 0.00 54 TYR A CA 17
ATOM 22237 C C . TYR A 1 54 ? 11.611 -2.649 -3.410 1.00 0.00 54 TYR A C 17
ATOM 22238 O O . TYR A 1 54 ? 10.823 -1.764 -3.741 1.00 0.00 54 TYR A O 17
ATOM 22256 N N . GLU A 1 55 ? 11.599 -3.263 -2.236 1.00 0.00 55 GLU A N 17
ATOM 22257 C CA . GLU A 1 55 ? 10.618 -2.919 -1.221 1.00 0.00 55 GLU A CA 17
ATOM 22258 C C . GLU A 1 55 ? 10.344 -1.414 -1.236 1.00 0.00 55 GLU A C 17
ATOM 22259 O O . GLU A 1 55 ? 10.775 -0.692 -0.340 1.00 0.00 55 GLU A O 17
ATOM 22272 N N . GLU A 1 56 ? 9.626 -0.987 -2.265 1.00 0.00 56 GLU A N 17
ATOM 22273 C CA . GLU A 1 56 ? 9.289 0.420 -2.409 1.00 0.00 56 GLU A CA 17
ATOM 22274 C C . GLU A 1 56 ? 8.000 0.736 -1.649 1.00 0.00 56 GLU A C 17
ATOM 22275 O O . GLU A 1 56 ? 6.907 0.635 -2.204 1.00 0.00 56 GLU A O 17
ATOM 22288 N N . VAL A 1 57 ? 8.171 1.114 -0.391 1.00 0.00 57 VAL A N 17
ATOM 22289 C CA . VAL A 1 57 ? 7.035 1.446 0.452 1.00 0.00 57 VAL A CA 17
ATOM 22290 C C . VAL A 1 57 ? 6.850 2.965 0.477 1.00 0.00 57 VAL A C 17
ATOM 22291 O O . VAL A 1 57 ? 7.787 3.712 0.198 1.00 0.00 57 VAL A O 17
ATOM 22304 N N . THR A 1 58 ? 5.638 3.376 0.814 1.00 0.00 58 THR A N 17
ATOM 22305 C CA . THR A 1 58 ? 5.318 4.792 0.879 1.00 0.00 58 THR A CA 17
ATOM 22306 C C . THR A 1 58 ? 4.684 5.136 2.228 1.00 0.00 58 THR A C 17
ATOM 22307 O O . THR A 1 58 ? 5.032 4.543 3.248 1.00 0.00 58 THR A O 17
ATOM 22318 N N . CYS A 1 59 ? 3.768 6.092 2.191 1.00 0.00 59 CYS A N 17
ATOM 22319 C CA . CYS A 1 59 ? 3.085 6.522 3.397 1.00 0.00 59 CYS A CA 17
ATOM 22320 C C . CYS A 1 59 ? 1.709 7.061 3.004 1.00 0.00 59 CYS A C 17
ATOM 22321 O O . CYS A 1 59 ? 1.413 7.214 1.820 1.00 0.00 59 CYS A O 17
ATOM 22329 N N . CYS A 1 60 ? 0.903 7.335 4.019 1.00 0.00 60 CYS A N 17
ATOM 22330 C CA . CYS A 1 60 ? -0.436 7.854 3.794 1.00 0.00 60 CYS A CA 17
ATOM 22331 C C . CYS A 1 60 ? -1.106 8.063 5.154 1.00 0.00 60 CYS A C 17
ATOM 22332 O O . CYS A 1 60 ? -1.348 7.103 5.884 1.00 0.00 60 CYS A O 17
ATOM 22340 N N . SER A 1 61 ? -1.384 9.323 5.453 1.00 0.00 61 SER A N 17
ATOM 22341 C CA . SER A 1 61 ? -2.020 9.669 6.712 1.00 0.00 61 SER A CA 17
ATOM 22342 C C . SER A 1 61 ? -3.453 10.143 6.461 1.00 0.00 61 SER A C 17
ATOM 22343 O O . SER A 1 61 ? -4.343 9.898 7.275 1.00 0.00 61 SER A O 17
ATOM 22351 N N . THR A 1 62 ? -3.633 10.813 5.332 1.00 0.00 62 THR A N 17
ATOM 22352 C CA . THR A 1 62 ? -4.942 11.324 4.965 1.00 0.00 62 THR A CA 17
ATOM 22353 C C . THR A 1 62 ? -6.000 10.227 5.101 1.00 0.00 62 THR A C 17
ATOM 22354 O O . THR A 1 62 ? -5.666 9.049 5.228 1.00 0.00 62 THR A O 17
ATOM 22365 N N . ASP A 1 63 ? -7.254 10.650 5.070 1.00 0.00 63 ASP A N 17
ATOM 22366 C CA . ASP A 1 63 ? -8.363 9.718 5.189 1.00 0.00 63 ASP A CA 17
ATOM 22367 C C . ASP A 1 63 ? -8.480 8.905 3.898 1.00 0.00 63 ASP A C 17
ATOM 22368 O O . ASP A 1 63 ? -8.989 9.398 2.893 1.00 0.00 63 ASP A O 17
ATOM 22378 N N . LYS A 1 64 ? -7.999 7.672 3.968 1.00 0.00 64 LYS A N 17
ATOM 22379 C CA . LYS A 1 64 ? -8.044 6.785 2.818 1.00 0.00 64 LYS A CA 17
ATOM 22380 C C . LYS A 1 64 ? -7.119 7.328 1.727 1.00 0.00 64 LYS A C 17
ATOM 22381 O O . LYS A 1 64 ? -7.531 7.472 0.576 1.00 0.00 64 LYS A O 17
ATOM 22400 N N . CYS A 1 65 ? -5.888 7.614 2.126 1.00 0.00 65 CYS A N 17
ATOM 22401 C CA . CYS A 1 65 ? -4.903 8.137 1.193 1.00 0.00 65 CYS A CA 17
ATOM 22402 C C . CYS A 1 65 ? -3.998 6.985 0.753 1.00 0.00 65 CYS A C 17
ATOM 22403 O O . CYS A 1 65 ? -2.840 7.200 0.400 1.00 0.00 65 CYS A O 17
ATOM 22411 N N . ASN A 1 66 ? -4.561 5.786 0.788 1.00 0.00 66 ASN A N 17
ATOM 22412 C CA . ASN A 1 66 ? -3.820 4.599 0.397 1.00 0.00 66 ASN A CA 17
ATOM 22413 C C . ASN A 1 66 ? -4.366 4.077 -0.933 1.00 0.00 66 ASN A C 17
ATOM 22414 O O . ASN A 1 66 ? -4.012 2.982 -1.367 1.00 0.00 66 ASN A O 17
ATOM 22425 N N . PRO A 1 67 ? -5.242 4.907 -1.560 1.00 0.00 67 PRO A N 17
ATOM 22426 C CA . PRO A 1 67 ? -5.840 4.542 -2.833 1.00 0.00 67 PRO A CA 17
ATOM 22427 C C . PRO A 1 67 ? -4.831 4.686 -3.974 1.00 0.00 67 PRO A C 17
ATOM 22428 O O . PRO A 1 67 ? -4.973 5.564 -4.824 1.00 0.00 67 PRO A O 17
ATOM 22439 N N . HIS A 1 68 ? -3.835 3.813 -3.956 1.00 0.00 68 HIS A N 17
ATOM 22440 C CA . HIS A 1 68 ? -2.803 3.833 -4.980 1.00 0.00 68 HIS A CA 17
ATOM 22441 C C . HIS A 1 68 ? -3.431 4.162 -6.334 1.00 0.00 68 HIS A C 17
ATOM 22442 O O . HIS A 1 68 ? -4.630 3.968 -6.532 1.00 0.00 68 HIS A O 17
ATOM 22457 N N . PRO A 1 69 ? -2.572 4.668 -7.259 1.00 0.00 69 PRO A N 17
ATOM 22458 C CA . PRO A 1 69 ? -3.029 5.026 -8.591 1.00 0.00 69 PRO A CA 17
ATOM 22459 C C . PRO A 1 69 ? -3.266 3.778 -9.444 1.00 0.00 69 PRO A C 17
ATOM 22460 O O . PRO A 1 69 ? -2.315 3.154 -9.912 1.00 0.00 69 PRO A O 17
ATOM 22471 N N . LYS A 1 70 ? -4.538 3.451 -9.618 1.00 0.00 70 LYS A N 17
ATOM 22472 C CA . LYS A 1 70 ? -4.910 2.288 -10.406 1.00 0.00 70 LYS A CA 17
ATOM 22473 C C . LYS A 1 70 ? -6.365 2.430 -10.859 1.00 0.00 70 LYS A C 17
ATOM 22474 O O . LYS A 1 70 ? -6.707 2.066 -11.983 1.00 0.00 70 LYS A O 17
ATOM 22493 N N . GLN A 1 71 ? -7.182 2.960 -9.960 1.00 0.00 71 GLN A N 17
ATOM 22494 C CA . GLN A 1 71 ? -8.592 3.152 -10.254 1.00 0.00 71 GLN A CA 17
ATOM 22495 C C . GLN A 1 71 ? -8.762 4.124 -11.424 1.00 0.00 71 GLN A C 17
ATOM 22496 O O . GLN A 1 71 ? -9.389 5.172 -11.280 1.00 0.00 71 GLN A O 17
ATOM 22510 N N . ARG A 1 72 ? -8.193 3.739 -12.557 1.00 0.00 72 ARG A N 17
ATOM 22511 C CA . ARG A 1 72 ? -8.273 4.562 -13.752 1.00 0.00 72 ARG A CA 17
ATOM 22512 C C . ARG A 1 72 ? -9.393 4.061 -14.668 1.00 0.00 72 ARG A C 17
ATOM 22513 O O . ARG A 1 72 ? -10.226 4.845 -15.122 1.00 0.00 72 ARG A O 17
ATOM 22534 N N . PRO A 1 73 ? -9.375 2.725 -14.918 1.00 0.00 73 PRO A N 17
ATOM 22535 C CA . PRO A 1 73 ? -10.379 2.109 -15.771 1.00 0.00 73 PRO A CA 17
ATOM 22536 C C . PRO A 1 73 ? -11.720 1.991 -15.043 1.00 0.00 73 PRO A C 17
ATOM 22537 O O . PRO A 1 73 ? -11.770 2.033 -13.815 1.00 0.00 73 PRO A O 17
ATOM 22548 N N . GLY A 1 74 ? -12.774 1.848 -15.832 1.00 0.00 74 GLY A N 17
ATOM 22549 C CA . GLY A 1 74 ? -14.112 1.723 -15.280 1.00 0.00 74 GLY A CA 17
ATOM 22550 C C . GLY A 1 74 ? -14.390 0.285 -14.838 1.00 0.00 74 GLY A C 17
ATOM 22551 O O . GLY A 1 74 ? -15.538 -0.078 -14.580 1.00 0.00 74 GLY A O 17
ATOM 22555 N N . HIS B 2 1 ? -7.130 -9.893 -11.248 1.00 0.00 1 HIS B N 17
ATOM 22556 C CA . HIS B 2 1 ? -7.310 -9.963 -9.807 1.00 0.00 1 HIS B CA 17
ATOM 22557 C C . HIS B 2 1 ? -6.025 -9.519 -9.107 1.00 0.00 1 HIS B C 17
ATOM 22558 O O . HIS B 2 1 ? -5.148 -10.337 -8.833 1.00 0.00 1 HIS B O 17
ATOM 22573 N N . ARG B 2 2 ? -5.955 -8.224 -8.836 1.00 0.00 2 ARG B N 17
ATOM 22574 C CA . ARG B 2 2 ? -4.791 -7.660 -8.173 1.00 0.00 2 ARG B CA 17
ATOM 22575 C C . ARG B 2 2 ? -4.934 -6.143 -8.045 1.00 0.00 2 ARG B C 17
ATOM 22576 O O . ARG B 2 2 ? -5.789 -5.541 -8.694 1.00 0.00 2 ARG B O 17
ATOM 22597 N N . TYR B 2 3 ? -4.085 -5.568 -7.207 1.00 0.00 3 TYR B N 17
ATOM 22598 C CA . TYR B 2 3 ? -4.107 -4.131 -6.986 1.00 0.00 3 TYR B CA 17
ATOM 22599 C C . TYR B 2 3 ? -2.810 -3.482 -7.472 1.00 0.00 3 TYR B C 17
ATOM 22600 O O . TYR B 2 3 ? -2.183 -2.717 -6.741 1.00 0.00 3 TYR B O 17
ATOM 22618 N N . TYR B 2 4 ? -2.444 -3.813 -8.702 1.00 0.00 4 TYR B N 17
ATOM 22619 C CA . TYR B 2 4 ? -1.231 -3.271 -9.293 1.00 0.00 4 TYR B CA 17
ATOM 22620 C C . TYR B 2 4 ? -1.282 -1.742 -9.346 1.00 0.00 4 TYR B C 17
ATOM 22621 O O . TYR B 2 4 ? -2.114 -1.123 -8.686 1.00 0.00 4 TYR B O 17
ATOM 22639 N N . GLU B 2 5 ? -0.382 -1.181 -10.138 1.00 0.00 5 GLU B N 17
ATOM 22640 C CA . GLU B 2 5 ? -0.313 0.264 -10.286 1.00 0.00 5 GLU B CA 17
ATOM 22641 C C . GLU B 2 5 ? -0.847 0.683 -11.658 1.00 0.00 5 GLU B C 17
ATOM 22642 O O . GLU B 2 5 ? -0.313 1.598 -12.282 1.00 0.00 5 GLU B O 17
ATOM 22655 N N . SER B 2 6 ? -1.894 -0.007 -12.084 1.00 0.00 6 SER B N 17
ATOM 22656 C CA . SER B 2 6 ? -2.506 0.282 -13.371 1.00 0.00 6 SER B CA 17
ATOM 22657 C C . SER B 2 6 ? -3.983 -0.116 -13.350 1.00 0.00 6 SER B C 17
ATOM 22658 O O . SER B 2 6 ? -4.660 -0.061 -14.374 1.00 0.00 6 SER B O 17
ATOM 22666 N N . SER B 2 7 ? -4.439 -0.511 -12.169 1.00 0.00 7 SER B N 17
ATOM 22667 C CA . SER B 2 7 ? -5.824 -0.920 -12.000 1.00 0.00 7 SER B CA 17
ATOM 22668 C C . SER B 2 7 ? -6.081 -1.305 -10.542 1.00 0.00 7 SER B C 17
ATOM 22669 O O . SER B 2 7 ? -5.143 -1.561 -9.789 1.00 0.00 7 SER B O 17
ATOM 22677 N N . LEU B 2 8 ? -7.358 -1.335 -10.188 1.00 0.00 8 LEU B N 17
ATOM 22678 C CA . LEU B 2 8 ? -7.751 -1.685 -8.834 1.00 0.00 8 LEU B CA 17
ATOM 22679 C C . LEU B 2 8 ? -8.769 -2.826 -8.882 1.00 0.00 8 LEU B C 17
ATOM 22680 O O . LEU B 2 8 ? -8.921 -3.568 -7.912 1.00 0.00 8 LEU B O 17
ATOM 22696 N N . GLU B 2 9 ? -9.442 -2.928 -10.019 1.00 0.00 9 GLU B N 17
ATOM 22697 C CA . GLU B 2 9 ? -10.442 -3.965 -10.204 1.00 0.00 9 GLU B CA 17
ATOM 22698 C C . GLU B 2 9 ? -9.776 -5.276 -10.626 1.00 0.00 9 GLU B C 17
ATOM 22699 O O . GLU B 2 9 ? -8.803 -5.269 -11.379 1.00 0.00 9 GLU B O 17
ATOM 22712 N N . PRO B 2 10 ? -10.340 -6.400 -10.109 1.00 0.00 10 PRO B N 17
ATOM 22713 C CA . PRO B 2 10 ? -9.811 -7.717 -10.423 1.00 0.00 10 PRO B CA 17
ATOM 22714 C C . PRO B 2 10 ? -10.194 -8.136 -11.844 1.00 0.00 10 PRO B C 17
ATOM 22715 O O . PRO B 2 10 ? -10.473 -9.308 -12.095 1.00 0.00 10 PRO B O 17
ATOM 22726 N N . TRP B 2 11 ? -10.195 -7.157 -12.736 1.00 0.00 11 TRP B N 17
ATOM 22727 C CA . TRP B 2 11 ? -10.540 -7.410 -14.125 1.00 0.00 11 TRP B CA 17
ATOM 22728 C C . TRP B 2 11 ? -9.539 -6.658 -15.005 1.00 0.00 11 TRP B C 17
ATOM 22729 O O . TRP B 2 11 ? -9.140 -7.152 -16.057 1.00 0.00 11 TRP B O 17
ATOM 22750 N N . TYR B 2 12 ? -9.166 -5.475 -14.541 1.00 0.00 12 TYR B N 17
ATOM 22751 C CA . TYR B 2 12 ? -8.219 -4.650 -15.273 1.00 0.00 12 TYR B CA 17
ATOM 22752 C C . TYR B 2 12 ? -6.800 -4.828 -14.731 1.00 0.00 12 TYR B C 17
ATOM 22753 O O . TYR B 2 12 ? -5.828 -4.710 -15.475 1.00 0.00 12 TYR B O 17
ATOM 22771 N N . PRO B 2 13 ? -6.725 -5.117 -13.404 1.00 0.00 13 PRO B N 17
ATOM 22772 C CA . PRO B 2 13 ? -5.440 -5.315 -12.753 1.00 0.00 13 PRO B CA 17
ATOM 22773 C C . PRO B 2 13 ? -4.843 -6.673 -13.119 1.00 0.00 13 PRO B C 17
ATOM 22774 O O . PRO B 2 13 ? -3.651 -6.775 -13.409 1.00 0.00 13 PRO B O 17
ATOM 22785 N N . ASP B 2 14 ? -5.697 -7.686 -13.093 1.00 0.00 14 ASP B N 17
ATOM 22786 C CA . ASP B 2 14 ? -5.269 -9.036 -13.418 1.00 0.00 14 ASP B CA 17
ATOM 22787 C C . ASP B 2 14 ? -6.492 -9.884 -13.772 1.00 0.00 14 ASP B C 17
ATOM 22788 O O . ASP B 2 14 ? -7.555 -9.348 -14.078 1.00 0.00 14 ASP B O 17
ATOM 22798 N N . ILE A 1 1 ? -5.913 6.378 12.417 1.00 0.00 1 ILE A N 18
ATOM 22799 C CA . ILE A 1 1 ? -6.520 6.548 11.109 1.00 0.00 1 ILE A CA 18
ATOM 22800 C C . ILE A 1 1 ? -6.823 5.173 10.509 1.00 0.00 1 ILE A C 18
ATOM 22801 O O . ILE A 1 1 ? -6.739 4.160 11.198 1.00 0.00 1 ILE A O 18
ATOM 22817 N N . VAL A 1 2 ? -7.167 5.185 9.229 1.00 0.00 2 VAL A N 18
ATOM 22818 C CA . VAL A 1 2 ? -7.483 3.952 8.528 1.00 0.00 2 VAL A CA 18
ATOM 22819 C C . VAL A 1 2 ? -6.584 3.825 7.298 1.00 0.00 2 VAL A C 18
ATOM 22820 O O . VAL A 1 2 ? -6.118 4.828 6.758 1.00 0.00 2 VAL A O 18
ATOM 22833 N N . CYS A 1 3 ? -6.366 2.584 6.887 1.00 0.00 3 CYS A N 18
ATOM 22834 C CA . CYS A 1 3 ? -5.531 2.315 5.730 1.00 0.00 3 CYS A CA 18
ATOM 22835 C C . CYS A 1 3 ? -6.111 1.107 4.990 1.00 0.00 3 CYS A C 18
ATOM 22836 O O . CYS A 1 3 ? -6.715 0.229 5.604 1.00 0.00 3 CYS A O 18
ATOM 22844 N N . HIS A 1 4 ? -5.908 1.104 3.680 1.00 0.00 4 HIS A N 18
ATOM 22845 C CA . HIS A 1 4 ? -6.404 0.020 2.849 1.00 0.00 4 HIS A CA 18
ATOM 22846 C C . HIS A 1 4 ? -5.403 -1.137 2.863 1.00 0.00 4 HIS A C 18
ATOM 22847 O O . HIS A 1 4 ? -4.195 -0.917 2.930 1.00 0.00 4 HIS A O 18
ATOM 22862 N N . THR A 1 5 ? -5.944 -2.345 2.799 1.00 0.00 5 THR A N 18
ATOM 22863 C CA . THR A 1 5 ? -5.113 -3.538 2.804 1.00 0.00 5 THR A CA 18
ATOM 22864 C C . THR A 1 5 ? -5.203 -4.257 1.455 1.00 0.00 5 THR A C 18
ATOM 22865 O O . THR A 1 5 ? -6.265 -4.755 1.085 1.00 0.00 5 THR A O 18
ATOM 22876 N N . THR A 1 6 ? -4.077 -4.287 0.760 1.00 0.00 6 THR A N 18
ATOM 22877 C CA . THR A 1 6 ? -4.016 -4.937 -0.538 1.00 0.00 6 THR A CA 18
ATOM 22878 C C . THR A 1 6 ? -3.372 -6.318 -0.415 1.00 0.00 6 THR A C 18
ATOM 22879 O O . THR A 1 6 ? -3.613 -7.196 -1.241 1.00 0.00 6 THR A O 18
ATOM 22890 N N . ALA A 1 7 ? -2.566 -6.469 0.626 1.00 0.00 7 ALA A N 18
ATOM 22891 C CA . ALA A 1 7 ? -1.886 -7.729 0.869 1.00 0.00 7 ALA A CA 18
ATOM 22892 C C . ALA A 1 7 ? -2.872 -8.728 1.479 1.00 0.00 7 ALA A C 18
ATOM 22893 O O . ALA A 1 7 ? -2.996 -9.854 1.000 1.00 0.00 7 ALA A O 18
ATOM 22900 N N . THR A 1 8 ? -3.550 -8.278 2.525 1.00 0.00 8 THR A N 18
ATOM 22901 C CA . THR A 1 8 ? -4.521 -9.119 3.204 1.00 0.00 8 THR A CA 18
ATOM 22902 C C . THR A 1 8 ? -5.779 -9.279 2.348 1.00 0.00 8 THR A C 18
ATOM 22903 O O . THR A 1 8 ? -5.773 -10.015 1.363 1.00 0.00 8 THR A O 18
ATOM 22914 N N . SER A 1 9 ? -6.827 -8.578 2.757 1.00 0.00 9 SER A N 18
ATOM 22915 C CA . SER A 1 9 ? -8.089 -8.635 2.039 1.00 0.00 9 SER A CA 18
ATOM 22916 C C . SER A 1 9 ? -7.911 -8.087 0.622 1.00 0.00 9 SER A C 18
ATOM 22917 O O . SER A 1 9 ? -6.789 -8.004 0.120 1.00 0.00 9 SER A O 18
ATOM 22925 N N . PRO A 1 10 ? -9.061 -7.719 -0.002 1.00 0.00 10 PRO A N 18
ATOM 22926 C CA . PRO A 1 10 ? -9.043 -7.182 -1.353 1.00 0.00 10 PRO A CA 18
ATOM 22927 C C . PRO A 1 10 ? -8.535 -5.738 -1.361 1.00 0.00 10 PRO A C 18
ATOM 22928 O O . PRO A 1 10 ? -7.583 -5.417 -2.070 1.00 0.00 10 PRO A O 18
ATOM 22939 N N . ILE A 1 11 ? -9.193 -4.909 -0.566 1.00 0.00 11 ILE A N 18
ATOM 22940 C CA . ILE A 1 11 ? -8.821 -3.506 -0.474 1.00 0.00 11 ILE A CA 18
ATOM 22941 C C . ILE A 1 11 ? -9.940 -2.732 0.223 1.00 0.00 11 ILE A C 18
ATOM 22942 O O . ILE A 1 11 ? -10.944 -2.388 -0.399 1.00 0.00 11 ILE A O 18
ATOM 22958 N N . SER A 1 12 ? -9.729 -2.476 1.506 1.00 0.00 12 SER A N 18
ATOM 22959 C CA . SER A 1 12 ? -10.708 -1.747 2.295 1.00 0.00 12 SER A CA 18
ATOM 22960 C C . SER A 1 12 ? -10.008 -0.985 3.422 1.00 0.00 12 SER A C 18
ATOM 22961 O O . SER A 1 12 ? -9.079 -1.501 4.042 1.00 0.00 12 SER A O 18
ATOM 22969 N N . ALA A 1 13 ? -10.482 0.230 3.656 1.00 0.00 13 ALA A N 18
ATOM 22970 C CA . ALA A 1 13 ? -9.914 1.067 4.698 1.00 0.00 13 ALA A CA 18
ATOM 22971 C C . ALA A 1 13 ? -10.422 0.593 6.062 1.00 0.00 13 ALA A C 18
ATOM 22972 O O . ALA A 1 13 ? -11.541 0.913 6.457 1.00 0.00 13 ALA A O 18
ATOM 22979 N N . VAL A 1 14 ? -9.574 -0.164 6.742 1.00 0.00 14 VAL A N 18
ATOM 22980 C CA . VAL A 1 14 ? -9.922 -0.686 8.053 1.00 0.00 14 VAL A CA 18
ATOM 22981 C C . VAL A 1 14 ? -8.818 -0.328 9.049 1.00 0.00 14 VAL A C 18
ATOM 22982 O O . VAL A 1 14 ? -7.642 -0.588 8.800 1.00 0.00 14 VAL A O 18
ATOM 22995 N N . THR A 1 15 ? -9.235 0.265 10.159 1.00 0.00 15 THR A N 18
ATOM 22996 C CA . THR A 1 15 ? -8.297 0.661 11.195 1.00 0.00 15 THR A CA 18
ATOM 22997 C C . THR A 1 15 ? -7.329 -0.483 11.506 1.00 0.00 15 THR A C 18
ATOM 22998 O O . THR A 1 15 ? -7.718 -1.650 11.491 1.00 0.00 15 THR A O 18
ATOM 23009 N N . CYS A 1 16 ? -6.089 -0.109 11.777 1.00 0.00 16 CYS A N 18
ATOM 23010 C CA . CYS A 1 16 ? -5.062 -1.089 12.090 1.00 0.00 16 CYS A CA 18
ATOM 23011 C C . CYS A 1 16 ? -4.886 -1.132 13.609 1.00 0.00 16 CYS A C 18
ATOM 23012 O O . CYS A 1 16 ? -5.531 -0.376 14.334 1.00 0.00 16 CYS A O 18
ATOM 23020 N N . PRO A 1 17 ? -3.986 -2.048 14.058 1.00 0.00 17 PRO A N 18
ATOM 23021 C CA . PRO A 1 17 ? -3.717 -2.199 15.477 1.00 0.00 17 PRO A CA 18
ATOM 23022 C C . PRO A 1 17 ? -2.856 -1.046 15.998 1.00 0.00 17 PRO A C 18
ATOM 23023 O O . PRO A 1 17 ? -2.568 -0.102 15.266 1.00 0.00 17 PRO A O 18
ATOM 23034 N N . PRO A 1 18 ? -2.458 -1.167 17.293 1.00 0.00 18 PRO A N 18
ATOM 23035 C CA . PRO A 1 18 ? -1.636 -0.146 17.920 1.00 0.00 18 PRO A CA 18
ATOM 23036 C C . PRO A 1 18 ? -0.189 -0.232 17.432 1.00 0.00 18 PRO A C 18
ATOM 23037 O O . PRO A 1 18 ? 0.494 -1.227 17.672 1.00 0.00 18 PRO A O 18
ATOM 23048 N N . GLY A 1 19 ? 0.237 0.826 16.758 1.00 0.00 19 GLY A N 18
ATOM 23049 C CA . GLY A 1 19 ? 1.592 0.883 16.232 1.00 0.00 19 GLY A CA 18
ATOM 23050 C C . GLY A 1 19 ? 1.664 1.784 14.999 1.00 0.00 19 GLY A C 18
ATOM 23051 O O . GLY A 1 19 ? 2.431 2.745 14.971 1.00 0.00 19 GLY A O 18
ATOM 23055 N N . GLU A 1 20 ? 0.854 1.440 14.007 1.00 0.00 20 GLU A N 18
ATOM 23056 C CA . GLU A 1 20 ? 0.817 2.206 12.772 1.00 0.00 20 GLU A CA 18
ATOM 23057 C C . GLU A 1 20 ? 0.244 3.600 13.030 1.00 0.00 20 GLU A C 18
ATOM 23058 O O . GLU A 1 20 ? -0.962 3.754 13.221 1.00 0.00 20 GLU A O 18
ATOM 23071 N N . ASN A 1 21 ? 1.134 4.582 13.026 1.00 0.00 21 ASN A N 18
ATOM 23072 C CA . ASN A 1 21 ? 0.731 5.958 13.258 1.00 0.00 21 ASN A CA 18
ATOM 23073 C C . ASN A 1 21 ? 0.272 6.580 11.937 1.00 0.00 21 ASN A C 18
ATOM 23074 O O . ASN A 1 21 ? -0.011 7.776 11.874 1.00 0.00 21 ASN A O 18
ATOM 23085 N N . LEU A 1 22 ? 0.212 5.741 10.913 1.00 0.00 22 LEU A N 18
ATOM 23086 C CA . LEU A 1 22 ? -0.208 6.192 9.598 1.00 0.00 22 LEU A CA 18
ATOM 23087 C C . LEU A 1 22 ? -0.342 4.985 8.668 1.00 0.00 22 LEU A C 18
ATOM 23088 O O . LEU A 1 22 ? -0.270 3.841 9.115 1.00 0.00 22 LEU A O 18
ATOM 23104 N N . CYS A 1 23 ? -0.536 5.281 7.391 1.00 0.00 23 CYS A N 18
ATOM 23105 C CA . CYS A 1 23 ? -0.681 4.233 6.393 1.00 0.00 23 CYS A CA 18
ATOM 23106 C C . CYS A 1 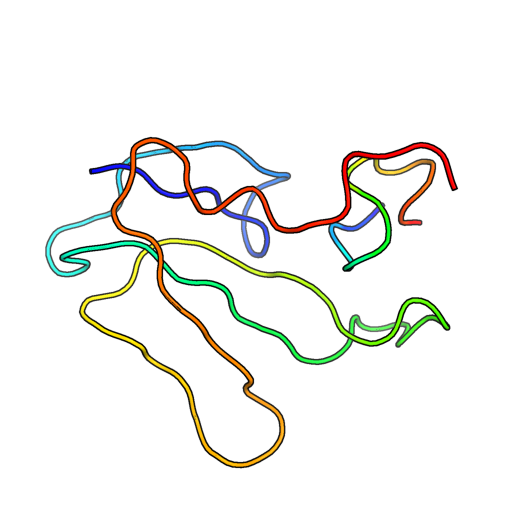23 ? 0.624 4.138 5.603 1.00 0.00 23 CYS A C 18
ATOM 23107 O O . CYS A 1 23 ? 1.625 4.753 5.971 1.00 0.00 23 CYS A O 18
ATOM 23115 N N . TYR A 1 24 ? 0.575 3.362 4.531 1.00 0.00 24 TYR A N 18
ATOM 23116 C CA . TYR A 1 24 ? 1.741 3.177 3.684 1.00 0.00 24 TYR A CA 18
ATOM 23117 C C . TYR A 1 24 ? 1.361 2.501 2.365 1.00 0.00 24 TYR A C 18
ATOM 23118 O O . TYR A 1 24 ? 0.252 1.989 2.223 1.00 0.00 24 TYR A O 18
ATOM 23136 N N . ARG A 1 25 ? 2.304 2.520 1.434 1.00 0.00 25 ARG A N 18
ATOM 23137 C CA . ARG A 1 25 ? 2.081 1.917 0.132 1.00 0.00 25 ARG A CA 18
ATOM 23138 C C . ARG A 1 25 ? 3.314 1.120 -0.301 1.00 0.00 25 ARG A C 18
ATOM 23139 O O . ARG A 1 25 ? 4.280 1.691 -0.806 1.00 0.00 25 ARG A O 18
ATOM 23160 N N . LYS A 1 26 ? 3.240 -0.185 -0.089 1.00 0.00 26 LYS A N 18
ATOM 23161 C CA . LYS A 1 26 ? 4.339 -1.065 -0.450 1.00 0.00 26 LYS A CA 18
ATOM 23162 C C . LYS A 1 26 ? 4.250 -1.399 -1.941 1.00 0.00 26 LYS A C 18
ATOM 23163 O O . LYS A 1 26 ? 3.173 -1.339 -2.531 1.00 0.00 26 LYS A O 18
ATOM 23182 N N . MET A 1 27 ? 5.397 -1.741 -2.507 1.00 0.00 27 MET A N 18
ATOM 23183 C CA . MET A 1 27 ? 5.463 -2.083 -3.918 1.00 0.00 27 MET A CA 18
ATOM 23184 C C . MET A 1 27 ? 6.575 -3.099 -4.185 1.00 0.00 27 MET A C 18
ATOM 23185 O O . MET A 1 27 ? 7.590 -3.112 -3.489 1.00 0.00 27 MET A O 18
ATOM 23199 N N . TRP A 1 28 ? 6.347 -3.926 -5.194 1.00 0.00 28 TRP A N 18
ATOM 23200 C CA . TRP A 1 28 ? 7.317 -4.944 -5.561 1.00 0.00 28 TRP A CA 18
ATOM 23201 C C . TRP A 1 28 ? 6.943 -5.475 -6.946 1.00 0.00 28 TRP A C 18
ATOM 23202 O O . TRP A 1 28 ? 7.229 -4.836 -7.958 1.00 0.00 28 TRP A O 18
ATOM 23223 N N . CYS A 1 29 ? 6.311 -6.640 -6.948 1.00 0.00 29 CYS A N 18
ATOM 23224 C CA . CYS A 1 29 ? 5.895 -7.264 -8.193 1.00 0.00 29 CYS A CA 18
ATOM 23225 C C . CYS A 1 29 ? 5.129 -8.544 -7.854 1.00 0.00 29 CYS A C 18
ATOM 23226 O O . CYS A 1 29 ? 5.678 -9.456 -7.239 1.00 0.00 29 CYS A O 18
ATOM 23234 N N . ASP A 1 30 ? 3.873 -8.571 -8.272 1.00 0.00 30 ASP A N 18
ATOM 23235 C CA . ASP A 1 30 ? 3.025 -9.725 -8.022 1.00 0.00 30 ASP A CA 18
ATOM 23236 C C . ASP A 1 30 ? 3.776 -10.999 -8.413 1.00 0.00 30 ASP A C 18
ATOM 23237 O O . ASP A 1 30 ? 4.891 -10.933 -8.929 1.00 0.00 30 ASP A O 18
ATOM 23247 N N . ALA A 1 31 ? 3.138 -12.129 -8.152 1.00 0.00 31 ALA A N 18
ATOM 23248 C CA . ALA A 1 31 ? 3.730 -13.417 -8.467 1.00 0.00 31 ALA A CA 18
ATOM 23249 C C . ALA A 1 31 ? 3.751 -13.604 -9.987 1.00 0.00 31 ALA A C 18
ATOM 23250 O O . ALA A 1 31 ? 4.250 -14.613 -10.485 1.00 0.00 31 ALA A O 18
ATOM 23257 N N . PHE A 1 32 ? 3.204 -12.618 -10.680 1.00 0.00 32 PHE A N 18
ATOM 23258 C CA . PHE A 1 32 ? 3.152 -12.661 -12.132 1.00 0.00 32 PHE A CA 18
ATOM 23259 C C . PHE A 1 32 ? 3.944 -11.503 -12.743 1.00 0.00 32 PHE A C 18
ATOM 23260 O O . PHE A 1 32 ? 4.214 -11.496 -13.943 1.00 0.00 32 PHE A O 18
ATOM 23277 N N . CYS A 1 33 ? 4.294 -10.551 -11.890 1.00 0.00 33 CYS A N 18
ATOM 23278 C CA . CYS A 1 33 ? 5.049 -9.391 -12.332 1.00 0.00 33 CYS A CA 18
ATOM 23279 C C . CYS A 1 33 ? 4.532 -8.979 -13.712 1.00 0.00 33 CYS A C 18
ATOM 23280 O O . CYS A 1 33 ? 5.288 -8.966 -14.682 1.00 0.00 33 CYS A O 18
ATOM 23288 N N . SER A 1 34 ? 3.249 -8.652 -13.755 1.00 0.00 34 SER A N 18
ATOM 23289 C CA . SER A 1 34 ? 2.623 -8.241 -15.000 1.00 0.00 34 SER A CA 18
ATOM 23290 C C . SER A 1 34 ? 3.331 -7.005 -15.558 1.00 0.00 34 SER A C 18
ATOM 23291 O O . SER A 1 34 ? 4.234 -6.462 -14.923 1.00 0.00 34 SER A O 18
ATOM 23299 N N . SER A 1 35 ? 2.894 -6.596 -16.740 1.00 0.00 35 SER A N 18
ATOM 23300 C CA . SER A 1 35 ? 3.475 -5.434 -17.391 1.00 0.00 35 SER A CA 18
ATOM 23301 C C . SER A 1 35 ? 3.000 -4.154 -16.700 1.00 0.00 35 SER A C 18
ATOM 23302 O O . SER A 1 35 ? 3.392 -3.054 -17.085 1.00 0.00 35 SER A O 18
ATOM 23310 N N . ARG A 1 36 ? 2.165 -4.341 -15.688 1.00 0.00 36 ARG A N 18
ATOM 23311 C CA . ARG A 1 36 ? 1.633 -3.216 -14.938 1.00 0.00 36 ARG A CA 18
ATOM 23312 C C . ARG A 1 36 ? 2.668 -2.710 -13.933 1.00 0.00 36 ARG A C 18
ATOM 23313 O O . ARG A 1 36 ? 2.378 -1.829 -13.128 1.00 0.00 36 ARG A O 18
ATOM 23334 N N . GLY A 1 37 ? 3.858 -3.291 -14.014 1.00 0.00 37 GLY A N 18
ATOM 23335 C CA . GLY A 1 37 ? 4.938 -2.912 -13.121 1.00 0.00 37 GLY A CA 18
ATOM 23336 C C . GLY A 1 37 ? 4.892 -3.726 -11.826 1.00 0.00 37 GLY A C 18
ATOM 23337 O O . GLY A 1 37 ? 4.873 -4.955 -11.862 1.00 0.00 37 GLY A O 18
ATOM 23341 N N . LYS A 1 38 ? 4.874 -3.007 -10.713 1.00 0.00 38 LYS A N 18
ATOM 23342 C CA . LYS A 1 38 ? 4.831 -3.648 -9.409 1.00 0.00 38 LYS A CA 18
ATOM 23343 C C . LYS A 1 38 ? 3.384 -3.689 -8.913 1.00 0.00 38 LYS A C 18
ATOM 23344 O O . LYS A 1 38 ? 2.457 -3.410 -9.671 1.00 0.00 38 LYS A O 18
ATOM 23363 N N . VAL A 1 39 ? 3.237 -4.036 -7.644 1.00 0.00 39 VAL A N 18
ATOM 23364 C CA . VAL A 1 39 ? 1.919 -4.117 -7.037 1.00 0.00 39 VAL A CA 18
ATOM 23365 C C . VAL A 1 39 ? 1.695 -2.892 -6.148 1.00 0.00 39 VAL A C 18
ATOM 23366 O O . VAL A 1 39 ? 2.392 -1.887 -6.283 1.00 0.00 39 VAL A O 18
ATOM 23379 N N . VAL A 1 40 ? 0.722 -3.017 -5.257 1.00 0.00 40 VAL A N 18
ATOM 23380 C CA . VAL A 1 40 ? 0.399 -1.932 -4.346 1.00 0.00 40 VAL A CA 18
ATOM 23381 C C . VAL A 1 40 ? -0.232 -2.510 -3.076 1.00 0.00 40 VAL A C 18
ATOM 23382 O O . VAL A 1 40 ? -1.448 -2.452 -2.903 1.00 0.00 40 VAL A O 18
ATOM 23395 N N . GLU A 1 41 ? 0.623 -3.053 -2.224 1.00 0.00 41 GLU A N 18
ATOM 23396 C CA . GLU A 1 41 ? 0.164 -3.641 -0.976 1.00 0.00 41 GLU A CA 18
ATOM 23397 C C . GLU A 1 41 ? 0.199 -2.601 0.145 1.00 0.00 41 GLU A C 18
ATOM 23398 O O . GLU A 1 41 ? 0.995 -2.711 1.076 1.00 0.00 41 GLU A O 18
ATOM 23411 N N . LEU A 1 42 ? -0.676 -1.613 0.020 1.00 0.00 42 LEU A N 18
ATOM 23412 C CA . LEU A 1 42 ? -0.755 -0.554 1.010 1.00 0.00 42 LEU A CA 18
ATOM 23413 C C . LEU A 1 42 ? -1.240 -1.138 2.339 1.00 0.00 42 LEU A C 18
ATOM 23414 O O . LEU A 1 42 ? -1.439 -2.346 2.453 1.00 0.00 42 LEU A O 18
ATOM 23430 N N . GLY A 1 43 ? -1.415 -0.255 3.310 1.00 0.00 43 GLY A N 18
ATOM 23431 C CA . GLY A 1 43 ? -1.871 -0.668 4.626 1.00 0.00 43 GLY A CA 18
ATOM 23432 C C . GLY A 1 43 ? -1.474 0.356 5.691 1.00 0.00 43 GLY A C 18
ATOM 23433 O O . GLY A 1 43 ? -1.413 1.554 5.415 1.00 0.00 43 GLY A O 18
ATOM 23437 N N . CYS A 1 44 ? -1.213 -0.152 6.886 1.00 0.00 44 CYS A N 18
ATOM 23438 C CA . CYS A 1 44 ? -0.824 0.703 7.995 1.00 0.00 44 CYS A CA 18
ATOM 23439 C C . CYS A 1 44 ? 0.637 0.407 8.341 1.00 0.00 44 CYS A C 18
ATOM 23440 O O . CYS A 1 44 ? 1.131 -0.687 8.074 1.00 0.00 44 CYS A O 18
ATOM 23448 N N . ALA A 1 45 ? 1.286 1.401 8.929 1.00 0.00 45 ALA A N 18
ATOM 23449 C CA . ALA A 1 45 ? 2.681 1.261 9.312 1.00 0.00 45 ALA A CA 18
ATOM 23450 C C . ALA A 1 45 ? 3.070 2.418 10.235 1.00 0.00 45 ALA A C 18
ATOM 23451 O O . ALA A 1 45 ? 2.600 3.541 10.061 1.00 0.00 45 ALA A O 18
ATOM 23458 N N . ALA A 1 46 ? 3.924 2.103 11.198 1.00 0.00 46 ALA A N 18
ATOM 23459 C CA . ALA A 1 46 ? 4.382 3.103 12.149 1.00 0.00 46 ALA A CA 18
ATOM 23460 C C . ALA A 1 46 ? 4.915 4.318 11.387 1.00 0.00 46 ALA A C 18
ATOM 23461 O O . ALA A 1 46 ? 4.579 5.456 11.714 1.00 0.00 46 ALA A O 18
ATOM 23468 N N . THR A 1 47 ? 5.737 4.035 10.387 1.00 0.00 47 THR A N 18
ATOM 23469 C CA . THR A 1 47 ? 6.320 5.091 9.577 1.00 0.00 47 THR A CA 18
ATOM 23470 C C . THR A 1 47 ? 6.811 4.530 8.242 1.00 0.00 47 THR A C 18
ATOM 23471 O O . THR A 1 47 ? 6.971 3.320 8.094 1.00 0.00 47 THR A O 18
ATOM 23482 N N . CYS A 1 48 ? 7.034 5.436 7.301 1.00 0.00 48 CYS A N 18
ATOM 23483 C CA . CYS A 1 48 ? 7.502 5.047 5.982 1.00 0.00 48 CYS A CA 18
ATOM 23484 C C . CYS A 1 48 ? 8.456 3.863 6.141 1.00 0.00 48 CYS A C 18
ATOM 23485 O O . CYS A 1 48 ? 9.635 4.044 6.441 1.00 0.00 48 CYS A O 18
ATOM 23493 N N . PRO A 1 49 ? 7.897 2.640 5.928 1.00 0.00 49 PRO A N 18
ATOM 23494 C CA . PRO A 1 49 ? 8.685 1.425 6.046 1.00 0.00 49 PRO A CA 18
ATOM 23495 C C . PRO A 1 49 ? 9.609 1.252 4.837 1.00 0.00 49 PRO A C 18
ATOM 23496 O O . PRO A 1 49 ? 10.415 0.324 4.796 1.00 0.00 49 PRO A O 18
ATOM 23507 N N . SER A 1 50 ? 9.459 2.160 3.884 1.00 0.00 50 SER A N 18
ATOM 23508 C CA . SER A 1 50 ? 10.268 2.119 2.678 1.00 0.00 50 SER A CA 18
ATOM 23509 C C . SER A 1 50 ? 11.585 1.390 2.957 1.00 0.00 50 SER A C 18
ATOM 23510 O O . SER A 1 50 ? 12.191 1.579 4.009 1.00 0.00 50 SER A O 18
ATOM 23518 N N . LYS A 1 51 ? 11.987 0.574 1.993 1.00 0.00 51 LYS A N 18
ATOM 23519 C CA . LYS A 1 51 ? 13.220 -0.184 2.122 1.00 0.00 51 LYS A CA 18
ATOM 23520 C C . LYS A 1 51 ? 14.362 0.594 1.465 1.00 0.00 51 LYS A C 18
ATOM 23521 O O . LYS A 1 51 ? 14.730 1.672 1.928 1.00 0.00 51 LYS A O 18
ATOM 23540 N N . LYS A 1 52 ? 14.892 0.016 0.397 1.00 0.00 52 LYS A N 18
ATOM 23541 C CA . LYS A 1 52 ? 15.985 0.641 -0.328 1.00 0.00 52 LYS A CA 18
ATOM 23542 C C . LYS A 1 52 ? 16.003 0.119 -1.765 1.00 0.00 52 LYS A C 18
ATOM 23543 O O . LYS A 1 52 ? 16.011 0.903 -2.714 1.00 0.00 52 LYS A O 18
ATOM 23562 N N . PRO A 1 53 ? 16.009 -1.235 -1.886 1.00 0.00 53 PRO A N 18
ATOM 23563 C CA . PRO A 1 53 ? 16.026 -1.871 -3.192 1.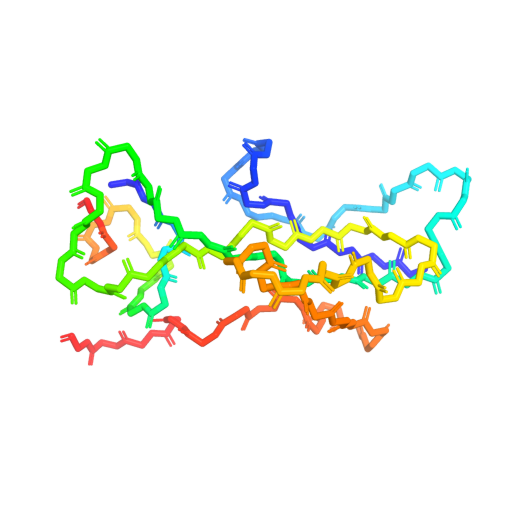00 0.00 53 PRO A CA 18
ATOM 23564 C C . PRO A 1 53 ? 14.653 -1.782 -3.863 1.00 0.00 53 PRO A C 18
ATOM 23565 O O . PRO A 1 53 ? 14.249 -0.715 -4.319 1.00 0.00 53 PRO A O 18
ATOM 23576 N N . TYR A 1 54 ? 13.975 -2.919 -3.900 1.00 0.00 54 TYR A N 18
ATOM 23577 C CA . TYR A 1 54 ? 12.656 -2.984 -4.508 1.00 0.00 54 TYR A CA 18
ATOM 23578 C C . TYR A 1 54 ? 11.576 -2.530 -3.523 1.00 0.00 54 TYR A C 18
ATOM 23579 O O . TYR A 1 54 ? 10.769 -1.657 -3.841 1.00 0.00 54 TYR A O 18
ATOM 23597 N N . GLU A 1 55 ? 11.596 -3.141 -2.348 1.00 0.00 55 GLU A N 18
ATOM 23598 C CA . GLU A 1 55 ? 10.628 -2.811 -1.315 1.00 0.00 55 GLU A CA 18
ATOM 23599 C C . GLU A 1 55 ? 10.337 -1.309 -1.323 1.00 0.00 55 GLU A C 18
ATOM 23600 O O . GLU A 1 55 ? 10.760 -0.585 -0.422 1.00 0.00 55 GLU A O 18
ATOM 23613 N N . GLU A 1 56 ? 9.616 -0.883 -2.350 1.00 0.00 56 GLU A N 18
ATOM 23614 C CA . GLU A 1 56 ? 9.263 0.521 -2.486 1.00 0.00 56 GLU A CA 18
ATOM 23615 C C . GLU A 1 56 ? 7.975 0.821 -1.717 1.00 0.00 56 GLU A C 18
ATOM 23616 O O . GLU A 1 56 ? 6.880 0.712 -2.266 1.00 0.00 56 GLU A O 18
ATOM 23629 N N . VAL A 1 57 ? 8.151 1.195 -0.458 1.00 0.00 57 VAL A N 18
ATOM 23630 C CA . VAL A 1 57 ? 7.016 1.513 0.393 1.00 0.00 57 VAL A CA 18
ATOM 23631 C C . VAL A 1 57 ? 6.815 3.029 0.422 1.00 0.00 57 VAL A C 18
ATOM 23632 O O . VAL A 1 57 ? 7.741 3.787 0.140 1.00 0.00 57 VAL A O 18
ATOM 23645 N N . THR A 1 58 ? 5.599 3.426 0.769 1.00 0.00 58 THR A N 18
ATOM 23646 C CA . THR A 1 58 ? 5.264 4.838 0.840 1.00 0.00 58 THR A CA 18
ATOM 23647 C C . THR A 1 58 ? 4.645 5.173 2.197 1.00 0.00 58 THR A C 18
ATOM 23648 O O . THR A 1 58 ? 5.016 4.587 3.214 1.00 0.00 58 THR A O 18
ATOM 23659 N N . CYS A 1 59 ? 3.712 6.113 2.172 1.00 0.00 59 CYS A N 18
ATOM 23660 C CA . CYS A 1 59 ? 3.038 6.533 3.388 1.00 0.00 59 CYS A CA 18
ATOM 23661 C C . CYS A 1 59 ? 1.650 7.055 3.013 1.00 0.00 59 CYS A C 18
ATOM 23662 O O . CYS A 1 59 ? 1.336 7.201 1.833 1.00 0.00 59 CYS A O 18
ATOM 23670 N N . CYS A 1 60 ? 0.855 7.319 4.039 1.00 0.00 60 CYS A N 18
ATOM 23671 C CA . CYS A 1 60 ? -0.493 7.820 3.832 1.00 0.00 60 CYS A CA 18
ATOM 23672 C C . CYS A 1 60 ? -1.148 8.017 5.200 1.00 0.00 60 CYS A C 18
ATOM 23673 O O . CYS A 1 60 ? -1.378 7.052 5.928 1.00 0.00 60 CYS A O 18
ATOM 23681 N N . SER A 1 61 ? -1.430 9.274 5.511 1.00 0.00 61 SER A N 18
ATOM 23682 C CA . SER A 1 61 ? -2.054 9.610 6.780 1.00 0.00 61 SER A CA 18
ATOM 23683 C C . SER A 1 61 ? -3.496 10.067 6.549 1.00 0.00 61 SER A C 18
ATOM 23684 O O . SER A 1 61 ? -4.374 9.796 7.366 1.00 0.00 61 SER A O 18
ATOM 23692 N N . THR A 1 62 ? -3.694 10.752 5.434 1.00 0.00 62 THR A N 18
ATOM 23693 C CA . THR A 1 62 ? -5.014 11.250 5.085 1.00 0.00 62 THR A CA 18
ATOM 23694 C C . THR A 1 62 ? -6.056 10.139 5.225 1.00 0.00 62 THR A C 18
ATOM 23695 O O . THR A 1 62 ? -5.707 8.964 5.333 1.00 0.00 62 THR A O 18
ATOM 23706 N N . ASP A 1 63 ? -7.317 10.549 5.219 1.00 0.00 63 ASP A N 18
ATOM 23707 C CA . ASP A 1 63 ? -8.413 9.602 5.346 1.00 0.00 63 ASP A CA 18
ATOM 23708 C C . ASP A 1 63 ? -8.539 8.799 4.049 1.00 0.00 63 ASP A C 18
ATOM 23709 O O . ASP A 1 63 ? -9.055 9.302 3.051 1.00 0.00 63 ASP A O 18
ATOM 23719 N N . LYS A 1 64 ? -8.058 7.566 4.105 1.00 0.00 64 LYS A N 18
ATOM 23720 C CA . LYS A 1 64 ? -8.110 6.689 2.949 1.00 0.00 64 LYS A CA 18
ATOM 23721 C C . LYS A 1 64 ? -7.202 7.245 1.851 1.00 0.00 64 LYS A C 18
ATOM 23722 O O . LYS A 1 64 ? -7.622 7.387 0.703 1.00 0.00 64 LYS A O 18
ATOM 23741 N N . CYS A 1 65 ? -5.972 7.547 2.242 1.00 0.00 65 CYS A N 18
ATOM 23742 C CA . CYS A 1 65 ? -5.000 8.085 1.306 1.00 0.00 65 CYS A CA 18
ATOM 23743 C C . CYS A 1 65 ? -4.088 6.943 0.850 1.00 0.00 65 CYS A C 18
ATOM 23744 O O . CYS A 1 65 ? -2.936 7.172 0.485 1.00 0.00 65 CYS A O 18
ATOM 23752 N N . ASN A 1 66 ? -4.639 5.739 0.886 1.00 0.00 66 ASN A N 18
ATOM 23753 C CA . ASN A 1 66 ? -3.890 4.561 0.482 1.00 0.00 66 ASN A CA 18
ATOM 23754 C C . ASN A 1 66 ? -4.445 4.040 -0.846 1.00 0.00 66 ASN A C 18
ATOM 23755 O O . ASN A 1 66 ? -4.104 2.939 -1.275 1.00 0.00 66 ASN A O 18
ATOM 23766 N N . PRO A 1 67 ? -5.312 4.878 -1.475 1.00 0.00 67 PRO A N 18
ATOM 23767 C CA . PRO A 1 67 ? -5.917 4.514 -2.745 1.00 0.00 67 PRO A CA 18
ATOM 23768 C C . PRO A 1 67 ? -4.909 4.642 -3.888 1.00 0.00 67 PRO A C 18
ATOM 23769 O O . PRO A 1 67 ? -5.028 5.532 -4.728 1.00 0.00 67 PRO A O 18
ATOM 23780 N N . HIS A 1 68 ? -3.940 3.738 -3.885 1.00 0.00 68 HIS A N 18
ATOM 23781 C CA . HIS A 1 68 ? -2.912 3.739 -4.912 1.00 0.00 68 HIS A CA 18
ATOM 23782 C C . HIS A 1 68 ? -3.532 4.125 -6.257 1.00 0.00 68 HIS A C 18
ATOM 23783 O O . HIS A 1 68 ? -4.735 3.967 -6.460 1.00 0.00 68 HIS A O 18
ATOM 23798 N N . PRO A 1 69 ? -2.657 4.636 -7.166 1.00 0.00 69 PRO A N 18
ATOM 23799 C CA . PRO A 1 69 ? -3.106 5.046 -8.486 1.00 0.00 69 PRO A CA 18
ATOM 23800 C C . PRO A 1 69 ? -3.375 3.829 -9.375 1.00 0.00 69 PRO A C 18
ATOM 23801 O O . PRO A 1 69 ? -2.442 3.210 -9.884 1.00 0.00 69 PRO A O 18
ATOM 23812 N N . LYS A 1 70 ? -4.654 3.524 -9.536 1.00 0.00 70 LYS A N 18
ATOM 23813 C CA . LYS A 1 70 ? -5.056 2.393 -10.355 1.00 0.00 70 LYS A CA 18
ATOM 23814 C C . LYS A 1 70 ? -6.540 2.522 -10.700 1.00 0.00 70 LYS A C 18
ATOM 23815 O O . LYS A 1 70 ? -6.947 2.232 -11.825 1.00 0.00 70 LYS A O 18
ATOM 23834 N N . GLN A 1 71 ? -7.310 2.957 -9.714 1.00 0.00 71 GLN A N 18
ATOM 23835 C CA . GLN A 1 71 ? -8.741 3.127 -9.900 1.00 0.00 71 GLN A CA 18
ATOM 23836 C C . GLN A 1 71 ? -9.016 4.010 -11.119 1.00 0.00 71 GLN A C 18
ATOM 23837 O O . GLN A 1 71 ? -9.281 5.202 -10.980 1.00 0.00 71 GLN A O 18
ATOM 23851 N N . ARG A 1 72 ? -8.944 3.388 -12.287 1.00 0.00 72 ARG A N 18
ATOM 23852 C CA . ARG A 1 72 ? -9.181 4.102 -13.530 1.00 0.00 72 ARG A CA 18
ATOM 23853 C C . ARG A 1 72 ? -9.364 3.113 -14.684 1.00 0.00 72 ARG A C 18
ATOM 23854 O O . ARG A 1 72 ? -8.594 2.163 -14.819 1.00 0.00 72 ARG A O 18
ATOM 23875 N N . PRO A 1 73 ? -10.413 3.377 -15.507 1.00 0.00 73 PRO A N 18
ATOM 23876 C CA . PRO A 1 73 ? -10.706 2.521 -16.644 1.00 0.00 73 PRO A CA 18
ATOM 23877 C C . PRO A 1 73 ? -9.709 2.760 -17.781 1.00 0.00 73 PRO A C 18
ATOM 23878 O O . PRO A 1 73 ? -9.649 3.855 -18.339 1.00 0.00 73 PRO A O 18
ATOM 23889 N N . GLY A 1 74 ? -8.953 1.717 -18.090 1.00 0.00 74 GLY A N 18
ATOM 23890 C CA . GLY A 1 74 ? -7.962 1.799 -19.149 1.00 0.00 74 GLY A CA 18
ATOM 23891 C C . GLY A 1 74 ? -7.162 0.499 -19.255 1.00 0.00 74 GLY A C 18
ATOM 23892 O O . GLY A 1 74 ? -6.254 0.390 -20.077 1.00 0.00 74 GLY A O 18
ATOM 23896 N N . HIS B 2 1 ? -7.236 -10.377 -10.824 1.00 0.00 1 HIS B N 18
ATOM 23897 C CA . HIS B 2 1 ? -7.606 -9.994 -9.472 1.00 0.00 1 HIS B CA 18
ATOM 23898 C C . HIS B 2 1 ? -6.359 -9.542 -8.707 1.00 0.00 1 HIS B C 18
ATOM 23899 O O . HIS B 2 1 ? -5.679 -10.358 -8.086 1.00 0.00 1 HIS B O 18
ATOM 23914 N N . ARG B 2 2 ? -6.099 -8.245 -8.777 1.00 0.00 2 ARG B N 18
ATOM 23915 C CA . ARG B 2 2 ? -4.945 -7.676 -8.099 1.00 0.00 2 ARG B CA 18
ATOM 23916 C C . ARG B 2 2 ? -5.121 -6.165 -7.931 1.00 0.00 2 ARG B C 18
ATOM 23917 O O . ARG B 2 2 ? -6.063 -5.583 -8.465 1.00 0.00 2 ARG B O 18
ATOM 23938 N N . TYR B 2 3 ? -4.198 -5.575 -7.187 1.00 0.00 3 TYR B N 18
ATOM 23939 C CA . TYR B 2 3 ? -4.238 -4.143 -6.942 1.00 0.00 3 TYR B CA 18
ATOM 23940 C C . TYR B 2 3 ? -2.999 -3.454 -7.515 1.00 0.00 3 TYR B C 18
ATOM 23941 O O . TYR B 2 3 ? -2.429 -2.567 -6.882 1.00 0.00 3 TYR B O 18
ATOM 23959 N N . TYR B 2 4 ? -2.615 -3.888 -8.707 1.00 0.00 4 TYR B N 18
ATOM 23960 C CA . TYR B 2 4 ? -1.454 -3.324 -9.372 1.00 0.00 4 TYR B CA 18
ATOM 23961 C C . TYR B 2 4 ? -1.596 -1.809 -9.534 1.00 0.00 4 TYR B C 18
ATOM 23962 O O . TYR B 2 4 ? -2.636 -1.240 -9.203 1.00 0.00 4 TYR B O 18
ATOM 23980 N N . GLU B 2 5 ? -0.536 -1.198 -10.040 1.00 0.00 5 GLU B N 18
ATOM 23981 C CA . GLU B 2 5 ? -0.529 0.241 -10.249 1.00 0.00 5 GLU B CA 18
ATOM 23982 C C . GLU B 2 5 ? -1.078 0.578 -11.638 1.00 0.00 5 GLU B C 18
ATOM 23983 O O . GLU B 2 5 ? -0.556 1.461 -12.316 1.00 0.00 5 GLU B O 18
ATOM 23996 N N . SER B 2 6 ? -2.121 -0.143 -12.017 1.00 0.00 6 SER B N 18
ATOM 23997 C CA . SER B 2 6 ? -2.746 0.068 -13.312 1.00 0.00 6 SER B CA 18
ATOM 23998 C C . SER B 2 6 ? -4.261 -0.108 -13.199 1.00 0.00 6 SER B C 18
ATOM 23999 O O . SER B 2 6 ? -5.002 0.243 -14.115 1.00 0.00 6 SER B O 18
ATOM 24007 N N . SER B 2 7 ? -4.677 -0.651 -12.064 1.00 0.00 7 SER B N 18
ATOM 24008 C CA . SER B 2 7 ? -6.092 -0.879 -11.817 1.00 0.00 7 SER B CA 18
ATOM 24009 C C . SER B 2 7 ? -6.310 -1.286 -10.359 1.00 0.00 7 SER B C 18
ATOM 24010 O O . SER B 2 7 ? -5.351 -1.546 -9.633 1.00 0.00 7 SER B O 18
ATOM 24018 N N . LEU B 2 8 ? -7.576 -1.330 -9.973 1.00 0.00 8 LEU B N 18
ATOM 24019 C CA . LEU B 2 8 ? -7.933 -1.701 -8.614 1.00 0.00 8 LEU B CA 18
ATOM 24020 C C . LEU B 2 8 ? -8.940 -2.853 -8.652 1.00 0.00 8 LEU B C 18
ATOM 24021 O O . LEU B 2 8 ? -9.023 -3.640 -7.711 1.00 0.00 8 LEU B O 18
ATOM 24037 N N . GLU B 2 9 ? -9.677 -2.916 -9.750 1.00 0.00 9 GLU B N 18
ATOM 24038 C CA . GLU B 2 9 ? -10.674 -3.959 -9.924 1.00 0.00 9 GLU B CA 18
ATOM 24039 C C . GLU B 2 9 ? -10.012 -5.254 -10.397 1.00 0.00 9 GLU B C 18
ATOM 24040 O O . GLU B 2 9 ? -9.048 -5.219 -11.160 1.00 0.00 9 GLU B O 18
ATOM 24053 N N . PRO B 2 10 ? -10.571 -6.395 -9.914 1.00 0.00 10 PRO B N 18
ATOM 24054 C CA . PRO B 2 10 ? -10.045 -7.700 -10.280 1.00 0.00 10 PRO B CA 18
ATOM 24055 C C . PRO B 2 10 ? -10.443 -8.069 -11.711 1.00 0.00 10 PRO B C 18
ATOM 24056 O O . PRO B 2 10 ? -10.544 -9.249 -12.045 1.00 0.00 10 PRO B O 18
ATOM 24067 N N . TRP B 2 11 ? -10.658 -7.040 -12.516 1.00 0.00 11 TRP B N 18
ATOM 24068 C CA . TRP B 2 11 ? -11.043 -7.241 -13.902 1.00 0.00 11 TRP B CA 18
ATOM 24069 C C . TRP B 2 11 ? -10.051 -6.481 -14.785 1.00 0.00 11 TRP B C 18
ATOM 24070 O O . TRP B 2 11 ? -9.680 -6.955 -15.857 1.00 0.00 11 TRP B O 18
ATOM 24091 N N . TYR B 2 12 ? -9.648 -5.317 -14.299 1.00 0.00 12 TYR B N 18
ATOM 24092 C CA . TYR B 2 12 ? -8.705 -4.487 -15.030 1.00 0.00 12 TYR B CA 18
ATOM 24093 C C . TYR B 2 12 ? -7.273 -4.736 -14.556 1.00 0.00 12 TYR B C 18
ATOM 24094 O O . TYR B 2 12 ? -6.337 -4.707 -15.356 1.00 0.00 12 TYR B O 18
ATOM 24112 N N . PRO B 2 13 ? -7.141 -4.984 -13.226 1.00 0.00 13 PRO B N 18
ATOM 24113 C CA . PRO B 2 13 ? -5.838 -5.239 -12.637 1.00 0.00 13 PRO B CA 18
ATOM 24114 C C . PRO B 2 13 ? -5.347 -6.646 -12.981 1.00 0.00 13 PRO B C 18
ATOM 24115 O O . PRO B 2 13 ? -4.158 -6.850 -13.224 1.00 0.00 13 PRO B O 18
ATOM 24126 N N . ASP B 2 14 ? -6.285 -7.581 -12.990 1.00 0.00 14 ASP B N 18
ATOM 24127 C CA . ASP B 2 14 ? -5.962 -8.964 -13.300 1.00 0.00 14 ASP B CA 18
ATOM 24128 C C . ASP B 2 14 ? -7.252 -9.788 -13.336 1.00 0.00 14 ASP B C 18
ATOM 24129 O O . ASP B 2 14 ? -8.348 -9.232 -13.338 1.00 0.00 14 ASP B O 18
ATOM 24139 N N . ILE A 1 1 ? -5.870 6.312 12.339 1.00 0.00 1 ILE A N 19
ATOM 24140 C CA . ILE A 1 1 ? -6.498 6.516 11.045 1.00 0.00 1 ILE A CA 19
ATOM 24141 C C . ILE A 1 1 ? -6.821 5.156 10.419 1.00 0.00 1 ILE A C 19
ATOM 24142 O O . ILE A 1 1 ? -6.743 4.128 11.088 1.00 0.00 1 ILE A O 19
ATOM 24158 N N . VAL A 1 2 ? -7.176 5.197 9.143 1.00 0.00 2 VAL A N 19
ATOM 24159 C CA . VAL A 1 2 ? -7.508 3.981 8.421 1.00 0.00 2 VAL A CA 19
ATOM 24160 C C . VAL A 1 2 ? -6.602 3.856 7.196 1.00 0.00 2 VAL A C 19
ATOM 24161 O O . VAL A 1 2 ? -6.123 4.858 6.667 1.00 0.00 2 VAL A O 19
ATOM 24174 N N . CYS A 1 3 ? -6.389 2.615 6.782 1.00 0.00 3 CYS A N 19
ATOM 24175 C CA . CYS A 1 3 ? -5.545 2.344 5.630 1.00 0.00 3 CYS A CA 19
ATOM 24176 C C . CYS A 1 3 ? -6.133 1.152 4.875 1.00 0.00 3 CYS A C 19
ATOM 24177 O O . CYS A 1 3 ? -6.747 0.272 5.476 1.00 0.00 3 CYS A O 19
ATOM 24185 N N . HIS A 1 4 ? -5.923 1.158 3.565 1.00 0.00 4 HIS A N 19
ATOM 24186 C CA . HIS A 1 4 ? -6.422 0.087 2.722 1.00 0.00 4 HIS A CA 19
ATOM 24187 C C . HIS A 1 4 ? -5.430 -1.076 2.725 1.00 0.00 4 HIS A C 19
ATOM 24188 O O . HIS A 1 4 ? -4.220 -0.865 2.796 1.00 0.00 4 HIS A O 19
ATOM 24203 N N . THR A 1 5 ? -5.976 -2.281 2.645 1.00 0.00 5 THR A N 19
ATOM 24204 C CA . THR A 1 5 ? -5.154 -3.479 2.639 1.00 0.00 5 THR A CA 19
ATOM 24205 C C . THR A 1 5 ? -5.221 -4.164 1.273 1.00 0.00 5 THR A C 19
ATOM 24206 O O . THR A 1 5 ? -6.279 -4.641 0.864 1.00 0.00 5 THR A O 19
ATOM 24217 N N . THR A 1 6 ? -4.077 -4.190 0.604 1.00 0.00 6 THR A N 19
ATOM 24218 C CA . THR A 1 6 ? -3.993 -4.809 -0.708 1.00 0.00 6 THR A CA 19
ATOM 24219 C C . THR A 1 6 ? -3.321 -6.180 -0.610 1.00 0.00 6 THR A C 19
ATOM 24220 O O . THR A 1 6 ? -3.447 -7.004 -1.513 1.00 0.00 6 THR A O 19
ATOM 24231 N N . ALA A 1 7 ? -2.621 -6.382 0.498 1.00 0.00 7 ALA A N 19
ATOM 24232 C CA . ALA A 1 7 ? -1.929 -7.638 0.726 1.00 0.00 7 ALA A CA 19
ATOM 24233 C C . ALA A 1 7 ? -2.909 -8.657 1.314 1.00 0.00 7 ALA A C 19
ATOM 24234 O O . ALA A 1 7 ? -3.006 -9.781 0.827 1.00 0.00 7 ALA A O 19
ATOM 24241 N N . THR A 1 8 ? -3.611 -8.224 2.351 1.00 0.00 8 THR A N 19
ATOM 24242 C CA . THR A 1 8 ? -4.579 -9.083 3.010 1.00 0.00 8 THR A CA 19
ATOM 24243 C C . THR A 1 8 ? -5.831 -9.236 2.144 1.00 0.00 8 THR A C 19
ATOM 24244 O O . THR A 1 8 ? -5.822 -9.971 1.158 1.00 0.00 8 THR A O 19
ATOM 24255 N N . SER A 1 9 ? -6.879 -8.533 2.547 1.00 0.00 9 SER A N 19
ATOM 24256 C CA . SER A 1 9 ? -8.137 -8.583 1.819 1.00 0.00 9 SER A CA 19
ATOM 24257 C C . SER A 1 9 ? -7.951 -8.012 0.412 1.00 0.00 9 SER A C 19
ATOM 24258 O O . SER A 1 9 ? -6.828 -7.915 -0.079 1.00 0.00 9 SER A O 19
ATOM 24266 N N . PRO A 1 10 ? -9.100 -7.640 -0.213 1.00 0.00 10 PRO A N 19
ATOM 24267 C CA . PRO A 1 10 ? -9.075 -7.084 -1.555 1.00 0.00 10 PRO A CA 19
ATOM 24268 C C . PRO A 1 10 ? -8.575 -5.637 -1.540 1.00 0.00 10 PRO A C 19
ATOM 24269 O O . PRO A 1 10 ? -7.623 -5.298 -2.242 1.00 0.00 10 PRO A O 19
ATOM 24280 N N . ILE A 1 11 ? -9.237 -4.825 -0.729 1.00 0.00 11 ILE A N 19
ATOM 24281 C CA . ILE A 1 11 ? -8.873 -3.423 -0.612 1.00 0.00 11 ILE A CA 19
ATOM 24282 C C . ILE A 1 11 ? -9.994 -2.667 0.102 1.00 0.00 11 ILE A C 19
ATOM 24283 O O . ILE A 1 11 ? -11.020 -2.358 -0.500 1.00 0.00 11 ILE A O 19
ATOM 24299 N N . SER A 1 12 ? -9.759 -2.389 1.376 1.00 0.00 12 SER A N 19
ATOM 24300 C CA . SER A 1 12 ? -10.738 -1.675 2.179 1.00 0.00 12 SER A CA 19
ATOM 24301 C C . SER A 1 12 ? -10.033 -0.909 3.302 1.00 0.00 12 SER A C 19
ATOM 24302 O O . SER A 1 12 ? -9.098 -1.420 3.916 1.00 0.00 12 SER A O 19
ATOM 24310 N N . ALA A 1 13 ? -10.510 0.305 3.534 1.00 0.00 13 ALA A N 19
ATOM 24311 C CA . ALA A 1 13 ? -9.939 1.147 4.573 1.00 0.00 13 ALA A CA 19
ATOM 24312 C C . ALA A 1 13 ? -10.453 0.687 5.937 1.00 0.00 13 ALA A C 19
ATOM 24313 O O . ALA A 1 13 ? -11.587 0.983 6.310 1.00 0.00 13 ALA A O 19
ATOM 24320 N N . VAL A 1 14 ? -9.594 -0.031 6.647 1.00 0.00 14 VAL A N 19
ATOM 24321 C CA . VAL A 1 14 ? -9.949 -0.536 7.962 1.00 0.00 14 VAL A CA 19
ATOM 24322 C C . VAL A 1 14 ? -8.837 -0.185 8.955 1.00 0.00 14 VAL A C 19
ATOM 24323 O O . VAL A 1 14 ? -7.670 -0.493 8.718 1.00 0.00 14 VAL A O 19
ATOM 24336 N N . THR A 1 15 ? -9.240 0.453 10.044 1.00 0.00 15 THR A N 19
ATOM 24337 C CA . THR A 1 15 ? -8.292 0.850 11.071 1.00 0.00 15 THR A CA 19
ATOM 24338 C C . THR A 1 15 ? -7.372 -0.320 11.427 1.00 0.00 15 THR A C 19
ATOM 24339 O O . THR A 1 15 ? -7.811 -1.468 11.473 1.00 0.00 15 THR A O 19
ATOM 24350 N N . CYS A 1 16 ? -6.113 0.013 11.671 1.00 0.00 16 CYS A N 19
ATOM 24351 C CA . CYS A 1 16 ? -5.126 -0.994 12.021 1.00 0.00 16 CYS A CA 19
ATOM 24352 C C . CYS A 1 16 ? -4.987 -1.022 13.544 1.00 0.00 16 CYS A C 19
ATOM 24353 O O . CYS A 1 16 ? -5.632 -0.244 14.244 1.00 0.00 16 CYS A O 19
ATOM 24361 N N . PRO A 1 17 ? -4.117 -1.950 14.025 1.00 0.00 17 PRO A N 19
ATOM 24362 C CA . PRO A 1 17 ? -3.886 -2.089 15.453 1.00 0.00 17 PRO A CA 19
ATOM 24363 C C . PRO A 1 17 ? -3.012 -0.949 15.979 1.00 0.00 17 PRO A C 19
ATOM 24364 O O . PRO A 1 17 ? -2.702 -0.010 15.247 1.00 0.00 17 PRO A O 19
ATOM 24375 N N . PRO A 1 18 ? -2.629 -1.072 17.279 1.00 0.00 18 PRO A N 19
ATOM 24376 C CA . PRO A 1 18 ? -1.798 -0.062 17.913 1.00 0.00 18 PRO A CA 19
ATOM 24377 C C . PRO A 1 18 ? -0.347 -0.172 17.439 1.00 0.00 18 PRO A C 19
ATOM 24378 O O . PRO A 1 18 ? 0.331 -1.156 17.725 1.00 0.00 18 PRO A O 19
ATOM 24389 N N . GLY A 1 19 ? 0.087 0.856 16.723 1.00 0.00 19 GLY A N 19
ATOM 24390 C CA . GLY A 1 19 ? 1.444 0.887 16.206 1.00 0.00 19 GLY A CA 19
ATOM 24391 C C . GLY A 1 19 ? 1.539 1.778 14.965 1.00 0.00 19 GLY A C 19
ATOM 24392 O O . GLY A 1 19 ? 2.317 2.730 14.938 1.00 0.00 19 GLY A O 19
ATOM 24396 N N . GLU A 1 20 ? 0.734 1.438 13.970 1.00 0.00 20 GLU A N 19
ATOM 24397 C CA . GLU A 1 20 ? 0.717 2.195 12.729 1.00 0.00 20 GLU A CA 19
ATOM 24398 C C . GLU A 1 20 ? 0.165 3.601 12.973 1.00 0.00 20 GLU A C 19
ATOM 24399 O O . GLU A 1 20 ? -1.041 3.781 13.125 1.00 0.00 20 GLU A O 19
ATOM 24412 N N . ASN A 1 21 ? 1.076 4.563 13.003 1.00 0.00 21 ASN A N 19
ATOM 24413 C CA . ASN A 1 21 ? 0.697 5.947 13.226 1.00 0.00 21 ASN A CA 19
ATOM 24414 C C . ASN A 1 21 ? 0.260 6.572 11.900 1.00 0.00 21 ASN A C 19
ATOM 24415 O O . ASN A 1 21 ? 0.009 7.775 11.829 1.00 0.00 21 ASN A O 19
ATOM 24426 N N . LEU A 1 22 ? 0.183 5.727 10.882 1.00 0.00 22 LEU A N 19
ATOM 24427 C CA . LEU A 1 22 ? -0.219 6.182 9.562 1.00 0.00 22 LEU A CA 19
ATOM 24428 C C . LEU A 1 22 ? -0.352 4.974 8.630 1.00 0.00 22 LEU A C 19
ATOM 24429 O O . LEU A 1 22 ? -0.276 3.832 9.076 1.00 0.00 22 LEU A O 19
ATOM 24445 N N . CYS A 1 23 ? -0.547 5.272 7.354 1.00 0.00 23 CYS A N 19
ATOM 24446 C CA . CYS A 1 23 ? -0.691 4.225 6.356 1.00 0.00 23 CYS A CA 19
ATOM 24447 C C . CYS A 1 23 ? 0.625 4.115 5.582 1.00 0.00 23 CYS A C 19
ATOM 24448 O O . CYS A 1 23 ? 1.629 4.706 5.973 1.00 0.00 23 CYS A O 19
ATOM 24456 N N . TYR A 1 24 ? 0.574 3.355 4.499 1.00 0.00 24 TYR A N 19
ATOM 24457 C CA . TYR A 1 24 ? 1.749 3.159 3.667 1.00 0.00 24 TYR A CA 19
ATOM 24458 C C . TYR A 1 24 ? 1.378 2.486 2.343 1.00 0.00 24 TYR A C 19
ATOM 24459 O O . TYR A 1 24 ? 0.268 1.981 2.189 1.00 0.00 24 TYR A O 19
ATOM 24477 N N . ARG A 1 25 ? 2.330 2.502 1.421 1.00 0.00 25 ARG A N 19
ATOM 24478 C CA . ARG A 1 25 ? 2.116 1.899 0.115 1.00 0.00 25 ARG A CA 19
ATOM 24479 C C . ARG A 1 25 ? 3.347 1.094 -0.304 1.00 0.00 25 ARG A C 19
ATOM 24480 O O . ARG A 1 25 ? 4.325 1.656 -0.792 1.00 0.00 25 ARG A O 19
ATOM 24501 N N . LYS A 1 26 ? 3.257 -0.212 -0.099 1.00 0.00 26 LYS A N 19
ATOM 24502 C CA . LYS A 1 26 ? 4.352 -1.102 -0.450 1.00 0.00 26 LYS A CA 19
ATOM 24503 C C . LYS A 1 26 ? 4.279 -1.429 -1.943 1.00 0.00 26 LYS A C 19
ATOM 24504 O O . LYS A 1 26 ? 3.212 -1.343 -2.550 1.00 0.00 26 LYS A O 19
ATOM 24523 N N . MET A 1 27 ? 5.427 -1.798 -2.492 1.00 0.00 27 MET A N 19
ATOM 24524 C CA . MET A 1 27 ? 5.506 -2.138 -3.903 1.00 0.00 27 MET A CA 19
ATOM 24525 C C . MET A 1 27 ? 6.597 -3.180 -4.155 1.00 0.00 27 MET A C 19
ATOM 24526 O O . MET A 1 27 ? 7.570 -3.259 -3.405 1.00 0.00 27 MET A O 19
ATOM 24540 N N . TRP A 1 28 ? 6.400 -3.953 -5.213 1.00 0.00 28 TRP A N 19
ATOM 24541 C CA . TRP A 1 28 ? 7.356 -4.988 -5.572 1.00 0.00 28 TRP A CA 19
ATOM 24542 C C . TRP A 1 28 ? 6.989 -5.506 -6.964 1.00 0.00 28 TRP A C 19
ATOM 24543 O O . TRP A 1 28 ? 7.301 -4.870 -7.969 1.00 0.00 28 TRP A O 19
ATOM 24564 N N . CYS A 1 29 ? 6.330 -6.657 -6.977 1.00 0.00 29 CYS A N 19
ATOM 24565 C CA . CYS A 1 29 ? 5.917 -7.268 -8.229 1.00 0.00 29 CYS A CA 19
ATOM 24566 C C . CYS A 1 29 ? 5.089 -8.513 -7.905 1.00 0.00 29 CYS A C 19
ATOM 24567 O O . CYS A 1 29 ? 5.585 -9.447 -7.277 1.00 0.00 29 CYS A O 19
ATOM 24575 N N . ASP A 1 30 ? 3.840 -8.485 -8.347 1.00 0.00 30 ASP A N 19
ATOM 24576 C CA . ASP A 1 30 ? 2.938 -9.599 -8.112 1.00 0.00 30 ASP A CA 19
ATOM 24577 C C . ASP A 1 30 ? 3.649 -10.908 -8.463 1.00 0.00 30 ASP A C 19
ATOM 24578 O O . ASP A 1 30 ? 4.780 -10.895 -8.945 1.00 0.00 30 ASP A O 19
ATOM 24588 N N . ALA A 1 31 ? 2.955 -12.008 -8.206 1.00 0.00 31 ALA A N 19
ATOM 24589 C CA . ALA A 1 31 ? 3.505 -13.322 -8.489 1.00 0.00 31 ALA A CA 19
ATOM 24590 C C . ALA A 1 31 ? 3.553 -13.537 -10.004 1.00 0.00 31 ALA A C 19
ATOM 24591 O O . ALA A 1 31 ? 3.995 -14.585 -10.472 1.00 0.00 31 ALA A O 19
ATOM 24598 N N . PHE A 1 32 ? 3.094 -12.526 -10.726 1.00 0.00 32 PHE A N 19
ATOM 24599 C CA . PHE A 1 32 ? 3.078 -12.590 -12.178 1.00 0.00 32 PHE A CA 19
ATOM 24600 C C . PHE A 1 32 ? 3.895 -11.448 -12.786 1.00 0.00 32 PHE A C 19
ATOM 24601 O O . PHE A 1 32 ? 4.166 -11.445 -13.986 1.00 0.00 32 PHE A O 19
ATOM 24618 N N . CYS A 1 33 ? 4.263 -10.507 -11.930 1.00 0.00 33 CYS A N 19
ATOM 24619 C CA . CYS A 1 33 ? 5.042 -9.361 -12.368 1.00 0.00 33 CYS A CA 19
ATOM 24620 C C . CYS A 1 33 ? 4.537 -8.936 -13.749 1.00 0.00 33 CYS A C 19
ATOM 24621 O O . CYS A 1 33 ? 5.286 -8.964 -14.724 1.00 0.00 33 CYS A O 19
ATOM 24629 N N . SER A 1 34 ? 3.270 -8.550 -13.787 1.00 0.00 34 SER A N 19
ATOM 24630 C CA . SER A 1 34 ? 2.656 -8.120 -15.031 1.00 0.00 34 SER A CA 19
ATOM 24631 C C . SER A 1 34 ? 3.384 -6.889 -15.576 1.00 0.00 34 SER A C 19
ATOM 24632 O O . SER A 1 34 ? 4.288 -6.362 -14.930 1.00 0.00 34 SER A O 19
ATOM 24640 N N . SER A 1 35 ? 2.963 -6.468 -16.759 1.00 0.00 35 SER A N 19
ATOM 24641 C CA . SER A 1 35 ? 3.565 -5.311 -17.399 1.00 0.00 35 SER A CA 19
ATOM 24642 C C . SER A 1 35 ? 3.125 -4.031 -16.685 1.00 0.00 35 SER A C 19
ATOM 24643 O O . SER A 1 35 ? 3.571 -2.938 -17.030 1.00 0.00 35 SER A O 19
ATOM 24651 N N . ARG A 1 36 ? 2.255 -4.209 -15.702 1.00 0.00 36 ARG A N 19
ATOM 24652 C CA . ARG A 1 36 ? 1.749 -3.083 -14.935 1.00 0.00 36 ARG A CA 19
ATOM 24653 C C . ARG A 1 36 ? 2.798 -2.616 -13.924 1.00 0.00 36 ARG A C 19
ATOM 24654 O O . ARG A 1 36 ? 2.522 -1.753 -13.092 1.00 0.00 36 ARG A O 19
ATOM 24675 N N . GLY A 1 37 ? 3.979 -3.207 -14.028 1.00 0.00 37 GLY A N 19
ATOM 24676 C CA . GLY A 1 37 ? 5.069 -2.863 -13.133 1.00 0.00 37 GLY A CA 19
ATOM 24677 C C . GLY A 1 37 ? 5.004 -3.687 -11.845 1.00 0.00 37 GLY A C 19
ATOM 24678 O O . GLY A 1 37 ? 4.968 -4.917 -11.893 1.00 0.00 37 GLY A O 19
ATOM 24682 N N . LYS A 1 38 ? 4.991 -2.980 -10.726 1.00 0.00 38 LYS A N 19
ATOM 24683 C CA . LYS A 1 38 ? 4.931 -3.631 -9.429 1.00 0.00 38 LYS A CA 19
ATOM 24684 C C . LYS A 1 38 ? 3.480 -3.651 -8.939 1.00 0.00 38 LYS A C 19
ATOM 24685 O O . LYS A 1 38 ? 2.561 -3.349 -9.699 1.00 0.00 38 LYS A O 19
ATOM 24704 N N . VAL A 1 39 ? 3.321 -4.009 -7.674 1.00 0.00 39 VAL A N 19
ATOM 24705 C CA . VAL A 1 39 ? 1.999 -4.072 -7.074 1.00 0.00 39 VAL A CA 19
ATOM 24706 C C . VAL A 1 39 ? 1.790 -2.850 -6.179 1.00 0.00 39 VAL A C 19
ATOM 24707 O O . VAL A 1 39 ? 2.525 -1.867 -6.281 1.00 0.00 39 VAL A O 19
ATOM 24720 N N . VAL A 1 40 ? 0.789 -2.950 -5.319 1.00 0.00 40 VAL A N 19
ATOM 24721 C CA . VAL A 1 40 ? 0.475 -1.865 -4.405 1.00 0.00 40 VAL A CA 19
ATOM 24722 C C . VAL A 1 40 ? -0.194 -2.436 -3.152 1.00 0.00 40 VAL A C 19
ATOM 24723 O O . VAL A 1 40 ? -1.410 -2.340 -2.994 1.00 0.00 40 VAL A O 19
ATOM 24736 N N . GLU A 1 41 ? 0.630 -3.016 -2.293 1.00 0.00 41 GLU A N 19
ATOM 24737 C CA . GLU A 1 41 ? 0.135 -3.603 -1.060 1.00 0.00 41 GLU A CA 19
ATOM 24738 C C . GLU A 1 41 ? 0.171 -2.572 0.070 1.00 0.00 41 GLU A C 19
ATOM 24739 O O . GLU A 1 41 ? 0.959 -2.700 1.007 1.00 0.00 41 GLU A O 19
ATOM 24752 N N . LEU A 1 42 ? -0.690 -1.572 -0.056 1.00 0.00 42 LEU A N 19
ATOM 24753 C CA . LEU A 1 42 ? -0.766 -0.521 0.943 1.00 0.00 42 LEU A CA 19
ATOM 24754 C C . LEU A 1 42 ? -1.280 -1.108 2.259 1.00 0.00 42 LEU A C 19
ATOM 24755 O O . LEU A 1 42 ? -1.520 -2.311 2.354 1.00 0.00 42 LEU A O 19
ATOM 24771 N N . GLY A 1 43 ? -1.431 -0.233 3.242 1.00 0.00 43 GLY A N 19
ATOM 24772 C CA . GLY A 1 43 ? -1.912 -0.649 4.548 1.00 0.00 43 GLY A CA 19
ATOM 24773 C C . GLY A 1 43 ? -1.520 0.364 5.625 1.00 0.00 43 GLY A C 19
ATOM 24774 O O . GLY A 1 43 ? -1.458 1.564 5.361 1.00 0.00 43 GLY A O 19
ATOM 24778 N N . CYS A 1 44 ? -1.268 -0.156 6.818 1.00 0.00 44 CYS A N 19
ATOM 24779 C CA . CYS A 1 44 ? -0.885 0.690 7.936 1.00 0.00 44 CYS A CA 19
ATOM 24780 C C . CYS A 1 44 ? 0.569 0.379 8.299 1.00 0.00 44 CYS A C 19
ATOM 24781 O O . CYS A 1 44 ? 1.058 -0.717 8.030 1.00 0.00 44 CYS A O 19
ATOM 24789 N N . ALA A 1 45 ? 1.218 1.363 8.901 1.00 0.00 45 ALA A N 19
ATOM 24790 C CA . ALA A 1 45 ? 2.607 1.210 9.302 1.00 0.00 45 ALA A CA 19
ATOM 24791 C C . ALA A 1 45 ? 2.996 2.361 10.229 1.00 0.00 45 ALA A C 19
ATOM 24792 O O . ALA A 1 45 ? 2.535 3.489 10.052 1.00 0.00 45 ALA A O 19
ATOM 24799 N N . ALA A 1 46 ? 3.842 2.040 11.197 1.00 0.00 46 ALA A N 19
ATOM 24800 C CA . ALA A 1 46 ? 4.299 3.035 12.153 1.00 0.00 46 ALA A CA 19
ATOM 24801 C C . ALA A 1 46 ? 4.847 4.248 11.398 1.00 0.00 46 ALA A C 19
ATOM 24802 O O . ALA A 1 46 ? 4.508 5.386 11.714 1.00 0.00 46 ALA A O 19
ATOM 24809 N N . THR A 1 47 ? 5.685 3.961 10.411 1.00 0.00 47 THR A N 19
ATOM 24810 C CA . THR A 1 47 ? 6.283 5.015 9.609 1.00 0.00 47 THR A CA 19
ATOM 24811 C C . THR A 1 47 ? 6.788 4.450 8.279 1.00 0.00 47 THR A C 19
ATOM 24812 O O . THR A 1 47 ? 6.957 3.239 8.139 1.00 0.00 47 THR A O 19
ATOM 24823 N N . CYS A 1 48 ? 7.016 5.354 7.338 1.00 0.00 48 CYS A N 19
ATOM 24824 C CA . CYS A 1 48 ? 7.499 4.961 6.024 1.00 0.00 48 CYS A CA 19
ATOM 24825 C C . CYS A 1 48 ? 8.437 3.764 6.196 1.00 0.00 48 CYS A C 19
ATOM 24826 O O . CYS A 1 48 ? 9.614 3.934 6.510 1.00 0.00 48 CYS A O 19
ATOM 24834 N N . PRO A 1 49 ? 7.865 2.551 5.976 1.00 0.00 49 PRO A N 19
ATOM 24835 C CA . PRO A 1 49 ? 8.636 1.325 6.102 1.00 0.00 49 PRO A CA 19
ATOM 24836 C C . PRO A 1 49 ? 9.570 1.141 4.905 1.00 0.00 49 PRO A C 19
ATOM 24837 O O . PRO A 1 49 ? 10.362 0.199 4.870 1.00 0.00 49 PRO A O 19
ATOM 24848 N N . SER A 1 50 ? 9.448 2.053 3.952 1.00 0.00 50 SER A N 19
ATOM 24849 C CA . SER A 1 50 ? 10.271 2.002 2.756 1.00 0.00 50 SER A CA 19
ATOM 24850 C C . SER A 1 50 ? 11.573 1.253 3.049 1.00 0.00 50 SER A C 19
ATOM 24851 O O . SER A 1 50 ? 12.167 1.425 4.113 1.00 0.00 50 SER A O 19
ATOM 24859 N N . LYS A 1 51 ? 11.979 0.438 2.086 1.00 0.00 51 LYS A N 19
ATOM 24860 C CA . LYS A 1 51 ? 13.199 -0.337 2.227 1.00 0.00 51 LYS A CA 19
ATOM 24861 C C . LYS A 1 51 ? 14.362 0.429 1.594 1.00 0.00 51 LYS A C 19
ATOM 24862 O O . LYS A 1 51 ? 14.733 1.503 2.067 1.00 0.00 51 LYS A O 19
ATOM 24881 N N . LYS A 1 52 ? 14.906 -0.153 0.535 1.00 0.00 52 LYS A N 19
ATOM 24882 C CA . LYS A 1 52 ? 16.019 0.462 -0.167 1.00 0.00 52 LYS A CA 19
ATOM 24883 C C . LYS A 1 52 ? 16.055 -0.053 -1.607 1.00 0.00 52 LYS A C 19
ATOM 24884 O O . LYS A 1 52 ? 16.088 0.734 -2.552 1.00 0.00 52 LYS A O 19
ATOM 24903 N N . PRO A 1 53 ? 16.045 -1.408 -1.734 1.00 0.00 53 PRO A N 19
ATOM 24904 C CA . PRO A 1 53 ? 16.075 -2.038 -3.043 1.00 0.00 53 PRO A CA 19
ATOM 24905 C C . PRO A 1 53 ? 14.715 -1.929 -3.735 1.00 0.00 53 PRO A C 19
ATOM 24906 O O . PRO A 1 53 ? 14.337 -0.856 -4.203 1.00 0.00 53 PRO A O 19
ATOM 24917 N N . TYR A 1 54 ? 14.019 -3.054 -3.780 1.00 0.00 54 TYR A N 19
ATOM 24918 C CA . TYR A 1 54 ? 12.709 -3.099 -4.408 1.00 0.00 54 TYR A CA 19
ATOM 24919 C C . TYR A 1 54 ? 11.621 -2.630 -3.441 1.00 0.00 54 TYR A C 19
ATOM 24920 O O . TYR A 1 54 ? 10.846 -1.730 -3.764 1.00 0.00 54 TYR A O 19
ATOM 24938 N N . GLU A 1 55 ? 11.597 -3.259 -2.274 1.00 0.00 55 GLU A N 19
ATOM 24939 C CA . GLU A 1 55 ? 10.617 -2.916 -1.259 1.00 0.00 55 GLU A CA 19
ATOM 24940 C C . GLU A 1 55 ? 10.344 -1.410 -1.271 1.00 0.00 55 GLU A C 19
ATOM 24941 O O . GLU A 1 55 ? 10.777 -0.692 -0.371 1.00 0.00 55 GLU A O 19
ATOM 24954 N N . GLU A 1 56 ? 9.629 -0.979 -2.298 1.00 0.00 56 GLU A N 19
ATOM 24955 C CA . GLU A 1 56 ? 9.295 0.428 -2.438 1.00 0.00 56 GLU A CA 19
ATOM 24956 C C . GLU A 1 56 ? 8.007 0.746 -1.676 1.00 0.00 56 GLU A C 19
ATOM 24957 O O . GLU A 1 56 ? 6.913 0.658 -2.235 1.00 0.00 56 GLU A O 19
ATOM 24970 N N . VAL A 1 57 ? 8.178 1.109 -0.415 1.00 0.00 57 VAL A N 19
ATOM 24971 C CA . VAL A 1 57 ? 7.042 1.439 0.430 1.00 0.00 57 VAL A CA 19
ATOM 24972 C C . VAL A 1 57 ? 6.858 2.958 0.458 1.00 0.00 57 VAL A C 19
ATOM 24973 O O . VAL A 1 57 ? 7.797 3.705 0.186 1.00 0.00 57 VAL A O 19
ATOM 24986 N N . THR A 1 58 ? 5.644 3.369 0.789 1.00 0.00 58 THR A N 19
ATOM 24987 C CA . THR A 1 58 ? 5.324 4.785 0.856 1.00 0.00 58 THR A CA 19
ATOM 24988 C C . THR A 1 58 ? 4.696 5.127 2.208 1.00 0.00 58 THR A C 19
ATOM 24989 O O . THR A 1 58 ? 5.060 4.547 3.230 1.00 0.00 58 THR A O 19
ATOM 25000 N N . CYS A 1 59 ? 3.762 6.067 2.171 1.00 0.00 59 CYS A N 19
ATOM 25001 C CA . CYS A 1 59 ? 3.082 6.494 3.380 1.00 0.00 59 CYS A CA 19
ATOM 25002 C C . CYS A 1 59 ? 1.701 7.027 2.992 1.00 0.00 59 CYS A C 19
ATOM 25003 O O . CYS A 1 59 ? 1.397 7.170 1.809 1.00 0.00 59 CYS A O 19
ATOM 25011 N N . CYS A 1 60 ? 0.902 7.308 4.011 1.00 0.00 60 CYS A N 19
ATOM 25012 C CA . CYS A 1 60 ? -0.440 7.822 3.791 1.00 0.00 60 CYS A CA 19
ATOM 25013 C C . CYS A 1 60 ? -1.106 8.022 5.153 1.00 0.00 60 CYS A C 19
ATOM 25014 O O . CYS A 1 60 ? -1.359 7.058 5.873 1.00 0.00 60 CYS A O 19
ATOM 25022 N N . SER A 1 61 ? -1.372 9.282 5.466 1.00 0.00 61 SER A N 19
ATOM 25023 C CA . SER A 1 61 ? -2.005 9.623 6.728 1.00 0.00 61 SER A CA 19
ATOM 25024 C C . SER A 1 61 ? -3.442 10.088 6.486 1.00 0.00 61 SER A C 19
ATOM 25025 O O . SER A 1 61 ? -4.328 9.823 7.296 1.00 0.00 61 SER A O 19
ATOM 25033 N N . THR A 1 62 ? -3.627 10.774 5.368 1.00 0.00 62 THR A N 19
ATOM 25034 C CA . THR A 1 62 ? -4.941 11.279 5.008 1.00 0.00 62 THR A CA 19
ATOM 25035 C C . THR A 1 62 ? -5.992 10.175 5.145 1.00 0.00 62 THR A C 19
ATOM 25036 O O . THR A 1 62 ? -5.652 8.999 5.253 1.00 0.00 62 THR A O 19
ATOM 25047 N N . ASP A 1 63 ? -7.248 10.595 5.135 1.00 0.00 63 ASP A N 19
ATOM 25048 C CA . ASP A 1 63 ? -8.352 9.658 5.257 1.00 0.00 63 ASP A CA 19
ATOM 25049 C C . ASP A 1 63 ? -8.480 8.856 3.958 1.00 0.00 63 ASP A C 19
ATOM 25050 O O . ASP A 1 63 ? -9.000 9.359 2.965 1.00 0.00 63 ASP A O 19
ATOM 25060 N N . LYS A 1 64 ? -7.998 7.624 4.012 1.00 0.00 64 LYS A N 19
ATOM 25061 C CA . LYS A 1 64 ? -8.051 6.749 2.852 1.00 0.00 64 LYS A CA 19
ATOM 25062 C C . LYS A 1 64 ? -7.130 7.299 1.761 1.00 0.00 64 LYS A C 19
ATOM 25063 O O . LYS A 1 64 ? -7.543 7.446 0.612 1.00 0.00 64 LYS A O 19
ATOM 25082 N N . CYS A 1 65 ? -5.900 7.585 2.159 1.00 0.00 65 CYS A N 19
ATOM 25083 C CA . CYS A 1 65 ? -4.916 8.116 1.229 1.00 0.00 65 CYS A CA 19
ATOM 25084 C C . CYS A 1 65 ? -4.008 6.967 0.783 1.00 0.00 65 CYS A C 19
ATOM 25085 O O . CYS A 1 65 ? -2.852 7.188 0.428 1.00 0.00 65 CYS A O 19
ATOM 25093 N N . ASN A 1 66 ? -4.567 5.766 0.817 1.00 0.00 66 ASN A N 19
ATOM 25094 C CA . ASN A 1 66 ? -3.823 4.583 0.422 1.00 0.00 66 ASN A CA 19
ATOM 25095 C C . ASN A 1 66 ? -4.364 4.068 -0.915 1.00 0.00 66 ASN A C 19
ATOM 25096 O O . ASN A 1 66 ? -4.003 2.979 -1.356 1.00 0.00 66 ASN A O 19
ATOM 25107 N N . PRO A 1 67 ? -5.243 4.899 -1.537 1.00 0.00 67 PRO A N 19
ATOM 25108 C CA . PRO A 1 67 ? -5.838 4.539 -2.813 1.00 0.00 67 PRO A CA 19
ATOM 25109 C C . PRO A 1 67 ? -4.829 4.697 -3.952 1.00 0.00 67 PRO A C 19
ATOM 25110 O O . PRO A 1 67 ? -4.969 5.587 -4.791 1.00 0.00 67 PRO A O 19
ATOM 25121 N N . HIS A 1 68 ? -3.833 3.822 -3.945 1.00 0.00 68 HIS A N 19
ATOM 25122 C CA . HIS A 1 68 ? -2.801 3.855 -4.966 1.00 0.00 68 HIS A CA 19
ATOM 25123 C C . HIS A 1 68 ? -3.425 4.220 -6.314 1.00 0.00 68 HIS A C 19
ATOM 25124 O O . HIS A 1 68 ? -4.625 4.039 -6.518 1.00 0.00 68 HIS A O 19
ATOM 25139 N N . PRO A 1 69 ? -2.560 4.741 -7.226 1.00 0.00 69 PRO A N 19
ATOM 25140 C CA . PRO A 1 69 ? -3.013 5.135 -8.549 1.00 0.00 69 PRO A CA 19
ATOM 25141 C C . PRO A 1 69 ? -3.257 3.909 -9.431 1.00 0.00 69 PRO A C 19
ATOM 25142 O O . PRO A 1 69 ? -2.310 3.285 -9.910 1.00 0.00 69 PRO A O 19
ATOM 25153 N N . LYS A 1 70 ? -4.531 3.598 -9.619 1.00 0.00 70 LYS A N 19
ATOM 25154 C CA . LYS A 1 70 ? -4.911 2.457 -10.435 1.00 0.00 70 LYS A CA 19
ATOM 25155 C C . LYS A 1 70 ? -6.369 2.613 -10.874 1.00 0.00 70 LYS A C 19
ATOM 25156 O O . LYS A 1 70 ? -6.700 2.376 -12.034 1.00 0.00 70 LYS A O 19
ATOM 25175 N N . GLN A 1 71 ? -7.202 3.010 -9.921 1.00 0.00 71 GLN A N 19
ATOM 25176 C CA . GLN A 1 71 ? -8.615 3.198 -10.195 1.00 0.00 71 GLN A CA 19
ATOM 25177 C C . GLN A 1 71 ? -8.806 4.193 -11.342 1.00 0.00 71 GLN A C 19
ATOM 25178 O O . GLN A 1 71 ? -9.033 5.379 -11.108 1.00 0.00 71 GLN A O 19
ATOM 25192 N N . ARG A 1 72 ? -8.707 3.673 -12.556 1.00 0.00 72 ARG A N 19
ATOM 25193 C CA . ARG A 1 72 ? -8.864 4.501 -13.740 1.00 0.00 72 ARG A CA 19
ATOM 25194 C C . ARG A 1 72 ? -9.574 3.717 -14.845 1.00 0.00 72 ARG A C 19
ATOM 25195 O O . ARG A 1 72 ? -10.659 4.099 -15.283 1.00 0.00 72 ARG A O 19
ATOM 25216 N N . PRO A 1 73 ? -8.918 2.607 -15.276 1.00 0.00 73 PRO A N 19
ATOM 25217 C CA . PRO A 1 73 ? -9.475 1.766 -16.322 1.00 0.00 73 PRO A CA 19
ATOM 25218 C C . PRO A 1 73 ? -10.630 0.917 -15.785 1.00 0.00 73 PRO A C 19
ATOM 25219 O O . PRO A 1 73 ? -10.564 -0.311 -15.806 1.00 0.00 73 PRO A O 19
ATOM 25230 N N . GLY A 1 74 ? -11.661 1.606 -15.318 1.00 0.00 74 GLY A N 19
ATOM 25231 C CA . GLY A 1 74 ? -12.829 0.932 -14.777 1.00 0.00 74 GLY A CA 19
ATOM 25232 C C . GLY A 1 74 ? -12.424 -0.110 -13.731 1.00 0.00 74 GLY A C 19
ATOM 25233 O O . GLY A 1 74 ? -12.825 -0.018 -12.572 1.00 0.00 74 GLY A O 19
ATOM 25237 N N . HIS B 2 1 ? -7.062 -10.504 -10.784 1.00 0.00 1 HIS B N 19
ATOM 25238 C CA . HIS B 2 1 ? -7.445 -10.015 -9.470 1.00 0.00 1 HIS B CA 19
ATOM 25239 C C . HIS B 2 1 ? -6.201 -9.544 -8.715 1.00 0.00 1 HIS B C 19
ATOM 25240 O O . HIS B 2 1 ? -5.535 -10.337 -8.051 1.00 0.00 1 HIS B O 19
ATOM 25255 N N . ARG B 2 2 ? -5.924 -8.254 -8.842 1.00 0.00 2 ARG B N 19
ATOM 25256 C CA . ARG B 2 2 ? -4.770 -7.668 -8.181 1.00 0.00 2 ARG B CA 19
ATOM 25257 C C . ARG B 2 2 ? -4.944 -6.154 -8.054 1.00 0.00 2 ARG B C 19
ATOM 25258 O O . ARG B 2 2 ? -5.831 -5.572 -8.678 1.00 0.00 2 ARG B O 19
ATOM 25279 N N . TYR B 2 3 ? -4.086 -5.557 -7.240 1.00 0.00 3 TYR B N 19
ATOM 25280 C CA . TYR B 2 3 ? -4.134 -4.122 -7.023 1.00 0.00 3 TYR B CA 19
ATOM 25281 C C . TYR B 2 3 ? -2.849 -3.449 -7.509 1.00 0.00 3 TYR B C 19
ATOM 25282 O O . TYR B 2 3 ? -2.239 -2.667 -6.782 1.00 0.00 3 TYR B O 19
ATOM 25300 N N . TYR B 2 4 ? -2.474 -3.781 -8.737 1.00 0.00 4 TYR B N 19
ATOM 25301 C CA . TYR B 2 4 ? -1.272 -3.220 -9.329 1.00 0.00 4 TYR B CA 19
ATOM 25302 C C . TYR B 2 4 ? -1.347 -1.692 -9.379 1.00 0.00 4 TYR B C 19
ATOM 25303 O O . TYR B 2 4 ? -2.206 -1.087 -8.739 1.00 0.00 4 TYR B O 19
ATOM 25321 N N . GLU B 2 5 ? -0.435 -1.111 -10.147 1.00 0.00 5 GLU B N 19
ATOM 25322 C CA . GLU B 2 5 ? -0.387 0.333 -10.288 1.00 0.00 5 GLU B CA 19
ATOM 25323 C C . GLU B 2 5 ? -0.920 0.751 -11.660 1.00 0.00 5 GLU B C 19
ATOM 25324 O O . GLU B 2 5 ? -0.375 1.652 -12.295 1.00 0.00 5 GLU B O 19
ATOM 25337 N N . SER B 2 6 ? -1.979 0.075 -12.078 1.00 0.00 6 SER B N 19
ATOM 25338 C CA . SER B 2 6 ? -2.593 0.362 -13.364 1.00 0.00 6 SER B CA 19
ATOM 25339 C C . SER B 2 6 ? -4.104 0.137 -13.286 1.00 0.00 6 SER B C 19
ATOM 25340 O O . SER B 2 6 ? -4.839 0.508 -14.199 1.00 0.00 6 SER B O 19
ATOM 25348 N N . SER B 2 7 ? -4.523 -0.472 -12.186 1.00 0.00 7 SER B N 19
ATOM 25349 C CA . SER B 2 7 ? -5.934 -0.752 -11.976 1.00 0.00 7 SER B CA 19
ATOM 25350 C C . SER B 2 7 ? -6.176 -1.163 -10.523 1.00 0.00 7 SER B C 19
ATOM 25351 O O . SER B 2 7 ? -5.228 -1.381 -9.770 1.00 0.00 7 SER B O 19
ATOM 25359 N N . LEU B 2 8 ? -7.449 -1.257 -10.172 1.00 0.00 8 LEU B N 19
ATOM 25360 C CA . LEU B 2 8 ? -7.827 -1.638 -8.822 1.00 0.00 8 LEU B CA 19
ATOM 25361 C C . LEU B 2 8 ? -8.849 -2.775 -8.884 1.00 0.00 8 LEU B C 19
ATOM 25362 O O . LEU B 2 8 ? -9.059 -3.481 -7.899 1.00 0.00 8 LEU B O 19
ATOM 25378 N N . GLU B 2 9 ? -9.457 -2.918 -10.052 1.00 0.00 9 GLU B N 19
ATOM 25379 C CA . GLU B 2 9 ? -10.452 -3.958 -10.256 1.00 0.00 9 GLU B CA 19
ATOM 25380 C C . GLU B 2 9 ? -9.774 -5.268 -10.663 1.00 0.00 9 GLU B C 19
ATOM 25381 O O . GLU B 2 9 ? -8.783 -5.257 -11.392 1.00 0.00 9 GLU B O 19
ATOM 25394 N N . PRO B 2 10 ? -10.349 -6.394 -10.161 1.00 0.00 10 PRO B N 19
ATOM 25395 C CA . PRO B 2 10 ? -9.812 -7.708 -10.464 1.00 0.00 10 PRO B CA 19
ATOM 25396 C C . PRO B 2 10 ? -10.161 -8.127 -11.893 1.00 0.00 10 PRO B C 19
ATOM 25397 O O . PRO B 2 10 ? -10.292 -9.316 -12.181 1.00 0.00 10 PRO B O 19
ATOM 25408 N N . TRP B 2 11 ? -10.299 -7.127 -12.751 1.00 0.00 11 TRP B N 19
ATOM 25409 C CA . TRP B 2 11 ? -10.630 -7.376 -14.145 1.00 0.00 11 TRP B CA 19
ATOM 25410 C C . TRP B 2 11 ? -9.591 -6.665 -15.012 1.00 0.00 11 TRP B C 19
ATOM 25411 O O . TRP B 2 11 ? -9.178 -7.187 -16.047 1.00 0.00 11 TRP B O 19
ATOM 25432 N N . TYR B 2 12 ? -9.196 -5.484 -14.558 1.00 0.00 12 TYR B N 19
ATOM 25433 C CA . TYR B 2 12 ? -8.213 -4.695 -15.281 1.00 0.00 12 TYR B CA 19
ATOM 25434 C C . TYR B 2 12 ? -6.804 -4.949 -14.741 1.00 0.00 12 TYR B C 19
ATOM 25435 O O . TYR B 2 12 ? -5.836 -4.955 -15.501 1.00 0.00 12 TYR B O 19
ATOM 25453 N N . PRO B 2 13 ? -6.730 -5.157 -13.399 1.00 0.00 13 PRO B N 19
ATOM 25454 C CA . PRO B 2 13 ? -5.457 -5.411 -12.749 1.00 0.00 13 PRO B CA 19
ATOM 25455 C C . PRO B 2 13 ? -4.970 -6.833 -13.031 1.00 0.00 13 PRO B C 19
ATOM 25456 O O . PRO B 2 13 ? -3.781 -7.053 -13.261 1.00 0.00 13 PRO B O 19
ATOM 25467 N N . ASP B 2 14 ? -5.912 -7.763 -13.005 1.00 0.00 14 ASP B N 19
ATOM 25468 C CA . ASP B 2 14 ? -5.594 -9.158 -13.255 1.00 0.00 14 ASP B CA 19
ATOM 25469 C C . ASP B 2 14 ? -6.893 -9.965 -13.348 1.00 0.00 14 ASP B C 19
ATOM 25470 O O . ASP B 2 14 ? -7.395 -10.212 -14.443 1.00 0.00 14 ASP B O 19
ATOM 25480 N N . ILE A 1 1 ? -5.930 6.443 12.441 1.00 0.00 1 ILE A N 20
ATOM 25481 C CA . ILE A 1 1 ? -6.543 6.580 11.130 1.00 0.00 1 ILE A CA 20
ATOM 25482 C C . ILE A 1 1 ? -6.813 5.190 10.550 1.00 0.00 1 ILE A C 20
ATOM 25483 O O . ILE A 1 1 ? -6.697 4.188 11.254 1.00 0.00 1 ILE A O 20
ATOM 25499 N N . VAL A 1 2 ? -7.170 5.175 9.274 1.00 0.00 2 VAL A N 20
ATOM 25500 C CA . VAL A 1 2 ? -7.459 3.924 8.593 1.00 0.00 2 VAL A CA 20
ATOM 25501 C C . VAL A 1 2 ? -6.563 3.803 7.359 1.00 0.00 2 VAL A C 20
ATOM 25502 O O . VAL A 1 2 ? -6.095 4.808 6.826 1.00 0.00 2 VAL A O 20
ATOM 25515 N N . CYS A 1 3 ? -6.351 2.564 6.941 1.00 0.00 3 CYS A N 20
ATOM 25516 C CA . CYS A 1 3 ? -5.519 2.298 5.780 1.00 0.00 3 CYS A CA 20
ATOM 25517 C C . CYS A 1 3 ? -6.106 1.097 5.034 1.00 0.00 3 CYS A C 20
ATOM 25518 O O . CYS A 1 3 ? -6.722 0.223 5.643 1.00 0.00 3 CYS A O 20
ATOM 25526 N N . HIS A 1 4 ? -5.894 1.092 3.726 1.00 0.00 4 HIS A N 20
ATOM 25527 C CA . HIS A 1 4 ? -6.394 0.014 2.890 1.00 0.00 4 HIS A CA 20
ATOM 25528 C C . HIS A 1 4 ? -5.397 -1.146 2.898 1.00 0.00 4 HIS A C 20
ATOM 25529 O O . HIS A 1 4 ? -4.189 -0.932 2.990 1.00 0.00 4 HIS A O 20
ATOM 25544 N N . THR A 1 5 ? -5.940 -2.350 2.802 1.00 0.00 5 THR A N 20
ATOM 25545 C CA . THR A 1 5 ? -5.114 -3.546 2.798 1.00 0.00 5 THR A CA 20
ATOM 25546 C C . THR A 1 5 ? -5.212 -4.257 1.447 1.00 0.00 5 THR A C 20
ATOM 25547 O O . THR A 1 5 ? -6.278 -4.745 1.073 1.00 0.00 5 THR A O 20
ATOM 25558 N N . THR A 1 6 ? -4.085 -4.295 0.751 1.00 0.00 6 THR A N 20
ATOM 25559 C CA . THR A 1 6 ? -4.030 -4.937 -0.552 1.00 0.00 6 THR A CA 20
ATOM 25560 C C . THR A 1 6 ? -3.400 -6.327 -0.434 1.00 0.00 6 THR A C 20
ATOM 25561 O O . THR A 1 6 ? -3.649 -7.197 -1.265 1.00 0.00 6 THR A O 20
ATOM 25572 N N . ALA A 1 7 ? -2.596 -6.490 0.607 1.00 0.00 7 ALA A N 20
ATOM 25573 C CA . ALA A 1 7 ? -1.928 -7.759 0.843 1.00 0.00 7 ALA A CA 20
ATOM 25574 C C . ALA A 1 7 ? -2.924 -8.749 1.448 1.00 0.00 7 ALA A C 20
ATOM 25575 O O . ALA A 1 7 ? -3.066 -9.869 0.960 1.00 0.00 7 ALA A O 20
ATOM 25582 N N . THR A 1 8 ? -3.589 -8.301 2.504 1.00 0.00 8 THR A N 20
ATOM 25583 C CA . THR A 1 8 ? -4.568 -9.135 3.180 1.00 0.00 8 THR A CA 20
ATOM 25584 C C . THR A 1 8 ? -5.828 -9.281 2.325 1.00 0.00 8 THR A C 20
ATOM 25585 O O . THR A 1 8 ? -5.832 -10.015 1.338 1.00 0.00 8 THR A O 20
ATOM 25596 N N . SER A 1 9 ? -6.867 -8.568 2.735 1.00 0.00 9 SER A N 20
ATOM 25597 C CA . SER A 1 9 ? -8.131 -8.608 2.018 1.00 0.00 9 SER A CA 20
ATOM 25598 C C . SER A 1 9 ? -7.946 -8.061 0.602 1.00 0.00 9 SER A C 20
ATOM 25599 O O . SER A 1 9 ? -6.825 -7.987 0.102 1.00 0.00 9 SER A O 20
ATOM 25607 N N . PRO A 1 10 ? -9.095 -7.683 -0.022 1.00 0.00 10 PRO A N 20
ATOM 25608 C CA . PRO A 1 10 ? -9.071 -7.145 -1.373 1.00 0.00 10 PRO A CA 20
ATOM 25609 C C . PRO A 1 10 ? -8.551 -5.707 -1.380 1.00 0.00 10 PRO A C 20
ATOM 25610 O O . PRO A 1 10 ? -7.601 -5.389 -2.093 1.00 0.00 10 PRO A O 20
ATOM 25621 N N . ILE A 1 11 ? -9.200 -4.873 -0.579 1.00 0.00 11 ILE A N 20
ATOM 25622 C CA . ILE A 1 11 ? -8.816 -3.474 -0.485 1.00 0.00 11 ILE A CA 20
ATOM 25623 C C . ILE A 1 11 ? -9.927 -2.691 0.216 1.00 0.00 11 ILE A C 20
ATOM 25624 O O . ILE A 1 11 ? -10.934 -2.347 -0.402 1.00 0.00 11 ILE A O 20
ATOM 25640 N N . SER A 1 12 ? -9.708 -2.432 1.498 1.00 0.00 12 SER A N 20
ATOM 25641 C CA . SER A 1 12 ? -10.679 -1.697 2.289 1.00 0.00 12 SER A CA 20
ATOM 25642 C C . SER A 1 12 ? -9.974 -0.963 3.432 1.00 0.00 12 SER A C 20
ATOM 25643 O O . SER A 1 12 ? -9.044 -1.495 4.035 1.00 0.00 12 SER A O 20
ATOM 25651 N N . ALA A 1 13 ? -10.444 0.247 3.695 1.00 0.00 13 ALA A N 20
ATOM 25652 C CA . ALA A 1 13 ? -9.871 1.059 4.754 1.00 0.00 13 ALA A CA 20
ATOM 25653 C C . ALA A 1 13 ? -10.383 0.560 6.107 1.00 0.00 13 ALA A C 20
ATOM 25654 O O . ALA A 1 13 ? -11.498 0.884 6.511 1.00 0.00 13 ALA A O 20
ATOM 25661 N N . VAL A 1 14 ? -9.542 -0.221 6.771 1.00 0.00 14 VAL A N 20
ATOM 25662 C CA . VAL A 1 14 ? -9.897 -0.768 8.069 1.00 0.00 14 VAL A CA 20
ATOM 25663 C C . VAL A 1 14 ? -8.811 -0.406 9.084 1.00 0.00 14 VAL A C 20
ATOM 25664 O O . VAL A 1 14 ? -7.629 -0.655 8.850 1.00 0.00 14 VAL A O 20
ATOM 25677 N N . THR A 1 15 ? -9.249 0.179 10.189 1.00 0.00 15 THR A N 20
ATOM 25678 C CA . THR A 1 15 ? -8.329 0.578 11.240 1.00 0.00 15 THR A CA 20
ATOM 25679 C C . THR A 1 15 ? -7.352 -0.556 11.554 1.00 0.00 15 THR A C 20
ATOM 25680 O O . THR A 1 15 ? -7.728 -1.727 11.535 1.00 0.00 15 THR A O 20
ATOM 25691 N N . CYS A 1 16 ? -6.117 -0.170 11.837 1.00 0.00 16 CYS A N 20
ATOM 25692 C CA . CYS A 1 16 ? -5.084 -1.140 12.154 1.00 0.00 16 CYS A CA 20
ATOM 25693 C C . CYS A 1 16 ? -4.905 -1.172 13.673 1.00 0.00 16 CYS A C 20
ATOM 25694 O O . CYS A 1 16 ? -5.555 -0.417 14.394 1.00 0.00 16 CYS A O 20
ATOM 25702 N N . PRO A 1 17 ? -3.998 -2.078 14.126 1.00 0.00 17 PRO A N 20
ATOM 25703 C CA . PRO A 1 17 ? -3.726 -2.219 15.547 1.00 0.00 17 PRO A CA 20
ATOM 25704 C C . PRO A 1 17 ? -2.873 -1.057 16.060 1.00 0.00 17 PRO A C 20
ATOM 25705 O O . PRO A 1 17 ? -2.598 -0.112 15.323 1.00 0.00 17 PRO A O 20
ATOM 25716 N N . PRO A 1 18 ? -2.468 -1.169 17.354 1.00 0.00 18 PRO A N 20
ATOM 25717 C CA . PRO A 1 18 ? -1.654 -0.139 17.974 1.00 0.00 18 PRO A CA 20
ATOM 25718 C C . PRO A 1 18 ? -0.207 -0.213 17.480 1.00 0.00 18 PRO A C 20
ATOM 25719 O O . PRO A 1 18 ? 0.478 -1.211 17.699 1.00 0.00 18 PRO A O 20
ATOM 25730 N N . GLY A 1 19 ? 0.215 0.857 16.821 1.00 0.00 19 GLY A N 20
ATOM 25731 C CA . GLY A 1 19 ? 1.566 0.925 16.293 1.00 0.00 19 GLY A CA 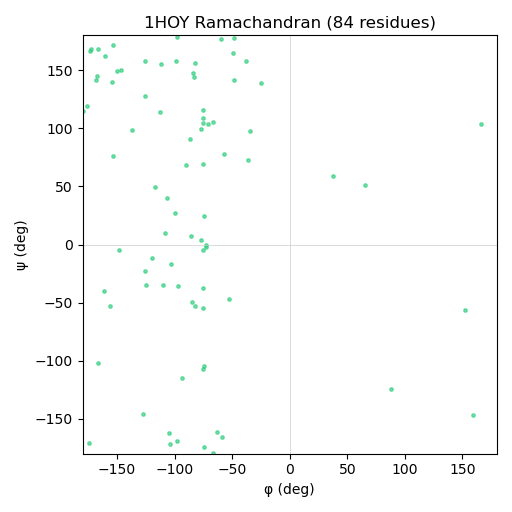20
ATOM 25732 C C . GLY A 1 19 ? 1.625 1.817 15.052 1.00 0.00 19 GLY A C 20
ATOM 25733 O O . GLY A 1 19 ? 2.379 2.788 15.015 1.00 0.00 19 GLY A O 20
ATOM 25737 N N . GLU A 1 20 ? 0.820 1.455 14.064 1.00 0.00 20 GLU A N 20
ATOM 25738 C CA . GLU A 1 20 ? 0.771 2.209 12.823 1.00 0.00 20 GLU A CA 20
ATOM 25739 C C . GLU A 1 20 ? 0.203 3.608 13.073 1.00 0.00 20 GLU A C 20
ATOM 25740 O O . GLU A 1 20 ? -1.003 3.767 13.257 1.00 0.00 20 GLU A O 20
ATOM 25753 N N . ASN A 1 21 ? 1.099 4.585 13.074 1.00 0.00 21 ASN A N 20
ATOM 25754 C CA . ASN A 1 21 ? 0.700 5.964 13.300 1.00 0.00 21 ASN A CA 20
ATOM 25755 C C . ASN A 1 21 ? 0.253 6.584 11.974 1.00 0.00 21 ASN A C 20
ATOM 25756 O O . ASN A 1 21 ? 0.031 7.791 11.895 1.00 0.00 21 ASN A O 20
ATOM 25767 N N . LEU A 1 22 ? 0.131 5.729 10.970 1.00 0.00 22 LEU A N 20
ATOM 25768 C CA . LEU A 1 22 ? -0.286 6.180 9.653 1.00 0.00 22 LEU A CA 20
ATOM 25769 C C . LEU A 1 22 ? -0.423 4.970 8.725 1.00 0.00 22 LEU A C 20
ATOM 25770 O O . LEU A 1 22 ? -0.404 3.828 9.182 1.00 0.00 22 LEU A O 20
ATOM 25786 N N . CYS A 1 23 ? -0.560 5.263 7.440 1.00 0.00 23 CYS A N 20
ATOM 25787 C CA . CYS A 1 23 ? -0.701 4.214 6.446 1.00 0.00 23 CYS A CA 20
ATOM 25788 C C . CYS A 1 23 ? 0.611 4.111 5.665 1.00 0.00 23 CYS A C 20
ATOM 25789 O O . CYS A 1 23 ? 1.607 4.729 6.037 1.00 0.00 23 CYS A O 20
ATOM 25797 N N . TYR A 1 24 ? 0.569 3.327 4.597 1.00 0.00 24 TYR A N 20
ATOM 25798 C CA . TYR A 1 24 ? 1.741 3.135 3.763 1.00 0.00 24 TYR A CA 20
ATOM 25799 C C . TYR A 1 24 ? 1.366 2.478 2.433 1.00 0.00 24 TYR A C 20
ATOM 25800 O O . TYR A 1 24 ? 0.250 1.986 2.273 1.00 0.00 24 TYR A O 20
ATOM 25818 N N . ARG A 1 25 ? 2.321 2.489 1.514 1.00 0.00 25 ARG A N 20
ATOM 25819 C CA . ARG A 1 25 ? 2.105 1.899 0.203 1.00 0.00 25 ARG A CA 20
ATOM 25820 C C . ARG A 1 25 ? 3.335 1.101 -0.228 1.00 0.00 25 ARG A C 20
ATOM 25821 O O . ARG A 1 25 ? 4.322 1.672 -0.692 1.00 0.00 25 ARG A O 20
ATOM 25842 N N . LYS A 1 26 ? 3.239 -0.210 -0.063 1.00 0.00 26 LYS A N 20
ATOM 25843 C CA . LYS A 1 26 ? 4.333 -1.094 -0.430 1.00 0.00 26 LYS A CA 20
ATOM 25844 C C . LYS A 1 26 ? 4.243 -1.418 -1.922 1.00 0.00 26 LYS A C 20
ATOM 25845 O O . LYS A 1 26 ? 3.166 -1.348 -2.513 1.00 0.00 26 LYS A O 20
ATOM 25864 N N . MET A 1 27 ? 5.389 -1.762 -2.491 1.00 0.00 27 MET A N 20
ATOM 25865 C CA . MET A 1 27 ? 5.454 -2.096 -3.904 1.00 0.00 27 MET A CA 20
ATOM 25866 C C . MET A 1 27 ? 6.558 -3.119 -4.176 1.00 0.00 27 MET A C 20
ATOM 25867 O O . MET A 1 27 ? 7.563 -3.158 -3.467 1.00 0.00 27 MET A O 20
ATOM 25881 N N . TRP A 1 28 ? 6.334 -3.925 -5.203 1.00 0.00 28 TRP A N 20
ATOM 25882 C CA . TRP A 1 28 ? 7.295 -4.946 -5.578 1.00 0.00 28 TRP A CA 20
ATOM 25883 C C . TRP A 1 28 ? 6.909 -5.478 -6.959 1.00 0.00 28 TRP A C 20
ATOM 25884 O O . TRP A 1 28 ? 7.176 -4.834 -7.973 1.00 0.00 28 TRP A O 20
ATOM 25905 N N . CYS A 1 29 ? 6.286 -6.648 -6.955 1.00 0.00 29 CYS A N 20
ATOM 25906 C CA . CYS A 1 29 ? 5.860 -7.272 -8.195 1.00 0.00 29 CYS A CA 20
ATOM 25907 C C . CYS A 1 29 ? 5.092 -8.551 -7.850 1.00 0.00 29 CYS A C 20
ATOM 25908 O O . CYS A 1 29 ? 5.638 -9.456 -7.223 1.00 0.00 29 CYS A O 20
ATOM 25916 N N . ASP A 1 30 ? 3.838 -8.583 -8.277 1.00 0.00 30 ASP A N 20
ATOM 25917 C CA . ASP A 1 30 ? 2.990 -9.734 -8.020 1.00 0.00 30 ASP A CA 20
ATOM 25918 C C . ASP A 1 30 ? 3.739 -11.010 -8.409 1.00 0.00 30 ASP A C 20
ATOM 25919 O O . ASP A 1 30 ? 4.850 -10.947 -8.932 1.00 0.00 30 ASP A O 20
ATOM 25929 N N . ALA A 1 31 ? 3.101 -12.139 -8.138 1.00 0.00 31 ALA A N 20
ATOM 25930 C CA . ALA A 1 31 ? 3.693 -13.428 -8.452 1.00 0.00 31 ALA A CA 20
ATOM 25931 C C . ALA A 1 31 ? 3.721 -13.615 -9.970 1.00 0.00 31 ALA A C 20
ATOM 25932 O O . ALA A 1 31 ? 4.232 -14.618 -10.465 1.00 0.00 31 ALA A O 20
ATOM 25939 N N . PHE A 1 32 ? 3.164 -12.635 -10.665 1.00 0.00 32 PHE A N 20
ATOM 25940 C CA . PHE A 1 32 ? 3.118 -12.679 -12.116 1.00 0.00 32 PHE A CA 20
ATOM 25941 C C . PHE A 1 32 ? 3.950 -11.551 -12.726 1.00 0.00 32 PHE A C 20
ATOM 25942 O O . PHE A 1 32 ? 4.250 -11.569 -13.920 1.00 0.00 32 PHE A O 20
ATOM 25959 N N . CYS A 1 33 ? 4.303 -10.594 -11.880 1.00 0.00 33 CYS A N 20
ATOM 25960 C CA . CYS A 1 33 ? 5.094 -9.458 -12.321 1.00 0.00 33 CYS A CA 20
ATOM 25961 C C . CYS A 1 33 ? 4.668 -9.098 -13.745 1.00 0.00 33 CYS A C 20
ATOM 25962 O O . CYS A 1 33 ? 5.476 -9.155 -14.672 1.00 0.00 33 CYS A O 20
ATOM 25970 N N . SER A 1 34 ? 3.400 -8.738 -13.877 1.00 0.00 34 SER A N 20
ATOM 25971 C CA . SER A 1 34 ? 2.858 -8.372 -15.173 1.00 0.00 34 SER A CA 20
ATOM 25972 C C . SER A 1 34 ? 3.495 -7.067 -15.657 1.00 0.00 34 SER A C 20
ATOM 25973 O O . SER A 1 34 ? 4.289 -6.458 -14.942 1.00 0.00 34 SER A O 20
ATOM 25981 N N . SER A 1 35 ? 3.122 -6.677 -16.868 1.00 0.00 35 SER A N 20
ATOM 25982 C CA . SER A 1 35 ? 3.648 -5.456 -17.456 1.00 0.00 35 SER A CA 20
ATOM 25983 C C . SER A 1 35 ? 3.109 -4.239 -16.703 1.00 0.00 35 SER A C 20
ATOM 25984 O O . SER A 1 35 ? 3.511 -3.108 -16.975 1.00 0.00 35 SER A O 20
ATOM 25992 N N . ARG A 1 36 ? 2.210 -4.510 -15.769 1.00 0.00 36 ARG A N 20
ATOM 25993 C CA . ARG A 1 36 ? 1.611 -3.452 -14.974 1.00 0.00 36 ARG A CA 20
ATOM 25994 C C . ARG A 1 36 ? 2.627 -2.904 -13.970 1.00 0.00 36 ARG A C 20
ATOM 25995 O O . ARG A 1 36 ? 2.301 -2.033 -13.163 1.00 0.00 36 ARG A O 20
ATOM 26016 N N . GLY A 1 37 ? 3.837 -3.437 -14.049 1.00 0.00 37 GLY A N 20
ATOM 26017 C CA . GLY A 1 37 ? 4.902 -3.014 -13.155 1.00 0.00 37 GLY A CA 20
ATOM 26018 C C . GLY A 1 37 ? 4.864 -3.803 -11.844 1.00 0.00 37 GLY A C 20
ATOM 26019 O O . GLY A 1 37 ? 4.855 -5.033 -11.856 1.00 0.00 37 GLY A O 20
ATOM 26023 N N . LYS A 1 38 ? 4.843 -3.062 -10.746 1.00 0.00 38 LYS A N 20
ATOM 26024 C CA . LYS A 1 38 ? 4.807 -3.679 -9.431 1.00 0.00 38 LYS A CA 20
ATOM 26025 C C . LYS A 1 38 ? 3.361 -3.716 -8.930 1.00 0.00 38 LYS A C 20
ATOM 26026 O O . LYS A 1 38 ? 2.430 -3.463 -9.691 1.00 0.00 38 LYS A O 20
ATOM 26045 N N . VAL A 1 39 ? 3.219 -4.037 -7.651 1.00 0.00 39 VAL A N 20
ATOM 26046 C CA . VAL A 1 39 ? 1.904 -4.113 -7.040 1.00 0.00 39 VAL A CA 20
ATOM 26047 C C . VAL A 1 39 ? 1.693 -2.893 -6.139 1.00 0.00 39 VAL A C 20
ATOM 26048 O O . VAL A 1 39 ? 2.405 -1.896 -6.262 1.00 0.00 39 VAL A O 20
ATOM 26061 N N . VAL A 1 40 ? 0.715 -3.012 -5.256 1.00 0.00 40 VAL A N 20
ATOM 26062 C CA . VAL A 1 40 ? 0.401 -1.932 -4.335 1.00 0.00 40 VAL A CA 20
ATOM 26063 C C . VAL A 1 40 ? -0.235 -2.513 -3.070 1.00 0.00 40 VAL A C 20
ATOM 26064 O O . VAL A 1 40 ? -1.451 -2.450 -2.899 1.00 0.00 40 VAL A O 20
ATOM 26077 N N . GLU A 1 41 ? 0.616 -3.065 -2.219 1.00 0.00 41 GLU A N 20
ATOM 26078 C CA . GLU A 1 41 ? 0.152 -3.658 -0.976 1.00 0.00 41 GLU A CA 20
ATOM 26079 C C . GLU A 1 41 ? 0.195 -2.625 0.153 1.00 0.00 41 GLU A C 20
ATOM 26080 O O . GLU A 1 41 ? 0.990 -2.750 1.083 1.00 0.00 41 GLU A O 20
ATOM 26093 N N . LEU A 1 42 ? -0.670 -1.629 0.034 1.00 0.00 42 LEU A N 20
ATOM 26094 C CA . LEU A 1 42 ? -0.740 -0.575 1.031 1.00 0.00 42 LEU A CA 20
ATOM 26095 C C . LEU A 1 42 ? -1.219 -1.167 2.359 1.00 0.00 42 LEU A C 20
ATOM 26096 O O . LEU A 1 42 ? -1.396 -2.379 2.474 1.00 0.00 42 LEU A O 20
ATOM 26112 N N . GLY A 1 43 ? -1.416 -0.284 3.326 1.00 0.00 43 GLY A N 20
ATOM 26113 C CA . GLY A 1 43 ? -1.871 -0.704 4.641 1.00 0.00 43 GLY A CA 20
ATOM 26114 C C . GLY A 1 43 ? -1.485 0.321 5.709 1.00 0.00 43 GLY A C 20
ATOM 26115 O O . GLY A 1 43 ? -1.420 1.518 5.430 1.00 0.00 43 GLY A O 20
ATOM 26119 N N . CYS A 1 44 ? -1.239 -0.183 6.909 1.00 0.00 44 CYS A N 20
ATOM 26120 C CA . CYS A 1 44 ? -0.862 0.674 8.019 1.00 0.00 44 CYS A CA 20
ATOM 26121 C C . CYS A 1 44 ? 0.607 0.409 8.353 1.00 0.00 44 CYS A C 20
ATOM 26122 O O . CYS A 1 44 ? 1.130 -0.666 8.062 1.00 0.00 44 CYS A O 20
ATOM 26130 N N . ALA A 1 45 ? 1.233 1.407 8.960 1.00 0.00 45 ALA A N 20
ATOM 26131 C CA . ALA A 1 45 ? 2.631 1.297 9.338 1.00 0.00 45 ALA A CA 20
ATOM 26132 C C . ALA A 1 45 ? 3.020 2.500 10.199 1.00 0.00 45 ALA A C 20
ATOM 26133 O O . ALA A 1 45 ? 2.552 3.613 9.963 1.00 0.00 45 ALA A O 20
ATOM 26140 N N . ALA A 1 46 ? 3.874 2.236 11.177 1.00 0.00 46 ALA A N 20
ATOM 26141 C CA . ALA A 1 46 ? 4.330 3.284 12.075 1.00 0.00 46 ALA A CA 20
ATOM 26142 C C . ALA A 1 46 ? 4.841 4.467 11.251 1.00 0.00 46 ALA A C 20
ATOM 26143 O O . ALA A 1 46 ? 4.498 5.616 11.529 1.00 0.00 46 ALA A O 20
ATOM 26150 N N . THR A 1 47 ? 5.653 4.147 10.254 1.00 0.00 47 THR A N 20
ATOM 26151 C CA . THR A 1 47 ? 6.214 5.169 9.388 1.00 0.00 47 THR A CA 20
ATOM 26152 C C . THR A 1 47 ? 6.680 4.553 8.067 1.00 0.00 47 THR A C 20
ATOM 26153 O O . THR A 1 47 ? 6.871 3.342 7.977 1.00 0.00 47 THR A O 20
ATOM 26164 N N . CYS A 1 48 ? 6.848 5.417 7.076 1.00 0.00 48 CYS A N 20
ATOM 26165 C CA . CYS A 1 48 ? 7.287 4.972 5.764 1.00 0.00 48 CYS A CA 20
ATOM 26166 C C . CYS A 1 48 ? 8.316 3.856 5.954 1.00 0.00 48 CYS A C 20
ATOM 26167 O O . CYS A 1 48 ? 9.489 4.124 6.217 1.00 0.00 48 CYS A O 20
ATOM 26175 N N . PRO A 1 49 ? 7.830 2.595 5.810 1.00 0.00 49 PRO A N 20
ATOM 26176 C CA . PRO A 1 49 ? 8.695 1.436 5.964 1.00 0.00 49 PRO A CA 20
ATOM 26177 C C . PRO A 1 49 ? 9.600 1.263 4.742 1.00 0.00 49 PRO A C 20
ATOM 26178 O O . PRO A 1 49 ? 10.395 0.326 4.683 1.00 0.00 49 PRO A O 20
ATOM 26189 N N . SER A 1 50 ? 9.452 2.182 3.800 1.00 0.00 50 SER A N 20
ATOM 26190 C CA . SER A 1 50 ? 10.247 2.143 2.585 1.00 0.00 50 SER A CA 20
ATOM 26191 C C . SER A 1 50 ? 11.577 1.436 2.852 1.00 0.00 50 SER A C 20
ATOM 26192 O O . SER A 1 50 ? 12.184 1.623 3.905 1.00 0.00 50 SER A O 20
ATOM 26200 N N . LYS A 1 51 ? 11.991 0.636 1.879 1.00 0.00 51 LYS A N 20
ATOM 26201 C CA . LYS A 1 51 ? 13.237 -0.101 1.997 1.00 0.00 51 LYS A CA 20
ATOM 26202 C C . LYS A 1 51 ? 14.358 0.688 1.316 1.00 0.00 51 LYS A C 20
ATOM 26203 O O . LYS A 1 51 ? 14.720 1.774 1.767 1.00 0.00 51 LYS A O 20
ATOM 26222 N N . LYS A 1 52 ? 14.876 0.113 0.241 1.00 0.00 52 LYS A N 20
ATOM 26223 C CA . LYS A 1 52 ? 15.947 0.749 -0.506 1.00 0.00 52 LYS A CA 20
ATOM 26224 C C . LYS A 1 52 ? 15.940 0.227 -1.945 1.00 0.00 52 LYS A C 20
ATOM 26225 O O . LYS A 1 52 ? 15.910 1.011 -2.892 1.00 0.00 52 LYS A O 20
ATOM 26244 N N . PRO A 1 53 ? 15.966 -1.127 -2.066 1.00 0.00 53 PRO A N 20
ATOM 26245 C CA . PRO A 1 53 ? 15.962 -1.762 -3.372 1.00 0.00 53 PRO A CA 20
ATOM 26246 C C . PRO A 1 53 ? 14.572 -1.698 -4.010 1.00 0.00 53 PRO A C 20
ATOM 26247 O O . PRO A 1 53 ? 14.139 -0.637 -4.456 1.00 0.00 53 PRO A O 20
ATOM 26258 N N . TYR A 1 54 ? 13.913 -2.846 -4.030 1.00 0.00 54 TYR A N 20
ATOM 26259 C CA . TYR A 1 54 ? 12.580 -2.934 -4.604 1.00 0.00 54 TYR A CA 20
ATOM 26260 C C . TYR A 1 54 ? 11.518 -2.491 -3.597 1.00 0.00 54 TYR A C 20
ATOM 26261 O O . TYR A 1 54 ? 10.695 -1.629 -3.896 1.00 0.00 54 TYR A O 20
ATOM 26279 N N . GLU A 1 55 ? 11.572 -3.103 -2.422 1.00 0.00 55 GLU A N 20
ATOM 26280 C CA . GLU A 1 55 ? 10.624 -2.783 -1.368 1.00 0.00 55 GLU A CA 20
ATOM 26281 C C . GLU A 1 55 ? 10.316 -1.283 -1.369 1.00 0.00 55 GLU A C 20
ATOM 26282 O O . GLU A 1 55 ? 10.752 -0.557 -0.478 1.00 0.00 55 GLU A O 20
ATOM 26295 N N . GLU A 1 56 ? 9.566 -0.867 -2.379 1.00 0.00 56 GLU A N 20
ATOM 26296 C CA . GLU A 1 56 ? 9.195 0.532 -2.506 1.00 0.00 56 GLU A CA 20
ATOM 26297 C C . GLU A 1 56 ? 7.921 0.818 -1.710 1.00 0.00 56 GLU A C 20
ATOM 26298 O O . GLU A 1 56 ? 6.816 0.731 -2.245 1.00 0.00 56 GLU A O 20
ATOM 26311 N N . VAL A 1 57 ? 8.116 1.156 -0.444 1.00 0.00 57 VAL A N 20
ATOM 26312 C CA . VAL A 1 57 ? 6.995 1.455 0.432 1.00 0.00 57 VAL A CA 20
ATOM 26313 C C . VAL A 1 57 ? 6.808 2.971 0.511 1.00 0.00 57 VAL A C 20
ATOM 26314 O O . VAL A 1 57 ? 7.735 3.731 0.237 1.00 0.00 57 VAL A O 20
ATOM 26327 N N . THR A 1 58 ? 5.600 3.367 0.887 1.00 0.00 58 THR A N 20
ATOM 26328 C CA . THR A 1 58 ? 5.277 4.778 1.006 1.00 0.00 58 THR A CA 20
ATOM 26329 C C . THR A 1 58 ? 4.584 5.056 2.341 1.00 0.00 58 THR A C 20
ATOM 26330 O O . THR A 1 58 ? 4.774 4.321 3.310 1.00 0.00 58 THR A O 20
ATOM 26341 N N . CYS A 1 59 ? 3.795 6.121 2.351 1.00 0.00 59 CYS A N 20
ATOM 26342 C CA . CYS A 1 59 ? 3.073 6.506 3.553 1.00 0.00 59 CYS A CA 20
ATOM 26343 C C . CYS A 1 59 ? 1.685 7.001 3.141 1.00 0.00 59 CYS A C 20
ATOM 26344 O O . CYS A 1 59 ? 1.376 7.077 1.951 1.00 0.00 59 CYS A O 20
ATOM 26352 N N . CYS A 1 60 ? 0.884 7.323 4.145 1.00 0.00 60 CYS A N 20
ATOM 26353 C CA . CYS A 1 60 ? -0.464 7.809 3.902 1.00 0.00 60 CYS A CA 20
ATOM 26354 C C . CYS A 1 60 ? -1.153 8.009 5.253 1.00 0.00 60 CYS A C 20
ATOM 26355 O O . CYS A 1 60 ? -1.418 7.044 5.968 1.00 0.00 60 CYS A O 20
ATOM 26363 N N . SER A 1 61 ? -1.424 9.268 5.563 1.00 0.00 61 SER A N 20
ATOM 26364 C CA . SER A 1 61 ? -2.075 9.608 6.816 1.00 0.00 61 SER A CA 20
ATOM 26365 C C . SER A 1 61 ? -3.509 10.070 6.550 1.00 0.00 61 SER A C 20
ATOM 26366 O O . SER A 1 61 ? -4.412 9.789 7.338 1.00 0.00 61 SER A O 20
ATOM 26374 N N . THR A 1 62 ? -3.676 10.771 5.438 1.00 0.00 62 THR A N 20
ATOM 26375 C CA . THR A 1 62 ? -4.985 11.275 5.058 1.00 0.00 62 THR A CA 20
ATOM 26376 C C . THR A 1 62 ? -6.036 10.170 5.177 1.00 0.00 62 THR A C 20
ATOM 26377 O O . THR A 1 62 ? -5.697 8.988 5.231 1.00 0.00 62 THR A O 20
ATOM 26388 N N . ASP A 1 63 ? -7.292 10.593 5.213 1.00 0.00 63 ASP A N 20
ATOM 26389 C CA . ASP A 1 63 ? -8.395 9.654 5.325 1.00 0.00 63 ASP A CA 20
ATOM 26390 C C . ASP A 1 63 ? -8.488 8.830 4.038 1.00 0.00 63 ASP A C 20
ATOM 26391 O O . ASP A 1 63 ? -8.961 9.322 3.015 1.00 0.00 63 ASP A O 20
ATOM 26401 N N . LYS A 1 64 ? -8.031 7.591 4.132 1.00 0.00 64 LYS A N 20
ATOM 26402 C CA . LYS A 1 64 ? -8.057 6.694 2.990 1.00 0.00 64 LYS A CA 20
ATOM 26403 C C . LYS A 1 64 ? -7.144 7.247 1.893 1.00 0.00 64 LYS A C 20
ATOM 26404 O O . LYS A 1 64 ? -7.560 7.375 0.742 1.00 0.00 64 LYS A O 20
ATOM 26423 N N . CYS A 1 65 ? -5.919 7.558 2.288 1.00 0.00 65 CYS A N 20
ATOM 26424 C CA . CYS A 1 65 ? -4.944 8.093 1.354 1.00 0.00 65 CYS A CA 20
ATOM 26425 C C . CYS A 1 65 ? -4.039 6.949 0.894 1.00 0.00 65 CYS A C 20
ATOM 26426 O O . CYS A 1 65 ? -2.886 7.174 0.527 1.00 0.00 65 CYS A O 20
ATOM 26434 N N . ASN A 1 66 ? -4.594 5.746 0.931 1.00 0.00 66 ASN A N 20
ATOM 26435 C CA . ASN A 1 66 ? -3.851 4.566 0.525 1.00 0.00 66 ASN A CA 20
ATOM 26436 C C . ASN A 1 66 ? -4.406 4.054 -0.807 1.00 0.00 66 ASN A C 20
ATOM 26437 O O . ASN A 1 66 ? -4.069 2.952 -1.241 1.00 0.00 66 ASN A O 20
ATOM 26448 N N . PRO A 1 67 ? -5.267 4.898 -1.434 1.00 0.00 67 PRO A N 20
ATOM 26449 C CA . PRO A 1 67 ? -5.871 4.543 -2.707 1.00 0.00 67 PRO A CA 20
ATOM 26450 C C . PRO A 1 67 ? -4.860 4.670 -3.848 1.00 0.00 67 PRO A C 20
ATOM 26451 O O . PRO A 1 67 ? -4.969 5.570 -4.680 1.00 0.00 67 PRO A O 20
ATOM 26462 N N . HIS A 1 68 ? -3.900 3.757 -3.853 1.00 0.00 68 HIS A N 20
ATOM 26463 C CA . HIS A 1 68 ? -2.871 3.756 -4.876 1.00 0.00 68 HIS A CA 20
ATOM 26464 C C . HIS A 1 68 ? -3.486 4.151 -6.222 1.00 0.00 68 HIS A C 20
ATOM 26465 O O . HIS A 1 68 ? -4.688 3.990 -6.430 1.00 0.00 68 HIS A O 20
ATOM 26480 N N . PRO A 1 69 ? -2.610 4.669 -7.123 1.00 0.00 69 PRO A N 20
ATOM 26481 C CA . PRO A 1 69 ? -3.055 5.087 -8.443 1.00 0.00 69 PRO A CA 20
ATOM 26482 C C . PRO A 1 69 ? -3.317 3.876 -9.342 1.00 0.00 69 PRO A C 20
ATOM 26483 O O . PRO A 1 69 ? -2.380 3.262 -9.850 1.00 0.00 69 PRO A O 20
ATOM 26494 N N . LYS A 1 70 ? -4.593 3.569 -9.510 1.00 0.00 70 LYS A N 20
ATOM 26495 C CA . LYS A 1 70 ? -4.990 2.443 -10.339 1.00 0.00 70 LYS A CA 20
ATOM 26496 C C . LYS A 1 70 ? -6.474 2.571 -10.689 1.00 0.00 70 LYS A C 20
ATOM 26497 O O . LYS A 1 70 ? -6.877 2.282 -11.815 1.00 0.00 70 LYS A O 20
ATOM 26516 N N . GLN A 1 71 ? -7.247 3.003 -9.703 1.00 0.00 71 GLN A N 20
ATOM 26517 C CA . GLN A 1 71 ? -8.677 3.171 -9.894 1.00 0.00 71 GLN A CA 20
ATOM 26518 C C . GLN A 1 71 ? -8.951 4.030 -11.130 1.00 0.00 71 GLN A C 20
ATOM 26519 O O . GLN A 1 71 ? -9.222 5.224 -11.013 1.00 0.00 71 GLN A O 20
ATOM 26533 N N . ARG A 1 72 ? -8.871 3.388 -12.287 1.00 0.00 72 ARG A N 20
ATOM 26534 C CA . ARG A 1 72 ? -9.105 4.078 -13.543 1.00 0.00 72 ARG A CA 20
ATOM 26535 C C . ARG A 1 72 ? -9.308 3.069 -14.674 1.00 0.00 72 ARG A C 20
ATOM 26536 O O . ARG A 1 72 ? -8.532 2.125 -14.814 1.00 0.00 72 ARG A O 20
ATOM 26557 N N . PRO A 1 73 ? -10.385 3.307 -15.472 1.00 0.00 73 PRO A N 20
ATOM 26558 C CA . PRO A 1 73 ? -10.699 2.430 -16.586 1.00 0.00 73 PRO A CA 20
ATOM 26559 C C . PRO A 1 73 ? -9.738 2.659 -17.754 1.00 0.00 73 PRO A C 20
ATOM 26560 O O . PRO A 1 73 ? -9.736 3.729 -18.360 1.00 0.00 73 PRO A O 20
ATOM 26571 N N . GLY A 1 74 ? -8.943 1.636 -18.034 1.00 0.00 74 GLY A N 20
ATOM 26572 C CA . GLY A 1 74 ? -7.978 1.714 -19.118 1.00 0.00 74 GLY A CA 20
ATOM 26573 C C . GLY A 1 74 ? -7.200 0.404 -19.254 1.00 0.00 74 GLY A C 20
ATOM 26574 O O . GLY A 1 74 ? -6.309 0.291 -20.094 1.00 0.00 74 GLY A O 20
ATOM 26578 N N . HIS B 2 1 ? -7.247 -10.383 -10.816 1.00 0.00 1 HIS B N 20
ATOM 26579 C CA . HIS B 2 1 ? -7.640 -9.952 -9.486 1.00 0.00 1 HIS B CA 20
ATOM 26580 C C . HIS B 2 1 ? -6.402 -9.509 -8.705 1.00 0.00 1 HIS B C 20
ATOM 26581 O O . HIS B 2 1 ? -5.750 -10.326 -8.054 1.00 0.00 1 HIS B O 20
ATOM 26596 N N . ARG B 2 2 ? -6.116 -8.218 -8.791 1.00 0.00 2 ARG B N 20
ATOM 26597 C CA . ARG B 2 2 ? -4.967 -7.657 -8.099 1.00 0.00 2 ARG B CA 20
ATOM 26598 C C . ARG B 2 2 ? -5.140 -6.148 -7.919 1.00 0.00 2 ARG B C 20
ATOM 26599 O O . ARG B 2 2 ? -6.090 -5.563 -8.437 1.00 0.00 2 ARG B O 20
ATOM 26620 N N . TYR B 2 3 ? -4.208 -5.561 -7.184 1.00 0.00 3 TYR B N 20
ATOM 26621 C CA . TYR B 2 3 ? -4.246 -4.132 -6.929 1.00 0.00 3 TYR B CA 20
ATOM 26622 C C . TYR B 2 3 ? -3.005 -3.440 -7.497 1.00 0.00 3 TYR B C 20
ATOM 26623 O O . TYR B 2 3 ? -2.446 -2.544 -6.868 1.00 0.00 3 TYR B O 20
ATOM 26641 N N . TYR B 2 4 ? -2.610 -3.883 -8.682 1.00 0.00 4 TYR B N 20
ATOM 26642 C CA . TYR B 2 4 ? -1.446 -3.319 -9.343 1.00 0.00 4 TYR B CA 20
ATOM 26643 C C . TYR B 2 4 ? -1.573 -1.799 -9.474 1.00 0.00 4 TYR B C 20
ATOM 26644 O O . TYR B 2 4 ? -2.587 -1.221 -9.084 1.00 0.00 4 TYR B O 20
ATOM 26662 N N . GLU B 2 5 ? -0.529 -1.196 -10.026 1.00 0.00 5 GLU B N 20
ATOM 26663 C CA . GLU B 2 5 ? -0.513 0.245 -10.214 1.00 0.00 5 GLU B CA 20
ATOM 26664 C C . GLU B 2 5 ? -1.064 0.607 -11.595 1.00 0.00 5 GLU B C 20
ATOM 26665 O O . GLU B 2 5 ? -0.608 1.565 -12.216 1.00 0.00 5 GLU B O 20
ATOM 26678 N N . SER B 2 6 ? -2.035 -0.180 -12.032 1.00 0.00 6 SER B N 20
ATOM 26679 C CA . SER B 2 6 ? -2.653 0.046 -13.329 1.00 0.00 6 SER B CA 20
ATOM 26680 C C . SER B 2 6 ? -4.166 -0.150 -13.229 1.00 0.00 6 SER B C 20
ATOM 26681 O O . SER B 2 6 ? -4.896 0.117 -14.183 1.00 0.00 6 SER B O 20
ATOM 26689 N N . SER B 2 7 ? -4.595 -0.614 -12.062 1.00 0.00 7 SER B N 20
ATOM 26690 C CA . SER B 2 7 ? -6.009 -0.848 -11.826 1.00 0.00 7 SER B CA 20
ATOM 26691 C C . SER B 2 7 ? -6.235 -1.249 -10.366 1.00 0.00 7 SER B C 20
ATOM 26692 O O . SER B 2 7 ? -5.280 -1.500 -9.632 1.00 0.00 7 SER B O 20
ATOM 26700 N N . LEU B 2 8 ? -7.505 -1.295 -9.988 1.00 0.00 8 LEU B N 20
ATOM 26701 C CA . LEU B 2 8 ? -7.868 -1.660 -8.630 1.00 0.00 8 LEU B CA 20
ATOM 26702 C C . LEU B 2 8 ? -8.887 -2.801 -8.668 1.00 0.00 8 LEU B C 20
ATOM 26703 O O . LEU B 2 8 ? -8.981 -3.585 -7.725 1.00 0.00 8 LEU B O 20
ATOM 26719 N N . GLU B 2 9 ? -9.624 -2.857 -9.768 1.00 0.00 9 GLU B N 20
ATOM 26720 C CA . GLU B 2 9 ? -10.632 -3.888 -9.940 1.00 0.00 9 GLU B CA 20
ATOM 26721 C C . GLU B 2 9 ? -9.984 -5.191 -10.413 1.00 0.00 9 GLU B C 20
ATOM 26722 O O . GLU B 2 9 ? -9.015 -5.167 -11.172 1.00 0.00 9 GLU B O 20
ATOM 26735 N N . PRO B 2 10 ? -10.558 -6.327 -9.933 1.00 0.00 10 PRO B N 20
ATOM 26736 C CA . PRO B 2 10 ? -10.046 -7.636 -10.299 1.00 0.00 10 PRO B CA 20
ATOM 26737 C C . PRO B 2 10 ? -10.443 -8.000 -11.731 1.00 0.00 10 PRO B C 20
ATOM 26738 O O . PRO B 2 10 ? -10.546 -9.178 -12.070 1.00 0.00 10 PRO B O 20
ATOM 26749 N N . TRP B 2 11 ? -10.655 -6.967 -12.532 1.00 0.00 11 TRP B N 20
ATOM 26750 C CA . TRP B 2 11 ? -11.039 -7.163 -13.920 1.00 0.00 11 TRP B CA 20
ATOM 26751 C C . TRP B 2 11 ? -10.037 -6.412 -14.799 1.00 0.00 11 TRP B C 20
ATOM 26752 O O . TRP B 2 11 ? -9.667 -6.888 -15.870 1.00 0.00 11 TRP B O 20
ATOM 26773 N N . TYR B 2 12 ? -9.626 -5.250 -14.312 1.00 0.00 12 TYR B N 20
ATOM 26774 C CA . TYR B 2 12 ? -8.673 -4.428 -15.039 1.00 0.00 12 TYR B CA 20
ATOM 26775 C C . TYR B 2 12 ? -7.244 -4.698 -14.567 1.00 0.00 12 TYR B C 20
ATOM 26776 O O . TYR B 2 12 ? -6.309 -4.679 -15.367 1.00 0.00 12 TYR B O 20
ATOM 26794 N N . PRO B 2 13 ? -7.114 -4.949 -13.236 1.00 0.00 13 PRO B N 20
ATOM 26795 C CA . PRO B 2 13 ? -5.813 -5.223 -12.650 1.00 0.00 13 PRO B CA 20
ATOM 26796 C C . PRO B 2 13 ? -5.341 -6.635 -12.997 1.00 0.00 13 PRO B C 20
ATOM 26797 O O . PRO B 2 13 ? -4.158 -6.852 -13.254 1.00 0.00 13 PRO B O 20
ATOM 26808 N N . ASP B 2 14 ? -6.291 -7.560 -12.992 1.00 0.00 14 ASP B N 20
ATOM 26809 C CA . ASP B 2 14 ? -5.986 -8.946 -13.304 1.00 0.00 14 ASP B CA 20
ATOM 26810 C C . ASP B 2 14 ? -7.284 -9.756 -13.329 1.00 0.00 14 ASP B C 20
ATOM 26811 O O . ASP B 2 14 ? -7.759 -10.139 -14.396 1.00 0.00 14 ASP B O 20
#

Foldseek 3Di:
DWEWAVPPDPTDTDDDDPQFQFKKWWWAAPVCNPPVHIDTGITGHNAQPADPPRRGMGTGHPDHRSPPPDPDDD/DDCDPQDHDPVRVD